Protein 5XN6 (pdb70)

InterPro domains:
  IPR000092 Polyprenyl synthetase-like [PF00348] (93-337)
  IPR000092 Polyprenyl synthetase-like [cd00685] (91-364)
  IPR008949 Isoprenoid synthase domain superfamily [G3DSA:1.10.600.10] (62-366)
  IPR008949 Isoprenoid synthase domain superfamily [SSF48576] (68-348)
  IPR033749 Polyprenyl synthetase, conserved site [PS00444] (284-296)
  IPR033749 Polyprenyl synthetase, conserved site [PS00723] (143-159)
  IPR053378 Prenyl diphosphate synthase [NF045485] (72-365)

Structure (mmCIF, N/CA/C/O backbone):
data_5XN6
#
_entry.id   5XN6
#
_cell.length_a   103.062
_cell.length_b   102.981
_cell.length_c   103.486
_cell.angle_alpha   109.390
_cell.angle_beta   109.590
_cell.angle_gamma   109.130
#
_symmetry.space_group_name_H-M   'P 1'
#
loop_
_entity.id
_entity.type
_entity.pdbx_description
1 polymer 'Os07g0580900 protein'
2 polymer 'Os02g0668100 protein'
#
loop_
_atom_site.group_PDB
_atom_site.id
_atom_site.type_symbol
_atom_site.label_atom_id
_atom_site.label_alt_id
_atom_site.label_comp_id
_atom_site.label_asym_id
_atom_site.label_entity_id
_atom_site.label_seq_id
_atom_site.pdbx_PDB_ins_code
_atom_site.Cartn_x
_atom_site.Cartn_y
_atom_site.Cartn_z
_atom_site.occupancy
_atom_site.B_iso_or_equiv
_atom_site.auth_seq_id
_atom_site.auth_comp_id
_atom_site.auth_asym_id
_atom_site.auth_atom_id
_atom_site.pdbx_PDB_model_num
ATOM 1 N N . PHE A 1 3 ? 6.745 57.481 94.897 1.00 106.52 3 PHE A N 1
ATOM 2 C CA . PHE A 1 3 ? 6.756 58.584 93.941 1.00 105.45 3 PHE A CA 1
ATOM 3 C C . PHE A 1 3 ? 8.169 58.853 93.421 1.00 104.36 3 PHE A C 1
ATOM 4 O O . PHE A 1 3 ? 9.110 58.988 94.205 1.00 104.00 3 PHE A O 1
ATOM 12 N N . ASP A 1 4 ? 8.223 58.961 92.081 1.00 101.39 4 ASP A N 1
ATOM 13 C CA . ASP A 1 4 ? 9.391 59.336 91.287 1.00 100.87 4 ASP A CA 1
ATOM 14 C C . ASP A 1 4 ? 9.029 60.421 90.259 1.00 99.02 4 ASP A C 1
ATOM 15 O O . ASP A 1 4 ? 8.380 60.195 89.221 1.00 97.66 4 ASP A O 1
ATOM 20 N N . PHE A 1 5 ? 9.514 61.609 90.561 1.00 98.29 5 PHE A N 1
ATOM 21 C CA . PHE A 1 5 ? 9.264 62.799 89.782 1.00 97.38 5 PHE A CA 1
ATOM 22 C C . PHE A 1 5 ? 9.776 62.832 88.360 1.00 96.16 5 PHE A C 1
ATOM 23 O O . PHE A 1 5 ? 9.091 63.350 87.509 1.00 95.84 5 PHE A O 1
ATOM 31 N N . ASN A 1 6 ? 10.986 62.369 88.117 1.00 96.69 6 ASN A N 1
ATOM 32 C CA . ASN A 1 6 ? 11.502 62.429 86.767 1.00 96.12 6 ASN A CA 1
ATOM 33 C C . ASN A 1 6 ? 10.672 61.543 85.875 1.00 95.53 6 ASN A C 1
ATOM 34 O O . ASN A 1 6 ? 10.397 61.881 84.738 1.00 94.48 6 ASN A O 1
ATOM 39 N N . ALA A 1 7 ? 10.268 60.402 86.404 1.00 91.61 7 ALA A N 1
ATOM 40 C CA . ALA A 1 7 ? 9.446 59.482 85.646 1.00 91.94 7 ALA A CA 1
ATOM 41 C C . ALA A 1 7 ? 8.137 60.171 85.365 1.00 92.13 7 ALA A C 1
ATOM 42 O O . ALA A 1 7 ? 7.590 60.093 84.261 1.00 91.39 7 ALA A O 1
ATOM 44 N N . TYR A 1 8 ? 7.634 60.873 86.367 1.00 85.95 8 TYR A N 1
ATOM 45 C CA . TYR A 1 8 ? 6.387 61.574 86.165 1.00 85.08 8 TYR A CA 1
ATOM 46 C C . TYR A 1 8 ? 6.519 62.576 85.052 1.00 83.86 8 TYR A C 1
ATOM 47 O O . TYR A 1 8 ? 5.655 62.662 84.217 1.00 83.14 8 TYR A O 1
ATOM 56 N N . MET A 1 9 ? 7.593 63.342 85.029 1.00 86.18 9 MET A N 1
ATOM 57 C CA . MET A 1 9 ? 7.743 64.346 83.987 1.00 85.19 9 MET A CA 1
ATOM 58 C C . MET A 1 9 ? 7.834 63.710 82.645 1.00 84.44 9 MET A C 1
ATOM 59 O O . MET A 1 9 ? 7.272 64.195 81.687 1.00 84.02 9 MET A O 1
ATOM 64 N N . GLY A 1 10 ? 8.555 62.612 82.573 1.00 84.75 10 GLY A N 1
ATOM 65 C CA . GLY A 1 10 ? 8.724 61.957 81.301 1.00 83.80 10 GLY A CA 1
ATOM 66 C C . GLY A 1 10 ? 7.372 61.558 80.787 1.00 84.49 10 GLY A C 1
ATOM 67 O O . GLY A 1 10 ? 7.103 61.721 79.612 1.00 83.44 10 GLY A O 1
ATOM 68 N N . GLU A 1 11 ? 6.516 61.030 81.649 1.00 85.09 11 GLU A N 1
ATOM 69 C CA . GLU A 1 11 ? 5.197 60.636 81.178 1.00 84.83 11 GLU A CA 1
ATOM 70 C C . GLU A 1 11 ? 4.296 61.770 80.741 1.00 84.21 11 GLU A C 1
ATOM 71 O O . GLU A 1 11 ? 3.608 61.657 79.749 1.00 83.86 11 GLU A O 1
ATOM 77 N N . LYS A 1 12 ? 4.287 62.867 81.477 1.00 77.87 12 LYS A N 1
ATOM 78 C CA . LYS A 1 12 ? 3.397 63.958 81.120 1.00 77.65 12 LYS A CA 1
ATOM 79 C C . LYS A 1 12 ? 3.877 64.608 79.880 1.00 77.47 12 LYS A C 1
ATOM 80 O O . LYS A 1 12 ? 3.109 65.132 79.134 1.00 77.58 12 LYS A O 1
ATOM 86 N N . ALA A 1 13 ? 5.172 64.619 79.689 1.00 79.33 13 ALA A N 1
ATOM 87 C CA . ALA A 1 13 ? 5.726 65.247 78.531 1.00 79.41 13 ALA A CA 1
ATOM 88 C C . ALA A 1 13 ? 5.232 64.484 77.353 1.00 79.84 13 ALA A C 1
ATOM 89 O O . ALA A 1 13 ? 4.827 65.067 76.373 1.00 79.53 13 ALA A O 1
ATOM 91 N N . ALA A 1 14 ? 5.244 63.164 77.449 1.00 79.73 14 ALA A N 1
ATOM 92 C CA . ALA A 1 14 ? 4.755 62.349 76.345 1.00 79.55 14 ALA A CA 1
ATOM 93 C C . ALA A 1 14 ? 3.299 62.568 76.106 1.00 79.33 14 ALA A C 1
ATOM 94 O O . ALA A 1 14 ? 2.880 62.606 74.974 1.00 78.87 14 ALA A O 1
ATOM 96 N N . ALA A 1 15 ? 2.522 62.698 77.167 1.00 78.10 15 ALA A N 1
ATOM 97 C CA . ALA A 1 15 ? 1.106 62.907 76.976 1.00 78.53 15 ALA A CA 1
ATOM 98 C C . ALA A 1 15 ? 0.859 64.197 76.251 1.00 78.28 15 ALA A C 1
ATOM 99 O O . ALA A 1 15 ? 0.065 64.267 75.319 1.00 78.39 15 ALA A O 1
ATOM 101 N N . VAL A 1 16 ? 1.560 65.231 76.665 1.00 77.95 16 VAL A N 1
ATOM 102 C CA . VAL A 1 16 ? 1.356 66.514 76.055 1.00 77.32 16 VAL A CA 1
ATOM 103 C C . VAL A 1 16 ? 1.760 66.428 74.629 1.00 77.67 16 VAL A C 1
ATOM 104 O O . VAL A 1 16 ? 1.120 66.993 73.785 1.00 78.14 16 VAL A O 1
ATOM 108 N N . ASN A 1 17 ? 2.842 65.727 74.363 1.00 80.80 17 ASN A N 1
ATOM 109 C CA . ASN A 1 17 ? 3.326 65.621 73.015 1.00 80.57 17 ASN A CA 1
ATOM 110 C C . ASN A 1 17 ? 2.341 64.955 72.125 1.00 81.60 17 ASN A C 1
ATOM 111 O O . ASN A 1 17 ? 2.130 65.389 71.016 1.00 81.44 17 ASN A O 1
ATOM 116 N N . ARG A 1 18 ? 1.733 63.895 72.608 1.00 81.91 18 ARG A N 1
ATOM 117 C CA . ARG A 1 18 ? 0.765 63.199 71.802 1.00 82.00 18 ARG A CA 1
ATOM 118 C C . ARG A 1 18 ? -0.416 64.087 71.532 1.00 82.08 18 ARG A C 1
ATOM 119 O O . ARG A 1 18 ? -0.913 64.113 70.417 1.00 82.69 18 ARG A O 1
ATOM 127 N N . ALA A 1 19 ? -0.863 64.837 72.530 1.00 78.69 19 ALA A N 1
ATOM 128 C CA . ALA A 1 19 ? -2.006 65.696 72.291 1.00 78.73 19 ALA A CA 1
ATOM 129 C C . ALA A 1 19 ? -1.646 66.679 71.231 1.00 78.46 19 ALA A C 1
ATOM 130 O O . ALA A 1 19 ? -2.439 66.972 70.358 1.00 78.85 19 ALA A O 1
ATOM 132 N N . LEU A 1 20 ? -0.437 67.199 71.300 1.00 79.94 20 LEU A N 1
ATOM 133 C CA . LEU A 1 20 ? -0.017 68.177 70.323 1.00 79.45 20 LEU A CA 1
ATOM 134 C C . LEU A 1 20 ? 0.008 67.623 68.933 1.00 79.64 20 LEU A C 1
ATOM 135 O O . LEU A 1 20 ? -0.424 68.281 68.022 1.00 79.83 20 LEU A O 1
ATOM 140 N N . ASP A 1 21 ? 0.510 66.416 68.763 1.00 80.13 21 ASP A N 1
ATOM 141 C CA . ASP A 1 21 ? 0.575 65.845 67.431 1.00 80.10 21 ASP A CA 1
ATOM 142 C C . ASP A 1 21 ? -0.825 65.721 66.937 1.00 80.75 21 ASP A C 1
ATOM 143 O O . ASP A 1 21 ? -1.137 66.037 65.812 1.00 80.61 21 ASP A O 1
ATOM 148 N N . ALA A 1 22 ? -1.689 65.290 67.823 1.00 81.10 22 ALA A N 1
ATOM 149 C CA . ALA A 1 22 ? -3.079 65.092 67.483 1.00 81.90 22 ALA A CA 1
ATOM 150 C C . ALA A 1 22 ? -3.788 66.342 67.026 1.00 82.46 22 ALA A C 1
ATOM 151 O O . ALA A 1 22 ? -4.644 66.266 66.172 1.00 82.95 22 ALA A O 1
ATOM 153 N N . SER A 1 23 ? -3.474 67.484 67.615 1.00 83.62 23 SER A N 1
ATOM 154 C CA . SER A 1 23 ? -4.131 68.728 67.217 1.00 83.71 23 SER A CA 1
ATOM 155 C C . SER A 1 23 ? -3.874 69.257 65.830 1.00 83.87 23 SER A C 1
ATOM 156 O O . SER A 1 23 ? -4.675 70.014 65.332 1.00 83.91 23 SER A O 1
ATOM 159 N N . ILE A 1 24 ? -2.746 68.911 65.229 1.00 86.87 24 ILE A N 1
ATOM 160 C CA . ILE A 1 24 ? -2.364 69.432 63.920 1.00 86.71 24 ILE A CA 1
ATOM 161 C C . ILE A 1 24 ? -2.181 68.319 62.891 1.00 87.30 24 ILE A C 1
ATOM 162 O O . ILE A 1 24 ? -1.137 67.666 62.856 1.00 87.09 24 ILE A O 1
ATOM 167 N N . PRO A 1 25 ? -3.204 68.098 62.049 1.00 92.68 25 PRO A N 1
ATOM 168 C CA . PRO A 1 25 ? -3.109 67.107 60.973 1.00 92.96 25 PRO A CA 1
ATOM 169 C C . PRO A 1 25 ? -2.205 67.597 59.847 1.00 92.69 25 PRO A C 1
ATOM 170 O O . PRO A 1 25 ? -2.450 68.663 59.286 1.00 92.78 25 PRO A O 1
ATOM 174 N N . ALA A 1 26 ? -1.171 66.830 59.521 1.00 100.85 26 ALA A N 1
ATOM 175 C CA . ALA A 1 26 ? -0.243 67.226 58.469 1.00 100.86 26 ALA A CA 1
ATOM 176 C C . ALA A 1 26 ? -0.746 66.797 57.092 1.00 102.24 26 ALA A C 1
ATOM 177 O O . ALA A 1 26 ? 0.033 66.715 56.144 1.00 102.96 26 ALA A O 1
ATOM 179 N N . ASP A 1 27 ? -2.044 66.522 56.986 1.00 105.90 27 ASP A N 1
ATOM 180 C CA . ASP A 1 27 ? -2.645 66.097 55.721 1.00 105.80 27 ASP A CA 1
ATOM 181 C C . ASP A 1 27 ? -3.532 67.190 55.129 1.00 105.67 27 ASP A C 1
ATOM 182 O O . ASP A 1 27 ? -3.826 67.200 53.934 1.00 106.57 27 ASP A O 1
ATOM 187 N N . GLU A 1 28 ? -3.963 68.105 55.983 1.00 104.67 28 GLU A N 1
ATOM 188 C CA . GLU A 1 28 ? -4.825 69.187 55.566 1.00 105.20 28 GLU A CA 1
ATOM 189 C C . GLU A 1 28 ? -4.043 70.084 54.646 1.00 105.22 28 GLU A C 1
ATOM 190 O O . GLU A 1 28 ? -2.835 70.124 54.707 1.00 104.32 28 GLU A O 1
ATOM 196 N N . PRO A 1 29 ? -4.790 70.804 53.731 1.00 108.58 29 PRO A N 1
ATOM 197 C CA . PRO A 1 29 ? -4.008 71.539 52.728 1.00 108.52 29 PRO A CA 1
ATOM 198 C C . PRO A 1 29 ? -2.960 72.638 52.942 1.00 107.54 29 PRO A C 1
ATOM 199 O O . PRO A 1 29 ? -1.970 72.415 52.231 1.00 107.42 29 PRO A O 1
ATOM 203 N N . PRO A 1 30 ? -3.067 73.712 53.818 1.00 97.47 30 PRO A N 1
ATOM 204 C CA . PRO A 1 30 ? -1.892 74.597 53.742 1.00 97.02 30 PRO A CA 1
ATOM 205 C C . PRO A 1 30 ? -0.839 73.808 54.446 1.00 97.28 30 PRO A C 1
ATOM 206 O O . PRO A 1 30 ? -0.472 74.080 55.569 1.00 97.24 30 PRO A O 1
ATOM 210 N N . ALA A 1 31 ? -0.360 72.792 53.736 1.00 96.75 31 ALA A N 1
ATOM 211 C CA . ALA A 1 31 ? 0.598 71.856 54.271 1.00 96.27 31 ALA A CA 1
ATOM 212 C C . ALA A 1 31 ? 1.918 72.418 54.679 1.00 96.11 31 ALA A C 1
ATOM 213 O O . ALA A 1 31 ? 2.353 72.147 55.772 1.00 96.00 31 ALA A O 1
ATOM 215 N N . ALA A 1 32 ? 2.575 73.229 53.879 1.00 96.08 32 ALA A N 1
ATOM 216 C CA . ALA A 1 32 ? 3.814 73.743 54.452 1.00 95.84 32 ALA A CA 1
ATOM 217 C C . ALA A 1 32 ? 3.567 74.435 55.785 1.00 95.77 32 ALA A C 1
ATOM 218 O O . ALA A 1 32 ? 4.346 74.283 56.728 1.00 95.72 32 ALA A O 1
ATOM 220 N N . LEU A 1 33 ? 2.478 75.194 55.854 1.00 91.69 33 LEU A N 1
ATOM 221 C CA . LEU A 1 33 ? 2.137 75.937 57.060 1.00 91.49 33 LEU A CA 1
ATOM 222 C C . LEU A 1 33 ? 1.883 74.996 58.229 1.00 91.21 33 LEU A C 1
ATOM 223 O O . LEU A 1 33 ? 2.351 75.242 59.340 1.00 90.89 33 LEU A O 1
ATOM 228 N N . HIS A 1 34 ? 1.151 73.916 57.970 1.00 90.04 34 HIS A N 1
ATOM 229 C CA . HIS A 1 34 ? 0.876 72.922 58.998 1.00 89.81 34 HIS A CA 1
ATOM 230 C C . HIS A 1 34 ? 2.147 72.221 59.444 1.00 89.41 34 HIS A C 1
ATOM 231 O O . HIS A 1 34 ? 2.342 71.981 60.633 1.00 89.28 34 HIS A O 1
ATOM 238 N N . GLU A 1 35 ? 3.012 71.896 58.492 1.00 93.87 35 GLU A N 1
ATOM 239 C CA . GLU A 1 35 ? 4.306 71.319 58.825 1.00 93.92 35 GLU A CA 1
ATOM 240 C C . GLU A 1 35 ? 5.119 72.323 59.627 1.00 93.33 35 GLU A C 1
ATOM 241 O O . GLU A 1 35 ? 5.721 71.973 60.640 1.00 93.40 35 GLU A O 1
ATOM 247 N N . ALA A 1 36 ? 5.116 73.574 59.175 1.00 88.71 36 ALA A N 1
ATOM 248 C CA . ALA A 1 36 ? 5.827 74.639 59.869 1.00 88.43 36 ALA A CA 1
ATOM 249 C C . ALA A 1 36 ? 5.349 74.751 61.311 1.00 88.85 36 ALA A C 1
ATOM 250 O O . ALA A 1 36 ? 6.152 74.937 62.224 1.00 89.04 36 ALA A O 1
ATOM 252 N N . MET A 1 37 ? 4.041 74.627 61.510 1.00 86.84 37 MET A N 1
ATOM 253 C CA . MET A 1 37 ? 3.473 74.628 62.854 1.00 86.27 37 MET A CA 1
ATOM 254 C C . MET A 1 37 ? 3.958 73.421 63.629 1.00 86.62 37 MET A C 1
ATOM 255 O O . MET A 1 37 ? 4.255 73.511 64.819 1.00 87.17 37 MET A O 1
ATOM 260 N N . ARG A 1 38 ? 4.031 72.286 62.947 1.00 87.79 38 ARG A N 1
ATOM 261 C CA . ARG A 1 38 ? 4.475 71.059 63.585 1.00 87.83 38 ARG A CA 1
ATOM 262 C C . ARG A 1 38 ? 5.963 71.135 63.878 1.00 87.41 38 ARG A C 1
ATOM 263 O O . ARG A 1 38 ? 6.407 70.773 64.968 1.00 86.73 38 ARG A O 1
ATOM 271 N N . TYR A 1 39 ? 6.725 71.626 62.904 1.00 100.05 39 TYR A N 1
ATOM 272 C CA . TYR A 1 39 ? 8.164 71.784 63.067 1.00 99.77 39 TYR A CA 1
ATOM 273 C C . TYR A 1 39 ? 8.459 72.631 64.288 1.00 99.49 39 TYR A C 1
ATOM 274 O O . TYR A 1 39 ? 9.452 72.424 64.983 1.00 100.32 39 TYR A O 1
ATOM 283 N N . ALA A 1 40 ? 7.581 73.587 64.549 1.00 89.36 40 ALA A N 1
ATOM 284 C CA . ALA A 1 40 ? 7.732 74.433 65.713 1.00 89.58 40 ALA A CA 1
ATOM 285 C C . ALA A 1 40 ? 7.262 73.705 66.964 1.00 90.02 40 ALA A C 1
ATOM 286 O O . ALA A 1 40 ? 8.039 73.490 67.893 1.00 90.51 40 ALA A O 1
ATOM 288 N N . LEU A 1 41 ? 5.994 73.307 66.973 1.00 81.94 41 LEU A N 1
A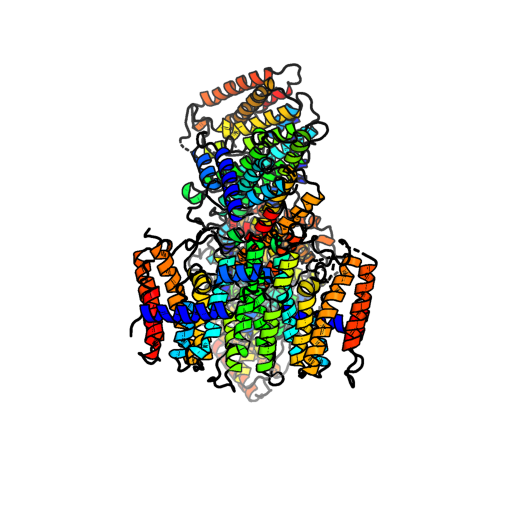TOM 289 C CA . LEU A 1 41 ? 5.352 72.818 68.188 1.00 81.62 41 LEU A CA 1
ATOM 290 C C . LEU A 1 41 ? 5.931 71.497 68.683 1.00 81.86 41 LEU A C 1
ATOM 291 O O . LEU A 1 41 ? 6.224 71.347 69.869 1.00 81.94 41 LEU A O 1
ATOM 296 N N . LEU A 1 42 ? 6.109 70.547 67.773 1.00 86.95 42 LEU A N 1
ATOM 297 C CA . LEU A 1 42 ? 6.520 69.198 68.151 1.00 87.03 42 LEU A CA 1
ATOM 298 C C . LEU A 1 42 ? 8.024 69.101 68.405 1.00 86.85 42 LEU A C 1
ATOM 299 O O . LEU A 1 42 ? 8.551 68.010 68.629 1.00 87.02 42 LEU A O 1
ATOM 304 N N . ALA A 1 43 ? 8.704 70.244 68.387 1.00 92.83 43 ALA A N 1
ATOM 305 C CA . ALA A 1 43 ? 10.166 70.275 68.409 1.00 93.40 43 ALA A CA 1
ATOM 306 C C . ALA A 1 43 ? 10.765 69.981 69.784 1.00 94.00 43 ALA A C 1
ATOM 307 O O . ALA A 1 43 ? 11.486 70.810 70.341 1.00 94.83 43 ALA A O 1
ATOM 309 N N . GLY A 1 44 ? 10.481 68.795 70.315 1.00 92.71 44 GLY A N 1
ATOM 310 C CA . GLY A 1 44 ? 11.011 68.385 71.605 1.00 93.19 44 GLY A CA 1
ATOM 311 C C . GLY A 1 44 ? 10.618 69.315 72.740 1.00 93.68 44 GLY A C 1
ATOM 312 O O . GLY A 1 44 ? 9.537 69.901 72.726 1.00 93.22 44 GLY A O 1
ATOM 313 N N . GLY A 1 45 ? 11.502 69.458 73.721 1.00 86.40 45 GLY A N 1
ATOM 314 C CA . GLY A 1 45 ? 11.237 70.317 74.860 1.00 85.70 45 GLY A CA 1
ATOM 315 C C . GLY A 1 45 ? 10.802 69.524 76.075 1.00 84.88 45 GLY A C 1
ATOM 316 O O . GLY A 1 45 ? 10.333 68.394 75.952 1.00 85.86 45 GLY A O 1
ATOM 317 N N . LYS A 1 46 ? 10.953 70.125 77.250 1.00 79.17 46 LYS A N 1
ATOM 318 C CA . LYS A 1 46 ? 10.642 69.454 78.506 1.00 79.67 46 LYS A CA 1
ATOM 319 C C . LYS A 1 46 ? 9.151 69.475 78.807 1.00 79.09 46 LYS A C 1
ATOM 320 O O . LYS A 1 46 ? 8.661 68.647 79.574 1.00 79.18 46 LYS A O 1
ATOM 326 N N . ARG A 1 47 ? 8.416 70.368 78.204 1.00 74.22 47 ARG A N 1
ATOM 327 C CA . ARG A 1 47 ? 7.003 70.414 78.473 1.00 74.41 47 ARG A CA 1
ATOM 328 C C . ARG A 1 47 ? 6.534 70.776 79.895 1.00 74.12 47 ARG A C 1
ATOM 329 O O . ARG A 1 47 ? 5.560 70.242 80.435 1.00 74.43 47 ARG A O 1
ATOM 337 N N . VAL A 1 48 ? 7.245 71.726 80.479 1.00 71.78 48 VAL A N 1
ATOM 338 C CA . VAL A 1 48 ? 6.940 72.275 81.786 1.00 71.22 48 VAL A CA 1
ATOM 339 C C . VAL A 1 48 ? 5.679 73.078 81.998 1.00 71.66 48 VAL A C 1
ATOM 340 O O . VAL A 1 48 ? 5.074 72.958 83.031 1.00 72.37 48 VAL A O 1
ATOM 344 N N . ARG A 1 49 ? 5.318 73.963 81.081 1.00 71.67 49 ARG A N 1
ATOM 345 C CA . ARG A 1 49 ? 4.112 74.767 81.270 1.00 72.40 49 ARG A CA 1
ATOM 346 C C . ARG A 1 49 ? 2.895 73.906 81.175 1.00 72.99 49 ARG A C 1
ATOM 347 O O . ARG A 1 49 ? 1.988 74.034 81.964 1.00 73.57 49 ARG A O 1
ATOM 355 N N . PRO A 1 50 ? 2.903 72.966 80.161 1.00 72.04 50 PRO A N 1
ATOM 356 C CA . PRO A 1 50 ? 1.744 72.084 80.137 1.00 71.86 50 PRO A CA 1
ATOM 357 C C . PRO A 1 50 ? 1.764 71.321 81.417 1.00 72.60 50 PRO A C 1
ATOM 358 O O . PRO A 1 50 ? 0.726 71.112 81.994 1.00 73.03 50 PRO A O 1
ATOM 362 N N . ALA A 1 51 ? 2.947 70.943 81.885 1.00 71.83 51 ALA A N 1
ATOM 363 C CA . ALA A 1 51 ? 2.994 70.208 83.141 1.00 71.90 51 ALA A CA 1
ATOM 364 C C . ALA A 1 51 ? 2.401 70.948 84.322 1.00 71.96 51 ALA A C 1
ATOM 365 O O . ALA A 1 51 ? 1.692 70.332 85.068 1.00 73.11 51 ALA A O 1
ATOM 367 N N . LEU A 1 52 ? 2.654 72.237 84.504 1.00 72.37 52 LEU A N 1
ATOM 368 C CA . LEU A 1 52 ? 2.070 72.925 85.652 1.00 73.09 52 LEU A CA 1
ATOM 369 C C . LEU A 1 52 ? 0.571 72.935 85.563 1.00 74.48 52 LEU A C 1
ATOM 370 O O . LEU A 1 52 ? -0.103 72.582 86.496 1.00 75.57 52 LEU A O 1
ATOM 375 N N . CYS A 1 53 ? 0.045 73.310 84.414 1.00 72.84 53 CYS A N 1
ATOM 376 C CA . CYS A 1 53 ? -1.390 73.319 84.196 1.00 72.85 53 CYS A CA 1
ATOM 377 C C . CYS A 1 53 ? -2.022 72.015 84.658 1.00 74.18 53 CYS A C 1
ATOM 378 O O . CYS A 1 53 ? -2.966 72.014 85.451 1.00 75.11 53 CYS A O 1
ATOM 381 N N . LEU A 1 54 ? -1.477 70.907 84.168 1.00 74.39 54 LEU A N 1
ATOM 382 C CA . LEU A 1 54 ? -2.007 69.577 84.450 1.00 75.00 54 LEU A CA 1
ATOM 383 C C . LEU A 1 54 ? -2.016 69.252 85.941 1.00 74.93 54 LEU A C 1
ATOM 384 O O . LEU A 1 54 ? -3.056 68.901 86.501 1.00 75.35 54 LEU A O 1
ATOM 389 N N . ALA A 1 55 ? -0.855 69.372 86.577 1.00 78.05 55 ALA A N 1
ATOM 390 C CA . ALA A 1 55 ? -0.723 69.087 88.001 1.00 77.97 55 ALA A CA 1
ATOM 391 C C . ALA A 1 55 ? -1.635 69.983 88.828 1.00 78.07 55 ALA A C 1
ATOM 392 O O . ALA A 1 55 ? -2.099 69.592 89.900 1.00 78.73 55 ALA A O 1
ATOM 394 N N . ALA A 1 56 ? -1.894 71.182 88.318 1.00 79.29 56 ALA A N 1
ATOM 395 C CA . ALA A 1 56 ? -2.758 72.132 89.002 1.00 79.73 56 ALA A CA 1
ATOM 396 C C . ALA A 1 56 ? -4.202 71.662 88.980 1.00 80.37 56 ALA A C 1
ATOM 397 O O . ALA A 1 56 ? -5.002 72.054 89.827 1.00 81.30 56 ALA A O 1
ATOM 399 N N . CYS A 1 57 ? -4.531 70.820 88.008 1.00 83.07 57 CYS A N 1
ATOM 400 C CA . CYS A 1 57 ? -5.891 70.313 87.871 1.00 84.16 57 CYS A CA 1
ATOM 401 C C . CYS A 1 57 ? -6.163 69.150 88.821 1.00 84.88 57 CYS A C 1
ATOM 402 O O . CYS A 1 57 ? -7.269 69.011 89.348 1.00 84.86 57 CYS A O 1
ATOM 405 N N . ALA A 1 58 ? -5.147 68.319 89.032 1.00 91.18 58 ALA A N 1
ATOM 406 C CA . ALA A 1 58 ? -5.277 67.151 89.896 1.00 91.86 58 ALA A CA 1
ATOM 407 C C . ALA A 1 58 ? -5.144 67.521 91.372 1.00 92.42 58 ALA A C 1
ATOM 408 O O . ALA A 1 58 ? -5.722 66.864 92.242 1.00 92.55 58 ALA A O 1
ATOM 410 N N . VAL A 1 59 ? -4.385 68.578 91.649 1.00 89.54 59 VAL A N 1
ATOM 411 C CA . VAL A 1 59 ? -4.142 69.001 93.023 1.00 89.68 59 VAL A CA 1
ATOM 412 C C . VAL A 1 59 ? -5.392 69.617 93.639 1.00 89.76 59 VAL A C 1
ATOM 413 O O . VAL A 1 59 ? -5.590 69.552 94.850 1.00 90.44 59 VAL A O 1
ATOM 417 N N . VAL A 1 60 ? -6.247 70.194 92.801 1.00 89.10 60 VAL A N 1
ATOM 418 C CA . VAL A 1 60 ? -7.422 70.902 93.292 1.00 89.85 60 VAL A CA 1
ATOM 419 C C . VAL A 1 60 ? -8.649 70.071 92.937 1.00 89.99 60 VAL A C 1
ATOM 420 O O . VAL A 1 60 ? -9.761 70.595 92.847 1.00 89.79 60 VAL A O 1
ATOM 424 N N . GLY A 1 62 ? -10.364 66.880 90.840 1.00 88.87 62 GLY A N 1
ATOM 425 C CA . GLY A 1 62 ? -10.467 66.836 89.398 1.00 87.81 62 GLY A CA 1
ATOM 426 C C . GLY A 1 62 ? -9.303 66.136 88.805 1.00 87.12 62 GLY A C 1
ATOM 427 O O . GLY A 1 62 ? -8.306 65.999 89.470 1.00 87.58 62 GLY A O 1
ATOM 428 N N . ARG A 1 63 ? -9.396 65.719 87.558 1.00 86.02 63 ARG A N 1
ATOM 429 C CA . ARG A 1 63 ? -8.341 64.854 87.058 1.00 86.87 63 ARG A CA 1
ATOM 430 C C . ARG A 1 63 ? -7.694 65.405 85.781 1.00 85.65 63 ARG A C 1
ATOM 431 O O . ARG A 1 63 ? -8.332 66.065 84.966 1.00 84.82 63 ARG A O 1
ATOM 439 N N . GLU A 1 64 ? -6.409 65.103 85.633 1.00 86.96 64 GLU A N 1
ATOM 440 C CA . GLU A 1 64 ? -5.516 65.719 84.643 1.00 86.14 64 GLU A CA 1
ATOM 441 C C . GLU A 1 64 ? -5.942 65.690 83.174 1.00 85.59 64 GLU A C 1
ATOM 442 O O . GLU A 1 64 ? -5.444 66.481 82.378 1.00 85.70 64 GLU A O 1
ATOM 448 N N . ALA A 1 65 ? -6.842 64.793 82.797 1.00 85.11 65 ALA A N 1
ATOM 449 C CA . ALA A 1 65 ? -7.278 64.768 81.407 1.00 84.78 65 ALA A CA 1
ATOM 450 C C . ALA A 1 65 ? -8.297 65.885 81.143 1.00 84.75 65 ALA A C 1
ATOM 451 O O . ALA A 1 65 ? -8.537 66.232 79.992 1.00 84.75 65 ALA A O 1
ATOM 453 N N . TRP A 1 66 ? -8.894 66.447 82.196 1.00 82.80 66 TRP A N 1
ATOM 454 C CA . TRP A 1 66 ? -9.791 67.602 82.041 1.00 82.40 66 TRP A CA 1
ATOM 455 C C . TRP A 1 66 ? -9.077 68.807 81.442 1.00 81.80 66 TRP A C 1
ATOM 456 O O . TRP A 1 66 ? -9.652 69.548 80.646 1.00 81.48 66 TRP A O 1
ATOM 467 N N . ALA A 1 67 ? -7.826 69.002 81.849 1.00 82.79 67 ALA A N 1
ATOM 468 C CA . ALA A 1 67 ? -7.080 70.217 81.529 1.00 82.74 67 ALA A CA 1
ATOM 469 C C . ALA A 1 67 ? -5.967 69.984 80.510 1.00 81.05 67 ALA A C 1
ATOM 470 O O . ALA A 1 67 ? -5.089 70.827 80.333 1.00 80.71 67 ALA A O 1
ATOM 472 N N . MET A 1 68 ? -5.999 68.838 79.844 1.00 75.47 68 MET A N 1
ATOM 473 C CA . MET A 1 68 ? -5.050 68.579 78.776 1.00 75.22 68 MET A CA 1
ATOM 474 C C . MET A 1 68 ? -5.234 69.486 77.546 1.00 75.03 68 MET A C 1
ATOM 475 O O . MET A 1 68 ? -4.247 69.802 76.880 1.00 74.68 68 MET A O 1
ATOM 480 N N . PRO A 1 69 ? -6.480 69.905 77.222 1.00 76.46 69 PRO A N 1
ATOM 481 C CA . PRO A 1 69 ? -6.547 70.843 76.092 1.00 75.96 69 PRO A CA 1
ATOM 482 C C . PRO A 1 69 ? -5.851 72.167 76.390 1.00 75.59 69 PRO A C 1
ATOM 483 O O . PRO A 1 69 ? -5.189 72.724 75.514 1.00 74.78 69 PRO A O 1
ATOM 487 N N . ALA A 1 70 ? -5.997 72.655 77.618 1.00 75.09 70 ALA A N 1
ATOM 488 C CA . ALA A 1 70 ? -5.351 73.896 78.030 1.00 75.36 70 ALA A CA 1
ATOM 489 C C . ALA A 1 70 ? -3.836 73.714 78.155 1.00 74.91 70 ALA A C 1
ATOM 490 O O . ALA A 1 70 ? -3.066 74.636 77.881 1.00 74.31 70 ALA A O 1
ATOM 492 N N . ALA A 1 71 ? -3.414 72.523 78.569 1.00 72.77 71 ALA A N 1
ATOM 493 C CA . ALA A 1 71 ? -1.993 72.201 78.641 1.00 72.40 71 ALA A CA 1
ATOM 494 C C . ALA A 1 71 ? -1.377 72.183 77.248 1.00 72.18 71 ALA A C 1
ATOM 495 O O . ALA A 1 71 ? -0.197 72.482 77.072 1.00 71.73 71 ALA A O 1
ATOM 497 N N . ALA A 1 72 ? -2.181 71.816 76.260 1.00 75.17 72 ALA A N 1
ATOM 498 C CA . ALA A 1 72 ? -1.755 71.905 74.875 1.00 74.87 72 ALA A CA 1
ATOM 499 C C . ALA A 1 72 ? -1.709 73.369 74.483 1.00 75.01 72 ALA A C 1
ATOM 500 O O . ALA A 1 72 ? -0.807 73.799 73.767 1.00 74.98 72 ALA A O 1
ATOM 502 N N . ALA A 1 73 ? -2.681 74.129 74.985 1.00 74.47 73 ALA A N 1
ATOM 503 C CA . ALA A 1 73 ? -2.867 75.529 74.609 1.00 74.40 73 ALA A CA 1
ATOM 504 C C . ALA A 1 73 ? -1.703 76.415 75.031 1.00 73.89 73 ALA A C 1
ATOM 505 O O . ALA A 1 73 ? -1.186 77.180 74.220 1.00 73.33 73 ALA A O 1
ATOM 507 N N . VAL A 1 74 ? -1.294 76.319 76.294 1.00 71.47 74 VAL A N 1
ATOM 508 C CA . VAL A 1 74 ? -0.192 77.142 76.775 1.00 70.74 74 VAL A CA 1
ATOM 509 C C . VAL A 1 74 ? 1.127 76.713 76.153 1.00 70.59 74 VAL A C 1
ATOM 510 O O . VAL A 1 74 ? 2.042 77.518 76.031 1.00 71.04 74 VAL A O 1
ATOM 514 N N . GLU A 1 75 ? 1.234 75.453 75.751 1.00 70.35 75 GLU A N 1
ATOM 515 C CA . GLU A 1 75 ? 2.456 74.999 75.109 1.00 70.28 75 GLU A CA 1
ATOM 516 C C . GLU A 1 75 ? 2.489 75.482 73.666 1.00 70.42 75 GLU A C 1
ATOM 517 O O . GLU A 1 75 ? 3.560 75.635 73.086 1.00 70.22 75 GLU A O 1
ATOM 523 N N . MET A 1 76 ? 1.307 75.722 73.099 1.00 73.22 76 MET A N 1
ATOM 524 C CA . MET A 1 76 ? 1.171 76.371 71.792 1.00 72.83 76 MET A CA 1
ATOM 525 C C . MET A 1 76 ? 1.376 77.876 71.908 1.00 72.48 76 MET A C 1
ATOM 526 O O . MET A 1 76 ? 2.064 78.485 71.088 1.00 71.60 76 MET A O 1
ATOM 531 N N . VAL A 1 77 ? 0.738 78.470 72.914 1.00 72.85 77 VAL A N 1
ATOM 532 C CA . VAL A 1 77 ? 0.934 79.880 73.229 1.00 73.17 77 VAL A CA 1
ATOM 533 C C . VAL A 1 77 ? 2.422 80.138 73.390 1.00 72.90 77 VAL A C 1
ATOM 534 O O . VAL A 1 77 ? 2.960 81.087 72.829 1.00 73.32 77 VAL A O 1
ATOM 538 N N . HIS A 1 78 ? 3.084 79.268 74.145 1.00 76.15 78 HIS A N 1
ATOM 539 C CA . HIS A 1 78 ? 4.514 79.393 74.373 1.00 75.35 78 HIS A CA 1
ATOM 540 C C . HIS A 1 78 ? 5.328 79.191 73.100 1.00 75.45 78 HIS A C 1
ATOM 541 O O . HIS A 1 78 ? 6.387 79.793 72.936 1.00 75.24 78 HIS A O 1
ATOM 548 N N . THR A 1 79 ? 4.844 78.333 72.208 1.00 73.36 79 THR A N 1
ATOM 549 C CA . THR A 1 79 ? 5.552 78.075 70.962 1.00 73.56 79 THR A CA 1
ATOM 550 C C . THR A 1 79 ? 5.522 79.318 70.089 1.00 73.41 79 THR A C 1
ATOM 551 O O . THR A 1 79 ? 6.530 79.697 69.498 1.00 73.22 79 THR A O 1
ATOM 555 N N . MET A 1 80 ? 4.361 79.960 70.032 1.00 75.58 80 MET A N 1
ATOM 556 C CA . MET A 1 80 ? 4.206 81.233 69.335 1.00 75.76 80 MET A CA 1
ATOM 557 C C . MET A 1 80 ? 5.142 82.287 69.929 1.00 75.00 80 MET A C 1
ATOM 558 O O . MET A 1 80 ? 5.575 83.213 69.248 1.00 74.67 80 MET A O 1
ATOM 563 N N . SER A 1 81 ? 5.464 82.118 71.206 1.00 77.98 81 SER A N 1
ATOM 564 C CA . SER A 1 81 ? 6.362 83.018 71.917 1.00 77.95 81 SER A CA 1
ATOM 565 C C . SER A 1 81 ? 7.824 82.728 71.603 1.00 77.61 81 SER A C 1
ATOM 566 O O . SER A 1 81 ? 8.720 83.373 72.143 1.00 77.91 81 SER A O 1
ATOM 569 N N . LEU A 1 82 ? 8.070 81.754 70.737 1.00 80.72 82 LEU A N 1
ATOM 570 C CA . LEU A 1 82 ? 9.437 81.391 70.402 1.00 80.61 82 LEU A CA 1
ATOM 571 C C . LEU A 1 82 ? 9.656 81.451 68.904 1.00 80.81 82 LEU A C 1
ATOM 572 O O . LEU A 1 82 ? 10.771 81.686 68.441 1.00 81.32 82 LEU A O 1
ATOM 577 N N . VAL A 1 83 ? 8.591 81.232 68.143 1.00 81.52 83 VAL A N 1
ATOM 578 C CA . VAL A 1 83 ? 8.691 81.300 66.696 1.00 82.23 83 VAL A CA 1
ATOM 579 C C . VAL A 1 83 ? 8.955 82.745 66.291 1.00 82.87 83 VAL A C 1
ATOM 580 O O . VAL A 1 83 ? 9.652 83.011 65.310 1.00 83.15 83 VAL A O 1
ATOM 584 N N . HIS A 1 84 ? 8.417 83.674 67.076 1.00 81.59 84 HIS A N 1
ATOM 585 C CA . HIS A 1 84 ? 8.579 85.096 66.803 1.00 81.46 84 HIS A CA 1
ATOM 586 C C . HIS A 1 84 ? 9.854 85.656 67.436 1.00 82.64 84 HIS A C 1
ATOM 587 O O . HIS A 1 84 ? 10.467 86.575 66.891 1.00 83.14 84 HIS A O 1
ATOM 594 N N . ASP A 1 85 ? 10.251 85.100 68.579 1.00 91.93 85 ASP A N 1
ATOM 595 C CA . ASP A 1 85 ? 11.474 85.527 69.260 1.00 91.10 85 ASP A CA 1
ATOM 596 C C . ASP A 1 85 ? 12.717 85.251 68.423 1.00 91.44 85 ASP A C 1
ATOM 597 O O . ASP A 1 85 ? 13.728 85.936 68.559 1.00 91.77 85 ASP A O 1
ATOM 602 N N . ASP A 1 86 ? 12.633 84.245 67.559 1.00 101.20 86 ASP A N 1
ATOM 603 C CA . ASP A 1 86 ? 13.773 83.824 66.754 1.00 101.84 86 ASP A CA 1
ATOM 604 C C . ASP A 1 86 ? 13.899 84.623 65.463 1.00 101.84 86 ASP A C 1
ATOM 605 O O . ASP A 1 86 ? 14.925 84.563 64.791 1.00 102.19 86 ASP A O 1
ATOM 610 N N . LEU A 1 87 ? 12.852 85.364 65.119 1.00 97.63 87 LEU A N 1
ATOM 611 C CA . LEU A 1 87 ? 12.867 86.190 63.918 1.00 98.25 87 LEU A CA 1
ATOM 612 C C . LEU A 1 87 ? 14.027 87.179 63.935 1.00 98.18 87 LEU A C 1
ATOM 613 O O . LEU A 1 87 ? 14.374 87.710 64.987 1.00 98.02 87 LEU A O 1
ATOM 618 N N . PRO A 1 88 ? 14.566 87.500 62.785 1.00 101.83 88 PRO A N 1
ATOM 619 C CA . PRO A 1 88 ? 15.625 88.477 62.724 1.00 101.73 88 PRO A CA 1
ATOM 620 C C . PRO A 1 88 ? 15.149 89.825 63.199 1.00 102.52 88 PRO A C 1
ATOM 621 O O . PRO A 1 88 ? 15.917 90.498 63.856 1.00 103.25 88 PRO A O 1
ATOM 625 N N . CYS A 1 89 ? 13.918 90.222 62.912 1.00 102.49 89 CYS A N 1
ATOM 626 C CA . CYS A 1 89 ? 13.485 91.545 63.341 1.00 103.13 89 CYS A CA 1
ATOM 627 C C . CYS A 1 89 ? 13.597 91.694 64.823 1.00 102.75 89 CYS A C 1
ATOM 628 O O . CYS A 1 89 ? 13.757 92.795 65.305 1.00 102.27 89 CYS A O 1
ATOM 631 N N . MET A 1 90 ? 13.499 90.603 65.555 1.00 101.09 90 MET A N 1
ATOM 632 C CA . MET A 1 90 ? 13.601 90.703 66.994 1.00 100.59 90 MET A CA 1
ATOM 633 C C . MET A 1 90 ? 14.834 90.277 67.743 1.00 100.39 90 MET A C 1
ATOM 634 O O . MET A 1 90 ? 15.648 91.109 68.059 1.00 100.23 90 MET A O 1
ATOM 639 N N . ASP A 1 91 ? 14.961 88.994 68.046 1.00 112.69 91 ASP A N 1
ATOM 640 C CA . ASP A 1 91 ? 16.169 88.446 68.637 1.00 112.76 91 ASP A CA 1
ATOM 641 C C . ASP A 1 91 ? 17.232 87.726 67.801 1.00 113.19 91 ASP A C 1
ATOM 642 O O . ASP A 1 91 ? 18.330 87.471 68.286 1.00 113.07 91 ASP A O 1
ATOM 647 N N . ASP A 1 92 ? 16.930 87.398 66.558 1.00 115.90 92 ASP A N 1
ATOM 648 C CA . ASP A 1 92 ? 17.887 86.684 65.743 1.00 115.88 92 ASP A CA 1
ATOM 649 C C . ASP A 1 92 ? 18.157 85.385 66.466 1.00 116.39 92 ASP A C 1
ATOM 650 O O . ASP A 1 92 ? 17.217 84.689 66.779 1.00 116.14 92 ASP A O 1
ATOM 655 N N . ASP A 1 93 ? 19.418 85.042 66.719 1.00 124.06 93 ASP A N 1
ATOM 656 C CA . ASP A 1 93 ? 19.771 83.788 67.409 1.00 123.84 93 ASP A CA 1
ATOM 657 C C . ASP A 1 93 ? 19.011 82.687 66.743 1.00 124.26 93 ASP A C 1
ATOM 658 O O . ASP A 1 93 ? 18.227 81.998 67.345 1.00 124.20 93 ASP A O 1
ATOM 663 N N . ASP A 1 94 ? 19.265 82.565 65.463 1.00 130.13 94 ASP A N 1
ATOM 664 C CA . ASP A 1 94 ? 18.567 81.672 64.584 1.00 130.41 94 ASP A CA 1
ATOM 665 C C . ASP A 1 94 ? 18.558 80.239 65.015 1.00 130.61 94 ASP A C 1
ATOM 666 O O . ASP A 1 94 ? 17.532 79.571 64.882 1.00 130.75 94 ASP A O 1
ATOM 671 N N . LEU A 1 95 ? 19.678 79.744 65.517 1.00 133.69 95 LEU A N 1
ATOM 672 C CA . LEU A 1 95 ? 19.702 78.355 65.943 1.00 133.86 95 LEU A CA 1
ATOM 673 C C . LEU A 1 95 ? 19.981 78.110 67.415 1.00 134.50 95 LEU A C 1
ATOM 674 O O . LEU A 1 95 ? 20.958 78.601 67.960 1.00 134.36 95 LEU A O 1
ATOM 679 N N . ARG A 1 96 ? 19.109 77.328 68.042 1.00 141.05 96 ARG A N 1
ATOM 680 C CA . ARG A 1 96 ? 19.255 76.909 69.444 1.00 141.41 96 ARG A CA 1
ATOM 681 C C . ARG A 1 96 ? 18.786 75.443 69.543 1.00 141.72 96 ARG A C 1
ATOM 682 O O . ARG A 1 96 ? 18.289 74.896 68.559 1.00 141.64 96 ARG A O 1
ATOM 690 N N . ARG A 1 97 ? 18.932 74.829 70.721 1.00 136.94 97 ARG A N 1
ATOM 691 C CA . ARG A 1 97 ? 18.899 73.372 70.915 1.00 137.09 97 ARG A CA 1
ATOM 692 C C . ARG A 1 97 ? 19.908 73.017 69.828 1.00 137.22 97 ARG A C 1
ATOM 693 O O . ARG A 1 97 ? 21.032 73.519 69.803 1.00 137.23 97 ARG A O 1
ATOM 701 N N . GLY A 1 98 ? 19.483 72.126 68.941 1.00 134.23 98 GLY A N 1
ATOM 702 C CA . GLY A 1 98 ? 20.323 71.613 67.878 1.00 133.43 98 GLY A CA 1
ATOM 703 C C . GLY A 1 98 ? 19.501 71.785 66.620 1.00 133.77 98 GLY A C 1
ATOM 704 O O . GLY A 1 98 ? 19.847 71.293 65.545 1.00 134.15 98 GLY A O 1
ATOM 705 N N . LYS A 1 99 ? 18.389 72.496 66.781 1.00 129.13 99 LYS A N 1
ATOM 706 C CA . LYS A 1 99 ? 17.451 72.751 65.700 1.00 128.30 99 LYS A CA 1
ATOM 707 C C . LYS A 1 99 ? 17.697 74.123 65.086 1.00 128.09 99 LYS A C 1
ATOM 708 O O . LYS A 1 99 ? 17.903 75.108 65.798 1.00 128.07 99 LYS A O 1
ATOM 714 N N . PRO A 1 100 ? 17.709 74.190 63.751 1.00 122.96 100 PRO A N 1
ATOM 715 C CA . PRO A 1 100 ? 17.638 75.513 63.130 1.00 122.44 100 PRO A CA 1
ATOM 716 C C . PRO A 1 100 ? 16.283 76.132 63.437 1.00 122.48 100 PRO A C 1
ATOM 717 O O . PRO A 1 100 ? 15.268 75.441 63.340 1.00 122.46 100 PRO A O 1
ATOM 721 N N . THR A 1 101 ? 16.268 77.402 63.825 1.00 119.43 101 THR A N 1
ATOM 722 C CA . THR A 1 101 ? 15.028 78.073 64.200 1.00 119.33 101 THR A CA 1
ATOM 723 C C . THR A 1 101 ? 14.018 78.044 63.054 1.00 118.63 101 THR A C 1
ATOM 724 O O . THR A 1 101 ? 14.379 77.791 61.906 1.00 118.36 101 THR A O 1
ATOM 728 N N . CYS A 1 102 ? 12.753 78.292 63.371 1.00 108.62 102 CYS A N 1
ATOM 729 C CA . CYS A 1 102 ? 11.685 78.104 62.398 1.00 108.49 102 CYS A CA 1
ATOM 730 C C . CYS A 1 102 ? 11.805 79.036 61.196 1.00 107.84 102 CYS A C 1
ATOM 731 O O . CYS A 1 102 ? 11.405 78.678 60.090 1.00 108.15 102 CYS A O 1
ATOM 734 N N . HIS A 1 103 ? 12.356 80.227 61.405 1.00 110.32 103 HIS A N 1
ATOM 735 C CA . HIS A 1 103 ? 12.501 81.176 60.307 1.00 110.73 103 HIS A CA 1
ATOM 736 C C . HIS A 1 103 ? 13.648 80.770 59.383 1.00 110.92 103 HIS A C 1
ATOM 737 O O . HIS A 1 103 ? 13.729 81.229 58.246 1.00 110.76 103 HIS A O 1
ATOM 744 N N . VAL A 1 104 ? 14.529 79.903 59.871 1.00 112.67 104 VAL A N 1
ATOM 745 C CA . VAL A 1 104 ? 15.648 79.420 59.068 1.00 111.99 104 VAL A CA 1
ATOM 746 C C . VAL A 1 104 ? 15.159 78.468 57.982 1.00 111.28 104 VAL A C 1
ATOM 747 O O . VAL A 1 104 ? 15.506 78.616 56.811 1.00 111.73 104 VAL A O 1
ATOM 751 N N . VAL A 1 105 ? 14.335 77.504 58.377 1.00 107.78 105 VAL A N 1
ATOM 752 C CA . VAL A 1 105 ? 13.852 76.472 57.465 1.00 108.78 105 VAL A CA 1
ATOM 753 C C . VAL A 1 105 ? 12.802 76.988 56.480 1.00 109.29 105 VAL A C 1
ATOM 754 O O . VAL A 1 105 ? 12.778 76.581 55.316 1.00 109.83 105 VAL A O 1
ATOM 758 N N . TYR A 1 106 ? 11.941 77.889 56.941 1.00 101.77 106 TYR A N 1
ATOM 759 C CA . TYR A 1 106 ? 10.785 78.293 56.147 1.00 101.55 106 TYR A CA 1
ATOM 760 C C . TYR A 1 106 ? 10.794 79.765 55.735 1.00 101.87 106 TYR A C 1
ATOM 761 O O . TYR A 1 106 ? 9.937 80.203 54.965 1.00 102.38 106 TYR A O 1
ATOM 770 N N . GLY A 1 107 ? 11.762 80.524 56.234 1.00 94.21 107 GLY A N 1
ATOM 771 C CA . GLY A 1 107 ? 11.842 81.936 55.911 1.00 93.73 107 GLY A CA 1
ATOM 772 C C . GLY A 1 107 ? 11.053 82.754 56.909 1.00 93.16 107 GLY A C 1
ATOM 773 O O . GLY A 1 107 ? 10.349 82.195 57.748 1.00 93.36 107 GLY A O 1
ATOM 774 N N . GLU A 1 108 ? 11.170 84.075 56.821 1.00 89.35 108 GLU A N 1
ATOM 775 C CA . GLU A 1 108 ? 10.483 84.975 57.748 1.00 89.28 108 GLU A CA 1
ATOM 776 C C . GLU A 1 108 ? 8.946 84.869 57.749 1.00 89.50 108 GLU A C 1
ATOM 777 O O . GLU A 1 108 ? 8.355 84.631 58.805 1.00 88.99 108 GLU A O 1
ATOM 783 N N . PRO A 1 109 ? 8.291 85.028 56.579 1.00 85.73 109 PRO A N 1
ATOM 784 C CA . PRO A 1 109 ? 6.832 85.186 56.621 1.00 85.94 109 PRO A CA 1
ATOM 785 C C . PRO A 1 109 ? 6.091 83.930 57.076 1.00 85.56 109 PRO A C 1
ATOM 786 O O . PRO A 1 109 ? 5.049 84.042 57.720 1.00 85.75 109 PRO A O 1
ATOM 790 N N . ILE A 1 110 ? 6.610 82.756 56.736 1.00 81.56 110 ILE A N 1
ATOM 791 C CA . ILE A 1 110 ? 6.008 81.519 57.211 1.00 81.61 110 ILE A CA 1
ATOM 792 C C . ILE A 1 110 ? 6.120 81.447 58.726 1.00 81.55 110 ILE A C 1
ATOM 793 O O . ILE A 1 110 ? 5.181 81.037 59.405 1.00 82.09 110 ILE A O 1
ATOM 798 N N . ALA A 1 111 ? 7.271 81.863 59.248 1.00 81.45 111 ALA A N 1
ATOM 799 C CA . ALA A 1 111 ? 7.487 81.912 60.688 1.00 80.90 111 ALA A CA 1
ATOM 800 C C . ALA A 1 111 ? 6.510 82.889 61.328 1.00 80.63 111 ALA A C 1
ATOM 801 O O . ALA A 1 111 ? 6.079 82.703 62.466 1.00 80.41 111 ALA A O 1
ATOM 803 N N . VAL A 1 112 ? 6.158 83.929 60.583 1.00 79.39 112 VAL A N 1
ATOM 804 C CA . VAL A 1 112 ? 5.186 84.903 61.055 1.00 79.78 112 VAL A CA 1
ATOM 805 C C . VAL A 1 112 ? 3.797 84.281 61.155 1.00 79.73 112 VAL A C 1
ATOM 806 O O . VAL A 1 112 ? 3.120 84.417 62.170 1.00 79.93 112 VAL A O 1
ATOM 810 N N . LEU A 1 113 ? 3.380 83.591 60.101 1.00 77.46 113 LEU A N 1
ATOM 811 C CA . LEU A 1 113 ? 2.047 83.008 60.064 1.00 78.01 113 LEU A CA 1
ATOM 812 C C . LEU A 1 113 ? 1.945 81.755 60.924 1.00 78.10 113 LEU A C 1
ATOM 813 O O . LEU A 1 113 ? 0.848 81.303 61.247 1.00 78.45 113 LEU A O 1
ATOM 818 N N . THR A 1 114 ? 3.088 81.193 61.293 1.00 79.14 114 THR A N 1
ATOM 819 C CA . THR A 1 114 ? 3.096 79.961 62.069 1.00 79.29 114 THR A CA 1
ATOM 820 C C . THR A 1 114 ? 2.783 80.250 63.538 1.00 79.29 114 THR A C 1
ATOM 821 O O . THR A 1 114 ? 2.042 79.502 64.181 1.00 79.48 114 THR A O 1
ATOM 825 N N . GLY A 1 115 ? 3.327 81.345 64.059 1.00 75.08 115 GLY A N 1
ATOM 826 C CA . GLY A 1 115 ? 2.950 81.811 65.380 1.00 74.95 115 GLY A CA 1
ATOM 827 C C . GLY A 1 115 ? 1.486 82.225 65.416 1.00 75.74 115 GLY A C 1
ATOM 828 O O . GLY A 1 115 ? 0.768 81.910 66.366 1.00 75.85 115 GLY A O 1
ATOM 829 N N . ASP A 1 116 ? 1.039 82.921 64.371 1.00 77.48 116 ASP A N 1
ATOM 830 C CA . ASP A 1 116 ? -0.344 83.400 64.277 1.00 78.09 116 ASP A CA 1
ATOM 831 C C . ASP A 1 116 ? -1.361 82.260 64.193 1.00 78.22 116 ASP A C 1
ATOM 832 O O . ASP A 1 116 ? -2.495 82.395 64.658 1.00 78.46 116 ASP A O 1
ATOM 837 N N . ALA A 1 117 ? -0.957 81.148 63.588 1.00 73.09 117 ALA A N 1
ATOM 838 C CA . ALA A 1 117 ? -1.831 79.990 63.465 1.00 73.76 117 ALA A CA 1
ATOM 839 C C . ALA A 1 117 ? -1.958 79.276 64.804 1.00 73.60 117 ALA A C 1
ATOM 840 O O . ALA A 1 117 ? -3.043 78.822 65.180 1.00 74.02 117 ALA A O 1
ATOM 842 N N . LEU A 1 118 ? -0.838 79.195 65.519 1.00 70.35 118 LEU A N 1
ATOM 843 C CA . LEU A 1 118 ? -0.776 78.562 66.833 1.00 70.14 118 LEU A CA 1
ATOM 844 C C . LEU A 1 118 ? -1.617 79.283 67.874 1.00 69.92 118 LEU A C 1
ATOM 845 O O . LEU A 1 118 ? -2.500 78.689 68.490 1.00 70.24 118 LEU A O 1
ATOM 850 N N . LEU A 1 119 ? -1.305 80.558 68.077 1.00 69.64 119 LEU A N 1
ATOM 851 C CA . LEU A 1 119 ? -2.064 81.435 68.956 1.00 69.44 119 LEU A CA 1
ATOM 852 C C . LEU A 1 119 ? -3.547 81.154 68.831 1.00 70.08 119 LEU A C 1
ATOM 853 O O . LEU A 1 119 ? -4.205 80.797 69.806 1.00 70.18 119 LEU A O 1
ATOM 858 N N . SER A 1 120 ? -4.049 81.283 67.608 1.00 74.84 120 SER A N 1
ATOM 859 C CA . SER A 1 120 ? -5.413 80.900 67.279 1.00 75.24 120 SER A CA 1
ATOM 860 C C . SER A 1 120 ? -5.696 79.460 67.697 1.00 75.26 120 SER A C 1
ATOM 861 O O . SER A 1 120 ? -6.582 79.216 68.516 1.00 75.54 120 SER A O 1
ATOM 864 N N . LEU A 1 121 ? -4.928 78.516 67.157 1.00 70.73 121 LEU A N 1
ATOM 865 C CA . LEU A 1 121 ? -5.119 77.099 67.469 1.00 71.15 121 LEU A CA 1
ATOM 866 C C . LEU A 1 121 ? -5.253 76.835 68.969 1.00 70.87 121 LEU A C 1
ATOM 867 O O . LEU A 1 121 ? -6.108 76.061 69.386 1.00 71.35 121 LEU A O 1
ATOM 872 N N . SER A 1 122 ? -4.423 77.489 69.774 1.00 73.20 122 SER A N 1
ATOM 873 C CA . SER A 1 122 ? -4.485 77.320 71.224 1.00 73.51 122 SER A CA 1
ATOM 874 C C . SER A 1 122 ? -5.833 77.771 71.778 1.00 74.11 122 SER A C 1
ATOM 875 O O . SER A 1 122 ? -6.450 77.071 72.579 1.00 74.59 122 SER A O 1
ATOM 878 N N . PHE A 1 123 ? -6.286 78.945 71.354 1.00 70.18 123 PHE A N 1
ATOM 879 C CA . PHE A 1 123 ? -7.581 79.443 71.786 1.00 70.46 123 PHE A CA 1
ATOM 880 C C . PHE A 1 123 ? -8.685 78.590 71.189 1.00 71.10 123 PHE A C 1
ATOM 881 O O . PHE A 1 123 ? -9.698 78.328 71.836 1.00 71.48 123 PHE A O 1
ATOM 889 N N . HIS A 1 124 ? -8.474 78.158 69.950 1.00 73.55 124 HIS A N 1
ATOM 890 C CA . HIS A 1 124 ? -9.406 77.267 69.269 1.00 74.32 124 HIS A CA 1
ATOM 891 C C . HIS A 1 124 ? -9.585 75.993 70.069 1.00 74.40 124 HIS A C 1
ATOM 892 O O . HIS A 1 124 ? -10.659 75.712 70.599 1.00 74.90 124 HIS A O 1
ATOM 899 N N . HIS A 1 125 ? -8.496 75.243 70.158 1.00 72.52 125 HIS A N 1
ATOM 900 C CA . HIS A 1 125 ? -8.449 73.974 70.859 1.00 72.69 125 HIS A CA 1
ATOM 901 C C . HIS A 1 125 ? -9.017 74.041 72.277 1.00 72.91 125 HIS A C 1
ATOM 902 O O . HIS A 1 125 ? -9.592 73.070 72.766 1.00 73.34 125 HIS A O 1
ATOM 909 N N . MET A 1 126 ? -8.861 75.185 72.935 1.00 73.94 126 MET A N 1
ATOM 910 C CA . MET A 1 126 ? -9.377 75.342 74.290 1.00 74.82 126 MET A CA 1
ATOM 911 C C . MET A 1 126 ? -10.887 75.542 74.303 1.00 75.51 126 MET A C 1
ATOM 912 O O . MET A 1 126 ? -11.579 75.052 75.195 1.00 76.09 126 MET A O 1
ATOM 917 N N . ALA A 1 127 ? -11.397 76.263 73.313 1.00 74.54 127 ALA A N 1
ATOM 918 C CA . ALA A 1 127 ? -12.821 76.555 73.258 1.00 75.18 127 ALA A CA 1
ATOM 919 C C . ALA A 1 127 ? -13.614 75.350 72.770 1.00 76.08 127 ALA A C 1
ATOM 920 O O . ALA A 1 127 ? -14.696 75.063 73.279 1.00 76.62 127 ALA A O 1
ATOM 922 N N . ARG A 1 128 ? -13.070 74.657 71.773 1.00 77.58 128 ARG A N 1
ATOM 923 C CA . ARG A 1 128 ? -13.677 73.441 71.239 1.00 77.50 128 ARG A CA 1
ATOM 924 C C . ARG A 1 128 ? -13.975 72.445 72.343 1.00 78.36 128 ARG A C 1
ATOM 925 O O . ARG A 1 128 ? -13.070 72.038 73.072 1.00 78.80 128 ARG A O 1
ATOM 933 N N . PHE A 1 129 ? -15.237 72.049 72.466 1.00 74.63 129 PHE A N 1
ATOM 934 C CA . PHE A 1 129 ? -15.599 71.020 73.430 1.00 74.92 129 PHE A CA 1
ATOM 935 C C . PHE A 1 129 ? -15.265 69.635 72.877 1.00 75.18 129 PHE A C 1
ATOM 936 O O . PHE A 1 129 ? -15.271 68.650 73.613 1.00 75.40 129 PHE A O 1
ATOM 944 N N . ASP A 1 130 ? -14.956 69.571 71.582 1.00 78.37 130 ASP A N 1
ATOM 945 C CA . ASP A 1 130 ? -14.508 68.331 70.948 1.00 78.10 130 ASP A CA 1
ATOM 946 C C . ASP A 1 130 ? -13.182 67.878 71.534 1.00 78.54 130 ASP A C 1
ATOM 947 O O . ASP A 1 130 ? -12.787 66.722 71.384 1.00 79.47 130 ASP A O 1
ATOM 952 N N . SER A 1 131 ? -12.495 68.808 72.188 1.00 75.29 131 SER A N 1
ATOM 953 C CA . SER A 1 131 ? -11.150 68.582 72.697 1.00 74.58 131 SER A CA 1
ATOM 954 C C . SER A 1 131 ? -11.167 67.900 74.056 1.00 74.52 131 SER A C 1
ATOM 955 O O . SER A 1 131 ? -10.208 67.229 74.436 1.00 74.25 131 SER A O 1
ATOM 958 N N . TYR A 1 132 ? -12.269 68.072 74.777 1.00 75.36 132 TYR A N 1
ATOM 959 C CA . TYR A 1 132 ? -12.352 67.660 76.172 1.00 75.23 132 TYR A CA 1
ATOM 960 C C . TYR A 1 132 ? -12.953 66.267 76.357 1.00 76.08 132 TYR A C 1
ATOM 961 O O . TYR A 1 132 ? -13.857 65.875 75.619 1.00 76.90 132 TYR A O 1
ATOM 970 N N . PRO A 1 133 ? -12.441 65.513 77.349 1.00 77.43 133 PRO A N 1
ATOM 971 C CA . PRO A 1 133 ? -12.917 64.176 77.727 1.00 78.18 133 PRO A CA 1
ATOM 972 C C . PRO A 1 133 ? -14.392 64.177 78.143 1.00 78.84 133 PRO A C 1
ATOM 973 O O . PRO A 1 133 ? -14.974 65.256 78.283 1.00 78.64 133 PRO A O 1
ATOM 977 N N . PRO A 1 134 ? -14.995 62.984 78.324 1.00 83.19 134 PRO A N 1
ATOM 978 C CA . PRO A 1 134 ? -16.412 62.885 78.702 1.00 83.23 134 PRO A CA 1
ATOM 979 C C . PRO A 1 134 ? -16.690 62.967 80.211 1.00 83.82 134 PRO A C 1
ATOM 980 O O . PRO A 1 134 ? -17.750 63.465 80.604 1.00 83.56 134 PRO A O 1
ATOM 984 N N . ASP A 1 135 ? -15.761 62.501 81.045 1.00 89.36 135 ASP A N 1
ATOM 985 C CA . ASP A 1 135 ? -16.009 62.417 82.486 1.00 90.01 135 ASP A CA 1
ATOM 986 C C . ASP A 1 135 ? -15.779 63.820 83.060 1.00 90.02 135 ASP A C 1
ATOM 987 O O . ASP A 1 135 ? -15.015 63.986 84.014 1.00 90.55 135 ASP A O 1
ATOM 992 N N . ILE A 1 136 ? -16.455 64.816 82.491 1.00 85.67 136 ILE A N 1
ATOM 993 C CA . ILE A 1 136 ? -16.318 66.204 82.922 1.00 85.49 136 ILE A CA 1
ATOM 994 C C . ILE A 1 136 ? -17.684 66.551 83.525 1.00 85.95 136 ILE A C 1
ATOM 995 O O . ILE A 1 136 ? -18.727 66.171 82.990 1.00 85.85 136 ILE A O 1
ATOM 1000 N N . ASP A 1 137 ? -17.669 67.264 84.649 1.00 94.79 137 ASP A N 1
ATOM 1001 C CA . ASP A 1 137 ? -18.900 67.740 85.280 1.00 95.06 137 ASP A CA 1
ATOM 1002 C C . ASP A 1 137 ? -19.567 68.755 84.357 1.00 94.28 137 ASP A C 1
ATOM 1003 O O . ASP A 1 137 ? -19.536 69.958 84.621 1.00 95.01 137 ASP A O 1
ATOM 1008 N N . ALA A 1 138 ? -20.181 68.262 83.285 1.00 92.73 138 ALA A N 1
ATOM 1009 C CA . ALA A 1 138 ? -20.666 69.115 82.201 1.00 93.46 138 ALA A CA 1
ATOM 1010 C C . ALA A 1 138 ? -21.225 70.513 82.455 1.00 93.83 138 ALA A C 1
ATOM 1011 O O . ALA A 1 138 ? -21.050 71.430 81.650 1.00 92.86 138 ALA A O 1
ATOM 1013 N N . ASP A 1 139 ? -21.886 70.663 83.592 1.00 94.49 139 ASP A N 1
ATOM 1014 C CA . ASP A 1 139 ? -22.406 71.941 84.040 1.00 94.30 139 ASP A CA 1
ATOM 1015 C C . ASP A 1 139 ? -21.597 73.190 84.292 1.00 94.29 139 ASP A C 1
ATOM 1016 O O . ASP A 1 139 ? -21.629 74.156 83.522 1.00 93.92 139 ASP A O 1
ATOM 1021 N N . LYS A 1 140 ? -20.849 73.131 85.384 1.00 93.21 140 LYS A N 1
ATOM 1022 C CA . LYS A 1 140 ? -19.937 74.174 85.797 1.00 94.07 140 LYS A CA 1
ATOM 1023 C C . LYS A 1 140 ? -18.799 74.289 84.751 1.00 92.57 140 LYS A C 1
ATOM 1024 O O . LYS A 1 140 ? -18.399 75.398 84.388 1.00 92.23 140 LYS A O 1
ATOM 1030 N N . HIS A 1 141 ? -18.326 73.148 84.228 1.00 81.76 141 HIS A N 1
ATOM 1031 C CA . HIS A 1 141 ? -17.148 73.067 83.331 1.00 81.22 141 HIS A CA 1
ATOM 1032 C C . HIS A 1 141 ? -17.158 73.979 82.094 1.00 81.13 141 HIS A C 1
ATOM 1033 O O . HIS A 1 141 ? -16.128 74.561 81.805 1.00 80.42 141 HIS A O 1
ATOM 1040 N N . PRO A 1 142 ? -18.293 74.108 81.361 1.00 81.74 142 PRO A N 1
ATOM 1041 C CA . PRO A 1 142 ? -18.315 75.123 80.291 1.00 81.63 142 PRO A CA 1
ATOM 1042 C C . PRO A 1 142 ? -17.992 76.532 80.790 1.00 80.97 142 PRO A C 1
ATOM 1043 O O . PRO A 1 142 ? -17.147 77.219 80.210 1.00 80.57 142 PRO A O 1
ATOM 1047 N N . ALA A 1 143 ? -18.642 76.943 81.873 1.00 82.17 143 ALA A N 1
ATOM 1048 C CA . ALA A 1 143 ? -18.373 78.246 82.472 1.00 82.23 143 ALA A CA 1
ATOM 1049 C C . ALA A 1 143 ? -16.922 78.370 82.938 1.00 81.56 143 ALA A C 1
ATOM 1050 O O . ALA A 1 143 ? -16.371 79.467 82.978 1.00 81.38 143 ALA A O 1
ATOM 1052 N N . ARG A 1 144 ? -16.309 77.245 83.293 1.00 81.74 144 ARG A N 1
ATOM 1053 C CA . ARG A 1 144 ? -14.885 77.223 83.618 1.00 82.17 144 ARG A CA 1
ATOM 1054 C C . ARG A 1 144 ? -14.036 77.550 82.399 1.00 81.49 144 ARG A C 1
ATOM 1055 O O . ARG A 1 144 ? -13.090 78.332 82.482 1.00 81.58 144 ARG A O 1
ATOM 1063 N N . VAL A 1 145 ? -14.372 76.932 81.270 1.00 78.07 145 VAL A N 1
ATOM 1064 C CA . VAL A 1 145 ? -13.571 77.068 80.056 1.00 78.05 145 VAL A CA 1
ATOM 1065 C C . VAL A 1 145 ? -13.572 78.509 79.569 1.00 77.55 145 VAL A C 1
ATOM 1066 O O . VAL A 1 145 ? -12.568 79.000 79.052 1.00 77.52 145 VAL A O 1
ATOM 1070 N N . VAL A 1 146 ? -14.691 79.195 79.755 1.00 75.89 146 VAL A N 1
ATOM 1071 C CA . VAL A 1 146 ? -14.747 80.605 79.421 1.00 75.63 146 VAL A CA 1
ATOM 1072 C C . VAL A 1 146 ? -13.735 81.405 80.239 1.00 75.16 146 VAL A C 1
ATOM 1073 O O . VAL A 1 146 ? -12.980 82.200 79.682 1.00 74.81 146 VAL A O 1
ATOM 1077 N N . ARG A 1 147 ? -13.699 81.195 81.552 1.00 74.80 147 ARG A N 1
ATOM 1078 C CA . ARG A 1 147 ? -12.776 81.968 82.373 1.00 74.83 147 ARG A CA 1
ATOM 1079 C C . ARG A 1 147 ? -11.351 81.441 82.249 1.00 75.36 147 ARG A C 1
ATOM 1080 O O . ARG A 1 147 ? -10.394 82.180 82.466 1.00 76.08 147 ARG A O 1
ATOM 1088 N N . ALA A 1 148 ? -11.204 80.171 81.890 1.00 72.07 148 ALA A N 1
ATOM 1089 C CA . ALA A 1 148 ? -9.875 79.617 81.645 1.00 71.59 148 ALA A CA 1
ATOM 1090 C C . ALA A 1 148 ? -9.283 80.245 80.395 1.00 71.35 148 ALA A C 1
ATOM 1091 O O . ALA A 1 148 ? -8.104 80.564 80.346 1.00 70.76 148 ALA A O 1
ATOM 1093 N N . ILE A 1 149 ? -10.119 80.427 79.382 1.00 70.90 149 ILE A N 1
ATOM 1094 C CA . ILE A 1 149 ? -9.705 81.112 78.165 1.00 70.74 149 ILE A CA 1
ATOM 1095 C C . ILE A 1 149 ? -9.358 82.568 78.460 1.00 70.23 149 ILE A C 1
ATOM 1096 O O . ILE A 1 149 ? -8.348 83.086 77.982 1.00 69.75 149 ILE A O 1
ATOM 1101 N N . GLY A 1 150 ? -10.198 83.209 79.269 1.00 72.39 150 GLY A N 1
ATOM 1102 C CA . GLY A 1 150 ? -10.049 84.616 79.597 1.00 72.17 150 GLY A CA 1
ATOM 1103 C C . GLY A 1 150 ? -8.947 84.899 80.594 1.00 71.87 150 GLY A C 1
ATOM 1104 O O . GLY A 1 150 ? -8.454 86.023 80.675 1.00 71.77 150 GLY A O 1
ATOM 1105 N N . GLU A 1 151 ? -8.575 83.887 81.370 1.00 73.32 151 GLU A N 1
ATOM 1106 C CA . GLU A 1 151 ? -7.386 83.984 82.200 1.00 73.39 151 GLU A CA 1
ATOM 1107 C C . GLU A 1 151 ? -6.173 83.762 81.309 1.00 73.42 151 GLU A C 1
ATOM 1108 O O . GLU A 1 151 ? -5.171 84.467 81.419 1.00 73.64 151 GLU A O 1
ATOM 1114 N N . LEU A 1 152 ? -6.274 82.785 80.415 1.00 68.10 152 LEU A N 1
ATOM 1115 C CA . LEU A 1 152 ? -5.228 82.554 79.430 1.00 67.85 152 LEU A CA 1
ATOM 1116 C C . LEU A 1 152 ? -5.014 83.807 78.603 1.00 67.64 152 LEU A C 1
ATOM 1117 O O . LEU A 1 152 ? -3.887 84.218 78.376 1.00 67.17 152 LEU A O 1
ATOM 1122 N N . ALA A 1 153 ? -6.111 84.420 78.174 1.00 70.42 153 ALA A N 1
ATOM 1123 C CA . ALA A 1 153 ? -6.058 85.621 77.346 1.00 70.10 153 ALA A CA 1
ATOM 1124 C C . ALA A 1 153 ? -5.477 86.820 78.097 1.00 70.04 153 ALA A C 1
ATOM 1125 O O . ALA A 1 153 ? -4.796 87.660 77.508 1.00 69.49 153 ALA A O 1
ATOM 1127 N N . ARG A 1 154 ? -5.751 86.894 79.397 1.00 73.87 154 ARG A N 1
ATOM 1128 C CA . ARG A 1 154 ? -5.329 88.028 80.218 1.00 73.75 154 ARG A CA 1
ATOM 1129 C C . ARG A 1 154 ? -3.809 88.072 80.385 1.00 73.09 154 ARG A C 1
ATOM 1130 O O . ARG A 1 154 ? -3.213 89.146 80.472 1.00 72.15 154 ARG A O 1
ATOM 1138 N N . CYS A 1 155 ? -3.189 86.897 80.414 1.00 72.50 155 CYS A N 1
ATOM 1139 C CA . CYS A 1 155 ? -1.753 86.782 80.649 1.00 71.65 155 CYS A CA 1
ATOM 1140 C C . CYS A 1 155 ? -0.911 86.853 79.376 1.00 71.51 155 CYS A C 1
ATOM 1141 O O . CYS A 1 155 ? 0.313 86.952 79.449 1.00 71.35 155 CYS A O 1
ATOM 1144 N N . ILE A 1 156 ? -1.552 86.791 78.213 1.00 65.78 156 ILE A N 1
ATOM 1145 C CA . ILE A 1 156 ? -0.812 86.776 76.957 1.00 65.71 156 ILE A CA 1
ATOM 1146 C C . ILE A 1 156 ? -0.580 88.173 76.401 1.00 65.52 156 ILE A C 1
ATOM 1147 O O . ILE A 1 156 ? 0.513 88.501 75.940 1.00 65.19 156 ILE A O 1
ATOM 1152 N N . GLY A 1 157 ? -1.610 89.002 76.454 1.00 69.03 157 GLY A N 1
ATOM 1153 C CA . GLY A 1 157 ? -1.590 90.252 75.724 1.00 70.04 157 GLY A CA 1
ATOM 1154 C C . GLY A 1 157 ? -0.815 91.398 76.341 1.00 69.72 157 GLY A C 1
ATOM 1155 O O . GLY A 1 157 ? 0.334 91.251 76.766 1.00 68.91 157 GLY A O 1
ATOM 1156 N N . SER A 1 158 ? -1.477 92.549 76.377 1.00 74.55 158 SER A N 1
ATOM 1157 C CA . SER A 1 158 ? -0.891 93.806 76.806 1.00 74.06 158 SER A CA 1
ATOM 1158 C C . SER A 1 158 ? -0.686 93.894 78.325 1.00 74.07 158 SER A C 1
ATOM 1159 O O . SER A 1 158 ? -0.097 94.851 78.831 1.00 73.34 158 SER A O 1
ATOM 1162 N N . GLU A 1 159 ? -1.172 92.891 79.048 1.00 76.14 159 GLU A N 1
ATOM 1163 C CA . GLU A 1 159 ? -1.058 92.877 80.501 1.00 76.08 159 GLU A CA 1
ATOM 1164 C C . GLU A 1 159 ? -0.200 91.712 80.978 1.00 76.41 159 GLU A C 1
ATOM 1165 O O . GLU A 1 159 ? -0.192 91.368 82.161 1.00 77.70 159 GLU A O 1
ATOM 1171 N N . GLY A 1 160 ? 0.430 91.065 80.016 1.00 69.87 160 GLY A N 1
ATOM 1172 C CA . GLY A 1 160 ? 1.205 89.887 80.261 1.00 69.41 160 GLY A CA 1
ATOM 1173 C C . GLY A 1 160 ? 2.496 89.853 79.544 1.00 69.23 160 GLY A C 1
ATOM 1174 O O . GLY A 1 160 ? 3.275 90.723 79.699 1.00 69.57 160 GLY A O 1
ATOM 1175 N N . LEU A 1 161 ? 2.707 88.847 78.732 1.00 68.75 161 LEU A N 1
ATOM 1176 C CA . LEU A 1 161 ? 3.969 88.691 78.056 1.00 68.52 161 LEU A CA 1
ATOM 1177 C C . LEU A 1 161 ? 4.422 89.751 77.135 1.00 68.39 161 LEU A C 1
ATOM 1178 O O . LEU A 1 161 ? 5.585 90.093 77.148 1.00 68.07 161 LEU A O 1
ATOM 1183 N N . VAL A 1 162 ? 3.533 90.275 76.325 1.00 68.83 162 VAL A N 1
ATOM 1184 C CA . VAL A 1 162 ? 3.954 91.275 75.378 1.00 68.95 162 VAL A CA 1
ATOM 1185 C C . VAL A 1 162 ? 4.510 92.457 76.121 1.00 68.60 162 VAL A C 1
ATOM 1186 O O . VAL A 1 162 ? 5.515 92.988 75.730 1.00 67.96 162 VAL A O 1
ATOM 1190 N N . ALA A 1 163 ? 3.916 92.842 77.233 1.00 71.26 163 ALA A N 1
ATOM 1191 C CA . ALA A 1 163 ? 4.434 93.947 77.995 1.00 70.28 163 ALA A CA 1
ATOM 1192 C C . ALA A 1 163 ? 5.814 93.546 78.393 1.00 70.56 163 ALA A C 1
ATOM 1193 O O . ALA A 1 163 ? 6.703 94.350 78.454 1.00 71.16 163 ALA A O 1
ATOM 1195 N N . GLY A 1 164 ? 5.981 92.287 78.708 1.00 69.96 164 GLY A N 1
ATOM 1196 C CA . GLY A 1 164 ? 7.286 91.802 79.049 1.00 69.68 164 GLY A CA 1
ATOM 1197 C C . GLY A 1 164 ? 8.212 91.783 77.865 1.00 69.62 164 GLY A C 1
ATOM 1198 O O . GLY A 1 164 ? 9.300 92.249 77.973 1.00 69.37 164 GLY A O 1
ATOM 1199 N N . GLN A 1 165 ? 7.772 91.289 76.723 1.00 71.10 165 GLN A N 1
ATOM 1200 C CA . GLN A 1 165 ? 8.664 91.194 75.589 1.00 70.63 165 GLN A CA 1
ATOM 1201 C C . GLN A 1 165 ? 9.107 92.586 75.248 1.00 70.77 165 GLN A C 1
ATOM 1202 O O . GLN A 1 165 ? 10.229 92.763 74.862 1.00 70.35 165 GLN A O 1
ATOM 1208 N N . VAL A 1 166 ? 8.224 93.576 75.348 1.00 76.35 166 VAL A N 1
ATOM 1209 C CA . VAL A 1 166 ? 8.582 94.959 75.004 1.00 76.13 166 VAL A CA 1
ATOM 1210 C C . VAL A 1 166 ? 9.529 95.745 75.864 1.00 75.09 166 VAL A C 1
ATOM 1211 O O . VAL A 1 166 ? 10.497 96.288 75.393 1.00 75.25 166 VAL A O 1
ATOM 1215 N N . VAL A 1 167 ? 9.273 95.771 77.142 1.00 77.77 167 VAL A N 1
ATOM 1216 C CA . VAL A 1 167 ? 10.158 96.507 78.042 1.00 76.85 167 VAL A CA 1
ATOM 1217 C C . VAL A 1 167 ? 11.619 96.078 77.903 1.00 76.92 167 VAL A C 1
ATOM 1218 O O . VAL A 1 167 ? 12.534 96.893 78.041 1.00 76.70 167 VAL A O 1
ATOM 1222 N N . ASP A 1 168 ? 11.835 94.800 77.619 1.00 88.51 168 ASP A N 1
ATOM 1223 C CA . ASP A 1 168 ? 13.173 94.299 77.337 1.00 88.49 168 ASP A CA 1
ATOM 1224 C C . ASP A 1 168 ? 13.713 94.985 76.085 1.00 89.14 168 ASP A C 1
ATOM 1225 O O . ASP A 1 168 ? 14.880 95.377 76.025 1.00 89.24 168 ASP A O 1
ATOM 1230 N N . LEU A 1 169 ? 12.840 95.151 75.097 1.00 82.37 169 LEU A N 1
ATOM 1231 C CA . LEU A 1 169 ? 13.212 95.731 73.812 1.00 82.41 169 LEU A CA 1
ATOM 1232 C C . LEU A 1 169 ? 13.387 97.246 73.875 1.00 82.67 169 LEU A C 1
ATOM 1233 O O . LEU A 1 169 ? 13.517 97.911 72.848 1.00 83.03 169 LEU A O 1
ATOM 1238 N N . GLU A 1 170 ? 13.396 97.783 75.088 1.00 91.49 170 GLU A N 1
ATOM 1239 C CA . GLU A 1 170 ? 13.539 99.215 75.293 1.00 91.53 170 GLU A CA 1
ATOM 1240 C C . GLU A 1 170 ? 15.009 99.616 75.372 1.00 92.30 170 GLU A C 1
ATOM 1241 O O . GLU A 1 170 ? 15.438 100.561 74.704 1.00 92.42 170 GLU A O 1
ATOM 1247 N N . MET A 1 171 ? 15.763 98.879 76.189 1.00 95.72 171 MET A N 1
ATOM 1248 C CA . MET A 1 171 ? 17.201 99.091 76.388 1.00 94.71 171 MET A CA 1
ATOM 1249 C C . MET A 1 171 ? 17.522 100.532 76.783 1.00 93.67 171 MET A C 1
ATOM 1250 O O . MET A 1 171 ? 18.224 100.776 77.765 1.00 92.25 171 MET A O 1
ATOM 1255 N N . THR A 1 177 ? 22.130 100.846 81.628 1.00 104.99 177 THR A N 1
ATOM 1256 C CA . THR A 1 177 ? 22.020 100.014 82.821 1.00 104.40 177 THR A CA 1
ATOM 1257 C C . THR A 1 177 ? 20.624 100.141 83.446 1.00 104.63 177 THR A C 1
ATOM 1258 O O . THR A 1 177 ? 20.020 101.216 83.426 1.00 104.06 177 THR A O 1
ATOM 1262 N N . VAL A 1 178 ? 20.127 99.038 84.005 1.00 101.42 178 VAL A N 1
ATOM 1263 C CA . VAL A 1 178 ? 18.712 98.898 84.371 1.00 101.04 178 VAL A CA 1
ATOM 1264 C C . VAL A 1 178 ? 18.478 98.693 85.878 1.00 100.24 178 VAL A C 1
ATOM 1265 O O . VAL A 1 178 ? 19.215 97.949 86.524 1.00 100.24 178 VAL A O 1
ATOM 1269 N N . PRO A 1 179 ? 17.451 99.362 86.439 1.00 97.45 179 PRO A N 1
ATOM 1270 C CA . PRO A 1 179 ? 17.042 99.236 87.849 1.00 98.05 179 PRO A CA 1
ATOM 1271 C C . PRO A 1 179 ? 16.314 97.928 88.188 1.00 97.83 179 PRO A C 1
ATOM 1272 O O . PRO A 1 179 ? 15.857 97.226 87.285 1.00 98.32 179 PRO A O 1
ATOM 1276 N N . LEU A 1 180 ? 16.195 97.627 89.482 1.00 92.80 180 LEU A N 1
ATOM 1277 C CA . LEU A 1 180 ? 15.624 96.359 89.947 1.00 93.06 180 LEU A CA 1
ATOM 1278 C C . LEU A 1 180 ? 14.135 96.212 89.664 1.00 93.51 180 LEU A C 1
ATOM 1279 O O . LEU A 1 180 ? 13.726 95.268 88.990 1.00 93.72 180 LEU A O 1
ATOM 1284 N N . GLU A 1 181 ? 13.338 97.126 90.219 1.00 94.36 181 GLU A N 1
ATOM 1285 C CA . GLU A 1 181 ? 11.885 97.143 90.038 1.00 94.90 181 GLU A CA 1
ATOM 1286 C C . GLU A 1 181 ? 11.497 96.825 88.604 1.00 95.12 181 GLU A C 1
ATOM 1287 O O . GLU A 1 181 ? 10.602 96.015 88.349 1.00 95.77 181 GLU A O 1
ATOM 1293 N N . ARG A 1 182 ? 12.194 97.463 87.670 1.00 94.21 182 ARG A N 1
ATOM 1294 C CA . ARG A 1 182 ? 11.951 97.262 86.250 1.00 93.83 182 ARG A CA 1
ATOM 1295 C C . ARG A 1 182 ? 12.501 95.913 85.779 1.00 94.20 182 ARG A C 1
ATOM 1296 O O . ARG A 1 182 ? 11.967 95.308 84.853 1.00 94.54 182 ARG A O 1
ATOM 1304 N N . LEU A 1 183 ? 13.563 95.430 86.417 1.00 90.61 183 LEU A N 1
ATOM 1305 C CA . LEU A 1 183 ? 14.105 94.128 86.039 1.00 90.35 183 LEU A CA 1
ATOM 1306 C C . LEU A 1 183 ? 13.118 93.036 86.402 1.00 90.80 183 LEU A C 1
ATOM 1307 O O . LEU A 1 183 ? 12.761 92.222 85.556 1.00 91.09 183 LEU A O 1
ATOM 1312 N N . GLU A 1 184 ? 12.666 93.027 87.654 1.00 87.86 184 GLU A N 1
ATOM 1313 C CA . GLU A 1 184 ? 11.731 91.999 88.092 1.00 88.59 184 GLU A CA 1
ATOM 1314 C C . GLU A 1 184 ? 10.380 92.172 87.407 1.00 89.07 184 GLU A C 1
ATOM 1315 O O . GLU A 1 184 ? 9.648 91.205 87.242 1.00 90.09 184 GLU A O 1
ATOM 1321 N N . TYR A 1 185 ? 10.059 93.389 86.983 1.00 82.36 185 TYR A N 1
ATOM 1322 C CA . TYR A 1 185 ? 8.812 93.614 86.261 1.00 82.86 185 TYR A CA 1
ATOM 1323 C C . TYR A 1 185 ? 8.817 92.894 84.915 1.00 83.43 185 TYR A C 1
ATOM 1324 O O . TYR A 1 185 ? 7.811 92.305 84.517 1.00 84.23 185 TYR A O 1
ATOM 1333 N N . ILE A 1 186 ? 9.946 92.957 84.214 1.00 79.48 186 ILE A N 1
ATOM 1334 C CA . ILE A 1 186 ? 10.096 92.280 82.927 1.00 79.72 186 ILE A CA 1
ATOM 1335 C C . ILE A 1 186 ? 9.937 90.772 83.072 1.00 79.90 186 ILE A C 1
ATOM 1336 O O . ILE A 1 186 ? 9.135 90.143 82.382 1.00 80.00 186 ILE A O 1
ATOM 1341 N N . HIS A 1 187 ? 10.719 90.198 83.976 1.00 81.40 187 HIS A N 1
ATOM 1342 C CA . HIS A 1 187 ? 10.645 88.774 84.253 1.00 81.77 187 HIS A CA 1
ATOM 1343 C C . HIS A 1 187 ? 9.247 88.377 84.715 1.00 82.48 187 HIS A C 1
ATOM 1344 O O . HIS A 1 187 ? 8.653 87.445 84.170 1.00 82.82 187 HIS A O 1
ATOM 1351 N N . LEU A 1 188 ? 8.716 89.099 85.701 1.00 75.13 188 LEU A N 1
ATOM 1352 C CA . LEU A 1 188 ? 7.382 88.824 86.222 1.00 75.70 188 LEU A CA 1
ATOM 1353 C C . LEU A 1 188 ? 6.343 88.845 85.103 1.00 77.03 188 LEU A C 1
ATOM 1354 O O . LEU A 1 188 ? 5.268 88.264 85.236 1.00 78.09 188 LEU A O 1
ATOM 1359 N N . HIS A 1 189 ? 6.665 89.502 83.993 1.00 74.40 189 HIS A N 1
ATOM 1360 C CA . HIS A 1 189 ? 5.709 89.603 82.900 1.00 75.18 189 HIS A CA 1
ATOM 1361 C C . HIS A 1 189 ? 6.169 89.016 81.559 1.00 75.25 189 HIS A C 1
ATOM 1362 O O . HIS A 1 189 ? 5.470 89.158 80.566 1.00 75.28 189 HIS A O 1
ATOM 1369 N N . LYS A 1 190 ? 7.320 88.355 81.503 1.00 73.77 190 LYS A N 1
ATOM 1370 C CA . LYS A 1 190 ? 7.636 87.610 80.286 1.00 72.82 190 LYS A CA 1
ATOM 1371 C C . LYS A 1 190 ? 7.680 86.106 80.567 1.00 73.63 190 LYS A C 1
ATOM 1372 O O . LYS A 1 190 ? 7.389 85.290 79.694 1.00 73.61 190 LYS A O 1
ATOM 1378 N N . THR A 1 191 ? 8.032 85.730 81.790 1.00 73.67 191 THR A N 1
ATOM 1379 C CA . THR A 1 191 ? 7.996 84.319 82.144 1.00 73.34 191 THR A CA 1
ATOM 1380 C C . THR A 1 191 ? 6.886 84.021 83.131 1.00 73.91 191 THR A C 1
ATOM 1381 O O . THR A 1 191 ? 6.117 83.081 82.944 1.00 74.67 191 THR A O 1
ATOM 1385 N N . ALA A 1 192 ? 6.807 84.834 84.178 1.00 70.80 192 ALA A N 1
ATOM 1386 C CA . ALA A 1 192 ? 5.914 84.553 85.293 1.00 71.91 192 ALA A CA 1
ATOM 1387 C C . ALA A 1 192 ? 4.455 84.620 84.884 1.00 72.36 192 ALA A C 1
ATOM 1388 O O . ALA A 1 192 ? 3.609 83.972 85.493 1.00 72.97 192 ALA A O 1
ATOM 1390 N N . ALA A 1 193 ? 4.166 85.395 83.845 1.00 70.96 193 ALA A N 1
ATOM 1391 C CA . ALA A 1 193 ? 2.798 85.531 83.369 1.00 71.37 193 ALA A CA 1
ATOM 1392 C C . ALA A 1 193 ? 2.273 84.217 82.801 1.00 71.68 193 ALA A C 1
ATOM 1393 O O . ALA A 1 193 ? 1.176 83.781 83.142 1.00 72.46 193 ALA A O 1
ATOM 1395 N N . LEU A 1 194 ? 3.062 83.582 81.943 1.00 71.42 194 LEU A N 1
ATOM 1396 C CA . LEU A 1 194 ? 2.627 82.359 81.279 1.00 71.60 194 LEU A CA 1
ATOM 1397 C C . LEU A 1 194 ? 2.410 81.226 82.266 1.00 71.92 194 LEU A C 1
ATOM 1398 O O . LEU A 1 194 ? 1.567 80.357 82.051 1.00 73.06 194 LEU A O 1
ATOM 1403 N N . LEU A 1 195 ? 3.173 81.237 83.348 1.00 70.79 195 LEU A N 1
ATOM 1404 C CA . LEU A 1 195 ? 3.059 80.182 84.340 1.00 71.53 195 LEU A CA 1
ATOM 1405 C C . LEU A 1 195 ? 1.809 80.399 85.175 1.00 71.84 195 LEU A C 1
ATOM 1406 O O . LEU A 1 195 ? 1.131 79.440 85.535 1.00 72.75 195 LEU A O 1
ATOM 1411 N N . GLU A 1 196 ? 1.506 81.659 85.478 1.00 72.94 196 GLU A N 1
ATOM 1412 C CA . GLU A 1 196 ? 0.268 81.991 86.172 1.00 74.32 196 GLU A CA 1
ATOM 1413 C C . GLU A 1 196 ? -0.915 81.465 85.391 1.00 75.03 196 GLU A C 1
ATOM 1414 O O . GLU A 1 196 ? -1.845 80.894 85.953 1.00 75.54 196 GLU A O 1
ATOM 1420 N N . ALA A 1 197 ? -0.869 81.683 84.083 1.00 74.76 197 ALA A N 1
ATOM 1421 C CA . ALA A 1 197 ? -1.920 81.229 83.188 1.00 75.14 197 ALA A CA 1
ATOM 1422 C C . ALA A 1 197 ? -2.112 79.723 83.321 1.00 75.12 197 ALA A C 1
ATOM 1423 O O . ALA A 1 197 ? -3.217 79.250 83.578 1.00 75.38 197 ALA A O 1
ATOM 1425 N N . SER A 1 198 ? -1.019 78.984 83.172 1.00 70.07 198 SER A N 1
ATOM 1426 C CA . SER A 1 198 ? -1.064 77.533 83.192 1.00 70.44 198 SER A CA 1
ATOM 1427 C C . SER A 1 198 ? -1.701 76.972 84.460 1.00 70.65 198 SER A C 1
ATOM 1428 O O . SER A 1 198 ? -2.666 76.217 84.387 1.00 71.19 198 SER A O 1
ATOM 1431 N N . VAL A 1 199 ? -1.184 77.348 85.624 1.00 71.75 199 VAL A N 1
ATOM 1432 C CA . VAL A 1 199 ? -1.674 76.749 86.860 1.00 71.96 199 VAL A CA 1
ATOM 1433 C C . VAL A 1 199 ? -3.052 77.268 87.257 1.00 72.28 199 VAL A C 1
ATOM 1434 O O . VAL A 1 199 ? -3.745 76.631 88.045 1.00 72.63 199 VAL A O 1
ATOM 1438 N N . VAL A 1 200 ? -3.462 78.411 86.722 1.00 72.80 200 VAL A N 1
ATOM 1439 C CA . VAL A 1 200 ? -4.772 78.943 87.079 1.00 73.21 200 VAL A CA 1
ATOM 1440 C C . VAL A 1 200 ? -5.852 78.279 86.241 1.00 73.77 200 VAL A C 1
ATOM 1441 O O . VAL A 1 200 ? -6.849 77.788 86.776 1.00 73.91 200 VAL A O 1
ATOM 1445 N N . ILE A 1 201 ? -5.641 78.248 84.928 1.00 75.25 201 ILE A N 1
ATOM 1446 C CA . ILE A 1 201 ? -6.590 77.614 84.019 1.00 74.97 201 ILE A CA 1
ATOM 1447 C C . ILE A 1 201 ? -6.588 76.107 84.253 1.00 74.94 201 ILE A C 1
ATOM 1448 O O . ILE A 1 201 ? -7.541 75.417 83.908 1.00 74.92 201 ILE A O 1
ATOM 1453 N N . GLY A 1 202 ? -5.513 75.608 84.856 1.00 75.48 202 GLY A N 1
ATOM 1454 C CA . GLY A 1 202 ? -5.458 74.227 85.291 1.00 75.52 202 GLY A CA 1
ATOM 1455 C C . GLY A 1 202 ? -6.321 74.059 86.523 1.00 76.47 202 GLY A C 1
ATOM 1456 O O . GLY A 1 202 ? -7.078 73.097 86.639 1.00 77.05 202 GLY A O 1
ATOM 1457 N N . ALA A 1 203 ? -6.209 75.014 87.443 1.00 75.13 203 ALA A N 1
ATOM 1458 C CA . ALA A 1 203 ? -7.011 75.017 88.661 1.00 75.37 203 ALA A CA 1
ATOM 1459 C C . ALA A 1 203 ? -8.473 75.264 88.340 1.00 75.94 203 ALA A C 1
ATOM 1460 O O . ALA A 1 203 ? -9.362 74.670 88.946 1.00 76.45 203 ALA A O 1
ATOM 1462 N N . ILE A 1 204 ? -8.716 76.157 87.388 1.00 77.60 204 ILE A N 1
ATOM 1463 C CA . ILE A 1 204 ? -10.073 76.434 86.950 1.00 77.79 204 ILE A CA 1
ATOM 1464 C C . ILE A 1 204 ? -10.705 75.184 86.347 1.00 77.77 204 ILE A C 1
ATOM 1465 O O . ILE A 1 204 ? -11.807 74.801 86.728 1.00 77.81 204 ILE A O 1
ATOM 1470 N N . LEU A 1 205 ? -9.996 74.540 85.422 1.00 78.41 205 LEU A N 1
ATOM 1471 C CA . LEU A 1 205 ? -10.500 73.321 84.791 1.00 78.79 205 LEU A CA 1
ATOM 1472 C C . LEU A 1 205 ? -10.513 72.151 85.769 1.00 78.96 205 LEU A C 1
ATOM 1473 O O . LEU A 1 205 ? -11.058 71.090 85.467 1.00 79.09 205 LEU A O 1
ATOM 1478 N N . GLY A 1 206 ? -9.900 72.346 86.933 1.00 78.44 206 GLY A N 1
ATOM 1479 C CA . GLY A 1 206 ? -10.025 71.400 88.024 1.00 78.69 206 GLY A CA 1
ATOM 1480 C C . GLY A 1 206 ? -11.289 71.700 88.808 1.00 79.11 206 GLY A C 1
ATOM 1481 O O . GLY A 1 206 ? -11.875 70.815 89.431 1.00 79.62 206 GLY A O 1
ATOM 1482 N N . GLY A 1 207 ? -11.713 72.960 88.768 1.00 82.85 207 GLY A N 1
ATOM 1483 C CA . GLY A 1 207 ? -12.928 73.389 89.442 1.00 83.19 207 GLY A CA 1
ATOM 1484 C C . GLY A 1 207 ? -12.676 74.003 90.807 1.00 83.80 207 GLY A C 1
ATOM 1485 O O . GLY A 1 207 ? -13.614 74.289 91.553 1.00 83.90 207 GLY A O 1
ATOM 1486 N N . GLY A 1 208 ? -11.402 74.218 91.122 1.00 83.62 208 GLY A N 1
ATOM 1487 C CA . GLY A 1 208 ? -10.991 74.651 92.445 1.00 83.88 208 GLY A CA 1
ATOM 1488 C C . GLY A 1 208 ? -11.592 75.951 92.944 1.00 83.81 208 GLY A C 1
ATOM 1489 O O . GLY A 1 208 ? -12.087 76.770 92.169 1.00 83.65 208 GLY A O 1
ATOM 1490 N N . SER A 1 209 ? -11.545 76.130 94.260 1.00 90.45 209 SER A N 1
ATOM 1491 C CA . SER A 1 209 ? -12.024 77.349 94.894 1.00 90.55 209 SER A CA 1
ATOM 1492 C C . SER A 1 209 ? -11.126 78.523 94.552 1.00 90.18 209 SER A C 1
ATOM 1493 O O . SER A 1 209 ? -9.983 78.341 94.132 1.00 90.43 209 SER A O 1
ATOM 1496 N N . ASP A 1 210 ? -11.649 79.729 94.737 1.00 90.64 210 ASP A N 1
ATOM 1497 C CA . ASP A 1 210 ? -10.895 80.942 94.458 1.00 90.71 210 ASP A CA 1
ATOM 1498 C C . ASP A 1 210 ? -9.665 81.004 95.349 1.00 90.60 210 ASP A C 1
ATOM 1499 O O . ASP A 1 210 ? -8.588 81.422 94.913 1.00 90.44 210 ASP A O 1
ATOM 1504 N N . GLU A 1 211 ? -9.834 80.587 96.597 1.00 95.14 211 GLU A N 1
ATOM 1505 C CA . GLU A 1 211 ? -8.726 80.509 97.528 1.00 95.69 211 GLU A CA 1
ATOM 1506 C C . GLU A 1 211 ? -7.643 79.625 96.915 1.00 95.48 211 GLU A C 1
ATOM 1507 O O . GLU A 1 211 ? -6.469 79.984 96.881 1.00 95.67 211 GLU A O 1
ATOM 1513 N N . GLN A 1 212 ? -8.061 78.462 96.419 1.00 88.08 212 GLN A N 1
ATOM 1514 C CA . GLN A 1 212 ? -7.152 77.492 95.815 1.00 87.93 212 GLN A CA 1
ATOM 1515 C C . GLN A 1 212 ? -6.515 78.048 94.556 1.00 88.17 212 GLN A C 1
ATOM 1516 O O . GLN A 1 212 ? -5.319 77.876 94.327 1.00 88.28 212 GLN A O 1
ATOM 1522 N N . ILE A 1 213 ? -7.329 78.716 93.745 1.00 85.98 213 ILE A N 1
ATOM 1523 C CA . ILE A 1 213 ? -6.867 79.289 92.490 1.00 85.05 213 ILE A CA 1
ATOM 1524 C C . ILE A 1 213 ? -5.861 80.412 92.729 1.00 84.62 213 ILE A C 1
ATOM 1525 O O . ILE A 1 213 ? -4.793 80.430 92.121 1.00 85.11 213 ILE A O 1
ATOM 1530 N N . GLU A 1 214 ? -6.188 81.338 93.624 1.00 91.62 214 GLU A N 1
ATOM 1531 C CA . GLU A 1 214 ? -5.298 82.465 93.883 1.00 92.29 214 GLU A CA 1
ATOM 1532 C C . GLU A 1 214 ? -3.968 82.019 94.479 1.00 92.20 214 GLU A C 1
ATOM 1533 O O . GLU A 1 214 ? -2.909 82.513 94.090 1.00 92.34 214 GLU A O 1
ATOM 1539 N N . SER A 1 215 ? -4.022 81.086 95.423 1.00 87.38 215 SER A N 1
ATOM 1540 C CA . SER A 1 215 ? -2.810 80.594 96.068 1.00 87.84 215 SER A CA 1
ATOM 1541 C C . SER A 1 215 ? -1.891 79.923 95.055 1.00 87.25 215 SER A C 1
ATOM 1542 O O . SER A 1 215 ? -0.670 80.048 95.128 1.00 86.82 215 SER A O 1
ATOM 1545 N N . LEU A 1 216 ? -2.488 79.220 94.101 1.00 82.81 216 LEU A N 1
ATOM 1546 C CA . LEU A 1 216 ? -1.729 78.625 93.013 1.00 82.69 216 LEU A CA 1
ATOM 1547 C C . LEU A 1 216 ? -1.183 79.691 92.070 1.00 81.94 216 LEU A C 1
ATOM 1548 O O . LEU A 1 216 ? -0.195 79.461 91.376 1.00 81.36 216 LEU A O 1
ATOM 1553 N N . ARG A 1 217 ? -1.830 80.854 92.046 1.00 83.84 217 ARG A N 1
ATOM 1554 C CA . ARG A 1 217 ? -1.417 81.934 91.154 1.00 83.38 217 ARG A CA 1
ATOM 1555 C C . ARG A 1 217 ? -0.160 82.642 91.649 1.00 83.31 217 ARG A C 1
ATOM 1556 O O . ARG A 1 217 ? 0.795 82.810 90.891 1.00 83.11 217 ARG A O 1
ATOM 1564 N N . MET A 1 218 ? -0.155 83.067 92.911 1.00 91.46 218 MET A N 1
ATOM 1565 C CA . MET A 1 218 ? 1.060 83.634 93.487 1.00 91.42 218 MET A CA 1
ATOM 1566 C C . MET A 1 218 ? 2.105 82.552 93.705 1.00 90.81 218 MET A C 1
ATOM 1567 O O . MET A 1 218 ? 3.285 82.853 93.885 1.00 90.39 218 MET A O 1
ATOM 1572 N N . TYR A 1 219 ? 1.675 81.294 93.678 1.00 86.26 219 TYR A N 1
ATOM 1573 C CA . TYR A 1 219 ? 2.626 80.199 93.625 1.00 85.93 219 TYR A CA 1
ATOM 1574 C C . TYR A 1 219 ? 3.441 80.302 92.342 1.00 85.00 219 TYR A C 1
ATOM 1575 O O . TYR A 1 219 ? 4.671 80.304 92.367 1.00 84.44 219 TYR A O 1
ATOM 1584 N N . ALA A 1 220 ? 2.740 80.394 91.219 1.00 78.06 220 ALA A N 1
ATOM 1585 C CA . ALA A 1 220 ? 3.389 80.474 89.921 1.00 77.90 220 ALA A CA 1
ATOM 1586 C C . ALA A 1 220 ? 4.117 81.796 89.744 1.00 77.49 220 ALA A C 1
ATOM 1587 O O . ALA A 1 220 ? 5.142 81.853 89.065 1.00 77.26 220 ALA A O 1
ATOM 1589 N N . ARG A 1 221 ? 3.584 82.854 90.351 1.00 82.42 221 ARG A N 1
ATOM 1590 C CA . ARG A 1 221 ? 4.182 84.185 90.248 1.00 82.14 221 ARG A CA 1
ATOM 1591 C C . ARG A 1 221 ? 5.603 84.182 90.805 1.00 81.26 221 ARG A C 1
ATOM 1592 O O . ARG A 1 221 ? 6.492 84.857 90.279 1.00 79.54 221 ARG A O 1
ATOM 1600 N N . SER A 1 222 ? 5.811 83.404 91.864 1.00 83.43 222 SER A N 1
ATOM 1601 C CA . SER A 1 222 ? 7.119 83.300 92.503 1.00 82.25 222 SER A CA 1
ATOM 1602 C C . SER A 1 222 ? 8.053 82.366 91.733 1.00 81.61 222 SER A C 1
ATOM 1603 O O . SER A 1 222 ? 9.212 82.708 91.490 1.00 80.40 222 SER A O 1
ATOM 1606 N N . ILE A 1 223 ? 7.552 81.197 91.337 1.00 79.67 223 ILE A N 1
ATOM 1607 C CA . ILE A 1 223 ? 8.361 80.269 90.550 1.00 78.87 223 ILE A CA 1
ATOM 1608 C C . ILE A 1 223 ? 8.592 80.823 89.147 1.00 78.79 223 ILE A C 1
ATOM 1609 O O . ILE A 1 223 ? 9.420 80.309 88.395 1.00 78.03 223 ILE A O 1
ATOM 1614 N N . GLY A 1 224 ? 7.851 81.873 88.803 1.00 80.12 224 GLY A N 1
ATOM 1615 C CA . GLY A 1 224 ? 8.068 82.588 87.561 1.00 78.79 224 GLY A CA 1
ATOM 1616 C C . GLY A 1 224 ? 9.396 83.309 87.615 1.00 77.65 224 GLY A C 1
ATOM 1617 O O . GLY A 1 224 ? 10.264 83.093 86.772 1.00 76.87 224 GLY A O 1
ATOM 1618 N N . LEU A 1 225 ? 9.554 84.171 88.615 1.00 82.24 225 LEU A N 1
ATOM 1619 C CA . LEU A 1 225 ? 10.826 84.844 88.852 1.00 81.64 225 LEU A CA 1
ATOM 1620 C C . LEU A 1 225 ? 11.921 83.822 89.081 1.00 81.41 225 LEU A C 1
ATOM 1621 O O . LEU A 1 225 ? 12.975 83.874 88.449 1.00 80.94 225 LEU A O 1
ATOM 1626 N N . LEU A 1 226 ? 11.648 82.895 89.996 1.00 81.80 226 LEU A N 1
ATOM 1627 C CA . LEU A 1 226 ? 12.555 81.803 90.323 1.00 82.02 226 LEU A CA 1
ATOM 1628 C C . LEU A 1 226 ? 13.128 81.152 89.066 1.00 82.23 226 LEU A C 1
ATOM 1629 O O . LEU A 1 226 ? 14.329 80.890 88.980 1.00 81.70 226 LEU A O 1
ATOM 1634 N N . PHE A 1 227 ? 12.253 80.910 88.094 1.00 83.52 227 PHE A N 1
ATOM 1635 C CA . PHE A 1 227 ? 12.639 80.352 86.806 1.00 83.14 227 PHE A CA 1
ATOM 1636 C C . PHE A 1 227 ? 13.766 81.152 86.166 1.00 82.78 227 PHE A C 1
ATOM 1637 O O . PHE A 1 227 ? 14.824 80.607 85.857 1.00 82.38 227 PHE A O 1
ATOM 1645 N N . GLN A 1 228 ? 13.541 82.448 85.981 1.00 87.59 228 GLN A N 1
ATOM 1646 C CA . GLN A 1 228 ? 14.452 83.258 85.185 1.00 86.66 228 GLN A CA 1
ATOM 1647 C C . GLN A 1 228 ? 15.579 83.892 86.001 1.00 86.41 228 GLN A C 1
ATOM 1648 O O . GLN A 1 228 ? 16.557 84.379 85.433 1.00 85.89 228 GLN A O 1
ATOM 1654 N N . VAL A 1 229 ? 15.452 83.890 87.325 1.00 87.54 229 VAL A N 1
ATOM 1655 C CA . VAL A 1 229 ? 16.558 84.334 88.166 1.00 86.72 229 VAL A CA 1
ATOM 1656 C C . VAL A 1 229 ? 17.679 83.319 88.033 1.00 87.05 229 VAL A C 1
ATOM 1657 O O . VAL A 1 229 ? 18.828 83.675 87.784 1.00 87.12 229 VAL A O 1
ATOM 1661 N N . VAL A 1 230 ? 17.322 82.049 88.190 1.00 87.91 230 VAL A N 1
ATOM 1662 C CA . VAL A 1 230 ? 18.243 80.942 87.969 1.00 87.97 230 VAL A CA 1
ATOM 1663 C C . VAL A 1 230 ? 18.877 81.015 86.579 1.00 88.56 230 VAL A C 1
ATOM 1664 O O . VAL A 1 230 ? 20.075 80.771 86.418 1.00 88.58 230 VAL A O 1
ATOM 1668 N N . ASP A 1 231 ? 18.071 81.364 85.580 1.00 92.63 231 ASP A N 1
ATOM 1669 C CA . ASP A 1 231 ? 18.566 81.526 84.216 1.00 91.80 231 ASP A CA 1
ATOM 1670 C C . ASP A 1 231 ? 19.608 82.626 84.143 1.00 91.41 231 ASP A C 1
ATOM 1671 O O . ASP A 1 231 ? 20.509 82.585 83.311 1.00 91.45 231 ASP A O 1
ATOM 1676 N N . ASP A 1 232 ? 19.477 83.613 85.018 1.00 96.04 232 ASP A N 1
ATOM 1677 C CA . ASP A 1 232 ? 20.444 84.698 85.085 1.00 96.36 232 ASP A CA 1
ATOM 1678 C C . ASP A 1 232 ? 21.646 84.306 85.946 1.00 96.15 232 ASP A C 1
ATOM 1679 O O . ASP A 1 232 ? 22.666 84.996 85.951 1.00 96.54 232 ASP A O 1
ATOM 1684 N N . ILE A 1 233 ? 21.525 83.195 86.670 1.00 94.10 233 ILE A N 1
ATOM 1685 C CA . ILE A 1 233 ? 22.627 82.696 87.489 1.00 94.19 233 ILE A CA 1
ATOM 1686 C C . ILE A 1 233 ? 23.434 81.646 86.737 1.00 94.92 233 ILE A C 1
ATOM 1687 O O . ILE A 1 233 ? 24.655 81.744 86.651 1.00 95.63 233 ILE A O 1
ATOM 1692 N N . LEU A 1 234 ? 22.748 80.648 86.185 1.00 92.77 234 LEU A N 1
ATOM 1693 C CA . LEU A 1 234 ? 23.402 79.573 85.437 1.00 92.80 234 LEU A CA 1
ATOM 1694 C C . LEU A 1 234 ? 24.236 80.113 84.279 1.00 93.44 234 LEU A C 1
ATOM 1695 O O . LEU A 1 234 ? 25.100 79.417 83.743 1.00 93.80 234 LEU A O 1
ATOM 1700 N N . ASP A 1 235 ? 23.971 81.358 83.898 1.00 98.93 235 ASP A N 1
ATOM 1701 C CA . ASP A 1 235 ? 24.695 81.995 82.804 1.00 98.61 235 ASP A CA 1
ATOM 1702 C C . ASP A 1 235 ? 26.177 82.136 83.132 1.00 98.73 235 ASP A C 1
ATOM 1703 O O . ASP A 1 235 ? 27.032 82.001 82.256 1.00 99.22 235 ASP A O 1
ATOM 1708 N N . VAL A 1 236 ? 26.475 82.408 84.398 1.00 107.06 236 VAL A N 1
ATOM 1709 C CA . VAL A 1 236 ? 27.855 82.567 84.844 1.00 108.01 236 VAL A CA 1
ATOM 1710 C C . VAL A 1 236 ? 28.657 81.281 84.667 1.00 109.09 236 VAL A C 1
ATOM 1711 O O . VAL A 1 236 ? 29.821 81.315 84.269 1.00 110.11 236 VAL A O 1
ATOM 1715 N N . THR A 1 237 ? 28.029 80.148 84.965 1.00 109.14 237 THR A N 1
ATOM 1716 C CA . THR A 1 237 ? 28.685 78.852 84.838 1.00 109.40 237 THR A CA 1
ATOM 1717 C C . THR A 1 237 ? 29.024 78.564 83.379 1.00 109.73 237 THR A C 1
ATOM 1718 O O . THR A 1 237 ? 28.237 78.869 82.481 1.00 109.77 237 THR A O 1
ATOM 1722 N N . LYS A 1 238 ? 30.198 77.977 83.155 1.00 118.77 238 LYS A N 1
ATOM 1723 C CA . LYS A 1 238 ? 30.670 77.635 81.814 1.00 118.79 238 LYS A CA 1
ATOM 1724 C C . LYS A 1 238 ? 30.550 78.805 80.840 1.00 118.74 238 LYS A C 1
ATOM 1725 O O . LYS A 1 238 ? 30.960 79.924 81.146 1.00 119.20 238 LYS A O 1
ATOM 1731 N N . LYS A 1 255 ? 23.826 91.970 78.649 1.00 30.00 255 LYS A N 1
ATOM 1732 C CA . LYS A 1 255 ? 22.451 92.243 79.030 1.00 30.00 255 LYS A CA 1
ATOM 1733 C C . LYS A 1 255 ? 22.415 92.372 80.522 1.00 30.00 255 LYS A C 1
ATOM 1734 O O . LYS A 1 255 ? 22.965 91.542 81.221 1.00 30.00 255 LYS A O 1
ATOM 1740 N N . THR A 1 256 ? 21.768 93.414 81.014 1.00 97.25 256 THR A N 1
ATOM 1741 C CA . THR A 1 256 ? 21.699 93.632 82.442 1.00 99.34 256 THR A CA 1
ATOM 1742 C C . THR A 1 256 ? 21.047 92.449 83.114 1.00 100.67 256 THR A C 1
ATOM 1743 O O . THR A 1 256 ? 20.031 91.961 82.645 1.00 101.02 256 THR A O 1
ATOM 1747 N N . THR A 1 257 ? 21.626 91.996 84.221 1.00 100.95 257 THR A N 1
ATOM 1748 C CA . THR A 1 257 ? 21.089 90.850 84.933 1.00 100.97 257 THR A CA 1
ATOM 1749 C C . THR A 1 257 ? 21.104 90.968 86.434 1.00 100.50 257 THR A C 1
ATOM 1750 O O . THR A 1 257 ? 21.572 91.932 86.994 1.00 100.24 257 THR A O 1
ATOM 1754 N N . TYR A 1 258 ? 20.647 89.906 87.067 1.00 95.31 258 TYR A N 1
ATOM 1755 C CA . TYR A 1 258 ? 20.495 89.852 88.523 1.00 95.70 258 TYR A CA 1
ATOM 1756 C C . TYR A 1 258 ? 21.788 89.710 89.343 1.00 95.69 258 TYR A C 1
ATOM 1757 O O . TYR A 1 258 ? 21.939 90.379 90.369 1.00 94.95 258 TYR A O 1
ATOM 1766 N N . PRO A 1 259 ? 22.712 88.823 88.927 1.00 97.42 259 PRO A N 1
ATOM 1767 C CA . PRO A 1 259 ? 23.938 88.774 89.727 1.00 97.14 259 PRO A CA 1
ATOM 1768 C C . PRO A 1 259 ? 24.789 90.022 89.523 1.00 96.84 259 PRO A C 1
ATOM 1769 O O . PRO A 1 259 ? 25.669 90.312 90.331 1.00 96.63 259 PRO A O 1
ATOM 1773 N N . LYS A 1 260 ? 24.519 90.755 88.450 1.00 97.57 260 LYS A N 1
ATOM 1774 C CA . LYS A 1 260 ? 25.235 91.994 88.185 1.00 97.56 260 LYS A CA 1
ATOM 1775 C C . LYS A 1 260 ? 24.750 93.098 89.113 1.00 97.56 260 LYS A C 1
ATOM 1776 O O . LYS A 1 260 ? 25.545 93.885 89.626 1.00 97.76 260 LYS A O 1
ATOM 1782 N N . LEU A 1 261 ? 23.441 93.145 89.332 1.00 97.36 261 LEU A N 1
ATOM 1783 C CA . LEU A 1 261 ? 22.843 94.192 90.150 1.00 97.36 261 LEU A CA 1
ATOM 1784 C C . LEU A 1 261 ? 22.994 93.933 91.648 1.00 97.41 261 LEU A C 1
ATOM 1785 O O . LEU A 1 261 ? 23.152 94.871 92.430 1.00 96.72 261 LEU A O 1
ATOM 1790 N N . LEU A 1 262 ? 22.954 92.664 92.045 1.00 98.08 262 LEU A N 1
ATOM 1791 C CA . LEU A 1 262 ? 22.933 92.318 93.466 1.00 98.73 262 LEU A CA 1
ATOM 1792 C C . LEU A 1 262 ? 24.218 91.670 93.974 1.00 98.97 262 LEU A C 1
ATOM 1793 O O . LEU A 1 262 ? 24.564 91.801 95.145 1.00 98.80 262 LEU A O 1
ATOM 1798 N N . GLY A 1 263 ? 24.924 90.975 93.090 1.00 102.08 263 GLY A N 1
ATOM 1799 C CA . GLY A 1 263 ? 26.035 90.134 93.494 1.00 102.47 263 GLY A CA 1
ATOM 1800 C C . GLY A 1 263 ? 25.629 88.698 93.230 1.00 102.86 263 GLY A C 1
ATOM 1801 O O . GLY A 1 263 ? 24.437 88.405 93.142 1.00 102.97 263 GLY A O 1
ATOM 1802 N N . LEU A 1 264 ? 26.602 87.801 93.098 1.00 100.63 264 LEU A N 1
ATOM 1803 C CA . LEU A 1 264 ? 26.301 86.423 92.720 1.00 99.79 264 LEU A CA 1
ATOM 1804 C C . LEU A 1 264 ? 25.480 85.695 93.776 1.00 100.83 264 LEU A C 1
ATOM 1805 O O . LEU A 1 264 ? 24.353 85.287 93.514 1.00 101.04 264 LEU A O 1
ATOM 1810 N N . GLU A 1 265 ? 26.041 85.523 94.968 1.00 106.29 265 GLU A N 1
ATOM 1811 C CA . GLU A 1 265 ? 25.347 84.766 96.002 1.00 106.94 265 GLU A CA 1
ATOM 1812 C C . GLU A 1 265 ? 24.299 85.639 96.679 1.00 106.07 265 GLU A C 1
ATOM 1813 O O . GLU A 1 265 ? 23.565 85.186 97.555 1.00 106.85 265 GLU A O 1
ATOM 1819 N N . LYS A 1 266 ? 24.234 86.897 96.259 1.00 100.63 266 LYS A N 1
ATOM 1820 C CA . LYS A 1 266 ? 23.114 87.757 96.607 1.00 101.15 266 LYS A CA 1
ATOM 1821 C C . LYS A 1 266 ? 21.932 87.382 95.721 1.00 101.13 266 LYS A C 1
ATOM 1822 O O . LYS A 1 266 ? 20.783 87.733 96.000 1.00 100.45 266 LYS A O 1
ATOM 1828 N N . SER A 1 267 ? 22.234 86.657 94.648 1.00 99.04 267 SER A N 1
ATOM 1829 C CA . SER A 1 267 ? 21.215 86.168 93.731 1.00 98.69 267 SER A CA 1
ATOM 1830 C C . SER A 1 267 ? 20.877 84.710 94.041 1.00 98.94 267 SER A C 1
ATOM 1831 O O . SER A 1 267 ? 19.804 84.224 93.688 1.00 99.13 267 SER A O 1
ATOM 1834 N N . ARG A 1 268 ? 21.795 84.015 94.706 1.00 99.32 268 ARG A N 1
ATOM 1835 C CA . ARG A 1 268 ? 21.516 82.662 95.175 1.00 100.02 268 ARG A CA 1
ATOM 1836 C C . ARG A 1 268 ? 20.755 82.734 96.492 1.00 99.83 268 ARG A C 1
ATOM 1837 O O . ARG A 1 268 ? 20.070 81.797 96.888 1.00 99.23 268 ARG A O 1
ATOM 1845 N N . GLU A 1 269 ? 20.891 83.869 97.167 1.00 99.16 269 GLU A N 1
ATOM 1846 C CA . GLU A 1 269 ? 20.131 84.134 98.378 1.00 99.42 269 GLU A CA 1
ATOM 1847 C C . GLU A 1 269 ? 18.709 84.463 97.984 1.00 99.36 269 GLU A C 1
ATOM 1848 O O . GLU A 1 269 ? 17.767 83.884 98.532 1.00 99.95 269 GLU A O 1
ATOM 1854 N N . PHE A 1 270 ? 18.562 85.366 97.015 1.00 95.24 270 PHE A N 1
ATOM 1855 C CA . PHE A 1 270 ? 17.249 85.755 96.528 1.00 95.41 270 PHE A CA 1
ATOM 1856 C C . PHE A 1 270 ? 16.511 84.537 96.020 1.00 95.65 270 PHE A C 1
ATOM 1857 O O . PHE A 1 270 ? 15.348 84.330 96.358 1.00 95.78 270 PHE A O 1
ATOM 1865 N N . ALA A 1 271 ? 17.198 83.729 95.218 1.00 89.25 271 ALA A N 1
ATOM 1866 C CA . ALA A 1 271 ? 16.593 82.529 94.658 1.00 89.43 271 ALA A CA 1
ATOM 1867 C C . ALA A 1 271 ? 16.063 81.631 95.768 1.00 90.37 271 ALA A C 1
ATOM 1868 O O . ALA A 1 271 ? 14.930 81.154 95.703 1.00 90.41 271 ALA A O 1
ATOM 1870 N N . GLU A 1 272 ? 16.881 81.443 96.799 1.00 90.38 272 GLU A N 1
ATOM 1871 C CA . GLU A 1 272 ? 16.551 80.564 97.917 1.00 91.28 272 GLU A CA 1
ATOM 1872 C C . GLU A 1 272 ? 15.283 81.014 98.635 1.00 91.02 272 GLU A C 1
ATOM 1873 O O . GLU A 1 272 ? 14.566 80.200 99.220 1.00 91.42 272 GLU A O 1
ATOM 1879 N N . LYS A 1 273 ? 15.016 82.315 98.584 1.00 86.84 273 LYS A N 1
ATOM 1880 C CA . LYS A 1 273 ? 13.842 82.888 99.227 1.00 87.04 273 LYS A CA 1
ATOM 1881 C C . LYS A 1 273 ? 12.583 82.652 98.405 1.00 87.83 273 LYS A C 1
ATOM 1882 O O . LYS A 1 273 ? 11.544 82.279 98.947 1.00 88.51 273 LYS A O 1
ATOM 1888 N N . LEU A 1 274 ? 12.680 82.874 97.097 1.00 83.34 274 LEU A N 1
ATOM 1889 C CA . LEU A 1 274 ? 11.525 82.748 96.213 1.00 83.42 274 LEU A CA 1
ATOM 1890 C C . LEU A 1 274 ? 10.963 81.337 96.201 1.00 84.63 274 LEU A C 1
ATOM 1891 O O . LEU A 1 274 ? 9.751 81.152 96.106 1.00 85.79 274 LEU A O 1
ATOM 1896 N N . LEU A 1 275 ? 11.846 80.346 96.283 1.00 82.29 275 LEU A N 1
ATOM 1897 C CA . LEU A 1 275 ? 11.412 78.958 96.392 1.00 83.01 275 LEU A CA 1
ATOM 1898 C C . LEU A 1 275 ? 10.544 78.818 97.631 1.00 84.03 275 LEU A C 1
ATOM 1899 O O . LEU A 1 275 ? 9.347 78.558 97.526 1.00 85.01 275 LEU A O 1
ATOM 1904 N N . SER A 1 276 ? 11.155 79.038 98.794 1.00 86.72 276 SER A N 1
ATOM 1905 C CA . SER A 1 276 ? 10.467 78.970 100.083 1.00 87.65 276 SER A CA 1
ATOM 1906 C C . SER A 1 276 ? 9.177 79.796 100.093 1.00 88.24 276 SER A C 1
ATOM 1907 O O . SER A 1 276 ? 8.216 79.453 100.785 1.00 89.25 276 SER A O 1
ATOM 1910 N N . ASP A 1 277 ? 9.163 80.878 99.318 1.00 89.79 277 ASP A N 1
ATOM 1911 C CA . ASP A 1 277 ? 7.961 81.683 99.141 1.00 89.60 277 ASP A CA 1
ATOM 1912 C C . ASP A 1 277 ? 6.850 80.849 98.518 1.00 90.88 277 ASP A C 1
ATOM 1913 O O . ASP A 1 277 ? 5.730 80.809 99.026 1.00 92.33 277 ASP A O 1
ATOM 1918 N N . ALA A 1 278 ? 7.179 80.178 97.418 1.00 87.71 278 ALA A N 1
ATOM 1919 C CA . ALA A 1 278 ? 6.209 79.390 96.666 1.00 88.52 278 ALA A CA 1
ATOM 1920 C C . ALA A 1 278 ? 5.713 78.181 97.447 1.00 90.13 278 ALA A C 1
ATOM 1921 O O . ALA A 1 278 ? 4.579 77.738 97.263 1.00 91.09 278 ALA A O 1
ATOM 1923 N N . ARG A 1 279 ? 6.566 77.650 98.315 1.00 87.74 279 ARG A N 1
ATOM 1924 C CA . ARG A 1 279 ? 6.249 76.423 99.033 1.00 88.92 279 ARG A CA 1
ATOM 1925 C C . ARG A 1 279 ? 5.110 76.621 100.027 1.00 90.60 279 ARG A C 1
ATOM 1926 O O . ARG A 1 279 ? 4.142 75.857 100.031 1.00 91.62 279 ARG A O 1
ATOM 1934 N N . GLU A 1 280 ? 5.219 77.656 100.857 1.00 98.11 280 GLU A N 1
ATOM 1935 C CA . GLU A 1 280 ? 4.215 77.916 101.883 1.00 98.93 280 GLU A CA 1
ATOM 1936 C C . GLU A 1 280 ? 2.904 78.404 101.264 1.00 99.94 280 GLU A C 1
ATOM 1937 O O . GLU A 1 280 ? 1.921 78.631 101.971 1.00 100.91 280 GLU A O 1
ATOM 1943 N N . GLN A 1 281 ? 2.886 78.550 99.942 1.00 93.40 281 GLN A N 1
ATOM 1944 C CA . GLN A 1 281 ? 1.645 78.819 99.230 1.00 93.08 281 GLN A CA 1
ATOM 1945 C C . GLN A 1 281 ? 0.849 77.526 99.091 1.00 94.95 281 GLN A C 1
ATOM 1946 O O . GLN A 1 281 ? -0.383 77.538 99.101 1.00 95.21 281 GLN A O 1
ATOM 1952 N N . LEU A 1 282 ? 1.563 76.406 98.982 1.00 94.70 282 LEU A N 1
ATOM 1953 C CA . LEU A 1 282 ? 0.934 75.087 98.940 1.00 94.88 282 LEU A CA 1
ATOM 1954 C C . LEU A 1 282 ? 0.598 74.599 100.347 1.00 96.07 282 LEU A C 1
ATOM 1955 O O . LEU A 1 282 ? 0.292 73.425 100.549 1.00 97.14 282 LEU A O 1
ATOM 1960 N N . SER A 1 283 ? 0.668 75.509 101.314 1.00 96.91 283 SER A N 1
ATOM 1961 C CA . SER A 1 283 ? 0.322 75.206 102.697 1.00 97.19 283 SER A CA 1
ATOM 1962 C C . SER A 1 283 ? -1.121 74.747 102.807 1.00 98.00 283 SER A C 1
ATOM 1963 O O . SER A 1 283 ? -1.449 73.883 103.620 1.00 99.38 283 SER A O 1
ATOM 1966 N N . GLY A 1 284 ? -1.976 75.333 101.976 1.00 97.29 284 GLY A N 1
ATOM 1967 C CA . GLY A 1 284 ? -3.398 75.057 102.016 1.00 97.71 284 GLY A CA 1
ATOM 1968 C C . GLY A 1 284 ? -3.788 73.764 101.335 1.00 97.83 284 GLY A C 1
ATOM 1969 O O . GLY A 1 284 ? -4.899 73.274 101.520 1.00 98.78 284 GLY A O 1
ATOM 1970 N N . PHE A 1 285 ? -2.885 73.211 100.535 1.00 99.14 285 PHE A N 1
ATOM 1971 C CA . PHE A 1 285 ? -3.147 71.920 99.919 1.00 99.30 285 PHE A CA 1
ATOM 1972 C C . PHE A 1 285 ? -2.601 70.789 100.767 1.00 100.28 285 PHE A C 1
ATOM 1973 O O . PHE A 1 285 ? -2.041 71.002 101.850 1.00 100.28 285 PHE A O 1
ATOM 1981 N N . ASP A 1 286 ? -2.778 69.580 100.253 1.00 106.60 286 ASP A N 1
ATOM 1982 C CA . ASP A 1 286 ? -2.230 68.389 100.866 1.00 107.37 286 ASP A CA 1
ATOM 1983 C C . ASP A 1 286 ? -1.070 67.882 100.014 1.00 107.06 286 ASP A C 1
ATOM 1984 O O . ASP A 1 286 ? -1.233 67.634 98.816 1.00 106.39 286 ASP A O 1
ATOM 1989 N N . GLN A 1 287 ? 0.104 67.757 100.635 1.00 105.39 287 GLN A N 1
ATOM 1990 C CA . GLN A 1 287 ? 1.354 67.437 99.934 1.00 104.57 287 GLN A CA 1
ATOM 1991 C C . GLN A 1 287 ? 1.240 66.152 99.098 1.00 104.45 287 GLN A C 1
ATOM 1992 O O . GLN A 1 287 ? 1.993 65.956 98.149 1.00 103.13 287 GLN A O 1
ATOM 1998 N N . GLU A 1 288 ? 0.308 65.292 99.498 1.00 107.91 288 GLU A N 1
ATOM 1999 C CA . GLU A 1 288 ? -0.270 64.223 98.698 1.00 107.63 288 GLU A CA 1
ATOM 2000 C C . GLU A 1 288 ? -0.476 64.243 97.174 1.00 105.84 288 GLU A C 1
ATOM 2001 O O . GLU A 1 288 ? -0.260 63.258 96.447 1.00 104.80 288 GLU A O 1
ATOM 2007 N N . THR A 1 289 ? -0.962 65.403 96.736 1.00 100.60 289 THR A N 1
ATOM 2008 C CA . THR A 1 289 ? -1.551 65.620 95.429 1.00 99.72 289 THR A CA 1
ATOM 2009 C C . THR A 1 289 ? -0.748 66.738 94.801 1.00 99.10 289 THR A C 1
ATOM 2010 O O . THR A 1 289 ? -0.764 66.937 93.585 1.00 98.70 289 THR A O 1
ATOM 2014 N N . ALA A 1 290 ? -0.022 67.436 95.668 1.00 94.38 290 ALA A N 1
ATOM 2015 C CA . ALA A 1 290 ? 0.749 68.613 95.313 1.00 92.91 290 ALA A CA 1
ATOM 2016 C C . ALA A 1 290 ? 2.216 68.259 95.167 1.00 92.46 290 ALA A C 1
ATOM 2017 O O . ALA A 1 290 ? 3.032 69.098 94.788 1.00 91.61 290 ALA A O 1
ATOM 2019 N N . ALA A 1 291 ? 2.547 67.013 95.491 1.00 96.77 291 ALA A N 1
ATOM 2020 C CA . ALA A 1 291 ? 3.916 66.521 95.356 1.00 96.84 291 ALA A CA 1
ATOM 2021 C C . ALA A 1 291 ? 4.512 66.791 93.967 1.00 95.27 291 ALA A C 1
ATOM 2022 O O . ALA A 1 291 ? 5.710 67.063 93.858 1.00 94.35 291 ALA A O 1
ATOM 2024 N N . PRO A 1 292 ? 3.693 66.703 92.900 1.00 90.98 292 PRO A N 1
ATOM 2025 C CA . PRO A 1 292 ? 4.231 67.167 91.619 1.00 90.45 292 PRO A CA 1
ATOM 2026 C C . PRO A 1 292 ? 4.558 68.662 91.595 1.00 89.86 292 PRO A C 1
ATOM 2027 O O . PRO A 1 292 ? 5.646 69.016 91.146 1.00 88.88 292 PRO A O 1
ATOM 2031 N N . LEU A 1 293 ? 3.650 69.514 92.067 1.00 87.70 293 LEU A N 1
ATOM 2032 C CA . LEU A 1 293 ? 3.901 70.958 92.093 1.00 86.84 293 LEU A CA 1
ATOM 2033 C C . LEU A 1 293 ? 5.125 71.308 92.931 1.00 86.78 293 LEU A C 1
ATOM 2034 O O . LEU A 1 293 ? 5.807 72.298 92.660 1.00 85.89 293 LEU A O 1
ATOM 2039 N N . LEU A 1 294 ? 5.392 70.495 93.951 1.00 88.32 294 LEU A N 1
ATOM 2040 C CA . LEU A 1 294 ? 6.558 70.681 94.810 1.00 88.02 294 LEU A CA 1
ATOM 2041 C C . LEU A 1 294 ? 7.848 70.307 94.093 1.00 87.02 294 LEU A C 1
ATOM 2042 O O . LEU A 1 294 ? 8.791 71.099 94.029 1.00 85.40 294 LEU A O 1
ATOM 2047 N N . HIS A 1 295 ? 7.880 69.090 93.562 1.00 92.26 295 HIS A N 1
ATOM 2048 C CA . HIS A 1 295 ? 9.044 68.593 92.844 1.00 92.00 295 HIS A CA 1
ATOM 2049 C C . HIS A 1 295 ? 9.306 69.430 91.598 1.00 90.59 295 HIS A C 1
ATOM 2050 O O . HIS A 1 295 ? 10.450 69.583 91.164 1.00 89.79 295 HIS A O 1
ATOM 2057 N N . LEU A 1 296 ? 8.231 69.965 91.030 1.00 86.28 296 LEU A N 1
ATOM 2058 C CA . LEU A 1 296 ? 8.324 70.911 89.926 1.00 85.57 296 LEU A CA 1
ATOM 2059 C C . LEU A 1 296 ? 9.157 72.117 90.310 1.00 84.24 296 LEU A C 1
ATOM 2060 O O . LEU A 1 296 ? 10.186 72.397 89.696 1.00 83.10 296 LEU A O 1
ATOM 2065 N N . ALA A 1 297 ? 8.693 72.823 91.335 1.00 81.07 297 ALA A N 1
ATOM 2066 C CA . ALA A 1 297 ? 9.336 74.042 91.788 1.00 80.53 297 ALA A CA 1
ATOM 2067 C C . ALA A 1 297 ? 10.792 73.793 92.162 1.00 80.24 297 ALA A C 1
ATOM 2068 O O . ALA A 1 297 ? 11.656 74.627 91.894 1.00 79.50 297 ALA A O 1
ATOM 2070 N N . ASN A 1 298 ? 11.067 72.642 92.768 1.00 82.79 298 ASN A N 1
ATOM 2071 C CA . ASN A 1 298 ? 12.442 72.273 93.090 1.00 82.62 298 ASN A CA 1
ATOM 2072 C C . ASN A 1 298 ? 13.290 72.097 91.835 1.00 81.80 298 ASN A C 1
ATOM 2073 O O . ASN A 1 298 ? 14.457 72.494 91.807 1.00 80.91 298 ASN A O 1
ATOM 2078 N N . TYR A 1 299 ? 12.697 71.506 90.800 1.00 89.55 299 TYR A N 1
ATOM 2079 C CA . TYR A 1 299 ? 13.392 71.291 89.535 1.00 89.16 299 TYR A CA 1
ATOM 2080 C C . TYR A 1 299 ? 13.795 72.608 88.893 1.00 88.21 299 TYR A C 1
ATOM 2081 O O . TYR A 1 299 ? 14.890 72.741 88.342 1.00 87.52 299 TYR A O 1
ATOM 2090 N N . ILE A 1 300 ? 12.891 73.576 88.963 1.00 83.03 300 ILE A N 1
ATOM 2091 C CA . ILE A 1 300 ? 13.123 74.883 88.376 1.00 82.10 300 ILE A CA 1
ATOM 2092 C C . ILE A 1 300 ? 14.312 75.562 89.036 1.00 81.39 300 ILE A C 1
ATOM 2093 O O . ILE A 1 300 ? 15.013 76.350 88.410 1.00 81.19 300 ILE A O 1
ATOM 2098 N N . ALA A 1 301 ? 14.547 75.235 90.300 1.00 81.22 301 ALA A N 1
ATOM 2099 C CA . ALA A 1 301 ? 15.579 75.903 91.080 1.00 80.64 301 ALA A CA 1
ATOM 2100 C C . ALA A 1 301 ? 16.963 75.338 90.820 1.00 80.79 301 ALA A C 1
ATOM 2101 O O . ALA A 1 301 ? 17.860 76.046 90.366 1.00 80.16 301 ALA A O 1
ATOM 2103 N N . TYR A 1 302 ? 17.132 74.056 91.115 1.00 83.86 302 TYR A N 1
ATOM 2104 C CA . TYR A 1 302 ? 18.451 73.440 91.089 1.00 84.29 302 TYR A CA 1
ATOM 2105 C C . TYR A 1 302 ? 18.762 72.796 89.746 1.00 84.38 302 TYR A C 1
ATOM 2106 O O . TYR A 1 302 ? 19.607 71.905 89.662 1.00 85.41 302 TYR A O 1
ATOM 2115 N N . ARG A 1 303 ? 18.079 73.246 88.698 1.00 89.74 303 ARG A N 1
ATOM 2116 C CA . ARG A 1 303 ? 18.377 72.775 87.354 1.00 90.23 303 ARG A CA 1
ATOM 2117 C C . ARG A 1 303 ? 19.785 73.205 86.953 1.00 89.69 303 ARG A C 1
ATOM 2118 O O . ARG A 1 303 ? 20.209 74.323 87.241 1.00 88.89 303 ARG A O 1
ATOM 2126 N N . GLN A 1 304 ? 20.513 72.306 86.301 1.00 97.42 304 GLN A N 1
ATOM 2127 C CA . GLN A 1 304 ? 21.884 72.592 85.909 1.00 97.69 304 GLN A CA 1
ATOM 2128 C C . GLN A 1 304 ? 22.000 72.680 84.392 1.00 98.01 304 GLN A C 1
ATOM 2129 O O . GLN A 1 304 ? 22.994 72.250 83.805 1.00 98.64 304 GLN A O 1
ATOM 2135 N N . ASN A 1 305 ? 20.975 73.246 83.763 1.00 102.91 305 ASN A N 1
ATOM 2136 C CA . ASN A 1 305 ? 20.944 73.393 82.313 1.00 103.14 305 ASN A CA 1
ATOM 2137 C C . ASN A 1 305 ? 22.035 74.322 81.793 1.00 103.80 305 ASN A C 1
ATOM 2138 O O . ASN A 1 305 ? 22.478 74.194 80.650 1.00 104.95 305 ASN A O 1
ATOM 2143 N N . ARG B 2 5 ? -27.663 100.370 53.842 1.00 105.66 4 ARG C N 1
ATOM 2144 C CA . ARG B 2 5 ? -27.951 101.782 54.061 1.00 106.80 4 ARG C CA 1
ATOM 2145 C C . ARG B 2 5 ? -26.936 102.411 55.011 1.00 106.78 4 ARG C C 1
ATOM 2146 O O . ARG B 2 5 ? -25.957 101.774 55.397 1.00 106.15 4 ARG C O 1
ATOM 2154 N N . LEU B 2 6 ? -27.136 103.663 55.394 1.00 111.15 5 LEU C N 1
ATOM 2155 C CA . LEU B 2 6 ? -26.201 104.299 56.303 1.00 110.05 5 LEU C CA 1
ATOM 2156 C C . LEU B 2 6 ? -26.161 103.494 57.579 1.00 110.31 5 LEU C C 1
ATOM 2157 O O . LEU B 2 6 ? -25.157 103.482 58.296 1.00 110.12 5 LEU C O 1
ATOM 2162 N N . TYR B 2 7 ? -27.261 102.800 57.843 1.00 102.83 6 TYR C N 1
ATOM 2163 C CA . TYR B 2 7 ? -27.399 102.004 59.072 1.00 102.52 6 TYR C CA 1
ATOM 2164 C C . TYR B 2 7 ? -26.031 101.527 59.428 1.00 102.22 6 TYR C C 1
ATOM 2165 O O . TYR B 2 7 ? -25.603 101.557 60.558 1.00 101.72 6 TYR C O 1
ATOM 2174 N N . TRP B 2 8 ? -25.349 101.102 58.395 1.00 100.24 7 TRP C N 1
ATOM 2175 C CA . TRP B 2 8 ? -23.986 100.650 58.492 1.00 99.88 7 TRP C CA 1
ATOM 2176 C C . TRP B 2 8 ? -23.121 101.700 59.128 1.00 99.31 7 TRP C C 1
ATOM 2177 O O . TRP B 2 8 ? -22.277 101.398 59.951 1.00 98.77 7 TRP C O 1
ATOM 2188 N N . THR B 2 9 ? -23.341 102.945 58.770 1.00 99.27 8 THR C N 1
ATOM 2189 C CA . THR B 2 9 ? -22.552 104.006 59.329 1.00 98.88 8 THR C CA 1
ATOM 2190 C C . THR B 2 9 ? -22.740 104.065 60.818 1.00 99.09 8 THR C C 1
ATOM 2191 O O . THR B 2 9 ? -21.789 104.213 61.577 1.00 98.95 8 THR C O 1
ATOM 2195 N N . SER B 2 10 ? -23.973 103.926 61.259 1.00 96.66 9 SER C N 1
ATOM 2196 C CA . SER B 2 10 ? -24.247 104.004 62.675 1.00 96.30 9 SER C CA 1
ATOM 2197 C C . SER B 2 10 ? -23.514 102.918 63.390 1.00 95.76 9 SER C C 1
ATOM 2198 O O . SER B 2 10 ? -22.857 103.150 64.412 1.00 95.25 9 SER C O 1
ATOM 2201 N N . LEU B 2 11 ? -23.596 101.726 62.835 1.00 94.75 10 LEU C N 1
ATOM 2202 C CA . LEU B 2 11 ? -22.967 100.623 63.508 1.00 94.15 10 LEU C CA 1
ATOM 2203 C C . LEU B 2 11 ? -21.506 100.853 63.634 1.00 93.64 10 LEU C C 1
ATOM 2204 O O . LEU B 2 11 ? -20.926 100.632 64.680 1.00 93.27 10 LEU C O 1
ATOM 2209 N N . ILE B 2 12 ? -20.899 101.317 62.564 1.00 93.03 11 ILE C N 1
ATOM 2210 C CA . ILE B 2 12 ? -19.472 101.506 62.594 1.00 92.28 11 ILE C CA 1
ATOM 2211 C C . ILE B 2 12 ? -19.076 102.530 63.623 1.00 91.73 11 ILE C C 1
ATOM 2212 O O . ILE B 2 12 ? -18.078 102.339 64.286 1.00 92.03 11 ILE C O 1
ATOM 2217 N N . ALA B 2 13 ? -19.827 103.610 63.763 1.00 91.42 12 ALA C N 1
ATOM 2218 C CA . ALA B 2 13 ? -19.445 104.605 64.759 1.00 91.39 12 ALA C CA 1
ATOM 2219 C C . ALA B 2 13 ? -19.487 104.015 66.149 1.00 91.19 12 ALA C C 1
ATOM 2220 O O . ALA B 2 13 ? -18.585 104.245 66.984 1.00 91.13 12 ALA C O 1
ATOM 2222 N N . ASP B 2 14 ? -20.521 103.239 66.413 1.00 92.08 13 ASP C N 1
ATOM 2223 C CA . ASP B 2 14 ? -20.605 102.630 67.730 1.00 92.43 13 ASP C CA 1
ATOM 2224 C C . ASP B 2 14 ? -19.424 101.677 67.975 1.00 92.38 13 ASP C C 1
ATOM 2225 O O . ASP B 2 14 ? -18.847 101.630 69.075 1.00 92.10 13 ASP C O 1
ATOM 2230 N N . VAL B 2 15 ? -19.052 100.918 66.954 1.00 87.86 14 VAL C N 1
ATOM 2231 C CA . VAL B 2 15 ? -17.961 99.987 67.128 1.00 87.38 14 VAL C CA 1
ATOM 2232 C C . VAL B 2 15 ? -16.745 100.761 67.482 1.00 87.02 14 VAL C C 1
ATOM 2233 O O . VAL B 2 15 ? -16.042 100.388 68.392 1.00 87.27 14 VAL C O 1
ATOM 2237 N N . GLU B 2 16 ? -16.510 101.841 66.780 1.00 91.94 15 GLU C N 1
ATOM 2238 C CA . GLU B 2 16 ? -15.329 102.610 67.053 1.00 92.70 15 GLU C CA 1
ATOM 2239 C C . GLU B 2 16 ? -15.292 103.106 68.486 1.00 92.68 15 GLU C C 1
ATOM 2240 O O . GLU B 2 16 ? -14.257 103.059 69.111 1.00 92.18 15 GLU C O 1
ATOM 2246 N N . ALA B 2 17 ? -16.402 103.570 69.027 1.00 89.53 16 ALA C N 1
ATOM 2247 C CA . ALA B 2 17 ? -16.389 104.029 70.409 1.00 88.90 16 ALA C CA 1
ATOM 2248 C C . ALA B 2 17 ? -16.050 102.926 71.391 1.00 88.99 16 ALA C C 1
ATOM 2249 O O . ALA B 2 17 ? -15.171 103.109 72.286 1.00 88.78 16 ALA C O 1
ATOM 2251 N N . GLU B 2 18 ? -16.670 101.770 71.304 1.00 86.91 17 GLU C N 1
ATOM 2252 C CA . GLU B 2 18 ? -16.286 100.779 72.289 1.00 87.12 17 GLU C CA 1
ATOM 2253 C C . GLU B 2 18 ? -14.828 100.435 72.150 1.00 87.33 17 GLU C C 1
ATOM 2254 O O . GLU B 2 18 ? -14.178 100.198 73.142 1.00 87.21 17 GLU C O 1
ATOM 2260 N N . LEU B 2 19 ? -14.308 100.382 70.933 1.00 84.29 18 LEU C N 1
ATOM 2261 C CA . LEU B 2 19 ? -12.912 100.035 70.764 1.00 83.33 18 LEU C CA 1
ATOM 2262 C C . LEU B 2 19 ? -11.992 101.006 71.441 1.00 83.25 18 LEU C C 1
ATOM 2263 O O . LEU B 2 19 ? -11.054 100.600 72.108 1.00 82.87 18 LEU C O 1
ATOM 2268 N N . ASP B 2 20 ? -12.259 102.289 71.301 1.00 85.09 19 ASP C N 1
ATOM 2269 C CA . ASP B 2 20 ? -11.356 103.259 71.888 1.00 85.05 19 ASP C CA 1
ATOM 2270 C C . ASP B 2 20 ? -11.282 103.062 73.360 1.00 85.15 19 ASP C C 1
ATOM 2271 O O . ASP B 2 20 ? -10.215 103.101 73.911 1.00 85.44 19 ASP C O 1
ATOM 2276 N N . ALA B 2 21 ? -12.401 102.812 74.003 1.00 81.43 20 ALA C N 1
ATOM 2277 C CA . ALA B 2 21 ? -12.400 102.684 75.440 1.00 81.10 20 ALA C CA 1
ATOM 2278 C C . ALA B 2 21 ? -12.043 101.316 75.852 1.00 81.48 20 ALA C C 1
ATOM 2279 O O . ALA B 2 21 ? -12.090 100.989 77.011 1.00 82.57 20 ALA C O 1
ATOM 2281 N N . ALA B 2 22 ? -11.700 100.502 74.884 1.00 86.43 21 ALA C N 1
ATOM 2282 C CA . ALA B 2 22 ? -11.294 99.127 75.155 1.00 87.57 21 ALA C CA 1
ATOM 2283 C C . ALA B 2 22 ? -9.814 99.275 75.204 1.00 87.47 21 ALA C C 1
ATOM 2284 O O . ALA B 2 22 ? -9.152 98.901 76.152 1.00 87.27 21 ALA C O 1
ATOM 2286 N N . MET B 2 23 ? -9.235 99.917 74.213 1.00 86.09 22 MET C N 1
ATOM 2287 C CA . MET B 2 23 ? -7.817 100.104 74.328 1.00 85.07 22 MET C CA 1
ATOM 2288 C C . MET B 2 23 ? -7.573 101.430 75.000 1.00 84.92 22 MET C C 1
ATOM 2289 O O . MET B 2 23 ? -7.815 102.474 74.441 1.00 85.17 22 MET C O 1
ATOM 2294 N N . PRO B 2 24 ? -7.046 101.340 76.267 1.00 87.29 23 PRO C N 1
ATOM 2295 C CA . PRO B 2 24 ? -6.771 102.612 76.922 1.00 86.89 23 PRO C CA 1
ATOM 2296 C C . PRO B 2 24 ? -5.283 102.846 76.847 1.00 87.30 23 PRO C C 1
ATOM 2297 O O . PRO B 2 24 ? -4.573 101.895 76.629 1.00 86.75 23 PRO C O 1
ATOM 2301 N N . ILE B 2 25 ? -4.800 104.058 77.018 1.00 88.23 24 ILE C N 1
ATOM 2302 C CA . ILE B 2 25 ? -3.380 104.290 76.871 1.00 88.55 24 ILE C CA 1
ATOM 2303 C C . ILE B 2 25 ? -2.493 103.696 77.895 1.00 86.40 24 ILE C C 1
ATOM 2304 O O . ILE B 2 25 ? -1.323 103.673 77.688 1.00 84.69 24 ILE C O 1
ATOM 2309 N N . ARG B 2 26 ? -3.021 103.223 78.997 1.00 95.63 25 ARG C N 1
ATOM 2310 C CA . ARG B 2 26 ? -2.181 102.764 80.073 1.00 94.97 25 ARG C CA 1
ATOM 2311 C C . ARG B 2 26 ? -1.106 101.758 79.743 1.00 95.04 25 ARG C C 1
ATOM 2312 O O . ARG B 2 26 ? -1.233 100.861 78.939 1.00 95.92 25 ARG C O 1
ATOM 2320 N N . THR B 2 27 ? -0.012 101.980 80.472 1.00 92.11 26 THR C N 1
ATOM 2321 C CA . THR B 2 27 ? 1.332 101.389 80.412 1.00 91.79 26 THR C CA 1
ATOM 2322 C C . THR B 2 27 ? 1.735 99.937 80.581 1.00 92.03 26 THR C C 1
ATOM 2323 O O . THR B 2 27 ? 1.247 99.313 81.490 1.00 92.24 26 THR C O 1
ATOM 2327 N N . PRO B 2 28 ? 2.714 99.381 79.750 1.00 90.39 27 PRO C N 1
ATOM 2328 C CA . PRO B 2 28 ? 3.235 100.241 78.686 1.00 89.48 27 PRO C CA 1
ATOM 2329 C C . PRO B 2 28 ? 2.056 100.541 77.787 1.00 90.45 27 PRO C C 1
ATOM 2330 O O . PRO B 2 28 ? 1.161 99.683 77.743 1.00 90.61 27 PRO C O 1
ATOM 2334 N N . ILE B 2 31 ? 3.647 99.806 73.614 1.00 82.97 30 ILE C N 1
ATOM 2335 C CA . ILE B 2 31 ? 2.818 98.838 72.928 1.00 83.21 30 ILE C CA 1
ATOM 2336 C C . ILE B 2 31 ? 1.358 99.216 72.907 1.00 83.69 30 ILE C C 1
ATOM 2337 O O . ILE B 2 31 ? 0.694 98.949 71.944 1.00 84.58 30 ILE C O 1
ATOM 2342 N N . HIS B 2 32 ? 0.833 99.785 73.978 1.00 83.12 31 HIS C N 1
ATOM 2343 C CA . HIS B 2 32 ? -0.558 100.198 73.976 1.00 83.19 31 HIS C CA 1
ATOM 2344 C C . HIS B 2 32 ? -0.752 101.299 72.979 1.00 82.78 31 HIS C C 1
ATOM 2345 O O . HIS B 2 32 ? -1.714 101.332 72.270 1.00 82.91 31 HIS C O 1
ATOM 2352 N N . SER B 2 33 ? 0.185 102.222 72.932 1.00 84.25 32 SER C N 1
ATOM 2353 C CA . SER B 2 33 ? 0.086 103.329 72.019 1.00 84.46 32 SER C CA 1
ATOM 2354 C C . SER B 2 33 ? 0.098 102.725 70.665 1.00 84.87 32 SER C C 1
ATOM 2355 O O . SER B 2 33 ? -0.603 103.148 69.799 1.00 85.67 32 SER C O 1
ATOM 2358 N N . ALA B 2 34 ? 0.913 101.714 70.492 1.00 78.43 33 ALA C N 1
ATOM 2359 C CA . ALA B 2 34 ? 1.023 101.007 69.229 1.00 78.57 33 ALA C CA 1
ATOM 2360 C C . ALA B 2 34 ? -0.211 100.270 68.764 1.00 79.04 33 ALA C C 1
ATOM 2361 O O . ALA B 2 34 ? -0.425 100.147 67.592 1.00 79.33 33 ALA C O 1
ATOM 2363 N N . MET B 2 35 ? -0.973 99.693 69.672 1.00 75.37 34 MET C N 1
ATOM 2364 C CA . MET B 2 35 ? -2.175 98.986 69.276 1.00 75.97 34 MET C CA 1
ATOM 2365 C C . MET B 2 35 ? -3.221 99.924 68.724 1.00 76.37 34 MET C C 1
ATOM 2366 O O . MET B 2 35 ? -3.761 99.710 67.676 1.00 76.52 34 MET C O 1
ATOM 2371 N N . ARG B 2 36 ? -3.459 101.006 69.426 1.00 85.03 35 ARG C N 1
ATOM 2372 C CA . ARG B 2 36 ? -4.428 102.023 69.032 1.00 85.26 35 ARG C CA 1
ATOM 2373 C C . ARG B 2 36 ? -4.104 102.515 67.633 1.00 85.20 35 ARG C C 1
ATOM 2374 O O . ARG B 2 36 ? -4.997 102.722 66.814 1.00 86.01 35 ARG C O 1
ATOM 2382 N N . TYR B 2 37 ? -2.839 102.624 67.310 1.00 83.13 36 TYR C N 1
ATOM 2383 C CA . TYR B 2 37 ? -2.462 103.041 65.985 1.00 83.28 36 TYR C CA 1
ATOM 2384 C C . TYR B 2 37 ? -2.472 101.851 65.063 1.00 84.03 36 TYR C C 1
ATOM 2385 O O . TYR B 2 37 ? -1.599 101.689 64.246 1.00 84.99 36 TYR C O 1
ATOM 2394 N N . ALA B 2 38 ? -3.464 100.996 65.195 1.00 79.94 37 ALA C N 1
ATOM 2395 C CA . ALA B 2 38 ? -3.540 99.826 64.338 1.00 80.16 37 ALA C CA 1
ATOM 2396 C C . ALA B 2 38 ? -4.962 99.510 64.047 1.00 80.80 37 ALA C C 1
ATOM 2397 O O . ALA B 2 38 ? -5.265 98.852 63.084 1.00 81.18 37 ALA C O 1
ATOM 2399 N N . VAL B 2 39 ? -5.834 99.993 64.906 1.00 84.30 38 VAL C N 1
ATOM 2400 C CA . VAL B 2 39 ? -7.240 99.814 64.754 1.00 84.34 38 VAL C CA 1
ATOM 2401 C C . VAL B 2 39 ? -7.790 101.216 64.871 1.00 85.61 38 VAL C C 1
ATOM 2402 O O . VAL B 2 39 ? -8.827 101.427 65.466 1.00 87.34 38 VAL C O 1
ATOM 2406 N N . LEU B 2 40 ? -7.088 102.191 64.312 1.00 93.09 39 LEU C N 1
ATOM 2407 C CA . LEU B 2 40 ? -7.555 103.548 64.403 1.00 93.04 39 LEU C CA 1
ATOM 2408 C C . LEU B 2 40 ? -7.316 104.134 63.024 1.00 94.92 39 LEU C C 1
ATOM 2409 O O . LEU B 2 40 ? -8.244 104.698 62.466 1.00 96.30 39 LEU C O 1
ATOM 2414 N N . PRO B 2 41 ? -6.049 104.004 62.470 1.00 106.15 40 PRO C N 1
ATOM 2415 C CA . PRO B 2 41 ? -5.587 104.991 61.471 1.00 107.67 40 PRO C CA 1
ATOM 2416 C C . PRO B 2 41 ? -6.590 105.232 60.332 1.00 108.28 40 PRO C C 1
ATOM 2417 O O . PRO B 2 41 ? -6.873 106.377 59.973 1.00 107.44 40 PRO C O 1
ATOM 2421 N N . ARG B 2 51 ? -16.538 96.855 57.188 1.00 95.06 50 ARG C N 1
ATOM 2422 C CA . ARG B 2 51 ? -16.420 96.856 55.745 1.00 95.50 50 ARG C CA 1
ATOM 2423 C C . ARG B 2 51 ? -15.659 95.625 55.336 1.00 95.23 50 ARG C C 1
ATOM 2424 O O . ARG B 2 51 ? -14.489 95.715 55.023 1.00 95.01 50 ARG C O 1
ATOM 2432 N N . ALA B 2 52 ? -16.311 94.469 55.303 1.00 87.37 51 ALA C N 1
ATOM 2433 C CA . ALA B 2 52 ? -17.695 94.305 55.676 1.00 88.09 51 ALA C CA 1
ATOM 2434 C C . ALA B 2 52 ? -17.859 93.244 56.705 1.00 87.96 51 ALA C C 1
ATOM 2435 O O . ALA B 2 52 ? -18.959 92.800 56.899 1.00 88.63 51 ALA C O 1
ATOM 2437 N N . PRO B 2 53 ? -16.719 92.787 57.342 1.00 90.69 52 PRO C N 1
ATOM 2438 C CA . PRO B 2 53 ? -16.945 91.690 58.292 1.00 90.40 52 PRO C CA 1
ATOM 2439 C C . PRO B 2 53 ? -17.720 91.936 59.559 1.00 90.49 52 PRO C C 1
ATOM 2440 O O . PRO B 2 53 ? -18.512 91.097 59.941 1.00 89.38 52 PRO C O 1
ATOM 2444 N N . PRO B 2 54 ? -17.427 93.095 60.244 1.00 88.08 53 PRO C N 1
ATOM 2445 C CA . PRO B 2 54 ? -18.154 93.256 61.503 1.00 87.05 53 PRO C CA 1
ATOM 2446 C C . PRO B 2 54 ? -19.607 93.515 61.438 1.00 87.17 53 PRO C C 1
ATOM 2447 O O . PRO B 2 54 ? -20.340 92.959 62.213 1.00 87.63 53 PRO C O 1
ATOM 2451 N N . VAL B 2 55 ? -20.022 94.387 60.549 1.00 88.07 54 VAL C N 1
ATOM 2452 C CA . VAL B 2 55 ? -21.418 94.748 60.451 1.00 88.77 54 VAL C CA 1
ATOM 2453 C C . VAL B 2 55 ? -22.339 93.646 60.020 1.00 90.02 54 VAL C C 1
ATOM 2454 O O . VAL B 2 55 ? -23.483 93.605 60.403 1.00 90.86 54 VAL C O 1
ATOM 2458 N N . LEU B 2 56 ? -21.853 92.748 59.194 1.00 91.80 55 LEU C N 1
ATOM 2459 C CA . LEU B 2 56 ? -22.684 91.686 58.685 1.00 91.36 55 LEU C CA 1
ATOM 2460 C C . LEU B 2 56 ? -23.215 90.950 59.845 1.00 91.68 55 LEU C C 1
ATOM 2461 O O . LEU B 2 56 ? -24.365 90.586 59.906 1.00 91.92 55 LEU C O 1
ATOM 2466 N N . CYS B 2 57 ? -22.331 90.751 60.785 1.00 91.65 56 CYS C N 1
ATOM 2467 C CA . CYS B 2 57 ? -22.620 90.037 61.992 1.00 91.31 56 CYS C CA 1
ATOM 2468 C C . CYS B 2 57 ? -23.663 90.658 62.893 1.00 92.00 56 CYS C C 1
ATOM 2469 O O . CYS B 2 57 ? -24.520 89.936 63.375 1.00 92.38 56 CYS C O 1
ATOM 2472 N N . VAL B 2 58 ? -23.622 91.964 63.128 1.00 96.22 57 VAL C N 1
ATOM 2473 C CA . VAL B 2 58 ? -24.610 92.537 64.024 1.00 95.81 57 VAL C CA 1
ATOM 2474 C C . VAL B 2 58 ? -25.945 92.350 63.419 1.00 96.53 57 VAL C C 1
ATOM 2475 O O . VAL B 2 58 ? -26.847 91.902 64.079 1.00 96.99 57 VAL C O 1
ATOM 2479 N N . ALA B 2 59 ? -26.052 92.696 62.147 1.00 98.77 58 ALA C N 1
ATOM 2480 C CA . ALA B 2 59 ? -27.307 92.599 61.423 1.00 99.14 58 ALA C CA 1
ATOM 2481 C C . ALA B 2 59 ? -27.747 91.168 61.254 1.00 99.25 58 ALA C C 1
ATOM 2482 O O . ALA B 2 59 ? -28.901 90.831 61.416 1.00 99.54 58 ALA C O 1
ATOM 2484 N N . ALA B 2 60 ? -26.810 90.304 60.949 1.00 98.52 59 ALA C N 1
ATOM 2485 C CA . ALA B 2 60 ? -27.149 88.918 60.831 1.00 98.27 59 ALA C CA 1
ATOM 2486 C C . ALA B 2 60 ? -27.626 88.529 62.197 1.00 98.63 59 ALA C C 1
ATOM 2487 O O . ALA B 2 60 ? -28.543 87.764 62.343 1.00 98.19 59 ALA C O 1
ATOM 2489 N N . CYS B 2 61 ? -26.980 89.054 63.211 1.00 101.91 60 CYS C N 1
ATOM 2490 C CA . CYS B 2 61 ? -27.354 88.766 64.567 1.00 102.37 60 CYS C CA 1
ATOM 2491 C C . CYS B 2 61 ? -28.746 89.268 64.903 1.00 103.09 60 CYS C C 1
ATOM 2492 O O . CYS B 2 61 ? -29.477 88.657 65.656 1.00 103.98 60 CYS C O 1
ATOM 2495 N N . GLU B 2 62 ? -29.099 90.409 64.352 1.00 106.47 61 GLU C N 1
ATOM 2496 C CA . GLU B 2 62 ? -30.386 91.010 64.617 1.00 106.64 61 GLU C CA 1
ATOM 2497 C C . GLU B 2 62 ? -31.413 90.006 64.231 1.00 106.76 61 GLU C C 1
ATOM 2498 O O . GLU B 2 62 ? -32.452 89.929 64.839 1.00 107.40 61 GLU C O 1
ATOM 2504 N N . LEU B 2 63 ? -31.096 89.189 63.240 1.00 109.43 62 LEU C N 1
ATOM 2505 C CA . LEU B 2 63 ? -31.997 88.188 62.734 1.00 110.09 62 LEU C CA 1
ATOM 2506 C C . LEU B 2 63 ? -32.249 87.313 63.904 1.00 111.06 62 LEU C C 1
ATOM 2507 O O . LEU B 2 63 ? -31.547 87.374 64.891 1.00 110.64 62 LEU C O 1
ATOM 2512 N N . LEU B 2 64 ? -33.298 86.537 63.805 1.00 122.17 63 LEU C N 1
ATOM 2513 C CA . LEU B 2 64 ? -33.637 85.701 64.922 1.00 122.66 63 LEU C CA 1
ATOM 2514 C C . LEU B 2 64 ? -33.814 86.563 66.138 1.00 122.26 63 LEU C C 1
ATOM 2515 O O . LEU B 2 64 ? -34.074 86.074 67.214 1.00 122.86 63 LEU C O 1
ATOM 2520 N N . GLY B 2 65 ? -33.706 87.866 65.950 1.00 113.82 64 GLY C N 1
ATOM 2521 C CA . GLY B 2 65 ? -34.001 88.761 67.037 1.00 114.19 64 GLY C CA 1
ATOM 2522 C C . GLY B 2 65 ? -33.476 88.831 68.434 1.00 115.16 64 GLY C C 1
ATOM 2523 O O . GLY B 2 65 ? -34.176 88.584 69.390 1.00 116.05 64 GLY C O 1
ATOM 2524 N N . ALA B 2 66 ? -32.214 89.171 68.544 1.00 108.61 65 ALA C N 1
ATOM 2525 C CA . ALA B 2 66 ? -31.434 88.950 69.719 1.00 108.62 65 ALA C CA 1
ATOM 2526 C C . ALA B 2 66 ? -31.117 90.324 70.130 1.00 107.56 65 ALA C C 1
ATOM 2527 O O . ALA B 2 66 ? -30.851 91.152 69.276 1.00 106.89 65 ALA C O 1
ATOM 2529 N N . PRO B 2 67 ? -31.083 90.591 71.491 1.00 107.88 66 PRO C N 1
ATOM 2530 C CA . PRO B 2 67 ? -30.720 91.979 71.818 1.00 108.03 66 PRO C CA 1
ATOM 2531 C C . PRO B 2 67 ? -29.325 92.154 71.270 1.00 107.46 66 PRO C C 1
ATOM 2532 O O . PRO B 2 67 ? -28.566 91.211 71.374 1.00 107.19 66 PRO C O 1
ATOM 2536 N N . ARG B 2 68 ? -29.028 93.255 70.619 1.00 106.26 67 ARG C N 1
ATOM 2537 C CA . ARG B 2 68 ? -27.707 93.427 70.066 1.00 105.50 67 ARG C CA 1
ATOM 2538 C C . ARG B 2 68 ? -26.540 93.586 71.038 1.00 104.74 67 ARG C C 1
ATOM 2539 O O . ARG B 2 68 ? -25.484 93.006 70.844 1.00 104.40 67 ARG C O 1
ATOM 2547 N N . GLU B 2 69 ? -26.697 94.374 72.085 1.00 104.52 68 GLU C N 1
ATOM 2548 C CA . GLU B 2 69 ? -25.496 94.611 72.859 1.00 103.53 68 GLU C CA 1
ATOM 2549 C C . GLU B 2 69 ? -24.780 93.277 72.976 1.00 103.18 68 GLU C C 1
ATOM 2550 O O . GLU B 2 69 ? -23.618 93.210 73.369 1.00 103.57 68 GLU C O 1
ATOM 2556 N N . ALA B 2 70 ? -25.501 92.211 72.640 1.00 97.17 69 ALA C N 1
ATOM 2557 C CA . ALA B 2 70 ? -24.946 90.871 72.627 1.00 97.29 69 ALA C CA 1
ATOM 2558 C C . ALA B 2 70 ? -23.973 90.598 71.495 1.00 97.44 69 ALA C C 1
ATOM 2559 O O . ALA B 2 70 ? -23.113 89.730 71.604 1.00 96.99 69 ALA C O 1
ATOM 2561 N N . ALA B 2 71 ? -24.130 91.314 70.385 1.00 95.60 70 ALA C N 1
ATOM 2562 C CA . ALA B 2 71 ? -23.262 91.131 69.228 1.00 95.11 70 ALA C CA 1
ATOM 2563 C C . ALA B 2 71 ? -22.245 92.226 69.001 1.00 94.34 70 ALA C C 1
ATOM 2564 O O . ALA B 2 71 ? -21.362 92.094 68.171 1.00 94.18 70 ALA C O 1
ATOM 2566 N N . LEU B 2 72 ? -22.356 93.305 69.742 1.00 90.16 71 LEU C N 1
ATOM 2567 C CA . LEU B 2 72 ? -21.404 94.378 69.604 1.00 90.02 71 LEU C CA 1
ATOM 2568 C C . LEU B 2 72 ? -20.040 93.888 70.020 1.00 90.52 71 LEU C C 1
ATOM 2569 O O . LEU B 2 72 ? -19.055 94.240 69.391 1.00 90.71 71 LEU C O 1
ATOM 2574 N N . PRO B 2 73 ? -19.987 93.069 71.138 1.00 89.18 72 PRO C N 1
ATOM 2575 C CA . PRO B 2 73 ? -18.656 92.595 71.474 1.00 88.22 72 PRO C CA 1
ATOM 2576 C C . PRO B 2 73 ? -18.100 91.798 70.365 1.00 87.74 72 PRO C C 1
ATOM 2577 O O . PRO B 2 73 ? -16.932 91.940 70.113 1.00 88.07 72 PRO C O 1
ATOM 2581 N N . ALA B 2 74 ? -18.884 90.978 69.708 1.00 87.05 73 ALA C N 1
ATOM 2582 C CA . ALA B 2 74 ? -18.324 90.189 68.637 1.00 87.60 73 ALA C CA 1
ATOM 2583 C C . ALA B 2 74 ? -17.791 91.083 67.558 1.00 87.61 73 ALA C C 1
ATOM 2584 O O . ALA B 2 74 ? -16.747 90.819 67.034 1.00 87.52 73 ALA C O 1
ATOM 2586 N N . ALA B 2 75 ? -18.498 92.142 67.215 1.00 85.96 74 ALA C N 1
ATOM 2587 C CA . ALA B 2 75 ? -18.009 93.036 66.175 1.00 85.81 74 ALA C CA 1
ATOM 2588 C C . ALA B 2 75 ? -16.707 93.663 66.553 1.00 85.29 74 ALA C C 1
ATOM 2589 O O . ALA B 2 75 ? -15.817 93.792 65.726 1.00 85.60 74 ALA C O 1
ATOM 2591 N N . VAL B 2 76 ? -16.592 94.072 67.797 1.00 81.78 75 VAL C N 1
ATOM 2592 C CA . VAL B 2 76 ? -15.360 94.668 68.228 1.00 82.06 75 VAL C CA 1
ATOM 2593 C C . VAL B 2 76 ? -14.217 93.677 68.153 1.00 82.06 75 VAL C C 1
ATOM 2594 O O . VAL B 2 76 ? -13.120 93.990 67.678 1.00 81.26 75 VAL C O 1
ATOM 2598 N N . ALA B 2 77 ? -14.472 92.459 68.583 1.00 81.19 76 ALA C N 1
ATOM 2599 C CA . ALA B 2 77 ? -13.440 91.462 68.546 1.00 80.62 76 ALA C CA 1
ATOM 2600 C C . ALA B 2 77 ? -13.049 91.264 67.114 1.00 80.76 76 ALA C C 1
ATOM 2601 O O . ALA B 2 77 ? -11.911 91.070 66.795 1.00 80.63 76 ALA C O 1
ATOM 2603 N N . LEU B 2 78 ? -14.018 91.297 66.237 1.00 81.66 77 LEU C N 1
ATOM 2604 C CA . LEU B 2 78 ? -13.755 91.092 64.839 1.00 82.08 77 LEU C CA 1
ATOM 2605 C C . LEU B 2 78 ? -12.860 92.123 64.269 1.00 82.60 77 LEU C C 1
ATOM 2606 O O . LEU B 2 78 ? -11.939 91.763 63.566 1.00 83.43 77 LEU C O 1
ATOM 2611 N N . GLU B 2 79 ? -13.092 93.395 64.558 1.00 81.22 78 GLU C N 1
ATOM 2612 C CA . GLU B 2 79 ? -12.176 94.389 64.009 1.00 81.64 78 GLU C CA 1
ATOM 2613 C C . GLU B 2 79 ? -10.788 94.226 64.583 1.00 80.74 78 GLU C C 1
ATOM 2614 O O . GLU B 2 79 ? -9.816 94.421 63.875 1.00 80.73 78 GLU C O 1
ATOM 2620 N N . MET B 2 80 ? -10.685 93.854 65.852 1.00 77.74 79 MET C N 1
ATOM 2621 C CA . MET B 2 80 ? -9.358 93.655 66.413 1.00 77.33 79 MET C CA 1
ATOM 2622 C C . MET B 2 80 ? -8.668 92.536 65.695 1.00 77.82 79 MET C C 1
ATOM 2623 O O . MET B 2 80 ? -7.505 92.613 65.408 1.00 78.16 79 MET C O 1
ATOM 2628 N N . LEU B 2 81 ? -9.383 91.474 65.411 1.00 77.48 80 LEU C N 1
ATOM 2629 C CA . LEU B 2 81 ? -8.793 90.345 64.727 1.00 77.53 80 LEU C CA 1
ATOM 2630 C C . LEU B 2 81 ? -8.357 90.755 63.356 1.00 77.65 80 LEU C C 1
ATOM 2631 O O . LEU B 2 81 ? -7.329 90.334 62.900 1.00 77.38 80 LEU C O 1
ATOM 2636 N N . HIS B 2 82 ? -9.154 91.562 62.674 1.00 81.20 81 HIS C N 1
ATOM 2637 C CA . HIS B 2 82 ? -8.787 91.958 61.327 1.00 82.07 81 HIS C CA 1
ATOM 2638 C C . HIS B 2 82 ? -7.511 92.708 61.381 1.00 81.75 81 HIS C C 1
ATOM 2639 O O . HIS B 2 82 ? -6.652 92.500 60.566 1.00 82.13 81 HIS C O 1
ATOM 2646 N N . ALA B 2 83 ? -7.404 93.610 62.328 1.00 79.00 82 ALA C N 1
ATOM 2647 C CA . ALA B 2 83 ? -6.200 94.388 62.426 1.00 79.09 82 ALA C CA 1
ATOM 2648 C C . ALA B 2 83 ? -4.999 93.593 62.818 1.00 78.37 82 ALA C C 1
ATOM 2649 O O . ALA B 2 83 ? -3.916 93.889 62.378 1.00 78.97 82 ALA C O 1
ATOM 2651 N N . ALA B 2 84 ? -5.175 92.597 63.665 1.00 78.81 83 ALA C N 1
ATOM 2652 C CA . ALA B 2 84 ? -4.033 91.865 64.130 1.00 79.15 83 ALA C CA 1
ATOM 2653 C C . ALA B 2 84 ? -3.302 91.260 62.997 1.00 79.48 83 ALA C C 1
ATOM 2654 O O . ALA B 2 84 ? -2.147 91.500 62.848 1.00 79.63 83 ALA C O 1
ATOM 2656 N N . SER B 2 85 ? -3.972 90.541 62.139 1.00 82.59 84 SER C N 1
ATOM 2657 C CA . SER B 2 85 ? -3.324 89.957 60.978 1.00 82.85 84 SER C CA 1
ATOM 2658 C C . SER B 2 85 ? -3.134 90.976 59.854 1.00 83.21 84 SER C C 1
ATOM 2659 O O . SER B 2 85 ? -2.436 90.691 58.882 1.00 83.95 84 SER C O 1
ATOM 2662 N N . LEU B 2 86 ? -3.738 92.159 59.978 1.00 83.85 85 LEU C N 1
ATOM 2663 C CA . LEU B 2 86 ? -3.457 93.232 59.019 1.00 83.95 85 LEU C CA 1
ATOM 2664 C C . LEU B 2 86 ? -2.014 93.647 59.174 1.00 83.81 85 LEU C C 1
ATOM 2665 O O . LEU B 2 86 ? -1.255 93.610 58.210 1.00 84.44 85 LEU C O 1
ATOM 2670 N N . VAL B 2 87 ? -1.649 94.038 60.394 1.00 80.43 86 VAL C N 1
ATOM 2671 C CA . VAL B 2 87 ? -0.285 94.441 60.708 1.00 80.03 86 VAL C CA 1
ATOM 2672 C C . VAL B 2 87 ? 0.720 93.460 60.137 1.00 80.71 86 VAL C C 1
ATOM 2673 O O . VAL B 2 87 ? 1.747 93.850 59.579 1.00 81.28 86 VAL C O 1
ATOM 2677 N N . HIS B 2 88 ? 0.388 92.182 60.242 1.00 80.98 87 HIS C N 1
ATOM 2678 C CA . HIS B 2 88 ? 1.280 91.125 59.804 1.00 81.15 87 HIS C CA 1
ATOM 2679 C C . HIS B 2 88 ? 1.314 90.931 58.284 1.00 80.99 87 HIS C C 1
ATOM 2680 O O . HIS B 2 88 ? 2.197 90.250 57.768 1.00 80.48 87 HIS C O 1
ATOM 2687 N N . ASP B 2 89 ? 0.376 91.534 57.563 1.00 88.57 88 ASP C N 1
ATOM 2688 C CA . ASP B 2 89 ? 0.297 91.298 56.126 1.00 89.75 88 ASP C CA 1
ATOM 2689 C C . ASP B 2 89 ? 1.049 92.341 55.311 1.00 90.84 88 ASP C C 1
ATOM 2690 O O . ASP B 2 89 ? 1.443 92.079 54.172 1.00 90.99 88 ASP C O 1
ATOM 2695 N N . ASP B 2 90 ? 1.238 93.527 55.878 1.00 92.52 89 ASP C N 1
ATOM 2696 C CA . ASP B 2 90 ? 2.084 94.511 55.215 1.00 92.79 89 ASP C CA 1
ATOM 2697 C C . ASP B 2 90 ? 3.349 94.758 56.031 1.00 91.45 89 ASP C C 1
ATOM 2698 O O . ASP B 2 90 ? 3.978 95.806 55.911 1.00 91.80 89 ASP C O 1
ATOM 2703 N N . LEU B 2 91 ? 3.720 93.780 56.853 1.00 86.35 90 LEU C N 1
ATOM 2704 C CA . LEU B 2 91 ? 5.072 93.729 57.391 1.00 86.23 90 LEU C CA 1
ATOM 2705 C C . LEU B 2 91 ? 6.052 93.657 56.221 1.00 86.82 90 LEU C C 1
ATOM 2706 O O . LEU B 2 91 ? 5.727 93.080 55.182 1.00 87.23 90 LEU C O 1
ATOM 2711 N N . PRO B 2 92 ? 7.254 94.240 56.382 1.00 88.96 91 PRO C N 1
ATOM 2712 C CA . PRO B 2 92 ? 8.226 94.344 55.286 1.00 88.79 91 PRO C CA 1
ATOM 2713 C C . PRO B 2 92 ? 8.579 93.016 54.625 1.00 88.97 91 PRO C C 1
ATOM 2714 O O . PRO B 2 92 ? 8.691 92.969 53.399 1.00 89.95 91 PRO C O 1
ATOM 2718 N N . CYS B 2 93 ? 8.736 91.955 55.410 1.00 91.54 92 CYS C N 1
ATOM 2719 C CA . CYS B 2 93 ? 9.140 90.670 54.848 1.00 92.43 92 CYS C CA 1
ATOM 2720 C C . CYS B 2 93 ? 7.988 89.948 54.141 1.00 92.72 92 CYS C C 1
ATOM 2721 O O . CYS B 2 93 ? 8.003 88.728 54.007 1.00 92.22 92 CYS C O 1
ATOM 2724 N N . PHE B 2 94 ? 6.997 90.707 53.685 1.00 96.53 93 PHE C N 1
ATOM 2725 C CA . PHE B 2 94 ? 5.958 90.169 52.816 1.00 97.25 93 PHE C CA 1
ATOM 2726 C C . PHE B 2 94 ? 5.664 90.542 51.366 1.00 98.80 93 PHE C C 1
ATOM 2727 O O . PHE B 2 94 ? 5.815 89.720 50.462 1.00 99.42 93 PHE C O 1
ATOM 2735 N N . ASP B 2 95 ? 5.154 91.757 51.159 1.00 118.67 94 ASP C N 1
ATOM 2736 C CA . ASP B 2 95 ? 5.057 92.405 49.842 1.00 119.81 94 ASP C CA 1
ATOM 2737 C C . ASP B 2 95 ? 6.270 93.208 49.373 1.00 119.20 94 ASP C C 1
ATOM 2738 O O . ASP B 2 95 ? 6.684 93.106 48.218 1.00 119.55 94 ASP C O 1
ATOM 2743 N N . ALA B 2 96 ? 6.837 93.998 50.274 1.00 117.78 95 ALA C N 1
ATOM 2744 C CA . ALA B 2 96 ? 8.020 94.814 49.968 1.00 118.03 95 ALA C CA 1
ATOM 2745 C C . ALA B 2 96 ? 7.801 95.856 48.857 1.00 119.21 95 ALA C C 1
ATOM 2746 O O . ALA B 2 96 ? 8.557 95.899 47.883 1.00 118.24 95 ALA C O 1
ATOM 2748 N N . ALA B 2 97 ? 6.776 96.693 49.024 1.00 121.66 96 ALA C N 1
ATOM 2749 C CA . ALA B 2 97 ? 6.505 97.831 48.135 1.00 121.40 96 ALA C CA 1
ATOM 2750 C C . ALA B 2 97 ? 5.407 98.731 48.718 1.00 122.52 96 ALA C C 1
ATOM 2751 O O . ALA B 2 97 ? 4.287 98.270 48.945 1.00 122.05 96 ALA C O 1
ATOM 2753 N N . PRO B 2 98 ? 5.727 100.020 48.956 1.00 124.87 97 PRO C N 1
ATOM 2754 C CA . PRO B 2 98 ? 4.815 101.000 49.570 1.00 124.21 97 PRO C CA 1
ATOM 2755 C C . PRO B 2 98 ? 3.430 101.047 48.925 1.00 124.18 97 PRO C C 1
ATOM 2756 O O . PRO B 2 98 ? 2.635 101.916 49.287 1.00 123.97 97 PRO C O 1
ATOM 2760 N N . PRO B 2 104 ? 0.439 105.920 56.286 1.00 92.47 103 PRO C N 1
ATOM 2761 C CA . PRO B 2 104 ? 1.757 105.380 56.658 1.00 90.16 103 PRO C CA 1
ATOM 2762 C C . PRO B 2 104 ? 1.681 104.047 57.396 1.00 90.19 103 PRO C C 1
ATOM 2763 O O . PRO B 2 104 ? 0.760 103.824 58.182 1.00 90.53 103 PRO C O 1
ATOM 2767 N N . SER B 2 105 ? 2.654 103.182 57.127 1.00 90.57 104 SER C N 1
ATOM 2768 C CA . SER B 2 105 ? 2.674 101.806 57.622 1.00 90.02 104 SER C CA 1
ATOM 2769 C C . SER B 2 105 ? 2.502 101.698 59.134 1.00 88.94 104 SER C C 1
ATOM 2770 O O . SER B 2 105 ? 3.086 102.473 59.890 1.00 88.43 104 SER C O 1
ATOM 2773 N N . THR B 2 106 ? 1.705 100.726 59.570 1.00 86.53 105 THR C N 1
ATOM 2774 C CA . THR B 2 106 ? 1.511 100.482 60.999 1.00 86.10 105 THR C CA 1
ATOM 2775 C C . THR B 2 106 ? 2.781 99.900 61.613 1.00 85.05 105 THR C C 1
ATOM 2776 O O . THR B 2 106 ? 2.999 99.998 62.822 1.00 83.21 105 THR C O 1
ATOM 2780 N N . HIS B 2 107 ? 3.619 99.312 60.760 1.00 86.14 106 HIS C N 1
ATOM 2781 C CA . HIS B 2 107 ? 4.852 98.661 61.189 1.00 84.78 106 HIS C CA 1
ATOM 2782 C C . HIS B 2 107 ? 6.041 99.610 61.139 1.00 84.29 106 HIS C C 1
ATOM 2783 O O . HIS B 2 107 ? 6.917 99.557 61.995 1.00 83.76 106 HIS C O 1
ATOM 2790 N N . ALA B 2 108 ? 6.070 100.481 60.136 1.00 84.76 107 ALA C N 1
ATOM 2791 C CA . ALA B 2 108 ? 7.182 101.411 59.979 1.00 84.93 107 ALA C CA 1
ATOM 2792 C C . ALA B 2 108 ? 6.966 102.669 60.809 1.00 84.40 107 ALA C C 1
ATOM 2793 O O . ALA B 2 108 ? 7.661 103.668 60.633 1.00 83.98 107 ALA C O 1
ATOM 2795 N N . ALA B 2 109 ? 5.998 102.612 61.717 1.00 85.89 108 ALA C N 1
ATOM 2796 C CA . ALA B 2 109 ? 5.688 103.748 62.576 1.00 85.38 108 ALA C CA 1
ATOM 2797 C C . ALA B 2 109 ? 6.242 103.547 63.982 1.00 84.72 108 ALA C C 1
ATOM 2798 O O . ALA B 2 109 ? 6.682 104.496 64.630 1.00 84.28 108 ALA C O 1
ATOM 2800 N N . TYR B 2 110 ? 6.217 102.304 64.448 1.00 82.91 109 TYR C N 1
ATOM 2801 C CA . TYR B 2 110 ? 6.702 101.974 65.779 1.00 81.99 109 TYR C CA 1
ATOM 2802 C C . TYR B 2 110 ? 7.869 100.994 65.693 1.00 82.13 109 TYR C C 1
ATOM 2803 O O . TYR B 2 110 ? 8.449 100.604 66.708 1.00 81.55 109 TYR C O 1
ATOM 2812 N N . GLY B 2 111 ? 8.207 100.602 64.468 1.00 83.09 110 GLY C N 1
ATOM 2813 C CA . GLY B 2 111 ? 9.265 99.635 64.232 1.00 83.30 110 GLY C CA 1
ATOM 2814 C C . GLY B 2 111 ? 8.700 98.249 63.996 1.00 82.97 110 GLY C C 1
ATOM 2815 O O . GLY B 2 111 ? 7.762 97.842 64.679 1.00 82.82 110 GLY C O 1
ATOM 2816 N N . THR B 2 112 ? 9.270 97.521 63.036 1.00 81.75 111 THR C N 1
ATOM 2817 C CA . THR B 2 112 ? 8.811 96.169 62.708 1.00 81.18 111 THR C CA 1
ATOM 2818 C C . THR B 2 112 ? 8.798 95.317 63.971 1.00 80.60 111 THR C C 1
ATOM 2819 O O . THR B 2 112 ? 8.031 94.365 64.094 1.00 80.61 111 THR C O 1
ATOM 2823 N N . ASP B 2 113 ? 9.657 95.704 64.906 1.00 84.04 112 ASP C N 1
ATOM 2824 C CA . ASP B 2 113 ? 9.771 95.113 66.228 1.00 83.46 112 ASP C CA 1
ATOM 2825 C C . ASP B 2 113 ? 8.450 95.091 67.000 1.00 83.58 112 ASP C C 1
ATOM 2826 O O . ASP B 2 113 ? 7.840 94.036 67.177 1.00 83.30 112 ASP C O 1
ATOM 2831 N N . MET B 2 114 ? 8.025 96.263 67.465 1.00 77.99 113 MET C N 1
ATOM 2832 C CA . MET B 2 114 ? 6.766 96.408 68.197 1.00 77.44 113 MET C CA 1
ATOM 2833 C C . MET B 2 114 ? 5.571 95.995 67.352 1.00 77.42 113 MET C C 1
ATOM 2834 O O . MET B 2 114 ? 4.569 95.516 67.874 1.00 77.46 113 MET C O 1
ATOM 2839 N N . ALA B 2 115 ? 5.695 96.202 66.044 1.00 75.00 114 ALA C N 1
ATOM 2840 C CA . ALA B 2 115 ? 4.666 95.838 65.081 1.00 75.43 114 ALA C CA 1
ATOM 2841 C C . ALA B 2 115 ? 4.230 94.403 65.277 1.00 75.59 114 ALA C C 1
ATOM 2842 O O . ALA B 2 115 ? 3.050 94.124 65.473 1.00 75.89 114 ALA C O 1
ATOM 2844 N N . VAL B 2 116 ? 5.198 93.497 65.217 1.00 76.96 115 VAL C N 1
ATOM 2845 C CA . VAL B 2 116 ? 4.945 92.093 65.501 1.00 77.35 115 VAL C CA 1
ATOM 2846 C C . VAL B 2 116 ? 4.271 91.955 66.856 1.00 76.90 115 VAL C C 1
ATOM 2847 O O . VAL B 2 116 ? 3.128 91.511 66.936 1.00 77.22 115 VAL C O 1
ATOM 2851 N N . LEU B 2 117 ? 4.973 92.372 67.907 1.00 71.62 116 LEU C N 1
ATOM 2852 C CA . LEU B 2 117 ? 4.469 92.278 69.272 1.00 71.47 116 LEU C CA 1
ATOM 2853 C C . LEU B 2 117 ? 3.034 92.788 69.422 1.00 71.78 116 LEU C C 1
ATOM 2854 O O . LEU B 2 117 ? 2.262 92.251 70.214 1.00 71.89 116 LEU C O 1
ATOM 2859 N N . ALA B 2 118 ? 2.676 93.803 68.642 1.00 71.86 117 ALA C N 1
ATOM 2860 C CA . ALA B 2 118 ? 1.356 94.422 68.742 1.00 72.16 117 ALA C CA 1
ATOM 2861 C C . ALA B 2 118 ? 0.227 93.471 68.363 1.00 72.59 117 ALA C C 1
ATOM 2862 O O . ALA B 2 118 ? -0.656 93.201 69.174 1.00 72.94 117 ALA C O 1
ATOM 2864 N N . GLY B 2 119 ? 0.252 92.976 67.129 1.00 70.70 118 GLY C N 1
ATOM 2865 C CA . GLY B 2 119 ? -0.749 92.034 66.662 1.00 71.24 118 GLY C CA 1
ATOM 2866 C C . GLY B 2 119 ? -0.822 90.820 67.568 1.00 71.21 118 GLY C C 1
ATOM 2867 O O . GLY B 2 119 ? -1.883 90.239 67.759 1.00 71.61 118 GLY C O 1
ATOM 2868 N N . ASP B 2 120 ? 0.316 90.452 68.146 1.00 72.87 119 ASP C N 1
ATOM 2869 C CA . ASP B 2 120 ? 0.377 89.356 69.102 1.00 72.44 119 ASP C CA 1
ATOM 2870 C C . ASP B 2 120 ? -0.362 89.700 70.398 1.00 72.57 119 ASP C C 1
ATOM 2871 O O . ASP B 2 120 ? -0.671 88.821 71.203 1.00 72.85 119 ASP C O 1
ATOM 2876 N N . ALA B 2 121 ? -0.651 90.982 70.595 1.00 70.31 120 ALA C N 1
ATOM 2877 C CA . ALA B 2 121 ? -1.416 91.416 71.759 1.00 70.72 120 ALA C CA 1
ATOM 2878 C C . ALA B 2 121 ? -2.886 91.594 71.412 1.00 71.84 120 ALA C C 1
ATOM 2879 O O . ALA B 2 121 ? -3.744 91.571 72.294 1.00 72.33 120 ALA C O 1
ATOM 2881 N N . LEU B 2 122 ? -3.167 91.770 70.123 1.00 71.25 121 LEU C N 1
ATOM 2882 C CA . LEU B 2 122 ? -4.527 92.014 69.648 1.00 70.90 121 LEU C CA 1
ATOM 2883 C C . LEU B 2 122 ? -5.382 90.752 69.596 1.00 71.27 121 LEU C C 1
ATOM 2884 O O . LEU B 2 122 ? -6.574 90.811 69.890 1.00 71.38 121 LEU C O 1
ATOM 2889 N N . PHE B 2 123 ? -4.789 89.624 69.205 1.00 71.15 122 PHE C N 1
ATOM 2890 C CA . PHE B 2 123 ? -5.507 88.351 69.235 1.00 71.22 122 PHE C CA 1
ATOM 2891 C C . PHE B 2 123 ? -6.104 88.093 70.622 1.00 71.80 122 PHE C C 1
ATOM 2892 O O . PHE B 2 123 ? -7.309 87.876 70.733 1.00 71.99 122 PHE C O 1
ATOM 2900 N N . PRO B 2 124 ? -5.277 88.134 71.691 1.00 71.64 123 PRO C N 1
ATOM 2901 C CA . PRO B 2 124 ? -5.883 87.853 72.997 1.00 71.91 123 PRO C CA 1
ATOM 2902 C C . PRO B 2 124 ? -6.756 89.002 73.500 1.00 71.88 123 PRO C C 1
ATOM 2903 O O . PRO B 2 124 ? -7.508 88.830 74.460 1.00 72.07 123 PRO C O 1
ATOM 2907 N N . LEU B 2 125 ? -6.646 90.163 72.862 1.00 71.40 124 LEU C N 1
ATOM 2908 C CA . LEU B 2 125 ? -7.483 91.303 73.215 1.00 71.44 124 LEU C CA 1
ATOM 2909 C C . LEU B 2 125 ? -8.914 91.045 72.784 1.00 71.27 124 LEU C C 1
ATOM 2910 O O . LEU B 2 125 ? -9.858 91.353 73.510 1.00 71.55 124 LEU C O 1
ATOM 2915 N N . ALA B 2 126 ? -9.064 90.482 71.592 1.00 71.32 125 ALA C N 1
ATOM 2916 C CA . ALA B 2 126 ? -10.376 90.135 71.082 1.00 72.08 125 ALA C CA 1
ATOM 2917 C C . ALA B 2 126 ? -11.051 89.161 72.030 1.00 72.35 125 ALA C C 1
ATOM 2918 O O . ALA B 2 126 ? -12.129 89.445 72.550 1.00 72.75 125 ALA C O 1
ATOM 2920 N N . TYR B 2 127 ? -10.400 88.028 72.274 1.00 71.17 126 TYR C N 1
ATOM 2921 C CA . TYR B 2 127 ? -10.989 86.975 73.088 1.00 71.37 126 TYR C CA 1
ATOM 2922 C C . TYR B 2 127 ? -11.308 87.469 74.495 1.00 71.37 126 TYR C C 1
ATOM 2923 O O . TYR B 2 127 ? -12.195 86.940 75.161 1.00 71.57 126 TYR C O 1
ATOM 2932 N N . THR B 2 128 ? -10.592 88.499 74.935 1.00 73.74 127 THR C N 1
ATOM 2933 C CA . THR B 2 128 ? -10.819 89.073 76.256 1.00 73.82 127 THR C CA 1
ATOM 2934 C C . THR B 2 128 ? -12.011 90.031 76.239 1.00 73.81 127 THR C C 1
ATOM 2935 O O . THR B 2 128 ? -12.840 90.010 77.149 1.00 73.96 127 THR C O 1
ATOM 2939 N N . HIS B 2 129 ? -12.105 90.857 75.199 1.00 76.66 128 HIS C N 1
ATOM 2940 C CA . HIS B 2 129 ? -13.244 91.761 75.046 1.00 76.44 128 HIS C CA 1
ATOM 2941 C C . HIS B 2 129 ? -14.524 90.973 74.822 1.00 76.86 128 HIS C C 1
ATOM 2942 O O . HIS B 2 129 ? -15.599 91.357 75.280 1.00 77.50 128 HIS C O 1
ATOM 2949 N N . VAL B 2 130 ? -14.388 89.866 74.105 1.00 73.83 129 VAL C N 1
ATOM 2950 C CA . VAL B 2 130 ? -15.494 88.963 73.834 1.00 74.59 129 VAL C CA 1
ATOM 2951 C C . VAL B 2 130 ? -16.068 88.353 75.113 1.00 74.77 129 VAL C C 1
ATOM 2952 O O . VAL B 2 130 ? -17.284 88.301 75.290 1.00 75.45 129 VAL C O 1
ATOM 2956 N N . ILE B 2 131 ? -15.190 87.904 76.004 1.00 74.60 130 ILE C N 1
ATOM 2957 C CA . ILE B 2 131 ? -15.602 87.226 77.232 1.00 74.75 130 ILE C CA 1
ATOM 2958 C C . ILE B 2 131 ? -16.194 88.223 78.236 1.00 74.79 130 ILE C C 1
ATOM 2959 O O . ILE B 2 131 ? -17.002 87.861 79.096 1.00 75.19 130 ILE C O 1
ATOM 2964 N N . ALA B 2 132 ? -15.717 89.462 78.163 1.00 78.57 131 ALA C N 1
ATOM 2965 C CA . ALA B 2 132 ? -16.191 90.563 79.006 1.00 78.26 131 ALA C CA 1
ATOM 2966 C C . ALA B 2 132 ? -17.624 91.086 78.769 1.00 79.65 131 ALA C C 1
ATOM 2967 O O . ALA B 2 132 ? -18.344 91.388 79.721 1.00 80.51 131 ALA C O 1
ATOM 2969 N N . HIS B 2 133 ? -18.025 91.189 77.502 1.00 84.38 132 HIS C N 1
ATOM 2970 C CA . HIS B 2 133 ? -19.283 91.748 77.133 1.00 84.58 132 HIS C CA 1
ATOM 2971 C C . HIS B 2 133 ? -19.746 90.550 76.499 1.00 85.20 132 HIS C C 1
ATOM 2972 O O . HIS B 2 133 ? -19.219 89.530 76.859 1.00 85.58 132 HIS C O 1
ATOM 2979 N N . THR B 2 134 ? -20.700 90.616 75.595 1.00 91.66 133 THR C N 1
ATOM 2980 C CA . THR B 2 134 ? -21.146 89.367 75.078 1.00 92.69 133 THR C CA 1
ATOM 2981 C C . THR B 2 134 ? -21.503 88.741 76.393 1.00 93.46 133 THR C C 1
ATOM 2982 O O . THR B 2 134 ? -20.988 87.700 76.748 1.00 93.23 133 THR C O 1
ATOM 2986 N N . PRO B 2 135 ? -22.378 89.400 77.129 1.00 95.38 134 PRO C N 1
ATOM 2987 C CA . PRO B 2 135 ? -22.700 88.911 78.455 1.00 95.53 134 PRO C CA 1
ATOM 2988 C C . PRO B 2 135 ? -23.113 87.491 78.340 1.00 96.86 134 PRO C C 1
ATOM 2989 O O . PRO B 2 135 ? -24.018 87.163 77.606 1.00 98.43 134 PRO C O 1
ATOM 2993 N N . SER B 2 136 ? -22.413 86.660 79.087 1.00 105.66 135 SER C N 1
ATOM 2994 C CA . SER B 2 136 ? -22.623 85.234 79.131 1.00 106.93 135 SER C CA 1
ATOM 2995 C C . SER B 2 136 ? -23.912 84.784 79.771 1.00 107.28 135 SER C C 1
ATOM 2996 O O . SER B 2 136 ? -24.628 83.924 79.271 1.00 106.22 135 SER C O 1
ATOM 2999 N N . PRO B 2 137 ? -24.198 85.441 80.949 1.00 111.47 136 PRO C N 1
ATOM 3000 C CA . PRO B 2 137 ? -25.421 84.986 81.614 1.00 111.72 136 PRO C CA 1
ATOM 3001 C C . PRO B 2 137 ? -26.623 85.506 80.881 1.00 111.58 136 PRO C C 1
ATOM 3002 O O . PRO B 2 137 ? -26.483 86.281 79.937 1.00 112.09 136 PRO C O 1
ATOM 3006 N N . ASP B 2 138 ? -27.803 85.070 81.287 1.00 118.73 137 ASP C N 1
ATOM 3007 C CA . ASP B 2 138 ? -28.985 85.541 80.615 1.00 117.76 137 ASP C CA 1
ATOM 3008 C C . ASP B 2 138 ? -28.758 85.014 79.212 1.00 117.27 137 ASP C C 1
ATOM 3009 O O . ASP B 2 138 ? -28.481 83.818 79.089 1.00 116.23 137 ASP C O 1
ATOM 3014 N N . PRO B 2 139 ? -28.874 85.888 78.137 1.00 110.25 138 PRO C N 1
ATOM 3015 C CA . PRO B 2 139 ? -28.808 85.230 76.827 1.00 110.31 138 PRO C CA 1
ATOM 3016 C C . PRO B 2 139 ? -27.377 84.814 76.589 1.00 110.85 138 PRO C C 1
ATOM 3017 O O . PRO B 2 139 ? -26.520 85.164 77.386 1.00 110.03 138 PRO C O 1
ATOM 3021 N N . VAL B 2 140 ? -27.105 84.088 75.519 1.00 101.39 139 VAL C N 1
ATOM 3022 C CA . VAL B 2 140 ? -25.730 83.698 75.263 1.00 101.23 139 VAL C CA 1
ATOM 3023 C C . VAL B 2 140 ? -25.120 82.784 76.327 1.00 99.71 139 VAL C C 1
ATOM 3024 O O . VAL B 2 140 ? -24.093 83.083 76.927 1.00 98.78 139 VAL C O 1
ATOM 3028 N N . PRO B 2 141 ? -25.817 81.610 76.550 1.00 96.90 140 PRO C N 1
ATOM 3029 C CA . PRO B 2 141 ? -25.213 80.721 77.545 1.00 96.52 140 PRO C CA 1
ATOM 3030 C C . PRO B 2 141 ? -23.856 80.330 77.047 1.00 96.44 140 PRO C C 1
ATOM 3031 O O . PRO B 2 141 ? -23.634 80.242 75.859 1.00 96.07 140 PRO C O 1
ATOM 3035 N N . HIS B 2 142 ? -22.943 80.123 77.974 1.00 94.20 141 HIS C N 1
ATOM 3036 C CA . HIS B 2 142 ? -21.555 79.832 77.669 1.00 93.42 141 HIS C CA 1
ATOM 3037 C C . HIS B 2 142 ? -21.208 78.842 76.581 1.00 92.41 141 HIS C C 1
ATOM 3038 O O . HIS B 2 142 ? -20.299 79.119 75.857 1.00 91.62 141 HIS C O 1
ATOM 3045 N N . ALA B 2 143 ? -21.911 77.733 76.417 1.00 90.92 142 ALA C N 1
ATOM 3046 C CA . ALA B 2 143 ? -21.531 76.777 75.391 1.00 90.70 142 ALA C CA 1
ATOM 3047 C C . ALA B 2 143 ? -21.557 77.510 74.089 1.00 90.02 142 ALA C C 1
ATOM 3048 O O . ALA B 2 143 ? -20.711 77.332 73.226 1.00 90.17 142 ALA C O 1
ATOM 3050 N N . VAL B 2 144 ? -22.526 78.379 73.948 1.00 89.63 143 VAL C N 1
ATOM 3051 C CA . VAL B 2 144 ? -22.626 79.166 72.753 1.00 89.88 143 VAL C CA 1
ATOM 3052 C C . VAL B 2 144 ? -21.376 79.986 72.707 1.00 89.93 143 VAL C C 1
ATOM 3053 O O . VAL B 2 144 ? -20.826 80.214 71.657 1.00 89.82 143 VAL C O 1
ATOM 3057 N N . LEU B 2 145 ? -20.950 80.457 73.860 1.00 85.28 144 LEU C N 1
ATOM 3058 C CA . LEU B 2 145 ? -19.801 81.317 73.898 1.00 84.35 144 LEU C CA 1
ATOM 3059 C C . LEU B 2 145 ? -18.553 80.651 73.442 1.00 83.84 144 LEU C C 1
ATOM 3060 O O . LEU B 2 145 ? -17.751 81.250 72.781 1.00 83.36 144 LEU C O 1
ATOM 3065 N N . LEU B 2 146 ? -18.360 79.414 73.835 1.00 85.14 145 LEU C N 1
ATOM 3066 C CA . LEU B 2 146 ? -17.178 78.697 73.451 1.00 84.65 145 LEU C CA 1
ATOM 3067 C C . LEU B 2 146 ? -17.262 78.490 71.995 1.00 84.64 145 LEU C C 1
ATOM 3068 O O . LEU B 2 146 ? -16.287 78.592 71.313 1.00 84.50 145 LEU C O 1
ATOM 3073 N N . ARG B 2 147 ? -18.451 78.208 71.505 1.00 86.24 146 ARG C N 1
ATOM 3074 C CA . ARG B 2 147 ? -18.585 77.990 70.085 1.00 86.80 146 ARG C CA 1
ATOM 3075 C C . ARG B 2 147 ? -18.120 79.260 69.393 1.00 86.40 146 ARG C C 1
ATOM 3076 O O . ARG B 2 147 ? -17.377 79.186 68.443 1.00 86.17 146 ARG C O 1
ATOM 3084 N N . VAL B 2 148 ? -18.521 80.415 69.894 1.00 83.58 147 VAL C N 1
ATOM 3085 C CA . VAL B 2 148 ? -18.113 81.655 69.262 1.00 83.15 147 VAL C CA 1
ATOM 3086 C C . VAL B 2 148 ? -16.629 81.870 69.305 1.00 82.18 147 VAL C C 1
ATOM 3087 O O . VAL B 2 148 ? -16.010 82.201 68.305 1.00 81.96 147 VAL C O 1
ATOM 3091 N N . LEU B 2 149 ? -16.020 81.602 70.450 1.00 80.38 148 LEU C N 1
ATOM 3092 C CA . LEU B 2 149 ? -14.584 81.797 70.575 1.00 79.70 148 LEU C CA 1
ATOM 3093 C C . LEU B 2 149 ? -13.875 80.866 69.634 1.00 80.02 148 LEU C C 1
ATOM 3094 O O . LEU B 2 149 ? -12.981 81.259 68.910 1.00 80.08 148 LEU C O 1
ATOM 3099 N N . GLY B 2 150 ? -14.341 79.631 69.557 1.00 81.00 149 GLY C N 1
ATOM 3100 C CA . GLY B 2 150 ? -13.764 78.688 68.643 1.00 81.08 149 GLY C CA 1
ATOM 3101 C C . GLY B 2 150 ? -13.931 79.178 67.232 1.00 81.27 149 GLY C C 1
ATOM 3102 O O . GLY B 2 150 ? -12.999 79.090 66.471 1.00 81.02 149 GLY C O 1
ATOM 3103 N N . GLU B 2 151 ? -15.083 79.729 66.878 1.00 85.34 150 GLU C N 1
ATOM 3104 C CA . GLU B 2 151 ? -15.264 80.204 65.531 1.00 85.51 150 GLU C CA 1
ATOM 3105 C C . GLU B 2 151 ? -14.268 81.286 65.204 1.00 85.27 150 GLU C C 1
ATOM 3106 O O . GLU B 2 151 ? -13.600 81.191 64.192 1.00 85.61 150 GLU C O 1
ATOM 3112 N N . LEU B 2 152 ? -14.074 82.254 66.086 1.00 81.66 151 LEU C N 1
ATOM 3113 C CA . LEU B 2 152 ? -13.120 83.311 65.773 1.00 80.97 151 LEU C CA 1
ATOM 3114 C C . LEU B 2 152 ? -11.719 82.754 65.634 1.00 81.15 151 LEU C C 1
ATOM 3115 O O . LEU B 2 152 ? -10.977 83.085 64.701 1.00 81.67 151 LEU C O 1
ATOM 3120 N N . ALA B 2 153 ? -11.358 81.851 66.533 1.00 79.98 152 ALA C N 1
ATOM 3121 C CA . ALA B 2 153 ? -10.026 81.296 66.488 1.00 79.88 152 ALA C CA 1
ATOM 3122 C C . ALA B 2 153 ? -9.795 80.551 65.199 1.00 80.50 152 ALA C C 1
ATOM 3123 O O . ALA B 2 153 ? -8.766 80.701 64.573 1.00 79.97 152 ALA C O 1
ATOM 3125 N N . ARG B 2 154 ? -10.785 79.777 64.777 1.00 84.03 153 ARG C N 1
ATOM 3126 C CA . ARG B 2 154 ? -10.718 79.000 63.555 1.00 83.20 153 ARG C CA 1
ATOM 3127 C C . ARG B 2 154 ? -10.602 79.894 62.370 1.00 82.80 153 ARG C C 1
ATOM 3128 O O . ARG B 2 154 ? -9.858 79.631 61.463 1.00 83.07 153 ARG C O 1
ATOM 3136 N N . ALA B 2 155 ? -11.302 81.003 62.453 1.00 81.76 154 ALA C N 1
ATOM 3137 C CA . ALA B 2 155 ? -11.348 81.965 61.392 1.00 82.26 154 ALA C CA 1
ATOM 3138 C C . ALA B 2 155 ? -9.986 82.500 61.115 1.00 82.25 154 ALA C C 1
ATOM 3139 O O . ALA B 2 155 ? -9.695 82.837 60.002 1.00 82.11 154 ALA C O 1
ATOM 3141 N N . VAL B 2 156 ? -9.181 82.691 62.142 1.00 80.63 155 VAL C N 1
ATOM 3142 C CA . VAL B 2 156 ? -7.837 83.190 61.928 1.00 80.32 155 VAL C CA 1
ATOM 3143 C C . VAL B 2 156 ? -6.785 82.115 62.019 1.00 80.09 155 VAL C C 1
ATOM 3144 O O . VAL B 2 156 ? -5.629 82.398 61.868 1.00 79.83 155 VAL C O 1
ATOM 3148 N N . GLY B 2 157 ? -7.194 80.867 62.151 1.00 85.44 156 GLY C N 1
ATOM 3149 C CA . GLY B 2 157 ? -6.289 79.751 62.366 1.00 85.11 156 GLY C CA 1
ATOM 3150 C C . GLY B 2 157 ? -5.579 79.173 61.177 1.00 84.66 156 GLY C C 1
ATOM 3151 O O . GLY B 2 157 ? -5.366 79.852 60.231 1.00 84.23 156 GLY C O 1
ATOM 3152 N N . SER B 2 158 ? -5.080 77.949 61.273 1.00 88.64 157 SER C N 1
ATOM 3153 C CA . SER B 2 158 ? -4.402 77.352 60.134 1.00 88.24 157 SER C CA 1
ATOM 3154 C C . SER B 2 158 ? -5.388 77.170 58.997 1.00 89.49 157 SER C C 1
ATOM 3155 O O . SER B 2 158 ? -5.065 77.441 57.864 1.00 89.68 157 SER C O 1
ATOM 3158 N N . THR B 2 159 ? -6.607 76.751 59.305 1.00 90.66 158 THR C N 1
ATOM 3159 C CA . THR B 2 159 ? -7.587 76.492 58.276 1.00 90.70 158 THR C CA 1
ATOM 3160 C C . THR B 2 159 ? -7.975 77.675 57.414 1.00 90.51 158 THR C C 1
ATOM 3161 O O . THR B 2 159 ? -7.986 77.564 56.208 1.00 90.39 158 THR C O 1
ATOM 3165 N N . GLY B 2 160 ? -8.232 78.822 58.012 1.00 86.86 159 GLY C N 1
ATOM 3166 C CA . GLY B 2 160 ? -8.659 79.964 57.230 1.00 87.01 159 GLY C CA 1
ATOM 3167 C C . GLY B 2 160 ? -7.911 81.211 57.576 1.00 86.75 159 GLY C C 1
ATOM 3168 O O . GLY B 2 160 ? -7.449 81.320 58.659 1.00 86.51 159 GLY C O 1
ATOM 3169 N N . MET B 2 161 ? -7.779 82.124 56.631 1.00 86.39 160 MET C N 1
ATOM 3170 C CA . MET B 2 161 ? -7.055 83.395 56.741 1.00 86.57 160 MET C CA 1
ATOM 3171 C C . MET B 2 161 ? -5.547 83.253 56.804 1.00 86.69 160 MET C C 1
ATOM 3172 O O . MET B 2 161 ? -4.878 83.757 55.915 1.00 86.70 160 MET C O 1
ATOM 3177 N N . ALA B 2 162 ? -4.999 82.591 57.816 1.00 87.39 161 ALA C N 1
ATOM 3178 C CA . ALA B 2 162 ? -3.569 82.418 57.845 1.00 86.76 161 ALA C CA 1
ATOM 3179 C C . ALA B 2 162 ? -3.275 81.553 56.664 1.00 87.28 161 ALA C C 1
ATOM 3180 O O . ALA B 2 162 ? -2.311 81.784 55.974 1.00 87.52 161 ALA C O 1
ATOM 3182 N N . ALA B 2 163 ? -4.097 80.548 56.409 1.00 86.80 162 ALA C N 1
ATOM 3183 C CA . ALA B 2 163 ? -3.831 79.809 55.202 1.00 87.08 162 ALA C CA 1
ATOM 3184 C C . ALA B 2 163 ? -4.025 80.701 54.023 1.00 87.24 162 ALA C C 1
ATOM 3185 O O . ALA B 2 163 ? -3.283 80.620 53.068 1.00 87.25 162 ALA C O 1
ATOM 3187 N N . GLY B 2 164 ? -5.030 81.559 54.073 1.00 86.60 163 GLY C N 1
ATOM 3188 C CA . GLY B 2 164 ? -5.262 82.447 52.970 1.00 87.66 163 GLY C CA 1
ATOM 3189 C C . GLY B 2 164 ? -4.066 83.331 52.760 1.00 87.39 163 GLY C C 1
ATOM 3190 O O . GLY B 2 164 ? -3.595 83.442 51.642 1.00 88.36 163 GLY C O 1
ATOM 3191 N N . GLN B 2 165 ? -3.510 83.893 53.822 1.00 90.20 164 GLN C N 1
ATOM 3192 C CA . GLN B 2 165 ? -2.350 84.737 53.639 1.00 90.21 164 GLN C CA 1
ATOM 3193 C C . GLN B 2 165 ? -1.204 83.928 53.111 1.00 90.45 164 GLN C C 1
ATOM 3194 O O . GLN B 2 165 ? -0.533 84.351 52.193 1.00 91.30 164 GLN C O 1
ATOM 3200 N N . PHE B 2 166 ? -1.010 82.733 53.645 1.00 91.99 165 PHE C N 1
ATOM 3201 C CA . PHE B 2 166 ? 0.092 81.920 53.183 1.00 91.72 165 PHE C CA 1
ATOM 3202 C C . PHE B 2 166 ? -0.054 81.602 51.720 1.00 92.07 165 PHE C C 1
ATOM 3203 O O . PHE B 2 166 ? 0.888 81.728 50.966 1.00 92.19 165 PHE C O 1
ATOM 3211 N N . LEU B 2 167 ? -1.252 81.248 51.299 1.00 92.01 166 LEU C N 1
ATOM 3212 C CA . LEU B 2 167 ? -1.454 80.961 49.896 1.00 93.26 166 LEU C CA 1
ATOM 3213 C C . LEU B 2 167 ? -1.053 82.144 49.069 1.00 93.14 166 LEU C C 1
ATOM 3214 O O . LEU B 2 167 ? -0.476 81.995 48.012 1.00 92.67 166 LEU C O 1
ATOM 3219 N N . ASP B 2 168 ? -1.368 83.322 49.565 1.00 97.88 167 ASP C N 1
ATOM 3220 C CA . ASP B 2 168 ? -1.125 84.556 48.864 1.00 97.25 167 ASP C CA 1
ATOM 3221 C C . ASP B 2 168 ? 0.174 85.211 49.257 1.00 95.42 167 ASP C C 1
ATOM 3222 O O . ASP B 2 168 ? 0.189 86.277 49.838 1.00 94.61 167 ASP C O 1
ATOM 3227 N N . LEU B 2 169 ? 1.241 84.503 48.968 1.00 97.68 168 LEU C N 1
ATOM 3228 C CA . LEU B 2 169 ? 2.587 84.973 49.146 1.00 97.32 168 LEU C CA 1
ATOM 3229 C C . LEU B 2 169 ? 3.129 84.634 47.775 1.00 97.42 168 LEU C C 1
ATOM 3230 O O . LEU B 2 169 ? 4.147 83.988 47.649 1.00 97.15 168 LEU C O 1
ATOM 3235 N N . ALA B 2 170 ? 2.409 85.053 46.741 1.00 101.67 169 ALA C N 1
ATOM 3236 C CA . ALA B 2 170 ? 2.771 84.785 45.373 1.00 101.83 169 ALA C CA 1
ATOM 3237 C C . ALA B 2 170 ? 2.406 83.355 45.032 1.00 101.93 169 ALA C C 1
ATOM 3238 O O . ALA B 2 170 ? 1.303 82.918 45.313 1.00 102.14 169 ALA C O 1
ATOM 3240 N N . ALA B 2 174 ? 1.666 80.212 39.335 1.00 122.23 173 ALA C N 1
ATOM 3241 C CA . ALA B 2 174 ? 1.633 80.835 40.650 1.00 122.16 173 ALA C CA 1
ATOM 3242 C C . ALA B 2 174 ? 0.248 81.377 40.948 1.00 122.34 173 ALA C C 1
ATOM 3243 O O . ALA B 2 174 ? -0.647 80.656 41.364 1.00 122.29 173 ALA C O 1
ATOM 3245 N N . LEU B 2 175 ? 0.072 82.660 40.717 1.00 118.48 174 LEU C N 1
ATOM 3246 C CA . LEU B 2 175 ? -1.196 83.292 40.981 1.00 118.65 174 LEU C CA 1
ATOM 3247 C C . LEU B 2 175 ? -2.412 82.820 40.168 1.00 119.08 174 LEU C C 1
ATOM 3248 O O . LEU B 2 175 ? -3.475 82.690 40.745 1.00 119.31 174 LEU C O 1
ATOM 3253 N N . GLY B 2 176 ? -2.253 82.539 38.879 1.00 120.65 175 GLY C N 1
ATOM 3254 C CA . GLY B 2 176 ? -3.404 82.164 38.078 1.00 120.95 175 GLY C CA 1
ATOM 3255 C C . GLY B 2 176 ? -3.807 80.706 37.963 1.00 120.97 175 GLY C C 1
ATOM 3256 O O . GLY B 2 176 ? -3.075 79.868 37.437 1.00 120.79 175 GLY C O 1
ATOM 3257 N N . GLU B 2 177 ? -5.003 80.424 38.474 1.00 113.74 176 GLU C N 1
ATOM 3258 C CA . GLU B 2 177 ? -5.619 79.102 38.430 1.00 113.81 176 GLU C CA 1
ATOM 3259 C C . GLU B 2 177 ? -7.127 79.304 38.275 1.00 114.03 176 GLU C C 1
ATOM 3260 O O . GLU B 2 177 ? -7.676 80.279 38.792 1.00 114.14 176 GLU C O 1
ATOM 3266 N N . ALA B 2 178 ? -7.809 78.397 37.582 1.00 112.38 177 ALA C N 1
ATOM 3267 C CA . ALA B 2 178 ? -9.249 78.559 37.416 1.00 111.98 177 ALA C CA 1
ATOM 3268 C C . ALA B 2 178 ? -9.945 78.496 38.772 1.00 113.17 177 ALA C C 1
ATOM 3269 O O . ALA B 2 178 ? -10.817 79.310 39.076 1.00 112.41 177 ALA C O 1
ATOM 3271 N N . GLU B 2 179 ? -9.549 77.519 39.581 1.00 112.77 178 GLU C N 1
ATOM 3272 C CA . GLU B 2 179 ? -10.083 77.348 40.927 1.00 113.36 178 GLU C CA 1
ATOM 3273 C C . GLU B 2 179 ? -8.933 77.451 41.919 1.00 112.07 178 GLU C C 1
ATOM 3274 O O . GLU B 2 179 ? -9.099 77.223 43.117 1.00 110.32 178 GLU C O 1
ATOM 3280 N N . VAL B 2 180 ? -7.763 77.798 41.395 1.00 110.53 179 VAL C N 1
ATOM 3281 C CA . VAL B 2 180 ? -6.549 77.891 42.174 1.00 110.24 179 VAL C CA 1
ATOM 3282 C C . VAL B 2 180 ? -6.493 79.319 42.619 1.00 110.08 179 VAL C C 1
ATOM 3283 O O . VAL B 2 180 ? -5.906 79.655 43.617 1.00 109.11 179 VAL C O 1
ATOM 3287 N N . MET B 2 181 ? -7.126 80.152 41.821 1.00 109.35 180 MET C N 1
ATOM 3288 C CA . MET B 2 181 ? -7.198 81.545 42.085 1.00 108.76 180 MET C CA 1
ATOM 3289 C C . MET B 2 181 ? -8.114 81.933 43.210 1.00 108.90 180 MET C C 1
ATOM 3290 O O . MET B 2 181 ? -8.164 83.096 43.548 1.00 109.33 180 MET C O 1
ATOM 3295 N N . LYS B 2 182 ? -8.846 80.995 43.803 1.00 95.56 181 LYS C N 1
ATOM 3296 C CA . LYS B 2 182 ? -9.665 81.389 44.938 1.00 95.21 181 LYS C CA 1
ATOM 3297 C C . LYS B 2 182 ? -9.122 81.294 46.345 1.00 94.26 181 LYS C C 1
ATOM 3298 O O . LYS B 2 182 ? -9.532 80.460 47.128 1.00 94.36 181 LYS C O 1
ATOM 3304 N N . VAL B 2 183 ? -8.185 82.200 46.611 1.00 94.07 182 VAL C N 1
ATOM 3305 C CA . VAL B 2 183 ? -7.547 82.433 47.889 1.00 93.79 182 VAL C CA 1
ATOM 3306 C C . VAL B 2 183 ? -8.349 83.493 48.640 1.00 93.90 182 VAL C C 1
ATOM 3307 O O . VAL B 2 183 ? -8.203 83.691 49.846 1.00 93.75 182 VAL C O 1
ATOM 3311 N N . LEU B 2 184 ? -9.199 84.191 47.911 1.00 90.01 183 LEU C N 1
ATOM 3312 C CA . LEU B 2 184 ? -10.037 85.172 48.526 1.00 90.24 183 LEU C CA 1
ATOM 3313 C C . LEU B 2 184 ? -10.920 84.423 49.484 1.00 90.28 183 LEU C C 1
ATOM 3314 O O . LEU B 2 184 ? -11.195 84.867 50.597 1.00 89.71 183 LEU C O 1
ATOM 3319 N N . THR B 2 185 ? -11.320 83.249 49.039 1.00 89.51 184 THR C N 1
ATOM 3320 C CA . THR B 2 185 ? -12.208 82.384 49.735 1.00 89.49 184 THR C CA 1
ATOM 3321 C C . THR B 2 185 ? -11.661 82.075 51.087 1.00 89.01 184 THR C C 1
ATOM 3322 O O . THR B 2 185 ? -12.406 81.791 51.987 1.00 89.33 184 THR C O 1
ATOM 3326 N N . LYS B 2 186 ? -10.355 82.103 51.229 1.00 84.32 185 LYS C N 1
ATOM 3327 C CA . LYS B 2 186 ? -9.748 81.814 52.519 1.00 83.54 185 LYS C CA 1
ATOM 3328 C C . LYS B 2 186 ? -9.151 83.065 53.142 1.00 82.61 185 LYS C C 1
ATOM 3329 O O . LYS B 2 186 ? -9.101 83.182 54.365 1.00 82.04 185 LYS C O 1
ATOM 3335 N N . LYS B 2 187 ? -8.692 83.989 52.305 1.00 85.95 186 LYS C N 1
ATOM 3336 C CA . LYS B 2 187 ? -8.092 85.227 52.790 1.00 86.03 186 LYS C CA 1
ATOM 3337 C C . LYS B 2 187 ? -9.151 86.276 53.111 1.00 86.72 186 LYS C C 1
ATOM 3338 O O . LYS B 2 187 ? -9.157 86.854 54.198 1.00 86.48 186 LYS C O 1
ATOM 3344 N N . PHE B 2 188 ? -10.044 86.517 52.158 1.00 82.42 187 PHE C N 1
ATOM 3345 C CA . PHE B 2 188 ? -11.110 87.502 52.333 1.00 82.64 187 PHE C CA 1
ATOM 3346 C C . PHE B 2 188 ? -12.458 86.825 52.540 1.00 83.41 187 PHE C C 1
ATOM 3347 O O . PHE B 2 188 ? -13.428 87.456 52.956 1.00 83.60 187 PHE C O 1
ATOM 3355 N N . GLY B 2 189 ? -12.507 85.531 52.249 1.00 84.49 188 GLY C N 1
ATOM 3356 C CA . GLY B 2 189 ? -13.726 84.769 52.402 1.00 85.28 188 GLY C CA 1
ATOM 3357 C C . GLY B 2 189 ? -14.016 84.372 53.835 1.00 84.94 188 GLY C C 1
ATOM 3358 O O . GLY B 2 189 ? -15.050 84.744 54.385 1.00 85.19 188 GLY C O 1
ATOM 3359 N N . GLU B 2 190 ? -13.099 83.632 54.452 1.00 89.01 189 GLU C N 1
ATOM 3360 C CA . GLU B 2 190 ? -13.366 83.024 55.755 1.00 89.39 189 GLU C CA 1
ATOM 3361 C C . GLU B 2 190 ? -13.228 84.012 56.923 1.00 88.88 189 GLU C C 1
ATOM 3362 O O . GLU B 2 190 ? -13.085 83.614 58.079 1.00 89.10 189 GLU C O 1
ATOM 3368 N N . MET B 2 191 ? -13.289 85.303 56.626 1.00 83.27 190 MET C N 1
ATOM 3369 C CA . MET B 2 191 ? -13.296 86.301 57.683 1.00 82.94 190 MET C CA 1
ATOM 3370 C C . MET B 2 191 ? -14.713 86.818 57.886 1.00 83.28 190 MET C C 1
ATOM 3371 O O . MET B 2 191 ? -15.115 87.133 58.997 1.00 83.16 190 MET C O 1
ATOM 3376 N N . ALA B 2 192 ? -15.471 86.907 56.803 1.00 88.72 191 ALA C N 1
ATOM 3377 C CA . ALA B 2 192 ? -16.876 87.257 56.905 1.00 88.85 191 ALA C CA 1
ATOM 3378 C C . ALA B 2 192 ? -17.670 85.981 57.092 1.00 89.69 191 ALA C C 1
ATOM 3379 O O . ALA B 2 192 ? -18.826 86.014 57.515 1.00 90.12 191 ALA C O 1
ATOM 3381 N N . GLU B 2 193 ? -17.053 84.837 56.787 1.00 95.52 192 GLU C N 1
ATOM 3382 C CA . GLU B 2 193 ? -17.777 83.576 56.944 1.00 95.94 192 GLU C CA 1
ATOM 3383 C C . GLU B 2 193 ? -18.086 83.414 58.384 1.00 96.04 192 GLU C C 1
ATOM 3384 O O . GLU B 2 193 ? -19.204 83.201 58.750 1.00 96.64 192 GLU C O 1
ATOM 3390 N N . CYS B 2 194 ? -17.102 83.559 59.227 1.00 90.99 193 CYS C N 1
ATOM 3391 C CA . CYS B 2 194 ? -17.427 83.459 60.635 1.00 91.68 193 CYS C CA 1
ATOM 3392 C C . CYS B 2 194 ? -18.372 84.604 60.995 1.00 91.74 193 CYS C C 1
ATOM 3393 O O . CYS B 2 194 ? -19.432 84.362 61.568 1.00 92.26 193 CYS C O 1
ATOM 3396 N N . SER B 2 195 ? -18.005 85.835 60.628 1.00 89.21 194 SER C N 1
ATOM 3397 C CA . SER B 2 195 ? -18.796 87.037 60.939 1.00 89.26 194 SER C CA 1
ATOM 3398 C C . SER B 2 195 ? -20.293 86.843 60.730 1.00 89.90 194 SER C C 1
ATOM 3399 O O . SER B 2 195 ? -21.109 87.431 61.435 1.00 90.08 194 SER C O 1
ATOM 3402 N N . ALA B 2 196 ? -20.645 86.015 59.755 1.00 90.80 195 ALA C N 1
ATOM 3403 C CA . ALA B 2 196 ? -22.023 85.586 59.580 1.00 91.86 195 ALA C CA 1
ATOM 3404 C C . ALA B 2 196 ? -22.347 84.510 60.601 1.00 91.97 195 ALA C C 1
ATOM 3405 O O . ALA B 2 196 ? -23.289 84.641 61.375 1.00 92.31 195 ALA C O 1
ATOM 3407 N N . ALA B 2 197 ? -21.542 83.453 60.605 1.00 93.54 196 ALA C N 1
ATOM 3408 C CA . ALA B 2 197 ? -21.738 82.328 61.511 1.00 94.35 196 ALA C CA 1
ATOM 3409 C C . ALA B 2 197 ? -21.689 82.757 62.975 1.00 94.21 196 ALA C C 1
ATOM 3410 O O . ALA B 2 197 ? -22.339 82.147 63.819 1.00 94.96 196 ALA C O 1
ATOM 3412 N N . CYS B 2 198 ? -20.915 83.798 63.277 1.00 95.36 197 CYS C N 1
ATOM 3413 C CA . CYS B 2 198 ? -20.887 84.349 64.633 1.00 95.94 197 CYS C CA 1
ATOM 3414 C C . CYS B 2 198 ? -22.242 84.928 64.989 1.00 96.25 197 CYS C C 1
ATOM 3415 O O . CYS B 2 198 ? -22.841 84.539 65.990 1.00 96.49 197 CYS C O 1
ATOM 3418 N N . GLY B 2 199 ? -22.708 85.872 64.172 1.00 95.51 198 GLY C N 1
ATOM 3419 C CA . GLY B 2 199 ? -24.052 86.407 64.295 1.00 95.40 198 GLY C CA 1
ATOM 3420 C C . GLY B 2 199 ? -25.077 85.310 64.505 1.00 95.66 198 GLY C C 1
ATOM 3421 O O . GLY B 2 199 ? -25.926 85.400 65.396 1.00 96.19 198 GLY C O 1
ATOM 3422 N N . ALA B 2 200 ? -24.949 84.260 63.695 1.00 96.60 199 ALA C N 1
ATOM 3423 C CA . ALA B 2 200 ? -25.849 83.107 63.688 1.00 97.30 199 ALA C CA 1
ATOM 3424 C C . ALA B 2 200 ? -26.084 82.516 65.072 1.00 98.32 199 ALA C C 1
ATOM 3425 O O . ALA B 2 200 ? -27.211 82.512 65.578 1.00 98.85 199 ALA C O 1
ATOM 3427 N N . MET B 2 201 ? -25.012 82.015 65.677 1.00 97.37 200 MET C N 1
ATOM 3428 C CA . MET B 2 201 ? -25.108 81.334 66.956 1.00 97.01 200 MET C CA 1
ATOM 3429 C C . MET B 2 201 ? -25.576 82.268 68.065 1.00 96.79 200 MET C C 1
ATOM 3430 O O . MET B 2 201 ? -26.207 81.822 69.007 1.00 97.58 200 MET C O 1
ATOM 3435 N N . LEU B 2 202 ? -25.276 83.556 67.957 1.00 96.17 201 LEU C N 1
ATOM 3436 C CA . LEU B 2 202 ? -25.606 84.512 69.013 1.00 96.62 201 LEU C CA 1
ATOM 3437 C C . LEU B 2 202 ? -27.098 84.650 69.335 1.00 97.31 201 LEU C C 1
ATOM 3438 O O . LEU B 2 202 ? -27.500 84.793 70.507 1.00 97.81 201 LEU C O 1
ATOM 3443 N N . GLY B 2 203 ? -27.890 84.658 68.263 1.00 106.44 202 GLY C N 1
ATOM 3444 C CA . GLY B 2 203 ? -29.341 84.784 68.310 1.00 107.00 202 GLY C CA 1
ATOM 3445 C C . GLY B 2 203 ? -30.176 83.521 68.152 1.00 108.01 202 GLY C C 1
ATOM 3446 O O . GLY B 2 203 ? -31.395 83.536 67.974 1.00 108.69 202 GLY C O 1
ATOM 3447 N N . GLY B 2 204 ? -29.476 82.404 68.150 1.00 108.41 203 GLY C N 1
ATOM 3448 C CA . GLY B 2 204 ? -30.099 81.098 68.175 1.00 108.10 203 GLY C CA 1
ATOM 3449 C C . GLY B 2 204 ? -30.383 80.427 66.846 1.00 108.34 203 GLY C C 1
ATOM 3450 O O . GLY B 2 204 ? -31.414 79.773 66.699 1.00 108.61 203 GLY C O 1
ATOM 3451 N N . ALA B 2 205 ? -29.451 80.523 65.920 1.00 115.29 204 ALA C N 1
ATOM 3452 C CA . ALA B 2 205 ? -29.611 79.890 64.634 1.00 115.97 204 ALA C CA 1
ATOM 3453 C C . ALA B 2 205 ? -29.435 78.386 64.665 1.00 116.39 204 ALA C C 1
ATOM 3454 O O . ALA B 2 205 ? -28.569 77.870 65.349 1.00 116.35 204 ALA C O 1
ATOM 3456 N N . GLY B 2 206 ? -30.266 77.697 63.894 1.00 119.78 205 GLY C N 1
ATOM 3457 C CA . GLY B 2 206 ? -30.227 76.255 63.769 1.00 121.12 205 GLY C CA 1
ATOM 3458 C C . GLY B 2 206 ? -29.154 75.778 62.818 1.00 120.69 205 GLY C C 1
ATOM 3459 O O . GLY B 2 206 ? -28.677 76.525 61.975 1.00 120.05 205 GLY C O 1
ATOM 3460 N N . PRO B 2 207 ? -28.798 74.449 62.946 1.00 118.84 206 PRO C N 1
ATOM 3461 C CA . PRO B 2 207 ? -27.737 73.998 62.028 1.00 118.96 206 PRO C CA 1
ATOM 3462 C C . PRO B 2 207 ? -28.132 74.114 60.579 1.00 119.17 206 PRO C C 1
ATOM 3463 O O . PRO B 2 207 ? -27.285 74.273 59.715 1.00 118.77 206 PRO C O 1
ATOM 3467 N N . ASP B 2 208 ? -29.422 74.010 60.319 1.00 124.06 207 ASP C N 1
ATOM 3468 C CA . ASP B 2 208 ? -29.935 74.088 58.968 1.00 123.91 207 ASP C CA 1
ATOM 3469 C C . ASP B 2 208 ? -29.521 75.445 58.476 1.00 122.94 207 ASP C C 1
ATOM 3470 O O . ASP B 2 208 ? -29.120 75.633 57.344 1.00 122.29 207 ASP C O 1
ATOM 3475 N N . GLU B 2 209 ? -29.572 76.398 59.397 1.00 125.19 208 GLU C N 1
ATOM 3476 C CA . GLU B 2 209 ? -29.179 77.761 59.105 1.00 124.08 208 GLU C CA 1
ATOM 3477 C C . GLU B 2 209 ? -27.713 77.973 59.470 1.00 123.32 208 GLU C C 1
ATOM 3478 O O . GLU B 2 209 ? -27.192 79.076 59.308 1.00 121.23 208 GLU C O 1
ATOM 3484 N N . GLU B 2 210 ? -27.040 76.932 59.963 1.00 121.80 209 GLU C N 1
ATOM 3485 C CA . GLU B 2 210 ? -25.638 77.112 60.319 1.00 121.50 209 GLU C CA 1
ATOM 3486 C C . GLU B 2 210 ? -24.720 77.352 59.131 1.00 119.84 209 GLU C C 1
ATOM 3487 O O . GLU B 2 210 ? -24.110 78.390 59.046 1.00 119.48 209 GLU C O 1
ATOM 3493 N N . ALA B 2 211 ? -24.672 76.431 58.181 1.00 114.06 210 ALA C N 1
ATOM 3494 C CA . ALA B 2 211 ? -23.874 76.633 56.986 1.00 113.87 210 ALA C CA 1
ATOM 3495 C C . ALA B 2 211 ? -24.595 77.581 56.046 1.00 113.91 210 ALA C C 1
ATOM 3496 O O . ALA B 2 211 ? -23.963 78.268 55.250 1.00 113.83 210 ALA C O 1
ATOM 3498 N N . ALA B 2 212 ? -25.921 77.614 56.152 1.00 112.70 211 ALA C N 1
ATOM 3499 C CA . ALA B 2 212 ? -26.735 78.516 55.347 1.00 112.34 211 ALA C CA 1
ATOM 3500 C C . ALA B 2 212 ? -26.297 79.952 55.566 1.00 112.14 211 ALA C C 1
ATOM 3501 O O . ALA B 2 212 ? -25.944 80.658 54.621 1.00 111.90 211 ALA C O 1
ATOM 3503 N N . LEU B 2 213 ? -26.309 80.374 56.823 1.00 107.27 212 LEU C N 1
ATOM 3504 C CA . LEU B 2 213 ? -25.897 81.725 57.163 1.00 106.45 212 LEU C CA 1
ATOM 3505 C C . LEU B 2 213 ? -24.412 81.922 56.882 1.00 105.19 212 LEU C C 1
ATOM 3506 O O . LEU B 2 213 ? -23.983 83.004 56.497 1.00 103.82 212 LEU C O 1
ATOM 3511 N N . ARG B 2 214 ? -23.638 80.859 57.059 1.00 109.31 213 ARG C N 1
ATOM 3512 C CA . ARG B 2 214 ? -22.194 80.921 56.884 1.00 109.26 213 ARG C CA 1
ATOM 3513 C C . ARG B 2 214 ? -21.800 80.854 55.403 1.00 109.17 213 ARG C C 1
ATOM 3514 O O . ARG B 2 214 ? -20.772 81.410 55.010 1.00 109.19 213 ARG C O 1
ATOM 3522 N N . ARG B 2 215 ? -22.629 80.216 54.592 1.00 107.45 214 ARG C N 1
ATOM 3523 C CA . ARG B 2 215 ? -22.361 80.152 53.170 1.00 107.85 214 ARG C CA 1
ATOM 3524 C C . ARG B 2 215 ? -22.402 81.594 52.677 1.00 107.18 214 ARG C C 1
ATOM 3525 O O . ARG B 2 215 ? -21.627 81.994 51.808 1.00 106.81 214 ARG C O 1
ATOM 3533 N N . TYR B 2 216 ? -23.326 82.363 53.247 1.00 95.01 215 TYR C N 1
ATOM 3534 C CA . TYR B 2 216 ? -23.529 83.756 52.887 1.00 94.91 215 TYR C CA 1
ATOM 3535 C C . TYR B 2 216 ? -22.279 84.574 53.163 1.00 93.71 215 TYR C C 1
ATOM 3536 O O . TYR B 2 216 ? -21.880 85.413 52.358 1.00 93.57 215 TYR C O 1
ATOM 3545 N N . GLY B 2 217 ? -21.667 84.314 54.314 1.00 95.37 216 GLY C N 1
ATOM 3546 C CA . GLY B 2 217 ? -20.498 85.049 54.756 1.00 94.68 216 GLY C CA 1
ATOM 3547 C C . GLY B 2 217 ? -19.310 84.891 53.832 1.00 94.79 216 GLY C C 1
ATOM 3548 O O . GLY B 2 217 ? -18.716 85.885 53.411 1.00 94.46 216 GLY C O 1
ATOM 3549 N N . ARG B 2 218 ? -18.961 83.642 53.527 1.00 94.63 217 ARG C N 1
ATOM 3550 C CA . ARG B 2 218 ? -17.843 83.337 52.635 1.00 94.53 217 ARG C CA 1
ATOM 3551 C C . ARG B 2 218 ? -17.943 84.124 51.341 1.00 94.35 217 ARG C C 1
ATOM 3552 O O . ARG B 2 218 ? -16.980 84.739 50.888 1.00 94.15 217 ARG C O 1
ATOM 3560 N N . THR B 2 219 ? -19.138 84.124 50.772 1.00 90.53 218 THR C N 1
ATOM 3561 C CA . THR B 2 219 ? -19.336 84.609 49.422 1.00 90.88 218 THR C CA 1
ATOM 3562 C C . THR B 2 219 ? -19.684 86.084 49.379 1.00 90.80 218 THR C C 1
ATOM 3563 O O . THR B 2 219 ? -19.754 86.678 48.307 1.00 91.04 218 THR C O 1
ATOM 3567 N N . ILE B 2 220 ? -19.894 86.677 50.547 1.00 88.44 219 ILE C N 1
ATOM 3568 C CA . ILE B 2 220 ? -20.073 88.118 50.620 1.00 88.55 219 ILE C CA 1
ATOM 3569 C C . ILE B 2 220 ? -18.740 88.773 50.951 1.00 88.56 219 ILE C C 1
ATOM 3570 O O . ILE B 2 220 ? -18.553 89.970 50.745 1.00 88.91 219 ILE C O 1
ATOM 3575 N N . GLY B 2 221 ? -17.809 87.977 51.464 1.00 84.10 220 GLY C N 1
ATOM 3576 C CA . GLY B 2 221 ? -16.470 88.464 51.721 1.00 83.08 220 GLY C CA 1
ATOM 3577 C C . GLY B 2 221 ? -15.719 88.557 50.413 1.00 83.18 220 GLY C C 1
ATOM 3578 O O . GLY B 2 221 ? -15.012 89.531 50.156 1.00 82.67 220 GLY C O 1
ATOM 3579 N N . VAL B 2 222 ? -15.883 87.534 49.582 1.00 82.84 221 VAL C N 1
ATOM 3580 C CA . VAL B 2 222 ? -15.252 87.511 48.273 1.00 83.08 221 VAL C CA 1
ATOM 3581 C C . VAL B 2 222 ? -15.762 88.661 47.435 1.00 83.49 221 VAL C C 1
ATOM 3582 O O . VAL B 2 222 ? -14.984 89.361 46.799 1.00 83.18 221 VAL C O 1
ATOM 3586 N N . LEU B 2 223 ? -17.076 88.852 47.452 1.00 82.02 222 LEU C N 1
ATOM 3587 C CA . LEU B 2 223 ? -17.718 89.885 46.653 1.00 82.55 222 LEU C CA 1
ATOM 3588 C C . LEU B 2 223 ? -17.076 91.257 46.855 1.00 81.78 222 LEU C C 1
ATOM 3589 O O . LEU B 2 223 ? -16.598 91.862 45.902 1.00 81.82 222 LEU C O 1
ATOM 3594 N N . TYR B 2 224 ? -17.050 91.734 48.094 1.00 83.08 223 TYR C N 1
ATOM 3595 C CA . TYR B 2 224 ? -16.504 93.054 48.395 1.00 82.39 223 TYR C CA 1
ATOM 3596 C C . TYR B 2 224 ? -15.079 93.230 47.905 1.00 81.74 223 TYR C C 1
ATOM 3597 O O . TYR B 2 224 ? -14.721 94.287 47.388 1.00 81.60 223 TYR C O 1
ATOM 3606 N N . GLN B 2 225 ? -14.266 92.196 48.073 1.00 83.91 224 GLN C N 1
ATOM 3607 C CA . GLN B 2 225 ? -12.887 92.248 47.615 1.00 83.35 224 GLN C CA 1
ATOM 3608 C C . GLN B 2 225 ? -12.811 92.104 46.099 1.00 84.03 224 GLN C C 1
ATOM 3609 O O . GLN B 2 225 ? -12.168 92.908 45.423 1.00 83.85 224 GLN C O 1
ATOM 3615 N N . LEU B 2 226 ? -13.479 91.079 45.577 1.00 83.98 225 LEU C N 1
ATOM 3616 C CA . LEU B 2 226 ? -13.439 90.766 44.151 1.00 84.72 225 LEU C CA 1
ATOM 3617 C C . LEU B 2 226 ? -13.931 91.936 43.323 1.00 85.15 225 LEU C C 1
ATOM 3618 O O . LEU B 2 226 ? -13.390 92.220 42.258 1.00 85.33 225 LEU C O 1
ATOM 3623 N N . VAL B 2 227 ? -14.958 92.614 43.824 1.00 85.14 226 VAL C N 1
ATOM 3624 C CA . VAL B 2 227 ? -15.481 93.806 43.169 1.00 85.54 226 VAL C CA 1
ATOM 3625 C C . VAL B 2 227 ? -14.429 94.898 43.169 1.00 84.75 226 VAL C C 1
ATOM 3626 O O . VAL B 2 227 ? -14.159 95.515 42.141 1.00 85.00 226 VAL C O 1
ATOM 3630 N N . ASP B 2 228 ? -13.837 95.109 44.323 1.00 90.02 227 ASP C N 1
ATOM 3631 C CA . ASP B 2 228 ? -12.872 96.160 44.563 1.00 90.26 227 ASP C CA 1
ATOM 3632 C C . ASP B 2 228 ? -11.611 96.091 43.813 1.00 90.47 227 ASP C C 1
ATOM 3633 O O . ASP B 2 228 ? -10.891 97.052 43.767 1.00 91.35 227 ASP C O 1
ATOM 3638 N N . ASP B 2 229 ? -11.284 94.918 43.325 1.00 96.27 228 ASP C N 1
ATOM 3639 C CA . ASP B 2 229 ? -10.036 94.752 42.632 1.00 97.13 228 ASP C CA 1
ATOM 3640 C C . ASP B 2 229 ? -10.341 95.386 41.315 1.00 97.47 228 ASP C C 1
ATOM 3641 O O . ASP B 2 229 ? -10.051 94.831 40.283 1.00 98.90 228 ASP C O 1
ATOM 3646 N N . ILE B 2 230 ? -10.883 96.582 41.347 1.00 89.59 229 ILE C N 1
ATOM 3647 C CA . ILE B 2 230 ? -10.949 97.395 40.159 1.00 90.10 229 ILE C CA 1
ATOM 3648 C C . ILE B 2 230 ? -10.309 98.741 40.456 1.00 89.44 229 ILE C C 1
ATOM 3649 O O . ILE B 2 230 ? -9.742 99.380 39.597 1.00 89.51 229 ILE C O 1
ATOM 3654 N N . ARG B 2 231 ? -10.406 99.158 41.701 1.00 100.34 230 ARG C N 1
ATOM 3655 C CA . ARG B 2 231 ? -9.791 100.377 42.176 1.00 101.47 230 ARG C CA 1
ATOM 3656 C C . ARG B 2 231 ? -9.514 100.135 43.636 1.00 101.17 230 ARG C C 1
ATOM 3657 O O . ARG B 2 231 ? -10.371 99.625 44.334 1.00 100.34 230 ARG C O 1
ATOM 3665 N N . SER B 2 232 ? -8.354 100.538 44.124 1.00 102.46 231 SER C N 1
ATOM 3666 C CA . SER B 2 232 ? -8.038 100.329 45.536 1.00 102.55 231 SER C CA 1
ATOM 3667 C C . SER B 2 232 ? -7.539 101.588 46.233 1.00 102.62 231 SER C C 1
ATOM 3668 O O . SER B 2 232 ? -6.647 101.524 47.070 1.00 100.90 231 SER C O 1
ATOM 3671 N N . ASN B 2 236 ? -5.915 101.609 54.911 1.00 121.72 235 ASN C N 1
ATOM 3672 C CA . ASN B 2 236 ? -6.949 101.848 53.926 1.00 121.38 235 ASN C CA 1
ATOM 3673 C C . ASN B 2 236 ? -7.289 100.556 53.248 1.00 122.08 235 ASN C C 1
ATOM 3674 O O . ASN B 2 236 ? -6.999 100.361 52.076 1.00 122.40 235 ASN C O 1
ATOM 3679 N N . GLY B 2 237 ? -7.904 99.662 54.001 1.00 113.77 236 GLY C N 1
ATOM 3680 C CA . GLY B 2 237 ? -8.268 98.377 53.458 1.00 113.91 236 GLY C CA 1
ATOM 3681 C C . GLY B 2 237 ? -7.318 97.435 54.120 1.00 113.31 236 GLY C C 1
ATOM 3682 O O . GLY B 2 237 ? -6.545 97.875 54.956 1.00 112.33 236 GLY C O 1
ATOM 3683 N N . LYS B 2 238 ? -7.256 96.224 53.558 1.00 108.68 237 LYS C N 1
ATOM 3684 C CA . LYS B 2 238 ? -6.314 95.164 53.891 1.00 108.02 237 LYS C CA 1
ATOM 3685 C C . LYS B 2 238 ? -5.730 94.653 52.574 1.00 108.59 237 LYS C C 1
ATOM 3686 O O . LYS B 2 238 ? -6.335 94.858 51.538 1.00 108.74 237 LYS C O 1
ATOM 3692 N N . MET B 2 239 ? -4.601 93.951 52.643 1.00 110.66 238 MET C N 1
ATOM 3693 C CA . MET B 2 239 ? -3.933 93.560 51.412 1.00 110.17 238 MET C CA 1
ATOM 3694 C C . MET B 2 239 ? -3.697 92.165 50.900 1.00 109.77 238 MET C C 1
ATOM 3695 O O . MET B 2 239 ? -2.771 91.488 51.301 1.00 110.13 238 MET C O 1
ATOM 3700 N N . ASN B 2 242 ? -2.202 91.244 45.734 1.00 116.67 241 ASN C N 1
ATOM 3701 C CA . ASN B 2 242 ? -1.425 90.261 45.042 1.00 116.32 241 ASN C CA 1
ATOM 3702 C C . ASN B 2 242 ? -2.377 89.165 44.676 1.00 116.71 241 ASN C C 1
ATOM 3703 O O . ASN B 2 242 ? -3.393 88.962 45.323 1.00 117.07 241 ASN C O 1
ATOM 3708 N N . ALA B 2 243 ? -2.058 88.473 43.599 1.00 108.66 242 ALA C N 1
ATOM 3709 C CA . ALA B 2 243 ? -2.902 87.399 43.174 1.00 109.19 242 ALA C CA 1
ATOM 3710 C C . ALA B 2 243 ? -4.294 87.939 42.957 1.00 109.59 242 ALA C C 1
ATOM 3711 O O . ALA B 2 243 ? -5.260 87.327 43.338 1.00 109.66 242 ALA C O 1
ATOM 3713 N N . SER B 2 244 ? -4.396 89.110 42.359 1.00 111.60 243 SER C N 1
ATOM 3714 C CA . SER B 2 244 ? -5.701 89.691 42.103 1.00 111.94 243 SER C CA 1
ATOM 3715 C C . SER B 2 244 ? -6.346 88.931 40.987 1.00 112.23 243 SER C C 1
ATOM 3716 O O . SER B 2 244 ? -5.677 88.262 40.226 1.00 112.26 243 SER C O 1
ATOM 3719 N N . VAL B 2 245 ? -7.657 89.034 40.907 1.00 106.40 244 VAL C N 1
ATOM 3720 C CA . VAL B 2 245 ? -8.415 88.384 39.863 1.00 106.73 244 VAL C CA 1
ATOM 3721 C C . VAL B 2 245 ? -8.372 88.966 38.474 1.00 107.06 244 VAL C C 1
ATOM 3722 O O . VAL B 2 245 ? -8.193 88.217 37.526 1.00 107.20 244 VAL C O 1
ATOM 3726 N N . LEU B 2 246 ? -8.508 90.272 38.329 1.00 110.86 245 LEU C N 1
ATOM 3727 C CA . LEU B 2 246 ? -8.530 90.826 36.986 1.00 110.78 245 LEU C CA 1
ATOM 3728 C C . LEU B 2 246 ? -7.235 90.564 36.253 1.00 110.36 245 LEU C C 1
ATOM 3729 O O . LEU B 2 246 ? -7.232 90.117 35.108 1.00 110.95 245 LEU C O 1
ATOM 3734 N N . ARG B 2 247 ? -6.131 90.810 36.929 1.00 111.83 246 ARG C N 1
ATOM 3735 C CA . ARG B 2 247 ? -4.843 90.639 36.318 1.00 113.05 246 ARG C CA 1
ATOM 3736 C C . ARG B 2 247 ? -4.740 89.202 35.984 1.00 113.59 246 ARG C C 1
ATOM 3737 O O . ARG B 2 247 ? -4.202 88.812 34.973 1.00 113.54 246 ARG C O 1
ATOM 3745 N N . ALA B 2 248 ? -5.263 88.403 36.878 1.00 110.39 247 ALA C N 1
ATOM 3746 C CA . ALA B 2 248 ? -5.163 86.982 36.732 1.00 109.32 247 ALA C CA 1
ATOM 3747 C C . ALA B 2 248 ? -5.931 86.443 35.555 1.00 110.60 247 ALA C C 1
ATOM 3748 O O . ALA B 2 248 ? -5.437 85.571 34.859 1.00 110.68 247 ALA C O 1
ATOM 3750 N N . LEU B 2 249 ? -7.135 86.939 35.323 1.00 104.08 248 LEU C N 1
ATOM 3751 C CA . LEU B 2 249 ? -7.913 86.407 34.215 1.00 104.15 248 LEU C CA 1
ATOM 3752 C C . LEU B 2 249 ? -8.900 87.312 33.542 1.00 104.75 248 LEU C C 1
ATOM 3753 O O . LEU B 2 249 ? -9.061 88.468 33.902 1.00 104.25 248 LEU C O 1
ATOM 3758 N N . GLY B 2 250 ? -9.546 86.757 32.529 1.00 107.39 249 GLY C N 1
ATOM 3759 C CA . GLY B 2 250 ? -10.453 87.531 31.728 1.00 108.48 249 GLY C CA 1
ATOM 3760 C C . GLY B 2 250 ? -11.461 88.224 32.581 1.00 108.28 249 GLY C C 1
ATOM 3761 O O . GLY B 2 250 ? -12.198 87.651 33.371 1.00 107.32 249 GLY C O 1
ATOM 3762 N N . MET B 2 251 ? -11.495 89.515 32.349 1.00 102.52 250 MET C N 1
ATOM 3763 C CA . MET B 2 251 ? -12.346 90.382 33.075 1.00 102.85 250 MET C CA 1
ATOM 3764 C C . MET B 2 251 ? -13.750 89.978 32.821 1.00 101.90 250 MET C C 1
ATOM 3765 O O . MET B 2 251 ? -14.565 89.951 33.726 1.00 99.65 250 MET C O 1
ATOM 3770 N N . ASP B 2 252 ? -14.064 89.667 31.585 1.00 106.48 251 ASP C N 1
ATOM 3771 C CA . ASP B 2 252 ? -15.463 89.397 31.399 1.00 105.82 251 ASP C CA 1
ATOM 3772 C C . ASP B 2 252 ? -15.806 88.474 32.551 1.00 105.24 251 ASP C C 1
ATOM 3773 O O . ASP B 2 252 ? -16.827 88.625 33.206 1.00 105.38 251 ASP C O 1
ATOM 3778 N N . ARG B 2 253 ? -14.930 87.509 32.800 1.00 104.93 252 ARG C N 1
ATOM 3779 C CA . ARG B 2 253 ? -15.207 86.563 33.856 1.00 104.38 252 ARG C CA 1
ATOM 3780 C C . ARG B 2 253 ? -15.211 87.231 35.197 1.00 104.41 252 ARG C C 1
ATOM 3781 O O . ARG B 2 253 ? -16.184 87.161 35.945 1.00 104.01 252 ARG C O 1
ATOM 3789 N N . ALA B 2 254 ? -14.152 87.960 35.486 1.00 102.60 253 ALA C N 1
ATOM 3790 C CA . ALA B 2 254 ? -14.167 88.681 36.751 1.00 101.44 253 ALA C CA 1
ATOM 3791 C C . ALA B 2 254 ? -15.539 89.305 36.951 1.00 101.31 253 ALA C C 1
ATOM 3792 O O . ALA B 2 254 ? -16.221 89.033 37.939 1.00 100.66 253 ALA C O 1
ATOM 3794 N N . LEU B 2 255 ? -15.945 90.120 35.983 1.00 99.55 254 LEU C N 1
ATOM 3795 C CA . LEU B 2 255 ? -17.278 90.706 35.975 1.00 99.49 254 LEU C CA 1
ATOM 3796 C C . LEU B 2 255 ? -18.349 89.615 36.024 1.00 99.73 254 LEU C C 1
ATOM 3797 O O . LEU B 2 255 ? -19.452 89.848 36.506 1.00 100.00 254 LEU C O 1
ATOM 3802 N N . GLY B 2 256 ? -18.013 88.426 35.531 1.00 102.70 255 GLY C N 1
ATOM 3803 C CA . GLY B 2 256 ? -18.936 87.303 35.518 1.00 102.67 255 GLY C CA 1
ATOM 3804 C C . GLY B 2 256 ? -19.074 86.617 36.864 1.00 101.79 255 GLY C C 1
ATOM 3805 O O . GLY B 2 256 ? -20.180 86.265 37.272 1.00 101.37 255 GLY C O 1
ATOM 3806 N N . ILE B 2 257 ? -17.950 86.423 37.551 1.00 102.69 256 ILE C N 1
ATOM 3807 C CA . ILE B 2 257 ? -17.959 85.862 38.900 1.00 102.62 256 ILE C CA 1
ATOM 3808 C C . ILE B 2 257 ? -18.854 86.693 39.814 1.00 102.49 256 ILE C C 1
ATOM 3809 O O . ILE B 2 257 ? -19.510 86.163 40.710 1.00 102.60 256 ILE C O 1
ATOM 3814 N N . VAL B 2 258 ? -18.880 87.998 39.567 1.00 99.05 257 VAL C N 1
ATOM 3815 C CA . VAL B 2 258 ? -19.677 88.921 40.362 1.00 98.26 257 VAL C CA 1
ATOM 3816 C C . VAL B 2 258 ? -21.142 88.513 40.443 1.00 98.89 257 VAL C C 1
ATOM 3817 O O . VAL B 2 258 ? -21.690 88.413 41.537 1.00 100.31 257 VAL C O 1
ATOM 3821 N N . GLU B 2 259 ? -21.778 88.273 39.302 1.00 98.09 258 GLU C N 1
ATOM 3822 C CA . GLU B 2 259 ? -23.170 87.839 39.326 1.00 98.63 258 GLU C CA 1
ATOM 3823 C C . GLU B 2 259 ? -23.278 86.455 39.936 1.00 98.67 258 GLU C C 1
ATOM 3824 O O . GLU B 2 259 ? -24.232 86.163 40.648 1.00 98.70 258 GLU C O 1
ATOM 3830 N N . GLU B 2 260 ? -22.290 85.609 39.659 1.00 102.14 259 GLU C N 1
ATOM 3831 C CA . GLU B 2 260 ? -22.291 84.241 40.163 1.00 102.13 259 GLU C CA 1
ATOM 3832 C C . GLU B 2 260 ? -22.204 84.209 41.681 1.00 102.36 259 GLU C C 1
ATOM 3833 O O . GLU B 2 260 ? -22.719 83.295 42.323 1.00 102.80 259 GLU C O 1
ATOM 3839 N N . LEU B 2 261 ? -21.537 85.210 42.245 1.00 100.64 260 LEU C N 1
ATOM 3840 C CA . LEU B 2 261 ? -21.433 85.345 43.691 1.00 100.14 260 LEU C CA 1
ATOM 3841 C C . LEU B 2 261 ? -22.619 86.126 44.246 1.00 101.27 260 LEU C C 1
ATOM 3842 O O . LEU B 2 261 ? -22.980 85.987 45.413 1.00 101.24 260 LEU C O 1
ATOM 3847 N N . LYS B 2 262 ? -23.235 86.929 43.390 1.00 101.77 261 LYS C N 1
ATOM 3848 C CA . LYS B 2 262 ? -24.391 87.722 43.768 1.00 100.68 261 LYS C CA 1
ATOM 3849 C C . LYS B 2 262 ? -25.559 86.791 43.800 1.00 100.52 261 LYS C C 1
ATOM 3850 O O . LYS B 2 262 ? -26.317 86.733 44.764 1.00 100.89 261 LYS C O 1
ATOM 3856 N N . ALA B 2 263 ? -25.687 86.033 42.733 1.00 106.13 262 ALA C N 1
ATOM 3857 C CA . ALA B 2 263 ? -26.776 85.113 42.663 1.00 107.16 262 ALA C CA 1
ATOM 3858 C C . ALA B 2 263 ? -26.679 84.103 43.779 1.00 107.43 262 ALA C C 1
ATOM 3859 O O . ALA B 2 263 ? -27.648 83.875 44.439 1.00 108.07 262 ALA C O 1
ATOM 3861 N N . GLN B 2 264 ? -25.538 83.472 43.967 1.00 105.92 263 GLN C N 1
ATOM 3862 C CA . GLN B 2 264 ? -25.413 82.486 45.026 1.00 106.58 263 GLN C CA 1
ATOM 3863 C C . GLN B 2 264 ? -25.788 83.082 46.376 1.00 106.93 263 GLN C C 1
ATOM 3864 O O . GLN B 2 264 ? -26.634 82.561 47.128 1.00 107.54 263 GLN C O 1
ATOM 3870 N N . ALA B 2 265 ? -25.180 84.215 46.665 1.00 106.36 264 ALA C N 1
ATOM 3871 C CA . ALA B 2 265 ? -25.398 84.867 47.922 1.00 105.82 264 ALA C CA 1
ATOM 3872 C C . ALA B 2 265 ? -26.850 85.157 48.056 1.00 106.74 264 ALA C C 1
ATOM 3873 O O . ALA B 2 265 ? -27.418 84.950 49.120 1.00 107.38 264 ALA C O 1
ATOM 3875 N N . LYS B 2 266 ? -27.456 85.631 46.973 1.00 108.67 265 LYS C N 1
ATOM 3876 C CA . LYS B 2 266 ? -28.875 85.956 46.960 1.00 109.59 265 LYS C CA 1
ATOM 3877 C C . LYS B 2 266 ? -29.725 84.732 47.272 1.00 110.34 265 LYS C C 1
ATOM 3878 O O . LYS B 2 266 ? -30.780 84.846 47.897 1.00 111.49 265 LYS C O 1
ATOM 3884 N N . MET B 2 267 ? -29.269 83.560 46.838 1.00 117.33 266 MET C N 1
ATOM 3885 C CA . MET B 2 267 ? -30.016 82.342 47.090 1.00 118.10 266 MET C CA 1
ATOM 3886 C C . MET B 2 267 ? -30.025 82.033 48.577 1.00 119.03 266 MET C C 1
ATOM 3887 O O . MET B 2 267 ? -31.082 81.791 49.225 1.00 119.22 266 MET C O 1
ATOM 3892 N N . GLU B 2 268 ? -28.832 82.096 49.136 1.00 119.81 267 GLU C N 1
ATOM 3893 C CA . GLU B 2 268 ? -28.714 81.781 50.545 1.00 119.62 267 GLU C CA 1
ATOM 3894 C C . GLU B 2 268 ? -29.511 82.776 51.378 1.00 119.14 267 GLU C C 1
ATOM 3895 O O . GLU B 2 268 ? -30.175 82.406 52.333 1.00 118.21 267 GLU C O 1
ATOM 3901 N N . ALA B 2 269 ? -29.459 84.041 51.004 1.00 122.08 268 ALA C N 1
ATOM 3902 C CA . ALA B 2 269 ? -30.188 85.047 51.754 1.00 120.98 268 ALA C CA 1
ATOM 3903 C C . ALA B 2 269 ? -31.680 84.825 51.697 1.00 120.98 268 ALA C C 1
ATOM 3904 O O . ALA B 2 269 ? -32.396 84.979 52.683 1.00 120.67 268 ALA C O 1
ATOM 3906 N N . ASP B 2 270 ? -32.143 84.459 50.520 1.00 119.22 269 ASP C N 1
ATOM 3907 C CA . ASP B 2 270 ? -33.550 84.244 50.290 1.00 119.64 269 ASP C CA 1
ATOM 3908 C C . ASP B 2 270 ? -34.059 83.135 51.147 1.00 119.39 269 ASP C C 1
ATOM 3909 O O . ASP B 2 270 ? -35.213 83.162 51.552 1.00 120.04 269 ASP C O 1
ATOM 3914 N N . ARG B 2 271 ? -33.233 82.151 51.417 1.00 124.44 270 ARG C N 1
ATOM 3915 C CA . ARG B 2 271 ? -33.705 81.094 52.257 1.00 124.56 270 ARG C CA 1
ATOM 3916 C C . ARG B 2 271 ? -34.500 81.773 53.337 1.00 124.55 270 ARG C C 1
ATOM 3917 O O . ARG B 2 271 ? -35.538 81.293 53.766 1.00 124.82 270 ARG C O 1
ATOM 3925 N N . PHE B 2 272 ? -33.987 82.857 53.841 1.00 125.74 271 PHE C N 1
ATOM 3926 C CA . PHE B 2 272 ? -34.729 83.374 54.926 1.00 125.76 271 PHE C CA 1
ATOM 3927 C C . PHE B 2 272 ? -36.103 83.812 54.546 1.00 126.10 271 PHE C C 1
ATOM 3928 O O . PHE B 2 272 ? -36.306 84.485 53.559 1.00 126.19 271 PHE C O 1
ATOM 3936 N N . GLY B 2 273 ? -37.030 83.555 55.470 1.00 132.32 272 GLY C N 1
ATOM 3937 C CA . GLY B 2 273 ? -38.437 83.927 55.383 1.00 132.66 272 GLY C CA 1
ATOM 3938 C C . GLY B 2 273 ? -38.884 84.741 56.601 1.00 132.54 272 GLY C C 1
ATOM 3939 O O . GLY B 2 273 ? -38.210 84.739 57.621 1.00 132.05 272 GLY C O 1
ATOM 3940 N N . ASP B 2 274 ? -40.066 85.330 56.580 1.00 136.35 273 ASP C N 1
ATOM 3941 C CA . ASP B 2 274 ? -40.454 86.067 57.771 1.00 136.21 273 ASP C CA 1
ATOM 3942 C C . ASP B 2 274 ? -39.460 87.162 58.032 1.00 135.86 273 ASP C C 1
ATOM 3943 O O . ASP B 2 274 ? -38.676 87.136 58.984 1.00 135.50 273 ASP C O 1
ATOM 3948 N N . LYS B 2 275 ? -39.548 88.141 57.145 1.00 129.97 274 LYS C N 1
ATOM 3949 C CA . LYS B 2 275 ? -38.701 89.292 57.140 1.00 129.11 274 LYS C CA 1
ATOM 3950 C C . LYS B 2 275 ? -38.983 89.995 58.447 1.00 129.00 274 LYS C C 1
ATOM 3951 O O . LYS B 2 275 ? -39.849 89.570 59.191 1.00 129.15 274 LYS C O 1
ATOM 3957 N N . TYR B 2 276 ? -38.163 90.966 58.813 1.00 125.99 275 TYR C N 1
ATOM 3958 C CA . TYR B 2 276 ? -37.156 91.527 57.933 1.00 125.79 275 TYR C CA 1
ATOM 3959 C C . TYR B 2 276 ? -35.795 90.884 57.687 1.00 125.55 275 TYR C C 1
ATOM 3960 O O . TYR B 2 276 ? -34.980 90.705 58.574 1.00 125.27 275 TYR C O 1
ATOM 3969 N N . GLY B 2 277 ? -35.593 90.573 56.420 1.00 111.35 276 GLY C N 1
ATOM 3970 C CA . GLY B 2 277 ? -34.352 90.161 55.829 1.00 110.56 276 GLY C CA 1
ATOM 3971 C C . GLY B 2 277 ? -34.062 91.172 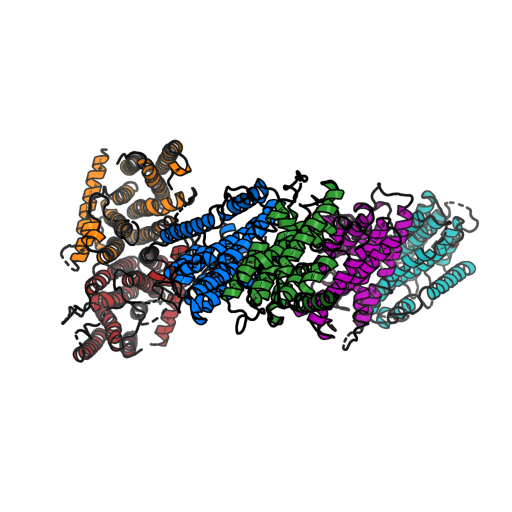54.733 1.00 110.57 276 GLY C C 1
ATOM 3972 O O . GLY B 2 277 ? -33.212 90.955 53.902 1.00 110.21 276 GLY C O 1
ATOM 3973 N N . GLU B 2 278 ? -34.770 92.306 54.723 1.00 113.33 277 GLU C N 1
ATOM 3974 C CA . GLU B 2 278 ? -34.596 93.353 53.739 1.00 113.36 277 GLU C CA 1
ATOM 3975 C C . GLU B 2 278 ? -33.199 93.750 53.981 1.00 112.54 277 GLU C C 1
ATOM 3976 O O . GLU B 2 278 ? -32.389 93.884 53.090 1.00 112.13 277 GLU C O 1
ATOM 3982 N N . ARG B 2 279 ? -32.897 93.880 55.244 1.00 104.34 278 ARG C N 1
ATOM 3983 C CA . ARG B 2 279 ? -31.491 94.267 55.512 1.00 103.85 278 ARG C CA 1
ATOM 3984 C C . ARG B 2 279 ? -30.415 93.270 55.107 1.00 103.51 278 ARG C C 1
ATOM 3985 O O . ARG B 2 279 ? -29.395 93.665 54.562 1.00 103.44 278 ARG C O 1
ATOM 3993 N N . VAL B 2 280 ? -30.655 91.977 55.292 1.00 97.80 279 VAL C N 1
ATOM 3994 C CA . VAL B 2 280 ? -29.632 90.999 54.903 1.00 97.28 279 VAL C CA 1
ATOM 3995 C C . VAL B 2 280 ? -29.379 91.220 53.433 1.00 97.62 279 VAL C C 1
ATOM 3996 O O . VAL B 2 280 ? -28.269 91.111 52.953 1.00 96.97 279 VAL C O 1
ATOM 4000 N N . LEU B 2 281 ? -30.329 91.587 52.575 1.00 100.05 280 LEU C N 1
ATOM 4001 C CA . LEU B 2 281 ? -29.973 91.828 51.114 1.00 99.55 280 LEU C CA 1
ATOM 4002 C C . LEU B 2 281 ? -29.106 93.050 50.639 1.00 99.84 280 LEU C C 1
ATOM 4003 O O . LEU B 2 281 ? -28.172 92.974 49.771 1.00 100.18 280 LEU C O 1
ATOM 4008 N N . PRO B 2 282 ? -29.438 94.184 51.190 1.00 97.79 281 PRO C N 1
ATOM 4009 C CA . PRO B 2 282 ? -28.807 95.414 50.768 1.00 97.75 281 PRO C CA 1
ATOM 4010 C C . PRO B 2 282 ? -27.352 95.213 50.922 1.00 97.19 281 PRO C C 1
ATOM 4011 O O . PRO B 2 282 ? -26.605 95.855 50.229 1.00 96.86 281 PRO C O 1
ATOM 4015 N N . LEU B 2 283 ? -26.918 94.311 51.784 1.00 91.61 282 LEU C N 1
ATOM 4016 C CA . LEU B 2 283 ? -25.499 94.086 51.921 1.00 90.85 282 LEU C CA 1
ATOM 4017 C C . LEU B 2 283 ? -25.010 93.681 50.539 1.00 91.05 282 LEU C C 1
ATOM 4018 O O . LEU B 2 283 ? -24.036 94.221 50.059 1.00 90.75 282 LEU C O 1
ATOM 4023 N N . TYR B 2 284 ? -25.732 92.819 49.847 1.00 89.14 283 TYR C N 1
ATOM 4024 C CA . TYR B 2 284 ? -25.237 92.415 48.540 1.00 89.28 283 TYR C CA 1
ATOM 4025 C C . TYR B 2 284 ? -25.147 93.536 47.548 1.00 89.23 283 TYR C C 1
ATOM 4026 O O . TYR B 2 284 ? -24.250 93.570 46.747 1.00 88.84 283 TYR C O 1
ATOM 4035 N N . SER B 2 285 ? -26.083 94.453 47.576 1.00 88.75 284 SER C N 1
ATOM 4036 C CA . SER B 2 285 ? -25.975 95.558 46.651 1.00 88.94 284 SER C CA 1
ATOM 4037 C C . SER B 2 285 ? -25.114 96.759 47.064 1.00 87.96 284 SER C C 1
ATOM 4038 O O . SER B 2 285 ? -24.806 97.573 46.214 1.00 88.03 284 SER C O 1
ATOM 4041 N N . PHE B 2 286 ? -24.733 96.898 48.334 1.00 91.20 285 PHE C N 1
ATOM 4042 C CA . PHE B 2 286 ? -23.931 98.063 48.771 1.00 90.71 285 PHE C CA 1
ATOM 4043 C C . PHE B 2 286 ? -22.601 97.986 48.100 1.00 91.46 285 PHE C C 1
ATOM 4044 O O . PHE B 2 286 ? -21.997 98.958 47.706 1.00 91.72 285 PHE C O 1
ATOM 4052 N N . VAL B 2 287 ? -22.157 96.764 48.020 1.00 92.41 286 VAL C N 1
ATOM 4053 C CA . VAL B 2 287 ? -20.907 96.352 47.398 1.00 92.64 286 VAL C CA 1
ATOM 4054 C C . VAL B 2 287 ? -20.752 96.961 46.004 1.00 92.40 286 VAL C C 1
ATOM 4055 O O . VAL B 2 287 ? -19.648 97.315 45.590 1.00 93.08 286 VAL C O 1
ATOM 4059 N N . ASP B 2 288 ? -21.868 97.167 45.338 1.00 85.53 287 ASP C N 1
ATOM 4060 C CA . ASP B 2 288 ? -21.850 97.766 44.032 1.00 86.05 287 ASP C CA 1
ATOM 4061 C C . ASP B 2 288 ? -22.762 98.956 44.153 1.00 86.51 287 ASP C C 1
ATOM 4062 O O . ASP B 2 288 ? -23.962 98.795 44.037 1.00 87.50 287 ASP C O 1
ATOM 4067 N N . TYR B 2 289 ? -22.230 100.152 44.401 1.00 97.07 288 TYR C N 1
ATOM 4068 C CA . TYR B 2 289 ? -20.831 100.430 44.710 1.00 97.82 288 TYR C CA 1
ATOM 4069 C C . TYR B 2 289 ? -20.702 101.455 45.833 1.00 97.91 288 TYR C C 1
ATOM 4070 O O . TYR B 2 289 ? -21.684 102.046 46.237 1.00 97.65 288 TYR C O 1
ATOM 4079 N N . ALA B 2 290 ? -19.486 101.660 46.333 1.00 96.45 289 ALA C N 1
ATOM 4080 C CA . ALA B 2 290 ? -19.250 102.609 47.416 1.00 95.81 289 ALA C CA 1
ATOM 4081 C C . ALA B 2 290 ? -19.295 104.044 46.908 1.00 95.41 289 ALA C C 1
ATOM 4082 O O . ALA B 2 290 ? -18.256 104.652 46.652 1.00 95.51 289 ALA C O 1
ATOM 4084 N N . PHE C 1 3 ? 57.063 39.196 96.955 1.00 94.59 3 PHE B N 1
ATOM 4085 C CA . PHE C 1 3 ? 55.714 39.743 97.033 1.00 94.59 3 PHE B CA 1
ATOM 4086 C C . PHE C 1 3 ? 54.724 38.866 96.270 1.00 94.50 3 PHE B C 1
ATOM 4087 O O . PHE C 1 3 ? 54.999 38.420 95.153 1.00 94.12 3 PHE B O 1
ATOM 4095 N N . ASP C 1 4 ? 53.579 38.612 96.897 1.00 96.83 4 ASP B N 1
ATOM 4096 C CA . ASP C 1 4 ? 52.449 37.970 96.236 1.00 96.88 4 ASP B CA 1
ATOM 4097 C C . ASP C 1 4 ? 51.220 38.831 96.476 1.00 95.94 4 ASP B C 1
ATOM 4098 O O . ASP C 1 4 ? 50.807 39.025 97.620 1.00 95.62 4 ASP B O 1
ATOM 4103 N N . PHE C 1 5 ? 50.643 39.356 95.400 1.00 90.97 5 PHE B N 1
ATOM 4104 C CA . PHE C 1 5 ? 49.585 40.350 95.534 1.00 90.23 5 PHE B CA 1
ATOM 4105 C C . PHE C 1 5 ? 48.236 39.803 95.956 1.00 90.21 5 PHE B C 1
ATOM 4106 O O . PHE C 1 5 ? 47.718 40.173 97.001 1.00 90.64 5 PHE B O 1
ATOM 4114 N N . ASN C 1 6 ? 47.650 38.938 95.136 1.00 92.54 6 ASN B N 1
ATOM 4115 C CA . ASN C 1 6 ? 46.311 38.434 95.415 1.00 92.88 6 ASN B CA 1
ATOM 4116 C C . ASN C 1 6 ? 46.283 37.630 96.719 1.00 93.15 6 ASN B C 1
ATOM 4117 O O . ASN C 1 6 ? 45.225 37.203 97.184 1.00 93.15 6 ASN B O 1
ATOM 4122 N N . ALA C 1 7 ? 47.463 37.444 97.306 1.00 87.39 7 ALA B N 1
ATOM 4123 C CA . ALA C 1 7 ? 47.603 36.925 98.656 1.00 87.75 7 ALA B CA 1
ATOM 4124 C C . ALA C 1 7 ? 47.467 38.068 99.651 1.00 86.74 7 ALA B C 1
ATOM 4125 O O . ALA C 1 7 ? 46.805 37.927 100.673 1.00 86.49 7 ALA B O 1
ATOM 4127 N N . TYR C 1 8 ? 48.091 39.201 99.338 1.00 82.60 8 TYR B N 1
ATOM 4128 C CA . TYR C 1 8 ? 48.003 40.402 100.167 1.00 81.63 8 TYR B CA 1
ATOM 4129 C C . TYR C 1 8 ? 46.555 40.831 100.319 1.00 80.65 8 TYR B C 1
ATOM 4130 O O . TYR C 1 8 ? 46.166 41.379 101.343 1.00 80.05 8 TYR B O 1
ATOM 4139 N N . MET C 1 9 ? 45.755 40.574 99.293 1.00 83.48 9 MET B N 1
ATOM 4140 C CA . MET C 1 9 ? 44.339 40.894 99.350 1.00 83.88 9 MET B CA 1
ATOM 4141 C C . MET C 1 9 ? 43.585 39.853 100.155 1.00 84.24 9 MET B C 1
ATOM 4142 O O . MET C 1 9 ? 42.599 40.167 100.815 1.00 84.41 9 MET B O 1
ATOM 4147 N N . GLY C 1 10 ? 44.054 38.613 100.095 1.00 84.67 10 GLY B N 1
ATOM 4148 C CA . GLY C 1 10 ? 43.434 37.538 100.841 1.00 85.51 10 GLY B CA 1
ATOM 4149 C C . GLY C 1 10 ? 43.409 37.824 102.330 1.00 85.43 10 GLY B C 1
ATOM 4150 O O . GLY C 1 10 ? 42.369 37.695 102.977 1.00 85.48 10 GLY B O 1
ATOM 4151 N N . GLU C 1 11 ? 44.552 38.243 102.867 1.00 88.44 11 GLU B N 1
ATOM 4152 C CA . GLU C 1 11 ? 44.710 38.389 104.310 1.00 89.09 11 GLU B CA 1
ATOM 4153 C C . GLU C 1 11 ? 44.307 39.761 104.847 1.00 89.19 11 GLU B C 1
ATOM 4154 O O . GLU C 1 11 ? 43.784 39.866 105.961 1.00 89.40 11 GLU B O 1
ATOM 4160 N N . LYS C 1 12 ? 44.544 40.812 104.069 1.00 81.10 12 LYS B N 1
ATOM 4161 C CA . LYS C 1 12 ? 44.119 42.139 104.497 1.00 80.00 12 LYS B CA 1
ATOM 4162 C C . LYS C 1 12 ? 42.596 42.209 104.498 1.00 79.35 12 LYS B C 1
ATOM 4163 O O . LYS C 1 12 ? 42.010 43.076 105.141 1.00 78.55 12 LYS B O 1
ATOM 4169 N N . ALA C 1 13 ? 41.959 41.283 103.786 1.00 81.06 13 ALA B N 1
ATOM 4170 C CA . ALA C 1 13 ? 40.506 41.160 103.815 1.00 81.17 13 ALA B CA 1
ATOM 4171 C C . ALA C 1 13 ? 40.038 40.490 105.104 1.00 81.67 13 ALA B C 1
ATOM 4172 O O . ALA C 1 13 ? 39.114 40.969 105.762 1.00 81.94 13 ALA B O 1
ATOM 4174 N N . ALA C 1 14 ? 40.687 39.382 105.456 1.00 80.41 14 ALA B N 1
ATOM 4175 C CA . ALA C 1 14 ? 40.347 38.613 106.654 1.00 80.86 14 ALA B CA 1
ATOM 4176 C C . ALA C 1 14 ? 40.587 39.398 107.938 1.00 80.41 14 ALA B C 1
ATOM 4177 O O . ALA C 1 14 ? 39.734 39.430 108.822 1.00 80.12 14 ALA B O 1
ATOM 4179 N N . ALA C 1 15 ? 41.751 40.034 108.031 1.00 82.03 15 ALA B N 1
ATOM 4180 C CA . ALA C 1 15 ? 42.091 40.868 109.181 1.00 82.43 15 ALA B CA 1
ATOM 4181 C C . ALA C 1 15 ? 41.083 42.003 109.370 1.00 81.78 15 ALA B C 1
ATOM 4182 O O . ALA C 1 15 ? 41.004 42.609 110.437 1.00 81.91 15 ALA B O 1
ATOM 4184 N N . VAL C 1 16 ? 40.314 42.281 108.324 1.00 78.98 16 VAL B N 1
ATOM 4185 C CA . VAL C 1 16 ? 39.284 43.304 108.370 1.00 77.96 16 VAL B CA 1
ATOM 4186 C C . VAL C 1 16 ? 37.920 42.685 108.658 1.00 77.94 16 VAL B C 1
ATOM 4187 O O . VAL C 1 16 ? 37.153 43.211 109.465 1.00 77.41 16 VAL B O 1
ATOM 4191 N N . ASN C 1 17 ? 37.628 41.557 108.015 1.00 79.98 17 ASN B N 1
ATOM 4192 C CA . ASN C 1 17 ? 36.394 40.819 108.279 1.00 80.12 17 ASN B CA 1
ATOM 4193 C C . ASN C 1 17 ? 36.293 40.396 109.737 1.00 80.45 17 ASN B C 1
ATOM 4194 O O . ASN C 1 17 ? 35.198 40.233 110.279 1.00 80.28 17 ASN B O 1
ATOM 4199 N N . ARG C 1 18 ? 37.453 40.209 110.359 1.00 82.29 18 ARG B N 1
ATOM 4200 C CA . ARG C 1 18 ? 37.540 39.873 111.773 1.00 82.65 18 ARG B CA 1
ATOM 4201 C C . ARG C 1 18 ? 37.405 41.124 112.634 1.00 82.39 18 ARG B C 1
ATOM 4202 O O . ARG C 1 18 ? 36.917 41.062 113.759 1.00 83.34 18 ARG B O 1
ATOM 4210 N N . ALA C 1 19 ? 37.834 42.260 112.097 1.00 76.87 19 ALA B N 1
ATOM 4211 C CA . ALA C 1 19 ? 37.704 43.525 112.803 1.00 76.08 19 ALA B CA 1
ATOM 4212 C C . ALA C 1 19 ? 36.258 44.006 112.774 1.00 75.34 19 ALA B C 1
ATOM 4213 O O . ALA C 1 19 ? 35.728 44.459 113.787 1.00 75.02 19 ALA B O 1
ATOM 4215 N N . LEU C 1 20 ? 35.628 43.905 111.607 1.00 78.98 20 LEU B N 1
ATOM 4216 C CA . LEU C 1 20 ? 34.224 44.278 111.452 1.00 79.58 20 LEU B CA 1
ATOM 4217 C C . LEU C 1 20 ? 33.332 43.467 112.380 1.00 80.64 20 LEU B C 1
ATOM 4218 O O . LEU C 1 20 ? 32.428 44.006 113.017 1.00 81.18 20 LEU B O 1
ATOM 4223 N N . ASP C 1 21 ? 33.594 42.166 112.450 1.00 84.28 21 ASP B N 1
ATOM 4224 C CA . ASP C 1 21 ? 32.817 41.276 113.300 1.00 84.94 21 ASP B CA 1
ATOM 4225 C C . ASP C 1 21 ? 33.051 41.572 114.779 1.00 85.19 21 ASP B C 1
ATOM 4226 O O . ASP C 1 21 ? 32.165 41.371 115.607 1.00 85.99 21 ASP B O 1
ATOM 4231 N N . ALA C 1 22 ? 34.240 42.063 115.109 1.00 83.51 22 ALA B N 1
ATOM 4232 C CA . ALA C 1 22 ? 34.592 42.324 116.501 1.00 84.02 22 ALA B CA 1
ATOM 4233 C C . ALA C 1 22 ? 34.024 43.646 117.013 1.00 83.78 22 ALA B C 1
ATOM 4234 O O . ALA C 1 22 ? 34.228 44.004 118.173 1.00 83.72 22 ALA B O 1
ATOM 4236 N N . SER C 1 23 ? 33.313 44.368 116.153 1.00 83.73 23 SER B N 1
ATOM 4237 C CA . SER C 1 23 ? 32.756 45.659 116.538 1.00 83.96 23 SER B CA 1
ATOM 4238 C C . SER C 1 23 ? 31.245 45.589 116.738 1.00 84.76 23 SER B C 1
ATOM 4239 O O . SER C 1 23 ? 30.645 46.512 117.292 1.00 85.13 23 SER B O 1
ATOM 4242 N N . ILE C 1 24 ? 30.633 44.496 116.293 1.00 87.00 24 ILE B N 1
ATOM 4243 C CA . ILE C 1 24 ? 29.181 44.355 116.376 1.00 87.96 24 ILE B CA 1
ATOM 4244 C C . ILE C 1 24 ? 28.736 43.079 117.093 1.00 89.38 24 ILE B C 1
ATOM 4245 O O . ILE C 1 24 ? 28.693 42.005 116.489 1.00 89.63 24 ILE B O 1
ATOM 4250 N N . PRO C 1 25 ? 28.398 43.197 118.388 1.00 93.63 25 PRO B N 1
ATOM 4251 C CA . PRO C 1 25 ? 27.889 42.061 119.167 1.00 94.24 25 PRO B CA 1
ATOM 4252 C C . PRO C 1 25 ? 26.454 41.688 118.789 1.00 95.68 25 PRO B C 1
ATOM 4253 O O . PRO C 1 25 ? 25.529 42.446 119.078 1.00 96.37 25 PRO B O 1
ATOM 4257 N N . ALA C 1 26 ? 26.278 40.527 118.160 1.00 98.82 26 ALA B N 1
ATOM 4258 C CA . ALA C 1 26 ? 24.962 40.073 117.706 1.00 99.17 26 ALA B CA 1
ATOM 4259 C C . ALA C 1 26 ? 24.047 39.685 118.869 1.00 100.20 26 ALA B C 1
ATOM 4260 O O . ALA C 1 26 ? 22.843 39.490 118.690 1.00 99.64 26 ALA B O 1
ATOM 4262 N N . ASP C 1 27 ? 24.617 39.685 120.071 1.00 101.59 27 ASP B N 1
ATOM 4263 C CA . ASP C 1 27 ? 23.892 39.340 121.287 1.00 101.91 27 ASP B CA 1
ATOM 4264 C C . ASP C 1 27 ? 23.723 40.546 122.192 1.00 101.49 27 ASP B C 1
ATOM 4265 O O . ASP C 1 27 ? 23.485 41.638 121.709 1.00 102.39 27 ASP B O 1
ATOM 4270 N N . PRO C 1 30 ? 19.433 45.787 120.582 1.00 94.94 30 PRO B N 1
ATOM 4271 C CA . PRO C 1 30 ? 18.415 45.512 119.581 1.00 93.89 30 PRO B CA 1
ATOM 4272 C C . PRO C 1 30 ? 19.205 44.720 118.609 1.00 94.57 30 PRO B C 1
ATOM 4273 O O . PRO C 1 30 ? 19.826 45.219 117.692 1.00 94.27 30 PRO B O 1
ATOM 4277 N N . ALA C 1 31 ? 19.133 43.428 118.835 1.00 95.37 31 ALA B N 1
ATOM 4278 C CA . ALA C 1 31 ? 19.925 42.426 118.132 1.00 95.54 31 ALA B CA 1
ATOM 4279 C C . ALA C 1 31 ? 19.409 42.222 116.713 1.00 95.48 31 ALA B C 1
ATOM 4280 O O . ALA C 1 31 ? 20.170 41.862 115.814 1.00 95.13 31 ALA B O 1
ATOM 4282 N N . ALA C 1 32 ? 18.114 42.455 116.518 1.00 93.59 32 ALA B N 1
ATOM 4283 C CA . ALA C 1 32 ? 17.531 42.426 115.185 1.00 93.06 32 ALA B CA 1
ATOM 4284 C C . ALA C 1 32 ? 18.139 43.536 114.335 1.00 92.25 32 ALA B C 1
ATOM 4285 O O . ALA C 1 32 ? 18.317 43.381 113.128 1.00 92.40 32 ALA B O 1
ATOM 4287 N N . LEU C 1 33 ? 18.459 44.653 114.980 1.00 93.04 33 LEU B N 1
ATOM 4288 C CA . LEU C 1 33 ? 19.148 45.755 114.320 1.00 92.55 33 LEU B CA 1
ATOM 4289 C C . LEU C 1 33 ? 20.628 45.424 114.138 1.00 92.47 33 LEU B C 1
ATOM 4290 O O . LEU C 1 33 ? 21.226 45.757 113.116 1.00 91.84 33 LEU B O 1
ATOM 4295 N N . HIS C 1 34 ? 21.212 44.763 115.134 1.00 92.89 34 HIS B N 1
ATOM 4296 C CA . HIS C 1 34 ? 22.613 44.360 115.072 1.00 92.21 34 HIS B CA 1
ATOM 4297 C C . HIS C 1 34 ? 22.825 43.304 114.003 1.00 91.75 34 HIS B C 1
ATOM 4298 O O . HIS C 1 34 ? 23.839 43.305 113.311 1.00 91.42 34 HIS B O 1
ATOM 4305 N N . GLU C 1 35 ? 21.858 42.404 113.876 1.00 97.84 35 GLU B N 1
ATOM 4306 C CA . GLU C 1 35 ? 21.904 41.369 112.854 1.00 98.31 35 GLU B CA 1
ATOM 4307 C C . GLU C 1 35 ? 21.799 41.985 111.465 1.00 97.32 35 GLU B C 1
ATOM 4308 O O . GLU C 1 35 ? 22.538 41.612 110.556 1.00 97.10 35 GLU B O 1
ATOM 4314 N N . ALA C 1 36 ? 20.888 42.939 111.309 1.00 92.98 36 ALA B N 1
ATOM 4315 C CA . ALA C 1 36 ? 20.745 43.653 110.049 1.00 92.41 36 ALA B CA 1
ATOM 4316 C C . ALA C 1 36 ? 22.029 44.406 109.720 1.00 91.77 36 ALA B C 1
ATOM 4317 O O . ALA C 1 36 ? 22.354 44.619 108.553 1.00 91.35 36 ALA B O 1
ATOM 4319 N N . MET C 1 37 ? 22.759 44.802 110.759 1.00 89.13 37 MET B N 1
ATOM 4320 C CA . MET C 1 37 ? 24.045 45.466 110.580 1.00 88.55 37 MET B CA 1
ATOM 4321 C C . MET C 1 37 ? 25.105 44.481 110.122 1.00 88.44 37 MET B C 1
ATOM 4322 O O . MET C 1 37 ? 25.874 44.772 109.213 1.00 88.60 37 MET B O 1
ATOM 4327 N N . ARG C 1 38 ? 25.147 43.319 110.761 1.00 89.39 38 ARG B N 1
ATOM 4328 C CA . ARG C 1 38 ? 26.100 42.284 110.385 1.00 89.25 38 ARG B CA 1
ATOM 4329 C C . ARG C 1 38 ? 25.793 41.772 108.992 1.00 88.93 38 ARG B C 1
ATOM 4330 O O . ARG C 1 38 ? 26.691 41.580 108.172 1.00 88.43 38 ARG B O 1
ATOM 4338 N N . TYR C 1 39 ? 24.508 41.563 108.734 1.00 99.09 39 TYR B N 1
ATOM 4339 C CA . TYR C 1 39 ? 24.059 41.033 107.461 1.00 99.67 39 TYR B CA 1
ATOM 4340 C C . TYR C 1 39 ? 24.437 41.977 106.331 1.00 99.27 39 TYR B C 1
ATOM 4341 O O . TYR C 1 39 ? 24.635 41.553 105.194 1.00 99.86 39 TYR B O 1
ATOM 4350 N N . ALA C 1 40 ? 24.567 43.256 106.659 1.00 89.52 40 ALA B N 1
ATOM 4351 C CA . ALA C 1 40 ? 25.004 44.243 105.687 1.00 89.12 40 ALA B CA 1
ATOM 4352 C C . ALA C 1 40 ? 26.525 44.390 105.677 1.00 88.94 40 ALA B C 1
ATOM 4353 O O . ALA C 1 40 ? 27.132 44.485 104.612 1.00 89.26 40 ALA B O 1
ATOM 4355 N N . LEU C 1 41 ? 27.136 44.399 106.860 1.00 81.49 41 LEU B N 1
ATOM 4356 C CA . LEU C 1 41 ? 28.554 44.732 106.984 1.00 81.50 41 LEU B CA 1
ATOM 4357 C C . LEU C 1 41 ? 29.476 43.589 106.586 1.00 82.38 41 LEU B C 1
ATOM 4358 O O . LEU C 1 41 ? 30.419 43.791 105.825 1.00 82.41 41 LEU B O 1
ATOM 4363 N N . LEU C 1 42 ? 29.216 42.393 107.101 1.00 87.52 42 LEU B N 1
ATOM 4364 C CA . LEU C 1 42 ? 30.068 41.247 106.792 1.00 88.04 42 LEU B CA 1
ATOM 4365 C C . LEU C 1 42 ? 29.646 40.584 105.485 1.00 88.86 42 LEU B C 1
ATOM 4366 O O . LEU C 1 42 ? 30.097 39.484 105.160 1.00 88.91 42 LEU B O 1
ATOM 4371 N N . ALA C 1 43 ? 28.788 41.269 104.735 1.00 97.21 43 ALA B N 1
ATOM 4372 C CA . ALA C 1 43 ? 28.267 40.753 103.473 1.00 97.53 43 ALA B CA 1
ATOM 4373 C C . ALA C 1 43 ? 29.313 40.768 102.357 1.00 97.56 43 ALA B C 1
ATOM 4374 O O . ALA C 1 43 ? 29.178 41.508 101.380 1.00 97.97 43 ALA B O 1
ATOM 4376 N N . GLY C 1 44 ? 30.351 39.949 102.507 1.00 99.65 44 GLY B N 1
ATOM 4377 C CA . GLY C 1 44 ? 31.354 39.770 101.470 1.00 99.78 44 GLY B CA 1
ATOM 4378 C C . GLY C 1 44 ? 32.169 41.000 101.105 1.00 99.61 44 GLY B C 1
ATOM 4379 O O . GLY C 1 44 ? 32.365 41.898 101.928 1.00 99.37 44 GLY B O 1
ATOM 4380 N N . GLY C 1 45 ? 32.649 41.034 99.863 1.00 96.21 45 GLY B N 1
ATOM 4381 C CA . GLY C 1 45 ? 33.459 42.136 99.373 1.00 94.72 45 GLY B CA 1
ATOM 4382 C C . GLY C 1 45 ? 34.943 41.882 99.553 1.00 93.35 45 GLY B C 1
ATOM 4383 O O . GLY C 1 45 ? 35.353 41.224 100.512 1.00 93.21 45 GLY B O 1
ATOM 4384 N N . LYS C 1 46 ? 35.751 42.408 98.635 1.00 88.24 46 LYS B N 1
ATOM 4385 C CA . LYS C 1 46 ? 37.194 42.183 98.680 1.00 88.02 46 LYS B CA 1
ATOM 4386 C C . LYS C 1 46 ? 37.859 43.103 99.703 1.00 87.03 46 LYS B C 1
ATOM 4387 O O . LYS C 1 46 ? 39.049 42.959 99.990 1.00 86.62 46 LYS B O 1
ATOM 4393 N N . ARG C 1 47 ? 37.082 44.030 100.257 1.00 78.21 47 ARG B N 1
ATOM 4394 C CA . ARG C 1 47 ? 37.583 44.970 101.255 1.00 77.71 47 ARG B CA 1
ATOM 4395 C C . ARG C 1 47 ? 38.769 45.752 100.698 1.00 77.58 47 ARG B C 1
ATOM 4396 O O . ARG C 1 47 ? 39.925 45.494 101.037 1.00 78.12 47 ARG B O 1
ATOM 4404 N N . VAL C 1 48 ? 38.469 46.708 99.830 1.00 73.60 48 VAL B N 1
ATOM 4405 C CA . VAL C 1 48 ? 39.497 47.479 99.147 1.00 73.46 48 VAL B CA 1
ATOM 4406 C C . VAL C 1 48 ? 39.941 48.676 99.978 1.00 72.85 48 VAL B C 1
ATOM 4407 O O . VAL C 1 48 ? 41.130 48.882 100.222 1.00 73.13 48 VAL B O 1
ATOM 4411 N N . ARG C 1 49 ? 38.952 49.456 100.400 1.00 73.32 49 ARG B N 1
ATOM 4412 C CA . ARG C 1 49 ? 39.147 50.687 101.158 1.00 73.12 49 ARG B CA 1
ATOM 4413 C C . ARG C 1 49 ? 39.903 50.512 102.475 1.00 73.41 49 ARG B C 1
ATOM 4414 O O . ARG C 1 49 ? 40.698 51.382 102.842 1.00 73.19 49 ARG B O 1
ATOM 4422 N N . PRO C 1 50 ? 39.647 49.409 103.205 1.00 72.32 50 PRO B N 1
ATOM 4423 C CA . PRO C 1 50 ? 40.555 49.159 104.323 1.00 72.80 50 PRO B CA 1
ATOM 4424 C C . PRO C 1 50 ? 41.980 48.961 103.825 1.00 73.41 50 PRO B C 1
ATOM 4425 O O . PRO C 1 50 ? 42.897 49.603 104.331 1.00 73.40 50 PRO B O 1
ATOM 4429 N N . ALA C 1 51 ? 42.142 48.102 102.821 1.00 73.97 51 ALA B N 1
ATOM 4430 C CA . ALA C 1 51 ? 43.455 47.769 102.275 1.00 74.67 51 ALA B CA 1
ATOM 4431 C C . ALA C 1 51 ? 44.213 49.011 101.824 1.00 74.21 51 ALA B C 1
ATOM 4432 O O . ALA C 1 51 ? 45.406 49.153 102.091 1.00 74.62 51 ALA B O 1
ATOM 4434 N N . LEU C 1 52 ? 43.512 49.899 101.129 1.00 75.85 52 LEU B N 1
ATOM 4435 C CA . LEU C 1 52 ? 44.058 51.203 100.782 1.00 75.88 52 LEU B CA 1
ATOM 4436 C C . LEU C 1 52 ? 44.539 51.921 102.029 1.00 76.09 52 LEU B C 1
ATOM 4437 O O . LEU C 1 52 ? 45.703 52.307 102.124 1.00 75.85 52 LEU B O 1
ATOM 4442 N N . CYS C 1 53 ? 43.618 52.089 102.975 1.00 73.52 53 CYS B N 1
ATOM 4443 C CA . CYS C 1 53 ? 43.901 52.696 104.270 1.00 73.35 53 CYS B CA 1
ATOM 4444 C C . CYS C 1 53 ? 45.076 52.015 104.960 1.00 74.24 53 CYS B C 1
ATOM 4445 O O . CYS C 1 53 ? 46.049 52.669 105.336 1.00 74.32 53 CYS B O 1
ATOM 4448 N N . LEU C 1 54 ? 44.976 50.698 105.108 1.00 75.18 54 LEU B N 1
ATOM 4449 C CA . LEU C 1 54 ? 46.004 49.904 105.770 1.00 76.11 54 LEU B CA 1
ATOM 4450 C C . LEU C 1 54 ? 47.385 50.099 105.142 1.00 76.57 54 LEU B C 1
ATOM 4451 O O . LEU C 1 54 ? 48.327 50.510 105.820 1.00 76.81 54 LEU B O 1
ATOM 4456 N N . ALA C 1 55 ? 47.501 49.819 103.848 1.00 79.11 55 ALA B N 1
ATOM 4457 C CA . ALA C 1 55 ? 48.788 49.893 103.168 1.00 79.65 55 ALA B CA 1
ATOM 4458 C C . ALA C 1 55 ? 49.270 51.331 103.044 1.00 79.04 55 ALA B C 1
ATOM 4459 O O . ALA C 1 55 ? 50.424 51.575 102.698 1.00 79.46 55 ALA B O 1
ATOM 4461 N N . ALA C 1 56 ? 48.380 52.280 103.316 1.00 78.93 56 ALA B N 1
ATOM 4462 C CA . ALA C 1 56 ? 48.749 53.688 103.318 1.00 78.34 56 ALA B CA 1
ATOM 4463 C C . ALA C 1 56 ? 49.488 54.023 104.598 1.00 78.59 56 ALA B C 1
ATOM 4464 O O . ALA C 1 56 ? 50.228 54.999 104.668 1.00 78.45 56 ALA B O 1
ATOM 4466 N N . CYS C 1 57 ? 49.272 53.207 105.619 1.00 82.85 57 CYS B N 1
ATOM 4467 C CA . CYS C 1 57 ? 49.937 53.405 106.896 1.00 83.55 57 CYS B CA 1
ATOM 4468 C C . CYS C 1 57 ? 51.306 52.733 106.881 1.00 83.99 57 CYS B C 1
ATOM 4469 O O . CYS C 1 57 ? 52.243 53.184 107.540 1.00 84.04 57 CYS B O 1
ATOM 4472 N N . ALA C 1 58 ? 51.414 51.652 106.116 1.00 90.25 58 ALA B N 1
ATOM 4473 C CA . ALA C 1 58 ? 52.665 50.914 106.008 1.00 90.71 58 ALA B CA 1
ATOM 4474 C C . ALA C 1 58 ? 53.673 51.677 105.157 1.00 90.55 58 ALA B C 1
ATOM 4475 O O . ALA C 1 58 ? 54.867 51.690 105.457 1.00 91.06 58 ALA B O 1
ATOM 4477 N N . VAL C 1 59 ? 53.183 52.321 104.102 1.00 92.73 59 VAL B N 1
ATOM 4478 C CA . VAL C 1 59 ? 54.049 53.002 103.150 1.00 91.92 59 VAL B CA 1
ATOM 4479 C C . VAL C 1 59 ? 54.770 54.191 103.787 1.00 91.85 59 VAL B C 1
ATOM 4480 O O . VAL C 1 59 ? 55.881 54.534 103.387 1.00 91.87 59 VAL B O 1
ATOM 4484 N N . VAL C 1 60 ? 54.154 54.797 104.800 1.00 89.79 60 VAL B N 1
ATOM 4485 C CA . VAL C 1 60 ? 54.715 55.997 105.418 1.00 90.22 60 VAL B CA 1
ATOM 4486 C C . VAL C 1 60 ? 55.529 55.694 106.674 1.00 90.86 60 VAL B C 1
ATOM 4487 O O . VAL C 1 60 ? 56.249 56.559 107.173 1.00 91.17 60 VAL B O 1
ATOM 4491 N N . GLY C 1 61 ? 55.414 54.473 107.187 1.00 88.91 61 GLY B N 1
ATOM 4492 C CA . GLY C 1 61 ? 56.206 54.067 108.333 1.00 88.98 61 GLY B CA 1
ATOM 4493 C C . GLY C 1 61 ? 55.433 53.320 109.400 1.00 89.33 61 GLY B C 1
ATOM 4494 O O . GLY C 1 61 ? 55.976 52.438 110.063 1.00 90.34 61 GLY B O 1
ATOM 4495 N N . GLY C 1 62 ? 54.162 53.668 109.564 1.00 86.84 62 GLY B N 1
ATOM 4496 C CA . GLY C 1 62 ? 53.338 53.081 110.607 1.00 87.15 62 GLY B CA 1
ATOM 4497 C C . GLY C 1 62 ? 53.073 51.594 110.452 1.00 87.18 62 GLY B C 1
ATOM 4498 O O . GLY C 1 62 ? 53.572 50.950 109.529 1.00 87.20 62 GLY B O 1
ATOM 4499 N N . ARG C 1 63 ? 52.277 51.053 111.369 1.00 87.45 63 ARG B N 1
ATOM 4500 C CA . ARG C 1 63 ? 51.929 49.638 111.366 1.00 87.86 63 ARG B CA 1
ATOM 4501 C C . ARG C 1 63 ? 50.503 49.429 110.872 1.00 87.53 63 ARG B C 1
ATOM 4502 O O . ARG C 1 63 ? 49.660 50.307 111.023 1.00 87.53 63 ARG B O 1
ATOM 4510 N N . GLU C 1 64 ? 50.234 48.266 110.287 1.00 87.51 64 GLU B N 1
ATOM 4511 C CA . GLU C 1 64 ? 48.883 47.929 109.845 1.00 87.81 64 GLU B CA 1
ATOM 4512 C C . GLU C 1 64 ? 47.925 47.893 111.033 1.00 87.89 64 GLU B C 1
ATOM 4513 O O . GLU C 1 64 ? 46.728 48.133 110.889 1.00 87.93 64 GLU B O 1
ATOM 4519 N N . ALA C 1 65 ? 48.465 47.590 112.207 1.00 85.85 65 ALA B N 1
ATOM 4520 C CA . ALA C 1 65 ? 47.673 47.526 113.426 1.00 86.19 65 ALA B CA 1
ATOM 4521 C C . ALA C 1 65 ? 47.140 48.899 113.843 1.00 85.67 65 ALA B C 1
ATOM 4522 O O . ALA C 1 65 ? 46.103 48.988 114.497 1.00 85.90 65 ALA B O 1
ATOM 4524 N N . TRP C 1 66 ? 47.846 49.961 113.460 1.00 84.30 66 TRP B N 1
ATOM 4525 C CA . TRP C 1 66 ? 47.487 51.324 113.858 1.00 83.67 66 TRP B CA 1
ATOM 4526 C C . TRP C 1 66 ? 46.229 51.859 113.174 1.00 83.52 66 TRP B C 1
ATOM 4527 O O . TRP C 1 66 ? 45.467 52.623 113.768 1.00 83.33 66 TRP B O 1
ATOM 4538 N N . ALA C 1 67 ? 46.029 51.481 111.917 1.00 78.70 67 ALA B N 1
ATOM 4539 C CA . ALA C 1 67 ? 44.993 52.100 111.096 1.00 78.60 67 ALA B CA 1
ATOM 4540 C C . ALA C 1 67 ? 43.847 51.148 110.782 1.00 78.17 67 ALA B C 1
ATOM 4541 O O . ALA C 1 67 ? 42.968 51.460 109.976 1.00 77.67 67 ALA B O 1
ATOM 4543 N N . MET C 1 68 ? 43.862 49.984 111.417 1.00 74.11 68 MET B N 1
ATOM 4544 C CA . MET C 1 68 ? 42.779 49.027 111.257 1.00 74.19 68 MET B CA 1
ATOM 4545 C C . MET C 1 68 ? 41.410 49.565 111.713 1.00 73.43 68 MET B C 1
ATOM 4546 O O . MET C 1 68 ? 40.410 49.280 111.056 1.00 73.16 68 MET B O 1
ATOM 4551 N N . PRO C 1 69 ? 41.344 50.334 112.827 1.00 73.13 69 PRO B N 1
ATOM 4552 C CA . PRO C 1 69 ? 40.010 50.859 113.164 1.00 72.42 69 PRO B CA 1
ATOM 4553 C C . PRO C 1 69 ? 39.450 51.796 112.088 1.00 71.60 69 PRO B C 1
ATOM 4554 O O . PRO C 1 69 ? 38.260 51.735 111.768 1.00 71.20 69 PRO B O 1
ATOM 4558 N N . ALA C 1 70 ? 40.310 52.645 111.536 1.00 71.38 70 ALA B N 1
ATOM 4559 C CA . ALA C 1 70 ? 39.925 53.509 110.428 1.00 70.68 70 ALA B CA 1
ATOM 4560 C C . ALA C 1 70 ? 39.530 52.672 109.218 1.00 70.84 70 ALA B C 1
ATOM 4561 O O . ALA C 1 70 ? 38.570 52.985 108.521 1.00 70.30 70 ALA B O 1
ATOM 4563 N N . ALA C 1 71 ? 40.279 51.603 108.983 1.00 71.64 71 ALA B N 1
ATOM 4564 C CA . ALA C 1 71 ? 40.017 50.701 107.870 1.00 71.94 71 ALA B CA 1
ATOM 4565 C C . ALA C 1 71 ? 38.634 50.056 107.968 1.00 71.85 71 ALA B C 1
ATOM 4566 O O . ALA C 1 71 ? 38.011 49.737 106.956 1.00 71.76 71 ALA B O 1
ATOM 4568 N N . ALA C 1 72 ? 38.158 49.857 109.190 1.00 71.90 72 ALA B N 1
ATOM 4569 C CA . ALA C 1 72 ? 36.818 49.337 109.392 1.00 71.81 72 ALA B CA 1
ATOM 4570 C C . ALA C 1 72 ? 35.816 50.451 109.174 1.00 70.88 72 ALA B C 1
ATOM 4571 O O . ALA C 1 72 ? 34.774 50.242 108.559 1.00 70.67 72 ALA B O 1
ATOM 4573 N N . ALA C 1 73 ? 36.153 51.638 109.673 1.00 70.39 73 ALA B N 1
ATOM 4574 C CA . ALA C 1 73 ? 35.268 52.798 109.605 1.00 69.54 73 ALA B CA 1
ATOM 4575 C C . ALA C 1 73 ? 34.846 53.123 108.175 1.00 69.12 73 ALA B C 1
ATOM 4576 O O . ALA C 1 73 ? 33.667 53.354 107.918 1.00 68.69 73 ALA B O 1
ATOM 4578 N N . VAL C 1 74 ? 35.813 53.130 107.256 1.00 69.30 74 VAL B N 1
ATOM 4579 C CA . VAL C 1 74 ? 35.546 53.397 105.841 1.00 68.99 74 VAL B CA 1
ATOM 4580 C C . VAL C 1 74 ? 34.814 52.238 105.173 1.00 69.37 74 VAL B C 1
ATOM 4581 O O . VAL C 1 74 ? 34.008 52.441 104.266 1.00 69.02 74 VAL B O 1
ATOM 4585 N N . GLU C 1 75 ? 35.091 51.021 105.617 1.00 70.13 75 GLU B N 1
ATOM 4586 C CA . GLU C 1 75 ? 34.352 49.886 105.107 1.00 70.55 75 GLU B CA 1
ATOM 4587 C C . GLU C 1 75 ? 32.986 49.840 105.771 1.00 70.27 75 GLU B C 1
ATOM 4588 O O . GLU C 1 75 ? 32.080 49.182 105.277 1.00 70.43 75 GLU B O 1
ATOM 4594 N N . MET C 1 76 ? 32.848 50.540 106.895 1.00 70.46 76 MET B N 1
ATOM 4595 C CA . MET C 1 76 ? 31.553 50.719 107.550 1.00 70.51 76 MET B CA 1
ATOM 4596 C C . MET C 1 76 ? 30.796 51.867 106.910 1.00 70.17 76 MET B C 1
ATOM 4597 O O . MET C 1 76 ? 29.586 51.775 106.661 1.00 70.32 76 MET B O 1
ATOM 4602 N N . VAL C 1 77 ? 31.514 52.963 106.675 1.00 70.67 77 VAL B N 1
ATOM 4603 C CA . VAL C 1 77 ? 30.937 54.110 105.990 1.00 69.92 77 VAL B CA 1
ATOM 4604 C C . VAL C 1 77 ? 30.520 53.659 104.617 1.00 69.99 77 VAL B C 1
ATOM 4605 O O . VAL C 1 77 ? 29.432 53.963 104.175 1.00 69.62 77 VAL B O 1
ATOM 4609 N N . HIS C 1 78 ? 31.388 52.902 103.954 1.00 74.16 78 HIS B N 1
ATOM 4610 C CA . HIS C 1 78 ? 31.025 52.364 102.659 1.00 73.71 78 HIS B CA 1
ATOM 4611 C C . HIS C 1 78 ? 29.682 51.708 102.757 1.00 74.46 78 HIS B C 1
ATOM 4612 O O . HIS C 1 78 ? 28.797 51.883 101.930 1.00 75.09 78 HIS B O 1
ATOM 4619 N N . THR C 1 79 ? 29.635 50.831 103.741 1.00 76.27 79 THR B N 1
ATOM 4620 C CA . THR C 1 79 ? 28.579 49.861 103.896 1.00 76.94 79 THR B CA 1
ATOM 4621 C C . THR C 1 79 ? 27.259 50.559 104.070 1.00 78.14 79 THR B C 1
ATOM 4622 O O . THR C 1 79 ? 26.253 50.157 103.486 1.00 78.38 79 THR B O 1
ATOM 4626 N N . MET C 1 80 ? 27.275 51.606 104.891 1.00 79.71 80 MET B N 1
ATOM 4627 C CA . MET C 1 80 ? 26.128 52.487 105.040 1.00 79.94 80 MET B CA 1
ATOM 4628 C C . MET C 1 80 ? 25.665 52.954 103.672 1.00 79.33 80 MET B C 1
ATOM 4629 O O . MET C 1 80 ? 24.467 52.999 103.393 1.00 79.24 80 MET B O 1
ATOM 4634 N N . SER C 1 81 ? 26.631 53.275 102.813 1.00 83.01 81 SER B N 1
ATOM 4635 C CA . SER C 1 81 ? 26.336 53.930 101.543 1.00 82.78 81 SER B CA 1
ATOM 4636 C C . SER C 1 81 ? 25.688 52.991 100.536 1.00 82.37 81 SER B C 1
ATOM 4637 O O . SER C 1 81 ? 25.187 53.441 99.527 1.00 82.81 81 SER B O 1
ATOM 4640 N N . LEU C 1 82 ? 25.680 51.691 100.802 1.00 84.34 82 LEU B N 1
ATOM 4641 C CA . LEU C 1 82 ? 24.994 50.767 99.893 1.00 85.02 82 LEU B CA 1
ATOM 4642 C C . LEU C 1 82 ? 23.672 50.276 100.472 1.00 85.69 82 LEU B C 1
ATOM 4643 O O . LEU C 1 82 ? 22.792 49.826 99.734 1.00 86.34 82 LEU B O 1
ATOM 4648 N N . VAL C 1 83 ? 23.532 50.374 101.788 1.00 85.19 83 VAL B N 1
ATOM 4649 C CA . VAL C 1 83 ? 22.277 50.041 102.438 1.00 85.94 83 VAL B CA 1
ATOM 4650 C C . VAL C 1 83 ? 21.218 51.054 102.018 1.00 86.45 83 VAL B C 1
ATOM 4651 O O . VAL C 1 83 ? 20.034 50.727 101.902 1.00 87.09 83 VAL B O 1
ATOM 4655 N N . HIS C 1 84 ? 21.664 52.285 101.782 1.00 87.34 84 HIS B N 1
ATOM 4656 C CA . HIS C 1 84 ? 20.771 53.360 101.370 1.00 87.68 84 HIS B CA 1
ATOM 4657 C C . HIS C 1 84 ? 20.634 53.411 99.845 1.00 88.02 84 HIS B C 1
ATOM 4658 O O . HIS C 1 84 ? 19.524 53.573 99.337 1.00 88.10 84 HIS B O 1
ATOM 4665 N N . ASP C 1 85 ? 21.744 53.250 99.115 1.00 98.68 85 ASP B N 1
ATOM 4666 C CA . ASP C 1 85 ? 21.718 53.270 97.640 1.00 98.11 85 ASP B CA 1
ATOM 4667 C C . ASP C 1 85 ? 20.754 52.251 97.048 1.00 98.64 85 ASP B C 1
ATOM 4668 O O . ASP C 1 85 ? 20.497 52.259 95.850 1.00 99.00 85 ASP B O 1
ATOM 4673 N N . ASP C 1 86 ? 20.227 51.375 97.891 1.00 107.64 86 ASP B N 1
ATOM 4674 C CA . ASP C 1 86 ? 19.541 50.187 97.425 1.00 108.68 86 ASP B CA 1
ATOM 4675 C C . ASP C 1 86 ? 18.084 50.227 97.901 1.00 109.13 86 ASP B C 1
ATOM 4676 O O . ASP C 1 86 ? 17.247 49.446 97.459 1.00 110.13 86 ASP B O 1
ATOM 4681 N N . LEU C 1 87 ? 17.774 51.169 98.785 1.00 104.09 87 LEU B N 1
ATOM 4682 C CA . LEU C 1 87 ? 16.401 51.349 99.239 1.00 104.76 87 LEU B CA 1
ATOM 4683 C C . LEU C 1 87 ? 15.463 51.580 98.058 1.00 105.80 87 LEU B C 1
ATOM 4684 O O . LEU C 1 87 ? 15.852 52.196 97.066 1.00 105.48 87 LEU B O 1
ATOM 4689 N N . PRO C 1 88 ? 14.224 51.073 98.154 1.00 111.44 88 PRO B N 1
ATOM 4690 C CA . PRO C 1 88 ? 13.228 51.285 97.097 1.00 110.97 88 PRO B CA 1
ATOM 4691 C C . PRO C 1 88 ? 12.946 52.769 96.886 1.00 111.39 88 PRO B C 1
ATOM 4692 O O . PRO C 1 88 ? 12.436 53.163 95.835 1.00 111.61 88 PRO B O 1
ATOM 4696 N N . CYS C 1 89 ? 13.338 53.551 97.887 1.00 112.89 89 CYS B N 1
ATOM 4697 C CA . CYS C 1 89 ? 13.268 55.004 97.892 1.00 112.25 89 CYS B CA 1
ATOM 4698 C C . CYS C 1 89 ? 14.312 55.571 96.947 1.00 110.58 89 CYS B C 1
ATOM 4699 O O . CYS C 1 89 ? 14.185 56.681 96.489 1.00 108.97 89 CYS B O 1
ATOM 4702 N N . MET C 1 90 ? 15.368 54.818 96.682 1.00 106.96 90 MET B N 1
ATOM 4703 C CA . MET C 1 90 ? 16.407 55.310 95.795 1.00 106.27 90 MET B CA 1
ATOM 4704 C C . MET C 1 90 ? 16.729 54.638 94.462 1.00 106.78 90 MET B C 1
ATOM 4705 O O . MET C 1 90 ? 16.374 55.172 93.421 1.00 107.38 90 MET B O 1
ATOM 4710 N N . ASP C 1 91 ? 17.407 53.490 94.483 1.00 114.00 91 ASP B N 1
ATOM 4711 C CA . ASP C 1 91 ? 17.787 52.778 93.245 1.00 114.21 91 ASP B CA 1
ATOM 4712 C C . ASP C 1 91 ? 17.135 51.408 93.139 1.00 115.07 91 ASP B C 1
ATOM 4713 O O . ASP C 1 91 ? 17.353 50.653 92.206 1.00 115.17 91 ASP B O 1
ATOM 4718 N N . ASP C 1 94 ? 16.454 44.895 94.343 1.00 128.52 94 ASP B N 1
ATOM 4719 C CA . ASP C 1 94 ? 16.565 44.000 95.476 1.00 128.28 94 ASP B CA 1
ATOM 4720 C C . ASP C 1 94 ? 17.884 43.259 95.485 1.00 127.80 94 ASP B C 1
ATOM 4721 O O . ASP C 1 94 ? 18.475 43.050 96.544 1.00 127.85 94 ASP B O 1
ATOM 4726 N N . LEU C 1 95 ? 18.304 42.798 94.332 1.00 127.89 95 LEU B N 1
ATOM 4727 C CA . LEU C 1 95 ? 19.505 42.033 94.368 1.00 128.08 95 LEU B CA 1
ATOM 4728 C C . LEU C 1 95 ? 20.676 42.582 93.648 1.00 128.18 95 LEU B C 1
ATOM 4729 O O . LEU C 1 95 ? 20.617 42.983 92.497 1.00 128.11 95 LEU B O 1
ATOM 4734 N N . ARG C 1 96 ? 21.765 42.567 94.389 1.00 126.29 96 ARG B N 1
ATOM 4735 C CA . ARG C 1 96 ? 23.062 42.895 93.900 1.00 126.16 96 ARG B CA 1
ATOM 4736 C C . ARG C 1 96 ? 23.985 42.084 94.788 1.00 126.55 96 ARG B C 1
ATOM 4737 O O . ARG C 1 96 ? 23.756 41.971 95.991 1.00 127.45 96 ARG B O 1
ATOM 4745 N N . ARG C 1 97 ? 25.011 41.522 94.166 1.00 124.64 97 ARG B N 1
ATOM 4746 C CA . ARG C 1 97 ? 26.015 40.700 94.812 1.00 124.52 97 ARG B CA 1
ATOM 4747 C C . ARG C 1 97 ? 25.444 39.341 95.125 1.00 124.75 97 ARG B C 1
ATOM 4748 O O . ARG C 1 97 ? 26.014 38.594 95.888 1.00 125.02 97 ARG B O 1
ATOM 4756 N N . GLY C 1 98 ? 24.326 38.996 94.522 1.00 125.04 98 GLY B N 1
ATOM 4757 C CA . GLY C 1 98 ? 23.856 37.634 94.604 1.00 125.91 98 GLY B CA 1
ATOM 4758 C C . GLY C 1 98 ? 23.212 37.387 95.945 1.00 126.39 98 GLY B C 1
ATOM 4759 O O . GLY C 1 98 ? 22.905 36.255 96.295 1.00 126.70 98 GLY B O 1
ATOM 4760 N N . LYS C 1 99 ? 23.036 38.467 96.706 1.00 125.89 99 LYS B N 1
ATOM 4761 C CA . LYS C 1 99 ? 22.445 38.429 98.048 1.00 126.15 99 LYS B CA 1
ATOM 4762 C C . LYS C 1 99 ? 21.141 39.215 98.046 1.00 125.89 99 LYS B C 1
ATOM 4763 O O . LYS C 1 99 ? 21.046 40.260 97.393 1.00 125.31 99 LYS B O 1
ATOM 4769 N N . PRO C 1 100 ? 20.127 38.721 98.755 1.00 122.45 100 PRO B N 1
ATOM 4770 C CA . PRO C 1 100 ? 18.853 39.441 98.742 1.00 122.40 100 PRO B CA 1
ATOM 4771 C C . PRO C 1 100 ? 18.967 40.691 99.609 1.00 122.21 100 PRO B C 1
ATOM 4772 O O . PRO C 1 100 ? 19.270 40.581 100.790 1.00 122.39 100 PRO B O 1
ATOM 4776 N N . THR C 1 101 ? 18.714 41.856 99.021 1.00 119.40 101 THR B N 1
ATOM 4777 C CA . THR C 1 101 ? 19.123 43.124 99.615 1.00 118.35 101 THR B CA 1
ATOM 4778 C C . THR C 1 101 ? 18.581 43.350 101.026 1.00 118.42 101 THR B C 1
ATOM 4779 O O . THR C 1 101 ? 17.650 42.682 101.469 1.00 118.57 101 THR B O 1
ATOM 4783 N N . CYS C 1 102 ? 19.188 44.304 101.722 1.00 113.09 102 CYS B N 1
ATOM 4784 C CA . CYS C 1 102 ? 18.964 44.506 103.151 1.00 113.20 102 CYS B CA 1
ATOM 4785 C C . CYS C 1 102 ? 17.541 44.926 103.520 1.00 112.83 102 CYS B C 1
ATOM 4786 O O . CYS C 1 102 ? 17.015 44.520 104.559 1.00 112.86 102 CYS B O 1
ATOM 4789 N N . HIS C 1 103 ? 16.936 45.764 102.688 1.00 111.73 103 HIS B N 1
ATOM 4790 C CA . HIS C 1 103 ? 15.554 46.171 102.898 1.00 112.02 103 HIS B CA 1
ATOM 4791 C C . HIS C 1 103 ? 14.602 45.046 102.479 1.00 112.56 103 HIS B C 1
ATOM 4792 O O . HIS C 1 103 ? 13.466 44.974 102.948 1.00 112.86 103 HIS B O 1
ATOM 4799 N N . VAL C 1 104 ? 15.073 44.164 101.600 1.00 114.96 104 VAL B N 1
ATOM 4800 C CA . VAL C 1 104 ? 14.285 43.000 101.196 1.00 115.13 104 VAL B CA 1
ATOM 4801 C C . VAL C 1 104 ? 14.083 42.064 102.385 1.00 115.50 104 VAL B C 1
ATOM 4802 O O . VAL C 1 104 ? 12.990 41.533 102.594 1.00 115.55 104 VAL B O 1
ATOM 4806 N N . VAL C 1 105 ? 15.138 41.894 103.176 1.00 109.94 105 VAL B N 1
ATOM 4807 C CA . VAL C 1 105 ? 15.127 40.959 104.297 1.00 110.20 105 VAL B CA 1
ATOM 4808 C C . VAL C 1 105 ? 14.407 41.492 105.533 1.00 110.38 105 VAL B C 1
ATOM 4809 O O . VAL C 1 105 ? 13.549 40.814 106.102 1.00 111.09 105 VAL B O 1
ATOM 4813 N N . TYR C 1 106 ? 14.758 42.707 105.945 1.00 102.74 106 TYR B N 1
ATOM 4814 C CA . TYR C 1 106 ? 14.301 43.231 107.228 1.00 102.99 106 TYR B CA 1
ATOM 4815 C C . TYR C 1 106 ? 13.247 44.323 107.095 1.00 102.70 106 TYR B C 1
ATOM 4816 O O . TYR C 1 106 ? 12.669 44.762 108.087 1.00 103.14 106 TYR B O 1
ATOM 4825 N N . GLY C 1 107 ? 12.984 44.752 105.869 1.00 100.45 107 GLY B N 1
ATOM 4826 C CA . GLY C 1 107 ? 12.057 45.844 105.658 1.00 100.17 107 GLY B CA 1
ATOM 4827 C C . GLY C 1 107 ? 12.823 47.149 105.628 1.00 100.03 107 GLY B C 1
ATOM 4828 O O . GLY C 1 107 ? 13.893 47.259 106.229 1.00 100.13 107 GLY B O 1
ATOM 4829 N N . GLU C 1 108 ? 12.271 48.132 104.925 1.00 96.57 108 GLU B N 1
ATOM 4830 C CA . GLU C 1 108 ? 12.937 49.415 104.702 1.00 95.17 108 GLU B CA 1
ATOM 4831 C C . GLU C 1 108 ? 13.433 50.137 105.965 1.00 94.75 108 GLU B C 1
ATOM 4832 O O . GLU C 1 108 ? 14.614 50.484 106.035 1.00 94.09 108 GLU B O 1
ATOM 4838 N N . PRO C 1 109 ? 12.555 50.358 106.968 1.00 91.00 109 PRO B N 1
ATOM 4839 C CA . PRO C 1 109 ? 12.986 51.222 108.077 1.00 90.51 109 PRO B CA 1
ATOM 4840 C C . PRO C 1 109 ? 14.104 50.604 108.913 1.00 89.78 109 PRO B C 1
ATOM 4841 O O . PRO C 1 109 ? 14.975 51.319 109.409 1.00 88.98 109 PRO B O 1
ATOM 4845 N N . ILE C 1 110 ? 14.067 49.287 109.072 1.00 87.49 110 ILE B N 1
ATOM 4846 C CA . ILE C 1 110 ? 15.157 48.575 109.714 1.00 87.33 110 ILE B CA 1
ATOM 4847 C C . ILE C 1 110 ? 16.438 48.851 108.956 1.00 86.72 110 ILE B C 1
ATOM 4848 O O . ILE C 1 110 ? 17.467 49.173 109.545 1.00 86.90 110 ILE B O 1
ATOM 4853 N N . ALA C 1 111 ? 16.355 48.728 107.637 1.00 83.11 111 ALA B N 1
ATOM 4854 C CA . ALA C 1 111 ? 17.492 48.977 106.774 1.00 82.91 111 ALA B CA 1
ATOM 4855 C C . ALA C 1 111 ? 17.978 50.413 106.917 1.00 82.12 111 ALA B C 1
ATOM 4856 O O . ALA C 1 111 ? 19.179 50.662 106.923 1.00 81.99 111 ALA B O 1
ATOM 4858 N N . VAL C 1 112 ? 17.052 51.357 107.042 1.00 79.93 112 VAL B N 1
ATOM 4859 C CA . VAL C 1 112 ? 17.434 52.764 107.146 1.00 79.20 112 VAL B CA 1
ATOM 4860 C C . VAL C 1 112 ? 18.207 53.024 108.426 1.00 79.16 112 VAL B C 1
ATOM 4861 O O . VAL C 1 112 ? 19.234 53.696 108.417 1.00 78.83 112 VAL B O 1
ATOM 4865 N N . LEU C 1 113 ? 17.707 52.488 109.529 1.00 77.66 113 LEU B N 1
ATOM 4866 C CA . LEU C 1 113 ? 18.400 52.618 110.797 1.00 77.72 113 LEU B CA 1
ATOM 4867 C C . LEU C 1 113 ? 19.737 51.899 110.719 1.00 78.10 113 LEU B C 1
ATOM 4868 O O . LEU C 1 113 ? 20.728 52.344 111.298 1.00 77.97 113 LEU B O 1
ATOM 4873 N N . THR C 1 114 ? 19.748 50.792 109.984 1.00 79.14 114 THR B N 1
ATOM 4874 C CA . THR C 1 114 ? 20.933 49.956 109.835 1.00 79.62 114 THR B CA 1
ATOM 4875 C C . THR C 1 114 ? 22.098 50.740 109.232 1.00 79.22 114 THR B C 1
ATOM 4876 O O . THR C 1 114 ? 23.243 50.595 109.663 1.00 79.42 114 THR B O 1
ATOM 4880 N N . GLY C 1 115 ? 21.802 51.576 108.241 1.00 78.50 115 GLY B N 1
ATOM 4881 C CA . GLY C 1 115 ? 22.806 52.455 107.675 1.00 78.07 115 GLY B CA 1
ATOM 4882 C C . GLY C 1 115 ? 23.246 53.486 108.699 1.00 77.66 115 GLY B C 1
ATOM 4883 O O . GLY C 1 115 ? 24.441 53.677 108.926 1.00 77.70 115 GLY B O 1
ATOM 4884 N N . ASP C 1 116 ? 22.270 54.139 109.325 1.00 76.71 116 ASP B N 1
ATOM 4885 C CA . ASP C 1 116 ? 22.523 55.142 110.358 1.00 76.63 116 ASP B CA 1
ATOM 4886 C C . ASP C 1 116 ? 23.356 54.595 111.518 1.00 76.86 116 ASP B C 1
ATOM 4887 O O . ASP C 1 116 ? 24.239 55.279 112.042 1.00 76.54 116 ASP B O 1
ATOM 4892 N N . ALA C 1 117 ? 23.067 53.363 111.921 1.00 73.81 117 ALA B N 1
ATOM 4893 C CA . ALA C 1 117 ? 23.800 52.729 113.007 1.00 74.33 117 ALA B CA 1
ATOM 4894 C C . ALA C 1 117 ? 25.243 52.460 112.601 1.00 74.56 117 ALA B C 1
ATOM 4895 O O . ALA C 1 117 ? 26.159 52.574 113.416 1.00 74.72 117 ALA B O 1
ATOM 4897 N N . LEU C 1 118 ? 25.437 52.106 111.335 1.00 72.35 118 LEU B N 1
ATOM 4898 C CA . LEU C 1 118 ? 26.765 51.804 110.819 1.00 72.62 118 LEU B CA 1
ATOM 4899 C C . LEU C 1 118 ? 27.648 53.035 110.783 1.00 72.12 118 LEU B C 1
ATOM 4900 O O . LEU C 1 118 ? 28.767 53.019 111.292 1.00 72.37 118 LEU B O 1
ATOM 4905 N N . LEU C 1 119 ? 27.135 54.097 110.175 1.00 71.30 119 LEU B N 1
ATOM 4906 C CA . LEU C 1 119 ? 27.880 55.339 110.023 1.00 70.80 119 LEU B CA 1
ATOM 4907 C C . LEU C 1 119 ? 28.349 55.881 111.369 1.00 70.79 119 LEU B C 1
ATOM 4908 O O . LEU C 1 119 ? 29.482 56.343 111.496 1.00 70.79 119 LEU B O 1
ATOM 4913 N N . SER C 1 120 ? 27.473 55.815 112.367 1.00 71.43 120 SER B N 1
ATOM 4914 C CA . SER C 1 120 ? 27.812 56.223 113.726 1.00 71.50 120 SER B CA 1
ATOM 4915 C C . SER C 1 120 ? 28.909 55.350 114.314 1.00 71.75 120 SER B C 1
ATOM 4916 O O . SER C 1 120 ? 29.888 55.847 114.874 1.00 71.27 120 SER B O 1
ATOM 4919 N N . LEU C 1 121 ? 28.709 54.040 114.195 1.00 68.08 121 LEU B N 1
ATOM 4920 C CA . LEU C 1 121 ? 29.653 53.045 114.678 1.00 68.79 121 LEU B CA 1
ATOM 4921 C C . LEU C 1 121 ? 31.051 53.322 114.141 1.00 68.85 121 LEU B C 1
ATOM 4922 O O . LEU C 1 121 ? 32.031 53.261 114.877 1.00 69.20 121 LEU B O 1
ATOM 4927 N N . SER C 1 122 ? 31.125 53.647 112.857 1.00 68.98 122 SER B N 1
ATOM 4928 C CA . SER C 1 122 ? 32.389 53.953 112.209 1.00 69.02 122 SER B CA 1
ATOM 4929 C C . SER C 1 122 ? 33.118 55.112 112.890 1.00 68.73 122 SER B C 1
ATOM 4930 O O . SER C 1 122 ? 34.290 54.990 113.248 1.00 69.13 122 SER B O 1
ATOM 4933 N N . PHE C 1 123 ? 32.427 56.236 113.061 1.00 68.95 123 PHE B N 1
ATOM 4934 C CA . PHE C 1 123 ? 32.994 57.383 113.766 1.00 68.64 123 PHE B CA 1
ATOM 4935 C C . PHE C 1 123 ? 33.263 57.033 115.221 1.00 68.91 123 PHE B C 1
ATOM 4936 O O . PHE C 1 123 ? 34.297 57.399 115.781 1.00 68.78 123 PHE B O 1
ATOM 4944 N N . HIS C 1 124 ? 32.309 56.332 115.826 1.00 69.70 124 HIS B N 1
ATOM 4945 C CA . HIS C 1 124 ? 32.423 55.864 117.203 1.00 70.20 124 HIS B CA 1
ATOM 4946 C C . HIS C 1 124 ? 33.688 55.038 117.394 1.00 70.90 124 HIS B C 1
ATOM 4947 O O . HIS C 1 124 ? 34.539 55.365 118.223 1.00 71.14 124 HIS B O 1
ATOM 4954 N N . HIS C 1 125 ? 33.801 53.976 116.598 1.00 72.26 125 HIS B N 1
ATOM 4955 C CA . HIS C 1 125 ? 34.931 53.053 116.647 1.00 72.22 125 HIS B CA 1
ATOM 4956 C C . HIS C 1 125 ? 36.268 53.768 116.488 1.00 71.86 125 HIS B C 1
ATOM 4957 O O . HIS C 1 125 ? 37.235 53.455 117.178 1.00 71.98 125 HIS B O 1
ATOM 4964 N N . MET C 1 126 ? 36.309 54.736 115.579 1.00 71.42 126 MET B N 1
ATOM 4965 C CA . MET C 1 126 ? 37.523 55.495 115.313 1.00 71.39 126 MET B CA 1
ATOM 4966 C C . MET C 1 126 ? 37.936 56.367 116.490 1.00 71.35 126 MET B C 1
ATOM 4967 O O . MET C 1 126 ? 39.122 56.498 116.779 1.00 71.73 126 MET B O 1
ATOM 4972 N N . ALA C 1 127 ? 36.960 56.973 117.161 1.00 70.72 127 ALA B N 1
ATOM 4973 C CA . ALA C 1 127 ? 37.253 57.937 118.218 1.00 70.63 127 ALA B CA 1
ATOM 4974 C C . ALA C 1 127 ? 37.688 57.261 119.515 1.00 71.33 127 ALA B C 1
ATOM 4975 O O . ALA C 1 127 ? 38.564 57.765 120.218 1.00 71.57 127 ALA B O 1
ATOM 4977 N N . ARG C 1 128 ? 37.069 56.123 119.823 1.00 76.88 128 ARG B N 1
ATOM 4978 C CA . ARG C 1 128 ? 37.363 55.360 121.038 1.00 76.77 128 ARG B CA 1
ATOM 4979 C C . ARG C 1 128 ? 38.812 54.908 121.120 1.00 77.03 128 ARG B C 1
ATOM 4980 O O . ARG C 1 128 ? 39.294 54.201 120.236 1.00 77.03 128 ARG B O 1
ATOM 4988 N N . PHE C 1 129 ? 39.499 55.294 122.193 1.00 81.60 129 PHE B N 1
ATOM 4989 C CA . PHE C 1 129 ? 40.882 54.874 122.394 1.00 81.39 129 PHE B CA 1
ATOM 4990 C C . PHE C 1 129 ? 40.968 53.371 122.581 1.00 81.95 129 PHE B C 1
ATOM 4991 O O . PHE C 1 129 ? 42.001 52.760 122.316 1.00 82.33 129 PHE B O 1
ATOM 4999 N N . ASP C 1 130 ? 39.864 52.794 123.039 1.00 80.89 130 ASP B N 1
ATOM 5000 C CA . ASP C 1 130 ? 39.682 51.352 123.138 1.00 81.03 130 ASP B CA 1
ATOM 5001 C C . ASP C 1 130 ? 40.175 50.606 121.894 1.00 81.00 130 ASP B C 1
ATOM 5002 O O . ASP C 1 130 ? 40.817 49.561 121.996 1.00 81.15 130 ASP B O 1
ATOM 5007 N N . SER C 1 131 ? 39.888 51.165 120.724 1.00 77.81 131 SER B N 1
ATOM 5008 C CA . SER C 1 131 ? 40.021 50.442 119.465 1.00 77.42 131 SER B CA 1
ATOM 5009 C C . SER C 1 131 ? 41.453 50.297 118.944 1.00 77.51 131 SER B C 1
ATOM 5010 O O . SER C 1 131 ? 41.692 49.539 118.008 1.00 77.82 131 SER B O 1
ATOM 5013 N N . TYR C 1 132 ? 42.403 51.006 119.546 1.00 78.06 132 TYR B N 1
ATOM 5014 C CA . TYR C 1 132 ? 43.766 51.039 119.014 1.00 77.92 132 TYR B CA 1
ATOM 5015 C C . TYR C 1 132 ? 44.784 50.262 119.859 1.00 78.27 132 TYR B C 1
ATOM 5016 O O . TYR C 1 132 ? 44.711 50.266 121.086 1.00 79.30 132 TYR B O 1
ATOM 5025 N N . PRO C 1 133 ? 45.744 49.595 119.195 1.00 83.15 133 PRO B N 1
ATOM 5026 C CA . PRO C 1 133 ? 46.804 48.809 119.841 1.00 83.27 133 PRO B CA 1
ATOM 5027 C C . PRO C 1 133 ? 47.691 49.662 120.757 1.00 83.79 133 PRO B C 1
ATOM 5028 O O . PRO C 1 133 ? 47.580 50.889 120.725 1.00 83.25 133 PRO B O 1
ATOM 5032 N N . PRO C 1 134 ? 48.552 49.020 121.572 1.00 89.68 134 PRO B N 1
ATOM 5033 C CA . PRO C 1 134 ? 49.403 49.737 122.535 1.00 89.22 134 PRO B CA 1
ATOM 5034 C C . PRO C 1 134 ? 50.666 50.381 121.953 1.00 89.07 134 PRO B C 1
ATOM 5035 O O . PRO C 1 134 ? 51.168 51.338 122.546 1.00 89.03 134 PRO B O 1
ATOM 5039 N N . ASP C 1 135 ? 51.174 49.877 120.830 1.00 94.41 135 ASP B N 1
ATOM 5040 C CA . ASP C 1 135 ? 52.471 50.327 120.317 1.00 94.11 135 ASP B CA 1
ATOM 5041 C C . ASP C 1 135 ? 52.412 51.685 119.616 1.00 93.15 135 ASP B C 1
ATOM 5042 O O . ASP C 1 135 ? 53.298 52.018 118.830 1.00 93.74 135 ASP B O 1
ATOM 5047 N N . ILE C 1 136 ? 51.385 52.473 119.917 1.00 84.17 136 ILE B N 1
ATOM 5048 C CA . ILE C 1 136 ? 51.214 53.779 119.294 1.00 83.32 136 ILE B CA 1
ATOM 5049 C C . ILE C 1 136 ? 51.959 54.883 120.045 1.00 83.38 136 ILE B C 1
ATOM 5050 O O . ILE C 1 136 ? 52.270 54.749 121.228 1.00 83.89 136 ILE B O 1
ATOM 5055 N N . ASP C 1 137 ? 52.246 55.970 119.336 1.00 93.99 137 ASP B N 1
ATOM 5056 C CA . ASP C 1 137 ? 52.979 57.108 119.885 1.00 94.27 137 ASP B CA 1
ATOM 5057 C C . ASP C 1 137 ? 52.022 58.043 120.618 1.00 94.34 137 ASP B C 1
ATOM 5058 O O . ASP C 1 137 ? 51.767 59.164 120.175 1.00 94.07 137 ASP B O 1
ATOM 5063 N N . ALA C 1 138 ? 51.510 57.577 121.753 1.00 94.70 138 ALA B N 1
ATOM 5064 C CA . ALA C 1 138 ? 50.348 58.191 122.394 1.00 95.70 138 ALA B CA 1
ATOM 5065 C C . ALA C 1 138 ? 50.813 59.458 123.112 1.00 95.95 138 ALA B C 1
ATOM 5066 O O . ALA C 1 138 ? 50.684 59.564 124.332 1.00 96.28 138 ALA B O 1
ATOM 5068 N N . ASP C 1 139 ? 51.334 60.420 122.362 1.00 102.02 139 ASP B N 1
ATOM 5069 C CA . ASP C 1 139 ? 51.439 61.805 122.798 1.00 102.50 139 ASP B CA 1
ATOM 5070 C C . ASP C 1 139 ? 51.013 62.719 121.661 1.00 102.92 139 ASP B C 1
ATOM 5071 O O . ASP C 1 139 ? 50.954 63.940 121.812 1.00 103.33 139 ASP B O 1
ATOM 5076 N N . LYS C 1 140 ? 50.718 62.115 120.516 1.00 97.45 140 LYS B N 1
ATOM 5077 C CA . LYS C 1 140 ? 50.201 62.858 119.375 1.00 97.20 140 LYS B CA 1
ATOM 5078 C C . LYS C 1 140 ? 49.208 62.002 118.584 1.00 96.21 140 LYS B C 1
ATOM 5079 O O . LYS C 1 140 ? 48.340 62.527 117.883 1.00 96.18 140 LYS B O 1
ATOM 5085 N N . HIS C 1 141 ? 49.356 60.682 118.677 1.00 82.68 141 HIS B N 1
ATOM 5086 C CA . HIS C 1 141 ? 48.354 59.750 118.157 1.00 82.43 141 HIS B CA 1
ATOM 5087 C C . HIS C 1 141 ? 46.887 60.122 118.405 1.00 81.67 141 HIS B C 1
ATOM 5088 O O . HIS C 1 141 ? 46.057 59.904 117.528 1.00 81.18 141 HIS B O 1
ATOM 5095 N N . PRO C 1 142 ? 46.553 60.654 119.604 1.00 82.75 142 PRO B N 1
ATOM 5096 C CA . PRO C 1 142 ? 45.223 61.256 119.767 1.00 83.01 142 PRO B CA 1
ATOM 5097 C C . PRO C 1 142 ? 44.869 62.256 118.669 1.00 82.35 142 PRO B C 1
ATOM 5098 O O . PRO C 1 142 ? 43.846 62.112 117.994 1.00 81.61 142 PRO B O 1
ATOM 5102 N N . ALA C 1 143 ? 45.728 63.257 118.501 1.00 81.36 143 ALA B N 1
ATOM 5103 C CA . ALA C 1 143 ? 45.498 64.347 117.562 1.00 80.30 143 ALA B CA 1
ATOM 5104 C C . ALA C 1 143 ? 45.410 63.882 116.110 1.00 79.96 143 ALA B C 1
ATOM 5105 O O . ALA C 1 143 ? 44.832 64.571 115.272 1.00 80.18 143 ALA B O 1
ATOM 5107 N N . ARG C 1 144 ? 45.989 62.726 115.804 1.00 82.32 144 ARG B N 1
ATOM 5108 C CA . ARG C 1 144 ? 45.875 62.169 114.459 1.00 82.29 144 ARG B CA 1
ATOM 5109 C C . ARG C 1 144 ? 44.464 61.640 114.220 1.00 82.18 144 ARG B C 1
ATOM 5110 O O . ARG C 1 144 ? 43.921 61.775 113.122 1.00 81.62 144 ARG B O 1
ATOM 5118 N N . VAL C 1 145 ? 43.874 61.043 115.254 1.00 75.69 145 VAL B N 1
ATOM 5119 C CA . VAL C 1 145 ? 42.515 60.529 115.162 1.00 75.34 145 VAL B CA 1
ATOM 5120 C C . VAL C 1 145 ? 41.537 61.674 114.951 1.00 74.78 145 VAL B C 1
ATOM 5121 O O . VAL C 1 145 ? 40.656 61.587 114.100 1.00 74.55 145 VAL B O 1
ATOM 5125 N N . VAL C 1 146 ? 41.700 62.746 115.723 1.00 74.66 146 VAL B N 1
ATOM 5126 C CA . VAL C 1 146 ? 40.916 63.959 115.520 1.00 73.99 146 VAL B CA 1
ATOM 5127 C C . VAL C 1 146 ? 41.013 64.390 114.067 1.00 74.06 146 VAL B C 1
ATOM 5128 O O . VAL C 1 146 ? 39.998 64.598 113.405 1.00 74.43 146 VAL B O 1
ATOM 5132 N N . ARG C 1 147 ? 42.241 64.485 113.568 1.00 73.73 147 ARG B N 1
ATOM 5133 C CA . ARG C 1 147 ? 42.480 64.912 112.197 1.00 73.27 147 ARG B CA 1
ATOM 5134 C C . ARG C 1 147 ? 41.900 63.933 111.184 1.00 72.91 147 ARG B C 1
ATOM 5135 O O . ARG C 1 147 ? 41.399 64.336 110.139 1.00 73.14 147 ARG B O 1
ATOM 5143 N N . ALA C 1 148 ? 41.964 62.647 111.503 1.00 70.39 148 ALA B N 1
ATOM 5144 C CA . ALA C 1 148 ? 41.455 61.614 110.609 1.00 70.45 148 ALA B CA 1
ATOM 5145 C C . ALA C 1 148 ? 39.931 61.580 110.592 1.00 69.93 148 ALA B C 1
ATOM 5146 O O . ALA C 1 148 ? 39.323 61.384 109.541 1.00 69.65 148 ALA B O 1
ATOM 5148 N N . ILE C 1 149 ? 39.323 61.758 111.762 1.00 70.08 149 ILE B N 1
ATOM 5149 C CA . ILE C 1 149 ? 37.870 61.825 111.871 1.00 69.62 149 ILE B CA 1
ATOM 5150 C C . ILE C 1 149 ? 37.341 62.987 111.039 1.00 68.89 149 ILE B C 1
ATOM 5151 O O . ILE C 1 149 ? 36.315 62.871 110.369 1.00 68.53 149 ILE B O 1
ATOM 5156 N N . GLY C 1 150 ? 38.063 64.102 111.072 1.00 71.22 150 GLY B N 1
ATOM 5157 C CA . GLY C 1 150 ? 37.680 65.287 110.326 1.00 71.17 150 GLY B CA 1
ATOM 5158 C C . GLY C 1 150 ? 37.855 65.147 108.824 1.00 71.64 150 GLY B C 1
ATOM 5159 O O . GLY C 1 150 ? 37.133 65.785 108.056 1.00 71.47 150 GLY B O 1
ATOM 5160 N N . GLU C 1 151 ? 38.818 64.327 108.404 1.00 74.67 151 GLU B N 1
ATOM 5161 C CA . GLU C 1 151 ? 39.020 64.062 106.981 1.00 73.86 151 GLU B CA 1
ATOM 5162 C C . GLU C 1 151 ? 38.069 62.979 106.508 1.00 73.87 151 GLU B C 1
ATOM 5163 O O . GLU C 1 151 ? 37.647 62.982 105.355 1.00 74.29 151 GLU B O 1
ATOM 5169 N N . LEU C 1 152 ? 37.729 62.051 107.394 1.00 69.48 152 LEU B N 1
ATOM 5170 C CA . LEU C 1 152 ? 36.684 61.092 107.070 1.00 69.52 152 LEU B CA 1
ATOM 5171 C C . LEU C 1 152 ? 35.376 61.850 106.903 1.00 68.84 152 LEU B C 1
ATOM 5172 O O . LEU C 1 152 ? 34.651 61.645 105.936 1.00 68.63 152 LEU B O 1
ATOM 5177 N N . ALA C 1 153 ? 35.098 62.749 107.842 1.00 71.51 153 ALA B N 1
ATOM 5178 C CA . ALA C 1 153 ? 33.863 63.524 107.825 1.00 71.88 153 ALA B CA 1
ATOM 5179 C C . ALA C 1 153 ? 33.841 64.545 106.688 1.00 72.09 153 ALA B C 1
ATOM 5180 O O . ALA C 1 153 ? 32.769 64.933 106.220 1.00 71.91 153 ALA B O 1
ATOM 5182 N N . ARG C 1 154 ? 35.020 64.984 106.252 1.00 78.43 154 ARG B N 1
ATOM 5183 C CA . ARG C 1 154 ? 35.121 65.920 105.134 1.00 77.60 154 ARG B CA 1
ATOM 5184 C C . ARG C 1 154 ? 34.587 65.285 103.859 1.00 77.30 154 ARG B C 1
ATOM 5185 O O . ARG C 1 154 ? 33.951 65.949 103.041 1.00 77.21 154 ARG B O 1
ATOM 5193 N N . CYS C 1 155 ? 34.838 63.987 103.711 1.00 74.81 155 CYS B N 1
ATOM 5194 C CA . CYS C 1 155 ? 34.558 63.277 102.468 1.00 74.34 155 CYS B CA 1
ATOM 5195 C C . CYS C 1 155 ? 33.243 62.496 102.468 1.00 74.84 155 CYS B C 1
ATOM 5196 O O . CYS C 1 155 ? 32.865 61.930 101.447 1.00 74.67 155 CYS B O 1
ATOM 5199 N N . ILE C 1 156 ? 32.550 62.454 103.601 1.00 70.38 156 ILE B N 1
ATOM 5200 C CA . ILE C 1 156 ? 31.255 61.784 103.657 1.00 70.39 156 ILE B CA 1
ATOM 5201 C C . ILE C 1 156 ? 30.121 62.791 103.541 1.00 69.76 156 ILE B C 1
ATOM 5202 O O . ILE C 1 156 ? 29.043 62.472 103.040 1.00 69.67 156 ILE B O 1
ATOM 5207 N N . GLY C 1 157 ? 30.379 64.012 104.000 1.00 76.70 157 GLY B N 1
ATOM 5208 C CA . GLY C 1 157 ? 29.356 65.042 104.090 1.00 77.07 157 GLY B CA 1
ATOM 5209 C C . GLY C 1 157 ? 29.203 65.675 102.723 1.00 76.40 157 GLY B C 1
ATOM 5210 O O . GLY C 1 157 ? 29.725 65.176 101.731 1.00 76.44 157 GLY B O 1
ATOM 5211 N N . SER C 1 158 ? 28.536 66.798 102.662 1.00 78.19 158 SER B N 1
ATOM 5212 C CA . SER C 1 158 ? 28.389 67.442 101.392 1.00 78.00 158 SER B CA 1
ATOM 5213 C C . SER C 1 158 ? 29.577 67.829 100.569 1.00 76.52 158 SER B C 1
ATOM 5214 O O . SER C 1 158 ? 29.418 68.424 99.531 1.00 75.72 158 SER B O 1
ATOM 5217 N N . GLU C 1 159 ? 30.769 67.521 101.034 1.00 77.83 159 GLU B N 1
ATOM 5218 C CA . GLU C 1 159 ? 31.941 67.836 100.256 1.00 77.86 159 GLU B CA 1
ATOM 5219 C C . GLU C 1 159 ? 32.374 66.655 99.426 1.00 78.18 159 GLU B C 1
ATOM 5220 O O . GLU C 1 159 ? 33.301 66.738 98.643 1.00 77.39 159 GLU B O 1
ATOM 5226 N N . GLY C 1 160 ? 31.708 65.539 99.626 1.00 75.61 160 GLY B N 1
ATOM 5227 C CA . GLY C 1 160 ? 31.981 64.346 98.869 1.00 75.65 160 GLY B CA 1
ATOM 5228 C C . GLY C 1 160 ? 31.130 63.186 99.301 1.00 75.95 160 GLY B C 1
ATOM 5229 O O . GLY C 1 160 ? 30.637 63.172 100.370 1.00 75.69 160 GLY B O 1
ATOM 5230 N N . LEU C 1 161 ? 30.918 62.292 98.378 1.00 76.72 161 LEU B N 1
ATOM 5231 C CA . LEU C 1 161 ? 30.142 61.122 98.594 1.00 77.13 161 LEU B CA 1
ATOM 5232 C C . LEU C 1 161 ? 28.707 61.462 98.663 1.00 77.02 161 LEU B C 1
ATOM 5233 O O . LEU C 1 161 ? 27.939 61.022 97.833 1.00 76.47 161 LEU B O 1
ATOM 5238 N N . VAL C 1 162 ? 28.324 62.236 99.652 1.00 77.09 162 VAL B N 1
ATOM 5239 C CA . VAL C 1 162 ? 26.932 62.595 99.756 1.00 77.38 162 VAL B CA 1
ATOM 5240 C C . VAL C 1 162 ? 26.532 63.504 98.646 1.00 76.60 162 VAL B C 1
ATOM 5241 O O . VAL C 1 162 ? 25.451 63.410 98.129 1.00 76.64 162 VAL B O 1
ATOM 5245 N N . ALA C 1 163 ? 27.412 64.415 98.287 1.00 79.54 163 ALA B N 1
ATOM 5246 C CA . ALA C 1 163 ? 27.109 65.331 97.220 1.00 78.92 163 ALA B CA 1
ATOM 5247 C C . ALA C 1 163 ? 26.944 64.584 95.936 1.00 78.49 163 ALA B C 1
ATOM 5248 O O . ALA C 1 163 ? 25.986 64.772 95.226 1.00 78.61 163 ALA B O 1
ATOM 5250 N N . GLY C 1 164 ? 27.822 63.640 95.684 1.00 78.20 164 GLY B N 1
ATOM 5251 C CA . GLY C 1 164 ? 27.772 62.905 94.455 1.00 77.61 164 GLY B CA 1
ATOM 5252 C C . GLY C 1 164 ? 26.500 62.147 94.257 1.00 77.90 164 GLY B C 1
ATOM 5253 O O . GLY C 1 164 ? 25.984 62.135 93.175 1.00 78.36 164 GLY B O 1
ATOM 5254 N N . GLN C 1 165 ? 25.964 61.562 95.301 1.00 78.28 165 GLN B N 1
ATOM 5255 C CA . GLN C 1 165 ? 24.777 60.770 95.162 1.00 79.39 165 GLN B CA 1
ATOM 5256 C C . GLN C 1 165 ? 23.638 61.612 94.657 1.00 79.33 165 GLN B C 1
ATOM 5257 O O . GLN C 1 165 ? 22.697 61.090 94.093 1.00 78.92 165 GLN B O 1
ATOM 5263 N N . VAL C 1 166 ? 23.708 62.920 94.849 1.00 85.28 166 VAL B N 1
ATOM 5264 C CA . VAL C 1 166 ? 22.613 63.763 94.314 1.00 85.43 166 VAL B CA 1
ATOM 5265 C C . VAL C 1 166 ? 22.690 64.194 92.848 1.00 84.78 166 VAL B C 1
ATOM 5266 O O . VAL C 1 166 ? 21.701 64.208 92.078 1.00 85.28 166 VAL B O 1
ATOM 5270 N N . VAL C 1 167 ? 23.890 64.567 92.461 1.00 89.19 167 VAL B N 1
ATOM 5271 C CA . VAL C 1 167 ? 24.069 65.099 91.148 1.00 88.44 167 VAL B CA 1
ATOM 5272 C C . VAL C 1 167 ? 23.683 64.145 90.065 1.00 89.10 167 VAL B C 1
ATOM 5273 O O . VAL C 1 167 ? 23.097 64.666 89.053 1.00 88.80 167 VAL B O 1
ATOM 5277 N N . ASP C 1 168 ? 23.983 62.897 90.357 1.00 93.05 168 ASP B N 1
ATOM 5278 C CA . ASP C 1 168 ? 23.751 61.749 89.575 1.00 93.79 168 ASP B CA 1
ATOM 5279 C C . ASP C 1 168 ? 22.266 61.613 89.438 1.00 94.68 168 ASP B C 1
ATOM 5280 O O . ASP C 1 168 ? 21.804 61.117 88.424 1.00 95.65 168 ASP B O 1
ATOM 5285 N N . LEU C 1 169 ? 21.502 62.072 90.423 1.00 87.67 169 LEU B N 1
ATOM 5286 C CA . LEU C 1 169 ? 20.061 62.002 90.278 1.00 87.68 169 LEU B CA 1
ATOM 5287 C C . LEU C 1 169 ? 19.785 63.233 89.479 1.00 87.19 169 LEU B C 1
ATOM 5288 O O . LEU C 1 169 ? 19.072 64.130 89.894 1.00 86.77 169 LEU B O 1
ATOM 5293 N N . GLU C 1 170 ? 20.392 63.233 88.302 1.00 103.89 170 GLU B N 1
ATOM 5294 C CA . GLU C 1 170 ? 20.339 64.316 87.353 1.00 103.50 170 GLU B CA 1
ATOM 5295 C C . GLU C 1 170 ? 19.301 64.143 86.274 1.00 104.89 170 GLU B C 1
ATOM 5296 O O . GLU C 1 170 ? 18.516 65.032 86.012 1.00 105.25 170 GLU B O 1
ATOM 5302 N N . MET C 1 171 ? 19.321 62.967 85.674 1.00 108.43 171 MET B N 1
ATOM 5303 C CA . MET C 1 171 ? 18.474 62.538 84.576 1.00 108.53 171 MET B CA 1
ATOM 5304 C C . MET C 1 171 ? 17.585 63.594 83.936 1.00 108.26 171 MET B C 1
ATOM 5305 O O . MET C 1 171 ? 18.078 64.643 83.531 1.00 109.45 171 MET B O 1
ATOM 5310 N N . THR C 1 177 ? 21.801 64.373 77.429 1.00 101.62 177 THR B N 1
ATOM 5311 C CA . THR C 1 177 ? 21.658 64.513 78.872 1.00 101.59 177 THR B CA 1
ATOM 5312 C C . THR C 1 177 ? 22.870 65.207 79.504 1.00 100.84 177 THR B C 1
ATOM 5313 O O . THR C 1 177 ? 22.852 66.420 79.719 1.00 99.93 177 THR B O 1
ATOM 5317 N N . VAL C 1 178 ? 23.923 64.444 79.786 1.00 98.16 178 VAL B N 1
ATOM 5318 C CA . VAL C 1 178 ? 24.993 64.909 80.673 1.00 97.31 178 VAL B CA 1
ATOM 5319 C C . VAL C 1 178 ? 26.312 65.221 79.970 1.00 96.06 178 VAL B C 1
ATOM 5320 O O . VAL C 1 178 ? 26.747 64.470 79.098 1.00 96.16 178 VAL B O 1
ATOM 5324 N N . PRO C 1 179 ? 26.952 66.339 80.354 1.00 94.31 179 PRO B N 1
ATOM 5325 C CA . PRO C 1 179 ? 28.294 66.710 79.887 1.00 93.76 179 PRO B CA 1
ATOM 5326 C C . PRO C 1 179 ? 29.404 65.960 80.621 1.00 93.57 179 PRO B C 1
ATOM 5327 O O . PRO C 1 179 ? 29.120 65.163 81.517 1.00 93.55 179 PRO B O 1
ATOM 5331 N N . LEU C 1 180 ? 30.653 66.230 80.243 1.00 92.57 180 LEU B N 1
ATOM 5332 C CA . LEU C 1 180 ? 31.811 65.517 80.784 1.00 92.59 180 LEU B CA 1
ATOM 5333 C C . LEU C 1 180 ? 32.183 65.922 82.206 1.00 92.57 180 LEU B C 1
ATOM 5334 O O . LEU C 1 180 ? 32.213 65.082 83.103 1.00 93.04 180 LEU B O 1
ATOM 5339 N N . GLU C 1 181 ? 32.497 67.201 82.398 1.00 91.56 181 GLU B N 1
ATOM 5340 C CA . GLU C 1 181 ? 32.934 67.700 83.697 1.00 91.87 181 GLU B CA 1
ATOM 5341 C C . GLU C 1 181 ? 31.949 67.332 84.795 1.00 92.05 181 GLU B C 1
ATOM 5342 O O . GLU C 1 181 ? 32.344 66.944 85.892 1.00 92.94 181 GLU B O 1
ATOM 5348 N N . ARG C 1 182 ? 30.663 67.432 84.487 1.00 90.35 182 ARG B N 1
ATOM 5349 C CA . ARG C 1 182 ? 29.630 67.069 85.444 1.00 90.97 182 ARG B CA 1
ATOM 5350 C C . ARG C 1 182 ? 29.396 65.562 85.478 1.00 91.82 182 ARG B C 1
ATOM 5351 O O . ARG C 1 182 ? 28.440 65.094 86.092 1.00 92.96 182 ARG B O 1
ATOM 5359 N N . LEU C 1 183 ? 30.267 64.809 84.810 1.00 85.22 183 LEU B N 1
ATOM 5360 C CA . LEU C 1 183 ? 30.290 63.355 84.942 1.00 85.13 183 LEU B CA 1
ATOM 5361 C C . LEU C 1 183 ? 31.536 62.958 85.716 1.00 85.29 183 LEU B C 1
ATOM 5362 O O . LEU C 1 183 ? 31.544 61.969 86.444 1.00 85.75 183 LEU B O 1
ATOM 5367 N N . GLU C 1 184 ? 32.595 63.739 85.550 1.00 85.28 184 GLU B N 1
ATOM 5368 C CA . GLU C 1 184 ? 33.798 63.537 86.340 1.00 85.85 184 GLU B CA 1
ATOM 5369 C C . GLU C 1 184 ? 33.538 63.989 87.767 1.00 86.39 184 GLU B C 1
ATOM 5370 O O . GLU C 1 184 ? 34.024 63.380 88.717 1.00 86.99 184 GLU B O 1
ATOM 5376 N N . TYR C 1 185 ? 32.759 65.054 87.913 1.00 82.06 185 TYR B N 1
ATOM 5377 C CA . TYR C 1 185 ? 32.437 65.569 89.234 1.00 82.25 185 TYR B CA 1
ATOM 5378 C C . TYR C 1 185 ? 31.679 64.536 90.051 1.00 83.01 185 TYR B C 1
ATOM 5379 O O . TYR C 1 185 ? 31.939 64.367 91.242 1.00 83.98 185 TYR B O 1
ATOM 5388 N N . ILE C 1 186 ? 30.733 63.856 89.415 1.00 78.45 186 ILE B N 1
ATOM 5389 C CA . ILE C 1 186 ? 29.968 62.827 90.104 1.00 78.72 186 ILE B CA 1
ATOM 5390 C C . ILE C 1 186 ? 30.883 61.713 90.597 1.00 79.35 186 ILE B C 1
ATOM 5391 O O . ILE C 1 186 ? 30.859 61.362 91.774 1.00 79.43 186 ILE B O 1
ATOM 5396 N N . HIS C 1 187 ? 31.701 61.173 89.699 1.00 81.84 187 HIS B N 1
ATOM 5397 C CA . HIS C 1 187 ? 32.623 60.097 90.054 1.00 82.37 187 HIS B CA 1
ATOM 5398 C C . HIS C 1 187 ? 33.675 60.553 91.059 1.00 81.93 187 HIS B C 1
ATOM 5399 O O . HIS C 1 187 ? 34.104 59.775 91.911 1.00 82.04 187 HIS B O 1
ATOM 5406 N N . LEU C 1 188 ? 34.099 61.808 90.945 1.00 78.76 188 LEU B N 1
ATOM 5407 C CA . LEU C 1 188 ? 35.060 62.365 91.885 1.00 78.94 188 LEU B CA 1
ATOM 5408 C C . LEU C 1 188 ? 34.533 62.330 93.310 1.00 80.71 188 LEU B C 1
ATOM 5409 O O . LEU C 1 188 ? 35.306 62.216 94.264 1.00 81.41 188 LEU B O 1
ATOM 5414 N N . HIS C 1 189 ? 33.215 62.426 93.454 1.00 77.59 189 HIS B N 1
ATOM 5415 C CA . HIS C 1 189 ? 32.622 62.582 94.773 1.00 77.16 189 HIS B CA 1
ATOM 5416 C C . HIS C 1 189 ? 31.635 61.482 95.154 1.00 77.57 189 HIS B C 1
ATOM 5417 O O . HIS C 1 189 ? 31.063 61.516 96.235 1.00 78.85 189 HIS B O 1
ATOM 5424 N N . LYS C 1 190 ? 31.440 60.497 94.288 1.00 75.00 190 LYS B N 1
ATOM 5425 C CA . LYS C 1 190 ? 30.650 59.336 94.676 1.00 75.39 190 LYS B CA 1
ATOM 5426 C C . LYS C 1 190 ? 31.585 58.207 95.078 1.00 76.10 190 LYS B C 1
ATOM 5427 O O . LYS C 1 190 ? 31.559 57.745 96.214 1.00 76.28 190 LYS B O 1
ATOM 5433 N N . THR C 1 191 ? 32.427 57.785 94.140 1.00 77.01 191 THR B N 1
ATOM 5434 C CA . THR C 1 191 ? 33.368 56.691 94.367 1.00 76.95 191 THR B CA 1
ATOM 5435 C C . THR C 1 191 ? 34.719 57.167 94.884 1.00 76.29 191 THR B C 1
ATOM 5436 O O . THR C 1 191 ? 35.206 56.687 95.907 1.00 76.95 191 THR B O 1
ATOM 5440 N N . ALA C 1 192 ? 35.319 58.107 94.160 1.00 75.98 192 ALA B N 1
ATOM 5441 C CA . ALA C 1 192 ? 36.625 58.654 94.514 1.00 75.91 192 ALA B CA 1
ATOM 5442 C C . ALA C 1 192 ? 36.634 59.335 95.880 1.00 75.90 192 ALA B C 1
ATOM 5443 O O . ALA C 1 192 ? 37.669 59.391 96.541 1.00 76.06 192 ALA B O 1
ATOM 5445 N N . ALA C 1 193 ? 35.475 59.842 96.293 1.00 74.40 193 ALA B N 1
ATOM 5446 C CA . ALA C 1 193 ? 35.345 60.627 97.520 1.00 74.29 193 ALA B CA 1
ATOM 5447 C C . ALA C 1 193 ? 35.778 59.897 98.785 1.00 74.95 193 ALA B C 1
ATOM 5448 O O . ALA C 1 193 ? 36.368 60.498 99.680 1.00 75.27 193 ALA B O 1
ATOM 5450 N N . LEU C 1 194 ? 35.474 58.611 98.885 1.00 70.22 194 LEU B N 1
ATOM 5451 C CA . LEU C 1 194 ? 35.806 57.906 100.109 1.00 70.66 194 LEU B CA 1
ATOM 5452 C C . LEU C 1 194 ? 37.250 57.421 100.063 1.00 71.29 194 LEU B C 1
ATOM 5453 O O . LEU C 1 194 ? 37.874 57.199 101.097 1.00 71.61 194 LEU B O 1
ATOM 5458 N N . LEU C 1 195 ? 37.793 57.276 98.863 1.00 73.26 195 LEU B N 1
ATOM 5459 C CA . LEU C 1 195 ? 39.125 56.706 98.730 1.00 73.95 195 LEU B CA 1
ATOM 5460 C C . LEU C 1 195 ? 40.213 57.644 99.221 1.00 73.85 195 LEU B C 1
ATOM 5461 O O . LEU C 1 195 ? 41.225 57.174 99.729 1.00 74.43 195 LEU B O 1
ATOM 5466 N N . GLU C 1 196 ? 40.029 58.955 99.082 1.00 77.78 196 GLU B N 1
ATOM 5467 C CA . GLU C 1 196 ? 41.006 59.871 99.670 1.00 78.44 196 GLU B CA 1
ATOM 5468 C C . GLU C 1 196 ? 40.943 59.753 101.182 1.00 78.82 196 GLU B C 1
ATOM 5469 O O . GLU C 1 196 ? 41.970 59.772 101.850 1.00 78.32 196 GLU B O 1
ATOM 5475 N N . ALA C 1 197 ? 39.732 59.620 101.714 1.00 75.44 197 ALA B N 1
ATOM 5476 C CA . ALA C 1 197 ? 39.558 59.384 103.140 1.00 75.85 197 ALA B CA 1
ATOM 5477 C C . ALA C 1 197 ? 40.363 58.160 103.573 1.00 75.53 197 ALA B C 1
ATOM 5478 O O . ALA C 1 197 ? 41.161 58.243 104.496 1.00 75.49 197 ALA B O 1
ATOM 5480 N N . SER C 1 198 ? 40.176 57.041 102.881 1.00 72.35 198 SER B N 1
ATOM 5481 C CA . SER C 1 198 ? 40.861 55.803 103.234 1.00 73.10 198 SER B CA 1
ATOM 5482 C C . SER C 1 198 ? 42.383 55.956 103.296 1.00 73.58 198 SER B C 1
ATOM 5483 O O . SER C 1 198 ? 42.977 55.745 104.351 1.00 73.97 198 SER B O 1
ATOM 5486 N N . VAL C 1 199 ? 43.016 56.338 102.191 1.00 73.46 199 VAL B N 1
ATOM 5487 C CA . VAL C 1 199 ? 44.478 56.380 102.156 1.00 74.01 199 VAL B CA 1
ATOM 5488 C C . VAL C 1 199 ? 45.087 57.585 102.874 1.00 73.71 199 VAL B C 1
ATOM 5489 O O . VAL C 1 199 ? 46.248 57.539 103.274 1.00 74.25 199 VAL B O 1
ATOM 5493 N N . VAL C 1 200 ? 44.329 58.664 103.033 1.00 74.84 200 VAL B N 1
ATOM 5494 C CA . VAL C 1 200 ? 44.864 59.813 103.754 1.00 74.84 200 VAL B CA 1
ATOM 5495 C C . VAL C 1 200 ? 44.847 59.556 105.259 1.00 75.73 200 VAL B C 1
ATOM 5496 O O . VAL C 1 200 ? 45.877 59.690 105.921 1.00 75.95 200 VAL B O 1
ATOM 5500 N N . ILE C 1 201 ? 43.691 59.168 105.797 1.00 73.92 201 ILE B N 1
ATOM 5501 C CA . ILE C 1 201 ? 43.585 58.926 107.234 1.00 74.36 201 ILE B CA 1
ATOM 5502 C C . ILE C 1 201 ? 44.427 57.714 107.623 1.00 74.64 201 ILE B C 1
ATOM 5503 O O . ILE C 1 201 ? 44.892 57.614 108.759 1.00 74.69 201 ILE B O 1
ATOM 5508 N N . GLY C 1 202 ? 44.634 56.809 106.669 1.00 76.04 202 GLY B N 1
ATOM 5509 C CA . GLY C 1 202 ? 45.553 55.704 106.858 1.00 76.97 202 GLY B CA 1
ATOM 5510 C C . GLY C 1 202 ? 46.965 56.237 107.014 1.00 77.34 202 GLY B C 1
ATOM 5511 O O . GLY C 1 202 ? 47.713 55.808 107.895 1.00 77.97 202 GLY B O 1
ATOM 5512 N N . ALA C 1 203 ? 47.322 57.189 106.156 1.00 74.70 203 ALA B N 1
ATOM 5513 C CA . ALA C 1 203 ? 48.628 57.831 106.215 1.00 75.00 203 ALA B CA 1
ATOM 5514 C C . ALA C 1 203 ? 48.754 58.697 107.453 1.00 74.80 203 ALA B C 1
ATOM 5515 O O . ALA C 1 203 ? 49.830 58.794 108.037 1.00 75.34 203 ALA B O 1
ATOM 5517 N N . ILE C 1 204 ? 47.656 59.335 107.845 1.00 74.22 204 ILE B N 1
ATOM 5518 C CA . ILE C 1 204 ? 47.672 60.207 109.013 1.00 74.00 204 ILE B CA 1
ATOM 5519 C C . ILE C 1 204 ? 47.928 59.386 110.269 1.00 74.64 204 ILE B C 1
ATOM 5520 O O . ILE C 1 204 ? 48.729 59.774 111.126 1.00 74.98 204 ILE B O 1
ATOM 5525 N N . LEU C 1 205 ? 47.261 58.237 110.356 1.00 75.59 205 LEU B N 1
ATOM 5526 C CA . LEU C 1 205 ? 47.453 57.320 111.477 1.00 76.31 205 LEU B CA 1
ATOM 5527 C C . LEU C 1 205 ? 48.815 56.637 111.405 1.00 77.09 205 LEU B C 1
ATOM 5528 O O . LEU C 1 205 ? 49.263 56.030 112.378 1.00 77.73 205 LEU B O 1
ATOM 5533 N N . GLY C 1 206 ? 49.461 56.733 110.246 1.00 77.33 206 GLY B N 1
ATOM 5534 C CA . GLY C 1 206 ? 50.829 56.279 110.094 1.00 78.19 206 GLY B CA 1
ATOM 5535 C C . GLY C 1 206 ? 51.784 57.322 110.630 1.00 78.28 206 GLY B C 1
ATOM 5536 O O . GLY C 1 206 ? 52.944 57.030 110.924 1.00 79.07 206 GLY B O 1
ATOM 5537 N N . GLY C 1 207 ? 51.285 58.547 110.761 1.00 81.50 207 GLY B N 1
ATOM 5538 C CA . GLY C 1 207 ? 52.073 59.645 111.285 1.00 82.27 207 GLY B CA 1
ATOM 5539 C C . GLY C 1 207 ? 52.910 60.330 110.222 1.00 82.24 207 GLY B C 1
ATOM 5540 O O . GLY C 1 207 ? 53.910 60.983 110.526 1.00 82.67 207 GLY B O 1
ATOM 5541 N N . GLY C 1 208 ? 52.495 60.185 108.969 1.00 85.21 208 GLY B N 1
ATOM 5542 C CA . GLY C 1 208 ? 53.226 60.759 107.856 1.00 85.20 208 GLY B CA 1
ATOM 5543 C C . GLY C 1 208 ? 53.192 62.273 107.837 1.00 84.90 208 GLY B C 1
ATOM 5544 O O . GLY C 1 208 ? 52.252 62.889 108.337 1.00 85.47 208 GLY B O 1
ATOM 5545 N N . SER C 1 209 ? 54.221 62.877 107.251 1.00 91.11 209 SER B N 1
ATOM 5546 C CA . SER C 1 209 ? 54.290 64.328 107.147 1.00 91.74 209 SER B CA 1
ATOM 5547 C C . SER C 1 209 ? 53.154 64.860 106.278 1.00 91.22 209 SER B C 1
ATOM 5548 O O . SER C 1 209 ? 52.408 64.091 105.674 1.00 90.85 209 SER B O 1
ATOM 5551 N N . ASP C 1 210 ? 53.021 66.179 106.229 1.00 94.45 210 ASP B N 1
ATOM 5552 C CA . ASP C 1 210 ? 51.930 66.809 105.499 1.00 94.20 210 ASP B CA 1
ATOM 5553 C C . ASP C 1 210 ? 52.047 66.562 104.005 1.00 94.30 210 ASP B C 1
ATOM 5554 O O . ASP C 1 210 ? 51.057 66.280 103.330 1.00 94.21 210 ASP B O 1
ATOM 5559 N N . GLU C 1 211 ? 53.250 66.604 103.455 1.00 97.22 211 GLU B N 1
ATOM 5560 C CA . GLU C 1 211 ? 53.434 66.366 102.018 1.00 96.70 211 GLU B CA 1
ATOM 5561 C C . GLU C 1 211 ? 53.064 64.969 101.595 1.00 96.30 211 GLU B C 1
ATOM 5562 O O . GLU C 1 211 ? 52.426 64.737 100.559 1.00 96.19 211 GLU B O 1
ATOM 5568 N N . GLN C 1 212 ? 53.442 64.014 102.420 1.00 89.97 212 GLN B N 1
ATOM 5569 C CA . GLN C 1 212 ? 53.199 62.641 102.082 1.00 89.08 212 GLN B CA 1
ATOM 5570 C C . GLN C 1 212 ? 51.728 62.478 101.896 1.00 90.35 212 GLN B C 1
ATOM 5571 O O . GLN C 1 212 ? 51.257 61.860 100.940 1.00 91.63 212 GLN B O 1
ATOM 5577 N N . ILE C 1 213 ? 50.995 63.106 102.784 1.00 91.95 213 ILE B N 1
ATOM 5578 C CA . ILE C 1 213 ? 49.571 63.016 102.701 1.00 91.46 213 ILE B CA 1
ATOM 5579 C C . ILE C 1 213 ? 49.119 63.575 101.382 1.00 91.12 213 ILE B C 1
ATOM 5580 O O . ILE C 1 213 ? 48.228 63.028 100.791 1.00 90.51 213 ILE B O 1
ATOM 5585 N N . GLU C 1 214 ? 49.712 64.664 100.917 1.00 101.02 214 GLU B N 1
ATOM 5586 C CA . GLU C 1 214 ? 49.245 65.261 99.672 1.00 100.28 214 GLU B CA 1
ATOM 5587 C C . GLU C 1 214 ? 49.404 64.339 98.504 1.00 100.63 214 GLU B C 1
ATOM 5588 O O . GLU C 1 214 ? 48.490 64.151 97.663 1.00 101.12 214 GLU B O 1
ATOM 5594 N N . SER C 1 215 ? 50.573 63.733 98.456 1.00 93.71 215 SER B N 1
ATOM 5595 C CA . SER C 1 215 ? 50.829 62.861 97.349 1.00 94.11 215 SER B CA 1
ATOM 5596 C C . SER C 1 215 ? 49.812 61.750 97.400 1.00 93.98 215 SER B C 1
ATOM 5597 O O . SER C 1 215 ? 49.199 61.424 96.416 1.00 94.05 215 SER B O 1
ATOM 5600 N N . LEU C 1 216 ? 49.583 61.212 98.579 1.00 87.92 216 LEU B N 1
ATOM 5601 C CA . LEU C 1 216 ? 48.630 60.130 98.717 1.00 88.22 216 LEU B CA 1
ATOM 5602 C C . LEU C 1 216 ? 47.224 60.509 98.328 1.00 88.04 216 LEU B C 1
ATOM 5603 O O . LEU C 1 216 ? 46.512 59.730 97.747 1.00 87.85 216 LEU B O 1
ATOM 5608 N N . ARG C 1 217 ? 46.818 61.710 98.655 1.00 90.42 217 ARG B N 1
ATOM 5609 C CA . ARG C 1 217 ? 45.488 62.156 98.325 1.00 90.86 217 ARG B CA 1
ATOM 5610 C C . ARG C 1 217 ? 45.291 62.152 96.841 1.00 90.35 217 ARG B C 1
ATOM 5611 O O . ARG C 1 217 ? 44.258 61.711 96.376 1.00 89.67 217 ARG B O 1
ATOM 5619 N N . MET C 1 218 ? 46.272 62.631 96.087 1.00 94.18 218 MET B N 1
ATOM 5620 C CA . MET C 1 218 ? 46.093 62.630 94.623 1.00 93.97 218 MET B CA 1
ATOM 5621 C C . MET C 1 218 ? 45.968 61.232 93.995 1.00 93.23 218 MET B C 1
ATOM 5622 O O . MET C 1 218 ? 45.228 60.991 93.060 1.00 92.72 218 MET B O 1
ATOM 5627 N N . TYR C 1 219 ? 46.732 60.317 94.521 1.00 85.18 219 TYR B N 1
ATOM 5628 C CA . TYR C 1 219 ? 46.761 58.913 94.123 1.00 84.79 219 TYR B CA 1
ATOM 5629 C C . TYR C 1 219 ? 45.370 58.306 94.178 1.00 84.95 219 TYR B C 1
ATOM 5630 O O . TYR C 1 219 ? 44.881 57.754 93.194 1.00 84.15 219 TYR B O 1
ATOM 5639 N N . ALA C 1 220 ? 44.736 58.418 95.338 1.00 86.51 220 ALA B N 1
ATOM 5640 C CA . ALA C 1 220 ? 43.405 57.865 95.529 1.00 86.38 220 ALA B CA 1
ATOM 5641 C C . ALA C 1 220 ? 42.413 58.541 94.610 1.00 85.88 220 ALA B C 1
ATOM 5642 O O . ALA C 1 220 ? 41.493 57.901 94.101 1.00 85.89 220 ALA B O 1
ATOM 5644 N N . ARG C 1 221 ? 42.598 59.839 94.402 1.00 87.92 221 ARG B N 1
ATOM 5645 C CA . ARG C 1 221 ? 41.683 60.585 93.556 1.00 87.97 221 ARG B CA 1
ATOM 5646 C C . ARG C 1 221 ? 41.814 60.098 92.118 1.00 87.30 221 ARG B C 1
ATOM 5647 O O . ARG C 1 221 ? 40.820 60.011 91.393 1.00 86.80 221 ARG B O 1
ATOM 5655 N N . SER C 1 222 ? 43.038 59.760 91.721 1.00 85.67 222 SER B N 1
ATOM 5656 C CA . SER C 1 222 ? 43.282 59.188 90.399 1.00 85.61 222 SER B CA 1
ATOM 5657 C C . SER C 1 222 ? 42.576 57.842 90.248 1.00 86.03 222 SER B C 1
ATOM 5658 O O . SER C 1 222 ? 41.739 57.660 89.362 1.00 85.14 222 SER B O 1
ATOM 5661 N N . ILE C 1 223 ? 42.914 56.909 91.133 1.00 80.93 223 ILE B N 1
ATOM 5662 C CA . ILE C 1 223 ? 42.372 55.557 91.090 1.00 81.47 223 ILE B CA 1
ATOM 5663 C C . ILE C 1 223 ? 40.883 55.531 91.401 1.00 80.93 223 ILE B C 1
ATOM 5664 O O . ILE C 1 223 ? 40.215 54.525 91.176 1.00 81.29 223 ILE B O 1
ATOM 5669 N N . GLY C 1 224 ? 40.371 56.635 91.936 1.00 81.62 224 GLY B N 1
ATOM 5670 C CA . GLY C 1 224 ? 38.962 56.744 92.252 1.00 81.69 224 GLY B CA 1
ATOM 5671 C C . GLY C 1 224 ? 38.152 56.983 90.998 1.00 81.42 224 GLY B C 1
ATOM 5672 O O . GLY C 1 224 ? 37.168 56.291 90.736 1.00 81.60 224 GLY B O 1
ATOM 5673 N N . LEU C 1 225 ? 38.565 57.977 90.220 1.00 82.56 225 LEU B N 1
ATOM 5674 C CA . LEU C 1 225 ? 37.924 58.250 88.942 1.00 82.19 225 LEU B CA 1
ATOM 5675 C C . LEU C 1 225 ? 38.125 57.041 88.044 1.00 82.10 225 LEU B C 1
ATOM 5676 O O . LEU C 1 225 ? 37.161 56.467 87.537 1.00 82.33 225 LEU B O 1
ATOM 5681 N N . LEU C 1 226 ? 39.392 56.664 87.881 1.00 79.90 226 LEU B N 1
ATOM 5682 C CA . LEU C 1 226 ? 39.808 55.437 87.208 1.00 80.80 226 LEU B CA 1
ATOM 5683 C C . LEU C 1 226 ? 38.875 54.266 87.501 1.00 81.14 226 LEU B C 1
ATOM 5684 O O . LEU C 1 226 ? 38.515 53.507 86.601 1.00 81.60 226 LEU B O 1
ATOM 5689 N N . PHE C 1 227 ? 38.482 54.142 88.767 1.00 89.31 227 PHE B N 1
ATOM 5690 C CA . PHE C 1 227 ? 37.604 53.071 89.226 1.00 89.97 227 PHE B CA 1
ATOM 5691 C C . PHE C 1 227 ? 36.314 53.028 88.423 1.00 90.63 227 PHE B C 1
ATOM 5692 O O . PHE C 1 227 ? 35.994 52.012 87.805 1.00 91.34 227 PHE B O 1
ATOM 5700 N N . GLN C 1 228 ? 35.567 54.126 88.438 1.00 90.09 228 GLN B N 1
ATOM 5701 C CA . GLN C 1 228 ? 34.267 54.131 87.786 1.00 90.43 228 GLN B CA 1
ATOM 5702 C C . GLN C 1 228 ? 34.396 54.336 86.277 1.00 89.94 228 GLN B C 1
ATOM 5703 O O . GLN C 1 228 ? 33.434 54.136 85.536 1.00 90.06 228 GLN B O 1
ATOM 5709 N N . VAL C 1 229 ? 35.585 54.722 85.822 1.00 92.19 229 VAL B N 1
ATOM 5710 C CA . VAL C 1 229 ? 35.856 54.766 84.389 1.00 91.68 229 VAL B CA 1
ATOM 5711 C C . VAL C 1 229 ? 35.904 53.344 83.851 1.00 92.89 229 VAL B C 1
ATOM 5712 O O . VAL C 1 229 ? 35.135 52.982 82.958 1.00 93.56 229 VAL B O 1
ATOM 5716 N N . VAL C 1 230 ? 36.810 52.544 84.408 1.00 95.08 230 VAL B N 1
ATOM 5717 C CA . VAL C 1 230 ? 36.896 51.122 84.097 1.00 95.29 230 VAL B CA 1
ATOM 5718 C C . VAL C 1 230 ? 35.537 50.460 84.271 1.00 96.59 230 VAL B C 1
ATOM 5719 O O . VAL C 1 230 ? 35.098 49.686 83.418 1.00 97.39 230 VAL B O 1
ATOM 5723 N N . ASP C 1 231 ? 34.877 50.783 85.380 1.00 101.79 231 ASP B N 1
ATOM 5724 C CA . ASP C 1 231 ? 33.527 50.311 85.653 1.00 102.71 231 ASP B CA 1
ATOM 5725 C C . ASP C 1 231 ? 32.609 50.625 84.467 1.00 102.96 231 ASP B C 1
ATOM 5726 O O . ASP C 1 231 ? 31.955 49.732 83.933 1.00 103.57 231 ASP B O 1
ATOM 5731 N N . ASP C 1 232 ? 32.591 51.880 84.027 1.00 103.04 232 ASP B N 1
ATOM 5732 C CA . ASP C 1 232 ? 31.741 52.269 82.901 1.00 103.27 232 ASP B CA 1
ATOM 5733 C C . ASP C 1 232 ? 32.227 51.706 81.563 1.00 103.47 232 ASP B C 1
ATOM 5734 O O . ASP C 1 232 ? 31.626 51.966 80.519 1.00 103.51 232 ASP B O 1
ATOM 5739 N N . ILE C 1 233 ? 33.310 50.934 81.598 1.00 102.51 233 ILE B N 1
ATOM 5740 C CA . ILE C 1 233 ? 33.789 50.231 80.411 1.00 102.68 233 ILE B CA 1
ATOM 5741 C C . ILE C 1 233 ? 33.473 48.740 80.503 1.00 103.36 233 ILE B C 1
ATOM 5742 O O . ILE C 1 233 ? 33.083 48.114 79.520 1.00 103.53 233 ILE B O 1
ATOM 5747 N N . LEU C 1 234 ? 33.696 48.170 81.673 1.00 102.64 234 LEU B N 1
ATOM 5748 C CA . LEU C 1 234 ? 33.395 46.769 81.853 1.00 102.83 234 LEU B CA 1
ATOM 5749 C C . LEU C 1 234 ? 31.942 46.466 81.605 1.00 104.26 234 LEU B C 1
ATOM 5750 O O . LEU C 1 234 ? 31.564 45.312 81.568 1.00 105.26 234 LEU B O 1
ATOM 5755 N N . ASP C 1 235 ? 31.117 47.491 81.435 1.00 107.52 235 ASP B N 1
ATOM 5756 C CA . ASP C 1 235 ? 29.697 47.293 81.210 1.00 108.29 235 ASP B CA 1
ATOM 5757 C C . ASP C 1 235 ? 29.337 47.101 79.744 1.00 106.97 235 ASP B C 1
ATOM 5758 O O . ASP C 1 235 ? 28.183 46.883 79.406 1.00 107.08 235 ASP B O 1
ATOM 5763 N N . VAL C 1 236 ? 30.338 47.164 78.877 1.00 111.45 236 VAL B N 1
ATOM 5764 C CA . VAL C 1 236 ? 30.160 46.922 77.451 1.00 112.49 236 VAL B CA 1
ATOM 5765 C C . VAL C 1 236 ? 30.794 45.564 77.161 1.00 112.97 236 VAL B C 1
ATOM 5766 O O . VAL C 1 236 ? 31.505 45.393 76.176 1.00 111.72 236 VAL B O 1
ATOM 5770 N N . THR C 1 237 ? 30.520 44.608 78.043 1.00 118.12 237 THR B N 1
ATOM 5771 C CA . THR C 1 237 ? 31.046 43.260 77.987 1.00 118.09 237 THR B CA 1
ATOM 5772 C C . THR C 1 237 ? 29.907 42.266 77.956 1.00 118.56 237 THR B C 1
ATOM 5773 O O . THR C 1 237 ? 29.490 41.811 76.899 1.00 118.31 237 THR B O 1
ATOM 5777 N N . LYS C 1 238 ? 29.445 41.914 79.146 1.00 121.07 238 LYS B N 1
ATOM 5778 C CA . LYS C 1 238 ? 28.328 41.008 79.243 1.00 122.04 238 LYS B CA 1
ATOM 5779 C C . LYS C 1 238 ? 27.527 41.143 77.953 1.00 121.94 238 LYS B C 1
ATOM 5780 O O . LYS C 1 238 ? 27.473 42.218 77.345 1.00 120.67 238 LYS B O 1
ATOM 5786 N N . THR C 1 256 ? 24.477 57.490 81.175 1.00 97.89 256 THR B N 1
ATOM 5787 C CA . THR C 1 256 ? 25.433 58.409 80.557 1.00 99.22 256 THR B CA 1
ATOM 5788 C C . THR C 1 256 ? 26.867 58.138 81.004 1.00 99.81 256 THR B C 1
ATOM 5789 O O . THR C 1 256 ? 27.331 58.707 81.991 1.00 99.73 256 THR B O 1
ATOM 5793 N N . THR C 1 257 ? 27.574 57.289 80.266 1.00 99.35 257 THR B N 1
ATOM 5794 C CA . THR C 1 257 ? 28.914 56.869 80.668 1.00 99.04 257 THR B CA 1
ATOM 5795 C C . THR C 1 257 ? 30.014 57.453 79.798 1.00 98.55 257 THR B C 1
ATOM 5796 O O . THR C 1 257 ? 29.760 58.275 78.921 1.00 98.51 257 THR B O 1
ATOM 5800 N N . TYR C 1 258 ? 31.240 57.004 80.049 1.00 94.41 258 TYR B N 1
ATOM 5801 C CA . TYR C 1 258 ? 32.415 57.503 79.339 1.00 94.31 258 TYR B CA 1
ATOM 5802 C C . TYR C 1 258 ? 32.530 57.039 77.882 1.00 94.16 258 TYR B C 1
ATOM 5803 O O . TYR C 1 258 ? 32.877 57.843 77.014 1.00 93.01 258 TYR B O 1
ATOM 5812 N N . PRO C 1 259 ? 32.252 55.751 77.600 1.00 98.06 259 PRO B N 1
ATOM 5813 C CA . PRO C 1 259 ? 32.244 55.391 76.179 1.00 97.90 259 PRO B CA 1
ATOM 5814 C C . PRO C 1 259 ? 31.126 56.093 75.409 1.00 97.63 259 PRO B C 1
ATOM 5815 O O . PRO C 1 259 ? 31.187 56.181 74.182 1.00 97.54 259 PRO B O 1
ATOM 5819 N N . LYS C 1 260 ? 30.122 56.588 76.126 1.00 99.15 260 LYS B N 1
ATOM 5820 C CA . LYS C 1 260 ? 29.064 57.373 75.507 1.00 99.21 260 LYS B CA 1
ATOM 5821 C C . LYS C 1 260 ? 29.595 58.740 75.083 1.00 98.91 260 LYS B C 1
ATOM 5822 O O . LYS C 1 260 ? 29.331 59.207 73.976 1.00 98.53 260 LYS B O 1
ATOM 5828 N N . LEU C 1 261 ? 30.351 59.375 75.973 1.00 96.22 261 LEU B N 1
ATOM 5829 C CA . LEU C 1 261 ? 30.832 60.734 75.743 1.00 95.38 261 LEU B CA 1
ATOM 5830 C C . LEU C 1 261 ? 32.110 60.773 74.918 1.00 94.42 261 LEU B C 1
ATOM 5831 O O . LEU C 1 261 ? 32.230 61.567 73.987 1.00 93.60 261 LEU B O 1
ATOM 5836 N N . LEU C 1 262 ? 33.062 59.914 75.262 1.00 95.88 262 LEU B N 1
ATOM 5837 C CA . LEU C 1 262 ? 34.394 59.995 74.674 1.00 96.59 262 LEU B CA 1
ATOM 5838 C C . LEU C 1 262 ? 34.665 58.897 73.651 1.00 97.03 262 LEU B C 1
ATOM 5839 O O . LEU C 1 262 ? 35.587 59.006 72.842 1.00 96.87 262 LEU B O 1
ATOM 5844 N N . GLY C 1 263 ? 33.859 57.842 73.691 1.00 100.36 263 GLY B N 1
ATOM 5845 C CA . GLY C 1 263 ? 34.109 56.670 72.874 1.00 101.05 263 GLY B CA 1
ATOM 5846 C C . GLY C 1 263 ? 34.824 55.607 73.688 1.00 101.91 263 GLY B C 1
ATOM 5847 O O . GLY C 1 263 ? 35.440 55.914 74.711 1.00 102.03 263 GLY B O 1
ATOM 5848 N N . LEU C 1 264 ? 34.746 54.358 73.239 1.00 98.77 264 LEU B N 1
ATOM 5849 C CA . LEU C 1 264 ? 35.313 53.240 73.985 1.00 98.04 264 LEU B CA 1
ATOM 5850 C C . LEU C 1 264 ? 36.835 53.240 73.944 1.00 98.45 264 LEU B C 1
ATOM 5851 O O . LEU C 1 264 ? 37.491 53.010 74.959 1.00 98.85 264 LEU B O 1
ATOM 5856 N N . GLU C 1 265 ? 37.394 53.496 72.767 1.00 106.25 265 GLU B N 1
ATOM 5857 C CA . GLU C 1 265 ? 38.842 53.463 72.596 1.00 106.94 265 GLU B CA 1
ATOM 5858 C C . GLU C 1 265 ? 39.529 54.603 73.337 1.00 106.47 265 GLU B C 1
ATOM 5859 O O . GLU C 1 265 ? 40.633 54.441 73.855 1.00 106.75 265 GLU B O 1
ATOM 5865 N N . LYS C 1 266 ? 38.872 55.755 73.393 1.00 102.69 266 LYS B N 1
ATOM 5866 C CA . LYS C 1 266 ? 39.423 56.894 74.111 1.00 102.56 266 LYS B CA 1
ATOM 5867 C C . LYS C 1 266 ? 39.056 56.811 75.590 1.00 102.96 266 LYS B C 1
ATOM 5868 O O . LYS C 1 266 ? 39.292 57.745 76.357 1.00 102.69 266 LYS B O 1
ATOM 5874 N N . SER C 1 267 ? 38.481 55.679 75.983 1.00 99.07 267 SER B N 1
ATOM 5875 C CA . SER C 1 267 ? 38.157 55.426 77.381 1.00 99.02 267 SER B CA 1
ATOM 5876 C C . SER C 1 267 ? 39.189 54.497 78.026 1.00 99.15 267 SER B C 1
ATOM 5877 O O . SER C 1 267 ? 39.518 54.653 79.203 1.00 98.88 267 SER B O 1
ATOM 5880 N N . ARG C 1 268 ? 39.695 53.533 77.257 1.00 98.82 268 ARG B N 1
ATOM 5881 C CA . ARG C 1 268 ? 40.817 52.706 77.701 1.00 98.82 268 ARG B CA 1
ATOM 5882 C C . ARG C 1 268 ? 42.057 53.576 77.803 1.00 97.87 268 ARG B C 1
ATOM 5883 O O . ARG C 1 268 ? 42.959 53.313 78.595 1.00 96.96 268 ARG B O 1
ATOM 5891 N N . GLU C 1 269 ? 42.068 54.610 76.968 1.00 98.29 269 GLU B N 1
ATOM 5892 C CA . GLU C 1 269 ? 43.153 55.567 76.829 1.00 97.80 269 GLU B CA 1
ATOM 5893 C C . GLU C 1 269 ? 43.112 56.518 78.020 1.00 97.78 269 GLU B C 1
ATOM 5894 O O . GLU C 1 269 ? 44.148 56.813 78.611 1.00 97.96 269 GLU B O 1
ATOM 5900 N N . PHE C 1 270 ? 41.907 56.946 78.400 1.00 91.86 270 PHE B N 1
ATOM 5901 C CA . PHE C 1 270 ? 41.699 57.764 79.600 1.00 91.81 270 PHE B CA 1
ATOM 5902 C C . PHE C 1 270 ? 42.218 57.035 80.833 1.00 92.56 270 PHE B C 1
ATOM 5903 O O . PHE C 1 270 ? 43.088 57.543 81.547 1.00 92.49 270 PHE B O 1
ATOM 5911 N N . ALA C 1 271 ? 41.679 55.842 81.069 1.00 87.95 271 ALA B N 1
ATOM 5912 C CA . ALA C 1 271 ? 42.058 55.033 82.221 1.00 87.28 271 ALA B CA 1
ATOM 5913 C C . ALA C 1 271 ? 43.561 54.814 82.264 1.00 87.59 271 ALA B C 1
ATOM 5914 O O . ALA C 1 271 ? 44.160 54.790 83.336 1.00 87.73 271 ALA B O 1
ATOM 5916 N N . GLU C 1 272 ? 44.169 54.685 81.089 1.00 89.97 272 GLU B N 1
ATOM 5917 C CA . GLU C 1 272 ? 45.571 54.306 81.003 1.00 90.03 272 GLU B CA 1
ATOM 5918 C C . GLU C 1 272 ? 46.523 55.375 81.542 1.00 89.37 272 GLU B C 1
ATOM 5919 O O . GLU C 1 272 ? 47.635 55.045 81.945 1.00 89.45 272 GLU B O 1
ATOM 5925 N N . LYS C 1 273 ? 46.115 56.642 81.562 1.00 86.55 273 LYS B N 1
ATOM 5926 C CA . LYS C 1 273 ? 46.970 57.649 82.193 1.00 87.14 273 LYS B CA 1
ATOM 5927 C C . LYS C 1 273 ? 46.532 57.950 83.605 1.00 86.92 273 LYS B C 1
ATOM 5928 O O . LYS C 1 273 ? 47.371 58.267 84.445 1.00 86.82 273 LYS B O 1
ATOM 5934 N N . LEU C 1 274 ? 45.228 57.862 83.861 1.00 83.12 274 LEU B N 1
ATOM 5935 C CA . LEU C 1 274 ? 44.717 57.997 85.220 1.00 82.65 274 LEU B CA 1
ATOM 5936 C C . LEU C 1 274 ? 45.503 57.059 86.120 1.00 83.35 274 LEU B C 1
ATOM 5937 O O . LEU C 1 274 ? 45.863 57.404 87.249 1.00 83.17 274 LEU B O 1
ATOM 5942 N N . LEU C 1 275 ? 45.778 55.873 85.585 1.00 80.11 275 LEU B N 1
ATOM 5943 C CA . LEU C 1 275 ? 46.680 54.922 86.209 1.00 80.95 275 LEU B CA 1
ATOM 5944 C C . LEU C 1 275 ? 48.076 55.516 86.310 1.00 81.20 275 LEU B C 1
ATOM 5945 O O . LEU C 1 275 ? 48.611 55.657 87.405 1.00 81.23 275 LEU B O 1
ATOM 5950 N N . SER C 1 276 ? 48.647 55.881 85.163 1.00 86.34 276 SER B N 1
ATOM 5951 C CA . SER C 1 276 ? 50.001 56.431 85.102 1.00 86.70 276 SER B CA 1
ATOM 5952 C C . SER C 1 276 ? 50.123 57.720 85.911 1.00 86.89 276 SER B C 1
ATOM 5953 O O . SER C 1 276 ? 51.210 58.072 86.369 1.00 87.44 276 SER B O 1
ATOM 5956 N N . ASP C 1 277 ? 49.003 58.417 86.079 1.00 86.39 277 ASP B N 1
ATOM 5957 C CA . ASP C 1 277 ? 48.950 59.597 86.936 1.00 86.35 277 ASP B CA 1
ATOM 5958 C C . ASP C 1 277 ? 49.219 59.204 88.383 1.00 86.57 277 ASP B C 1
ATOM 5959 O O . ASP C 1 277 ? 50.079 59.780 89.047 1.00 86.61 277 ASP B O 1
ATOM 5964 N N . ALA C 1 278 ? 48.477 58.210 88.857 1.00 84.54 278 ALA B N 1
ATOM 5965 C CA . ALA C 1 278 ? 48.599 57.734 90.228 1.00 84.73 278 ALA B CA 1
ATOM 5966 C C . ALA C 1 278 ? 50.001 57.217 90.535 1.00 85.64 278 ALA B C 1
ATOM 5967 O O . ALA C 1 278 ? 50.515 57.413 91.635 1.00 85.70 278 ALA B O 1
ATOM 5969 N N . ARG C 1 279 ? 50.614 56.562 89.556 1.00 87.23 279 ARG B N 1
ATOM 5970 C CA . ARG C 1 279 ? 51.908 55.916 89.752 1.00 87.50 279 ARG B CA 1
ATOM 5971 C C . ARG C 1 279 ? 53.014 56.932 90.004 1.00 88.18 279 ARG B C 1
ATOM 5972 O O . ARG C 1 279 ? 53.850 56.750 90.892 1.00 88.60 279 ARG B O 1
ATOM 5980 N N . GLU C 1 280 ? 53.013 58.000 89.214 1.00 94.81 280 GLU B N 1
ATOM 5981 C CA . GLU C 1 280 ? 54.001 59.062 89.356 1.00 95.41 280 GLU B CA 1
ATOM 5982 C C . GLU C 1 280 ? 53.857 59.757 90.710 1.00 95.91 280 GLU B C 1
ATOM 5983 O O . GLU C 1 280 ? 54.804 60.363 91.211 1.00 96.22 280 GLU B O 1
ATOM 5989 N N . GLN C 1 281 ? 52.679 59.649 91.317 1.00 91.79 281 GLN B N 1
ATOM 5990 C CA . GLN C 1 281 ? 52.445 60.296 92.601 1.00 91.46 281 GLN B CA 1
ATOM 5991 C C . GLN C 1 281 ? 53.188 59.588 93.732 1.00 92.22 281 GLN B C 1
ATOM 5992 O O . GLN C 1 281 ? 53.622 60.227 94.690 1.00 92.54 281 GLN B O 1
ATOM 5998 N N . LEU C 1 282 ? 53.351 58.274 93.611 1.00 96.33 282 LEU B N 1
ATOM 5999 C CA . LEU C 1 282 ? 54.045 57.492 94.632 1.00 96.56 282 LEU B CA 1
ATOM 6000 C C . LEU C 1 282 ? 55.561 57.587 94.476 1.00 96.89 282 LEU B C 1
ATOM 6001 O O . LEU C 1 282 ? 56.305 56.821 95.089 1.00 97.09 282 LEU B O 1
ATOM 6006 N N . SER C 1 283 ? 56.003 58.538 93.659 1.00 102.35 283 SER B N 1
ATOM 6007 C CA . SER C 1 283 ? 57.420 58.741 93.373 1.00 102.63 283 SER B CA 1
ATOM 6008 C C . SER C 1 283 ? 58.258 58.962 94.629 1.00 103.04 283 SER B C 1
ATOM 6009 O O . SER C 1 283 ? 59.421 58.566 94.681 1.00 103.37 283 SER B O 1
ATOM 6012 N N . GLY C 1 284 ? 57.658 59.586 95.637 1.00 103.06 284 GLY B N 1
ATOM 6013 C CA . GLY C 1 284 ? 58.387 59.997 96.823 1.00 104.09 284 GLY B CA 1
ATOM 6014 C C . GLY C 1 284 ? 58.569 58.924 97.877 1.00 104.65 284 GLY B C 1
ATOM 6015 O O . GLY C 1 284 ? 59.087 59.196 98.961 1.00 105.82 284 GLY B O 1
ATOM 6016 N N . PHE C 1 285 ? 58.152 57.702 97.565 1.00 102.58 285 PHE B N 1
ATOM 6017 C CA . PHE C 1 285 ? 58.250 56.610 98.529 1.00 103.58 285 PHE B CA 1
ATOM 6018 C C . PHE C 1 285 ? 59.374 55.624 98.289 1.00 103.71 285 PHE B C 1
ATOM 6019 O O . PHE C 1 285 ? 60.147 55.723 97.335 1.00 103.97 285 PHE B O 1
ATOM 6027 N N . ASP C 1 286 ? 59.420 54.645 99.180 1.00 107.64 286 ASP B N 1
ATOM 6028 C CA . ASP C 1 286 ? 60.209 53.454 98.975 1.00 108.30 286 ASP B CA 1
ATOM 6029 C C . ASP C 1 286 ? 59.371 52.474 98.139 1.00 108.15 286 ASP B C 1
ATOM 6030 O O . ASP C 1 286 ? 58.250 52.116 98.512 1.00 107.96 286 ASP B O 1
ATOM 6035 N N . GLN C 1 287 ? 59.931 52.061 97.001 1.00 111.20 287 GLN B N 1
ATOM 6036 C CA . GLN C 1 287 ? 59.265 51.170 96.043 1.00 110.98 287 GLN B CA 1
ATOM 6037 C C . GLN C 1 287 ? 58.725 49.917 96.711 1.00 110.95 287 GLN B C 1
ATOM 6038 O O . GLN C 1 287 ? 57.716 49.352 96.265 1.00 110.70 287 GLN B O 1
ATOM 6044 N N . GLU C 1 288 ? 59.407 49.496 97.771 1.00 108.82 288 GLU B N 1
ATOM 6045 C CA . GLU C 1 288 ? 59.033 48.327 98.541 1.00 109.55 288 GLU B CA 1
ATOM 6046 C C . GLU C 1 288 ? 57.730 48.511 99.322 1.00 109.43 288 GLU B C 1
ATOM 6047 O O . GLU C 1 288 ? 56.796 47.718 99.197 1.00 108.78 288 GLU B O 1
ATOM 6053 N N . THR C 1 289 ? 57.675 49.565 100.129 1.00 102.91 289 THR B N 1
ATOM 6054 C CA . THR C 1 289 ? 56.559 49.766 101.049 1.00 102.90 289 THR B CA 1
ATOM 6055 C C . THR C 1 289 ? 55.260 50.169 100.344 1.00 102.65 289 THR B C 1
ATOM 6056 O O . THR C 1 289 ? 54.179 50.094 100.934 1.00 102.11 289 THR B O 1
ATOM 6060 N N . ALA C 1 290 ? 55.370 50.586 99.084 1.00 91.66 290 ALA B N 1
ATOM 6061 C CA . ALA C 1 290 ? 54.214 51.032 98.311 1.00 90.75 290 ALA B CA 1
ATOM 6062 C C . ALA C 1 290 ? 53.776 49.972 97.321 1.00 91.17 290 ALA B C 1
ATOM 6063 O O . ALA C 1 290 ? 52.861 50.195 96.530 1.00 90.57 290 ALA B O 1
ATOM 6065 N N . ALA C 1 291 ? 54.451 48.828 97.362 1.00 89.23 291 ALA B N 1
ATOM 6066 C CA . ALA C 1 291 ? 54.136 47.706 96.480 1.00 89.81 291 ALA B CA 1
ATOM 6067 C C . ALA C 1 291 ? 52.666 47.289 96.548 1.00 89.28 291 ALA B C 1
ATOM 6068 O O . ALA C 1 291 ? 52.067 47.014 95.506 1.00 89.21 291 ALA B O 1
ATOM 6070 N N . PRO C 1 292 ? 52.078 47.229 97.764 1.00 86.50 292 PRO B N 1
ATOM 6071 C CA . PRO C 1 292 ? 50.636 46.971 97.777 1.00 85.93 292 PRO B CA 1
ATOM 6072 C C . PRO C 1 292 ? 49.868 48.066 97.050 1.00 84.88 292 PRO B C 1
ATOM 6073 O O . PRO C 1 292 ? 49.052 47.750 96.190 1.00 84.73 292 PRO B O 1
ATOM 6077 N N . LEU C 1 293 ? 50.155 49.327 97.371 1.00 86.67 293 LEU B N 1
ATOM 6078 C CA . LEU C 1 293 ? 49.501 50.470 96.731 1.00 86.05 293 LEU B CA 1
ATOM 6079 C C . LEU C 1 293 ? 49.650 50.461 95.213 1.00 86.17 293 LEU B C 1
ATOM 6080 O O . LEU C 1 293 ? 48.819 51.023 94.498 1.00 85.64 293 LEU B O 1
ATOM 6085 N N . LEU C 1 294 ? 50.714 49.828 94.728 1.00 88.59 294 LEU B N 1
ATOM 6086 C CA . LEU C 1 294 ? 50.962 49.716 93.295 1.00 87.64 294 LEU B CA 1
ATOM 6087 C C . LEU C 1 294 ? 50.073 48.666 92.651 1.00 87.80 294 LEU B C 1
ATOM 6088 O O . LEU C 1 294 ? 49.345 48.948 91.697 1.00 87.09 294 LEU B O 1
ATOM 6093 N N . HIS C 1 295 ? 50.144 47.449 93.177 1.00 88.77 295 HIS B N 1
ATOM 6094 C CA . HIS C 1 295 ? 49.331 46.358 92.665 1.00 89.03 295 HIS B CA 1
ATOM 6095 C C . HIS C 1 295 ? 47.863 46.585 93.010 1.00 89.03 295 HIS B C 1
ATOM 6096 O O . HIS C 1 295 ? 46.977 46.007 92.381 1.00 89.40 295 HIS B O 1
ATOM 6103 N N . LEU C 1 296 ? 47.608 47.427 94.008 1.00 83.63 296 LEU B N 1
ATOM 6104 C CA . LEU C 1 296 ? 46.247 47.865 94.283 1.00 82.73 296 LEU B CA 1
ATOM 6105 C C . LEU C 1 296 ? 45.740 48.664 93.095 1.00 82.09 296 LEU B C 1
ATOM 6106 O O . LEU C 1 296 ? 44.676 48.378 92.552 1.00 81.89 296 LEU B O 1
ATOM 6111 N N . ALA C 1 297 ? 46.523 49.657 92.687 1.00 83.32 297 ALA B N 1
ATOM 6112 C CA . ALA C 1 297 ? 46.168 50.499 91.553 1.00 82.94 297 ALA B CA 1
ATOM 6113 C C . ALA C 1 297 ? 46.030 49.671 90.283 1.00 83.02 297 ALA B C 1
ATOM 6114 O O . ALA C 1 297 ? 45.106 49.877 89.495 1.00 82.89 297 ALA B O 1
ATOM 6116 N N . ASN C 1 298 ? 46.952 48.732 90.095 1.00 82.77 298 ASN B N 1
ATOM 6117 C CA . ASN C 1 298 ? 46.909 47.836 88.945 1.00 83.49 298 ASN B CA 1
ATOM 6118 C C . ASN C 1 298 ? 45.635 46.998 88.922 1.00 83.52 298 ASN B C 1
ATOM 6119 O O . ASN C 1 298 ? 45.069 46.743 87.857 1.00 83.62 298 ASN B O 1
ATOM 6124 N N . TYR C 1 299 ? 45.191 46.576 90.103 1.00 87.57 299 TYR B N 1
ATOM 6125 C CA . TYR C 1 299 ? 44.002 45.743 90.216 1.00 88.23 299 TYR B CA 1
ATOM 6126 C C . TYR C 1 299 ? 42.768 46.491 89.745 1.00 88.36 299 TYR B C 1
ATOM 6127 O O . TYR C 1 299 ? 41.917 45.932 89.054 1.00 88.89 299 TYR B O 1
ATOM 6136 N N . ILE C 1 300 ? 42.676 47.759 90.127 1.00 86.87 300 ILE B N 1
ATOM 6137 C CA . ILE C 1 300 ? 41.543 48.588 89.748 1.00 85.96 300 ILE B CA 1
ATOM 6138 C C . ILE C 1 300 ? 41.474 48.746 88.232 1.00 86.04 300 ILE B C 1
ATOM 6139 O O . ILE C 1 300 ? 40.390 48.806 87.654 1.00 85.71 300 ILE B O 1
ATOM 6144 N N . ALA C 1 301 ? 42.637 48.790 87.591 1.00 85.04 301 ALA B N 1
ATOM 6145 C CA . ALA C 1 301 ? 42.708 49.060 86.160 1.00 85.11 301 ALA B CA 1
ATOM 6146 C C . ALA C 1 301 ? 42.264 47.875 85.314 1.00 85.89 301 ALA B C 1
ATOM 6147 O O . ALA C 1 301 ? 41.549 48.036 84.325 1.00 85.71 301 ALA B O 1
ATOM 6149 N N . TYR C 1 302 ? 42.685 46.681 85.714 1.00 91.49 302 TYR B N 1
ATOM 6150 C CA . TYR C 1 302 ? 42.546 45.507 84.862 1.00 92.19 302 TYR B CA 1
ATOM 6151 C C . TYR C 1 302 ? 41.582 44.467 85.423 1.00 92.75 302 TYR B C 1
ATOM 6152 O O . TYR C 1 302 ? 41.768 43.264 85.225 1.00 93.58 302 TYR B O 1
ATOM 6161 N N . ARG C 1 303 ? 40.556 44.936 86.125 1.00 94.33 303 ARG B N 1
ATOM 6162 C CA . ARG C 1 303 ? 39.451 44.074 86.514 1.00 95.27 303 ARG B CA 1
ATOM 6163 C C . ARG C 1 303 ? 38.784 43.495 85.273 1.00 96.31 303 ARG B C 1
ATOM 6164 O O . ARG C 1 303 ? 38.735 44.137 84.223 1.00 95.64 303 ARG B O 1
ATOM 6172 N N . GLN C 1 304 ? 38.281 42.276 85.393 1.00 104.00 304 GLN B N 1
ATOM 6173 C CA . GLN C 1 304 ? 37.410 41.723 84.372 1.00 104.19 304 GLN B CA 1
ATOM 6174 C C . GLN C 1 304 ? 36.197 41.137 85.066 1.00 104.76 304 GLN B C 1
ATOM 6175 O O . GLN C 1 304 ? 35.499 40.286 84.519 1.00 106.19 304 GLN B O 1
ATOM 6181 N N . ASN C 1 305 ? 35.959 41.609 86.285 1.00 106.03 305 ASN B N 1
ATOM 6182 C CA . ASN C 1 305 ? 34.847 41.136 87.097 1.00 107.83 305 ASN B CA 1
ATOM 6183 C C . ASN C 1 305 ? 33.543 41.858 86.767 1.00 109.25 305 ASN B C 1
ATOM 6184 O O . ASN C 1 305 ? 32.930 41.615 85.728 1.00 110.64 305 ASN B O 1
ATOM 6189 N N . LEU D 2 4 ? 16.850 78.733 133.541 1.00 104.65 3 LEU D N 1
ATOM 6190 C CA . LEU D 2 4 ? 16.326 80.087 133.618 1.00 105.21 3 LEU D CA 1
ATOM 6191 C C . LEU D 2 4 ? 15.847 80.399 132.225 1.00 104.85 3 LEU D C 1
ATOM 6192 O O . LEU D 2 4 ? 16.556 80.150 131.264 1.00 104.67 3 LEU D O 1
ATOM 6197 N N . ARG D 2 5 ? 14.645 80.936 132.107 1.00 104.53 4 ARG D N 1
ATOM 6198 C CA . ARG D 2 5 ? 14.096 81.222 130.797 1.00 104.45 4 ARG D CA 1
ATOM 6199 C C . ARG D 2 5 ? 14.988 82.109 129.962 1.00 104.35 4 ARG D C 1
ATOM 6200 O O . ARG D 2 5 ? 15.224 81.810 128.806 1.00 103.79 4 ARG D O 1
ATOM 6208 N N . LEU D 2 6 ? 15.536 83.161 130.551 1.00 103.06 5 LEU D N 1
ATOM 6209 C CA . LEU D 2 6 ? 16.405 84.041 129.789 1.00 102.23 5 LEU D CA 1
ATOM 6210 C C . LEU D 2 6 ? 17.590 83.302 129.238 1.00 101.36 5 LEU D C 1
ATOM 6211 O O . LEU D 2 6 ? 17.921 83.446 128.060 1.00 99.90 5 LEU D O 1
ATOM 6216 N N . TYR D 2 7 ? 18.204 82.501 130.102 1.00 97.76 6 TYR D N 1
ATOM 6217 C CA . TYR D 2 7 ? 19.358 81.710 129.756 1.00 98.00 6 TYR D CA 1
ATOM 6218 C C . TYR D 2 7 ? 19.007 80.891 128.562 1.00 97.75 6 TYR D C 1
ATOM 6219 O O . TYR D 2 7 ? 19.642 81.002 127.539 1.00 97.35 6 TYR D O 1
ATOM 6228 N N . TRP D 2 8 ? 17.941 80.123 128.688 1.00 95.64 7 TRP D N 1
ATOM 6229 C CA . TRP D 2 8 ? 17.492 79.265 127.620 1.00 95.62 7 TRP D CA 1
ATOM 6230 C C . TRP D 2 8 ? 17.315 79.989 126.315 1.00 94.80 7 TRP D C 1
ATOM 6231 O O . TRP D 2 8 ? 17.903 79.603 125.326 1.00 94.50 7 TRP D O 1
ATOM 6242 N N . THR D 2 9 ? 16.569 81.078 126.329 1.00 96.41 8 THR D N 1
ATOM 6243 C CA . THR D 2 9 ? 16.326 81.803 125.103 1.00 96.23 8 THR D CA 1
ATOM 6244 C C . THR D 2 9 ? 17.597 82.264 124.447 1.00 95.59 8 THR D C 1
ATOM 6245 O O . THR D 2 9 ? 17.847 81.936 123.291 1.00 95.49 8 THR D O 1
ATOM 6249 N N . SER D 2 10 ? 18.464 82.927 125.196 1.00 91.59 9 SER D N 1
ATOM 6250 C CA . SER D 2 10 ? 19.681 83.422 124.569 1.00 91.18 9 SER D CA 1
ATOM 6251 C C . SER D 2 10 ? 20.567 82.291 124.094 1.00 91.08 9 SER D C 1
ATOM 6252 O O . SER D 2 10 ? 21.167 82.346 123.022 1.00 90.41 9 SER D O 1
ATOM 6255 N N . LEU D 2 11 ? 20.633 81.245 124.889 1.00 88.35 10 LEU D N 1
ATOM 6256 C CA . LEU D 2 11 ? 21.454 80.129 124.548 1.00 88.24 10 LEU D CA 1
ATOM 6257 C C . LEU D 2 11 ? 21.023 79.522 123.261 1.00 87.49 10 LEU D C 1
ATOM 6258 O O . LEU D 2 11 ? 21.857 79.289 122.425 1.00 87.37 10 LEU D O 1
ATOM 6263 N N . ILE D 2 12 ? 19.725 79.314 123.046 1.00 84.03 11 ILE D N 1
ATOM 6264 C CA . ILE D 2 12 ? 19.317 78.700 121.779 1.00 83.65 11 ILE D CA 1
ATOM 6265 C C . ILE D 2 12 ? 19.239 79.677 120.639 1.00 83.20 11 ILE D C 1
ATOM 6266 O O . ILE D 2 12 ? 19.075 79.291 119.508 1.00 82.86 11 ILE D O 1
ATOM 6271 N N . ALA D 2 13 ? 19.317 80.954 120.939 1.00 84.98 12 ALA D N 1
ATOM 6272 C CA . ALA D 2 13 ? 19.406 81.941 119.904 1.00 84.59 12 ALA D CA 1
ATOM 6273 C C . ALA D 2 13 ? 20.852 81.952 119.392 1.00 84.54 12 ALA D C 1
ATOM 6274 O O . ALA D 2 13 ? 21.085 82.315 118.254 1.00 83.86 12 ALA D O 1
ATOM 6276 N N . ASP D 2 14 ? 21.825 81.570 120.220 1.00 87.52 13 ASP D N 1
ATOM 6277 C CA . ASP D 2 14 ? 23.211 81.523 119.771 1.00 87.28 13 ASP D CA 1
ATOM 6278 C C . ASP D 2 14 ? 23.660 80.202 119.113 1.00 87.41 13 ASP D C 1
ATOM 6279 O O . ASP D 2 14 ? 24.758 80.122 118.600 1.00 86.98 13 ASP D O 1
ATOM 6284 N N . VAL D 2 15 ? 22.848 79.157 119.179 1.00 81.84 14 VAL D N 1
ATOM 6285 C CA . VAL D 2 15 ? 23.141 77.919 118.481 1.00 82.37 14 VAL D CA 1
ATOM 6286 C C . VAL D 2 15 ? 22.553 78.048 117.091 1.00 82.02 14 VAL D C 1
ATOM 6287 O O . VAL D 2 15 ? 23.121 77.538 116.134 1.00 82.82 14 VAL D O 1
ATOM 6291 N N . GLU D 2 16 ? 21.441 78.766 116.972 1.00 86.02 15 GLU D N 1
ATOM 6292 C CA . GLU D 2 16 ? 20.822 78.968 115.673 1.00 86.81 15 GLU D CA 1
ATOM 6293 C C . GLU D 2 16 ? 21.712 79.856 114.819 1.00 86.83 15 GLU D C 1
ATOM 6294 O O . GLU D 2 16 ? 21.961 79.561 113.649 1.00 87.05 15 GLU D O 1
ATOM 6300 N N . ALA D 2 17 ? 22.184 80.950 115.410 1.00 85.92 16 ALA D N 1
ATOM 6301 C CA . ALA D 2 17 ? 23.080 81.870 114.717 1.00 85.57 16 ALA D CA 1
ATOM 6302 C C . ALA D 2 17 ? 24.406 81.187 114.422 1.00 85.15 16 ALA D C 1
ATOM 6303 O O . ALA D 2 17 ? 25.098 81.528 113.467 1.00 84.91 16 ALA D O 1
ATOM 6305 N N . GLU D 2 18 ? 24.771 80.211 115.212 1.00 86.34 17 GLU D N 1
ATOM 6306 C CA . GLU D 2 18 ? 25.929 79.453 114.862 1.00 86.39 17 GLU D CA 1
ATOM 6307 C C . GLU D 2 18 ? 25.534 78.552 113.721 1.00 87.02 17 GLU D C 1
ATOM 6308 O O . GLU D 2 18 ? 26.261 78.384 112.756 1.00 87.08 17 GLU D O 1
ATOM 6314 N N . LEU D 2 19 ? 24.352 77.954 113.841 1.00 83.40 18 LEU D N 1
ATOM 6315 C CA . LEU D 2 19 ? 23.925 76.964 112.854 1.00 83.11 18 LEU D CA 1
ATOM 6316 C C . LEU D 2 19 ? 23.912 77.512 111.440 1.00 82.80 18 LEU D C 1
ATOM 6317 O O . LEU D 2 19 ? 24.495 76.910 110.540 1.00 83.53 18 LEU D O 1
ATOM 6322 N N . ASP D 2 20 ? 23.248 78.644 111.233 1.00 86.12 19 ASP D N 1
ATOM 6323 C CA . ASP D 2 20 ? 23.091 79.146 109.875 1.00 86.67 19 ASP D CA 1
ATOM 6324 C C . ASP D 2 20 ? 24.454 79.512 109.290 1.00 86.47 19 ASP D C 1
ATOM 6325 O O . ASP D 2 20 ? 24.657 79.443 108.079 1.00 86.44 19 ASP D O 1
ATOM 6330 N N . ALA D 2 21 ? 25.394 79.869 110.160 1.00 86.37 20 ALA D N 1
ATOM 6331 C CA . ALA D 2 21 ? 26.736 80.220 109.717 1.00 86.79 20 ALA D CA 1
ATOM 6332 C C . ALA D 2 21 ? 27.540 78.971 109.382 1.00 87.26 20 ALA D C 1
ATOM 6333 O O . ALA D 2 21 ? 28.528 79.038 108.653 1.00 88.02 20 ALA D O 1
ATOM 6335 N N . ALA D 2 22 ? 27.108 77.831 109.912 1.00 85.15 21 ALA D N 1
ATOM 6336 C CA . ALA D 2 22 ? 27.808 76.571 109.676 1.00 86.01 21 ALA D CA 1
ATOM 6337 C C . ALA D 2 22 ? 27.149 75.759 108.561 1.00 85.72 21 ALA D C 1
ATOM 6338 O O . ALA D 2 22 ? 27.755 74.836 108.012 1.00 85.48 21 ALA D O 1
ATOM 6340 N N . MET D 2 23 ? 25.911 76.109 108.227 1.00 84.32 22 MET D N 1
ATOM 6341 C CA . MET D 2 23 ? 25.199 75.446 107.139 1.00 84.45 22 MET D CA 1
ATOM 6342 C C . MET D 2 23 ? 24.738 76.446 106.082 1.00 84.11 22 MET D C 1
ATOM 6343 O O . MET D 2 23 ? 23.577 76.853 106.080 1.00 83.75 22 MET D O 1
ATOM 6348 N N . PRO D 2 24 ? 25.618 76.841 105.193 1.00 82.69 23 PRO D N 1
ATOM 6349 C CA . PRO D 2 24 ? 25.295 77.827 104.184 1.00 81.55 23 PRO D CA 1
ATOM 6350 C C . PRO D 2 24 ? 25.165 77.177 102.874 1.00 81.97 23 PRO D C 1
ATOM 6351 O O . PRO D 2 24 ? 25.968 76.342 102.595 1.00 82.86 23 PRO D O 1
ATOM 6355 N N . ILE D 2 25 ? 24.219 77.590 102.063 1.00 81.71 24 ILE D N 1
ATOM 6356 C CA . ILE D 2 25 ? 24.012 76.996 100.780 1.00 80.63 24 ILE D CA 1
ATOM 6357 C C . ILE D 2 25 ? 25.250 77.122 99.948 1.00 80.41 24 ILE D C 1
ATOM 6358 O O . ILE D 2 25 ? 25.727 78.206 99.760 1.00 80.36 24 ILE D O 1
ATOM 6363 N N . ARG D 2 26 ? 25.742 76.023 99.395 1.00 82.78 25 ARG D N 1
ATOM 6364 C CA . ARG D 2 26 ? 26.937 76.097 98.596 1.00 83.43 25 ARG D CA 1
ATOM 6365 C C . ARG D 2 26 ? 26.832 74.992 97.604 1.00 83.10 25 ARG D C 1
ATOM 6366 O O . ARG D 2 26 ? 26.153 74.016 97.838 1.00 83.17 25 ARG D O 1
ATOM 6374 N N . THR D 2 27 ? 27.420 75.040 96.426 1.00 89.42 26 THR D N 1
ATOM 6375 C CA . THR D 2 27 ? 27.197 73.908 95.499 1.00 88.16 26 THR D CA 1
ATOM 6376 C C . THR D 2 27 ? 27.750 72.641 96.122 1.00 89.00 26 THR D C 1
ATOM 6377 O O . THR D 2 27 ? 28.752 72.778 96.780 1.00 90.06 26 THR D O 1
ATOM 6381 N N . PRO D 2 28 ? 27.165 71.359 96.015 1.00 83.48 27 PRO D N 1
ATOM 6382 C CA . PRO D 2 28 ? 25.966 71.143 95.196 1.00 83.14 27 PRO D CA 1
ATOM 6383 C C . PRO D 2 28 ? 24.711 71.197 95.994 1.00 83.60 27 PRO D C 1
ATOM 6384 O O . PRO D 2 28 ? 24.315 70.338 96.751 1.00 84.13 27 PRO D O 1
ATOM 6388 N N . GLU D 2 29 ? 24.060 72.241 95.598 1.00 89.06 28 GLU D N 1
ATOM 6389 C CA . GLU D 2 29 ? 23.037 73.108 96.099 1.00 88.05 28 GLU D CA 1
ATOM 6390 C C . GLU D 2 29 ? 21.738 72.481 96.490 1.00 88.32 28 GLU D C 1
ATOM 6391 O O . GLU D 2 29 ? 21.106 72.941 97.396 1.00 88.22 28 GLU D O 1
ATOM 6397 N N . ARG D 2 30 ? 21.337 71.428 95.822 1.00 84.50 29 ARG D N 1
ATOM 6398 C CA . ARG D 2 30 ? 20.063 70.809 96.107 1.00 85.05 29 ARG D CA 1
ATOM 6399 C C . ARG D 2 30 ? 19.974 70.368 97.507 1.00 85.61 29 ARG D C 1
ATOM 6400 O O . ARG D 2 30 ? 18.924 70.415 98.086 1.00 85.92 29 ARG D O 1
ATOM 6408 N N . ILE D 2 31 ? 21.057 69.848 98.026 1.00 77.94 30 ILE D N 1
ATOM 6409 C CA . ILE D 2 31 ? 21.033 69.302 99.351 1.00 78.41 30 ILE D CA 1
ATOM 6410 C C . ILE D 2 31 ? 21.363 70.268 100.454 1.00 78.71 30 ILE D C 1
ATOM 6411 O O . ILE D 2 31 ? 20.895 70.126 101.569 1.00 79.73 30 ILE D O 1
ATOM 6416 N N . HIS D 2 32 ? 22.178 71.257 100.151 1.00 81.12 31 HIS D N 1
ATOM 6417 C CA . HIS D 2 32 ? 22.556 72.181 101.212 1.00 80.41 31 HIS D CA 1
ATOM 6418 C C . HIS D 2 32 ? 21.311 72.937 101.649 1.00 80.17 31 HIS D C 1
ATOM 6419 O O . HIS D 2 32 ? 21.111 73.192 102.833 1.00 80.30 31 HIS D O 1
ATOM 6426 N N . SER D 2 33 ? 20.463 73.267 100.683 1.00 76.57 32 SER D N 1
ATOM 6427 C CA . SER D 2 33 ? 19.154 73.828 100.975 1.00 76.20 32 SER D CA 1
ATOM 6428 C C . SER D 2 33 ? 18.320 72.838 101.770 1.00 77.10 32 SER D C 1
ATOM 6429 O O . SER D 2 33 ? 17.573 73.219 102.669 1.00 77.86 32 SER D O 1
ATOM 6432 N N . ALA D 2 34 ? 18.456 71.563 101.429 1.00 72.59 33 ALA D N 1
ATOM 6433 C CA . ALA D 2 34 ? 17.717 70.500 102.096 1.00 72.95 33 ALA D CA 1
ATOM 6434 C C . ALA D 2 34 ? 18.129 70.368 103.551 1.00 73.11 33 ALA D C 1
ATOM 6435 O O . ALA D 2 34 ? 17.284 70.277 104.440 1.00 73.24 33 ALA D O 1
ATOM 6437 N N . MET D 2 35 ? 19.436 70.350 103.782 1.00 72.67 34 MET D N 1
ATOM 6438 C CA . MET D 2 35 ? 19.980 70.236 105.127 1.00 72.85 34 MET D CA 1
ATOM 6439 C C . MET D 2 35 ? 19.515 71.397 105.986 1.00 72.64 34 MET D C 1
ATOM 6440 O O . MET D 2 35 ? 19.171 71.214 107.150 1.00 72.84 34 MET D O 1
ATOM 6445 N N . ARG D 2 36 ? 19.503 72.598 105.447 1.00 79.20 35 ARG D N 1
ATOM 6446 C CA . ARG D 2 36 ? 19.027 73.673 106.274 1.00 79.60 35 ARG D CA 1
ATOM 6447 C C . ARG D 2 36 ? 17.554 73.529 106.567 1.00 80.72 35 ARG D C 1
ATOM 6448 O O . ARG D 2 36 ? 17.153 73.538 107.700 1.00 81.88 35 ARG D O 1
ATOM 6456 N N . TYR D 2 37 ? 16.721 73.322 105.573 1.00 78.19 36 TYR D N 1
ATOM 6457 C CA . TYR D 2 37 ? 15.333 73.179 105.900 1.00 78.71 36 TYR D CA 1
ATOM 6458 C C . TYR D 2 37 ? 15.169 71.975 106.769 1.00 80.16 36 TYR D C 1
ATOM 6459 O O . TYR D 2 37 ? 14.075 71.552 107.002 1.00 81.99 36 TYR D O 1
ATOM 6468 N N . ALA D 2 38 ? 16.261 71.414 107.258 1.00 78.39 37 ALA D N 1
ATOM 6469 C CA . ALA D 2 38 ? 16.160 70.261 108.114 1.00 79.35 37 ALA D CA 1
ATOM 6470 C C . ALA D 2 38 ? 16.278 70.715 109.497 1.00 79.16 37 ALA D C 1
ATOM 6471 O O . ALA D 2 38 ? 15.546 70.293 110.337 1.00 80.18 37 ALA D O 1
ATOM 6473 N N . VAL D 2 39 ? 17.239 71.575 109.737 1.00 82.10 38 VAL D N 1
ATOM 6474 C CA . VAL D 2 39 ? 17.456 72.063 111.054 1.00 82.73 38 VAL D CA 1
ATOM 6475 C C . VAL D 2 39 ? 16.999 73.473 111.259 1.00 83.21 38 VAL D C 1
ATOM 6476 O O . VAL D 2 39 ? 17.280 74.027 112.309 1.00 84.77 38 VAL D O 1
ATOM 6480 N N . LEU D 2 40 ? 16.284 74.082 110.329 1.00 97.58 39 LEU D N 1
ATOM 6481 C CA . LEU D 2 40 ? 15.923 75.467 110.592 1.00 97.89 39 LEU D CA 1
ATOM 6482 C C . LEU D 2 40 ? 14.551 75.978 110.162 1.00 98.70 39 LEU D C 1
ATOM 6483 O O . LEU D 2 40 ? 14.445 77.020 109.528 1.00 97.41 39 LEU D O 1
ATOM 6488 N N . PRO D 2 41 ? 13.597 75.110 110.409 1.00 107.65 40 PRO D N 1
ATOM 6489 C CA . PRO D 2 41 ? 12.324 75.603 110.034 1.00 108.45 40 PRO D CA 1
ATOM 6490 C C . PRO D 2 41 ? 12.620 76.816 110.879 1.00 108.77 40 PRO D C 1
ATOM 6491 O O . PRO D 2 41 ? 12.840 76.843 112.101 1.00 109.21 40 PRO D O 1
ATOM 6495 N N . LYS D 2 50 ? 9.914 71.520 124.134 1.00 95.34 49 LYS D N 1
ATOM 6496 C CA . LYS D 2 50 ? 11.088 72.041 123.489 1.00 95.25 49 LYS D CA 1
ATOM 6497 C C . LYS D 2 50 ? 12.193 71.082 123.814 1.00 95.68 49 LYS D C 1
ATOM 6498 O O . LYS D 2 50 ? 12.205 70.501 124.874 1.00 96.98 49 LYS D O 1
ATOM 6504 N N . ARG D 2 51 ? 13.112 70.914 122.862 1.00 96.77 50 ARG D N 1
ATOM 6505 C CA . ARG D 2 51 ? 14.271 70.049 123.051 1.00 96.54 50 ARG D CA 1
ATOM 6506 C C . ARG D 2 51 ? 15.147 70.714 124.090 1.00 96.43 50 ARG D C 1
ATOM 6507 O O . ARG D 2 51 ? 15.339 71.930 124.053 1.00 96.03 50 ARG D O 1
ATOM 6515 N N . ALA D 2 52 ? 15.720 69.932 124.990 1.00 90.10 51 ALA D N 1
ATOM 6516 C CA . ALA D 2 52 ? 16.565 70.536 125.970 1.00 89.34 51 ALA D CA 1
ATOM 6517 C C . ALA D 2 52 ? 17.893 69.877 125.996 1.00 89.55 51 ALA D C 1
ATOM 6518 O O . ALA D 2 52 ? 18.623 70.044 126.935 1.00 89.14 51 ALA D O 1
ATOM 6520 N N . PRO D 2 53 ? 18.231 69.115 124.983 1.00 89.11 52 PRO D N 1
ATOM 6521 C CA . PRO D 2 53 ? 19.520 68.427 125.063 1.00 89.13 52 PRO D CA 1
ATOM 6522 C C . PRO D 2 53 ? 20.667 69.341 124.725 1.00 88.21 52 PRO D C 1
ATOM 6523 O O . PRO D 2 53 ? 21.716 69.243 125.337 1.00 88.10 52 PRO D O 1
ATOM 6527 N N . PRO D 2 54 ? 20.451 70.228 123.690 1.00 86.19 53 PRO D N 1
ATOM 6528 C CA . PRO D 2 54 ? 21.601 71.074 123.387 1.00 85.11 53 PRO D CA 1
ATOM 6529 C C . PRO D 2 54 ? 21.970 71.969 124.514 1.00 85.63 53 PRO D C 1
ATOM 6530 O O . PRO D 2 54 ? 23.131 72.100 124.783 1.00 85.79 53 PRO D O 1
ATOM 6534 N N . VAL D 2 55 ? 21.015 72.580 125.185 1.00 91.07 54 VAL D N 1
ATOM 6535 C CA . VAL D 2 55 ? 21.341 73.496 126.269 1.00 90.03 54 VAL D CA 1
ATOM 6536 C C . VAL D 2 55 ? 22.048 72.860 127.415 1.00 90.60 54 VAL D C 1
ATOM 6537 O O . VAL D 2 55 ? 23.190 73.122 127.719 1.00 90.74 54 VAL D O 1
ATOM 6541 N N . LEU D 2 56 ? 21.316 72.029 128.090 1.00 87.67 55 LEU D N 1
ATOM 6542 C CA . LEU D 2 56 ? 21.882 71.429 129.294 1.00 88.11 55 LEU D CA 1
ATOM 6543 C C . LEU D 2 56 ? 23.264 70.842 129.036 1.00 88.36 55 LEU D C 1
ATOM 6544 O O . LEU D 2 56 ? 23.961 70.453 129.972 1.00 88.85 55 LEU D O 1
ATOM 6549 N N . CYS D 2 57 ? 23.660 70.769 127.770 1.00 88.23 56 CYS D N 1
ATOM 6550 C CA . CYS D 2 57 ? 25.038 70.428 127.450 1.00 88.01 56 CYS D CA 1
ATOM 6551 C C . CYS D 2 57 ? 25.937 71.615 127.741 1.00 87.39 56 CYS D C 1
ATOM 6552 O O . CYS D 2 57 ? 27.019 71.464 128.303 1.00 87.74 56 CYS D O 1
ATOM 6555 N N . VAL D 2 58 ? 25.478 72.796 127.343 1.00 89.27 57 VAL D N 1
ATOM 6556 C CA . VAL D 2 58 ? 26.195 74.036 127.601 1.00 88.52 57 VAL D CA 1
ATOM 6557 C C . VAL D 2 58 ? 26.298 74.289 129.097 1.00 88.82 57 VAL D C 1
ATOM 6558 O O . VAL D 2 58 ? 27.381 74.551 129.620 1.00 89.20 57 VAL D O 1
ATOM 6562 N N . ALA D 2 59 ? 25.160 74.196 129.775 1.00 89.42 58 ALA D N 1
ATOM 6563 C CA . ALA D 2 59 ? 25.070 74.488 131.201 1.00 89.64 58 ALA D CA 1
ATOM 6564 C C . ALA D 2 59 ? 26.000 73.612 132.038 1.00 90.51 58 ALA D C 1
ATOM 6565 O O . ALA D 2 59 ? 26.746 74.117 132.876 1.00 90.80 58 ALA D O 1
ATOM 6567 N N . ALA D 2 60 ? 25.962 72.303 131.800 1.00 88.78 59 ALA D N 1
ATOM 6568 C CA . ALA D 2 60 ? 26.762 71.351 132.570 1.00 88.61 59 ALA D CA 1
ATOM 6569 C C . ALA D 2 60 ? 28.262 71.607 132.427 1.00 88.78 59 ALA D C 1
ATOM 6570 O O . ALA D 2 60 ? 29.058 71.167 133.256 1.00 89.33 59 ALA D O 1
ATOM 6572 N N . CYS D 2 61 ? 28.639 72.318 131.371 1.00 92.29 60 CYS D N 1
ATOM 6573 C CA . CYS D 2 61 ? 30.028 72.694 131.164 1.00 92.22 60 CYS D CA 1
ATOM 6574 C C . CYS D 2 61 ? 30.392 73.906 132.014 1.00 92.74 60 CYS D C 1
ATOM 6575 O O . CYS D 2 61 ? 31.527 74.035 132.472 1.00 93.42 60 CYS D O 1
ATOM 6578 N N . GLU D 2 62 ? 29.423 74.792 132.222 1.00 94.79 61 GLU D N 1
ATOM 6579 C CA . GLU D 2 62 ? 29.636 75.986 133.033 1.00 94.70 61 GLU D CA 1
ATOM 6580 C C . GLU D 2 62 ? 29.554 75.666 134.524 1.00 94.89 61 GLU D C 1
ATOM 6581 O O . GLU D 2 62 ? 30.016 76.438 135.366 1.00 94.76 61 GLU D O 1
ATOM 6587 N N . LEU D 2 63 ? 28.953 74.527 134.847 1.00 97.59 62 LEU D N 1
ATOM 6588 C CA . LEU D 2 63 ? 28.918 74.068 136.225 1.00 98.22 62 LEU D CA 1
ATOM 6589 C C . LEU D 2 63 ? 30.305 73.606 136.629 1.00 98.48 62 LEU D C 1
ATOM 6590 O O . LEU D 2 63 ? 30.836 74.026 137.656 1.00 99.28 62 LEU D O 1
ATOM 6595 N N . LEU D 2 64 ? 30.898 72.747 135.807 1.00 96.15 63 LEU D N 1
ATOM 6596 C CA . LEU D 2 64 ? 32.254 72.280 136.051 1.00 96.88 63 LEU D CA 1
ATOM 6597 C C . LEU D 2 64 ? 33.280 73.378 135.736 1.00 97.37 63 LEU D C 1
ATOM 6598 O O . LEU D 2 64 ? 34.478 73.110 135.634 1.00 97.86 63 LEU D O 1
ATOM 6603 N N . GLY D 2 65 ? 32.796 74.608 135.574 1.00 96.17 64 GLY D N 1
ATOM 6604 C CA . GLY D 2 65 ? 33.644 75.782 135.455 1.00 95.57 64 GLY D CA 1
ATOM 6605 C C . GLY D 2 65 ? 34.528 75.836 134.226 1.00 95.94 64 GLY D C 1
ATOM 6606 O O . GLY D 2 65 ? 35.751 75.774 134.330 1.00 97.66 64 GLY D O 1
ATOM 6607 N N . ALA D 2 66 ? 33.898 75.965 133.086 1.00 96.17 65 ALA D N 1
ATOM 6608 C CA . ALA D 2 66 ? 34.614 76.015 131.858 1.00 96.07 65 ALA D CA 1
ATOM 6609 C C . ALA D 2 66 ? 34.155 77.269 131.210 1.00 95.76 65 ALA D C 1
ATOM 6610 O O . ALA D 2 66 ? 33.164 77.839 131.613 1.00 96.18 65 ALA D O 1
ATOM 6612 N N . PRO D 2 67 ? 34.948 77.716 130.177 1.00 101.12 66 PRO D N 1
ATOM 6613 C CA . PRO D 2 67 ? 34.459 78.940 129.538 1.00 101.89 66 PRO D CA 1
ATOM 6614 C C . PRO D 2 67 ? 33.202 78.602 128.766 1.00 101.91 66 PRO D C 1
ATOM 6615 O O . PRO D 2 67 ? 32.840 77.452 128.728 1.00 100.45 66 PRO D O 1
ATOM 6619 N N . ARG D 2 68 ? 32.505 79.500 128.095 1.00 100.77 67 ARG D N 1
ATOM 6620 C CA . ARG D 2 68 ? 31.310 79.096 127.294 1.00 100.83 67 ARG D CA 1
ATOM 6621 C C . ARG D 2 68 ? 31.527 78.255 126.027 1.00 99.62 67 ARG D C 1
ATOM 6622 O O . ARG D 2 68 ? 30.729 77.392 125.639 1.00 98.16 67 ARG D O 1
ATOM 6630 N N . GLU D 2 69 ? 32.625 78.557 125.368 1.00 102.81 68 GLU D N 1
ATOM 6631 C CA . GLU D 2 69 ? 32.939 77.991 124.091 1.00 101.38 68 GLU D CA 1
ATOM 6632 C C . GLU D 2 69 ? 33.069 76.517 123.862 1.00 100.41 68 GLU D C 1
ATOM 6633 O O . GLU D 2 69 ? 32.605 76.091 122.819 1.00 100.37 68 GLU D O 1
ATOM 6639 N N . ALA D 2 70 ? 33.662 75.726 124.740 1.00 92.02 69 ALA D N 1
ATOM 6640 C CA . ALA D 2 70 ? 33.772 74.308 124.414 1.00 92.42 69 ALA D CA 1
ATOM 6641 C C . ALA D 2 70 ? 32.353 73.747 124.230 1.00 93.19 69 ALA D C 1
ATOM 6642 O O . ALA D 2 70 ? 31.969 73.040 123.232 1.00 93.19 69 ALA D O 1
ATOM 6644 N N . ALA D 2 71 ? 31.527 74.131 125.171 1.00 90.58 70 ALA D N 1
ATOM 6645 C CA . ALA D 2 71 ? 30.165 73.697 125.156 1.00 90.58 70 ALA D CA 1
ATOM 6646 C C . ALA D 2 71 ? 29.470 74.202 123.938 1.00 90.51 70 ALA D C 1
ATOM 6647 O O . ALA D 2 71 ? 28.708 73.475 123.362 1.00 91.23 70 ALA D O 1
ATOM 6649 N N . LEU D 2 72 ? 29.733 75.435 123.536 1.00 87.02 71 LEU D N 1
ATOM 6650 C CA . LEU D 2 72 ? 29.041 75.932 122.376 1.00 86.37 71 LEU D CA 1
ATOM 6651 C C . LEU D 2 72 ? 29.279 75.022 121.192 1.00 87.51 71 LEU D C 1
ATOM 6652 O O . LEU D 2 72 ? 28.253 74.607 120.676 1.00 88.43 71 LEU D O 1
ATOM 6657 N N . PRO D 2 73 ? 30.571 74.636 120.751 1.00 81.93 72 PRO D N 1
ATOM 6658 C CA . PRO D 2 73 ? 30.500 73.667 119.636 1.00 81.73 72 PRO D CA 1
ATOM 6659 C C . PRO D 2 73 ? 29.822 72.376 119.872 1.00 81.91 72 PRO D C 1
ATOM 6660 O O . PRO D 2 73 ? 29.099 71.932 118.963 1.00 81.61 72 PRO D O 1
ATOM 6664 N N . ALA D 2 74 ? 30.029 71.763 121.027 1.00 81.69 73 ALA D N 1
ATOM 6665 C CA . ALA D 2 74 ? 29.354 70.473 121.179 1.00 82.36 73 ALA D CA 1
ATOM 6666 C C . ALA D 2 74 ? 27.849 70.668 121.055 1.00 82.83 73 ALA D C 1
ATOM 6667 O O . ALA D 2 74 ? 27.158 69.845 120.533 1.00 83.51 73 ALA D O 1
ATOM 6669 N N . ALA D 2 75 ? 27.337 71.755 121.574 1.00 81.54 74 ALA D N 1
ATOM 6670 C CA . ALA D 2 75 ? 25.924 72.048 121.525 1.00 81.57 74 ALA D CA 1
ATOM 6671 C C . ALA D 2 75 ? 25.439 72.246 120.144 1.00 81.37 74 ALA D C 1
ATOM 6672 O O . ALA D 2 75 ? 24.386 71.790 119.794 1.00 81.67 74 ALA D O 1
ATOM 6674 N N . VAL D 2 76 ? 26.211 72.938 119.343 1.00 80.52 75 VAL D N 1
ATOM 6675 C CA . VAL D 2 76 ? 25.827 73.167 117.975 1.00 80.40 75 VAL D CA 1
ATOM 6676 C C . VAL D 2 76 ? 25.712 71.845 117.282 1.00 80.55 75 VAL D C 1
ATOM 6677 O O . VAL D 2 76 ? 24.901 71.708 116.405 1.00 80.58 75 VAL D O 1
ATOM 6681 N N . ALA D 2 77 ? 26.552 70.879 117.625 1.00 77.47 76 ALA D N 1
ATOM 6682 C CA . ALA D 2 77 ? 26.436 69.568 116.979 1.00 77.94 76 ALA D CA 1
ATOM 6683 C C . ALA D 2 77 ? 25.168 68.764 117.214 1.00 78.17 76 ALA D C 1
ATOM 6684 O O . ALA D 2 77 ? 24.578 68.249 116.317 1.00 78.64 76 ALA D O 1
ATOM 6686 N N . LEU D 2 78 ? 24.750 68.691 118.447 1.00 78.68 77 LEU D N 1
ATOM 6687 C CA . LEU D 2 78 ? 23.626 67.892 118.926 1.00 79.51 77 LEU D CA 1
ATOM 6688 C C . LEU D 2 78 ? 22.356 68.282 118.203 1.00 79.59 77 LEU D C 1
ATOM 6689 O O . LEU D 2 78 ? 21.499 67.443 117.924 1.00 80.40 77 LEU D O 1
ATOM 6694 N N . GLU D 2 79 ? 22.242 69.564 117.884 1.00 81.38 78 GLU D N 1
ATOM 6695 C CA . GLU D 2 79 ? 21.096 70.050 117.141 1.00 81.28 78 GLU D CA 1
ATOM 6696 C C . GLU D 2 79 ? 21.138 69.363 115.784 1.00 81.58 78 GLU D C 1
ATOM 6697 O O . GLU D 2 79 ? 20.107 68.982 115.229 1.00 82.26 78 GLU D O 1
ATOM 6703 N N . MET D 2 80 ? 22.351 69.211 115.257 1.00 77.59 79 MET D N 1
ATOM 6704 C CA . MET D 2 80 ? 22.563 68.589 113.952 1.00 77.27 79 MET D CA 1
ATOM 6705 C C . MET D 2 80 ? 22.288 67.093 113.989 1.00 77.97 79 MET D C 1
ATOM 6706 O O . MET D 2 80 ? 21.678 66.544 113.075 1.00 78.66 79 MET D O 1
ATOM 6711 N N . LEU D 2 81 ? 22.763 66.435 115.039 1.00 74.29 80 LEU D N 1
ATOM 6712 C CA . LEU D 2 81 ? 22.559 65.002 115.192 1.00 74.94 80 LEU D CA 1
ATOM 6713 C C . LEU D 2 81 ? 21.082 64.693 115.335 1.00 76.24 80 LEU D C 1
ATOM 6714 O O . LEU D 2 81 ? 20.590 63.722 114.766 1.00 77.91 80 LEU D O 1
ATOM 6719 N N . HIS D 2 82 ? 20.375 65.520 116.099 1.00 77.05 81 HIS D N 1
ATOM 6720 C CA . HIS D 2 82 ? 18.944 65.327 116.289 1.00 77.49 81 HIS D CA 1
ATOM 6721 C C . HIS D 2 82 ? 18.205 65.530 114.979 1.00 77.49 81 HIS D C 1
ATOM 6722 O O . HIS D 2 82 ? 17.399 64.699 114.571 1.00 78.24 81 HIS D O 1
ATOM 6729 N N . ALA D 2 83 ? 18.494 66.645 114.323 1.00 79.52 82 ALA D N 1
ATOM 6730 C CA . ALA D 2 83 ? 17.854 66.976 113.060 1.00 80.05 82 ALA D CA 1
ATOM 6731 C C . ALA D 2 83 ? 18.098 65.891 112.025 1.00 80.24 82 ALA D C 1
ATOM 6732 O O . ALA D 2 83 ? 17.226 65.592 111.212 1.00 81.44 82 ALA D O 1
ATOM 6734 N N . ALA D 2 84 ? 19.288 65.303 112.065 1.00 78.07 83 ALA D N 1
ATOM 6735 C CA . ALA D 2 84 ? 19.655 64.246 111.133 1.00 78.70 83 ALA D CA 1
ATOM 6736 C C . ALA D 2 84 ? 18.700 63.069 111.232 1.00 79.38 83 ALA D C 1
ATOM 6737 O O . ALA D 2 84 ? 18.149 62.616 110.231 1.00 80.00 83 ALA D O 1
ATOM 6739 N N . SER D 2 85 ? 18.497 62.584 112.449 1.00 80.72 84 SER D N 1
ATOM 6740 C CA . SER D 2 85 ? 17.673 61.407 112.656 1.00 81.64 84 SER D CA 1
ATOM 6741 C C . SER D 2 85 ? 16.189 61.747 112.784 1.00 82.67 84 SER D C 1
ATOM 6742 O O . SER D 2 85 ? 15.345 60.858 112.698 1.00 84.53 84 SER D O 1
ATOM 6745 N N . LEU D 2 86 ? 15.862 63.022 112.982 1.00 82.09 85 LEU D N 1
ATOM 6746 C CA . LEU D 2 86 ? 14.458 63.431 112.959 1.00 82.98 85 LEU D CA 1
ATOM 6747 C C . LEU D 2 86 ? 13.916 63.310 111.539 1.00 83.35 85 LEU D C 1
ATOM 6748 O O . LEU D 2 86 ? 12.766 62.908 111.334 1.00 84.12 85 LEU D O 1
ATOM 6753 N N . VAL D 2 87 ? 14.754 63.655 110.563 1.00 80.37 86 VAL D N 1
ATOM 6754 C CA . VAL D 2 87 ? 14.388 63.524 109.160 1.00 80.47 86 VAL D CA 1
ATOM 6755 C C . VAL D 2 87 ? 14.056 62.079 108.835 1.00 81.10 86 VAL D C 1
ATOM 6756 O O . VAL D 2 87 ? 13.083 61.792 108.138 1.00 82.52 86 VAL D O 1
ATOM 6760 N N . HIS D 2 88 ? 14.853 61.167 109.371 1.00 79.33 87 HIS D N 1
ATOM 6761 C CA . HIS D 2 88 ? 14.667 59.756 109.084 1.00 80.55 87 HIS D CA 1
ATOM 6762 C C . HIS D 2 88 ? 13.441 59.148 109.776 1.00 81.90 87 HIS D C 1
ATOM 6763 O O . HIS D 2 88 ? 12.879 58.172 109.285 1.00 82.25 87 HIS D O 1
ATOM 6770 N N . ASP D 2 89 ? 13.015 59.712 110.902 1.00 90.27 88 ASP D N 1
ATOM 6771 C CA . ASP D 2 89 ? 11.871 59.138 111.605 1.00 91.26 88 ASP D CA 1
ATOM 6772 C C . ASP D 2 89 ? 10.545 59.628 111.042 1.00 92.09 88 ASP D C 1
ATOM 6773 O O . ASP D 2 89 ? 9.510 58.991 111.237 1.00 92.83 88 ASP D O 1
ATOM 6778 N N . ASP D 2 90 ? 10.587 60.741 110.340 1.00 93.49 89 ASP D N 1
ATOM 6779 C CA . ASP D 2 90 ? 9.396 61.281 109.741 1.00 94.73 89 ASP D CA 1
ATOM 6780 C C . ASP D 2 90 ? 9.119 60.604 108.404 1.00 94.65 89 ASP D C 1
ATOM 6781 O O . ASP D 2 90 ? 8.030 60.672 107.877 1.00 95.39 89 ASP D O 1
ATOM 6786 N N . LEU D 2 91 ? 10.123 59.949 107.865 1.00 88.21 90 LEU D N 1
ATOM 6787 C CA . LEU D 2 91 ? 10.039 59.313 106.552 1.00 88.06 90 LEU D CA 1
ATOM 6788 C C . LEU D 2 91 ? 8.748 58.511 106.406 1.00 88.89 90 LEU D C 1
ATOM 6789 O O . LEU D 2 91 ? 8.214 58.013 107.397 1.00 89.81 90 LEU D O 1
ATOM 6794 N N . PRO D 2 92 ? 8.239 58.389 105.168 1.00 90.14 91 PRO D N 1
ATOM 6795 C CA . PRO D 2 92 ? 6.992 57.657 104.935 1.00 90.22 91 PRO D CA 1
ATOM 6796 C C . PRO D 2 92 ? 7.040 56.237 105.470 1.00 91.19 91 PRO D C 1
ATOM 6797 O O . PRO D 2 92 ? 6.113 55.822 106.167 1.00 92.16 91 PRO D O 1
ATOM 6801 N N . CYS D 2 93 ? 8.117 55.514 105.179 1.00 94.87 92 CYS D N 1
ATOM 6802 C CA . CYS D 2 93 ? 8.189 54.098 105.527 1.00 96.13 92 CYS D CA 1
ATOM 6803 C C . CYS D 2 93 ? 8.321 53.872 107.033 1.00 96.06 92 CYS D C 1
ATOM 6804 O O . CYS D 2 93 ? 8.435 52.737 107.484 1.00 96.38 92 CYS D O 1
ATOM 6807 N N . PHE D 2 94 ? 8.258 54.939 107.804 1.00 93.87 93 PHE D N 1
ATOM 6808 C CA . PHE D 2 94 ? 8.321 54.775 109.228 1.00 94.65 93 PHE D CA 1
ATOM 6809 C C . PHE D 2 94 ? 7.113 54.849 110.143 1.00 95.91 93 PHE D C 1
ATOM 6810 O O . PHE D 2 94 ? 6.668 53.832 110.638 1.00 96.14 93 PHE D O 1
ATOM 6818 N N . ASP D 2 95 ? 6.572 56.046 110.357 1.00 106.03 94 ASP D N 1
ATOM 6819 C CA . ASP D 2 95 ? 5.247 56.246 110.949 1.00 107.04 94 ASP D CA 1
ATOM 6820 C C . ASP D 2 95 ? 4.057 56.181 109.996 1.00 107.17 94 ASP D C 1
ATOM 6821 O O . ASP D 2 95 ? 3.070 55.539 110.292 1.00 107.80 94 ASP D O 1
ATOM 6826 N N . ALA D 2 96 ? 4.145 56.838 108.856 1.00 116.22 95 ALA D N 1
ATOM 6827 C CA . ALA D 2 96 ? 3.040 56.814 107.910 1.00 117.13 95 ALA D CA 1
ATOM 6828 C C . ALA D 2 96 ? 1.798 57.619 108.308 1.00 118.65 95 ALA D C 1
ATOM 6829 O O . ALA D 2 96 ? 0.727 57.407 107.752 1.00 118.43 95 ALA D O 1
ATOM 6831 N N . ALA D 2 97 ? 1.921 58.533 109.264 1.00 128.95 96 ALA D N 1
ATOM 6832 C CA . ALA D 2 97 ? 0.771 59.350 109.665 1.00 129.14 96 ALA D CA 1
ATOM 6833 C C . ALA D 2 97 ? 1.048 60.837 109.487 1.00 130.08 96 ALA D C 1
ATOM 6834 O O . ALA D 2 97 ? 1.976 61.373 110.087 1.00 129.60 96 ALA D O 1
ATOM 6836 N N . PRO D 2 98 ? 0.188 61.519 108.639 1.00 134.48 97 PRO D N 1
ATOM 6837 C CA . PRO D 2 98 ? 0.488 62.947 108.483 1.00 133.80 97 PRO D CA 1
ATOM 6838 C C . PRO D 2 98 ? -0.468 63.841 109.264 1.00 133.49 97 PRO D C 1
ATOM 6839 O O . PRO D 2 98 ? -0.617 65.017 108.929 1.00 132.90 97 PRO D O 1
ATOM 6843 N N . PRO D 2 104 ? 6.018 71.156 107.182 1.00 98.85 103 PRO D N 1
ATOM 6844 C CA . PRO D 2 104 ? 5.752 70.058 106.262 1.00 98.20 103 PRO D CA 1
ATOM 6845 C C . PRO D 2 104 ? 7.024 69.289 106.215 1.00 97.68 103 PRO D C 1
ATOM 6846 O O . PRO D 2 104 ? 8.075 69.860 106.011 1.00 97.15 103 PRO D O 1
ATOM 6850 N N . SER D 2 105 ? 6.910 67.997 106.432 1.00 90.61 104 SER D N 1
ATOM 6851 C CA . SER D 2 105 ? 8.027 67.095 106.475 1.00 90.33 104 SER D CA 1
ATOM 6852 C C . SER D 2 105 ? 9.176 67.262 105.561 1.00 88.62 104 SER D C 1
ATOM 6853 O O . SER D 2 105 ? 9.031 67.341 104.380 1.00 88.33 104 SER D O 1
ATOM 6856 N N . THR D 2 106 ? 10.341 67.320 106.154 1.00 83.29 105 THR D N 1
ATOM 6857 C CA . THR D 2 106 ? 11.602 67.437 105.428 1.00 82.34 105 THR D CA 1
ATOM 6858 C C . THR D 2 106 ? 11.740 66.538 104.199 1.00 82.15 105 THR D C 1
ATOM 6859 O O . THR D 2 106 ? 12.438 66.878 103.242 1.00 80.01 105 THR D O 1
ATOM 6863 N N . HIS D 2 107 ? 11.060 65.394 104.235 1.00 84.46 106 HIS D N 1
ATOM 6864 C CA . HIS D 2 107 ? 11.126 64.414 103.157 1.00 83.71 106 HIS D CA 1
ATOM 6865 C C . HIS D 2 107 ? 10.102 64.686 102.059 1.00 83.64 106 HIS D C 1
ATOM 6866 O O . HIS D 2 107 ? 10.357 64.416 100.890 1.00 82.70 106 HIS D O 1
ATOM 6873 N N . ALA D 2 108 ? 8.944 65.219 102.433 1.00 83.62 107 ALA D N 1
ATOM 6874 C CA . ALA D 2 108 ? 7.920 65.568 101.453 1.00 82.99 107 ALA D CA 1
ATOM 6875 C C . ALA D 2 108 ? 8.136 66.988 100.962 1.00 81.35 107 ALA D C 1
ATOM 6876 O O . ALA D 2 108 ? 7.270 67.579 100.321 1.00 81.37 107 ALA D O 1
ATOM 6878 N N . ALA D 2 109 ? 9.303 67.533 101.278 1.00 76.28 108 ALA D N 1
ATOM 6879 C CA . ALA D 2 109 ? 9.672 68.856 100.814 1.00 75.78 108 ALA D CA 1
ATOM 6880 C C . ALA D 2 109 ? 10.699 68.756 99.695 1.00 75.62 108 ALA D C 1
ATOM 6881 O O . ALA D 2 109 ? 10.658 69.517 98.732 1.00 75.36 108 ALA D O 1
ATOM 6883 N N . TYR D 2 110 ? 11.618 67.807 99.821 1.00 73.34 109 TYR D N 1
ATOM 6884 C CA . TYR D 2 110 ? 12.691 67.666 98.846 1.00 73.24 109 TYR D CA 1
ATOM 6885 C C . TYR D 2 110 ? 12.699 66.284 98.182 1.00 73.70 109 TYR D C 1
ATOM 6886 O O . TYR D 2 110 ? 13.513 66.022 97.297 1.00 73.71 109 TYR D O 1
ATOM 6895 N N . GLY D 2 111 ? 11.790 65.410 98.605 1.00 78.01 110 GLY D N 1
ATOM 6896 C CA . GLY D 2 111 ? 11.708 64.062 98.063 1.00 78.52 110 GLY D CA 1
ATOM 6897 C C . GLY D 2 111 ? 12.286 63.046 99.026 1.00 78.87 110 GLY D C 1
ATOM 6898 O O . GLY D 2 111 ? 13.225 63.357 99.752 1.00 78.67 110 GLY D O 1
ATOM 6899 N N . THR D 2 112 ? 11.733 61.835 99.043 1.00 83.58 111 THR D N 1
ATOM 6900 C CA . THR D 2 112 ? 12.198 60.805 99.971 1.00 83.99 111 THR D CA 1
ATOM 6901 C C . THR D 2 112 ? 13.660 60.466 99.703 1.00 83.55 111 THR D C 1
ATOM 6902 O O . THR D 2 112 ? 14.379 60.042 100.606 1.00 84.01 111 THR D O 1
ATOM 6906 N N . ASP D 2 113 ? 14.096 60.673 98.462 1.00 83.96 112 ASP D N 1
ATOM 6907 C CA . ASP D 2 113 ? 15.475 60.398 98.059 1.00 83.51 112 ASP D CA 1
ATOM 6908 C C . ASP D 2 113 ? 16.467 61.401 98.653 1.00 82.53 112 ASP D C 1
ATOM 6909 O O . ASP D 2 113 ? 17.453 61.016 99.283 1.00 81.72 112 ASP D O 1
ATOM 6914 N N . MET D 2 114 ? 16.203 62.687 98.446 1.00 80.02 113 MET D N 1
ATOM 6915 C CA . MET D 2 114 ? 17.051 63.739 98.992 1.00 78.88 113 MET D CA 1
ATOM 6916 C C . MET D 2 114 ? 16.922 63.792 100.503 1.00 79.85 113 MET D C 1
ATOM 6917 O O . MET D 2 114 ? 17.809 64.290 101.194 1.00 80.29 113 MET D O 1
ATOM 6922 N N . ALA D 2 115 ? 15.806 63.275 101.004 1.00 76.58 114 ALA D N 1
ATOM 6923 C CA . ALA D 2 115 ? 15.527 63.250 102.433 1.00 77.24 114 ALA D CA 1
ATOM 6924 C C . ALA D 2 115 ? 16.596 62.484 103.182 1.00 77.05 114 ALA D C 1
ATOM 6925 O O . ALA D 2 115 ? 17.291 63.032 104.035 1.00 76.46 114 ALA D O 1
ATOM 6927 N N . VAL D 2 116 ? 16.695 61.201 102.857 1.00 78.60 115 VAL D N 1
ATOM 6928 C CA . VAL D 2 116 ? 17.721 60.330 103.402 1.00 78.50 115 VAL D CA 1
ATOM 6929 C C . VAL D 2 116 ? 19.098 60.967 103.240 1.00 77.55 115 VAL D C 1
ATOM 6930 O O . VAL D 2 116 ? 19.797 61.188 104.226 1.00 78.08 115 VAL D O 1
ATOM 6934 N N . LEU D 2 117 ? 19.463 61.295 102.002 1.00 73.17 116 LEU D N 1
ATOM 6935 C CA . LEU D 2 117 ? 20.761 61.904 101.708 1.00 72.94 116 LEU D CA 1
ATOM 6936 C C . LEU D 2 117 ? 21.044 63.165 102.522 1.00 72.49 116 LEU D C 1
ATOM 6937 O O . LEU D 2 117 ? 22.200 63.504 102.768 1.00 72.43 116 LEU D O 1
ATOM 6942 N N . ALA D 2 118 ? 19.993 63.857 102.946 1.00 74.12 117 ALA D N 1
ATOM 6943 C CA . ALA D 2 118 ? 20.165 65.059 103.749 1.00 73.70 117 ALA D CA 1
ATOM 6944 C C . ALA D 2 118 ? 20.735 64.734 105.134 1.00 73.80 117 ALA D C 1
ATOM 6945 O O . ALA D 2 118 ? 21.804 65.226 105.503 1.00 73.37 117 ALA D O 1
ATOM 6947 N N . GLY D 2 119 ? 20.021 63.906 105.894 1.00 71.60 118 GLY D N 1
ATOM 6948 C CA . GLY D 2 119 ? 20.465 63.503 107.215 1.00 71.72 118 GLY D CA 1
ATOM 6949 C C . GLY D 2 119 ? 21.833 62.858 107.153 1.00 71.54 118 GLY D C 1
ATOM 6950 O O . GLY D 2 119 ? 22.675 63.087 108.018 1.00 71.54 118 GLY D O 1
ATOM 6951 N N . ASP D 2 120 ? 22.062 62.072 106.106 1.00 72.90 119 ASP D N 1
ATOM 6952 C CA . ASP D 2 120 ? 23.336 61.389 105.905 1.00 72.57 119 ASP D CA 1
ATOM 6953 C C . ASP D 2 120 ? 24.504 62.344 105.698 1.00 72.48 119 ASP D C 1
ATOM 6954 O O . ASP D 2 120 ? 25.663 61.936 105.742 1.00 72.78 119 ASP D O 1
ATOM 6959 N N . ALA D 2 121 ? 24.201 63.613 105.457 1.00 72.51 120 ALA D N 1
ATOM 6960 C CA . ALA D 2 121 ? 25.236 64.633 105.409 1.00 72.06 120 ALA D CA 1
ATOM 6961 C C . ALA D 2 121 ? 25.338 65.320 106.762 1.00 72.31 120 ALA D C 1
ATOM 6962 O O . ALA D 2 121 ? 26.383 65.866 107.111 1.00 72.68 120 ALA D O 1
ATOM 6964 N N . LEU D 2 122 ? 24.249 65.273 107.525 1.00 71.18 121 LEU D N 1
ATOM 6965 C CA . LEU D 2 122 ? 24.180 65.945 108.818 1.00 70.73 121 LEU D CA 1
ATOM 6966 C C . LEU D 2 122 ? 25.012 65.261 109.893 1.00 71.00 121 LEU D C 1
ATOM 6967 O O . LEU D 2 122 ? 25.679 65.936 110.678 1.00 70.46 121 LEU D O 1
ATOM 6972 N N . PHE D 2 123 ? 24.956 63.931 109.942 1.00 68.81 122 PHE D N 1
ATOM 6973 C CA . PHE D 2 123 ? 25.792 63.180 110.872 1.00 68.73 122 PHE D CA 1
ATOM 6974 C C . PHE D 2 123 ? 27.257 63.607 110.753 1.00 68.71 122 PHE D C 1
ATOM 6975 O O . PHE D 2 123 ? 27.822 64.079 111.736 1.00 68.97 122 PHE D O 1
ATOM 6983 N N . PRO D 2 124 ? 27.869 63.484 109.551 1.00 68.28 123 PRO D N 1
ATOM 6984 C CA . PRO D 2 124 ? 29.297 63.816 109.478 1.00 68.37 123 PRO D CA 1
ATOM 6985 C C . PRO D 2 124 ? 29.567 65.301 109.697 1.00 67.94 123 PRO D C 1
ATOM 6986 O O . PRO D 2 124 ? 30.644 65.679 110.165 1.00 68.09 123 PRO D O 1
ATOM 6990 N N . LEU D 2 125 ? 28.587 66.129 109.354 1.00 69.87 124 LEU D N 1
ATOM 6991 C CA . LEU D 2 125 ? 28.687 67.564 109.561 1.00 69.47 124 LEU D CA 1
ATOM 6992 C C . LEU D 2 125 ? 28.893 67.889 111.034 1.00 69.66 124 LEU D C 1
ATOM 6993 O O . LEU D 2 125 ? 29.698 68.752 111.383 1.00 69.61 124 LEU D O 1
ATOM 6998 N N . ALA D 2 126 ? 28.158 67.187 111.891 1.00 68.69 125 ALA D N 1
ATOM 6999 C CA . ALA D 2 126 ? 28.242 67.407 113.325 1.00 68.80 125 ALA D CA 1
ATOM 7000 C C . ALA D 2 126 ? 29.660 67.173 113.824 1.00 68.97 125 ALA D C 1
ATOM 7001 O O . ALA D 2 126 ? 30.254 68.058 114.439 1.00 69.03 125 ALA D O 1
ATOM 7003 N N . TYR D 2 127 ? 30.207 65.992 113.545 1.00 66.82 126 TYR D N 1
ATOM 7004 C CA . TYR D 2 127 ? 31.535 65.641 114.034 1.00 67.28 126 TYR D CA 1
ATOM 7005 C C . TYR D 2 127 ? 32.572 66.614 113.498 1.00 67.10 126 TYR D C 1
ATOM 7006 O O . TYR D 2 127 ? 33.581 66.879 114.147 1.00 67.39 126 TYR D O 1
ATOM 7015 N N . THR D 2 128 ? 32.313 67.156 112.314 1.00 71.19 127 THR D N 1
ATOM 7016 C CA . THR D 2 128 ? 33.214 68.143 111.733 1.00 71.54 127 THR D CA 1
ATOM 7017 C C . THR D 2 128 ? 33.137 69.454 112.517 1.00 70.76 127 THR D C 1
ATOM 7018 O O . THR D 2 128 ? 34.166 70.063 112.811 1.00 69.92 127 THR D O 1
ATOM 7022 N N . HIS D 2 129 ? 31.923 69.873 112.876 1.00 76.15 128 HIS D N 1
ATOM 7023 C CA . HIS D 2 129 ? 31.743 71.137 113.588 1.00 75.14 128 HIS D CA 1
ATOM 7024 C C . HIS D 2 129 ? 32.293 71.053 114.998 1.00 75.36 128 HIS D C 1
ATOM 7025 O O . HIS D 2 129 ? 32.760 72.046 115.549 1.00 75.74 128 HIS D O 1
ATOM 7032 N N . VAL D 2 130 ? 32.223 69.865 115.584 1.00 72.34 129 VAL D N 1
ATOM 7033 C CA . VAL D 2 130 ? 32.806 69.620 116.896 1.00 72.72 129 VAL D CA 1
ATOM 7034 C C . VAL D 2 130 ? 34.329 69.735 116.836 1.00 72.31 129 VAL D C 1
ATOM 7035 O O . VAL D 2 130 ? 34.947 70.354 117.702 1.00 71.66 129 VAL D O 1
ATOM 7039 N N . ILE D 2 131 ? 34.913 69.149 115.790 1.00 69.12 130 ILE D N 1
ATOM 7040 C CA . ILE D 2 131 ? 36.360 69.129 115.569 1.00 69.47 130 ILE D CA 1
ATOM 7041 C C . ILE D 2 131 ? 36.914 70.489 115.132 1.00 69.18 130 ILE D C 1
ATOM 7042 O O . ILE D 2 131 ? 38.024 70.877 115.501 1.00 69.51 130 ILE D O 1
ATOM 7047 N N . ALA D 2 132 ? 36.119 71.217 114.359 1.00 76.57 131 ALA D N 1
ATOM 7048 C CA . ALA D 2 132 ? 36.569 72.456 113.741 1.00 76.03 131 ALA D CA 1
ATOM 7049 C C . ALA D 2 132 ? 36.529 73.661 114.672 1.00 76.42 131 ALA D C 1
ATOM 7050 O O . ALA D 2 132 ? 36.986 74.740 114.295 1.00 76.41 131 ALA D O 1
ATOM 7052 N N . HIS D 2 133 ? 35.876 73.540 115.811 1.00 83.02 132 HIS D N 1
ATOM 7053 C CA . HIS D 2 133 ? 35.783 74.672 116.703 1.00 82.81 132 HIS D CA 1
ATOM 7054 C C . HIS D 2 133 ? 36.166 74.520 118.142 1.00 83.69 132 HIS D C 1
ATOM 7055 O O . HIS D 2 133 ? 36.558 75.492 118.765 1.00 83.75 132 HIS D O 1
ATOM 7062 N N . THR D 2 134 ? 36.094 73.319 118.707 1.00 91.93 133 THR D N 1
ATOM 7063 C CA . THR D 2 134 ? 36.445 73.162 120.111 1.00 92.03 133 THR D CA 1
ATOM 7064 C C . THR D 2 134 ? 37.876 73.587 120.171 1.00 92.72 133 THR D C 1
ATOM 7065 O O . THR D 2 134 ? 38.665 73.161 119.356 1.00 92.84 133 THR D O 1
ATOM 7069 N N . PRO D 2 135 ? 38.122 74.437 121.139 1.00 96.84 134 PRO D N 1
ATOM 7070 C CA . PRO D 2 135 ? 39.431 74.987 121.313 1.00 98.10 134 PRO D CA 1
ATOM 7071 C C . PRO D 2 135 ? 40.117 73.829 121.927 1.00 99.88 134 PRO D C 1
ATOM 7072 O O . PRO D 2 135 ? 40.581 73.778 123.056 1.00 99.84 134 PRO D O 1
ATOM 7076 N N . ASP D 2 138 ? 44.054 73.733 122.947 1.00 108.85 137 ASP D N 1
ATOM 7077 C CA . ASP D 2 138 ? 44.309 74.136 124.323 1.00 108.92 137 ASP D CA 1
ATOM 7078 C C . ASP D 2 138 ? 43.416 73.900 125.515 1.00 109.08 137 ASP D C 1
ATOM 7079 O O . ASP D 2 138 ? 43.673 72.946 126.255 1.00 109.39 137 ASP D O 1
ATOM 7084 N N . PRO D 2 139 ? 42.377 74.798 125.735 1.00 102.74 138 PRO D N 1
ATOM 7085 C CA . PRO D 2 139 ? 41.657 74.549 126.991 1.00 102.90 138 PRO D CA 1
ATOM 7086 C C . PRO D 2 139 ? 41.070 73.192 127.025 1.00 103.20 138 PRO D C 1
ATOM 7087 O O . PRO D 2 139 ? 41.293 72.469 127.983 1.00 103.50 138 PRO D O 1
ATOM 7091 N N . VAL D 2 140 ? 40.381 72.818 125.974 1.00 96.72 139 VAL D N 1
ATOM 7092 C CA . VAL D 2 140 ? 39.844 71.497 125.930 1.00 97.04 139 VAL D CA 1
ATOM 7093 C C . VAL D 2 140 ? 41.055 70.792 125.489 1.00 97.19 139 VAL D C 1
ATOM 7094 O O . VAL D 2 140 ? 41.903 71.373 124.867 1.00 96.99 139 VAL D O 1
ATOM 7098 N N . PRO D 2 141 ? 41.073 69.537 125.924 1.00 90.81 140 PRO D N 1
ATOM 7099 C CA . PRO D 2 141 ? 42.078 68.522 125.646 1.00 91.03 140 PRO D CA 1
ATOM 7100 C C . PRO D 2 141 ? 41.500 67.721 124.498 1.00 91.12 140 PRO D C 1
ATOM 7101 O O . PRO D 2 141 ? 40.292 67.749 124.248 1.00 91.11 140 PRO D O 1
ATOM 7105 N N . HIS D 2 142 ? 42.437 67.183 123.720 1.00 85.75 141 HIS D N 1
ATOM 7106 C CA . HIS D 2 142 ? 42.227 66.354 122.545 1.00 85.62 141 HIS D CA 1
ATOM 7107 C C . HIS D 2 142 ? 41.596 65.048 122.862 1.00 86.02 141 HIS D C 1
ATOM 7108 O O . HIS D 2 142 ? 40.634 64.646 122.251 1.00 86.21 141 HIS D O 1
ATOM 7115 N N . ALA D 2 143 ? 42.064 64.416 123.924 1.00 81.17 142 ALA D N 1
ATOM 7116 C CA . ALA D 2 143 ? 41.539 63.124 124.348 1.00 81.39 142 ALA D CA 1
ATOM 7117 C C . ALA D 2 143 ? 40.092 63.259 124.723 1.00 81.68 142 ALA D C 1
ATOM 7118 O O . ALA D 2 143 ? 39.292 62.398 124.438 1.00 82.25 142 ALA D O 1
ATOM 7120 N N . VAL D 2 144 ? 39.754 64.358 125.373 1.00 80.41 143 VAL D N 1
ATOM 7121 C CA . VAL D 2 144 ? 38.413 64.678 125.716 1.00 80.53 143 VAL D CA 1
ATOM 7122 C C . VAL D 2 144 ? 37.553 64.809 124.463 1.00 80.48 143 VAL D C 1
ATOM 7123 O O . VAL D 2 144 ? 36.411 64.371 124.468 1.00 80.83 143 VAL D O 1
ATOM 7127 N N . LEU D 2 145 ? 38.069 65.382 123.375 1.00 74.02 144 LEU D N 1
ATOM 7128 C CA . LEU D 2 145 ? 37.267 65.487 122.166 1.00 73.38 144 LEU D CA 1
ATOM 7129 C C . LEU D 2 145 ? 36.898 64.101 121.692 1.00 73.51 144 LEU D C 1
ATOM 7130 O O . LEU D 2 145 ? 35.742 63.827 121.412 1.00 73.09 144 LEU D O 1
ATOM 7135 N N . LEU D 2 146 ? 37.848 63.179 121.696 1.00 74.80 145 LEU D N 1
ATOM 7136 C CA . LEU D 2 146 ? 37.550 61.827 121.295 1.00 75.07 145 LEU D CA 1
ATOM 7137 C C . LEU D 2 146 ? 36.536 61.201 122.228 1.00 75.65 145 LEU D C 1
ATOM 7138 O O . LEU D 2 146 ? 35.678 60.466 121.776 1.00 76.26 145 LEU D O 1
ATOM 7143 N N . ARG D 2 147 ? 36.643 61.456 123.523 1.00 75.29 146 ARG D N 1
ATOM 7144 C CA . ARG D 2 147 ? 35.683 60.927 124.458 1.00 76.13 146 ARG D CA 1
ATOM 7145 C C . ARG D 2 147 ? 34.371 61.527 124.040 1.00 75.59 146 ARG D C 1
ATOM 7146 O O . ARG D 2 147 ? 33.352 60.872 124.062 1.00 76.58 146 ARG D O 1
ATOM 7154 N N . VAL D 2 148 ? 34.419 62.779 123.629 1.00 68.42 147 VAL D N 1
ATOM 7155 C CA . VAL D 2 148 ? 33.235 63.480 123.154 1.00 67.77 147 VAL D CA 1
ATOM 7156 C C . VAL D 2 148 ? 32.734 62.930 121.834 1.00 67.45 147 VAL D C 1
ATOM 7157 O O . VAL D 2 148 ? 31.564 62.592 121.691 1.00 67.26 147 VAL D O 1
ATOM 7161 N N . LEU D 2 149 ? 33.634 62.868 120.863 1.00 66.99 148 LEU D N 1
ATOM 7162 C CA . LEU D 2 149 ? 33.306 62.357 119.547 1.00 66.74 148 LEU D CA 1
ATOM 7163 C C . LEU D 2 149 ? 32.782 60.941 119.643 1.00 67.13 148 LEU D C 1
ATOM 7164 O O . LEU D 2 149 ? 31.860 60.566 118.926 1.00 66.89 148 LEU D O 1
ATOM 7169 N N . GLY D 2 150 ? 33.369 60.162 120.544 1.00 70.94 149 GLY D N 1
ATOM 7170 C CA . GLY D 2 150 ? 32.982 58.776 120.722 1.00 71.41 149 GLY D CA 1
ATOM 7171 C C . GLY D 2 150 ? 31.621 58.644 121.370 1.00 71.31 149 GLY D C 1
ATOM 7172 O O . GLY D 2 150 ? 30.825 57.781 120.997 1.00 71.38 149 GLY D O 1
ATOM 7173 N N . GLU D 2 151 ? 31.365 59.508 122.348 1.00 78.65 150 GLU D N 1
ATOM 7174 C CA . GLU D 2 151 ? 30.089 59.544 123.055 1.00 79.34 150 GLU D CA 1
ATOM 7175 C C . GLU D 2 151 ? 28.992 60.164 122.188 1.00 79.61 150 GLU D C 1
ATOM 7176 O O . GLU D 2 151 ? 27.820 59.795 122.283 1.00 80.22 150 GLU D O 1
ATOM 7182 N N . LEU D 2 152 ? 29.386 61.105 121.340 1.00 73.06 151 LEU D N 1
ATOM 7183 C CA . LEU D 2 152 ? 28.469 61.737 120.402 1.00 72.45 151 LEU D CA 1
ATOM 7184 C C . LEU D 2 152 ? 27.994 60.746 119.345 1.00 72.46 151 LEU D C 1
ATOM 7185 O O . LEU D 2 152 ? 26.806 60.666 119.043 1.00 72.24 151 LEU D O 1
ATOM 7190 N N . ALA D 2 153 ? 28.935 59.992 118.787 1.00 73.42 152 ALA D N 1
ATOM 7191 C CA . ALA D 2 153 ? 28.629 59.017 117.746 1.00 73.57 152 ALA D CA 1
ATOM 7192 C C . ALA D 2 153 ? 27.916 57.812 118.330 1.00 74.40 152 ALA D C 1
ATOM 7193 O O . ALA D 2 153 ? 27.265 57.056 117.611 1.00 74.85 152 ALA D O 1
ATOM 7195 N N . ARG D 2 154 ? 28.099 57.624 119.626 1.00 79.13 153 ARG D N 1
ATOM 7196 C CA . ARG D 2 154 ? 27.445 56.567 120.375 1.00 80.14 153 ARG D CA 1
ATOM 7197 C C . ARG D 2 154 ? 25.972 56.853 120.580 1.00 79.89 153 ARG D C 1
ATOM 7198 O O . ARG D 2 154 ? 25.129 56.004 120.437 1.00 80.34 153 ARG D O 1
ATOM 7206 N N . ALA D 2 155 ? 25.687 58.093 120.933 1.00 82.42 154 ALA D N 1
ATOM 7207 C CA . ALA D 2 155 ? 24.328 58.563 121.189 1.00 83.20 154 ALA D CA 1
ATOM 7208 C C . ALA D 2 155 ? 23.380 58.161 120.073 1.00 83.48 154 ALA D C 1
ATOM 7209 O O . ALA D 2 155 ? 22.262 57.712 120.319 1.00 84.26 154 ALA D O 1
ATOM 7211 N N . VAL D 2 156 ? 23.846 58.330 118.841 1.00 77.31 155 VAL D N 1
ATOM 7212 C CA . VAL D 2 156 ? 23.021 58.114 117.662 1.00 77.08 155 VAL D CA 1
ATOM 7213 C C . VAL D 2 156 ? 23.104 56.653 117.200 1.00 77.59 155 VAL D C 1
ATOM 7214 O O . VAL D 2 156 ? 22.357 56.218 116.319 1.00 77.55 155 VAL D O 1
ATOM 7218 N N . GLY D 2 157 ? 23.985 55.892 117.845 1.00 83.85 156 GLY D N 1
ATOM 7219 C CA . GLY D 2 157 ? 24.315 54.544 117.414 1.00 84.45 156 GLY D CA 1
ATOM 7220 C C . GLY D 2 157 ? 23.272 53.463 117.613 1.00 84.37 156 GLY D C 1
ATOM 7221 O O . GLY D 2 157 ? 22.108 53.739 117.879 1.00 83.89 156 GLY D O 1
ATOM 7222 N N . SER D 2 158 ? 23.708 52.217 117.468 1.00 89.91 157 SER D N 1
ATOM 7223 C CA . SER D 2 158 ? 22.839 51.066 117.665 1.00 90.58 157 SER D CA 1
ATOM 7224 C C . SER D 2 158 ? 22.529 50.876 119.148 1.00 91.48 157 SER D C 1
ATOM 7225 O O . SER D 2 158 ? 21.597 50.161 119.519 1.00 91.86 157 SER D O 1
ATOM 7228 N N . THR D 2 159 ? 23.173 51.645 119.984 1.00 94.08 158 THR D N 1
ATOM 7229 C CA . THR D 2 159 ? 22.849 51.540 121.410 1.00 93.82 158 THR D CA 1
ATOM 7230 C C . THR D 2 159 ? 21.945 52.518 122.168 1.00 94.27 158 THR D C 1
ATOM 7231 O O . THR D 2 159 ? 21.171 52.066 123.009 1.00 94.73 158 THR D O 1
ATOM 7235 N N . GLY D 2 160 ? 21.980 53.748 121.676 1.00 93.75 159 GLY D N 1
ATOM 7236 C CA . GLY D 2 160 ? 21.161 54.841 122.122 1.00 92.46 159 GLY D CA 1
ATOM 7237 C C . GLY D 2 160 ? 20.011 55.109 121.159 1.00 91.81 159 GLY D C 1
ATOM 7238 O O . GLY D 2 160 ? 19.107 54.306 121.008 1.00 92.78 159 GLY D O 1
ATOM 7239 N N . MET D 2 161 ? 20.057 56.223 120.456 1.00 86.72 160 MET D N 1
ATOM 7240 C CA . MET D 2 161 ? 18.952 56.614 119.600 1.00 87.68 160 MET D CA 1
ATOM 7241 C C . MET D 2 161 ? 18.510 55.677 118.495 1.00 88.13 160 MET D C 1
ATOM 7242 O O . MET D 2 161 ? 17.319 55.575 118.244 1.00 88.28 160 MET D O 1
ATOM 7247 N N . ALA D 2 162 ? 19.433 55.029 117.813 1.00 89.61 161 ALA D N 1
ATOM 7248 C CA . ALA D 2 162 ? 19.029 54.161 116.736 1.00 89.90 161 ALA D CA 1
ATOM 7249 C C . ALA D 2 162 ? 18.179 53.089 117.341 1.00 90.85 161 ALA D C 1
ATOM 7250 O O . ALA D 2 162 ? 17.099 52.767 116.873 1.00 91.76 161 ALA D O 1
ATOM 7252 N N . ALA D 2 163 ? 18.668 52.565 118.440 1.00 93.22 162 ALA D N 1
ATOM 7253 C CA . ALA D 2 163 ? 17.981 51.493 119.086 1.00 93.08 162 ALA D CA 1
ATOM 7254 C C . ALA D 2 163 ? 16.633 51.950 119.517 1.00 94.14 162 ALA D C 1
ATOM 7255 O O . ALA D 2 163 ? 15.661 51.236 119.349 1.00 94.83 162 ALA D O 1
ATOM 7257 N N . GLY D 2 164 ? 16.560 53.147 120.065 1.00 90.27 163 GLY D N 1
ATOM 7258 C CA . GLY D 2 164 ? 15.282 53.623 120.534 1.00 90.55 163 GLY D CA 1
ATOM 7259 C C . GLY D 2 164 ? 14.278 53.737 119.427 1.00 90.60 163 GLY D C 1
ATOM 7260 O O . GLY D 2 164 ? 13.136 53.274 119.557 1.00 90.91 163 GLY D O 1
ATOM 7261 N N . GLN D 2 165 ? 14.703 54.308 118.315 1.00 91.61 164 GLN D N 1
ATOM 7262 C CA . GLN D 2 165 ? 13.767 54.476 117.236 1.00 92.10 164 GLN D CA 1
ATOM 7263 C C . GLN D 2 165 ? 13.305 53.127 116.788 1.00 93.20 164 GLN D C 1
ATOM 7264 O O . GLN D 2 165 ? 12.130 52.922 116.570 1.00 93.51 164 GLN D O 1
ATOM 7270 N N . PHE D 2 166 ? 14.222 52.185 116.689 1.00 95.17 165 PHE D N 1
ATOM 7271 C CA . PHE D 2 166 ? 13.847 50.867 116.232 1.00 95.05 165 PHE D CA 1
ATOM 7272 C C . PHE D 2 166 ? 12.843 50.213 117.145 1.00 95.21 165 PHE D C 1
ATOM 7273 O O . PHE D 2 166 ? 11.894 49.620 116.671 1.00 96.09 165 PHE D O 1
ATOM 7281 N N . LEU D 2 167 ? 13.054 50.308 118.444 1.00 93.97 166 LEU D N 1
ATOM 7282 C CA . LEU D 2 167 ? 12.137 49.663 119.351 1.00 95.21 166 LEU D CA 1
ATOM 7283 C C . LEU D 2 167 ? 10.773 50.267 119.179 1.00 95.32 166 LEU D C 1
ATOM 7284 O O . LEU D 2 167 ? 9.782 49.552 119.089 1.00 95.56 166 LEU D O 1
ATOM 7289 N N . ASP D 2 168 ? 10.717 51.586 119.086 1.00 100.99 167 ASP D N 1
ATOM 7290 C CA . ASP D 2 168 ? 9.423 52.222 118.941 1.00 101.85 167 ASP D CA 1
ATOM 7291 C C . ASP D 2 168 ? 8.817 51.740 117.666 1.00 101.28 167 ASP D C 1
ATOM 7292 O O . ASP D 2 168 ? 7.634 51.490 117.551 1.00 101.99 167 ASP D O 1
ATOM 7297 N N . LEU D 2 169 ? 9.685 51.607 116.699 1.00 103.87 168 LEU D N 1
ATOM 7298 C CA . LEU D 2 169 ? 9.340 51.247 115.354 1.00 103.79 168 LEU D CA 1
ATOM 7299 C C . LEU D 2 169 ? 8.099 50.432 115.514 1.00 104.12 168 LEU D C 1
ATOM 7300 O O . LEU D 2 169 ? 7.135 50.609 114.794 1.00 104.12 168 LEU D O 1
ATOM 7305 N N . ALA D 2 170 ? 8.112 49.547 116.488 1.00 109.50 169 ALA D N 1
ATOM 7306 C CA . ALA D 2 170 ? 6.952 48.751 116.743 1.00 109.81 169 ALA D CA 1
ATOM 7307 C C . ALA D 2 170 ? 6.394 49.661 117.764 1.00 109.85 169 ALA D C 1
ATOM 7308 O O . ALA D 2 170 ? 7.014 49.869 118.796 1.00 109.91 169 ALA D O 1
ATOM 7310 N N . GLY D 2 171 ? 5.236 50.232 117.490 1.00 118.59 170 GLY D N 1
ATOM 7311 C CA . GLY D 2 171 ? 4.673 51.163 118.431 1.00 118.59 170 GLY D CA 1
ATOM 7312 C C . GLY D 2 171 ? 3.252 50.915 118.795 1.00 118.82 170 GLY D C 1
ATOM 7313 O O . GLY D 2 171 ? 2.472 50.445 117.992 1.00 118.85 170 GLY D O 1
ATOM 7314 N N . ALA D 2 172 ? 2.943 51.248 120.032 1.00 124.14 171 ALA D N 1
ATOM 7315 C CA . ALA D 2 172 ? 1.619 51.109 120.585 1.00 124.32 171 ALA D CA 1
ATOM 7316 C C . ALA D 2 172 ? 1.414 49.710 121.085 1.00 124.68 171 ALA D C 1
ATOM 7317 O O . ALA D 2 172 ? 0.372 49.402 121.637 1.00 124.93 171 ALA D O 1
ATOM 7319 N N . THR D 2 173 ? 2.430 48.885 120.908 1.00 125.24 172 THR D N 1
ATOM 7320 C CA . THR D 2 173 ? 2.422 47.558 121.485 1.00 125.55 172 THR D CA 1
ATOM 7321 C C . THR D 2 173 ? 3.337 47.613 122.714 1.00 125.63 172 THR D C 1
ATOM 7322 O O . THR D 2 173 ? 3.617 46.596 123.321 1.00 125.92 172 THR D O 1
ATOM 7326 N N . ALA D 2 174 ? 3.826 48.796 123.064 1.00 130.16 173 ALA D N 1
ATOM 7327 C CA . ALA D 2 174 ? 4.702 48.952 124.198 1.00 130.19 173 ALA D CA 1
ATOM 7328 C C . ALA D 2 174 ? 3.994 49.200 125.519 1.00 130.19 173 ALA D C 1
ATOM 7329 O O . ALA D 2 174 ? 4.003 50.310 126.052 1.00 129.84 173 ALA D O 1
ATOM 7331 N N . LEU D 2 175 ? 3.405 48.108 125.962 1.00 127.95 174 LEU D N 1
ATOM 7332 C CA . LEU D 2 175 ? 2.677 48.034 127.171 1.00 128.13 174 LEU D CA 1
ATOM 7333 C C . LEU D 2 175 ? 3.309 46.846 127.861 1.00 128.42 174 LEU D C 1
ATOM 7334 O O . LEU D 2 175 ? 3.903 46.015 127.196 1.00 128.59 174 LEU D O 1
ATOM 7339 N N . GLY D 2 176 ? 3.105 46.633 129.151 1.00 127.84 175 GLY D N 1
ATOM 7340 C CA . GLY D 2 176 ? 2.391 47.505 130.038 1.00 127.61 175 GLY D CA 1
ATOM 7341 C C . GLY D 2 176 ? 3.573 48.365 130.251 1.00 127.14 175 GLY D C 1
ATOM 7342 O O . GLY D 2 176 ? 4.559 48.143 129.566 1.00 126.57 175 GLY D O 1
ATOM 7343 N N . GLU D 2 179 ? 9.629 48.655 132.025 1.00 118.26 178 GLU D N 1
ATOM 7344 C CA . GLU D 2 179 ? 10.615 49.545 131.459 1.00 118.83 178 GLU D CA 1
ATOM 7345 C C . GLU D 2 179 ? 10.396 49.513 129.938 1.00 118.19 178 GLU D C 1
ATOM 7346 O O . GLU D 2 179 ? 10.910 50.360 129.218 1.00 117.96 178 GLU D O 1
ATOM 7352 N N . VAL D 2 180 ? 9.599 48.556 129.463 1.00 112.81 179 VAL D N 1
ATOM 7353 C CA . VAL D 2 180 ? 9.364 48.373 128.060 1.00 112.55 179 VAL D CA 1
ATOM 7354 C C . VAL D 2 180 ? 8.754 49.587 127.452 1.00 112.03 179 VAL D C 1
ATOM 7355 O O . VAL D 2 180 ? 9.218 50.063 126.440 1.00 112.25 179 VAL D O 1
ATOM 7359 N N . MET D 2 181 ? 7.747 50.124 128.129 1.00 122.61 180 MET D N 1
ATOM 7360 C CA . MET D 2 181 ? 7.114 51.347 127.690 1.00 122.30 180 MET D CA 1
ATOM 7361 C C . MET D 2 181 ? 8.155 52.447 127.872 1.00 121.32 180 MET D C 1
ATOM 7362 O O . MET D 2 181 ? 8.053 53.513 127.264 1.00 121.25 180 MET D O 1
ATOM 7367 N N . LYS D 2 182 ? 9.162 52.184 128.708 1.00 106.16 181 LYS D N 1
ATOM 7368 C CA . LYS D 2 182 ? 10.200 53.156 128.930 1.00 105.79 181 LYS D CA 1
ATOM 7369 C C . LYS D 2 182 ? 11.327 52.977 127.947 1.00 105.32 181 LYS D C 1
ATOM 7370 O O . LYS D 2 182 ? 12.508 52.942 128.292 1.00 1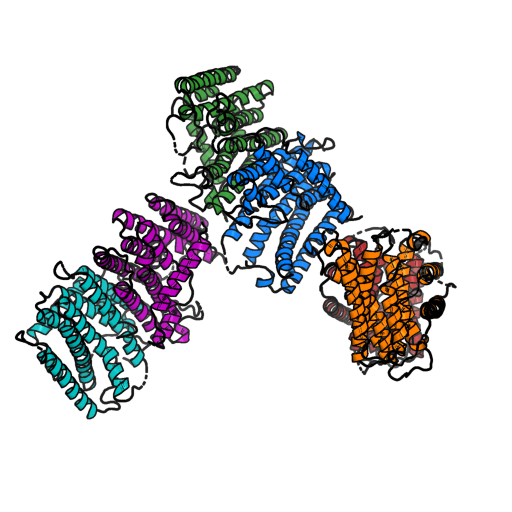03.74 181 LYS D O 1
ATOM 7376 N N . VAL D 2 183 ? 10.882 52.913 126.691 1.00 98.72 182 VAL D N 1
ATOM 7377 C CA . VAL D 2 183 ? 11.658 52.950 125.456 1.00 97.45 182 VAL D CA 1
ATOM 7378 C C . VAL D 2 183 ? 12.129 54.393 125.300 1.00 96.92 182 VAL D C 1
ATOM 7379 O O . VAL D 2 183 ? 13.110 54.672 124.663 1.00 96.65 182 VAL D O 1
ATOM 7383 N N . LEU D 2 184 ? 11.412 55.317 125.909 1.00 94.02 183 LEU D N 1
ATOM 7384 C CA . LEU D 2 184 ? 11.723 56.708 125.803 1.00 93.67 183 LEU D CA 1
ATOM 7385 C C . LEU D 2 184 ? 13.127 56.884 126.268 1.00 92.90 183 LEU D C 1
ATOM 7386 O O . LEU D 2 184 ? 13.827 57.769 125.811 1.00 92.21 183 LEU D O 1
ATOM 7391 N N . THR D 2 185 ? 13.572 56.022 127.161 1.00 90.58 184 THR D N 1
ATOM 7392 C CA . THR D 2 185 ? 14.903 56.147 127.679 1.00 90.33 184 THR D CA 1
ATOM 7393 C C . THR D 2 185 ? 15.845 56.118 126.527 1.00 90.02 184 THR D C 1
ATOM 7394 O O . THR D 2 185 ? 16.743 56.928 126.463 1.00 89.76 184 THR D O 1
ATOM 7398 N N . LYS D 2 186 ? 15.634 55.180 125.618 1.00 86.08 185 LYS D N 1
ATOM 7399 C CA . LYS D 2 186 ? 16.442 55.065 124.415 1.00 85.52 185 LYS D CA 1
ATOM 7400 C C . LYS D 2 186 ? 16.245 56.098 123.321 1.00 84.87 185 LYS D C 1
ATOM 7401 O O . LYS D 2 186 ? 17.179 56.592 122.763 1.00 84.56 185 LYS D O 1
ATOM 7407 N N . LYS D 2 187 ? 15.006 56.415 123.015 1.00 85.32 186 LYS D N 1
ATOM 7408 C CA . LYS D 2 187 ? 14.674 57.334 121.932 1.00 84.71 186 LYS D CA 1
ATOM 7409 C C . LYS D 2 187 ? 14.803 58.792 122.363 1.00 84.26 186 LYS D C 1
ATOM 7410 O O . LYS D 2 187 ? 15.339 59.615 121.624 1.00 83.76 186 LYS D O 1
ATOM 7416 N N . PHE D 2 188 ? 14.323 59.110 123.559 1.00 83.29 187 PHE D N 1
ATOM 7417 C CA . PHE D 2 188 ? 14.355 60.489 124.033 1.00 82.95 187 PHE D CA 1
ATOM 7418 C C . PHE D 2 188 ? 15.331 60.672 125.187 1.00 83.18 187 PHE D C 1
ATOM 7419 O O . PHE D 2 188 ? 15.817 61.774 125.426 1.00 82.88 187 PHE D O 1
ATOM 7427 N N . GLY D 2 189 ? 15.612 59.589 125.901 1.00 82.15 188 GLY D N 1
ATOM 7428 C CA . GLY D 2 189 ? 16.517 59.644 127.032 1.00 82.45 188 GLY D CA 1
ATOM 7429 C C . GLY D 2 189 ? 17.969 59.747 126.612 1.00 82.29 188 GLY D C 1
ATOM 7430 O O . GLY D 2 189 ? 18.641 60.728 126.927 1.00 82.07 188 GLY D O 1
ATOM 7431 N N . GLU D 2 190 ? 18.440 58.739 125.881 1.00 86.10 189 GLU D N 1
ATOM 7432 C CA . GLU D 2 190 ? 19.844 58.616 125.475 1.00 85.47 189 GLU D CA 1
ATOM 7433 C C . GLU D 2 190 ? 20.445 59.862 124.829 1.00 85.52 189 GLU D C 1
ATOM 7434 O O . GLU D 2 190 ? 21.666 60.001 124.760 1.00 85.44 189 GLU D O 1
ATOM 7440 N N . MET D 2 191 ? 19.590 60.758 124.352 1.00 84.99 190 MET D N 1
ATOM 7441 C CA . MET D 2 191 ? 20.039 61.965 123.671 1.00 84.58 190 MET D CA 1
ATOM 7442 C C . MET D 2 191 ? 20.574 62.986 124.671 1.00 83.61 190 MET D C 1
ATOM 7443 O O . MET D 2 191 ? 21.745 63.364 124.624 1.00 83.03 190 MET D O 1
ATOM 7448 N N . ALA D 2 192 ? 19.706 63.420 125.580 1.00 88.53 191 ALA D N 1
ATOM 7449 C CA . ALA D 2 192 ? 20.084 64.384 126.608 1.00 88.53 191 ALA D CA 1
ATOM 7450 C C . ALA D 2 192 ? 21.140 63.796 127.542 1.00 89.17 191 ALA D C 1
ATOM 7451 O O . ALA D 2 192 ? 21.906 64.528 128.169 1.00 88.90 191 ALA D O 1
ATOM 7453 N N . GLU D 2 193 ? 21.168 62.468 127.624 1.00 92.66 192 GLU D N 1
ATOM 7454 C CA . GLU D 2 193 ? 22.128 61.749 128.460 1.00 92.75 192 GLU D CA 1
ATOM 7455 C C . GLU D 2 193 ? 23.545 61.988 127.982 1.00 92.05 192 GLU D C 1
ATOM 7456 O O . GLU D 2 193 ? 24.456 62.216 128.783 1.00 91.84 192 GLU D O 1
ATOM 7462 N N . CYS D 2 194 ? 23.722 61.940 126.669 1.00 91.07 193 CYS D N 1
ATOM 7463 C CA . CYS D 2 194 ? 25.002 62.269 126.081 1.00 91.01 193 CYS D CA 1
ATOM 7464 C C . CYS D 2 194 ? 25.211 63.775 126.152 1.00 90.15 193 CYS D C 1
ATOM 7465 O O . CYS D 2 194 ? 26.301 64.226 126.475 1.00 90.22 193 CYS D O 1
ATOM 7468 N N . SER D 2 195 ? 24.155 64.544 125.898 1.00 90.24 194 SER D N 1
ATOM 7469 C CA . SER D 2 195 ? 24.194 65.994 126.095 1.00 89.56 194 SER D CA 1
ATOM 7470 C C . SER D 2 195 ? 24.769 66.360 127.455 1.00 89.21 194 SER D C 1
ATOM 7471 O O . SER D 2 195 ? 25.558 67.293 127.576 1.00 88.92 194 SER D O 1
ATOM 7474 N N . ALA D 2 196 ? 24.370 65.616 128.478 1.00 84.97 195 ALA D N 1
ATOM 7475 C CA . ALA D 2 196 ? 24.964 65.774 129.794 1.00 85.48 195 ALA D CA 1
ATOM 7476 C C . ALA D 2 196 ? 26.398 65.274 129.768 1.00 85.77 195 ALA D C 1
ATOM 7477 O O . ALA D 2 196 ? 27.334 66.034 129.996 1.00 85.81 195 ALA D O 1
ATOM 7479 N N . ALA D 2 197 ? 26.555 63.990 129.465 1.00 87.62 196 ALA D N 1
ATOM 7480 C CA . ALA D 2 197 ? 27.857 63.334 129.492 1.00 87.91 196 ALA D CA 1
ATOM 7481 C C . ALA D 2 197 ? 28.880 64.040 128.619 1.00 87.58 196 ALA D C 1
ATOM 7482 O O . ALA D 2 197 ? 30.064 64.053 128.940 1.00 87.77 196 ALA D O 1
ATOM 7484 N N . CYS D 2 198 ? 28.430 64.627 127.514 1.00 90.92 197 CYS D N 1
ATOM 7485 C CA . CYS D 2 198 ? 29.347 65.329 126.620 1.00 91.03 197 CYS D CA 1
ATOM 7486 C C . CYS D 2 198 ? 29.738 66.685 127.199 1.00 90.19 197 CYS D C 1
ATOM 7487 O O . CYS D 2 198 ? 30.922 66.952 127.390 1.00 89.70 197 CYS D O 1
ATOM 7490 N N . GLY D 2 199 ? 28.749 67.524 127.504 1.00 83.90 198 GLY D N 1
ATOM 7491 C CA . GLY D 2 199 ? 29.002 68.817 128.123 1.00 83.88 198 GLY D CA 1
ATOM 7492 C C . GLY D 2 199 ? 29.742 68.690 129.442 1.00 84.54 198 GLY D C 1
ATOM 7493 O O . GLY D 2 199 ? 30.271 69.668 129.972 1.00 84.65 198 GLY D O 1
ATOM 7494 N N . ALA D 2 200 ? 29.770 67.465 129.961 1.00 87.06 199 ALA D N 1
ATOM 7495 C CA . ALA D 2 200 ? 30.483 67.101 131.181 1.00 87.07 199 ALA D CA 1
ATOM 7496 C C . ALA D 2 200 ? 31.996 67.137 131.019 1.00 87.25 199 ALA D C 1
ATOM 7497 O O . ALA D 2 200 ? 32.690 67.923 131.665 1.00 87.24 199 ALA D O 1
ATOM 7499 N N . MET D 2 201 ? 32.492 66.258 130.154 1.00 83.33 200 MET D N 1
ATOM 7500 C CA . MET D 2 201 ? 33.920 66.073 129.940 1.00 83.07 200 MET D CA 1
ATOM 7501 C C . MET D 2 201 ? 34.614 67.368 129.539 1.00 82.46 200 MET D C 1
ATOM 7502 O O . MET D 2 201 ? 35.806 67.544 129.782 1.00 83.23 200 MET D O 1
ATOM 7507 N N . LEU D 2 202 ? 33.858 68.279 128.938 1.00 85.21 201 LEU D N 1
ATOM 7508 C CA . LEU D 2 202 ? 34.411 69.543 128.472 1.00 85.71 201 LEU D CA 1
ATOM 7509 C C . LEU D 2 202 ? 34.667 70.494 129.630 1.00 86.36 201 LEU D C 1
ATOM 7510 O O . LEU D 2 202 ? 35.650 71.237 129.629 1.00 86.89 201 LEU D O 1
ATOM 7515 N N . GLY D 2 203 ? 33.777 70.466 130.615 1.00 90.10 202 GLY D N 1
ATOM 7516 C CA . GLY D 2 203 ? 33.949 71.266 131.813 1.00 90.37 202 GLY D CA 1
ATOM 7517 C C . GLY D 2 203 ? 35.176 70.831 132.590 1.00 90.29 202 GLY D C 1
ATOM 7518 O O . GLY D 2 203 ? 35.822 71.638 133.258 1.00 90.34 202 GLY D O 1
ATOM 7519 N N . GLY D 2 204 ? 35.501 69.546 132.493 1.00 91.00 203 GLY D N 1
ATOM 7520 C CA . GLY D 2 204 ? 36.664 69.004 133.165 1.00 91.89 203 GLY D CA 1
ATOM 7521 C C . GLY D 2 204 ? 36.257 68.246 134.406 1.00 92.18 203 GLY D C 1
ATOM 7522 O O . GLY D 2 204 ? 36.865 68.385 135.465 1.00 93.34 203 GLY D O 1
ATOM 7523 N N . ALA D 2 205 ? 35.212 67.442 134.272 1.00 97.03 204 ALA D N 1
ATOM 7524 C CA . ALA D 2 205 ? 34.701 66.663 135.388 1.00 98.28 204 ALA D CA 1
ATOM 7525 C C . ALA D 2 205 ? 35.215 65.231 135.306 1.00 98.69 204 ALA D C 1
ATOM 7526 O O . ALA D 2 205 ? 34.995 64.548 134.309 1.00 99.81 204 ALA D O 1
ATOM 7528 N N . GLY D 2 206 ? 35.677 64.790 136.463 1.00 102.74 205 GLY D N 1
ATOM 7529 C CA . GLY D 2 206 ? 36.175 63.465 136.735 1.00 104.33 205 GLY D CA 1
ATOM 7530 C C . GLY D 2 206 ? 35.016 62.521 136.744 1.00 104.19 205 GLY D C 1
ATOM 7531 O O . GLY D 2 206 ? 33.887 62.939 136.757 1.00 103.44 205 GLY D O 1
ATOM 7532 N N . PRO D 2 207 ? 35.343 61.182 136.719 1.00 109.88 206 PRO D N 1
ATOM 7533 C CA . PRO D 2 207 ? 34.201 60.259 136.627 1.00 110.40 206 PRO D CA 1
ATOM 7534 C C . PRO D 2 207 ? 33.132 60.221 137.688 1.00 110.96 206 PRO D C 1
ATOM 7535 O O . PRO D 2 207 ? 32.016 59.890 137.326 1.00 111.52 206 PRO D O 1
ATOM 7539 N N . ASP D 2 208 ? 33.397 60.545 138.943 1.00 114.21 207 ASP D N 1
ATOM 7540 C CA . ASP D 2 208 ? 32.343 60.417 139.943 1.00 114.52 207 ASP D CA 1
ATOM 7541 C C . ASP D 2 208 ? 31.226 61.265 139.424 1.00 113.38 207 ASP D C 1
ATOM 7542 O O . ASP D 2 208 ? 30.083 60.898 139.445 1.00 113.29 207 ASP D O 1
ATOM 7547 N N . GLU D 2 209 ? 31.617 62.414 138.945 1.00 112.44 208 GLU D N 1
ATOM 7548 C CA . GLU D 2 209 ? 30.815 63.402 138.327 1.00 111.91 208 GLU D CA 1
ATOM 7549 C C . GLU D 2 209 ? 30.242 62.804 137.052 1.00 111.61 208 GLU D C 1
ATOM 7550 O O . GLU D 2 209 ? 29.092 63.031 136.718 1.00 109.75 208 GLU D O 1
ATOM 7556 N N . GLU D 2 210 ? 31.019 62.076 136.280 1.00 112.17 209 GLU D N 1
ATOM 7557 C CA . GLU D 2 210 ? 30.436 61.588 135.043 1.00 112.14 209 GLU D CA 1
ATOM 7558 C C . GLU D 2 210 ? 29.294 60.658 135.297 1.00 111.47 209 GLU D C 1
ATOM 7559 O O . GLU D 2 210 ? 28.274 60.750 134.663 1.00 111.03 209 GLU D O 1
ATOM 7565 N N . ALA D 2 211 ? 29.423 59.755 136.234 1.00 109.05 210 ALA D N 1
ATOM 7566 C CA . ALA D 2 211 ? 28.255 58.907 136.410 1.00 110.28 210 ALA D CA 1
ATOM 7567 C C . ALA D 2 211 ? 27.045 59.723 136.796 1.00 110.51 210 ALA D C 1
ATOM 7568 O O . ALA D 2 211 ? 25.953 59.536 136.242 1.00 110.56 210 ALA D O 1
ATOM 7570 N N . ALA D 2 212 ? 27.230 60.662 137.714 1.00 107.30 211 ALA D N 1
ATOM 7571 C CA . ALA D 2 212 ? 26.078 61.434 138.149 1.00 106.51 211 ALA D CA 1
ATOM 7572 C C . ALA D 2 212 ? 25.438 62.205 137.024 1.00 106.33 211 ALA D C 1
ATOM 7573 O O . ALA D 2 212 ? 24.216 62.226 136.889 1.00 106.06 211 ALA D O 1
ATOM 7575 N N . LEU D 2 213 ? 26.255 62.835 136.197 1.00 103.86 212 LEU D N 1
ATOM 7576 C CA . LEU D 2 213 ? 25.708 63.633 135.125 1.00 102.93 212 LEU D CA 1
ATOM 7577 C C . LEU D 2 213 ? 24.958 62.789 134.166 1.00 102.89 212 LEU D C 1
ATOM 7578 O O . LEU D 2 213 ? 23.896 63.178 133.718 1.00 102.00 212 LEU D O 1
ATOM 7583 N N . ARG D 2 214 ? 25.508 61.631 133.844 1.00 102.09 213 ARG D N 1
ATOM 7584 C CA . ARG D 2 214 ? 24.813 60.798 132.898 1.00 101.96 213 ARG D CA 1
ATOM 7585 C C . ARG D 2 214 ? 23.469 60.374 133.476 1.00 102.26 213 ARG D C 1
ATOM 7586 O O . ARG D 2 214 ? 22.478 60.403 132.769 1.00 102.90 213 ARG D O 1
ATOM 7594 N N . ARG D 2 215 ? 23.420 60.027 134.746 1.00 104.55 214 ARG D N 1
ATOM 7595 C CA . ARG D 2 215 ? 22.180 59.600 135.367 1.00 105.28 214 ARG D CA 1
ATOM 7596 C C . ARG D 2 215 ? 21.136 60.709 135.344 1.00 105.02 214 ARG D C 1
ATOM 7597 O O . ARG D 2 215 ? 19.954 60.468 135.219 1.00 105.27 214 ARG D O 1
ATOM 7605 N N . TYR D 2 216 ? 21.577 61.933 135.515 1.00 94.19 215 TYR D N 1
ATOM 7606 C CA . TYR D 2 216 ? 20.701 63.077 135.472 1.00 93.82 215 TYR D CA 1
ATOM 7607 C C . TYR D 2 216 ? 20.193 63.291 134.092 1.00 93.17 215 TYR D C 1
ATOM 7608 O O . TYR D 2 216 ? 19.031 63.503 133.886 1.00 92.99 215 TYR D O 1
ATOM 7617 N N . GLY D 2 217 ? 21.075 63.197 133.127 1.00 93.28 216 GLY D N 1
ATOM 7618 C CA . GLY D 2 217 ? 20.697 63.414 131.762 1.00 92.82 216 GLY D CA 1
ATOM 7619 C C . GLY D 2 217 ? 19.694 62.439 131.274 1.00 93.14 216 GLY D C 1
ATOM 7620 O O . GLY D 2 217 ? 18.748 62.855 130.643 1.00 92.83 216 GLY D O 1
ATOM 7621 N N . ARG D 2 218 ? 19.855 61.161 131.580 1.00 95.49 217 ARG D N 1
ATOM 7622 C CA . ARG D 2 218 ? 18.888 60.209 131.057 1.00 96.14 217 ARG D CA 1
ATOM 7623 C C . ARG D 2 218 ? 17.547 60.589 131.601 1.00 96.12 217 ARG D C 1
ATOM 7624 O O . ARG D 2 218 ? 16.556 60.706 130.866 1.00 95.55 217 ARG D O 1
ATOM 7632 N N . THR D 2 219 ? 17.527 60.848 132.894 1.00 94.07 218 THR D N 1
ATOM 7633 C CA . THR D 2 219 ? 16.268 61.155 133.511 1.00 94.14 218 THR D CA 1
ATOM 7634 C C . THR D 2 219 ? 15.619 62.400 132.975 1.00 92.99 218 THR D C 1
ATOM 7635 O O . THR D 2 219 ? 14.431 62.430 132.685 1.00 93.19 218 THR D O 1
ATOM 7639 N N . ILE D 2 220 ? 16.411 63.429 132.799 1.00 88.30 219 ILE D N 1
ATOM 7640 C CA . ILE D 2 220 ? 15.884 64.672 132.309 1.00 87.88 219 ILE D CA 1
ATOM 7641 C C . ILE D 2 220 ? 15.368 64.522 130.903 1.00 87.64 219 ILE D C 1
ATOM 7642 O O . ILE D 2 220 ? 14.374 65.087 130.554 1.00 87.37 219 ILE D O 1
ATOM 7647 N N . GLY D 2 221 ? 16.057 63.755 130.095 1.00 84.83 220 GLY D N 1
ATOM 7648 C CA . GLY D 2 221 ? 15.649 63.571 128.733 1.00 84.76 220 GLY D CA 1
ATOM 7649 C C . GLY D 2 221 ? 14.324 62.916 128.703 1.00 85.22 220 GLY D C 1
ATOM 7650 O O . GLY D 2 221 ? 13.515 63.293 127.893 1.00 85.22 220 GLY D O 1
ATOM 7651 N N . VAL D 2 222 ? 14.108 61.920 129.548 1.00 84.91 221 VAL D N 1
ATOM 7652 C CA . VAL D 2 222 ? 12.805 61.282 129.531 1.00 85.43 221 VAL D CA 1
ATOM 7653 C C . VAL D 2 222 ? 11.723 62.157 130.040 1.00 85.39 221 VAL D C 1
ATOM 7654 O O . VAL D 2 222 ? 10.620 62.053 129.577 1.00 86.33 221 VAL D O 1
ATOM 7658 N N . LEU D 2 223 ? 12.006 62.962 131.053 1.00 82.30 222 LEU D N 1
ATOM 7659 C CA . LEU D 2 223 ? 10.942 63.755 131.631 1.00 82.40 222 LEU D CA 1
ATOM 7660 C C . LEU D 2 223 ? 10.318 64.741 130.692 1.00 81.87 222 LEU D C 1
ATOM 7661 O O . LEU D 2 223 ? 9.149 64.707 130.458 1.00 81.93 222 LEU D O 1
ATOM 7666 N N . TYR D 2 224 ? 11.097 65.570 130.058 1.00 85.35 223 TYR D N 1
ATOM 7667 C CA . TYR D 2 224 ? 10.505 66.529 129.132 1.00 85.04 223 TYR D CA 1
ATOM 7668 C C . TYR D 2 224 ? 9.578 65.866 128.122 1.00 85.45 223 TYR D C 1
ATOM 7669 O O . TYR D 2 224 ? 8.564 66.438 127.738 1.00 85.40 223 TYR D O 1
ATOM 7678 N N . GLN D 2 225 ? 9.932 64.664 127.684 1.00 85.93 224 GLN D N 1
ATOM 7679 C CA . GLN D 2 225 ? 9.126 63.969 126.691 1.00 85.89 224 GLN D CA 1
ATOM 7680 C C . GLN D 2 225 ? 7.865 63.390 127.313 1.00 86.42 224 GLN D C 1
ATOM 7681 O O . GLN D 2 225 ? 6.765 63.579 126.799 1.00 86.37 224 GLN D O 1
ATOM 7687 N N . LEU D 2 226 ? 8.029 62.694 128.431 1.00 86.90 225 LEU D N 1
ATOM 7688 C CA . LEU D 2 226 ? 6.909 62.051 129.103 1.00 87.47 225 LEU D CA 1
ATOM 7689 C C . LEU D 2 226 ? 5.866 63.069 129.547 1.00 87.52 225 LEU D C 1
ATOM 7690 O O . LEU D 2 226 ? 4.704 62.735 129.733 1.00 87.89 225 LEU D O 1
ATOM 7695 N N . VAL D 2 227 ? 6.299 64.292 129.759 1.00 86.60 226 VAL D N 1
ATOM 7696 C CA . VAL D 2 227 ? 5.392 65.365 130.087 1.00 86.43 226 VAL D CA 1
ATOM 7697 C C . VAL D 2 227 ? 4.619 65.743 128.850 1.00 86.26 226 VAL D C 1
ATOM 7698 O O . VAL D 2 227 ? 3.496 66.126 128.931 1.00 86.60 226 VAL D O 1
ATOM 7702 N N . ASP D 2 228 ? 5.259 65.710 127.705 1.00 92.19 227 ASP D N 1
ATOM 7703 C CA . ASP D 2 228 ? 4.634 66.148 126.478 1.00 92.50 227 ASP D CA 1
ATOM 7704 C C . ASP D 2 228 ? 3.475 65.387 125.938 1.00 93.94 227 ASP D C 1
ATOM 7705 O O . ASP D 2 228 ? 2.599 65.991 125.352 1.00 94.87 227 ASP D O 1
ATOM 7710 N N . ASP D 2 229 ? 3.427 64.078 126.053 1.00 100.40 228 ASP D N 1
ATOM 7711 C CA . ASP D 2 229 ? 2.258 63.465 125.470 1.00 101.14 228 ASP D CA 1
ATOM 7712 C C . ASP D 2 229 ? 1.088 63.750 126.375 1.00 101.29 228 ASP D C 1
ATOM 7713 O O . ASP D 2 229 ? -0.050 63.770 125.945 1.00 102.36 228 ASP D O 1
ATOM 7718 N N . ILE D 2 230 ? 1.370 64.000 127.640 1.00 93.40 229 ILE D N 1
ATOM 7719 C CA . ILE D 2 230 ? 0.308 64.307 128.567 1.00 93.90 229 ILE D CA 1
ATOM 7720 C C . ILE D 2 230 ? -0.414 65.512 128.034 1.00 93.62 229 ILE D C 1
ATOM 7721 O O . ILE D 2 230 ? -1.608 65.646 128.216 1.00 93.99 229 ILE D O 1
ATOM 7726 N N . ARG D 2 231 ? 0.386 66.483 127.619 1.00 106.75 230 ARG D N 1
ATOM 7727 C CA . ARG D 2 231 ? -0.065 67.734 127.035 1.00 106.50 230 ARG D CA 1
ATOM 7728 C C . ARG D 2 231 ? -0.528 67.448 125.637 1.00 107.22 230 ARG D C 1
ATOM 7729 O O . ARG D 2 231 ? -1.516 67.970 125.153 1.00 107.94 230 ARG D O 1
ATOM 7737 N N . SER D 2 232 ? 0.246 66.595 124.993 1.00 115.38 231 SER D N 1
ATOM 7738 C CA . SER D 2 232 ? -0.031 66.138 123.646 1.00 115.70 231 SER D CA 1
ATOM 7739 C C . SER D 2 232 ? 0.422 66.954 122.430 1.00 114.87 231 SER D C 1
ATOM 7740 O O . SER D 2 232 ? 0.124 66.534 121.313 1.00 114.23 231 SER D O 1
ATOM 7743 N N . ALA D 2 233 ? 1.125 68.073 122.594 1.00 116.86 232 ALA D N 1
ATOM 7744 C CA . ALA D 2 233 ? 1.537 68.824 121.397 1.00 116.87 232 ALA D CA 1
ATOM 7745 C C . ALA D 2 233 ? 2.973 69.289 121.410 1.00 116.41 232 ALA D C 1
ATOM 7746 O O . ALA D 2 233 ? 3.460 69.670 122.460 1.00 116.00 232 ALA D O 1
ATOM 7748 N N . SER D 2 234 ? 3.647 69.335 120.257 1.00 122.43 233 SER D N 1
ATOM 7749 C CA . SER D 2 234 ? 3.173 68.866 118.946 1.00 122.90 233 SER D CA 1
ATOM 7750 C C . SER D 2 234 ? 4.125 67.883 118.237 1.00 123.15 233 SER D C 1
ATOM 7751 O O . SER D 2 234 ? 3.667 66.894 117.684 1.00 123.71 233 SER D O 1
ATOM 7754 N N . GLY D 2 235 ? 5.438 68.112 118.302 1.00 125.95 234 GLY D N 1
ATOM 7755 C CA . GLY D 2 235 ? 5.992 69.311 118.897 1.00 125.19 234 GLY D CA 1
ATOM 7756 C C . GLY D 2 235 ? 5.801 70.572 118.061 1.00 124.73 234 GLY D C 1
ATOM 7757 O O . GLY D 2 235 ? 5.280 71.567 118.553 1.00 124.29 234 GLY D O 1
ATOM 7758 N N . ASN D 2 236 ? 6.161 70.529 116.781 1.00 117.50 235 ASN D N 1
ATOM 7759 C CA . ASN D 2 236 ? 6.785 69.368 116.174 1.00 117.55 235 ASN D CA 1
ATOM 7760 C C . ASN D 2 236 ? 8.123 69.004 116.810 1.00 116.73 235 ASN D C 1
ATOM 7761 O O . ASN D 2 236 ? 8.963 69.845 117.079 1.00 115.76 235 ASN D O 1
ATOM 7766 N N . GLY D 2 237 ? 8.281 67.710 117.024 1.00 107.74 236 GLY D N 1
ATOM 7767 C CA . GLY D 2 237 ? 9.429 67.059 117.618 1.00 107.65 236 GLY D CA 1
ATOM 7768 C C . GLY D 2 237 ? 9.298 65.629 117.156 1.00 107.76 236 GLY D C 1
ATOM 7769 O O . GLY D 2 237 ? 8.325 65.301 116.518 1.00 107.63 236 GLY D O 1
ATOM 7770 N N . LYS D 2 238 ? 10.259 64.775 117.445 1.00 99.11 237 LYS D N 1
ATOM 7771 C CA . LYS D 2 238 ? 10.165 63.388 117.025 1.00 99.49 237 LYS D CA 1
ATOM 7772 C C . LYS D 2 238 ? 8.974 62.870 117.781 1.00 100.23 237 LYS D C 1
ATOM 7773 O O . LYS D 2 238 ? 8.688 63.432 118.801 1.00 100.86 237 LYS D O 1
ATOM 7779 N N . MET D 2 239 ? 8.273 61.843 117.297 1.00 111.48 238 MET D N 1
ATOM 7780 C CA . MET D 2 239 ? 7.098 61.350 118.022 1.00 111.59 238 MET D CA 1
ATOM 7781 C C . MET D 2 239 ? 7.251 59.941 118.554 1.00 112.33 238 MET D C 1
ATOM 7782 O O . MET D 2 239 ? 7.703 59.069 117.831 1.00 112.97 238 MET D O 1
ATOM 7787 N N . ARG D 2 240 ? 6.878 59.716 119.812 1.00 116.55 239 ARG D N 1
ATOM 7788 C CA . ARG D 2 240 ? 7.017 58.401 120.454 1.00 116.77 239 ARG D CA 1
ATOM 7789 C C . ARG D 2 240 ? 6.078 57.271 119.999 1.00 117.26 239 ARG D C 1
ATOM 7790 O O . ARG D 2 240 ? 6.206 56.139 120.465 1.00 116.68 239 ARG D O 1
ATOM 7798 N N . ALA D 2 243 ? 2.661 56.686 123.815 1.00 114.17 242 ALA D N 1
ATOM 7799 C CA . ALA D 2 243 ? 2.790 57.336 125.094 1.00 113.99 242 ALA D CA 1
ATOM 7800 C C . ALA D 2 243 ? 2.315 56.268 126.007 1.00 114.55 242 ALA D C 1
ATOM 7801 O O . ALA D 2 243 ? 1.395 56.458 126.782 1.00 114.82 242 ALA D O 1
ATOM 7803 N N . SER D 2 244 ? 3.026 55.149 125.966 1.00 124.89 243 SER D N 1
ATOM 7804 C CA . SER D 2 244 ? 2.651 53.973 126.760 1.00 125.65 243 SER D CA 1
ATOM 7805 C C . SER D 2 244 ? 2.515 54.451 128.190 1.00 125.90 243 SER D C 1
ATOM 7806 O O . SER D 2 244 ? 1.693 53.944 128.969 1.00 126.52 243 SER D O 1
ATOM 7809 N N . VAL D 2 245 ? 3.276 55.487 128.506 1.00 116.81 244 VAL D N 1
ATOM 7810 C CA . VAL D 2 245 ? 3.223 56.141 129.770 1.00 116.59 244 VAL D CA 1
ATOM 7811 C C . VAL D 2 245 ? 1.779 56.610 129.873 1.00 116.57 244 VAL D C 1
ATOM 7812 O O . VAL D 2 245 ? 1.245 56.668 130.966 1.00 116.77 244 VAL D O 1
ATOM 7816 N N . LEU D 2 246 ? 1.141 56.945 128.752 1.00 114.60 245 LEU D N 1
ATOM 7817 C CA . LEU D 2 246 ? -0.262 57.326 128.839 1.00 114.67 245 LEU D CA 1
ATOM 7818 C C . LEU D 2 246 ? -1.245 56.340 128.241 1.00 115.04 245 LEU D C 1
ATOM 7819 O O . LEU D 2 246 ? -1.868 55.579 128.952 1.00 115.33 245 LEU D O 1
ATOM 7824 N N . ARG D 2 247 ? -1.332 56.328 126.926 1.00 120.95 246 ARG D N 1
ATOM 7825 C CA . ARG D 2 247 ? -2.338 55.582 126.201 1.00 121.19 246 ARG D CA 1
ATOM 7826 C C . ARG D 2 247 ? -2.461 54.113 126.444 1.00 121.67 246 ARG D C 1
ATOM 7827 O O . ARG D 2 247 ? -3.557 53.597 126.399 1.00 122.09 246 ARG D O 1
ATOM 7835 N N . ALA D 2 248 ? -1.384 53.406 126.655 1.00 120.12 247 ALA D N 1
ATOM 7836 C CA . ALA D 2 248 ? -1.542 51.976 126.843 1.00 120.56 247 ALA D CA 1
ATOM 7837 C C . ALA D 2 248 ? -0.910 51.617 128.115 1.00 120.71 247 ALA D C 1
ATOM 7838 O O . ALA D 2 248 ? -0.929 50.488 128.568 1.00 121.01 247 ALA D O 1
ATOM 7840 N N . MET D 2 251 ? -2.888 56.058 133.176 1.00 105.54 250 MET D N 1
ATOM 7841 C CA . MET D 2 251 ? -2.805 57.504 133.344 1.00 104.24 250 MET D CA 1
ATOM 7842 C C . MET D 2 251 ? -2.258 57.869 134.720 1.00 104.36 250 MET D C 1
ATOM 7843 O O . MET D 2 251 ? -1.170 58.434 134.836 1.00 103.86 250 MET D O 1
ATOM 7848 N N . ASP D 2 252 ? -3.019 57.544 135.759 1.00 100.55 251 ASP D N 1
ATOM 7849 C CA . ASP D 2 252 ? -2.613 57.838 137.128 1.00 99.77 251 ASP D CA 1
ATOM 7850 C C . ASP D 2 252 ? -1.235 57.258 137.430 1.00 99.92 251 ASP D C 1
ATOM 7851 O O . ASP D 2 252 ? -0.555 57.699 138.357 1.00 99.34 251 ASP D O 1
ATOM 7856 N N . ARG D 2 253 ? -0.829 56.268 136.642 1.00 102.82 252 ARG D N 1
ATOM 7857 C CA . ARG D 2 253 ? 0.437 55.642 136.819 1.00 102.93 252 ARG D CA 1
ATOM 7858 C C . ARG D 2 253 ? 1.464 56.574 136.234 1.00 102.54 252 ARG D C 1
ATOM 7859 O O . ARG D 2 253 ? 2.575 56.660 136.728 1.00 102.50 252 ARG D O 1
ATOM 7867 N N . ALA D 2 254 ? 1.099 57.248 135.153 1.00 104.12 253 ALA D N 1
ATOM 7868 C CA . ALA D 2 254 ? 2.010 58.182 134.497 1.00 103.93 253 ALA D CA 1
ATOM 7869 C C . ALA D 2 254 ? 2.392 59.381 135.321 1.00 103.27 253 ALA D C 1
ATOM 7870 O O . ALA D 2 254 ? 3.520 59.817 135.273 1.00 102.60 253 ALA D O 1
ATOM 7872 N N . LEU D 2 255 ? 1.444 59.945 136.040 1.00 99.23 254 LEU D N 1
ATOM 7873 C CA . LEU D 2 255 ? 1.763 61.083 136.866 1.00 98.60 254 LEU D CA 1
ATOM 7874 C C . LEU D 2 255 ? 2.728 60.568 137.896 1.00 98.61 254 LEU D C 1
ATOM 7875 O O . LEU D 2 255 ? 3.647 61.266 138.308 1.00 98.45 254 LEU D O 1
ATOM 7880 N N . GLY D 2 256 ? 2.501 59.342 138.338 1.00 101.21 255 GLY D N 1
ATOM 7881 C CA . GLY D 2 256 ? 3.394 58.788 139.330 1.00 101.48 255 GLY D CA 1
ATOM 7882 C C . GLY D 2 256 ? 4.795 58.701 138.780 1.00 100.88 255 GLY D C 1
ATOM 7883 O O . GLY D 2 256 ? 5.768 59.049 139.439 1.00 100.81 255 GLY D O 1
ATOM 7884 N N . ILE D 2 257 ? 4.906 58.259 137.548 1.00 102.66 256 ILE D N 1
ATOM 7885 C CA . ILE D 2 257 ? 6.209 58.133 136.949 1.00 103.02 256 ILE D CA 1
ATOM 7886 C C . ILE D 2 257 ? 6.846 59.485 136.912 1.00 102.59 256 ILE D C 1
ATOM 7887 O O . ILE D 2 257 ? 8.017 59.625 137.198 1.00 102.92 256 ILE D O 1
ATOM 7892 N N . VAL D 2 258 ? 6.076 60.494 136.556 1.00 99.18 257 VAL D N 1
ATOM 7893 C CA . VAL D 2 258 ? 6.644 61.818 136.442 1.00 97.79 257 VAL D CA 1
ATOM 7894 C C . VAL D 2 258 ? 7.203 62.260 137.748 1.00 98.50 257 VAL D C 1
ATOM 7895 O O . VAL D 2 258 ? 8.306 62.749 137.773 1.00 99.24 257 VAL D O 1
ATOM 7899 N N . GLU D 2 259 ? 6.475 62.076 138.831 1.00 99.71 258 GLU D N 1
ATOM 7900 C CA . GLU D 2 259 ? 7.013 62.502 140.106 1.00 99.62 258 GLU D CA 1
ATOM 7901 C C . GLU D 2 259 ? 8.243 61.739 140.479 1.00 100.13 258 GLU D C 1
ATOM 7902 O O . GLU D 2 259 ? 9.194 62.315 140.959 1.00 100.34 258 GLU D O 1
ATOM 7908 N N . GLU D 2 260 ? 8.255 60.446 140.225 1.00 101.74 259 GLU D N 1
ATOM 7909 C CA . GLU D 2 260 ? 9.402 59.649 140.613 1.00 102.20 259 GLU D CA 1
ATOM 7910 C C . GLU D 2 260 ? 10.662 60.171 139.959 1.00 102.05 259 GLU D C 1
ATOM 7911 O O . GLU D 2 260 ? 11.675 60.319 140.609 1.00 101.79 259 GLU D O 1
ATOM 7917 N N . LEU D 2 261 ? 10.577 60.487 138.679 1.00 104.45 260 LEU D N 1
ATOM 7918 C CA . LEU D 2 261 ? 11.687 61.012 137.895 1.00 104.12 260 LEU D CA 1
ATOM 7919 C C . LEU D 2 261 ? 12.199 62.369 138.312 1.00 103.41 260 LEU D C 1
ATOM 7920 O O . LEU D 2 261 ? 13.393 62.600 138.274 1.00 103.25 260 LEU D O 1
ATOM 7925 N N . LYS D 2 262 ? 11.310 63.282 138.667 1.00 105.30 261 LYS D N 1
ATOM 7926 C CA . LYS D 2 262 ? 11.772 64.595 139.062 1.00 104.31 261 LYS D CA 1
ATOM 7927 C C . LYS D 2 262 ? 12.555 64.398 140.321 1.00 104.43 261 LYS D C 1
ATOM 7928 O O . LYS D 2 262 ? 13.624 64.980 140.515 1.00 104.35 261 LYS D O 1
ATOM 7934 N N . ALA D 2 263 ? 12.038 63.531 141.170 1.00 106.04 262 ALA D N 1
ATOM 7935 C CA . ALA D 2 263 ? 12.720 63.296 142.407 1.00 106.82 262 ALA D CA 1
ATOM 7936 C C . ALA D 2 263 ? 14.084 62.748 142.124 1.00 107.04 262 ALA D C 1
ATOM 7937 O O . ALA D 2 263 ? 15.034 63.185 142.713 1.00 106.97 262 ALA D O 1
ATOM 7939 N N . GLN D 2 264 ? 14.198 61.805 141.212 1.00 110.89 263 GLN D N 1
ATOM 7940 C CA . GLN D 2 264 ? 15.499 61.239 140.900 1.00 111.15 263 GLN D CA 1
ATOM 7941 C C . GLN D 2 264 ? 16.477 62.232 140.302 1.00 110.64 263 GLN D C 1
ATOM 7942 O O . GLN D 2 264 ? 17.651 62.177 140.595 1.00 110.94 263 GLN D O 1
ATOM 7948 N N . ALA D 2 265 ? 16.007 63.119 139.444 1.00 106.42 264 ALA D N 1
ATOM 7949 C CA . ALA D 2 265 ? 16.908 64.082 138.856 1.00 105.61 264 ALA D CA 1
ATOM 7950 C C . ALA D 2 265 ? 17.450 64.898 139.991 1.00 106.23 264 ALA D C 1
ATOM 7951 O O . ALA D 2 265 ? 18.635 65.156 140.063 1.00 105.35 264 ALA D O 1
ATOM 7953 N N . LYS D 2 266 ? 16.578 65.303 140.902 1.00 112.10 265 LYS D N 1
ATOM 7954 C CA . LYS D 2 266 ? 17.040 66.095 142.029 1.00 111.39 265 LYS D CA 1
ATOM 7955 C C . LYS D 2 266 ? 17.969 65.331 142.949 1.00 111.99 265 LYS D C 1
ATOM 7956 O O . LYS D 2 266 ? 18.924 65.860 143.470 1.00 112.55 265 LYS D O 1
ATOM 7962 N N . MET D 2 267 ? 17.692 64.064 143.143 1.00 117.05 266 MET D N 1
ATOM 7963 C CA . MET D 2 267 ? 18.456 63.263 144.062 1.00 117.80 266 MET D CA 1
ATOM 7964 C C . MET D 2 267 ? 19.906 63.266 143.689 1.00 118.20 266 MET D C 1
ATOM 7965 O O . MET D 2 267 ? 20.761 63.439 144.536 1.00 118.39 266 MET D O 1
ATOM 7970 N N . GLU D 2 268 ? 20.191 63.092 142.418 1.00 117.68 267 GLU D N 1
ATOM 7971 C CA . GLU D 2 268 ? 21.583 63.092 141.999 1.00 117.36 267 GLU D CA 1
ATOM 7972 C C . GLU D 2 268 ? 22.114 64.509 142.105 1.00 116.94 267 GLU D C 1
ATOM 7973 O O . GLU D 2 268 ? 23.236 64.729 142.564 1.00 117.35 267 GLU D O 1
ATOM 7979 N N . ALA D 2 269 ? 21.271 65.458 141.698 1.00 121.10 268 ALA D N 1
ATOM 7980 C CA . ALA D 2 269 ? 21.638 66.866 141.562 1.00 121.51 268 ALA D CA 1
ATOM 7981 C C . ALA D 2 269 ? 22.477 67.399 142.717 1.00 122.06 268 ALA D C 1
ATOM 7982 O O . ALA D 2 269 ? 23.540 67.980 142.503 1.00 122.01 268 ALA D O 1
ATOM 7984 N N . ASP D 2 270 ? 22.001 67.185 143.937 1.00 128.51 269 ASP D N 1
ATOM 7985 C CA . ASP D 2 270 ? 22.650 67.744 145.115 1.00 128.97 269 ASP D CA 1
ATOM 7986 C C . ASP D 2 270 ? 24.102 67.267 145.259 1.00 129.01 269 ASP D C 1
ATOM 7987 O O . ASP D 2 270 ? 24.361 66.123 145.637 1.00 128.83 269 ASP D O 1
ATOM 7992 N N . ARG D 2 271 ? 25.033 68.164 144.932 1.00 146.87 270 ARG D N 1
ATOM 7993 C CA . ARG D 2 271 ? 26.463 67.862 144.973 1.00 146.19 270 ARG D CA 1
ATOM 7994 C C . ARG D 2 271 ? 27.600 68.530 145.755 1.00 146.78 270 ARG D C 1
ATOM 7995 O O . ARG D 2 271 ? 28.176 67.919 146.655 1.00 147.49 270 ARG D O 1
ATOM 8003 N N . PHE D 2 272 ? 28.002 69.732 145.410 1.00 146.19 271 PHE D N 1
ATOM 8004 C CA . PHE D 2 272 ? 28.812 70.473 146.362 1.00 146.77 271 PHE D CA 1
ATOM 8005 C C . PHE D 2 272 ? 28.796 71.958 146.178 1.00 146.69 271 PHE D C 1
ATOM 8006 O O . PHE D 2 272 ? 27.866 72.473 145.569 1.00 146.46 271 PHE D O 1
ATOM 8014 N N . GLY D 2 273 ? 29.783 72.657 146.729 1.00 135.37 272 GLY D N 1
ATOM 8015 C CA . GLY D 2 273 ? 29.778 74.099 146.645 1.00 134.65 272 GLY D CA 1
ATOM 8016 C C . GLY D 2 273 ? 29.589 74.506 145.214 1.00 134.77 272 GLY D C 1
ATOM 8017 O O . GLY D 2 273 ? 30.315 74.125 144.315 1.00 134.35 272 GLY D O 1
ATOM 8018 N N . ASP D 2 274 ? 28.548 75.306 145.071 1.00 131.66 273 ASP D N 1
ATOM 8019 C CA . ASP D 2 274 ? 28.036 75.804 143.826 1.00 131.63 273 ASP D CA 1
ATOM 8020 C C . ASP D 2 274 ? 28.953 76.792 143.183 1.00 131.67 273 ASP D C 1
ATOM 8021 O O . ASP D 2 274 ? 29.710 77.466 143.870 1.00 131.59 273 ASP D O 1
ATOM 8026 N N . LYS D 2 275 ? 28.873 76.913 141.864 1.00 128.91 274 LYS D N 1
ATOM 8027 C CA . LYS D 2 275 ? 28.008 76.120 140.988 1.00 127.24 274 LYS D CA 1
ATOM 8028 C C . LYS D 2 275 ? 26.584 76.636 141.110 1.00 126.79 274 LYS D C 1
ATOM 8029 O O . LYS D 2 275 ? 25.670 76.186 140.426 1.00 126.01 274 LYS D O 1
ATOM 8035 N N . TYR D 2 276 ? 26.578 77.491 142.141 1.00 136.22 275 TYR D N 1
ATOM 8036 C CA . TYR D 2 276 ? 25.548 78.342 142.692 1.00 135.74 275 TYR D CA 1
ATOM 8037 C C . TYR D 2 276 ? 24.294 77.570 142.799 1.00 136.06 275 TYR D C 1
ATOM 8038 O O . TYR D 2 276 ? 24.301 76.460 143.304 1.00 135.73 275 TYR D O 1
ATOM 8047 N N . GLY D 2 277 ? 23.209 78.141 142.301 1.00 126.06 276 GLY D N 1
ATOM 8048 C CA . GLY D 2 277 ? 21.952 77.433 142.258 1.00 125.13 276 GLY D CA 1
ATOM 8049 C C . GLY D 2 277 ? 22.285 76.566 141.070 1.00 124.36 276 GLY D C 1
ATOM 8050 O O . GLY D 2 277 ? 23.170 76.949 140.309 1.00 123.39 276 GLY D O 1
ATOM 8051 N N . GLU D 2 278 ? 21.652 75.426 140.918 1.00 113.53 277 GLU D N 1
ATOM 8052 C CA . GLU D 2 278 ? 21.959 74.616 139.785 1.00 112.55 277 GLU D CA 1
ATOM 8053 C C . GLU D 2 278 ? 20.802 74.919 138.943 1.00 112.10 277 GLU D C 1
ATOM 8054 O O . GLU D 2 278 ? 19.691 74.670 139.365 1.00 112.01 277 GLU D O 1
ATOM 8060 N N . ARG D 2 279 ? 21.058 75.446 137.747 1.00 105.59 278 ARG D N 1
ATOM 8061 C CA . ARG D 2 279 ? 19.998 75.730 136.800 1.00 105.25 278 ARG D CA 1
ATOM 8062 C C . ARG D 2 279 ? 19.315 74.390 136.622 1.00 105.73 278 ARG D C 1
ATOM 8063 O O . ARG D 2 279 ? 18.088 74.296 136.642 1.00 106.35 278 ARG D O 1
ATOM 8071 N N . VAL D 2 280 ? 20.124 73.347 136.449 1.00 103.38 279 VAL D N 1
ATOM 8072 C CA . VAL D 2 280 ? 19.584 72.010 136.337 1.00 103.83 279 VAL D CA 1
ATOM 8073 C C . VAL D 2 280 ? 18.386 72.007 137.250 1.00 104.21 279 VAL D C 1
ATOM 8074 O O . VAL D 2 280 ? 17.359 71.363 136.966 1.00 104.44 279 VAL D O 1
ATOM 8078 N N . LEU D 2 281 ? 18.529 72.682 138.385 1.00 102.65 280 LEU D N 1
ATOM 8079 C CA . LEU D 2 281 ? 17.410 72.715 139.293 1.00 102.70 280 LEU D CA 1
ATOM 8080 C C . LEU D 2 281 ? 16.292 73.438 138.599 1.00 103.01 280 LEU D C 1
ATOM 8081 O O . LEU D 2 281 ? 15.188 72.897 138.639 1.00 103.70 280 LEU D O 1
ATOM 8086 N N . PRO D 2 282 ? 16.557 74.629 137.923 1.00 105.16 281 PRO D N 1
ATOM 8087 C CA . PRO D 2 282 ? 15.340 75.154 137.248 1.00 104.92 281 PRO D CA 1
ATOM 8088 C C . PRO D 2 282 ? 14.910 74.324 136.061 1.00 104.59 281 PRO D C 1
ATOM 8089 O O . PRO D 2 282 ? 13.773 74.379 135.642 1.00 104.62 281 PRO D O 1
ATOM 8093 N N . LEU D 2 283 ? 15.820 73.556 135.505 1.00 97.54 282 LEU D N 1
ATOM 8094 C CA . LEU D 2 283 ? 15.545 72.733 134.350 1.00 97.33 282 LEU D CA 1
ATOM 8095 C C . LEU D 2 283 ? 14.446 71.824 134.774 1.00 97.87 282 LEU D C 1
ATOM 8096 O O . LEU D 2 283 ? 13.555 71.606 133.995 1.00 98.42 282 LEU D O 1
ATOM 8101 N N . TYR D 2 284 ? 14.473 71.314 135.998 1.00 93.72 283 TYR D N 1
ATOM 8102 C CA . TYR D 2 284 ? 13.335 70.495 136.437 1.00 94.09 283 TYR D CA 1
ATOM 8103 C C . TYR D 2 284 ? 12.019 71.301 136.534 1.00 94.12 283 TYR D C 1
ATOM 8104 O O . TYR D 2 284 ? 10.984 70.821 136.189 1.00 94.12 283 TYR D O 1
ATOM 8113 N N . SER D 2 285 ? 12.083 72.527 137.018 1.00 98.84 284 SER D N 1
ATOM 8114 C CA . SER D 2 285 ? 10.960 73.451 137.171 1.00 98.62 284 SER D CA 1
ATOM 8115 C C . SER D 2 285 ? 10.381 73.881 135.783 1.00 98.71 284 SER D C 1
ATOM 8116 O O . SER D 2 285 ? 9.167 74.055 135.588 1.00 98.50 284 SER D O 1
ATOM 8119 N N . PHE D 2 286 ? 11.250 74.061 134.806 1.00 100.79 285 PHE D N 1
ATOM 8120 C CA . PHE D 2 286 ? 10.815 74.448 133.479 1.00 100.31 285 PHE D CA 1
ATOM 8121 C C . PHE D 2 286 ? 9.959 73.373 132.920 1.00 101.04 285 PHE D C 1
ATOM 8122 O O . PHE D 2 286 ? 8.947 73.708 132.314 1.00 101.19 285 PHE D O 1
ATOM 8130 N N . VAL D 2 287 ? 10.301 72.094 133.122 1.00 98.64 286 VAL D N 1
ATOM 8131 C CA . VAL D 2 287 ? 9.408 71.081 132.546 1.00 98.69 286 VAL D CA 1
ATOM 8132 C C . VAL D 2 287 ? 8.048 71.282 133.126 1.00 99.22 286 VAL D C 1
ATOM 8133 O O . VAL D 2 287 ? 7.123 71.349 132.342 1.00 100.08 286 VAL D O 1
ATOM 8137 N N . ASP D 2 288 ? 7.905 71.424 134.447 1.00 103.28 287 ASP D N 1
ATOM 8138 C CA . ASP D 2 288 ? 6.527 71.727 134.921 1.00 103.41 287 ASP D CA 1
ATOM 8139 C C . ASP D 2 288 ? 6.559 73.209 135.186 1.00 103.49 287 ASP D C 1
ATOM 8140 O O . ASP D 2 288 ? 6.797 73.591 136.317 1.00 104.31 287 ASP D O 1
ATOM 8145 N N . TYR D 2 289 ? 6.317 74.060 134.188 1.00 106.96 288 TYR D N 1
ATOM 8146 C CA . TYR D 2 289 ? 5.886 73.700 132.812 1.00 107.36 288 TYR D CA 1
ATOM 8147 C C . TYR D 2 289 ? 6.295 74.729 131.763 1.00 107.07 288 TYR D C 1
ATOM 8148 O O . TYR D 2 289 ? 6.794 75.763 132.160 1.00 105.90 288 TYR D O 1
ATOM 8157 N N . ALA D 2 290 ? 6.137 74.491 130.445 1.00 103.49 289 ALA D N 1
ATOM 8158 C CA . ALA D 2 290 ? 6.774 75.476 129.577 1.00 102.33 289 ALA D CA 1
ATOM 8159 C C . ALA D 2 290 ? 5.952 76.756 129.501 1.00 101.38 289 ALA D C 1
ATOM 8160 O O . ALA D 2 290 ? 6.065 77.625 130.364 1.00 102.49 289 ALA D O 1
ATOM 8162 N N . PHE E 1 3 ? 17.159 96.637 60.213 1.00 114.91 3 PHE E N 1
ATOM 8163 C CA . PHE E 1 3 ? 17.030 97.823 61.054 1.00 114.69 3 PHE E CA 1
ATOM 8164 C C . PHE E 1 3 ? 17.035 97.506 62.547 1.00 114.05 3 PHE E C 1
ATOM 8165 O O . PHE E 1 3 ? 16.470 96.503 62.990 1.00 113.99 3 PHE E O 1
ATOM 8173 N N . ASP E 1 4 ? 17.692 98.373 63.311 1.00 111.13 4 ASP E N 1
ATOM 8174 C CA . ASP E 1 4 ? 17.491 98.452 64.751 1.00 110.63 4 ASP E CA 1
ATOM 8175 C C . ASP E 1 4 ? 17.906 99.838 65.223 1.00 109.51 4 ASP E C 1
ATOM 8176 O O . ASP E 1 4 ? 19.042 100.267 65.014 1.00 108.20 4 ASP E O 1
ATOM 8181 N N . PHE E 1 5 ? 16.962 100.532 65.847 1.00 104.11 5 PHE E N 1
ATOM 8182 C CA . PHE E 1 5 ? 17.158 101.909 66.274 1.00 103.25 5 PHE E CA 1
ATOM 8183 C C . PHE E 1 5 ? 18.238 102.049 67.330 1.00 101.80 5 PHE E C 1
ATOM 8184 O O . PHE E 1 5 ? 19.139 102.879 67.193 1.00 101.03 5 PHE E O 1
ATOM 8192 N N . ASN E 1 6 ? 18.123 101.255 68.391 1.00 102.21 6 ASN E N 1
ATOM 8193 C CA . ASN E 1 6 ? 19.121 101.231 69.450 1.00 101.18 6 ASN E CA 1
ATOM 8194 C C . ASN E 1 6 ? 20.529 101.131 68.864 1.00 100.83 6 ASN E C 1
ATOM 8195 O O . ASN E 1 6 ? 21.449 101.812 69.315 1.00 100.24 6 ASN E O 1
ATOM 8200 N N . ALA E 1 7 ? 20.679 100.292 67.841 1.00 97.92 7 ALA E N 1
ATOM 8201 C CA . ALA E 1 7 ? 21.968 100.099 67.176 1.00 97.55 7 ALA E CA 1
ATOM 8202 C C . ALA E 1 7 ? 22.409 101.354 66.438 1.00 97.16 7 ALA E C 1
ATOM 8203 O O . ALA E 1 7 ? 23.591 101.694 66.422 1.00 96.30 7 ALA E O 1
ATOM 8205 N N . TYR E 1 8 ? 21.442 102.038 65.834 1.00 90.30 8 TYR E N 1
ATOM 8206 C CA . TYR E 1 8 ? 21.700 103.220 65.015 1.00 90.44 8 TYR E CA 1
ATOM 8207 C C . TYR E 1 8 ? 22.368 104.350 65.792 1.00 89.67 8 TYR E C 1
ATOM 8208 O O . TYR E 1 8 ? 23.404 104.867 65.380 1.00 89.64 8 TYR E O 1
ATOM 8217 N N . MET E 1 9 ? 21.764 104.742 66.907 1.00 90.18 9 MET E N 1
ATOM 8218 C CA . MET E 1 9 ? 22.275 105.871 67.667 1.00 89.35 9 MET E CA 1
ATOM 8219 C C . MET E 1 9 ? 23.593 105.541 68.340 1.00 88.93 9 MET E C 1
ATOM 8220 O O . MET E 1 9 ? 24.416 106.426 68.554 1.00 89.36 9 MET E O 1
ATOM 8225 N N . GLY E 1 10 ? 23.793 104.269 68.668 1.00 87.77 10 GLY E N 1
ATOM 8226 C CA . GLY E 1 10 ? 25.038 103.830 69.269 1.00 88.09 10 GLY E CA 1
ATOM 8227 C C . GLY E 1 10 ? 26.257 104.291 68.487 1.00 88.34 10 GLY E C 1
ATOM 8228 O O . GLY E 1 10 ? 27.261 104.706 69.074 1.00 87.83 10 GLY E O 1
ATOM 8229 N N . GLU E 1 11 ? 26.155 104.239 67.159 1.00 90.66 11 GLU E N 1
ATOM 8230 C CA . GLU E 1 11 ? 27.251 104.630 66.273 1.00 90.60 11 GLU E CA 1
ATOM 8231 C C . GLU E 1 11 ? 27.289 106.133 66.063 1.00 90.58 11 GLU E C 1
ATOM 8232 O O . GLU E 1 11 ? 28.360 106.726 65.924 1.00 90.77 11 GLU E O 1
ATOM 8238 N N . LYS E 1 12 ? 26.109 106.743 66.028 1.00 82.56 12 LYS E N 1
ATOM 8239 C CA . LYS E 1 12 ? 25.995 108.165 65.731 1.00 82.61 12 LYS E CA 1
ATOM 8240 C C . LYS E 1 12 ? 26.284 108.964 66.994 1.00 82.20 12 LYS E C 1
ATOM 8241 O O . LYS E 1 12 ? 26.664 110.129 66.926 1.00 83.23 12 LYS E O 1
ATOM 8247 N N . ALA E 1 13 ? 26.121 108.322 68.147 1.00 80.79 13 ALA E N 1
ATOM 8248 C CA . ALA E 1 13 ? 26.590 108.889 69.405 1.00 80.59 13 ALA E CA 1
ATOM 8249 C C . ALA E 1 13 ? 28.109 108.849 69.438 1.00 80.78 13 ALA E C 1
ATOM 8250 O O . ALA E 1 13 ? 28.752 109.744 69.980 1.00 80.91 13 ALA E O 1
ATOM 8252 N N . ALA E 1 14 ? 28.671 107.793 68.855 1.00 79.93 14 ALA E N 1
ATOM 8253 C CA . ALA E 1 14 ? 30.116 107.638 68.741 1.00 79.83 14 ALA E CA 1
ATOM 8254 C C . ALA E 1 14 ? 30.698 108.579 67.689 1.00 80.31 14 ALA E C 1
ATOM 8255 O O . ALA E 1 14 ? 31.768 109.155 67.883 1.00 80.53 14 ALA E O 1
ATOM 8257 N N . ALA E 1 15 ? 29.983 108.731 66.577 1.00 77.09 15 ALA E N 1
ATOM 8258 C CA . ALA E 1 15 ? 30.421 109.586 65.477 1.00 77.79 15 ALA E CA 1
ATOM 8259 C C . ALA E 1 15 ? 30.597 111.043 65.908 1.00 78.13 15 ALA E C 1
ATOM 8260 O O . ALA E 1 15 ? 31.408 111.776 65.347 1.00 78.54 15 ALA E O 1
ATOM 8262 N N . VAL E 1 16 ? 29.836 111.459 66.910 1.00 77.13 16 VAL E N 1
ATOM 8263 C CA . VAL E 1 16 ? 29.925 112.823 67.402 1.00 77.60 16 VAL E CA 1
ATOM 8264 C C . VAL E 1 16 ? 30.942 112.917 68.537 1.00 78.36 16 VAL E C 1
ATOM 8265 O O . VAL E 1 16 ? 31.598 113.942 68.706 1.00 80.04 16 VAL E O 1
ATOM 8269 N N . ASN E 1 17 ? 31.088 111.838 69.300 1.00 80.18 17 ASN E N 1
ATOM 8270 C CA . ASN E 1 17 ? 32.111 111.774 70.342 1.00 80.64 17 ASN E CA 1
ATOM 8271 C C . ASN E 1 17 ? 33.523 111.861 69.768 1.00 81.56 17 ASN E C 1
ATOM 8272 O O . ASN E 1 17 ? 34.457 112.297 70.446 1.00 81.68 17 ASN E O 1
ATOM 8277 N N . ARG E 1 18 ? 33.670 111.429 68.519 1.00 81.96 18 ARG E N 1
ATOM 8278 C CA . ARG E 1 18 ? 34.943 111.526 67.815 1.00 82.74 18 ARG E CA 1
ATOM 8279 C C . ARG E 1 18 ? 35.084 112.910 67.188 1.00 83.47 18 ARG E C 1
ATOM 8280 O O . ARG E 1 18 ? 36.190 113.429 67.035 1.00 84.29 18 ARG E O 1
ATOM 8288 N N . ALA E 1 19 ? 33.948 113.506 66.843 1.00 78.12 19 ALA E N 1
ATOM 8289 C CA . ALA E 1 19 ? 33.926 114.840 66.265 1.00 78.84 19 ALA E CA 1
ATOM 8290 C C . ALA E 1 19 ? 34.260 115.897 67.310 1.00 79.39 19 ALA E C 1
ATOM 8291 O O . ALA E 1 19 ? 35.125 116.742 67.093 1.00 80.54 19 ALA E O 1
ATOM 8293 N N . LEU E 1 20 ? 33.562 115.841 68.441 1.00 79.63 20 LEU E N 1
ATOM 8294 C CA . LEU E 1 20 ? 33.766 116.786 69.536 1.00 80.73 20 LEU E CA 1
ATOM 8295 C C . LEU E 1 20 ? 35.207 116.763 70.025 1.00 81.60 20 LEU E C 1
ATOM 8296 O O . LEU E 1 20 ? 35.846 117.807 70.162 1.00 82.78 20 LEU E O 1
ATOM 8301 N N . ASP E 1 21 ? 35.717 115.565 70.284 1.00 83.98 21 ASP E N 1
ATOM 8302 C CA . ASP E 1 21 ? 37.068 115.413 70.802 1.00 84.67 21 ASP E CA 1
ATOM 8303 C C . ASP E 1 21 ? 38.106 115.928 69.814 1.00 85.44 21 ASP E C 1
ATOM 8304 O O . ASP E 1 21 ? 39.184 116.369 70.206 1.00 86.39 21 ASP E O 1
ATOM 8309 N N . ALA E 1 22 ? 37.776 115.877 68.530 1.00 84.02 22 ALA E N 1
ATOM 8310 C CA . ALA E 1 22 ? 38.690 116.340 67.494 1.00 84.80 22 ALA E CA 1
ATOM 8311 C C . ALA E 1 22 ? 38.719 117.865 67.399 1.00 86.35 22 ALA E C 1
ATOM 8312 O O . ALA E 1 22 ? 39.526 118.431 66.660 1.00 86.13 22 ALA E O 1
ATOM 8314 N N . SER E 1 23 ? 37.840 118.525 68.150 1.00 85.64 23 SER E N 1
ATOM 8315 C CA . SER E 1 23 ? 37.711 119.977 68.077 1.00 86.72 23 SER E CA 1
ATOM 8316 C C . SER E 1 23 ? 38.475 120.682 69.192 1.00 87.60 23 SER E C 1
ATOM 8317 O O . SER E 1 23 ? 38.952 121.802 69.010 1.00 88.55 23 SER E O 1
ATOM 8320 N N . ILE E 1 24 ? 38.579 120.028 70.345 1.00 88.55 24 ILE E N 1
ATOM 8321 C CA . ILE E 1 24 ? 39.222 120.636 71.506 1.00 89.71 24 ILE E CA 1
ATOM 8322 C C . ILE E 1 24 ? 40.529 119.946 71.885 1.00 90.27 24 ILE E C 1
ATOM 8323 O O . ILE E 1 24 ? 40.527 118.968 72.633 1.00 90.16 24 ILE E O 1
ATOM 8328 N N . PRO E 1 25 ? 41.656 120.461 71.373 1.00 98.20 25 PRO E N 1
ATOM 8329 C CA . PRO E 1 25 ? 42.971 119.919 71.726 1.00 98.25 25 PRO E CA 1
ATOM 8330 C C . PRO E 1 25 ? 43.313 120.164 73.194 1.00 99.63 25 PRO E C 1
ATOM 8331 O O . PRO E 1 25 ? 43.221 121.298 73.664 1.00 100.90 25 PRO E O 1
ATOM 8335 N N . ALA E 1 26 ? 43.695 119.108 73.906 1.00 103.24 26 ALA E N 1
ATOM 8336 C CA . ALA E 1 26 ? 44.082 119.224 75.311 1.00 103.96 26 ALA E CA 1
ATOM 8337 C C . ALA E 1 26 ? 45.544 119.640 75.444 1.00 104.42 26 ALA E C 1
ATOM 8338 O O . ALA E 1 26 ? 46.067 119.776 76.551 1.00 103.98 26 ALA E O 1
ATOM 8340 N N . ASP E 1 27 ? 46.172 119.838 74.295 1.00 107.78 27 ASP E N 1
ATOM 8341 C CA . ASP E 1 27 ? 47.545 120.340 74.196 1.00 108.21 27 ASP E CA 1
ATOM 8342 C C . ASP E 1 27 ? 47.531 121.839 73.805 1.00 108.80 27 ASP E C 1
ATOM 8343 O O . ASP E 1 27 ? 48.494 122.373 73.282 1.00 108.98 27 ASP E O 1
ATOM 8348 N N . GLU E 1 28 ? 46.372 122.445 74.024 1.00 104.07 28 GLU E N 1
ATOM 8349 C CA . GLU E 1 28 ? 46.150 123.836 73.694 1.00 104.39 28 GLU E CA 1
ATOM 8350 C C . GLU E 1 28 ? 46.976 124.765 74.560 1.00 104.83 28 GLU E C 1
ATOM 8351 O O . GLU E 1 28 ? 47.706 124.341 75.456 1.00 104.13 28 GLU E O 1
ATOM 8357 N N . ALA E 1 31 ? 45.321 125.020 78.616 1.00 96.94 31 ALA E N 1
ATOM 8358 C CA . ALA E 1 31 ? 44.882 123.666 78.851 1.00 96.37 31 ALA E CA 1
ATOM 8359 C C . ALA E 1 31 ? 43.896 123.497 79.964 1.00 96.05 31 ALA E C 1
ATOM 8360 O O . ALA E 1 31 ? 43.013 122.660 79.868 1.00 96.07 31 ALA E O 1
ATOM 8362 N N . ALA E 1 32 ? 44.059 124.247 81.036 1.00 91.46 32 ALA E N 1
ATOM 8363 C CA . ALA E 1 32 ? 43.150 124.115 82.151 1.00 91.19 32 ALA E CA 1
ATOM 8364 C C . ALA E 1 32 ? 41.778 124.464 81.654 1.00 91.78 32 ALA E C 1
ATOM 8365 O O . ALA E 1 32 ? 40.806 123.814 81.968 1.00 91.51 32 ALA E O 1
ATOM 8367 N N . LEU E 1 33 ? 41.717 125.482 80.829 1.00 87.01 33 LEU E N 1
ATOM 8368 C CA . LEU E 1 33 ? 40.456 125.916 80.249 1.00 86.12 33 LEU E CA 1
ATOM 8369 C C . LEU E 1 33 ? 39.962 124.892 79.235 1.00 86.04 33 LEU E C 1
ATOM 8370 O O . LEU E 1 33 ? 38.773 124.595 79.176 1.00 85.97 33 LEU E O 1
ATOM 8375 N N . HIS E 1 34 ? 40.889 124.356 78.443 1.00 93.83 34 HIS E N 1
ATOM 8376 C CA . HIS E 1 34 ? 40.565 123.333 77.452 1.00 93.15 34 HIS E CA 1
ATOM 8377 C C . HIS E 1 34 ? 40.173 122.037 78.123 1.00 92.51 34 HIS E C 1
ATOM 8378 O O . HIS E 1 34 ? 39.208 121.393 77.718 1.00 92.37 34 HIS E O 1
ATOM 8385 N N . GLU E 1 35 ? 40.938 121.651 79.139 1.00 95.76 35 GLU E N 1
ATOM 8386 C CA . GLU E 1 35 ? 40.580 120.509 79.966 1.00 95.57 35 GLU E CA 1
ATOM 8387 C C . GLU E 1 35 ? 39.160 120.699 80.472 1.00 95.73 35 GLU E C 1
ATOM 8388 O O . GLU E 1 35 ? 38.310 119.839 80.265 1.00 95.44 35 GLU E O 1
ATOM 8394 N N . ALA E 1 36 ? 38.904 121.847 81.096 1.00 89.29 36 ALA E N 1
ATOM 8395 C CA . ALA E 1 36 ? 37.565 122.201 81.549 1.00 88.79 36 ALA E CA 1
ATOM 8396 C C . ALA E 1 36 ? 36.545 122.118 80.414 1.00 88.42 36 ALA E C 1
ATOM 8397 O O . ALA E 1 36 ? 35.396 121.746 80.630 1.00 88.23 36 ALA E O 1
ATOM 8399 N N . MET E 1 37 ? 36.971 122.457 79.203 1.00 84.08 37 MET E N 1
ATOM 8400 C CA . MET E 1 37 ? 36.081 122.409 78.050 1.00 83.72 37 MET E CA 1
ATOM 8401 C C . MET E 1 37 ? 35.783 120.987 77.615 1.00 83.06 37 MET E C 1
ATOM 8402 O O . MET E 1 37 ? 34.643 120.652 77.308 1.00 83.25 37 MET E O 1
ATOM 8407 N N . ARG E 1 38 ? 36.815 120.157 77.564 1.00 91.09 38 ARG E N 1
ATOM 8408 C CA . ARG E 1 38 ? 36.624 118.751 77.253 1.00 90.00 38 ARG E CA 1
ATOM 8409 C C . ARG E 1 38 ? 35.742 118.147 78.326 1.00 89.36 38 ARG E C 1
ATOM 8410 O O . ARG E 1 38 ? 34.675 117.597 78.051 1.00 88.52 38 ARG E O 1
ATOM 8418 N N . TYR E 1 39 ? 36.217 118.288 79.557 1.00 99.87 39 TYR E N 1
ATOM 8419 C CA . TYR E 1 39 ? 35.528 117.884 80.777 1.00 100.31 39 TYR E CA 1
ATOM 8420 C C . TYR E 1 39 ? 34.019 118.139 80.753 1.00 99.58 39 TYR E C 1
ATOM 8421 O O . TYR E 1 39 ? 33.238 117.371 81.316 1.00 98.61 39 TYR E O 1
ATOM 8430 N N . ALA E 1 40 ? 33.617 119.217 80.090 1.00 91.70 40 ALA E N 1
ATOM 8431 C CA . ALA E 1 40 ? 32.206 119.533 79.935 1.00 90.80 40 ALA E CA 1
ATOM 8432 C C . ALA E 1 40 ? 31.642 118.914 78.659 1.00 90.52 40 ALA E C 1
ATOM 8433 O O . ALA E 1 40 ? 30.590 118.280 78.686 1.00 90.37 40 ALA E O 1
ATOM 8435 N N . LEU E 1 41 ? 32.348 119.095 77.546 1.00 84.58 41 LEU E N 1
ATOM 8436 C CA . LEU E 1 41 ? 31.855 118.651 76.244 1.00 83.21 41 LEU E CA 1
ATOM 8437 C C . LEU E 1 41 ? 31.815 117.128 76.129 1.00 82.49 41 LEU E C 1
ATOM 8438 O O . LEU E 1 41 ? 30.815 116.560 75.690 1.00 81.17 41 LEU E O 1
ATOM 8443 N N . LEU E 1 42 ? 32.899 116.472 76.532 1.00 88.27 42 LEU E N 1
ATOM 8444 C CA . LEU E 1 42 ? 33.001 115.019 76.416 1.00 87.36 42 LEU E CA 1
ATOM 8445 C C . LEU E 1 42 ? 32.342 114.294 77.584 1.00 87.79 42 LEU E C 1
ATOM 8446 O O . LEU E 1 42 ? 32.476 113.077 77.717 1.00 87.43 42 LEU E O 1
ATOM 8451 N N . ALA E 1 43 ? 31.629 115.037 78.425 1.00 95.95 43 ALA E N 1
ATOM 8452 C CA . ALA E 1 43 ? 31.049 114.477 79.644 1.00 95.81 43 ALA E CA 1
ATOM 8453 C C . ALA E 1 43 ? 29.872 113.540 79.370 1.00 95.26 43 ALA E C 1
ATOM 8454 O O . ALA E 1 43 ? 28.764 113.763 79.863 1.00 96.36 43 ALA E O 1
ATOM 8456 N N . GLY E 1 44 ? 30.121 112.487 78.595 1.00 98.03 44 GLY E N 1
ATOM 8457 C CA . GLY E 1 44 ? 29.102 111.504 78.270 1.00 97.91 44 GLY E CA 1
ATOM 8458 C C . GLY E 1 44 ? 27.915 112.094 77.534 1.00 98.23 44 GLY E C 1
ATOM 8459 O O . GLY E 1 44 ? 28.010 113.168 76.939 1.00 98.69 44 GLY E O 1
ATOM 8460 N N . GLY E 1 45 ? 26.789 111.392 77.575 1.00 92.43 45 GLY E N 1
ATOM 8461 C CA . GLY E 1 45 ? 25.576 111.891 76.964 1.00 90.66 45 GLY E CA 1
ATOM 8462 C C . GLY E 1 45 ? 24.976 110.907 75.995 1.00 89.29 45 GLY E C 1
ATOM 8463 O O . GLY E 1 45 ? 25.671 110.057 75.435 1.00 89.01 45 GLY E O 1
ATOM 8464 N N . LYS E 1 46 ? 23.669 111.020 75.809 1.00 87.52 46 LYS E N 1
ATOM 8465 C CA . LYS E 1 46 ? 22.978 110.236 74.807 1.00 86.95 46 LYS E CA 1
ATOM 8466 C C . LYS E 1 46 ? 23.256 110.832 73.438 1.00 86.26 46 LYS E C 1
ATOM 8467 O O . LYS E 1 46 ? 23.111 110.155 72.421 1.00 85.86 46 LYS E O 1
ATOM 8473 N N . ARG E 1 47 ? 23.666 112.099 73.434 1.00 77.51 47 ARG E N 1
ATOM 8474 C CA . ARG E 1 47 ? 23.991 112.821 72.210 1.00 77.33 47 ARG E CA 1
ATOM 8475 C C . ARG E 1 47 ? 22.902 112.949 71.153 1.00 77.85 47 ARG E C 1
ATOM 8476 O O . ARG E 1 47 ? 23.092 112.564 70.000 1.00 78.21 47 ARG E O 1
ATOM 8484 N N . VAL E 1 48 ? 21.759 113.494 71.546 1.00 71.33 48 VAL E N 1
ATOM 8485 C CA . VAL E 1 48 ? 20.613 113.544 70.649 1.00 70.69 48 VAL E CA 1
ATOM 8486 C C . VAL E 1 48 ? 20.531 114.632 69.586 1.00 71.46 48 VAL E C 1
ATOM 8487 O O . VAL E 1 48 ? 20.308 114.337 68.411 1.00 71.40 48 VAL E O 1
ATOM 8491 N N . ARG E 1 49 ? 20.696 115.885 69.997 1.00 68.60 49 ARG E N 1
ATOM 8492 C CA . ARG E 1 49 ? 20.678 116.994 69.053 1.00 68.98 49 ARG E CA 1
ATOM 8493 C C . ARG E 1 49 ? 21.684 116.783 67.914 1.00 70.00 49 ARG E C 1
ATOM 8494 O O . ARG E 1 49 ? 21.376 117.111 66.767 1.00 70.52 49 ARG E O 1
ATOM 8502 N N . PRO E 1 50 ? 22.885 116.241 68.220 1.00 67.12 50 PRO E N 1
ATOM 8503 C CA . PRO E 1 50 ? 23.696 115.666 67.145 1.00 67.13 50 PRO E CA 1
ATOM 8504 C C . PRO E 1 50 ? 22.885 114.775 66.215 1.00 67.06 50 PRO E C 1
ATOM 8505 O O . PRO E 1 50 ? 22.798 115.070 65.025 1.00 67.27 50 PRO E O 1
ATOM 8509 N N . ALA E 1 51 ? 22.285 113.721 66.763 1.00 66.15 51 ALA E N 1
ATOM 8510 C CA . ALA E 1 51 ? 21.550 112.743 65.966 1.00 66.09 51 ALA E CA 1
ATOM 8511 C C . ALA E 1 51 ? 20.467 113.402 65.110 1.00 66.34 51 ALA E C 1
ATOM 8512 O O . ALA E 1 51 ? 20.291 113.055 63.942 1.00 66.46 51 ALA E O 1
ATOM 8514 N N . LEU E 1 52 ? 19.758 114.359 65.697 1.00 67.64 52 LEU E N 1
ATOM 8515 C CA . LEU E 1 52 ? 18.722 115.102 64.988 1.00 68.57 52 LEU E CA 1
ATOM 8516 C C . LEU E 1 52 ? 19.267 115.756 63.734 1.00 68.83 52 LEU E C 1
ATOM 8517 O O . LEU E 1 52 ? 18.830 115.460 62.624 1.00 69.08 52 LEU E O 1
ATOM 8522 N N . CYS E 1 53 ? 20.215 116.663 63.946 1.00 68.24 53 CYS E N 1
ATOM 8523 C CA . CYS E 1 53 ? 20.924 117.360 62.883 1.00 68.80 53 CYS E CA 1
ATOM 8524 C C . CYS E 1 53 ? 21.380 116.395 61.801 1.00 68.94 53 CYS E C 1
ATOM 8525 O O . CYS E 1 53 ? 21.133 116.613 60.615 1.00 69.50 53 CYS E O 1
ATOM 8528 N N . LEU E 1 54 ? 22.027 115.315 62.228 1.00 73.00 54 LEU E N 1
ATOM 8529 C CA . LEU E 1 54 ? 22.585 114.324 61.314 1.00 73.31 54 LEU E CA 1
ATOM 8530 C C . LEU E 1 54 ? 21.508 113.591 60.514 1.00 74.19 54 LEU E C 1
ATOM 8531 O O . LEU E 1 54 ? 21.638 113.416 59.301 1.00 75.22 54 LEU E O 1
ATOM 8536 N N . ALA E 1 55 ? 20.451 113.161 61.199 1.00 72.88 55 ALA E N 1
ATOM 8537 C CA . ALA E 1 55 ? 19.347 112.463 60.549 1.00 72.95 55 ALA E CA 1
ATOM 8538 C C . ALA E 1 55 ? 18.567 113.406 59.641 1.00 73.31 55 ALA E C 1
ATOM 8539 O O . ALA E 1 55 ? 18.062 112.999 58.597 1.00 73.62 55 ALA E O 1
ATOM 8541 N N . ALA E 1 56 ? 18.475 114.667 60.046 1.00 72.88 56 ALA E N 1
ATOM 8542 C CA . ALA E 1 56 ? 17.762 115.666 59.265 1.00 73.60 56 ALA E CA 1
ATOM 8543 C C . ALA E 1 56 ? 18.517 115.994 57.990 1.00 74.40 56 ALA E C 1
ATOM 8544 O O . ALA E 1 56 ? 17.930 116.442 57.008 1.00 75.47 56 ALA E O 1
ATOM 8546 N N . CYS E 1 57 ? 19.825 115.775 58.008 1.00 77.64 57 CYS E N 1
ATOM 8547 C CA . CYS E 1 57 ? 20.646 116.045 56.836 1.00 79.08 57 CYS E CA 1
ATOM 8548 C C . CYS E 1 57 ? 20.463 114.961 55.784 1.00 79.73 57 CYS E C 1
ATOM 8549 O O . CYS E 1 57 ? 20.405 115.242 54.586 1.00 80.07 57 CYS E O 1
ATOM 8552 N N . ALA E 1 58 ? 20.371 113.718 56.243 1.00 83.54 58 ALA E N 1
ATOM 8553 C CA . ALA E 1 58 ? 20.235 112.580 55.345 1.00 84.03 58 ALA E CA 1
ATOM 8554 C C . ALA E 1 58 ? 18.802 112.424 54.838 1.00 85.07 58 ALA E C 1
ATOM 8555 O O . ALA E 1 58 ? 18.583 111.943 53.726 1.00 86.40 58 ALA E O 1
ATOM 8557 N N . VAL E 1 59 ? 17.830 112.840 55.648 1.00 83.41 59 VAL E N 1
ATOM 8558 C CA . VAL E 1 59 ? 16.421 112.656 55.309 1.00 83.29 59 VAL E CA 1
ATOM 8559 C C . VAL E 1 59 ? 15.964 113.572 54.174 1.00 83.93 59 VAL E C 1
ATOM 8560 O O . VAL E 1 59 ? 14.949 113.309 53.530 1.00 84.68 59 VAL E O 1
ATOM 8564 N N . VAL E 1 60 ? 16.712 114.641 53.924 1.00 80.89 60 VAL E N 1
ATOM 8565 C CA . VAL E 1 60 ? 16.327 115.605 52.899 1.00 81.46 60 VAL E CA 1
ATOM 8566 C C . VAL E 1 60 ? 17.079 115.357 51.597 1.00 82.10 60 VAL E C 1
ATOM 8567 O O . VAL E 1 60 ? 16.723 115.900 50.547 1.00 82.24 60 VAL E O 1
ATOM 8571 N N . GLY E 1 61 ? 18.114 114.528 51.670 1.00 79.31 61 GLY E N 1
ATOM 8572 C CA . GLY E 1 61 ? 18.892 114.186 50.498 1.00 79.70 61 GLY E CA 1
ATOM 8573 C C . GLY E 1 61 ? 20.377 114.109 50.781 1.00 79.93 61 GLY E C 1
ATOM 8574 O O . GLY E 1 61 ? 21.050 113.177 50.344 1.00 81.06 61 GLY E O 1
ATOM 8575 N N . GLY E 1 62 ? 20.888 115.086 51.523 1.00 83.63 62 GLY E N 1
ATOM 8576 C CA . GLY E 1 62 ? 22.316 115.199 51.770 1.00 83.97 62 GLY E CA 1
ATOM 8577 C C . GLY E 1 62 ? 22.928 114.010 52.485 1.00 83.14 62 GLY E C 1
ATOM 8578 O O . GLY E 1 62 ? 22.221 113.112 52.938 1.00 82.87 62 GLY E O 1
ATOM 8579 N N . ARG E 1 63 ? 24.252 114.000 52.579 1.00 82.81 63 ARG E N 1
ATOM 8580 C CA . ARG E 1 63 ? 24.943 112.945 53.304 1.00 82.28 63 ARG E CA 1
ATOM 8581 C C . ARG E 1 63 ? 25.167 113.362 54.750 1.00 81.47 63 ARG E C 1
ATOM 8582 O O . ARG E 1 63 ? 25.305 114.547 55.040 1.00 81.65 63 ARG E O 1
ATOM 8590 N N . GLU E 1 64 ? 25.209 112.385 55.650 1.00 84.45 64 GLU E N 1
ATOM 8591 C CA . GLU E 1 64 ? 25.364 112.653 57.078 1.00 83.95 64 GLU E CA 1
ATOM 8592 C C . GLU E 1 64 ? 26.625 113.450 57.401 1.00 82.96 64 GLU E C 1
ATOM 8593 O O . GLU E 1 64 ? 26.607 114.334 58.253 1.00 82.74 64 GLU E O 1
ATOM 8599 N N . ALA E 1 65 ? 27.714 113.140 56.711 1.00 78.54 65 ALA E N 1
ATOM 8600 C CA . ALA E 1 65 ? 29.000 113.754 57.013 1.00 79.10 65 ALA E CA 1
ATOM 8601 C C . ALA E 1 65 ? 29.017 115.259 56.737 1.00 79.80 65 ALA E C 1
ATOM 8602 O O . ALA E 1 65 ? 29.898 115.966 57.224 1.00 79.90 65 ALA E O 1
ATOM 8604 N N . TRP E 1 66 ? 28.046 115.745 55.965 1.00 75.82 66 TRP E N 1
ATOM 8605 C CA . TRP E 1 66 ? 27.985 117.163 55.600 1.00 76.24 66 TRP E CA 1
ATOM 8606 C C . TRP E 1 66 ? 27.661 118.057 56.792 1.00 75.95 66 TRP E C 1
ATOM 8607 O O . TRP E 1 66 ? 27.994 119.241 56.800 1.00 76.19 66 TRP E O 1
ATOM 8618 N N . ALA E 1 67 ? 26.992 117.490 57.790 1.00 75.51 67 ALA E N 1
ATOM 8619 C CA . ALA E 1 67 ? 26.430 118.285 58.877 1.00 75.22 67 ALA E CA 1
ATOM 8620 C C . ALA E 1 67 ? 26.979 117.907 60.248 1.00 74.21 67 ALA E C 1
ATOM 8621 O O . ALA E 1 67 ? 26.458 118.342 61.275 1.00 73.67 67 ALA E O 1
ATOM 8623 N N . MET E 1 68 ? 28.028 117.095 60.264 1.00 72.97 68 MET E N 1
ATOM 8624 C CA . MET E 1 68 ? 28.669 116.727 61.518 1.00 72.17 68 MET E CA 1
ATOM 8625 C C . MET E 1 68 ? 29.289 117.919 62.273 1.00 73.71 68 MET E C 1
ATOM 8626 O O . MET E 1 68 ? 29.279 117.919 63.504 1.00 73.91 68 MET E O 1
ATOM 8631 N N . PRO E 1 69 ? 29.838 118.929 61.561 1.00 70.16 69 PRO E N 1
ATOM 8632 C CA . PRO E 1 69 ? 30.277 120.094 62.345 1.00 70.53 69 PRO E CA 1
ATOM 8633 C C . PRO E 1 69 ? 29.135 120.739 63.133 1.00 70.87 69 PRO E C 1
ATOM 8634 O O . PRO E 1 69 ? 29.273 120.975 64.336 1.00 70.38 69 PRO E O 1
ATOM 8638 N N . ALA E 1 70 ? 28.021 121.005 62.454 1.00 69.85 70 ALA E N 1
ATOM 8639 C CA . ALA E 1 70 ? 26.848 121.604 63.086 1.00 69.73 70 ALA E CA 1
ATOM 8640 C C . ALA E 1 70 ? 26.291 120.714 64.199 1.00 68.37 70 ALA E C 1
ATOM 8641 O O . ALA E 1 70 ? 25.907 121.197 65.264 1.00 68.35 70 ALA E O 1
ATOM 8643 N N . ALA E 1 71 ? 26.252 119.412 63.946 1.00 69.30 71 ALA E N 1
ATOM 8644 C CA . ALA E 1 71 ? 25.761 118.466 64.935 1.00 68.52 71 ALA E CA 1
ATOM 8645 C C . ALA E 1 71 ? 26.589 118.532 66.216 1.00 69.22 71 ALA E C 1
ATOM 8646 O O . ALA E 1 71 ? 26.071 118.330 67.313 1.00 69.62 71 ALA E O 1
ATOM 8648 N N . ALA E 1 72 ? 27.877 118.812 66.079 1.00 66.92 72 ALA E N 1
ATOM 8649 C CA . ALA E 1 72 ? 28.720 118.985 67.246 1.00 66.70 72 ALA E CA 1
ATOM 8650 C C . ALA E 1 72 ? 28.414 120.334 67.867 1.00 67.80 72 ALA E C 1
ATOM 8651 O O . ALA E 1 72 ? 28.449 120.488 69.088 1.00 68.13 72 ALA E O 1
ATOM 8653 N N . ALA E 1 73 ? 28.101 121.302 67.010 1.00 66.18 73 ALA E N 1
ATOM 8654 C CA . ALA E 1 73 ? 27.871 122.678 67.437 1.00 67.10 73 ALA E CA 1
ATOM 8655 C C . ALA E 1 73 ? 26.678 122.784 68.374 1.00 67.06 73 ALA E C 1
ATOM 8656 O O . ALA E 1 73 ? 26.786 123.381 69.443 1.00 67.60 73 ALA E O 1
ATOM 8658 N N . VAL E 1 74 ? 25.546 122.203 67.977 1.00 66.07 74 VAL E N 1
ATOM 8659 C CA . VAL E 1 74 ? 24.365 122.189 68.836 1.00 65.96 74 VAL E CA 1
ATOM 8660 C C . VAL E 1 74 ? 24.632 121.383 70.094 1.00 65.65 74 VAL E C 1
ATOM 8661 O O . VAL E 1 74 ? 24.017 121.619 71.119 1.00 65.64 74 VAL E O 1
ATOM 8665 N N . GLU E 1 75 ? 25.550 120.431 70.024 1.00 68.30 75 GLU E N 1
ATOM 8666 C CA . GLU E 1 75 ? 25.944 119.719 71.226 1.00 68.49 75 GLU E CA 1
ATOM 8667 C C . GLU E 1 75 ? 26.857 120.597 72.077 1.00 69.22 75 GLU E C 1
ATOM 8668 O O . GLU E 1 75 ? 26.782 120.569 73.301 1.00 69.57 75 GLU E O 1
ATOM 8674 N N . MET E 1 76 ? 27.711 121.378 71.422 1.00 66.06 76 MET E N 1
ATOM 8675 C CA . MET E 1 76 ? 28.539 122.361 72.112 1.00 66.41 76 MET E CA 1
ATOM 8676 C C . MET E 1 76 ? 27.676 123.468 72.712 1.00 66.68 76 MET E C 1
ATOM 8677 O O . MET E 1 76 ? 27.867 123.862 73.861 1.00 66.82 76 MET E O 1
ATOM 8682 N N . VAL E 1 77 ? 26.742 123.975 71.910 1.00 66.27 77 VAL E N 1
ATOM 8683 C CA . VAL E 1 77 ? 25.754 124.959 72.356 1.00 66.54 77 VAL E CA 1
ATOM 8684 C C . VAL E 1 77 ? 24.970 124.427 73.551 1.00 66.29 77 VAL E C 1
ATOM 8685 O O . VAL E 1 77 ? 24.724 125.137 74.522 1.00 66.54 77 VAL E O 1
ATOM 8689 N N . HIS E 1 78 ? 24.574 123.165 73.453 1.00 70.74 78 HIS E N 1
ATOM 8690 C CA . HIS E 1 78 ? 23.891 122.473 74.529 1.00 69.52 78 HIS E CA 1
ATOM 8691 C C . HIS E 1 78 ? 24.763 122.457 75.772 1.00 69.96 78 HIS E C 1
ATOM 8692 O O . HIS E 1 78 ? 24.325 122.832 76.855 1.00 70.23 78 HIS E O 1
ATOM 8699 N N . THR E 1 79 ? 26.006 122.025 75.601 1.00 71.78 79 THR E N 1
ATOM 8700 C CA . THR E 1 79 ? 26.935 121.896 76.713 1.00 72.20 79 THR E CA 1
ATOM 8701 C C . THR E 1 79 ? 27.129 123.224 77.428 1.00 73.46 79 THR E C 1
ATOM 8702 O O . THR E 1 79 ? 27.169 123.267 78.655 1.00 73.66 79 THR E O 1
ATOM 8706 N N . MET E 1 80 ? 27.232 124.305 76.658 1.00 73.58 80 MET E N 1
ATOM 8707 C CA . MET E 1 80 ? 27.369 125.647 77.223 1.00 74.71 80 MET E CA 1
ATOM 8708 C C . MET E 1 80 ? 26.264 125.937 78.224 1.00 73.85 80 MET E C 1
ATOM 8709 O O . MET E 1 80 ? 26.501 126.526 79.278 1.00 74.58 80 MET E O 1
ATOM 8714 N N . SER E 1 81 ? 25.055 125.505 77.889 1.00 77.80 81 SER E N 1
ATOM 8715 C CA . SER E 1 81 ? 23.889 125.788 78.711 1.00 77.76 81 SER E CA 1
ATOM 8716 C C . SER E 1 81 ? 23.861 124.937 79.974 1.00 77.45 81 SER E C 1
ATOM 8717 O O . SER E 1 81 ? 23.050 125.171 80.860 1.00 78.03 81 SER E O 1
ATOM 8720 N N . LEU E 1 82 ? 24.741 123.949 80.061 1.00 78.79 82 LEU E N 1
ATOM 8721 C CA . LEU E 1 82 ? 24.772 123.092 81.239 1.00 78.31 82 LEU E CA 1
ATOM 8722 C C . LEU E 1 82 ? 25.935 123.454 82.145 1.00 79.88 82 LEU E C 1
ATOM 8723 O O . LEU E 1 82 ? 25.888 123.228 83.355 1.00 80.43 82 LEU E O 1
ATOM 8728 N N . VAL E 1 83 ? 26.984 124.013 81.556 1.00 78.44 83 VAL E N 1
ATOM 8729 C CA . VAL E 1 83 ? 28.096 124.506 82.346 1.00 79.36 83 VAL E CA 1
ATOM 8730 C C . VAL E 1 83 ? 27.605 125.688 83.173 1.00 80.37 83 VAL E C 1
ATOM 8731 O O . VAL E 1 83 ? 28.072 125.917 84.290 1.00 81.31 83 VAL E O 1
ATOM 8735 N N . HIS E 1 84 ? 26.633 126.414 82.631 1.00 80.35 84 HIS E N 1
ATOM 8736 C CA . HIS E 1 84 ? 26.152 127.637 83.264 1.00 81.05 84 HIS E CA 1
ATOM 8737 C C . HIS E 1 84 ? 25.041 127.413 84.293 1.00 81.41 84 HIS E C 1
ATOM 8738 O O . HIS E 1 84 ? 24.948 128.146 85.280 1.00 82.19 84 HIS E O 1
ATOM 8745 N N . ASP E 1 85 ? 24.207 126.403 84.068 1.00 92.13 85 ASP E N 1
ATOM 8746 C CA . ASP E 1 85 ? 23.044 126.167 84.927 1.00 91.59 85 ASP E CA 1
ATOM 8747 C C . ASP E 1 85 ? 23.385 125.566 86.282 1.00 92.09 85 ASP E C 1
ATOM 8748 O O . ASP E 1 85 ? 22.544 125.555 87.178 1.00 92.69 85 ASP E O 1
ATOM 8753 N N . ASP E 1 86 ? 24.600 125.050 86.429 1.00 99.11 86 ASP E N 1
ATOM 8754 C CA . ASP E 1 86 ? 24.992 124.407 87.679 1.00 99.74 86 ASP E CA 1
ATOM 8755 C C . ASP E 1 86 ? 25.968 125.267 88.477 1.00 100.15 86 ASP E C 1
ATOM 8756 O O . ASP E 1 86 ? 26.583 124.809 89.445 1.00 100.35 86 ASP E O 1
ATOM 8761 N N . LEU E 1 87 ? 26.099 126.519 88.055 1.00 98.01 87 LEU E N 1
ATOM 8762 C CA . LEU E 1 87 ? 26.680 127.548 88.897 1.00 99.07 87 LEU E CA 1
ATOM 8763 C C . LEU E 1 87 ? 25.681 127.808 90.018 1.00 98.48 87 LEU E C 1
ATOM 8764 O O . LEU E 1 87 ? 24.477 127.782 89.785 1.00 98.04 87 LEU E O 1
ATOM 8769 N N . PRO E 1 88 ? 26.171 128.065 91.239 1.00 108.23 88 PRO E N 1
ATOM 8770 C CA . PRO E 1 88 ? 25.284 128.126 92.403 1.00 107.97 88 PRO E CA 1
ATOM 8771 C C . PRO E 1 88 ? 24.407 129.373 92.407 1.00 108.78 88 PRO E C 1
ATOM 8772 O O . PRO E 1 88 ? 23.495 129.484 93.229 1.00 108.72 88 PRO E O 1
ATOM 8776 N N . CYS E 1 89 ? 24.689 130.298 91.493 1.00 107.78 89 CYS E N 1
ATOM 8777 C CA . CYS E 1 89 ? 23.907 131.522 91.366 1.00 107.85 89 CYS E CA 1
ATOM 8778 C C . CYS E 1 89 ? 22.720 131.318 90.433 1.00 106.81 89 CYS E C 1
ATOM 8779 O O . CYS E 1 89 ? 22.117 132.283 89.966 1.00 106.59 89 CYS E O 1
ATOM 8782 N N . MET E 1 90 ? 22.397 130.058 90.156 1.00 104.32 90 MET E N 1
ATOM 8783 C CA . MET E 1 90 ? 21.240 129.718 89.332 1.00 103.54 90 MET E CA 1
ATOM 8784 C C . MET E 1 90 ? 20.249 128.576 89.580 1.00 103.65 90 MET E C 1
ATOM 8785 O O . MET E 1 90 ? 19.053 128.818 89.755 1.00 103.87 90 MET E O 1
ATOM 8790 N N . ASP E 1 91 ? 20.735 127.351 89.432 1.00 107.74 91 ASP E N 1
ATOM 8791 C CA . ASP E 1 91 ? 19.941 126.176 89.699 1.00 106.89 91 ASP E CA 1
ATOM 8792 C C . ASP E 1 91 ? 20.647 125.355 90.760 1.00 107.52 91 ASP E C 1
ATOM 8793 O O . ASP E 1 91 ? 20.017 124.755 91.601 1.00 108.28 91 ASP E O 1
ATOM 8798 N N . ASP E 1 92 ? 21.966 125.351 90.704 1.00 115.72 92 ASP E N 1
ATOM 8799 C CA . ASP E 1 92 ? 22.842 124.725 91.693 1.00 116.09 92 ASP E CA 1
ATOM 8800 C C . ASP E 1 92 ? 22.716 123.268 92.179 1.00 116.07 92 ASP E C 1
ATOM 8801 O O . ASP E 1 92 ? 22.778 123.032 93.392 1.00 115.79 92 ASP E O 1
ATOM 8806 N N . ASP E 1 93 ? 22.549 122.282 91.297 1.00 121.75 93 ASP E N 1
ATOM 8807 C CA . ASP E 1 93 ? 22.493 120.900 91.796 1.00 121.15 93 ASP E CA 1
ATOM 8808 C C . ASP E 1 93 ? 23.970 120.546 91.782 1.00 121.73 93 ASP E C 1
ATOM 8809 O O . ASP E 1 93 ? 24.602 120.632 90.750 1.00 121.71 93 ASP E O 1
ATOM 8814 N N . ASP E 1 94 ? 24.547 120.204 92.933 1.00 125.37 94 ASP E N 1
ATOM 8815 C CA . ASP E 1 94 ? 25.997 120.048 92.946 1.00 125.24 94 ASP E CA 1
ATOM 8816 C C . ASP E 1 94 ? 26.289 119.167 91.710 1.00 125.02 94 ASP E C 1
ATOM 8817 O O . ASP E 1 94 ? 27.232 119.465 90.981 1.00 125.49 94 ASP E O 1
ATOM 8822 N N . LEU E 1 95 ? 25.494 118.126 91.440 1.00 132.47 95 LEU E N 1
ATOM 8823 C CA . LEU E 1 95 ? 25.904 116.970 90.615 1.00 132.82 95 LEU E CA 1
ATOM 8824 C C . LEU E 1 95 ? 25.189 116.648 89.261 1.00 132.67 95 LEU E C 1
ATOM 8825 O O . LEU E 1 95 ? 23.978 116.790 89.150 1.00 131.35 95 LEU E O 1
ATOM 8830 N N . ARG E 1 96 ? 25.963 116.229 88.252 1.00 142.51 96 ARG E N 1
ATOM 8831 C CA . ARG E 1 96 ? 25.466 115.790 86.947 1.00 142.20 96 ARG E CA 1
ATOM 8832 C C . ARG E 1 96 ? 25.539 114.288 87.306 1.00 141.96 96 ARG E C 1
ATOM 8833 O O . ARG E 1 96 ? 25.622 113.909 88.464 1.00 141.99 96 ARG E O 1
ATOM 8841 N N . LYS E 1 99 ? 29.781 112.326 87.601 1.00 134.05 99 LYS E N 1
ATOM 8842 C CA . LYS E 1 99 ? 30.514 113.575 87.731 1.00 134.71 99 LYS E CA 1
ATOM 8843 C C . LYS E 1 99 ? 29.878 114.730 88.392 1.00 134.65 99 LYS E C 1
ATOM 8844 O O . LYS E 1 99 ? 28.706 115.041 88.230 1.00 133.96 99 LYS E O 1
ATOM 8850 N N . PRO E 1 100 ? 30.752 115.393 89.226 1.00 126.59 100 PRO E N 1
ATOM 8851 C CA . PRO E 1 100 ? 30.189 116.559 89.895 1.00 126.25 100 PRO E CA 1
ATOM 8852 C C . PRO E 1 100 ? 30.160 117.668 88.855 1.00 126.50 100 PRO E C 1
ATOM 8853 O O . PRO E 1 100 ? 30.813 117.549 87.826 1.00 126.23 100 PRO E O 1
ATOM 8857 N N . THR E 1 101 ? 29.414 118.734 89.089 1.00 115.67 101 THR E N 1
ATOM 8858 C CA . THR E 1 101 ? 29.345 119.763 88.051 1.00 115.21 101 THR E CA 1
ATOM 8859 C C . THR E 1 101 ? 30.694 120.411 87.735 1.00 115.60 101 THR E C 1
ATOM 8860 O O . THR E 1 101 ? 31.612 120.399 88.556 1.00 115.70 101 THR E O 1
ATOM 8864 N N . CYS E 1 102 ? 30.805 120.964 86.530 1.00 108.99 102 CYS E N 1
ATOM 8865 C CA . CYS E 1 102 ? 32.009 121.673 86.103 1.00 109.89 102 CYS E CA 1
ATOM 8866 C C . CYS E 1 102 ? 32.317 122.822 87.059 1.00 110.13 102 CYS E C 1
ATOM 8867 O O . CYS E 1 102 ? 33.476 123.187 87.270 1.00 110.45 102 CYS E O 1
ATOM 8870 N N . HIS E 1 103 ? 31.258 123.377 87.637 1.00 110.60 103 HIS E N 1
ATOM 8871 C CA . HIS E 1 103 ? 31.356 124.416 88.651 1.00 110.78 103 HIS E CA 1
ATOM 8872 C C . HIS E 1 103 ? 32.195 123.975 89.861 1.00 110.69 103 HIS E C 1
ATOM 8873 O O . HIS E 1 103 ? 32.867 124.800 90.480 1.00 110.61 103 HIS E O 1
ATOM 8880 N N . VAL E 1 104 ? 32.192 122.680 90.176 1.00 113.54 104 VAL E N 1
ATOM 8881 C CA . VAL E 1 104 ? 32.847 122.209 91.398 1.00 113.03 104 VAL E CA 1
ATOM 8882 C C . VAL E 1 104 ? 34.346 121.938 91.257 1.00 113.79 104 VAL E C 1
ATOM 8883 O O . VAL E 1 104 ? 35.078 122.040 92.241 1.00 114.69 104 VAL E O 1
ATOM 8887 N N . VAL E 1 105 ? 34.813 121.597 90.059 1.00 107.82 105 VAL E N 1
ATOM 8888 C CA . VAL E 1 105 ? 36.194 121.138 89.917 1.00 108.41 105 VAL E CA 1
ATOM 8889 C C . VAL E 1 105 ? 37.155 122.284 89.608 1.00 109.18 105 VAL E C 1
ATOM 8890 O O . VAL E 1 105 ? 38.282 122.311 90.111 1.00 109.59 105 VAL E O 1
ATOM 8894 N N . TYR E 1 106 ? 36.704 123.249 88.816 1.00 101.99 106 TYR E N 1
ATOM 8895 C CA . TYR E 1 106 ? 37.581 124.341 88.414 1.00 102.25 106 TYR E CA 1
ATOM 8896 C C . TYR E 1 106 ? 37.164 125.676 89.031 1.00 102.25 106 TYR E C 1
ATOM 8897 O O . TYR E 1 106 ? 37.898 126.662 88.955 1.00 102.38 106 TYR E O 1
ATOM 8906 N N . GLY E 1 107 ? 35.994 125.698 89.661 1.00 98.61 107 GLY E N 1
ATOM 8907 C CA . GLY E 1 107 ? 35.484 126.917 90.262 1.00 97.25 107 GLY E CA 1
ATOM 8908 C C . GLY E 1 107 ? 34.548 127.641 89.316 1.00 96.73 107 GLY E C 1
ATOM 8909 O O . GLY E 1 107 ? 34.491 127.326 88.128 1.00 97.08 107 GLY E O 1
ATOM 8910 N N . GLU E 1 108 ? 33.812 128.614 89.844 1.00 91.85 108 GLU E N 1
ATOM 8911 C CA . GLU E 1 108 ? 32.833 129.351 89.049 1.00 92.02 108 GLU E CA 1
ATOM 8912 C C . GLU E 1 108 ? 33.415 130.090 87.832 1.00 92.74 108 GLU E C 1
ATOM 8913 O O . GLU E 1 108 ? 32.941 129.878 86.716 1.00 92.69 108 GLU E O 1
ATOM 8919 N N . PRO E 1 109 ? 34.438 130.948 88.028 1.00 83.94 109 PRO E N 1
ATOM 8920 C CA . PRO E 1 109 ? 34.851 131.760 86.878 1.00 84.23 109 PRO E CA 1
ATOM 8921 C C . PRO E 1 109 ? 35.369 130.913 85.726 1.00 83.72 109 PRO E C 1
ATOM 8922 O O . PRO E 1 109 ? 35.067 131.212 84.572 1.00 83.63 109 PRO E O 1
ATOM 8926 N N . ILE E 1 110 ? 36.129 129.869 86.035 1.00 81.07 110 ILE E N 1
ATOM 8927 C CA . ILE E 1 110 ? 36.594 128.957 85.002 1.00 81.39 110 ILE E CA 1
ATOM 8928 C C . ILE E 1 110 ? 35.399 128.367 84.287 1.00 81.20 110 ILE E C 1
ATOM 8929 O O . ILE E 1 110 ? 35.374 128.285 83.059 1.00 81.72 110 ILE E O 1
ATOM 8934 N N . ALA E 1 111 ? 34.404 127.969 85.072 1.00 78.95 111 ALA E N 1
ATOM 8935 C CA . ALA E 1 111 ? 33.175 127.421 84.527 1.00 78.41 111 ALA E CA 1
ATOM 8936 C C . ALA E 1 111 ? 32.479 128.457 83.659 1.00 78.63 111 ALA E C 1
ATOM 8937 O O . ALA E 1 111 ? 31.909 128.123 82.627 1.00 78.27 111 ALA E O 1
ATOM 8939 N N . VAL E 1 112 ? 32.535 129.715 84.079 1.00 76.99 112 VAL E N 1
ATOM 8940 C CA . VAL E 1 112 ? 31.952 130.800 83.299 1.00 77.52 112 VAL E CA 1
ATOM 8941 C C . VAL E 1 112 ? 32.592 130.863 81.921 1.00 78.17 112 VAL E C 1
ATOM 8942 O O . VAL E 1 112 ? 31.908 130.915 80.903 1.00 78.48 112 VAL E O 1
ATOM 8946 N N . LEU E 1 113 ? 33.914 130.837 81.895 1.00 75.03 113 LEU E N 1
ATOM 8947 C CA . LEU E 1 113 ? 34.638 130.979 80.648 1.00 75.10 113 LEU E CA 1
ATOM 8948 C C . LEU E 1 113 ? 34.643 129.687 79.852 1.00 74.43 113 LEU E C 1
ATOM 8949 O O . LEU E 1 113 ? 34.887 129.699 78.648 1.00 74.38 113 LEU E O 1
ATOM 8954 N N . THR E 1 114 ? 34.378 128.575 80.528 1.00 75.44 114 THR E N 1
ATOM 8955 C CA . THR E 1 114 ? 34.355 127.271 79.874 1.00 74.83 114 THR E CA 1
ATOM 8956 C C . THR E 1 114 ? 33.090 127.142 79.020 1.00 74.48 114 THR E C 1
ATOM 8957 O O . THR E 1 114 ? 33.094 126.497 77.972 1.00 74.15 114 THR E O 1
ATOM 8961 N N . GLY E 1 115 ? 32.011 127.778 79.459 1.00 73.16 115 GLY E N 1
ATOM 8962 C CA . GLY E 1 115 ? 30.801 127.835 78.663 1.00 72.54 115 GLY E CA 1
ATOM 8963 C C . GLY E 1 115 ? 30.995 128.776 77.490 1.00 73.79 115 GLY E C 1
ATOM 8964 O O . GLY E 1 115 ? 30.725 128.416 76.345 1.00 74.20 115 GLY E O 1
ATOM 8965 N N . ASP E 1 116 ? 31.470 129.983 77.786 1.00 73.12 116 ASP E N 1
ATOM 8966 C CA . ASP E 1 116 ? 31.755 130.995 76.769 1.00 74.52 116 ASP E CA 1
ATOM 8967 C C . ASP E 1 116 ? 32.613 130.445 75.637 1.00 74.60 116 ASP E C 1
ATOM 8968 O O . ASP E 1 116 ? 32.316 130.640 74.457 1.00 75.15 116 ASP E O 1
ATOM 8973 N N . ALA E 1 117 ? 33.680 129.753 76.014 1.00 72.99 117 ALA E N 1
ATOM 8974 C CA . ALA E 1 117 ? 34.613 129.199 75.051 1.00 73.72 117 ALA E CA 1
ATOM 8975 C C . ALA E 1 117 ? 33.942 128.153 74.173 1.00 73.01 117 ALA E C 1
ATOM 8976 O O . ALA E 1 117 ? 34.312 127.979 73.015 1.00 73.89 117 ALA E O 1
ATOM 8978 N N . LEU E 1 118 ? 32.951 127.463 74.723 1.00 69.06 118 LEU E N 1
ATOM 8979 C CA . LEU E 1 118 ? 32.187 126.493 73.948 1.00 68.54 118 LEU E CA 1
ATOM 8980 C C . LEU E 1 118 ? 31.309 127.177 72.909 1.00 68.67 118 LEU E C 1
ATOM 8981 O O . LEU E 1 118 ? 31.290 126.781 71.744 1.00 68.52 118 LEU E O 1
ATOM 8986 N N . LEU E 1 119 ? 30.581 128.201 73.340 1.00 68.73 119 LEU E N 1
ATOM 8987 C CA . LEU E 1 119 ? 29.659 128.912 72.465 1.00 68.70 119 LEU E CA 1
ATOM 8988 C C . LEU E 1 119 ? 30.388 129.477 71.258 1.00 69.84 119 LEU E C 1
ATOM 8989 O O . LEU E 1 119 ? 29.922 129.350 70.128 1.00 69.68 119 LEU E O 1
ATOM 8994 N N . SER E 1 120 ? 31.560 130.061 71.482 1.00 72.23 120 SER E N 1
ATOM 8995 C CA . SER E 1 120 ? 32.388 130.594 70.403 1.00 73.40 120 SER E CA 1
ATOM 8996 C C . SER E 1 120 ? 32.912 129.521 69.474 1.00 72.57 120 SER E C 1
ATOM 8997 O O . SER E 1 120 ? 32.805 129.612 68.282 1.00 71.91 120 SER E O 1
ATOM 9000 N N . LEU E 1 121 ? 33.447 128.469 70.039 1.00 67.93 121 LEU E N 1
ATOM 9001 C CA . LEU E 1 121 ? 33.876 127.286 69.307 1.00 67.57 121 LEU E CA 1
ATOM 9002 C C . LEU E 1 121 ? 32.756 126.714 68.441 1.00 67.21 121 LEU E C 1
ATOM 9003 O O . LEU E 1 121 ? 32.970 126.412 67.274 1.00 67.20 121 LEU E O 1
ATOM 9008 N N . SER E 1 122 ? 31.563 126.583 69.008 1.00 68.76 122 SER E N 1
ATOM 9009 C CA . SER E 1 122 ? 30.426 126.070 68.258 1.00 68.08 122 SER E CA 1
ATOM 9010 C C . SER E 1 122 ? 30.184 126.891 66.998 1.00 68.55 122 SER E C 1
ATOM 9011 O O . SER E 1 122 ? 30.007 126.339 65.917 1.00 68.09 122 SER E O 1
ATOM 9014 N N . PHE E 1 123 ? 30.177 128.210 67.140 1.00 68.66 123 PHE E N 1
ATOM 9015 C CA . PHE E 1 123 ? 30.014 129.094 65.991 1.00 69.33 123 PHE E CA 1
ATOM 9016 C C . PHE E 1 123 ? 31.255 129.062 65.116 1.00 70.05 123 PHE E C 1
ATOM 9017 O O . PHE E 1 123 ? 31.167 128.960 63.891 1.00 69.90 123 PHE E O 1
ATOM 9025 N N . HIS E 1 124 ? 32.408 129.167 65.766 1.00 73.44 124 HIS E N 1
ATOM 9026 C CA . HIS E 1 124 ? 33.704 129.078 65.105 1.00 73.48 124 HIS E CA 1
ATOM 9027 C C . HIS E 1 124 ? 33.775 127.853 64.203 1.00 72.08 124 HIS E C 1
ATOM 9028 O O . HIS E 1 124 ? 33.981 127.973 62.999 1.00 72.28 124 HIS E O 1
ATOM 9035 N N . HIS E 1 125 ? 33.562 126.685 64.803 1.00 72.81 125 HIS E N 1
ATOM 9036 C CA . HIS E 1 125 ? 33.705 125.398 64.129 1.00 71.66 125 HIS E CA 1
ATOM 9037 C C . HIS E 1 125 ? 32.708 125.183 62.995 1.00 71.36 125 HIS E C 1
ATOM 9038 O O . HIS E 1 125 ? 32.944 124.377 62.100 1.00 71.44 125 HIS E O 1
ATOM 9045 N N . MET E 1 126 ? 31.589 125.891 63.033 1.00 72.74 126 MET E N 1
ATOM 9046 C CA . MET E 1 126 ? 30.618 125.795 61.951 1.00 72.65 126 MET E CA 1
ATOM 9047 C C . MET E 1 126 ? 31.027 126.666 60.774 1.00 73.36 126 MET E C 1
ATOM 9048 O O . MET E 1 126 ? 30.780 126.321 59.622 1.00 73.51 126 MET E O 1
ATOM 9053 N N . ALA E 1 127 ? 31.650 127.800 61.068 1.00 73.63 127 ALA E N 1
ATOM 9054 C CA . ALA E 1 127 ? 32.019 128.753 60.031 1.00 74.15 127 ALA E CA 1
ATOM 9055 C C . ALA E 1 127 ? 33.220 128.277 59.216 1.00 74.28 127 ALA E C 1
ATOM 9056 O O . ALA E 1 127 ? 33.258 128.450 57.998 1.00 74.53 127 ALA E O 1
ATOM 9058 N N . ARG E 1 128 ? 34.198 127.686 59.897 1.00 81.93 128 ARG E N 1
ATOM 9059 C CA . ARG E 1 128 ? 35.405 127.180 59.251 1.00 81.54 128 ARG E CA 1
ATOM 9060 C C . ARG E 1 128 ? 35.073 126.218 58.125 1.00 81.56 128 ARG E C 1
ATOM 9061 O O . ARG E 1 128 ? 34.321 125.265 58.324 1.00 80.90 128 ARG E O 1
ATOM 9069 N N . PHE E 1 129 ? 35.631 126.464 56.944 1.00 82.81 129 PHE E N 1
ATOM 9070 C CA . PHE E 1 129 ? 35.446 125.543 55.833 1.00 81.66 129 PHE E CA 1
ATOM 9071 C C . PHE E 1 129 ? 36.297 124.296 56.028 1.00 80.67 129 PHE E C 1
ATOM 9072 O O . PHE E 1 129 ? 35.995 123.242 55.474 1.00 80.11 129 PHE E O 1
ATOM 9080 N N . ASP E 1 130 ? 37.345 124.421 56.840 1.00 85.45 130 ASP E N 1
ATOM 9081 C CA . ASP E 1 130 ? 38.182 123.288 57.237 1.00 84.51 130 ASP E CA 1
ATOM 9082 C C . ASP E 1 130 ? 37.371 122.148 57.836 1.00 84.36 130 ASP E C 1
ATOM 9083 O O . ASP E 1 130 ? 37.783 120.991 57.794 1.00 84.22 130 ASP E O 1
ATOM 9088 N N . SER E 1 131 ? 36.217 122.489 58.399 1.00 78.90 131 SER E N 1
ATOM 9089 C CA . SER E 1 131 ? 35.444 121.559 59.210 1.00 77.86 131 SER E CA 1
ATOM 9090 C C . SER E 1 131 ? 34.551 120.638 58.381 1.00 76.47 131 SER E C 1
ATOM 9091 O O . SER E 1 131 ? 34.033 119.645 58.888 1.00 75.59 131 SER E O 1
ATOM 9094 N N . TYR E 1 132 ? 34.388 120.955 57.103 1.00 75.94 132 TYR E N 1
ATOM 9095 C CA . TYR E 1 132 ? 33.475 120.199 56.255 1.00 76.70 132 TYR E CA 1
ATOM 9096 C C . TYR E 1 132 ? 34.199 119.276 55.264 1.00 77.57 132 TYR E C 1
ATOM 9097 O O . TYR E 1 132 ? 35.331 119.556 54.866 1.00 78.14 132 TYR E O 1
ATOM 9106 N N . PRO E 1 133 ? 33.547 118.161 54.876 1.00 76.89 133 PRO E N 1
ATOM 9107 C CA . PRO E 1 133 ? 34.087 117.193 53.909 1.00 75.88 133 PRO E CA 1
ATOM 9108 C C . PRO E 1 133 ? 34.226 117.800 52.508 1.00 76.61 133 PRO E C 1
ATOM 9109 O O . PRO E 1 133 ? 33.681 118.879 52.275 1.00 77.13 133 PRO E O 1
ATOM 9113 N N . PRO E 1 134 ? 34.945 117.124 51.589 1.00 74.76 134 PRO E N 1
ATOM 9114 C CA . PRO E 1 134 ? 35.171 117.694 50.256 1.00 75.27 134 PRO E CA 1
ATOM 9115 C C . PRO E 1 134 ? 34.039 117.439 49.251 1.00 75.31 134 PRO E C 1
ATOM 9116 O O . PRO E 1 134 ? 33.886 118.213 48.302 1.00 75.69 134 PRO E O 1
ATOM 9120 N N . ASP E 1 135 ? 33.252 116.387 49.460 1.00 81.42 135 ASP E N 1
ATOM 9121 C CA . ASP E 1 135 ? 32.195 116.022 48.515 1.00 81.57 135 ASP E CA 1
ATOM 9122 C C . ASP E 1 135 ? 30.981 116.956 48.565 1.00 82.10 135 ASP E C 1
ATOM 9123 O O . ASP E 1 135 ? 29.908 116.616 48.061 1.00 82.31 135 ASP E O 1
ATOM 9128 N N . ILE E 1 136 ? 31.157 118.131 49.160 1.00 78.92 136 ILE E N 1
ATOM 9129 C CA . ILE E 1 136 ? 30.082 119.108 49.270 1.00 79.52 136 ILE E CA 1
ATOM 9130 C C . ILE E 1 136 ? 29.929 119.914 47.982 1.00 80.34 136 ILE E C 1
ATOM 9131 O O . ILE E 1 136 ? 30.904 120.172 47.276 1.00 81.00 136 ILE E O 1
ATOM 9136 N N . ASP E 1 137 ? 28.694 120.295 47.675 1.00 82.73 137 ASP E N 1
ATOM 9137 C CA . ASP E 1 137 ? 28.401 121.082 46.482 1.00 83.74 137 ASP E CA 1
ATOM 9138 C C . ASP E 1 137 ? 28.905 122.509 46.670 1.00 84.71 137 ASP E C 1
ATOM 9139 O O . ASP E 1 137 ? 28.115 123.431 46.863 1.00 85.39 137 ASP E O 1
ATOM 9144 N N . ALA E 1 138 ? 30.220 122.688 46.577 1.00 87.50 138 ALA E N 1
ATOM 9145 C CA . ALA E 1 138 ? 30.882 123.918 47.019 1.00 87.72 138 ALA E CA 1
ATOM 9146 C C . ALA E 1 138 ? 30.659 124.988 45.936 1.00 88.22 138 ALA E C 1
ATOM 9147 O O . ALA E 1 138 ? 31.612 125.622 45.488 1.00 88.90 138 ALA E O 1
ATOM 9149 N N . ASP E 1 139 ? 29.414 125.192 45.519 1.00 86.87 139 ASP E N 1
ATOM 9150 C CA . ASP E 1 139 ? 28.838 126.432 45.009 1.00 87.92 139 ASP E CA 1
ATOM 9151 C C . ASP E 1 139 ? 27.635 126.777 45.879 1.00 88.63 139 ASP E C 1
ATOM 9152 O O . ASP E 1 139 ? 27.301 127.943 46.097 1.00 89.19 139 ASP E O 1
ATOM 9157 N N . LYS E 1 140 ? 27.011 125.722 46.391 1.00 84.93 140 LYS E N 1
ATOM 9158 C CA . LYS E 1 140 ? 25.799 125.798 47.194 1.00 84.29 140 LYS E CA 1
ATOM 9159 C C . LYS E 1 140 ? 26.092 125.805 48.702 1.00 84.07 140 LYS E C 1
ATOM 9160 O O . LYS E 1 140 ? 25.478 126.560 49.463 1.00 84.07 140 LYS E O 1
ATOM 9166 N N . HIS E 1 141 ? 27.053 124.979 49.110 1.00 79.51 141 HIS E N 1
ATOM 9167 C CA . HIS E 1 141 ? 27.438 124.812 50.515 1.00 78.30 141 HIS E CA 1
ATOM 9168 C C . HIS E 1 141 ? 27.807 126.094 51.276 1.00 79.15 141 HIS E C 1
ATOM 9169 O O . HIS E 1 141 ? 27.403 126.242 52.428 1.00 79.48 141 HIS E O 1
ATOM 9176 N N . PRO E 1 142 ? 28.583 127.013 50.663 1.00 80.78 142 PRO E N 1
ATOM 9177 C CA . PRO E 1 142 ? 28.901 128.239 51.405 1.00 81.32 142 PRO E CA 1
ATOM 9178 C C . PRO E 1 142 ? 27.667 129.048 51.780 1.00 81.69 142 PRO E C 1
ATOM 9179 O O . PRO E 1 142 ? 27.492 129.386 52.953 1.00 81.64 142 PRO E O 1
ATOM 9183 N N . ALA E 1 143 ? 26.831 129.345 50.787 1.00 80.50 143 ALA E N 1
ATOM 9184 C CA . ALA E 1 143 ? 25.600 130.110 50.988 1.00 80.99 143 ALA E CA 1
ATOM 9185 C C . ALA E 1 143 ? 24.776 129.541 52.129 1.00 79.38 143 ALA E C 1
ATOM 9186 O O . ALA E 1 143 ? 24.068 130.259 52.835 1.00 78.52 143 ALA E O 1
ATOM 9188 N N . ARG E 1 144 ? 24.904 128.237 52.311 1.00 81.43 144 ARG E N 1
ATOM 9189 C CA . ARG E 1 144 ? 24.023 127.505 53.187 1.00 80.59 144 ARG E CA 1
ATOM 9190 C C . ARG E 1 144 ? 24.504 127.489 54.638 1.00 79.74 144 ARG E C 1
ATOM 9191 O O . ARG E 1 144 ? 23.683 127.517 55.552 1.00 79.56 144 ARG E O 1
ATOM 9199 N N . VAL E 1 145 ? 25.818 127.466 54.853 1.00 73.55 145 VAL E N 1
ATOM 9200 C CA . VAL E 1 145 ? 26.365 127.541 56.208 1.00 73.34 145 VAL E CA 1
ATOM 9201 C C . VAL E 1 145 ? 26.048 128.898 56.829 1.00 73.67 145 VAL E C 1
ATOM 9202 O O . VAL E 1 145 ? 25.812 129.006 58.033 1.00 73.50 145 VAL E O 1
ATOM 9206 N N . VAL E 1 146 ? 26.026 129.932 55.999 1.00 74.23 146 VAL E N 1
ATOM 9207 C CA . VAL E 1 146 ? 25.558 131.228 56.454 1.00 74.92 146 VAL E CA 1
ATOM 9208 C C . VAL E 1 146 ? 24.147 131.087 57.004 1.00 74.48 146 VAL E C 1
ATOM 9209 O O . VAL E 1 146 ? 23.865 131.523 58.120 1.00 74.32 146 VAL E O 1
ATOM 9213 N N . ARG E 1 147 ? 23.278 130.445 56.228 1.00 77.60 147 ARG E N 1
ATOM 9214 C CA . ARG E 1 147 ? 21.895 130.232 56.636 1.00 76.21 147 ARG E CA 1
ATOM 9215 C C . ARG E 1 147 ? 21.798 129.432 57.924 1.00 75.50 147 ARG E C 1
ATOM 9216 O O . ARG E 1 147 ? 21.065 129.798 58.837 1.00 75.84 147 ARG E O 1
ATOM 9224 N N . ALA E 1 148 ? 22.550 128.342 57.992 1.00 69.52 148 ALA E N 1
ATOM 9225 C CA . ALA E 1 148 ? 22.498 127.444 59.138 1.00 69.03 148 ALA E CA 1
ATOM 9226 C C . ALA E 1 148 ? 23.069 128.080 60.402 1.00 69.06 148 ALA E C 1
ATOM 9227 O O . ALA E 1 148 ? 22.685 127.715 61.511 1.00 68.79 148 ALA E O 1
ATOM 9229 N N . ILE E 1 149 ? 23.992 129.019 60.241 1.00 68.49 149 ILE E N 1
ATOM 9230 C CA . ILE E 1 149 ? 24.505 129.758 61.386 1.00 69.25 149 ILE E CA 1
ATOM 9231 C C . ILE E 1 149 ? 23.455 130.761 61.868 1.00 69.63 149 ILE E C 1
ATOM 9232 O O . ILE E 1 149 ? 23.263 130.951 63.071 1.00 69.24 149 ILE E O 1
ATOM 9237 N N . GLY E 1 150 ? 22.765 131.387 60.919 1.00 74.09 150 GLY E N 1
ATOM 9238 C CA . GLY E 1 150 ? 21.740 132.364 61.238 1.00 74.10 150 GLY E CA 1
ATOM 9239 C C . GLY E 1 150 ? 20.524 131.730 61.882 1.00 73.36 150 GLY E C 1
ATOM 9240 O O . GLY E 1 150 ? 19.756 132.401 62.573 1.00 73.51 150 GLY E O 1
ATOM 9241 N N . GLU E 1 151 ? 20.351 130.431 61.650 1.00 72.40 151 GLU E N 1
ATOM 9242 C CA . GLU E 1 151 ? 19.260 129.681 62.257 1.00 71.12 151 GLU E CA 1
ATOM 9243 C C . GLU E 1 151 ? 19.660 129.134 63.620 1.00 70.90 151 GLU E C 1
ATOM 9244 O O . GLU E 1 151 ? 18.836 129.056 64.530 1.00 70.99 151 GLU E O 1
ATOM 9250 N N . LEU E 1 152 ? 20.923 128.750 63.766 1.00 64.42 152 LEU E N 1
ATOM 9251 C CA . LEU E 1 152 ? 21.428 128.372 65.079 1.00 64.15 152 LEU E CA 1
ATOM 9252 C C . LEU E 1 152 ? 21.393 129.577 65.998 1.00 64.54 152 LEU E C 1
ATOM 9253 O O . LEU E 1 152 ? 20.829 129.517 67.086 1.00 64.46 152 LEU E O 1
ATOM 9258 N N . ALA E 1 153 ? 21.997 130.671 65.536 1.00 69.24 153 ALA E N 1
ATOM 9259 C CA . ALA E 1 153 ? 22.062 131.923 66.285 1.00 70.07 153 ALA E CA 1
ATOM 9260 C C . ALA E 1 153 ? 20.687 132.390 66.754 1.00 70.09 153 ALA E C 1
ATOM 9261 O O . ALA E 1 153 ? 20.514 132.757 67.919 1.00 69.75 153 ALA E O 1
ATOM 9263 N N . ARG E 1 154 ? 19.715 132.362 65.844 1.00 75.99 154 ARG E N 1
ATOM 9264 C CA . ARG E 1 154 ? 18.352 132.818 66.128 1.00 75.52 154 ARG E CA 1
ATOM 9265 C C . ARG E 1 154 ? 17.698 132.036 67.267 1.00 73.84 154 ARG E C 1
ATOM 9266 O O . ARG E 1 154 ? 16.816 132.547 67.956 1.00 73.48 154 ARG E O 1
ATOM 9274 N N . CYS E 1 155 ? 18.144 130.801 67.470 1.00 68.91 155 CYS E N 1
ATOM 9275 C CA . CYS E 1 155 ? 17.534 129.921 68.460 1.00 68.01 155 CYS E CA 1
ATOM 9276 C C . CYS E 1 155 ? 18.315 129.873 69.770 1.00 67.09 155 CYS E C 1
ATOM 9277 O O . CYS E 1 155 ? 17.878 129.249 70.729 1.00 66.08 155 CYS E O 1
ATOM 9280 N N . ILE E 1 156 ? 19.470 130.523 69.813 1.00 66.19 156 ILE E N 1
ATOM 9281 C CA . ILE E 1 156 ? 20.243 130.570 71.046 1.00 66.50 156 ILE E CA 1
ATOM 9282 C C . ILE E 1 156 ? 19.968 131.863 71.796 1.00 67.71 156 ILE E C 1
ATOM 9283 O O . ILE E 1 156 ? 19.981 131.898 73.027 1.00 67.23 156 ILE E O 1
ATOM 9288 N N . GLY E 1 157 ? 19.712 132.926 71.040 1.00 73.57 157 GLY E N 1
ATOM 9289 C CA . GLY E 1 157 ? 19.600 134.258 71.605 1.00 74.33 157 GLY E CA 1
ATOM 9290 C C . GLY E 1 157 ? 18.334 134.496 72.400 1.00 73.42 157 GLY E C 1
ATOM 9291 O O . GLY E 1 157 ? 17.697 133.559 72.882 1.00 72.06 157 GLY E O 1
ATOM 9292 N N . SER E 1 158 ? 17.959 135.765 72.524 1.00 75.45 158 SER E N 1
ATOM 9293 C CA . SER E 1 158 ? 16.774 136.141 73.278 1.00 74.17 158 SER E CA 1
ATOM 9294 C C . SER E 1 158 ? 15.498 135.872 72.489 1.00 73.12 158 SER E C 1
ATOM 9295 O O . SER E 1 158 ? 14.466 136.480 72.748 1.00 73.43 158 SER E O 1
ATOM 9298 N N . GLU E 1 159 ? 15.579 134.967 71.521 1.00 73.62 159 GLU E N 1
ATOM 9299 C CA . GLU E 1 159 ? 14.405 134.531 70.784 1.00 73.59 159 GLU E CA 1
ATOM 9300 C C . GLU E 1 159 ? 14.287 133.015 70.841 1.00 73.14 159 GLU E C 1
ATOM 9301 O O . GLU E 1 159 ? 13.628 132.383 70.011 1.00 72.72 159 GLU E O 1
ATOM 9307 N N . GLY E 1 160 ? 14.935 132.441 71.843 1.00 68.40 160 GLY E N 1
ATOM 9308 C CA . GLY E 1 160 ? 14.907 131.011 72.036 1.00 67.76 160 GLY E CA 1
ATOM 9309 C C . GLY E 1 160 ? 15.582 130.657 73.337 1.00 67.53 160 GLY E C 1
ATOM 9310 O O . GLY E 1 160 ? 15.166 131.121 74.394 1.00 67.80 160 GLY E O 1
ATOM 9311 N N . LEU E 1 161 ? 16.643 129.859 73.234 1.00 67.01 161 LEU E N 1
ATOM 9312 C CA . LEU E 1 161 ? 17.338 129.259 74.374 1.00 66.71 161 LEU E CA 1
ATOM 9313 C C . LEU E 1 161 ? 17.410 130.135 75.606 1.00 67.11 161 LEU E C 1
ATOM 9314 O O . LEU E 1 161 ? 17.063 129.699 76.695 1.00 66.99 161 LEU E O 1
ATOM 9319 N N . VAL E 1 162 ? 17.861 131.369 75.433 1.00 70.08 162 VAL E N 1
ATOM 9320 C CA . VAL E 1 162 ? 17.991 132.271 76.565 1.00 70.70 162 VAL E CA 1
ATOM 9321 C C . VAL E 1 162 ? 16.620 132.729 77.045 1.00 70.59 162 VAL E C 1
ATOM 9322 O O . VAL E 1 162 ? 16.261 132.497 78.196 1.00 70.96 162 VAL E O 1
ATOM 9326 N N . ALA E 1 163 ? 15.847 133.339 76.148 1.00 73.15 163 ALA E N 1
ATOM 9327 C CA . ALA E 1 163 ? 14.470 133.768 76.425 1.00 72.88 163 ALA E CA 1
ATOM 9328 C C . ALA E 1 163 ? 13.654 132.749 77.227 1.00 72.11 163 ALA E C 1
ATOM 9329 O O . ALA E 1 163 ? 12.682 133.101 77.880 1.00 72.13 163 ALA E O 1
ATOM 9331 N N . GLY E 1 164 ? 14.050 131.484 77.167 1.00 76.50 164 GLY E N 1
ATOM 9332 C CA . GLY E 1 164 ? 13.464 130.458 78.006 1.00 75.15 164 GLY E CA 1
ATOM 9333 C C . GLY E 1 164 ? 14.014 130.517 79.420 1.00 74.79 164 GLY E C 1
ATOM 9334 O O . GLY E 1 164 ? 13.266 130.775 80.353 1.00 75.86 164 GLY E O 1
ATOM 9335 N N . GLN E 1 165 ? 15.318 130.292 79.574 1.00 73.81 165 GLN E N 1
ATOM 9336 C CA . GLN E 1 165 ? 15.956 130.233 80.890 1.00 73.83 165 GLN E CA 1
ATOM 9337 C C . GLN E 1 165 ? 15.617 131.443 81.771 1.00 74.53 165 GLN E C 1
ATOM 9338 O O . GLN E 1 165 ? 15.562 131.328 82.991 1.00 74.61 165 GLN E O 1
ATOM 9344 N N . VAL E 1 166 ? 15.386 132.602 81.161 1.00 81.30 166 VAL E N 1
ATOM 9345 C CA . VAL E 1 166 ? 15.104 133.806 81.942 1.00 82.11 166 VAL E CA 1
ATOM 9346 C C . VAL E 1 166 ? 13.700 133.856 82.562 1.00 81.80 166 VAL E C 1
ATOM 9347 O O . VAL E 1 166 ? 13.550 134.382 83.664 1.00 82.44 166 VAL E O 1
ATOM 9351 N N . VAL E 1 167 ? 12.670 133.327 81.904 1.00 85.36 167 VAL E N 1
ATOM 9352 C CA . VAL E 1 167 ? 11.343 133.539 82.462 1.00 85.44 167 VAL E CA 1
ATOM 9353 C C . VAL E 1 167 ? 11.007 132.431 83.459 1.00 85.22 167 VAL E C 1
ATOM 9354 O O . VAL E 1 167 ? 10.174 132.631 84.340 1.00 86.06 167 VAL E O 1
ATOM 9358 N N . ASP E 1 168 ? 11.670 131.280 83.356 1.00 91.09 168 ASP E N 1
ATOM 9359 C CA . ASP E 1 168 ? 11.546 130.270 84.405 1.00 91.15 168 ASP E CA 1
ATOM 9360 C C . ASP E 1 168 ? 12.188 130.816 85.674 1.00 91.85 168 ASP E C 1
ATOM 9361 O O . ASP E 1 168 ? 11.899 130.353 86.777 1.00 92.40 168 ASP E O 1
ATOM 9366 N N . LEU E 1 169 ? 13.045 131.820 85.510 1.00 83.47 169 LEU E N 1
ATOM 9367 C CA . LEU E 1 169 ? 13.673 132.492 86.640 1.00 83.92 169 LEU E CA 1
ATOM 9368 C C . LEU E 1 169 ? 12.734 133.512 87.295 1.00 84.69 169 LEU E C 1
ATOM 9369 O O . LEU E 1 169 ? 13.151 134.310 88.136 1.00 85.23 169 LEU E O 1
ATOM 9374 N N . GLU E 1 170 ? 11.470 133.484 86.894 1.00 97.26 170 GLU E N 1
ATOM 9375 C CA . GLU E 1 170 ? 10.427 134.181 87.618 1.00 97.54 170 GLU E CA 1
ATOM 9376 C C . GLU E 1 170 ? 9.909 133.297 88.746 1.00 98.10 170 GLU E C 1
ATOM 9377 O O . GLU E 1 170 ? 9.574 133.787 89.827 1.00 99.03 170 GLU E O 1
ATOM 9383 N N . MET E 1 171 ? 9.862 131.992 88.475 1.00 98.40 171 MET E N 1
ATOM 9384 C CA . MET E 1 171 ? 9.257 131.007 89.364 1.00 97.66 171 MET E CA 1
ATOM 9385 C C . MET E 1 171 ? 7.802 131.376 89.636 1.00 97.85 171 MET E C 1
ATOM 9386 O O . MET E 1 171 ? 7.472 131.922 90.688 1.00 98.01 171 MET E O 1
ATOM 9391 N N . THR E 1 177 ? 1.019 130.745 91.654 1.00 103.42 177 THR E N 1
ATOM 9392 C CA . THR E 1 177 ? 1.353 129.684 90.709 1.00 104.19 177 THR E CA 1
ATOM 9393 C C . THR E 1 177 ? 1.505 130.236 89.287 1.00 104.70 177 THR E C 1
ATOM 9394 O O . THR E 1 177 ? 1.477 131.452 89.080 1.00 104.63 177 THR E O 1
ATOM 9398 N N . VAL E 1 178 ? 1.666 129.339 88.315 1.00 102.55 178 VAL E N 1
ATOM 9399 C CA . VAL E 1 178 ? 2.004 129.717 86.938 1.00 101.69 178 VAL E CA 1
ATOM 9400 C C . VAL E 1 178 ? 1.015 129.145 85.914 1.00 101.54 178 VAL E C 1
ATOM 9401 O O . VAL E 1 178 ? 0.685 127.961 85.968 1.00 101.61 178 VAL E O 1
ATOM 9405 N N . PRO E 1 179 ? 0.541 129.987 84.975 1.00 99.65 179 PRO E N 1
ATOM 9406 C CA . PRO E 1 179 ? -0.421 129.584 83.938 1.00 99.18 179 PRO E CA 1
ATOM 9407 C C . PRO E 1 179 ? 0.129 128.579 82.925 1.00 98.91 179 PRO E C 1
ATOM 9408 O O . PRO E 1 179 ? 1.316 128.263 82.945 1.00 99.20 179 PRO E O 1
ATOM 9412 N N . LEU E 1 180 ? -0.740 128.097 82.040 1.00 93.07 180 LEU E N 1
ATOM 9413 C CA . LEU E 1 180 ? -0.378 127.049 81.089 1.00 92.77 180 LEU E CA 1
ATOM 9414 C C . LEU E 1 180 ? 0.394 127.545 79.867 1.00 93.46 180 LEU E C 1
ATOM 9415 O O . LEU E 1 180 ? 1.457 127.005 79.557 1.00 93.73 180 LEU E O 1
ATOM 9420 N N . GLU E 1 181 ? -0.149 128.550 79.173 1.00 96.27 181 GLU E N 1
ATOM 9421 C CA . GLU E 1 181 ? 0.410 129.024 77.902 1.00 96.97 181 GLU E CA 1
ATOM 9422 C C . GLU E 1 181 ? 1.894 129.354 78.030 1.00 96.55 181 GLU E C 1
ATOM 9423 O O . GLU E 1 181 ? 2.658 129.191 77.082 1.00 97.27 181 GLU E O 1
ATOM 9429 N N . ARG E 1 182 ? 2.286 129.803 79.217 1.00 92.06 182 ARG E N 1
ATOM 9430 C CA . ARG E 1 182 ? 3.659 130.154 79.488 1.00 92.76 182 ARG E CA 1
ATOM 9431 C C . ARG E 1 182 ? 4.106 129.114 80.517 1.00 92.69 182 ARG E C 1
ATOM 9432 O O . ARG E 1 182 ? 4.476 129.380 81.652 1.00 93.06 182 ARG E O 1
ATOM 9440 N N . LEU E 1 183 ? 3.970 127.881 80.044 1.00 88.81 183 LEU E N 1
ATOM 9441 C CA . LEU E 1 183 ? 4.612 126.673 80.539 1.00 87.70 183 LEU E CA 1
ATOM 9442 C C . LEU E 1 183 ? 4.804 125.881 79.264 1.00 87.20 183 LEU E C 1
ATOM 9443 O O . LEU E 1 183 ? 5.717 125.066 79.130 1.00 86.95 183 LEU E O 1
ATOM 9448 N N . GLU E 1 184 ? 3.907 126.157 78.322 1.00 88.65 184 GLU E N 1
ATOM 9449 C CA . GLU E 1 184 ? 4.092 125.791 76.934 1.00 89.12 184 GLU E CA 1
ATOM 9450 C C . GLU E 1 184 ? 5.186 126.680 76.363 1.00 89.70 184 GLU E C 1
ATOM 9451 O O . GLU E 1 184 ? 6.023 126.222 75.600 1.00 90.14 184 GLU E O 1
ATOM 9457 N N . TYR E 1 185 ? 5.176 127.955 76.745 1.00 81.45 185 TYR E N 1
ATOM 9458 C CA . TYR E 1 185 ? 6.153 128.917 76.242 1.00 81.50 185 TYR E CA 1
ATOM 9459 C C . TYR E 1 185 ? 7.544 128.671 76.814 1.00 81.16 185 TYR E C 1
ATOM 9460 O O . TYR E 1 185 ? 8.529 128.653 76.050 1.00 81.64 185 TYR E O 1
ATOM 9469 N N . ILE E 1 186 ? 7.618 128.550 78.149 1.00 80.27 186 ILE E N 1
ATOM 9470 C CA . ILE E 1 186 ? 8.861 128.248 78.872 1.00 80.29 186 ILE E CA 1
ATOM 9471 C C . ILE E 1 186 ? 9.592 127.112 78.157 1.00 80.20 186 ILE E C 1
ATOM 9472 O O . ILE E 1 186 ? 10.748 127.247 77.753 1.00 80.63 186 ILE E O 1
ATOM 9477 N N . HIS E 1 187 ? 8.877 126.015 77.935 1.00 82.20 187 HIS E N 1
ATOM 9478 C CA . HIS E 1 187 ? 9.491 124.817 77.378 1.00 81.46 187 HIS E CA 1
ATOM 9479 C C . HIS E 1 187 ? 9.720 124.947 75.885 1.00 81.21 187 HIS E C 1
ATOM 9480 O O . HIS E 1 187 ? 10.649 124.351 75.342 1.00 81.31 187 HIS E O 1
ATOM 9487 N N . LEU E 1 188 ? 8.888 125.749 75.228 1.00 75.27 188 LEU E N 1
ATOM 9488 C CA . LEU E 1 188 ? 8.992 125.937 73.788 1.00 75.32 188 LEU E CA 1
ATOM 9489 C C . LEU E 1 188 ? 10.266 126.676 73.410 1.00 76.64 188 LEU E C 1
ATOM 9490 O O . LEU E 1 188 ? 10.668 126.690 72.242 1.00 77.65 188 LEU E O 1
ATOM 9495 N N . HIS E 1 189 ? 10.901 127.301 74.395 1.00 75.47 189 HIS E N 1
ATOM 9496 C CA . HIS E 1 189 ? 12.072 128.108 74.105 1.00 74.86 189 HIS E CA 1
ATOM 9497 C C . HIS E 1 189 ? 13.356 127.601 74.763 1.00 75.12 189 HIS E C 1
ATOM 9498 O O . HIS E 1 189 ? 14.429 127.883 74.258 1.00 76.51 189 HIS E O 1
ATOM 9505 N N . LYS E 1 190 ? 13.293 126.845 75.853 1.00 76.32 190 LYS E N 1
ATOM 9506 C CA . LYS E 1 190 ? 14.542 126.256 76.330 1.00 76.10 190 LYS E CA 1
ATOM 9507 C C . LYS E 1 190 ? 14.881 125.038 75.510 1.00 76.39 190 LYS E C 1
ATOM 9508 O O . LYS E 1 190 ? 15.828 125.054 74.725 1.00 77.58 190 LYS E O 1
ATOM 9514 N N . THR E 1 191 ? 14.091 123.985 75.681 1.00 74.36 191 THR E N 1
ATOM 9515 C CA . THR E 1 191 ? 14.341 122.741 74.978 1.00 74.71 191 THR E CA 1
ATOM 9516 C C . THR E 1 191 ? 14.064 122.882 73.487 1.00 75.72 191 THR E C 1
ATOM 9517 O O . THR E 1 191 ? 14.990 122.896 72.677 1.00 77.00 191 THR E O 1
ATOM 9521 N N . ALA E 1 192 ? 12.785 123.021 73.152 1.00 71.23 192 ALA E N 1
ATOM 9522 C CA . ALA E 1 192 ? 12.300 123.013 71.774 1.00 71.37 192 ALA E CA 1
ATOM 9523 C C . ALA E 1 192 ? 13.119 123.850 70.793 1.00 72.23 192 ALA E C 1
ATOM 9524 O O . ALA E 1 192 ? 13.276 123.471 69.631 1.00 72.99 192 ALA E O 1
ATOM 9526 N N . ALA E 1 193 ? 13.632 124.986 71.253 1.00 68.13 193 ALA E N 1
ATOM 9527 C CA . ALA E 1 193 ? 14.415 125.864 70.392 1.00 68.38 193 ALA E CA 1
ATOM 9528 C C . ALA E 1 193 ? 15.616 125.140 69.783 1.00 68.02 193 ALA E C 1
ATOM 9529 O O . ALA E 1 193 ? 15.725 125.011 68.561 1.00 68.03 193 ALA E O 1
ATOM 9531 N N . LEU E 1 194 ? 16.504 124.659 70.646 1.00 67.53 194 LEU E N 1
ATOM 9532 C CA . LEU E 1 194 ? 17.726 123.998 70.210 1.00 67.23 194 LEU E CA 1
ATOM 9533 C C . LEU E 1 194 ? 17.476 122.881 69.200 1.00 66.94 194 LEU E C 1
ATOM 9534 O O . LEU E 1 194 ? 18.213 122.740 68.227 1.00 66.92 194 LEU E O 1
ATOM 9539 N N . LEU E 1 195 ? 16.438 122.090 69.429 1.00 70.00 195 LEU E N 1
ATOM 9540 C CA . LEU E 1 195 ? 16.145 120.977 68.541 1.00 69.58 195 LEU E CA 1
ATOM 9541 C C . LEU E 1 195 ? 15.673 121.480 67.188 1.00 70.36 195 LEU E C 1
ATOM 9542 O O . LEU E 1 195 ? 16.046 120.928 66.154 1.00 70.96 195 LEU E O 1
ATOM 9547 N N . GLU E 1 196 ? 14.860 122.532 67.191 1.00 73.19 196 GLU E N 1
ATOM 9548 C CA . GLU E 1 196 ? 14.332 123.053 65.939 1.00 74.28 196 GLU E CA 1
ATOM 9549 C C . GLU E 1 196 ? 15.481 123.670 65.156 1.00 75.22 196 GLU E C 1
ATOM 9550 O O . GLU E 1 196 ? 15.441 123.746 63.931 1.00 75.56 196 GLU E O 1
ATOM 9556 N N . ALA E 1 197 ? 16.527 124.073 65.867 1.00 69.99 197 ALA E N 1
ATOM 9557 C CA . ALA E 1 197 ? 17.763 124.455 65.208 1.00 70.33 197 ALA E CA 1
ATOM 9558 C C . ALA E 1 197 ? 18.367 123.230 64.528 1.00 69.35 197 ALA E C 1
ATOM 9559 O O . ALA E 1 197 ? 18.588 123.229 63.320 1.00 69.15 197 ALA E O 1
ATOM 9561 N N . SER E 1 198 ? 18.600 122.186 65.319 1.00 67.65 198 SER E N 1
ATOM 9562 C CA . SER E 1 198 ? 19.211 120.946 64.844 1.00 67.32 198 SER E CA 1
ATOM 9563 C C . SER E 1 198 ? 18.633 120.433 63.530 1.00 67.39 198 SER E C 1
ATOM 9564 O O . SER E 1 198 ? 19.353 120.309 62.543 1.00 67.75 198 SER E O 1
ATOM 9567 N N . VAL E 1 199 ? 17.339 120.140 63.505 1.00 68.72 199 VAL E N 1
ATOM 9568 C CA . VAL E 1 199 ? 16.762 119.516 62.321 1.00 68.77 199 VAL E CA 1
ATOM 9569 C C . VAL E 1 199 ? 16.606 120.497 61.167 1.00 69.28 199 VAL E C 1
ATOM 9570 O O . VAL E 1 199 ? 16.493 120.080 60.017 1.00 69.39 199 VAL E O 1
ATOM 9574 N N . VAL E 1 200 ? 16.602 121.793 61.466 1.00 69.52 200 VAL E N 1
ATOM 9575 C CA . VAL E 1 200 ? 16.490 122.797 60.413 1.00 69.98 200 VAL E CA 1
ATOM 9576 C C . VAL E 1 200 ? 17.857 123.097 59.809 1.00 70.05 200 VAL E C 1
ATOM 9577 O O . VAL E 1 200 ? 18.008 123.058 58.587 1.00 70.24 200 VAL E O 1
ATOM 9581 N N . ILE E 1 201 ? 18.858 123.367 60.651 1.00 66.63 201 ILE E N 1
ATOM 9582 C CA . ILE E 1 201 ? 20.213 123.596 60.143 1.00 66.72 201 ILE E CA 1
ATOM 9583 C C . ILE E 1 201 ? 20.784 122.283 59.607 1.00 66.42 201 ILE E C 1
ATOM 9584 O O . ILE E 1 201 ? 21.730 122.287 58.827 1.00 66.54 201 ILE E O 1
ATOM 9589 N N . GLY E 1 202 ? 20.193 121.165 60.019 1.00 66.08 202 GLY E N 1
ATOM 9590 C CA . GLY E 1 202 ? 20.504 119.873 59.437 1.00 65.86 202 GLY E CA 1
ATOM 9591 C C . GLY E 1 202 ? 19.859 119.741 58.069 1.00 66.12 202 GLY E C 1
ATOM 9592 O O . GLY E 1 202 ? 20.486 119.282 57.115 1.00 66.19 202 GLY E O 1
ATOM 9593 N N . ALA E 1 203 ? 18.596 120.143 57.979 1.00 69.34 203 ALA E N 1
ATOM 9594 C CA . ALA E 1 203 ? 17.889 120.191 56.706 1.00 69.66 203 ALA E CA 1
ATOM 9595 C C . ALA E 1 203 ? 18.600 121.140 55.783 1.00 70.03 203 ALA E C 1
ATOM 9596 O O . ALA E 1 203 ? 18.692 120.911 54.580 1.00 70.25 203 ALA E O 1
ATOM 9598 N N . ILE E 1 204 ? 19.090 122.220 56.372 1.00 70.27 204 ILE E N 1
ATOM 9599 C CA . ILE E 1 204 ? 19.829 123.230 55.642 1.00 72.13 204 ILE E CA 1
ATOM 9600 C C . ILE E 1 204 ? 21.158 122.614 55.159 1.00 71.74 204 ILE E C 1
ATOM 9601 O O . ILE E 1 204 ? 21.308 122.370 53.973 1.00 71.70 204 ILE E O 1
ATOM 9606 N N . LEU E 1 205 ? 22.068 122.238 56.049 1.00 70.58 205 LEU E N 1
ATOM 9607 C CA . LEU E 1 205 ? 23.286 121.527 55.615 1.00 70.34 205 LEU E CA 1
ATOM 9608 C C . LEU E 1 205 ? 23.055 120.257 54.768 1.00 70.30 205 LEU E C 1
ATOM 9609 O O . LEU E 1 205 ? 24.012 119.640 54.294 1.00 70.20 205 LEU E O 1
ATOM 9614 N N . GLY E 1 206 ? 21.795 119.868 54.586 1.00 69.75 206 GLY E N 1
ATOM 9615 C CA . GLY E 1 206 ? 21.440 118.810 53.655 1.00 69.77 206 GLY E CA 1
ATOM 9616 C C . GLY E 1 206 ? 20.994 119.372 52.316 1.00 70.23 206 GLY E C 1
ATOM 9617 O O . GLY E 1 206 ? 20.932 118.653 51.323 1.00 70.37 206 GLY E O 1
ATOM 9618 N N . GLY E 1 207 ? 20.682 120.665 52.296 1.00 76.73 207 GLY E N 1
ATOM 9619 C CA . GLY E 1 207 ? 20.267 121.344 51.081 1.00 78.43 207 GLY E CA 1
ATOM 9620 C C . GLY E 1 207 ? 18.776 121.240 50.810 1.00 79.05 207 GLY E C 1
ATOM 9621 O O . GLY E 1 207 ? 18.332 121.363 49.665 1.00 79.10 207 GLY E O 1
ATOM 9622 N N . GLY E 1 208 ? 18.003 121.019 51.870 1.00 82.39 208 GLY E N 1
ATOM 9623 C CA . GLY E 1 208 ? 16.573 120.798 51.749 1.00 82.19 208 GLY E CA 1
ATOM 9624 C C . GLY E 1 208 ? 15.818 121.968 51.158 1.00 82.40 208 GLY E C 1
ATOM 9625 O O . GLY E 1 208 ? 16.227 123.120 51.307 1.00 82.95 208 GLY E O 1
ATOM 9626 N N . SER E 1 209 ? 14.719 121.670 50.471 1.00 87.30 209 SER E N 1
ATOM 9627 C CA . SER E 1 209 ? 13.849 122.716 49.957 1.00 88.56 209 SER E CA 1
ATOM 9628 C C . SER E 1 209 ? 13.298 123.495 51.137 1.00 88.55 209 SER E C 1
ATOM 9629 O O . SER E 1 209 ? 13.164 122.951 52.232 1.00 87.87 209 SER E O 1
ATOM 9632 N N . ASP E 1 210 ? 12.992 124.769 50.914 1.00 91.72 210 ASP E N 1
ATOM 9633 C CA . ASP E 1 210 ? 12.440 125.618 51.963 1.00 92.19 210 ASP E CA 1
ATOM 9634 C C . ASP E 1 210 ? 11.141 125.015 52.501 1.00 91.62 210 ASP E C 1
ATOM 9635 O O . ASP E 1 210 ? 10.802 125.166 53.678 1.00 90.89 210 ASP E O 1
ATOM 9640 N N . GLU E 1 211 ? 10.433 124.309 51.626 1.00 95.35 211 GLU E N 1
ATOM 9641 C CA . GLU E 1 211 ? 9.210 123.613 51.992 1.00 94.59 211 GLU E CA 1
ATOM 9642 C C . GLU E 1 211 ? 9.491 122.476 52.969 1.00 93.33 211 GLU E C 1
ATOM 9643 O O . GLU E 1 211 ? 8.801 122.326 53.978 1.00 92.71 211 GLU E O 1
ATOM 9649 N N . GLN E 1 212 ? 10.511 121.682 52.656 1.00 85.13 212 GLN E N 1
ATOM 9650 C CA . GLN E 1 212 ? 10.931 120.568 53.501 1.00 84.39 212 GLN E CA 1
ATOM 9651 C C . GLN E 1 212 ? 11.430 121.031 54.866 1.00 84.58 212 GLN E C 1
ATOM 9652 O O . GLN E 1 212 ? 10.996 120.530 55.903 1.00 83.74 212 GLN E O 1
ATOM 9658 N N . ILE E 1 213 ? 12.356 121.986 54.841 1.00 85.10 213 ILE E N 1
ATOM 9659 C CA . ILE E 1 213 ? 13.001 122.512 56.040 1.00 84.17 213 ILE E CA 1
ATOM 9660 C C . ILE E 1 213 ? 12.007 122.919 57.122 1.00 84.09 213 ILE E C 1
ATOM 9661 O O . ILE E 1 213 ? 12.186 122.593 58.294 1.00 83.92 213 ILE E O 1
ATOM 9666 N N . GLU E 1 214 ? 10.952 123.620 56.722 1.00 89.06 214 GLU E N 1
ATOM 9667 C CA . GLU E 1 214 ? 9.969 124.120 57.676 1.00 89.33 214 GLU E CA 1
ATOM 9668 C C . GLU E 1 214 ? 8.968 123.046 58.094 1.00 88.60 214 GLU E C 1
ATOM 9669 O O . GLU E 1 214 ? 8.368 123.137 59.166 1.00 88.47 214 GLU E O 1
ATOM 9675 N N . SER E 1 215 ? 8.795 122.024 57.262 1.00 87.77 215 SER E N 1
ATOM 9676 C CA . SER E 1 215 ? 7.990 120.880 57.665 1.00 87.43 215 SER E CA 1
ATOM 9677 C C . SER E 1 215 ? 8.730 120.126 58.763 1.00 86.99 215 SER E C 1
ATOM 9678 O O . SER E 1 215 ? 8.115 119.566 59.671 1.00 86.89 215 SER E O 1
ATOM 9681 N N . LEU E 1 216 ? 10.058 120.138 58.672 1.00 84.07 216 LEU E N 1
ATOM 9682 C CA . LEU E 1 216 ? 10.928 119.569 59.701 1.00 83.37 216 LEU E CA 1
ATOM 9683 C C . LEU E 1 216 ? 11.012 120.467 60.927 1.00 83.00 216 LEU E C 1
ATOM 9684 O O . LEU E 1 216 ? 11.301 119.998 62.027 1.00 81.52 216 LEU E O 1
ATOM 9689 N N . ARG E 1 217 ? 10.784 121.763 60.723 1.00 83.57 217 ARG E N 1
ATOM 9690 C CA . ARG E 1 217 ? 10.799 122.732 61.813 1.00 83.49 217 ARG E CA 1
ATOM 9691 C C . ARG E 1 217 ? 9.667 122.458 62.785 1.00 83.39 217 ARG E C 1
ATOM 9692 O O . ARG E 1 217 ? 9.874 122.386 63.997 1.00 82.75 217 ARG E O 1
ATOM 9700 N N . MET E 1 218 ? 8.464 122.304 62.245 1.00 91.27 218 MET E N 1
ATOM 9701 C CA . MET E 1 218 ? 7.296 122.060 63.075 1.00 91.43 218 MET E CA 1
ATOM 9702 C C . MET E 1 218 ? 7.317 120.626 63.592 1.00 90.79 218 MET E C 1
ATOM 9703 O O . MET E 1 218 ? 6.535 120.264 64.470 1.00 90.79 218 MET E O 1
ATOM 9708 N N . TYR E 1 219 ? 8.224 119.817 63.050 1.00 85.51 219 TYR E N 1
ATOM 9709 C CA . TYR E 1 219 ? 8.474 118.492 63.598 1.00 84.62 219 TYR E CA 1
ATOM 9710 C C . TYR E 1 219 ? 9.177 118.595 64.948 1.00 83.80 219 TYR E C 1
ATOM 9711 O O . TYR E 1 219 ? 8.702 118.064 65.950 1.00 83.09 219 TYR E O 1
ATOM 9720 N N . ALA E 1 220 ? 10.317 119.276 64.967 1.00 80.84 220 ALA E N 1
ATOM 9721 C CA . ALA E 1 220 ? 11.075 119.437 66.202 1.00 80.13 220 ALA E CA 1
ATOM 9722 C C . ALA E 1 220 ? 10.290 120.272 67.193 1.00 80.02 220 ALA E C 1
ATOM 9723 O O . ALA E 1 220 ? 10.417 120.097 68.405 1.00 79.37 220 ALA E O 1
ATOM 9725 N N . ARG E 1 221 ? 9.480 121.182 66.661 1.00 85.49 221 ARG E N 1
ATOM 9726 C CA . ARG E 1 221 ? 8.622 122.032 67.473 1.00 85.76 221 ARG E CA 1
ATOM 9727 C C . ARG E 1 221 ? 7.697 121.192 68.337 1.00 85.08 221 ARG E C 1
ATOM 9728 O O . ARG E 1 221 ? 7.475 121.500 69.507 1.00 84.60 221 ARG E O 1
ATOM 9736 N N . SER E 1 222 ? 7.175 120.119 67.754 1.00 86.09 222 SER E N 1
ATOM 9737 C CA . SER E 1 222 ? 6.276 119.222 68.467 1.00 85.98 222 SER E CA 1
ATOM 9738 C C . SER E 1 222 ? 7.026 118.340 69.467 1.00 85.55 222 SER E C 1
ATOM 9739 O O . SER E 1 222 ? 6.647 118.267 70.639 1.00 85.12 222 SER E O 1
ATOM 9742 N N . ILE E 1 223 ? 8.092 117.679 69.015 1.00 81.91 223 ILE E N 1
ATOM 9743 C CA . ILE E 1 223 ? 8.874 116.814 69.900 1.00 81.27 223 ILE E CA 1
ATOM 9744 C C . ILE E 1 223 ? 9.607 117.648 70.949 1.00 80.77 223 ILE E C 1
ATOM 9745 O O . ILE E 1 223 ? 10.103 117.122 71.945 1.00 79.98 223 ILE E O 1
ATOM 9750 N N . GLY E 1 224 ? 9.668 118.954 70.711 1.00 78.35 224 GLY E N 1
ATOM 9751 C CA . GLY E 1 224 ? 10.198 119.882 71.685 1.00 78.45 224 GLY E CA 1
ATOM 9752 C C . GLY E 1 224 ? 9.414 119.800 72.977 1.00 78.51 224 GLY E C 1
ATOM 9753 O O . GLY E 1 224 ? 9.971 119.448 74.011 1.00 78.26 224 GLY E O 1
ATOM 9754 N N . LEU E 1 225 ? 8.123 120.120 72.923 1.00 82.68 225 LEU E N 1
ATOM 9755 C CA . LEU E 1 225 ? 7.279 120.042 74.114 1.00 82.29 225 LEU E CA 1
ATOM 9756 C C . LEU E 1 225 ? 7.170 118.602 74.585 1.00 82.60 225 LEU E C 1
ATOM 9757 O O . LEU E 1 225 ? 7.299 118.317 75.777 1.00 82.25 225 LEU E O 1
ATOM 9762 N N . LEU E 1 226 ? 6.934 117.706 73.630 1.00 84.40 226 LEU E N 1
ATOM 9763 C CA . LEU E 1 226 ? 6.876 116.271 73.880 1.00 84.03 226 LEU E CA 1
ATOM 9764 C C . LEU E 1 226 ? 8.023 115.808 74.772 1.00 84.50 226 LEU E C 1
ATOM 9765 O O . LEU E 1 226 ? 7.854 114.917 75.601 1.00 84.29 226 LEU E O 1
ATOM 9770 N N . PHE E 1 227 ? 9.183 116.433 74.600 1.00 87.82 227 PHE E N 1
ATOM 9771 C CA . PHE E 1 227 ? 10.338 116.178 75.449 1.00 87.34 227 PHE E CA 1
ATOM 9772 C C . PHE E 1 227 ? 9.990 116.413 76.916 1.00 86.72 227 PHE E C 1
ATOM 9773 O O . PHE E 1 227 ? 9.883 115.462 77.688 1.00 87.10 227 PHE E O 1
ATOM 9781 N N . GLN E 1 228 ? 9.814 117.674 77.305 1.00 86.33 228 GLN E N 1
ATOM 9782 C CA . GLN E 1 228 ? 9.665 117.982 78.727 1.00 87.69 228 GLN E CA 1
ATOM 9783 C C . GLN E 1 228 ? 8.236 117.807 79.230 1.00 88.23 228 GLN E C 1
ATOM 9784 O O . GLN E 1 228 ? 7.966 118.002 80.418 1.00 88.11 228 GLN E O 1
ATOM 9790 N N . VAL E 1 229 ? 7.315 117.457 78.341 1.00 89.29 229 VAL E N 1
ATOM 9791 C CA . VAL E 1 229 ? 6.014 117.008 78.808 1.00 89.17 229 VAL E CA 1
ATOM 9792 C C . VAL E 1 229 ? 6.218 115.656 79.469 1.00 89.28 229 VAL E C 1
ATOM 9793 O O . VAL E 1 229 ? 5.799 115.434 80.605 1.00 89.76 229 VAL E O 1
ATOM 9797 N N . VAL E 1 230 ? 6.888 114.767 78.744 1.00 93.69 230 VAL E N 1
ATOM 9798 C CA . VAL E 1 230 ? 7.228 113.446 79.249 1.00 93.61 230 VAL E CA 1
ATOM 9799 C C . VAL E 1 230 ? 8.026 113.533 80.542 1.00 93.90 230 VAL E C 1
ATOM 9800 O O . VAL E 1 230 ? 7.759 112.804 81.493 1.00 94.50 230 VAL E O 1
ATOM 9804 N N . ASP E 1 231 ? 9.011 114.411 80.578 1.00 102.00 231 ASP E N 1
ATOM 9805 C CA . ASP E 1 231 ? 9.832 114.492 81.763 1.00 102.54 231 ASP E CA 1
ATOM 9806 C C . ASP E 1 231 ? 9.022 114.869 82.954 1.00 102.95 231 ASP E C 1
ATOM 9807 O O . ASP E 1 231 ? 9.189 114.311 84.021 1.00 103.44 231 ASP E O 1
ATOM 9812 N N . ASP E 1 232 ? 8.135 115.826 82.790 1.00 100.85 232 ASP E N 1
ATOM 9813 C CA . ASP E 1 232 ? 7.353 116.264 83.945 1.00 101.56 232 ASP E CA 1
ATOM 9814 C C . ASP E 1 232 ? 6.370 115.174 84.380 1.00 101.60 232 ASP E C 1
ATOM 9815 O O . ASP E 1 232 ? 5.609 115.358 85.330 1.00 102.24 232 ASP E O 1
ATOM 9820 N N . ILE E 1 233 ? 6.405 114.037 83.685 1.00 102.65 233 ILE E N 1
ATOM 9821 C CA . ILE E 1 233 ? 5.659 112.845 84.095 1.00 102.94 233 ILE E CA 1
ATOM 9822 C C . ILE E 1 233 ? 6.600 111.795 84.683 1.00 102.61 233 ILE E C 1
ATOM 9823 O O . ILE E 1 233 ? 6.313 111.199 85.720 1.00 102.41 233 ILE E O 1
ATOM 9828 N N . LEU E 1 234 ? 7.723 111.565 84.008 1.00 102.90 234 LEU E N 1
ATOM 9829 C CA . LEU E 1 234 ? 8.735 110.646 84.512 1.00 102.12 234 LEU E CA 1
ATOM 9830 C C . LEU E 1 234 ? 9.221 111.091 85.884 1.00 102.77 234 LEU E C 1
ATOM 9831 O O . LEU E 1 234 ? 9.633 110.269 86.703 1.00 103.38 234 LEU E O 1
ATOM 9836 N N . ASP E 1 235 ? 9.162 112.398 86.129 1.00 109.84 235 ASP E N 1
ATOM 9837 C CA . ASP E 1 235 ? 9.657 112.971 87.376 1.00 110.30 235 ASP E CA 1
ATOM 9838 C C . ASP E 1 235 ? 8.621 112.922 88.495 1.00 109.75 235 ASP E C 1
ATOM 9839 O O . ASP E 1 235 ? 8.952 113.167 89.653 1.00 110.07 235 ASP E O 1
ATOM 9844 N N . VAL E 1 236 ? 7.373 112.612 88.158 1.00 109.54 236 VAL E N 1
ATOM 9845 C CA . VAL E 1 236 ? 6.376 112.357 89.196 1.00 110.88 236 VAL E CA 1
ATOM 9846 C C . VAL E 1 236 ? 6.201 110.840 89.357 1.00 111.23 236 VAL E C 1
ATOM 9847 O O . VAL E 1 236 ? 5.113 110.352 89.674 1.00 110.94 236 VAL E O 1
ATOM 9851 N N . THR E 1 237 ? 7.299 110.107 89.161 1.00 113.52 237 THR E N 1
ATOM 9852 C CA . THR E 1 237 ? 7.289 108.644 89.202 1.00 112.83 237 THR E CA 1
ATOM 9853 C C . THR E 1 237 ? 8.376 108.060 90.116 1.00 112.59 237 THR E C 1
ATOM 9854 O O . THR E 1 237 ? 8.095 107.669 91.249 1.00 112.06 237 THR E O 1
ATOM 9858 N N . LYS E 1 238 ? 9.611 108.007 89.650 1.00 118.28 238 LYS E N 1
ATOM 9859 C CA . LYS E 1 238 ? 10.651 107.464 90.512 1.00 118.20 238 LYS E CA 1
ATOM 9860 C C . LYS E 1 238 ? 10.286 107.705 91.973 1.00 117.86 238 LYS E C 1
ATOM 9861 O O . LYS E 1 238 ? 9.421 108.524 92.286 1.00 118.19 238 LYS E O 1
ATOM 9867 N N . LYS E 1 255 ? 9.059 124.417 88.294 1.00 87.92 255 LYS E N 1
ATOM 9868 C CA . LYS E 1 255 ? 8.438 123.581 89.318 1.00 87.21 255 LYS E CA 1
ATOM 9869 C C . LYS E 1 255 ? 6.926 123.788 89.384 1.00 86.21 255 LYS E C 1
ATOM 9870 O O . LYS E 1 255 ? 6.315 123.581 90.431 1.00 85.03 255 LYS E O 1
ATOM 9876 N N . THR E 1 256 ? 6.338 124.213 88.267 1.00 90.66 256 THR E N 1
ATOM 9877 C CA . THR E 1 256 ? 4.885 124.241 88.106 1.00 90.89 256 THR E CA 1
ATOM 9878 C C . THR E 1 256 ? 4.509 123.161 87.090 1.00 91.26 256 THR E C 1
ATOM 9879 O O . THR E 1 256 ? 4.187 123.438 85.934 1.00 91.19 256 THR E O 1
ATOM 9883 N N . THR E 1 257 ? 4.553 121.924 87.573 1.00 98.67 257 THR E N 1
ATOM 9884 C CA . THR E 1 257 ? 4.552 120.696 86.778 1.00 98.74 257 THR E CA 1
ATOM 9885 C C . THR E 1 257 ? 3.328 120.480 85.874 1.00 98.03 257 THR E C 1
ATOM 9886 O O . THR E 1 257 ? 2.204 120.810 86.248 1.00 98.42 257 THR E O 1
ATOM 9890 N N . TYR E 1 258 ? 3.568 119.932 84.680 1.00 93.69 258 TYR E N 1
ATOM 9891 C CA . TYR E 1 258 ? 2.514 119.734 83.683 1.00 94.66 258 TYR E CA 1
ATOM 9892 C C . TYR E 1 258 ? 1.347 118.861 84.183 1.00 95.45 258 TYR E C 1
ATOM 9893 O O . TYR E 1 258 ? 0.198 119.305 84.139 1.00 95.33 258 TYR E O 1
ATOM 9902 N N . PRO E 1 259 ? 1.619 117.626 84.657 1.00 102.10 259 PRO E N 1
ATOM 9903 C CA . PRO E 1 259 ? 0.437 116.847 85.052 1.00 102.14 259 PRO E CA 1
ATOM 9904 C C . PRO E 1 259 ? -0.411 117.386 86.216 1.00 101.63 259 PRO E C 1
ATOM 9905 O O . PRO E 1 259 ? -1.559 116.998 86.307 1.00 102.06 259 PRO E O 1
ATOM 9909 N N . LYS E 1 260 ? 0.095 118.245 87.087 1.00 102.45 260 LYS E N 1
ATOM 9910 C CA . LYS E 1 260 ? -0.774 118.669 88.183 1.00 103.15 260 LYS E CA 1
ATOM 9911 C C . LYS E 1 260 ? -1.334 120.059 87.929 1.00 103.14 260 LYS E C 1
ATOM 9912 O O . LYS E 1 260 ? -2.189 120.542 88.685 1.00 104.04 260 LYS E O 1
ATOM 9918 N N . LEU E 1 261 ? -0.890 120.688 86.844 1.00 100.10 261 LEU E N 1
ATOM 9919 C CA . LEU E 1 261 ? -1.613 121.850 86.353 1.00 100.80 261 LEU E CA 1
ATOM 9920 C C . LEU E 1 261 ? -2.978 121.576 85.747 1.00 100.82 261 LEU E C 1
ATOM 9921 O O . LEU E 1 261 ? -3.986 122.134 86.184 1.00 101.23 261 LEU E O 1
ATOM 9926 N N . LEU E 1 262 ? -3.017 120.700 84.752 1.00 101.40 262 LEU E N 1
ATOM 9927 C CA . LEU E 1 262 ? -4.257 120.085 84.314 1.00 102.10 262 LEU E CA 1
ATOM 9928 C C . LEU E 1 262 ? -4.102 118.569 84.117 1.00 102.14 262 LEU E C 1
ATOM 9929 O O . LEU E 1 262 ? -3.911 118.104 82.997 1.00 101.70 262 LEU E O 1
ATOM 9934 N N . GLY E 1 263 ? -4.167 117.818 85.220 1.00 106.53 263 GLY E N 1
ATOM 9935 C CA . GLY E 1 263 ? -4.344 116.365 85.206 1.00 106.93 263 GLY E CA 1
ATOM 9936 C C . GLY E 1 263 ? -3.206 115.493 84.696 1.00 106.54 263 GLY E C 1
ATOM 9937 O O . GLY E 1 263 ? -2.419 115.931 83.864 1.00 106.45 263 GLY E O 1
ATOM 9938 N N . LEU E 1 264 ? -3.119 114.255 85.187 1.00 104.62 264 LEU E N 1
ATOM 9939 C CA . LEU E 1 264 ? -1.947 113.410 84.922 1.00 103.56 264 LEU E CA 1
ATOM 9940 C C . LEU E 1 264 ? -1.922 112.727 83.543 1.00 104.40 264 LEU E C 1
ATOM 9941 O O . LEU E 1 264 ? -1.111 113.100 82.706 1.00 104.81 264 LEU E O 1
ATOM 9946 N N . GLU E 1 265 ? -2.762 111.715 83.309 1.00 109.49 265 GLU E N 1
ATOM 9947 C CA . GLU E 1 265 ? -2.776 111.063 81.998 1.00 110.62 265 GLU E CA 1
ATOM 9948 C C . GLU E 1 265 ? -3.662 111.878 81.069 1.00 110.84 265 GLU E C 1
ATOM 9949 O O . GLU E 1 265 ? -3.801 111.566 79.875 1.00 111.63 265 GLU E O 1
ATOM 9955 N N . LYS E 1 266 ? -4.243 112.936 81.636 1.00 105.53 266 LYS E N 1
ATOM 9956 C CA . LYS E 1 266 ? -4.643 114.095 80.861 1.00 105.58 266 LYS E CA 1
ATOM 9957 C C . LYS E 1 266 ? -3.420 114.582 80.097 1.00 105.48 266 LYS E C 1
ATOM 9958 O O . LYS E 1 266 ? -3.476 114.887 78.901 1.00 105.32 266 LYS E O 1
ATOM 9964 N N . SER E 1 267 ? -2.305 114.627 80.821 1.00 102.03 267 SER E N 1
ATOM 9965 C CA . SER E 1 267 ? -1.040 115.101 80.288 1.00 101.29 267 SER E CA 1
ATOM 9966 C C . SER E 1 267 ? -0.271 113.972 79.604 1.00 101.17 267 SER E C 1
ATOM 9967 O O . SER E 1 267 ? 0.676 114.226 78.865 1.00 101.07 267 SER E O 1
ATOM 9970 N N . ARG E 1 268 ? -0.664 112.726 79.845 1.00 100.94 268 ARG E N 1
ATOM 9971 C CA . ARG E 1 268 ? -0.065 111.632 79.090 1.00 100.85 268 ARG E CA 1
ATOM 9972 C C . ARG E 1 268 ? -0.649 111.605 77.681 1.00 101.02 268 ARG E C 1
ATOM 9973 O O . ARG E 1 268 ? 0.056 111.318 76.718 1.00 100.89 268 ARG E O 1
ATOM 9981 N N . GLU E 1 269 ? -1.942 111.894 77.569 1.00 103.26 269 GLU E N 1
ATOM 9982 C CA . GLU E 1 269 ? -2.592 111.963 76.269 1.00 103.72 269 GLU E CA 1
ATOM 9983 C C . GLU E 1 269 ? -2.045 113.155 75.501 1.00 103.53 269 GLU E C 1
ATOM 9984 O O . GLU E 1 269 ? -1.870 113.094 74.279 1.00 103.86 269 GLU E O 1
ATOM 9990 N N . PHE E 1 270 ? -1.756 114.236 76.226 1.00 97.09 270 PHE E N 1
ATOM 9991 C CA . PHE E 1 270 ? -1.186 115.430 75.601 1.00 96.91 270 PHE E CA 1
ATOM 9992 C C . PHE E 1 270 ? 0.102 115.064 74.872 1.00 96.39 270 PHE E C 1
ATOM 9993 O O . PHE E 1 270 ? 0.315 115.490 73.739 1.00 96.45 270 PHE E O 1
ATOM 10001 N N . ALA E 1 271 ? 0.944 114.256 75.512 1.00 90.97 271 ALA E N 1
ATOM 10002 C CA . ALA E 1 271 ? 2.176 113.779 74.886 1.00 90.51 271 ALA E CA 1
ATOM 10003 C C . ALA E 1 271 ? 1.882 112.901 73.676 1.00 90.49 271 ALA E C 1
ATOM 10004 O O . ALA E 1 271 ? 2.669 112.855 72.732 1.00 90.31 271 ALA E O 1
ATOM 10006 N N . GLU E 1 272 ? 0.745 112.208 73.719 1.00 95.55 272 GLU E N 1
ATOM 10007 C CA . GLU E 1 272 ? 0.318 111.318 72.640 1.00 95.73 272 GLU E CA 1
ATOM 10008 C C . GLU E 1 272 ? -0.148 112.122 71.439 1.00 95.35 272 GLU E C 1
ATOM 10009 O O . GLU E 1 272 ? 0.015 111.703 70.293 1.00 94.99 272 GLU E O 1
ATOM 10015 N N . LYS E 1 273 ? -0.746 113.273 71.715 1.00 90.71 273 LYS E N 1
ATOM 10016 C CA . LYS E 1 273 ? -1.107 114.209 70.668 1.00 91.10 273 LYS E CA 1
ATOM 10017 C C . LYS E 1 273 ? 0.159 114.701 69.966 1.00 90.72 273 LYS E C 1
ATOM 10018 O O . LYS E 1 273 ? 0.290 114.601 68.748 1.00 90.34 273 LYS E O 1
ATOM 10024 N N . LEU E 1 274 ? 1.098 115.211 70.759 1.00 90.71 274 LEU E N 1
ATOM 10025 C CA . LEU E 1 274 ? 2.321 115.830 70.249 1.00 90.41 274 LEU E CA 1
ATOM 10026 C C . LEU E 1 274 ? 3.186 114.876 69.439 1.00 90.62 274 LEU E C 1
ATOM 10027 O O . LEU E 1 274 ? 3.853 115.291 68.489 1.00 90.90 274 LEU E O 1
ATOM 10032 N N . LEU E 1 275 ? 3.196 113.606 69.829 1.00 91.04 275 LEU E N 1
ATOM 10033 C CA . LEU E 1 275 ? 3.929 112.602 69.070 1.00 91.11 275 LEU E CA 1
ATOM 10034 C C . LEU E 1 275 ? 3.321 112.491 67.682 1.00 91.36 275 LEU E C 1
ATOM 10035 O O . LEU E 1 275 ? 4.026 112.560 66.680 1.00 91.51 275 LEU E O 1
ATOM 10040 N N . SER E 1 276 ? 2.002 112.343 67.637 1.00 91.07 276 SER E N 1
ATOM 10041 C CA . SER E 1 276 ? 1.278 112.276 66.377 1.00 91.84 276 SER E CA 1
ATOM 10042 C C . SER E 1 276 ? 1.448 113.567 65.582 1.00 92.53 276 SER E C 1
ATOM 10043 O O . SER E 1 276 ? 1.482 113.549 64.349 1.00 92.97 276 SER E O 1
ATOM 10046 N N . ASP E 1 277 ? 1.557 114.684 66.296 1.00 90.90 277 ASP E N 1
ATOM 10047 C CA . ASP E 1 277 ? 1.782 115.979 65.664 1.00 90.58 277 ASP E CA 1
ATOM 10048 C C . ASP E 1 277 ? 3.072 115.960 64.853 1.00 90.80 277 ASP E C 1
ATOM 10049 O O . ASP E 1 277 ? 3.120 116.473 63.734 1.00 91.78 277 ASP E O 1
ATOM 10054 N N . ALA E 1 278 ? 4.108 115.354 65.425 1.00 87.73 278 ALA E N 1
ATOM 10055 C CA . ALA E 1 278 ? 5.395 115.216 64.754 1.00 87.39 278 ALA E CA 1
ATOM 10056 C C . ALA E 1 278 ? 5.273 114.388 63.483 1.00 87.98 278 ALA E C 1
ATOM 10057 O O . ALA E 1 278 ? 5.653 114.824 62.396 1.00 88.54 278 ALA E O 1
ATOM 10059 N N . ARG E 1 279 ? 4.724 113.191 63.641 1.00 89.11 279 ARG E N 1
ATOM 10060 C CA . ARG E 1 279 ? 4.649 112.204 62.576 1.00 89.49 279 ARG E CA 1
ATOM 10061 C C . ARG E 1 279 ? 3.920 112.717 61.349 1.00 90.76 279 ARG E C 1
ATOM 10062 O O . ARG E 1 279 ? 4.392 112.552 60.224 1.00 91.42 279 ARG E O 1
ATOM 10070 N N . GLU E 1 280 ? 2.774 113.349 61.577 1.00 99.28 280 GLU E N 1
ATOM 10071 C CA . GLU E 1 280 ? 1.889 113.762 60.493 1.00 100.92 280 GLU E CA 1
ATOM 10072 C C . GLU E 1 280 ? 2.586 114.754 59.548 1.00 101.73 280 GLU E C 1
ATOM 10073 O O . GLU E 1 280 ? 2.243 114.836 58.364 1.00 102.27 280 GLU E O 1
ATOM 10079 N N . GLN E 1 281 ? 3.587 115.471 60.062 1.00 98.40 281 GLN E N 1
ATOM 10080 C CA . GLN E 1 281 ? 4.334 116.437 59.252 1.00 98.40 281 GLN E CA 1
ATOM 10081 C C . GLN E 1 281 ? 5.587 115.836 58.612 1.00 97.70 281 GLN E C 1
ATOM 10082 O O . GLN E 1 281 ? 6.308 116.516 57.882 1.00 97.73 281 GLN E O 1
ATOM 10088 N N . LEU E 1 282 ? 5.843 114.562 58.886 1.00 93.11 282 LEU E N 1
ATOM 10089 C CA . LEU E 1 282 ? 6.891 113.835 58.179 1.00 92.94 282 LEU E CA 1
ATOM 10090 C C . LEU E 1 282 ? 6.280 113.066 57.018 1.00 93.88 282 LEU E C 1
ATOM 10091 O O . LEU E 1 282 ? 6.971 112.335 56.315 1.00 94.63 282 LEU E O 1
ATOM 10096 N N . SER E 1 283 ? 4.981 113.255 56.810 1.00 99.49 283 SER E N 1
ATOM 10097 C CA . SER E 1 283 ? 4.236 112.499 55.808 1.00 100.40 283 SER E CA 1
ATOM 10098 C C . SER E 1 283 ? 4.621 112.869 54.381 1.00 101.07 283 SER E C 1
ATOM 10099 O O . SER E 1 283 ? 4.062 112.335 53.425 1.00 102.74 283 SER E O 1
ATOM 10102 N N . GLY E 1 284 ? 5.573 113.783 54.238 1.00 98.78 284 GLY E N 1
ATOM 10103 C CA . GLY E 1 284 ? 6.030 114.193 52.925 1.00 99.70 284 GLY E CA 1
ATOM 10104 C C . GLY E 1 284 ? 7.419 113.678 52.612 1.00 99.33 284 GLY E C 1
ATOM 10105 O O . GLY E 1 284 ? 8.119 114.242 51.773 1.00 100.28 284 GLY E O 1
ATOM 10106 N N . PHE E 1 285 ? 7.822 112.604 53.283 1.00 100.62 285 PHE E N 1
ATOM 10107 C CA . PHE E 1 285 ? 9.161 112.051 53.087 1.00 101.68 285 PHE E CA 1
ATOM 10108 C C . PHE E 1 285 ? 9.158 110.597 52.628 1.00 102.53 285 PHE E C 1
ATOM 10109 O O . PHE E 1 285 ? 8.106 109.974 52.485 1.00 102.71 285 PHE E O 1
ATOM 10117 N N . ASP E 1 286 ? 10.357 110.074 52.385 1.00 107.88 286 ASP E N 1
ATOM 10118 C CA . ASP E 1 286 ? 10.552 108.649 52.167 1.00 107.94 286 ASP E CA 1
ATOM 10119 C C . ASP E 1 286 ? 10.546 107.978 53.533 1.00 107.35 286 ASP E C 1
ATOM 10120 O O . ASP E 1 286 ? 11.321 108.350 54.413 1.00 106.53 286 ASP E O 1
ATOM 10125 N N . GLN E 1 287 ? 9.665 106.998 53.707 1.00 108.74 287 GLN E N 1
ATOM 10126 C CA . GLN E 1 287 ? 9.435 106.405 55.021 1.00 108.62 287 GLN E CA 1
ATOM 10127 C C . GLN E 1 287 ? 10.692 105.787 55.615 1.00 108.09 287 GLN E C 1
ATOM 10128 O O . GLN E 1 287 ? 10.816 105.683 56.832 1.00 107.80 287 GLN E O 1
ATOM 10134 N N . GLU E 1 288 ? 11.629 105.387 54.764 1.00 107.15 288 GLU E N 1
ATOM 10135 C CA . GLU E 1 288 ? 12.820 104.717 55.265 1.00 106.96 288 GLU E CA 1
ATOM 10136 C C . GLU E 1 288 ? 13.983 105.686 55.464 1.00 106.26 288 GLU E C 1
ATOM 10137 O O . GLU E 1 288 ? 14.821 105.471 56.339 1.00 105.60 288 GLU E O 1
ATOM 10143 N N . THR E 1 289 ? 14.026 106.766 54.687 1.00 101.79 289 THR E N 1
ATOM 10144 C CA . THR E 1 289 ? 15.017 107.805 54.932 1.00 101.67 289 THR E CA 1
ATOM 10145 C C . THR E 1 289 ? 14.704 108.544 56.239 1.00 100.56 289 THR E C 1
ATOM 10146 O O . THR E 1 289 ? 15.535 109.290 56.751 1.00 99.88 289 THR E O 1
ATOM 10150 N N . ALA E 1 290 ? 13.508 108.328 56.779 1.00 90.66 290 ALA E N 1
ATOM 10151 C CA . ALA E 1 290 ? 13.062 109.070 57.950 1.00 88.60 290 ALA E CA 1
ATOM 10152 C C . ALA E 1 290 ? 12.884 108.196 59.182 1.00 87.89 290 ALA E C 1
ATOM 10153 O O . ALA E 1 290 ? 12.489 108.685 60.237 1.00 87.51 290 ALA E O 1
ATOM 10155 N N . ALA E 1 291 ? 13.165 106.906 59.044 1.00 89.88 291 ALA E N 1
ATOM 10156 C CA . ALA E 1 291 ? 13.017 105.961 60.154 1.00 89.99 291 ALA E CA 1
ATOM 10157 C C . ALA E 1 291 ? 13.800 106.344 61.420 1.00 88.33 291 ALA E C 1
ATOM 10158 O O . ALA E 1 291 ? 13.322 106.096 62.529 1.00 87.59 291 ALA E O 1
ATOM 10160 N N . PRO E 1 292 ? 15.009 106.922 61.271 1.00 83.62 292 PRO E N 1
ATOM 10161 C CA . PRO E 1 292 ? 15.621 107.439 62.495 1.00 83.14 292 PRO E CA 1
ATOM 10162 C C . PRO E 1 292 ? 14.767 108.530 63.129 1.00 83.09 292 PRO E C 1
ATOM 10163 O O . PRO E 1 292 ? 14.401 108.398 64.298 1.00 82.77 292 PRO E O 1
ATOM 10167 N N . LEU E 1 293 ? 14.433 109.566 62.358 1.00 84.48 293 LEU E N 1
ATOM 10168 C CA . LEU E 1 293 ? 13.603 110.674 62.841 1.00 84.22 293 LEU E CA 1
ATOM 10169 C C . LEU E 1 293 ? 12.293 110.216 63.473 1.00 84.83 293 LEU E C 1
ATOM 10170 O O . LEU E 1 293 ? 11.704 110.931 64.285 1.00 84.64 293 LEU E O 1
ATOM 10175 N N . LEU E 1 294 ? 11.839 109.028 63.091 1.00 85.73 294 LEU E N 1
ATOM 10176 C CA . LEU E 1 294 ? 10.618 108.461 63.640 1.00 85.41 294 LEU E CA 1
ATOM 10177 C C . LEU E 1 294 ? 10.884 107.713 64.940 1.00 84.70 294 LEU E C 1
ATOM 10178 O O . LEU E 1 294 ? 10.102 107.801 65.888 1.00 84.38 294 LEU E O 1
ATOM 10183 N N . HIS E 1 295 ? 11.988 106.977 64.982 1.00 86.38 295 HIS E N 1
ATOM 10184 C CA . HIS E 1 295 ? 12.323 106.210 66.171 1.00 86.74 295 HIS E CA 1
ATOM 10185 C C . HIS E 1 295 ? 12.998 107.103 67.197 1.00 86.14 295 HIS E C 1
ATOM 10186 O O . HIS E 1 295 ? 13.087 106.758 68.379 1.00 85.61 295 HIS E O 1
ATOM 10193 N N . LEU E 1 296 ? 13.470 108.254 66.732 1.00 82.04 296 LEU E N 1
ATOM 10194 C CA . LEU E 1 296 ? 13.932 109.308 67.624 1.00 81.41 296 LEU E CA 1
ATOM 10195 C C . LEU E 1 296 ? 12.759 109.821 68.445 1.00 81.24 296 LEU E C 1
ATOM 10196 O O . LEU E 1 296 ? 12.765 109.740 69.676 1.00 81.07 296 LEU E O 1
ATOM 10201 N N . ALA E 1 297 ? 11.750 110.331 67.744 1.00 81.18 297 ALA E N 1
ATOM 10202 C CA . ALA E 1 297 ? 10.537 110.838 68.373 1.00 81.36 297 ALA E CA 1
ATOM 10203 C C . ALA E 1 297 ? 9.874 109.755 69.208 1.00 81.22 297 ALA E C 1
ATOM 10204 O O . ALA E 1 297 ? 9.248 110.044 70.227 1.00 81.26 297 ALA E O 1
ATOM 10206 N N . ASN E 1 298 ? 10.015 108.509 68.771 1.00 85.51 298 ASN E N 1
ATOM 10207 C CA . ASN E 1 298 ? 9.564 107.374 69.563 1.00 85.86 298 ASN E CA 1
ATOM 10208 C C . ASN E 1 298 ? 10.318 107.298 70.886 1.00 85.31 298 ASN E C 1
ATOM 10209 O O . ASN E 1 298 ? 9.709 107.144 71.947 1.00 84.73 298 ASN E O 1
ATOM 10214 N N . TYR E 1 299 ? 11.642 107.424 70.816 1.00 90.21 299 TYR E N 1
ATOM 10215 C CA . TYR E 1 299 ? 12.485 107.309 72.000 1.00 89.69 299 TYR E CA 1
ATOM 10216 C C . TYR E 1 299 ? 12.191 108.397 73.029 1.00 89.62 299 TYR E C 1
ATOM 10217 O O . TYR E 1 299 ? 12.296 108.157 74.230 1.00 89.19 299 TYR E O 1
ATOM 10226 N N . ILE E 1 300 ? 11.834 109.591 72.566 1.00 85.65 300 ILE E N 1
ATOM 10227 C CA . ILE E 1 300 ? 11.480 110.665 73.488 1.00 85.48 300 ILE E CA 1
ATOM 10228 C C . ILE E 1 300 ? 10.185 110.336 74.220 1.00 86.57 300 ILE E C 1
ATOM 10229 O O . ILE E 1 300 ? 9.979 110.747 75.360 1.00 87.21 300 ILE E O 1
ATOM 10234 N N . ALA E 1 301 ? 9.310 109.595 73.551 1.00 86.28 301 ALA E N 1
ATOM 10235 C CA . ALA E 1 301 ? 8.005 109.271 74.100 1.00 85.79 301 ALA E CA 1
ATOM 10236 C C . ALA E 1 301 ? 8.093 108.260 75.242 1.00 86.69 301 ALA E C 1
ATOM 10237 O O . ALA E 1 301 ? 7.787 108.589 76.388 1.00 86.31 301 ALA E O 1
ATOM 10239 N N . TYR E 1 302 ? 8.561 107.085 74.921 1.00 89.64 302 TYR E N 1
ATOM 10240 C CA . TYR E 1 302 ? 8.581 105.975 75.837 1.00 89.95 302 TYR E CA 1
ATOM 10241 C C . TYR E 1 302 ? 9.819 105.802 76.671 1.00 89.93 302 TYR E C 1
ATOM 10242 O O . TYR E 1 302 ? 10.029 104.790 77.284 1.00 90.48 302 TYR E O 1
ATOM 10251 N N . ARG E 1 303 ? 10.656 106.806 76.682 1.00 95.08 303 ARG E N 1
ATOM 10252 C CA . ARG E 1 303 ? 11.857 106.735 77.497 1.00 95.37 303 ARG E CA 1
ATOM 10253 C C . ARG E 1 303 ? 11.440 106.622 78.957 1.00 96.16 303 ARG E C 1
ATOM 10254 O O . ARG E 1 303 ? 10.523 107.310 79.402 1.00 96.17 303 ARG E O 1
ATOM 10262 N N . GLN E 1 304 ? 12.094 105.729 79.690 1.00 100.66 304 GLN E N 1
ATOM 10263 C CA . GLN E 1 304 ? 11.754 105.496 81.088 1.00 100.91 304 GLN E CA 1
ATOM 10264 C C . GLN E 1 304 ? 12.859 106.009 82.000 1.00 101.10 304 GLN E C 1
ATOM 10265 O O . GLN E 1 304 ? 13.090 105.466 83.081 1.00 101.26 304 GLN E O 1
ATOM 10271 N N . ASN E 1 305 ? 13.539 107.060 81.554 1.00 102.83 305 ASN E N 1
ATOM 10272 C CA . ASN E 1 305 ? 14.650 107.629 82.304 1.00 103.18 305 ASN E CA 1
ATOM 10273 C C . ASN E 1 305 ? 14.175 108.431 83.514 1.00 104.51 305 ASN E C 1
ATOM 10274 O O . ASN E 1 305 ? 13.291 107.996 84.258 1.00 104.48 305 ASN E O 1
ATOM 10279 N N . LEU F 2 4 ? 40.850 162.764 63.366 1.00 105.41 3 LEU F N 1
ATOM 10280 C CA . LEU F 2 4 ? 40.658 161.882 64.504 1.00 105.07 3 LEU F CA 1
ATOM 10281 C C . LEU F 2 4 ? 39.249 161.971 65.000 1.00 104.82 3 LEU F C 1
ATOM 10282 O O . LEU F 2 4 ? 38.515 161.021 64.896 1.00 104.33 3 LEU F O 1
ATOM 10287 N N . ARG F 2 5 ? 38.865 163.113 65.545 1.00 110.53 4 ARG F N 1
ATOM 10288 C CA . ARG F 2 5 ? 37.524 163.227 66.061 1.00 110.44 4 ARG F CA 1
ATOM 10289 C C . ARG F 2 5 ? 36.551 163.009 64.945 1.00 110.66 4 ARG F C 1
ATOM 10290 O O . ARG F 2 5 ? 35.624 162.228 65.088 1.00 109.66 4 ARG F O 1
ATOM 10298 N N . LEU F 2 6 ? 36.794 163.630 63.806 1.00 111.55 5 LEU F N 1
ATOM 10299 C CA . LEU F 2 6 ? 35.817 163.572 62.745 1.00 111.11 5 LEU F CA 1
ATOM 10300 C C . LEU F 2 6 ? 35.481 162.173 62.392 1.00 109.81 5 LEU F C 1
ATOM 10301 O O . LEU F 2 6 ? 34.313 161.832 62.325 1.00 108.36 5 LEU F O 1
ATOM 10306 N N . TYR F 2 7 ? 36.494 161.362 62.157 1.00 98.23 6 TYR F N 1
ATOM 10307 C CA . TYR F 2 7 ? 36.221 159.997 61.791 1.00 97.97 6 TYR F CA 1
ATOM 10308 C C . TYR F 2 7 ? 35.748 159.162 62.917 1.00 97.14 6 TYR F C 1
ATOM 10309 O O . TYR F 2 7 ? 34.759 158.476 62.832 1.00 96.56 6 TYR F O 1
ATOM 10318 N N . TRP F 2 8 ? 36.463 159.265 64.006 1.00 96.60 7 TRP F N 1
ATOM 10319 C CA . TRP F 2 8 ? 36.212 158.421 65.124 1.00 95.89 7 TRP F CA 1
ATOM 10320 C C . TRP F 2 8 ? 34.922 158.714 65.742 1.00 95.23 7 TRP F C 1
ATOM 10321 O O . TRP F 2 8 ? 34.223 157.828 66.136 1.00 94.51 7 TRP F O 1
ATOM 10332 N N . THR F 2 9 ? 34.579 159.964 65.843 1.00 96.01 8 THR F N 1
ATOM 10333 C CA . THR F 2 9 ? 33.304 160.229 66.472 1.00 95.92 8 THR F CA 1
ATOM 10334 C C . THR F 2 9 ? 32.168 159.775 65.624 1.00 95.44 8 THR F C 1
ATOM 10335 O O . THR F 2 9 ? 31.257 159.110 66.102 1.00 94.99 8 THR F O 1
ATOM 10339 N N . SER F 2 10 ? 32.230 160.091 64.350 1.00 91.88 9 SER F N 1
ATOM 10340 C CA . SER F 2 10 ? 31.145 159.711 63.492 1.00 91.60 9 SER F CA 1
ATOM 10341 C C . SER F 2 10 ? 31.034 158.231 63.383 1.00 90.87 9 SER F C 1
ATOM 10342 O O . SER F 2 10 ? 29.946 157.692 63.387 1.00 90.03 9 SER F O 1
ATOM 10345 N N . LEU F 2 11 ? 32.161 157.555 63.304 1.00 90.28 10 LEU F N 1
ATOM 10346 C CA . LEU F 2 11 ? 32.121 156.133 63.137 1.00 89.55 10 LEU F CA 1
ATOM 10347 C C . LEU F 2 11 ? 31.432 155.571 64.315 1.00 88.33 10 LEU F C 1
ATOM 10348 O O . LEU F 2 11 ? 30.545 154.780 64.123 1.00 87.98 10 LEU F O 1
ATOM 10353 N N . ILE F 2 12 ? 31.794 155.983 65.526 1.00 86.51 11 ILE F N 1
ATOM 10354 C CA . ILE F 2 12 ? 31.102 155.408 66.673 1.00 86.03 11 ILE F CA 1
ATOM 10355 C C . ILE F 2 12 ? 29.670 155.845 66.829 1.00 86.22 11 ILE F C 1
ATOM 10356 O O . ILE F 2 12 ? 28.800 155.048 67.077 1.00 85.55 11 ILE F O 1
ATOM 10361 N N . ALA F 2 13 ? 29.401 157.109 66.654 1.00 85.58 12 ALA F N 1
ATOM 10362 C CA . ALA F 2 13 ? 28.040 157.542 66.834 1.00 85.82 12 ALA F CA 1
ATOM 10363 C C . ALA F 2 13 ? 27.168 156.693 65.955 1.00 85.05 12 ALA F C 1
ATOM 10364 O O . ALA F 2 13 ? 26.111 156.233 66.370 1.00 84.66 12 ALA F O 1
ATOM 10366 N N . ASP F 2 14 ? 27.613 156.457 64.737 1.00 88.83 13 ASP F N 1
ATOM 10367 C CA . ASP F 2 14 ? 26.822 155.644 63.833 1.00 88.36 13 ASP F CA 1
ATOM 10368 C C . ASP F 2 14 ? 26.665 154.221 64.342 1.00 87.61 13 ASP F C 1
ATOM 10369 O O . ASP F 2 14 ? 25.573 153.645 64.278 1.00 86.82 13 ASP F O 1
ATOM 10374 N N . VAL F 2 15 ? 27.723 153.648 64.857 1.00 83.37 14 VAL F N 1
ATOM 10375 C CA . VAL F 2 15 ? 27.563 152.319 65.334 1.00 82.42 14 VAL F CA 1
ATOM 10376 C C . VAL F 2 15 ? 26.570 152.333 66.474 1.00 82.40 14 VAL F C 1
ATOM 10377 O O . VAL F 2 15 ? 25.648 151.545 66.516 1.00 81.80 14 VAL F O 1
ATOM 10381 N N . GLU F 2 16 ? 26.728 153.261 67.388 1.00 85.48 15 GLU F N 1
ATOM 10382 C CA . GLU F 2 16 ? 25.842 153.276 68.526 1.00 86.05 15 GLU F CA 1
ATOM 10383 C C . GLU F 2 16 ? 24.405 153.384 68.105 1.00 86.33 15 GLU F C 1
ATOM 10384 O O . GLU F 2 16 ? 23.546 152.783 68.704 1.00 86.12 15 GLU F O 1
ATOM 10390 N N . ALA F 2 17 ? 24.122 154.154 67.083 1.00 86.53 16 ALA F N 1
ATOM 10391 C CA . ALA F 2 17 ? 22.745 154.260 66.632 1.00 86.38 16 ALA F CA 1
ATOM 10392 C C . ALA F 2 17 ? 22.304 152.923 66.096 1.00 85.29 16 ALA F C 1
ATOM 10393 O O . ALA F 2 17 ? 21.185 152.466 66.329 1.00 84.79 16 ALA F O 1
ATOM 10395 N N . GLU F 2 18 ? 23.201 152.281 65.374 1.00 88.63 17 GLU F N 1
ATOM 10396 C CA . GLU F 2 18 ? 22.880 150.996 64.815 1.00 88.03 17 GLU F CA 1
ATOM 10397 C C . GLU F 2 18 ? 22.590 150.036 65.934 1.00 87.93 17 GLU F C 1
ATOM 10398 O O . GLU F 2 18 ? 21.661 149.251 65.870 1.00 87.56 17 GLU F O 1
ATOM 10404 N N . LEU F 2 19 ? 23.383 150.111 66.979 1.00 81.04 18 LEU F N 1
ATOM 10405 C CA . LEU F 2 19 ? 23.210 149.225 68.085 1.00 80.47 18 LEU F CA 1
ATOM 10406 C C . LEU F 2 19 ? 21.885 149.401 68.705 1.00 80.62 18 LEU F C 1
ATOM 10407 O O . LEU F 2 19 ? 21.210 148.424 68.961 1.00 79.99 18 LEU F O 1
ATOM 10412 N N . ASP F 2 20 ? 21.493 150.640 68.940 1.00 84.68 19 ASP F N 1
ATOM 10413 C CA . ASP F 2 20 ? 20.226 150.836 69.605 1.00 85.25 19 ASP F CA 1
ATOM 10414 C C . ASP F 2 20 ? 19.126 150.293 68.739 1.00 84.93 19 ASP F C 1
ATOM 10415 O O . ASP F 2 20 ? 18.228 149.633 69.222 1.00 84.45 19 ASP F O 1
ATOM 10420 N N . ALA F 2 21 ? 19.220 150.538 67.448 1.00 86.99 20 ALA F N 1
ATOM 10421 C CA . ALA F 2 21 ? 18.171 150.064 66.569 1.00 87.20 20 ALA F CA 1
ATOM 10422 C C . ALA F 2 21 ? 18.063 148.563 66.630 1.00 86.63 20 ALA F C 1
ATOM 10423 O O . ALA F 2 21 ? 16.978 148.018 66.679 1.00 86.95 20 ALA F O 1
ATOM 10425 N N . ALA F 2 22 ? 19.198 147.894 66.618 1.00 87.69 21 ALA F N 1
ATOM 10426 C CA . ALA F 2 22 ? 19.239 146.440 66.669 1.00 87.54 21 ALA F CA 1
ATOM 10427 C C . ALA F 2 22 ? 18.732 145.803 67.949 1.00 86.49 21 ALA F C 1
ATOM 10428 O O . ALA F 2 22 ? 18.090 144.771 67.927 1.00 85.37 21 ALA F O 1
ATOM 10430 N N . MET F 2 23 ? 19.053 146.414 69.066 1.00 85.15 22 MET F N 1
ATOM 10431 C CA . MET F 2 23 ? 18.707 145.878 70.379 1.00 84.60 22 MET F CA 1
ATOM 10432 C C . MET F 2 23 ? 17.528 146.628 70.994 1.00 84.71 22 MET F C 1
ATOM 10433 O O . MET F 2 23 ? 17.724 147.509 71.831 1.00 84.79 22 MET F O 1
ATOM 10438 N N . PRO F 2 24 ? 16.322 146.295 70.600 1.00 83.70 23 PRO F N 1
ATOM 10439 C CA . PRO F 2 24 ? 15.143 146.982 71.083 1.00 83.05 23 PRO F CA 1
ATOM 10440 C C . PRO F 2 24 ? 14.415 146.123 72.025 1.00 82.74 23 PRO F C 1
ATOM 10441 O O . PRO F 2 24 ? 14.307 144.970 71.744 1.00 82.82 23 PRO F O 1
ATOM 10445 N N . ILE F 2 25 ? 13.909 146.652 73.113 1.00 83.54 24 ILE F N 1
ATOM 10446 C CA . ILE F 2 25 ? 13.247 145.807 74.052 1.00 81.79 24 ILE F CA 1
ATOM 10447 C C . ILE F 2 25 ? 12.111 145.167 73.336 1.00 81.37 24 ILE F C 1
ATOM 10448 O O . ILE F 2 25 ? 11.448 145.795 72.539 1.00 82.01 24 ILE F O 1
ATOM 10453 N N . ARG F 2 26 ? 11.834 143.929 73.676 1.00 86.67 25 ARG F N 1
ATOM 10454 C CA . ARG F 2 26 ? 10.745 143.226 73.061 1.00 87.02 25 ARG F CA 1
ATOM 10455 C C . ARG F 2 26 ? 10.407 142.193 74.090 1.00 85.87 25 ARG F C 1
ATOM 10456 O O . ARG F 2 26 ? 10.690 142.375 75.250 1.00 85.57 25 ARG F O 1
ATOM 10464 N N . THR F 2 27 ? 9.818 141.094 73.669 1.00 89.91 26 THR F N 1
ATOM 10465 C CA . THR F 2 27 ? 9.294 140.132 74.592 1.00 87.89 26 THR F CA 1
ATOM 10466 C C . THR F 2 27 ? 10.495 139.772 75.427 1.00 87.91 26 THR F C 1
ATOM 10467 O O . THR F 2 27 ? 11.582 140.226 75.147 1.00 89.06 26 THR F O 1
ATOM 10471 N N . PRO F 2 28 ? 10.258 138.913 76.514 1.00 82.00 27 PRO F N 1
ATOM 10472 C CA . PRO F 2 28 ? 11.377 138.674 77.396 1.00 81.88 27 PRO F CA 1
ATOM 10473 C C . PRO F 2 28 ? 12.108 139.907 77.767 1.00 82.54 27 PRO F C 1
ATOM 10474 O O . PRO F 2 28 ? 13.308 139.873 77.803 1.00 82.82 27 PRO F O 1
ATOM 10478 N N . GLU F 2 29 ? 11.371 140.957 78.084 1.00 86.91 28 GLU F N 1
ATOM 10479 C CA . GLU F 2 29 ? 11.906 142.272 78.371 1.00 86.78 28 GLU F CA 1
ATOM 10480 C C . GLU F 2 29 ? 12.858 142.248 79.497 1.00 86.53 28 GLU F C 1
ATOM 10481 O O . GLU F 2 29 ? 13.712 143.075 79.624 1.00 86.94 28 GLU F O 1
ATOM 10487 N N . ARG F 2 30 ? 12.666 141.300 80.359 1.00 94.97 29 ARG F N 1
ATOM 10488 C CA . ARG F 2 30 ? 13.471 141.196 81.538 1.00 94.89 29 ARG F CA 1
ATOM 10489 C C . ARG F 2 30 ? 14.896 141.151 81.132 1.00 95.16 29 ARG F C 1
ATOM 10490 O O . ARG F 2 30 ? 15.750 141.479 81.908 1.00 95.32 29 ARG F O 1
ATOM 10498 N N . ILE F 2 31 ? 15.165 140.679 79.932 1.00 81.29 30 ILE F N 1
ATOM 10499 C CA . ILE F 2 31 ? 16.541 140.475 79.498 1.00 81.39 30 ILE F CA 1
ATOM 10500 C C . ILE F 2 31 ? 16.916 141.302 78.272 1.00 82.62 30 ILE F C 1
ATOM 10501 O O . ILE F 2 31 ? 18.097 141.515 78.010 1.00 83.68 30 ILE F O 1
ATOM 10506 N N . HIS F 2 32 ? 15.932 141.776 77.519 1.00 81.11 31 HIS F N 1
ATOM 10507 C CA . HIS F 2 32 ? 16.246 142.678 76.418 1.00 81.32 31 HIS F CA 1
ATOM 10508 C C . HIS F 2 32 ? 16.667 144.015 77.006 1.00 81.83 31 HIS F C 1
ATOM 10509 O O . HIS F 2 32 ? 17.586 144.661 76.510 1.00 82.40 31 HIS F O 1
ATOM 10516 N N . SER F 2 33 ? 16.004 144.410 78.086 1.00 83.07 32 SER F N 1
ATOM 10517 C CA . SER F 2 33 ? 16.419 145.573 78.854 1.00 83.15 32 SER F CA 1
ATOM 10518 C C . SER F 2 33 ? 17.809 145.359 79.427 1.00 83.31 32 SER F C 1
ATOM 10519 O O . SER F 2 33 ? 18.618 146.283 79.485 1.00 84.46 32 SER F O 1
ATOM 10522 N N . ALA F 2 34 ? 18.077 144.130 79.850 1.00 78.18 33 ALA F N 1
ATOM 10523 C CA . ALA F 2 34 ? 19.365 143.775 80.430 1.00 77.96 33 ALA F CA 1
ATOM 10524 C C . ALA F 2 34 ? 20.483 143.889 79.408 1.00 77.85 33 ALA F C 1
ATOM 10525 O O . ALA F 2 34 ? 21.535 144.461 79.687 1.00 78.24 33 ALA F O 1
ATOM 10527 N N . MET F 2 35 ? 20.291 143.358 78.228 1.00 75.17 34 MET F N 1
ATOM 10528 C CA . MET F 2 35 ? 21.373 143.492 77.306 1.00 75.12 34 MET F CA 1
ATOM 10529 C C . MET F 2 35 ? 21.585 144.936 77.015 1.00 76.02 34 MET F C 1
ATOM 10530 O O . MET F 2 35 ? 22.689 145.432 77.103 1.00 76.35 34 MET F O 1
ATOM 10535 N N . ARG F 2 36 ? 20.549 145.697 76.725 1.00 79.50 35 ARG F N 1
ATOM 10536 C CA . ARG F 2 36 ? 20.845 147.077 76.382 1.00 80.91 35 ARG F CA 1
ATOM 10537 C C . ARG F 2 36 ? 21.629 147.743 77.476 1.00 81.82 35 ARG F C 1
ATOM 10538 O O . ARG F 2 36 ? 22.631 148.359 77.207 1.00 83.26 35 ARG F O 1
ATOM 10546 N N . TYR F 2 37 ? 21.100 147.748 78.682 1.00 80.73 36 TYR F N 1
ATOM 10547 C CA . TYR F 2 37 ? 21.869 148.387 79.724 1.00 81.32 36 TYR F CA 1
ATOM 10548 C C . TYR F 2 37 ? 23.272 147.837 79.608 1.00 80.92 36 TYR F C 1
ATOM 10549 O O . TYR F 2 37 ? 24.205 148.419 80.096 1.00 81.43 36 TYR F O 1
ATOM 10558 N N . ALA F 2 38 ? 23.409 146.683 78.978 1.00 79.48 37 ALA F N 1
ATOM 10559 C CA . ALA F 2 38 ? 24.673 146.037 78.780 1.00 79.81 37 ALA F CA 1
ATOM 10560 C C . ALA F 2 38 ? 25.640 146.740 77.871 1.00 80.48 37 ALA F C 1
ATOM 10561 O O . ALA F 2 38 ? 26.813 146.811 78.160 1.00 81.23 37 ALA F O 1
ATOM 10563 N N . VAL F 2 39 ? 25.154 147.233 76.750 1.00 75.98 38 VAL F N 1
ATOM 10564 C CA . VAL F 2 39 ? 26.037 147.848 75.788 1.00 76.33 38 VAL F CA 1
ATOM 10565 C C . VAL F 2 39 ? 25.848 149.306 75.549 1.00 77.31 38 VAL F C 1
ATOM 10566 O O . VAL F 2 39 ? 26.426 149.835 74.621 1.00 77.62 38 VAL F O 1
ATOM 10570 N N . LEU F 2 40 ? 25.074 149.994 76.346 1.00 84.21 39 LEU F N 1
ATOM 10571 C CA . LEU F 2 40 ? 24.880 151.382 76.029 1.00 85.59 39 LEU F CA 1
ATOM 10572 C C . LEU F 2 40 ? 25.062 152.371 77.150 1.00 86.46 39 LEU F C 1
ATOM 10573 O O . LEU F 2 40 ? 24.935 152.030 78.304 1.00 85.32 39 LEU F O 1
ATOM 10578 N N . PRO F 2 41 ? 25.381 153.651 76.713 1.00 92.47 40 PRO F N 1
ATOM 10579 C CA . PRO F 2 41 ? 25.574 154.713 77.708 1.00 93.32 40 PRO F CA 1
ATOM 10580 C C . PRO F 2 41 ? 25.176 154.558 79.170 1.00 93.99 40 PRO F C 1
ATOM 10581 O O . PRO F 2 41 ? 25.768 155.281 79.971 1.00 94.97 40 PRO F O 1
ATOM 10585 N N . LYS F 2 50 ? 38.942 155.652 73.859 1.00 94.29 49 LYS F N 1
ATOM 10586 C CA . LYS F 2 50 ? 38.525 154.606 74.774 1.00 94.17 49 LYS F CA 1
ATOM 10587 C C . LYS F 2 50 ? 38.863 153.244 74.226 1.00 94.14 49 LYS F C 1
ATOM 10588 O O . LYS F 2 50 ? 39.948 152.739 74.446 1.00 95.12 49 LYS F O 1
ATOM 10594 N N . ARG F 2 51 ? 37.931 152.660 73.487 1.00 95.82 50 ARG F N 1
ATOM 10595 C CA . ARG F 2 51 ? 38.134 151.335 72.937 1.00 95.16 50 ARG F CA 1
ATOM 10596 C C . ARG F 2 51 ? 38.658 151.046 71.544 1.00 95.73 50 ARG F C 1
ATOM 10597 O O . ARG F 2 51 ? 39.682 150.417 71.370 1.00 95.71 50 ARG F O 1
ATOM 10605 N N . ALA F 2 52 ? 37.949 151.471 70.529 1.00 87.81 51 ALA F N 1
ATOM 10606 C CA . ALA F 2 52 ? 38.504 151.353 69.196 1.00 88.15 51 ALA F CA 1
ATOM 10607 C C . ALA F 2 52 ? 38.586 150.148 68.289 1.00 87.97 51 ALA F C 1
ATOM 10608 O O . ALA F 2 52 ? 38.898 150.361 67.120 1.00 88.30 51 ALA F O 1
ATOM 10610 N N . PRO F 2 53 ? 38.302 148.888 68.780 1.00 86.23 52 PRO F N 1
ATOM 10611 C CA . PRO F 2 53 ? 38.460 147.820 67.790 1.00 86.06 52 PRO F CA 1
ATOM 10612 C C . PRO F 2 53 ? 37.540 148.047 66.647 1.00 85.85 52 PRO F C 1
ATOM 10613 O O . PRO F 2 53 ? 37.944 147.899 65.507 1.00 86.05 52 PRO F O 1
ATOM 10617 N N . PRO F 2 54 ? 36.271 148.459 66.978 1.00 84.42 53 PRO F N 1
ATOM 10618 C CA . PRO F 2 54 ? 35.389 148.661 65.836 1.00 83.98 53 PRO F CA 1
ATOM 10619 C C . PRO F 2 54 ? 35.884 149.736 64.928 1.00 85.36 53 PRO F C 1
ATOM 10620 O O . PRO F 2 54 ? 35.742 149.612 63.715 1.00 85.87 53 PRO F O 1
ATOM 10624 N N . VAL F 2 55 ? 36.440 150.791 65.489 1.00 83.72 54 VAL F N 1
ATOM 10625 C CA . VAL F 2 55 ? 36.883 151.859 64.651 1.00 84.53 54 VAL F CA 1
ATOM 10626 C C . VAL F 2 55 ? 37.923 151.385 63.704 1.00 84.42 54 VAL F C 1
ATOM 10627 O O . VAL F 2 55 ? 37.828 151.689 62.534 1.00 84.61 54 VAL F O 1
ATOM 10631 N N . LEU F 2 56 ? 38.908 150.639 64.174 1.00 85.19 55 LEU F N 1
ATOM 10632 C CA . LEU F 2 56 ? 39.941 150.212 63.250 1.00 85.39 55 LEU F CA 1
ATOM 10633 C C . LEU F 2 56 ? 39.398 149.307 62.250 1.00 85.40 55 LEU F C 1
ATOM 10634 O O . LEU F 2 56 ? 39.854 149.319 61.144 1.00 85.86 55 LEU F O 1
ATOM 10639 N N . CYS F 2 57 ? 38.435 148.498 62.632 1.00 85.01 56 CYS F N 1
ATOM 10640 C CA . CYS F 2 57 ? 37.892 147.584 61.663 1.00 84.58 56 CYS F CA 1
ATOM 10641 C C . CYS F 2 57 ? 37.314 148.397 60.528 1.00 84.68 56 CYS F C 1
ATOM 10642 O O . CYS F 2 57 ? 37.669 148.163 59.364 1.00 84.98 56 CYS F O 1
ATOM 10645 N N . VAL F 2 58 ? 36.515 149.412 60.834 1.00 85.00 57 VAL F N 1
ATOM 10646 C CA . VAL F 2 58 ? 35.938 150.179 59.734 1.00 85.21 57 VAL F CA 1
ATOM 10647 C C . VAL F 2 58 ? 37.009 150.823 58.941 1.00 85.61 57 VAL F C 1
ATOM 10648 O O . VAL F 2 58 ? 36.951 150.819 57.745 1.00 85.74 57 VAL F O 1
ATOM 10652 N N . ALA F 2 59 ? 37.999 151.378 59.606 1.00 87.27 58 ALA F N 1
ATOM 10653 C CA . ALA F 2 59 ? 39.063 152.052 58.888 1.00 87.70 58 ALA F CA 1
ATOM 10654 C C . ALA F 2 59 ? 39.869 151.146 57.994 1.00 87.98 58 ALA F C 1
ATOM 10655 O O . ALA F 2 59 ? 40.207 151.518 56.911 1.00 88.50 58 ALA F O 1
ATOM 10657 N N . ALA F 2 60 ? 40.186 149.956 58.444 1.00 88.53 59 ALA F N 1
ATOM 10658 C CA . ALA F 2 60 ? 40.973 149.044 57.658 1.00 87.73 59 ALA F CA 1
ATOM 10659 C C . ALA F 2 60 ? 40.182 148.702 56.460 1.00 87.90 59 ALA F C 1
ATOM 10660 O O . ALA F 2 60 ? 40.724 148.563 55.386 1.00 88.23 59 ALA F O 1
ATOM 10662 N N . CYS F 2 61 ? 38.883 148.567 56.641 1.00 90.83 60 CYS F N 1
ATOM 10663 C CA . CYS F 2 61 ? 38.062 148.229 55.507 1.00 90.73 60 CYS F CA 1
ATOM 10664 C C . CYS F 2 61 ? 38.107 149.256 54.418 1.00 91.79 60 CYS F C 1
ATOM 10665 O O . CYS F 2 61 ? 38.004 148.899 53.279 1.00 92.26 60 CYS F O 1
ATOM 10668 N N . GLU F 2 62 ? 38.188 150.525 54.757 1.00 89.28 61 GLU F N 1
ATOM 10669 C CA . GLU F 2 62 ? 38.212 151.570 53.750 1.00 89.73 61 GLU F CA 1
ATOM 10670 C C . GLU F 2 62 ? 39.576 151.644 53.086 1.00 89.71 61 GLU F C 1
ATOM 10671 O O . GLU F 2 62 ? 39.698 152.001 51.929 1.00 90.07 61 GLU F O 1
ATOM 10677 N N . LEU F 2 63 ? 40.573 151.246 53.843 1.00 93.23 62 LEU F N 1
ATOM 10678 C CA . LEU F 2 63 ? 41.933 151.275 53.397 1.00 93.61 62 LEU F CA 1
ATOM 10679 C C . LEU F 2 63 ? 42.017 150.417 52.171 1.00 93.34 62 LEU F C 1
ATOM 10680 O O . LEU F 2 63 ? 42.759 150.713 51.263 1.00 94.19 62 LEU F O 1
ATOM 10685 N N . LEU F 2 64 ? 41.214 149.378 52.096 1.00 90.69 63 LEU F N 1
ATOM 10686 C CA . LEU F 2 64 ? 41.256 148.525 50.929 1.00 90.35 63 LEU F CA 1
ATOM 10687 C C . LEU F 2 64 ? 40.192 148.873 49.914 1.00 90.43 63 LEU F C 1
ATOM 10688 O O . LEU F 2 64 ? 39.949 148.130 48.982 1.00 90.09 63 LEU F O 1
ATOM 10693 N N . GLY F 2 65 ? 39.588 150.033 50.068 1.00 94.82 64 GLY F N 1
ATOM 10694 C CA . GLY F 2 65 ? 38.577 150.451 49.134 1.00 94.52 64 GLY F CA 1
ATOM 10695 C C . GLY F 2 65 ? 37.233 149.856 49.427 1.00 94.73 64 GLY F C 1
ATOM 10696 O O . GLY F 2 65 ? 36.322 149.950 48.632 1.00 96.33 64 GLY F O 1
ATOM 10697 N N . ALA F 2 66 ? 37.086 149.251 50.588 1.00 94.76 65 ALA F N 1
ATOM 10698 C CA . ALA F 2 66 ? 35.823 148.660 50.972 1.00 94.49 65 ALA F CA 1
ATOM 10699 C C . ALA F 2 66 ? 34.852 149.795 50.971 1.00 94.91 65 ALA F C 1
ATOM 10700 O O . ALA F 2 66 ? 35.210 150.878 51.391 1.00 95.93 65 ALA F O 1
ATOM 10702 N N . PRO F 2 67 ? 33.629 149.540 50.572 1.00 98.84 66 PRO F N 1
ATOM 10703 C CA . PRO F 2 67 ? 32.618 150.580 50.526 1.00 100.22 66 PRO F CA 1
ATOM 10704 C C . PRO F 2 67 ? 32.022 150.852 51.866 1.00 100.35 66 PRO F C 1
ATOM 10705 O O . PRO F 2 67 ? 31.090 151.630 51.935 1.00 98.96 66 PRO F O 1
ATOM 10709 N N . ARG F 2 68 ? 32.527 150.171 52.891 1.00 99.26 67 ARG F N 1
ATOM 10710 C CA . ARG F 2 68 ? 32.096 150.347 54.274 1.00 99.34 67 ARG F CA 1
ATOM 10711 C C . ARG F 2 68 ? 30.881 149.517 54.684 1.00 98.97 67 ARG F C 1
ATOM 10712 O O . ARG F 2 68 ? 30.526 149.482 55.862 1.00 99.29 67 ARG F O 1
ATOM 10720 N N . GLU F 2 69 ? 30.253 148.834 53.733 1.00 96.57 68 GLU F N 1
ATOM 10721 C CA . GLU F 2 69 ? 29.089 148.023 54.072 1.00 94.85 68 GLU F CA 1
ATOM 10722 C C . GLU F 2 69 ? 29.445 146.863 55.000 1.00 93.26 68 GLU F C 1
ATOM 10723 O O . GLU F 2 69 ? 28.754 146.609 55.986 1.00 93.02 68 GLU F O 1
ATOM 10729 N N . ALA F 2 70 ? 30.529 146.164 54.674 1.00 88.28 69 ALA F N 1
ATOM 10730 C CA . ALA F 2 70 ? 30.994 145.036 55.476 1.00 88.10 69 ALA F CA 1
ATOM 10731 C C . ALA F 2 70 ? 31.501 145.438 56.858 1.00 88.83 69 ALA F C 1
ATOM 10732 O O . ALA F 2 70 ? 31.219 144.777 57.858 1.00 88.49 69 ALA F O 1
ATOM 10734 N N . ALA F 2 71 ? 32.253 146.533 56.895 1.00 86.07 70 ALA F N 1
ATOM 10735 C CA . ALA F 2 71 ? 32.850 147.040 58.127 1.00 86.24 70 ALA F CA 1
ATOM 10736 C C . ALA F 2 71 ? 31.863 147.499 59.196 1.00 86.39 70 ALA F C 1
ATOM 10737 O O . ALA F 2 71 ? 32.067 147.249 60.384 1.00 86.85 70 ALA F O 1
ATOM 10739 N N . LEU F 2 72 ? 30.796 148.170 58.776 1.00 83.46 71 LEU F N 1
ATOM 10740 C CA . LEU F 2 72 ? 29.834 148.690 59.715 1.00 83.28 71 LEU F CA 1
ATOM 10741 C C . LEU F 2 72 ? 29.119 147.568 60.366 1.00 82.66 71 LEU F C 1
ATOM 10742 O O . LEU F 2 72 ? 29.023 147.579 61.597 1.00 82.49 71 LEU F O 1
ATOM 10747 N N . PRO F 2 73 ? 28.638 146.553 59.547 1.00 79.78 72 PRO F N 1
ATOM 10748 C CA . PRO F 2 73 ? 27.981 145.490 60.321 1.00 79.04 72 PRO F CA 1
ATOM 10749 C C . PRO F 2 73 ? 28.925 144.816 61.260 1.00 78.66 72 PRO F C 1
ATOM 10750 O O . PRO F 2 73 ? 28.556 144.596 62.388 1.00 78.44 72 PRO F O 1
ATOM 10754 N N . ALA F 2 74 ? 30.137 144.527 60.844 1.00 77.26 73 ALA F N 1
ATOM 10755 C CA . ALA F 2 74 ? 31.054 143.857 61.752 1.00 77.25 73 ALA F CA 1
ATOM 10756 C C . ALA F 2 74 ? 31.359 144.660 62.986 1.00 77.40 73 ALA F C 1
ATOM 10757 O O . ALA F 2 74 ? 31.580 144.114 64.028 1.00 77.15 73 ALA F O 1
ATOM 10759 N N . ALA F 2 75 ? 31.454 145.960 62.855 1.00 78.68 74 ALA F N 1
ATOM 10760 C CA . ALA F 2 75 ? 31.764 146.815 63.969 1.00 78.92 74 ALA F CA 1
ATOM 10761 C C . ALA F 2 75 ? 30.673 146.781 64.960 1.00 78.47 74 ALA F C 1
ATOM 10762 O O . ALA F 2 75 ? 30.891 146.661 66.142 1.00 78.36 74 ALA F O 1
ATOM 10764 N N . VAL F 2 76 ? 29.457 146.846 64.467 1.00 76.30 75 VAL F N 1
ATOM 10765 C CA . VAL F 2 76 ? 28.318 146.818 65.348 1.00 76.18 75 VAL F CA 1
ATOM 10766 C C . VAL F 2 76 ? 28.395 145.509 66.068 1.00 75.37 75 VAL F C 1
ATOM 10767 O O . VAL F 2 76 ? 28.094 145.417 67.210 1.00 75.29 75 VAL F O 1
ATOM 10771 N N . ALA F 2 77 ? 28.803 144.491 65.353 1.00 74.87 76 ALA F N 1
ATOM 10772 C CA . ALA F 2 77 ? 28.950 143.165 65.899 1.00 74.47 76 ALA F CA 1
ATOM 10773 C C . ALA F 2 77 ? 29.986 143.067 66.973 1.00 74.62 76 ALA F C 1
ATOM 10774 O O . ALA F 2 77 ? 29.821 142.361 67.915 1.00 74.20 76 ALA F O 1
ATOM 10776 N N . LEU F 2 78 ? 31.094 143.741 66.852 1.00 76.55 77 LEU F N 1
ATOM 10777 C CA . LEU F 2 78 ? 32.074 143.572 67.918 1.00 76.91 77 LEU F CA 1
ATOM 10778 C C . LEU F 2 78 ? 31.661 144.169 69.226 1.00 76.78 77 LEU F C 1
ATOM 10779 O O . LEU F 2 78 ? 31.627 143.502 70.234 1.00 76.72 77 LEU F O 1
ATOM 10784 N N . GLU F 2 79 ? 31.261 145.414 69.218 1.00 77.22 78 GLU F N 1
ATOM 10785 C CA . GLU F 2 79 ? 30.920 146.015 70.472 1.00 76.99 78 GLU F CA 1
ATOM 10786 C C . GLU F 2 79 ? 30.067 145.001 71.189 1.00 76.44 78 GLU F C 1
ATOM 10787 O O . GLU F 2 79 ? 30.196 144.823 72.379 1.00 76.51 78 GLU F O 1
ATOM 10793 N N . MET F 2 80 ? 29.214 144.305 70.476 1.00 72.87 79 MET F N 1
ATOM 10794 C CA . MET F 2 80 ? 28.363 143.312 71.127 1.00 72.16 79 MET F CA 1
ATOM 10795 C C . MET F 2 80 ? 29.181 142.198 71.763 1.00 72.01 79 MET F C 1
ATOM 10796 O O . MET F 2 80 ? 28.890 141.760 72.873 1.00 71.51 79 MET F O 1
ATOM 10801 N N . LEU F 2 81 ? 30.190 141.726 71.041 1.00 74.25 80 LEU F N 1
ATOM 10802 C CA . LEU F 2 81 ? 31.050 140.664 71.543 1.00 73.76 80 LEU F CA 1
ATOM 10803 C C . LEU F 2 81 ? 31.803 141.134 72.772 1.00 74.20 80 LEU F C 1
ATOM 10804 O O . LEU F 2 81 ? 31.952 140.387 73.735 1.00 74.40 80 LEU F O 1
ATOM 10809 N N . HIS F 2 82 ? 32.280 142.362 72.753 1.00 75.44 81 HIS F N 1
ATOM 10810 C CA . HIS F 2 82 ? 32.978 142.886 73.904 1.00 75.64 81 HIS F CA 1
ATOM 10811 C C . HIS F 2 82 ? 32.059 143.061 75.079 1.00 75.38 81 HIS F C 1
ATOM 10812 O O . HIS F 2 82 ? 32.329 142.610 76.170 1.00 75.14 81 HIS F O 1
ATOM 10819 N N . ALA F 2 83 ? 30.927 143.684 74.836 1.00 76.85 82 ALA F N 1
ATOM 10820 C CA . ALA F 2 83 ? 29.950 143.897 75.892 1.00 76.95 82 ALA F CA 1
ATOM 10821 C C . ALA F 2 83 ? 29.525 142.579 76.516 1.00 76.11 82 ALA F C 1
ATOM 10822 O O . ALA F 2 83 ? 29.288 142.502 77.720 1.00 76.57 82 ALA F O 1
ATOM 10824 N N . ALA F 2 84 ? 29.435 141.544 75.689 1.00 74.82 83 ALA F N 1
ATOM 10825 C CA . ALA F 2 84 ? 29.041 140.221 76.152 1.00 74.51 83 ALA F CA 1
ATOM 10826 C C . ALA F 2 84 ? 29.988 139.708 77.223 1.00 74.38 83 ALA F C 1
ATOM 10827 O O . ALA F 2 84 ? 29.561 139.299 78.301 1.00 74.17 83 ALA F O 1
ATOM 10829 N N . SER F 2 85 ? 31.279 139.745 76.926 1.00 76.82 84 SER F N 1
ATOM 10830 C CA . SER F 2 85 ? 32.271 139.202 77.836 1.00 76.75 84 SER F CA 1
ATOM 10831 C C . SER F 2 85 ? 32.712 140.214 78.892 1.00 77.53 84 SER F C 1
ATOM 10832 O O . SER F 2 85 ? 33.336 139.838 79.881 1.00 77.53 84 SER F O 1
ATOM 10835 N N . LEU F 2 86 ? 32.383 141.471 78.729 1.00 78.93 85 LEU F N 1
ATOM 10836 C CA . LEU F 2 86 ? 32.710 142.349 79.811 1.00 79.67 85 LEU F CA 1
ATOM 10837 C C . LEU F 2 86 ? 31.763 141.976 80.941 1.00 79.45 85 LEU F C 1
ATOM 10838 O O . LEU F 2 86 ? 32.175 141.759 82.065 1.00 79.55 85 LEU F O 1
ATOM 10843 N N . VAL F 2 87 ? 30.481 141.844 80.623 1.00 83.00 86 VAL F N 1
ATOM 10844 C CA . VAL F 2 87 ? 29.513 141.503 81.656 1.00 82.32 86 VAL F CA 1
ATOM 10845 C C . VAL F 2 87 ? 30.030 140.355 82.503 1.00 81.96 86 VAL F C 1
ATOM 10846 O O . VAL F 2 87 ? 29.916 140.368 83.728 1.00 82.69 86 VAL F O 1
ATOM 10850 N N . HIS F 2 88 ? 30.507 139.338 81.820 1.00 79.45 87 HIS F N 1
ATOM 10851 C CA . HIS F 2 88 ? 31.005 138.167 82.490 1.00 79.25 87 HIS F CA 1
ATOM 10852 C C . HIS F 2 88 ? 32.228 138.493 83.288 1.00 80.34 87 HIS F C 1
ATOM 10853 O O . HIS F 2 88 ? 32.408 138.011 84.388 1.00 80.02 87 HIS F O 1
ATOM 10860 N N . ASP F 2 89 ? 33.090 139.307 82.718 1.00 88.57 88 ASP F N 1
ATOM 10861 C CA . ASP F 2 89 ? 34.322 139.633 83.394 1.00 89.31 88 ASP F CA 1
ATOM 10862 C C . ASP F 2 89 ? 34.188 140.504 84.606 1.00 89.84 88 ASP F C 1
ATOM 10863 O O . ASP F 2 89 ? 35.069 140.536 85.443 1.00 90.19 88 ASP F O 1
ATOM 10868 N N . ASP F 2 90 ? 33.089 141.227 84.687 1.00 94.64 89 ASP F N 1
ATOM 10869 C CA . ASP F 2 90 ? 32.858 142.088 85.832 1.00 95.63 89 ASP F CA 1
ATOM 10870 C C . ASP F 2 90 ? 32.125 141.327 86.906 1.00 94.72 89 ASP F C 1
ATOM 10871 O O . ASP F 2 90 ? 31.782 141.873 87.935 1.00 95.09 89 ASP F O 1
ATOM 10876 N N . LEU F 2 91 ? 31.885 140.053 86.669 1.00 89.31 90 LEU F N 1
ATOM 10877 C CA . LEU F 2 91 ? 31.163 139.259 87.627 1.00 88.49 90 LEU F CA 1
ATOM 10878 C C . LEU F 2 91 ? 31.902 139.138 88.928 1.00 88.81 90 LEU F C 1
ATOM 10879 O O . LEU F 2 91 ? 33.113 139.221 88.987 1.00 89.78 90 LEU F O 1
ATOM 10884 N N . PRO F 2 92 ? 31.088 138.922 90.020 1.00 92.88 91 PRO F N 1
ATOM 10885 C CA . PRO F 2 92 ? 31.785 138.834 91.303 1.00 92.57 91 PRO F CA 1
ATOM 10886 C C . PRO F 2 92 ? 32.772 137.712 91.367 1.00 93.18 91 PRO F C 1
ATOM 10887 O O . PRO F 2 92 ? 33.819 137.835 91.977 1.00 94.03 91 PRO F O 1
ATOM 10891 N N . CYS F 2 93 ? 32.457 136.620 90.713 1.00 94.10 92 CYS F N 1
ATOM 10892 C CA . CYS F 2 93 ? 33.307 135.462 90.786 1.00 94.96 92 CYS F CA 1
ATOM 10893 C C . CYS F 2 93 ? 34.680 135.845 90.353 1.00 95.31 92 CYS F C 1
ATOM 10894 O O . CYS F 2 93 ? 35.625 135.135 90.644 1.00 95.44 92 CYS F O 1
ATOM 10897 N N . PHE F 2 94 ? 34.807 136.961 89.663 1.00 94.31 93 PHE F N 1
ATOM 10898 C CA . PHE F 2 94 ? 36.114 137.364 89.210 1.00 95.53 93 PHE F CA 1
ATOM 10899 C C . PHE F 2 94 ? 37.207 138.224 89.808 1.00 96.82 93 PHE F C 1
ATOM 10900 O O . PHE F 2 94 ? 38.253 137.706 90.163 1.00 96.65 93 PHE F O 1
ATOM 10908 N N . ASP F 2 95 ? 36.991 139.524 89.920 1.00 115.06 94 ASP F N 1
ATOM 10909 C CA . ASP F 2 95 ? 37.749 140.377 90.818 1.00 116.12 94 ASP F CA 1
ATOM 10910 C C . ASP F 2 95 ? 37.220 140.483 92.238 1.00 115.76 94 ASP F C 1
ATOM 10911 O O . ASP F 2 95 ? 37.996 140.402 93.180 1.00 116.12 94 ASP F O 1
ATOM 10916 N N . ALA F 2 96 ? 35.918 140.638 92.402 1.00 117.10 95 ALA F N 1
ATOM 10917 C CA . ALA F 2 96 ? 35.364 140.711 93.742 1.00 117.58 95 ALA F CA 1
ATOM 10918 C C . ALA F 2 96 ? 35.797 141.958 94.476 1.00 119.43 95 ALA F C 1
ATOM 10919 O O . ALA F 2 96 ? 35.673 142.030 95.692 1.00 118.94 95 ALA F O 1
ATOM 10921 N N . ALA F 2 97 ? 36.316 142.939 93.750 1.00 124.97 96 ALA F N 1
ATOM 10922 C CA . ALA F 2 97 ? 36.742 144.175 94.386 1.00 125.55 96 ALA F CA 1
ATOM 10923 C C . ALA F 2 97 ? 35.859 145.314 93.925 1.00 127.03 96 ALA F C 1
ATOM 10924 O O . ALA F 2 97 ? 35.778 145.603 92.734 1.00 126.98 96 ALA F O 1
ATOM 10926 N N . PRO F 2 98 ? 35.181 145.983 94.933 1.00 134.67 97 PRO F N 1
ATOM 10927 C CA . PRO F 2 98 ? 34.325 147.088 94.454 1.00 134.53 97 PRO F CA 1
ATOM 10928 C C . PRO F 2 98 ? 35.063 148.079 93.545 1.00 134.74 97 PRO F C 1
ATOM 10929 O O . PRO F 2 98 ? 34.425 148.892 92.868 1.00 134.50 97 PRO F O 1
ATOM 10933 N N . ARG F 2 103 ? 27.321 152.421 84.729 1.00 111.70 102 ARG F N 1
ATOM 10934 C CA . ARG F 2 103 ? 28.300 152.655 85.777 1.00 112.04 102 ARG F CA 1
ATOM 10935 C C . ARG F 2 103 ? 28.291 151.507 86.777 1.00 111.42 102 ARG F C 1
ATOM 10936 O O . ARG F 2 103 ? 29.302 150.888 87.057 1.00 111.29 102 ARG F O 1
ATOM 10944 N N . PRO F 2 104 ? 27.128 151.225 87.314 1.00 102.00 103 PRO F N 1
ATOM 10945 C CA . PRO F 2 104 ? 26.973 150.166 88.302 1.00 100.03 103 PRO F CA 1
ATOM 10946 C C . PRO F 2 104 ? 26.869 148.916 87.503 1.00 99.46 103 PRO F C 1
ATOM 10947 O O . PRO F 2 104 ? 26.086 148.847 86.579 1.00 99.70 103 PRO F O 1
ATOM 10951 N N . SER F 2 105 ? 27.686 147.950 87.859 1.00 93.37 104 SER F N 1
ATOM 10952 C CA . SER F 2 105 ? 27.769 146.687 87.180 1.00 92.95 104 SER F CA 1
ATOM 10953 C C . SER F 2 105 ? 26.561 146.022 86.648 1.00 91.46 104 SER F C 1
ATOM 10954 O O . SER F 2 105 ? 25.576 145.890 87.308 1.00 90.86 104 SER F O 1
ATOM 10957 N N . THR F 2 106 ? 26.666 145.607 85.411 1.00 88.43 105 THR F N 1
ATOM 10958 C CA . THR F 2 106 ? 25.560 145.009 84.669 1.00 87.85 105 THR F CA 1
ATOM 10959 C C . THR F 2 106 ? 24.925 143.840 85.423 1.00 86.68 105 THR F C 1
ATOM 10960 O O . THR F 2 106 ? 23.749 143.526 85.227 1.00 84.79 105 THR F O 1
ATOM 10964 N N . HIS F 2 107 ? 25.713 143.209 86.290 1.00 86.71 106 HIS F N 1
ATOM 10965 C CA . HIS F 2 107 ? 25.263 142.049 87.051 1.00 84.92 106 HIS F CA 1
ATOM 10966 C C . HIS F 2 107 ? 24.577 142.439 88.357 1.00 84.64 106 HIS F C 1
ATOM 10967 O O . HIS F 2 107 ? 23.659 141.760 88.804 1.00 83.67 106 HIS F O 1
ATOM 10974 N N . ALA F 2 108 ? 25.022 143.532 88.968 1.00 84.32 107 ALA F N 1
ATOM 10975 C CA . ALA F 2 108 ? 24.397 144.020 90.194 1.00 83.72 107 ALA F CA 1
ATOM 10976 C C . ALA F 2 108 ? 23.261 144.968 89.853 1.00 83.09 107 ALA F C 1
ATOM 10977 O O . ALA F 2 108 ? 22.749 145.683 90.712 1.00 83.27 107 ALA F O 1
ATOM 10979 N N . ALA F 2 109 ? 22.878 144.972 88.584 1.00 80.63 108 ALA F N 1
ATOM 10980 C CA . ALA F 2 109 ? 21.759 145.776 88.132 1.00 80.84 108 ALA F CA 1
ATOM 10981 C C . ALA F 2 109 ? 20.546 144.894 87.874 1.00 80.19 108 ALA F C 1
ATOM 10982 O O . ALA F 2 109 ? 19.416 145.275 88.166 1.00 80.19 108 ALA F O 1
ATOM 10984 N N . TYR F 2 110 ? 20.785 143.707 87.329 1.00 78.25 109 TYR F N 1
ATOM 10985 C CA . TYR F 2 110 ? 19.693 142.811 86.973 1.00 77.59 109 TYR F CA 1
ATOM 10986 C C . TYR F 2 110 ? 19.789 141.459 87.691 1.00 76.85 109 TYR F C 1
ATOM 10987 O O . TYR F 2 110 ? 18.914 140.608 87.537 1.00 76.30 109 TYR F O 1
ATOM 10996 N N . GLY F 2 111 ? 20.846 141.272 88.477 1.00 79.74 110 GLY F N 1
ATOM 10997 C CA . GLY F 2 111 ? 21.056 140.026 89.199 1.00 79.10 110 GLY F CA 1
ATOM 10998 C C . GLY F 2 111 ? 22.126 139.181 88.539 1.00 78.42 110 GLY F C 1
ATOM 10999 O O . GLY F 2 111 ? 22.263 139.212 87.320 1.00 78.18 110 GLY F O 1
ATOM 11000 N N . THR F 2 112 ? 22.887 138.429 89.331 1.00 81.26 111 THR F N 1
ATOM 11001 C CA . THR F 2 112 ? 23.973 137.616 88.784 1.00 81.13 111 THR F CA 1
ATOM 11002 C C . THR F 2 112 ? 23.424 136.575 87.815 1.00 80.58 111 THR F C 1
ATOM 11003 O O . THR F 2 112 ? 24.122 136.143 86.900 1.00 80.60 111 THR F O 1
ATOM 11007 N N . ASP F 2 113 ? 22.164 136.190 88.014 1.00 86.48 112 ASP F N 1
ATOM 11008 C CA . ASP F 2 113 ? 21.503 135.202 87.161 1.00 86.05 112 ASP F CA 1
ATOM 11009 C C . ASP F 2 113 ? 21.192 135.751 85.766 1.00 85.73 112 ASP F C 1
ATOM 11010 O O . ASP F 2 113 ? 21.560 135.150 84.756 1.00 84.87 112 ASP F O 1
ATOM 11015 N N . MET F 2 114 ? 20.512 136.891 85.717 1.00 81.17 113 MET F N 1
ATOM 11016 C CA . MET F 2 114 ? 20.188 137.534 84.450 1.00 80.79 113 MET F CA 1
ATOM 11017 C C . MET F 2 114 ? 21.445 138.071 83.792 1.00 81.76 113 MET F C 1
ATOM 11018 O O . MET F 2 114 ? 21.485 138.273 82.579 1.00 82.65 113 MET F O 1
ATOM 11023 N N . ALA F 2 115 ? 22.468 138.301 84.607 1.00 77.51 114 ALA F N 1
ATOM 11024 C CA . ALA F 2 115 ? 23.745 138.819 84.134 1.00 77.76 114 ALA F CA 1
ATOM 11025 C C . ALA F 2 115 ? 24.359 137.894 83.106 1.00 77.07 114 ALA F C 1
ATOM 11026 O O . ALA F 2 115 ? 24.572 138.273 81.956 1.00 77.13 114 ALA F O 1
ATOM 11028 N N . VAL F 2 116 ? 24.657 136.680 83.553 1.00 77.24 115 VAL F N 1
ATOM 11029 C CA . VAL F 2 116 ? 25.167 135.629 82.691 1.00 77.14 115 VAL F CA 1
ATOM 11030 C C . VAL F 2 116 ? 24.279 135.475 81.460 1.00 76.63 115 VAL F C 1
ATOM 11031 O O . VAL F 2 116 ? 24.752 135.617 80.335 1.00 77.74 115 VAL F O 1
ATOM 11035 N N . LEU F 2 117 ? 22.990 135.226 81.680 1.00 72.41 116 LEU F N 1
ATOM 11036 C CA . LEU F 2 117 ? 22.033 135.048 80.587 1.00 72.17 116 LEU F CA 1
ATOM 11037 C C . LEU F 2 117 ? 22.019 136.205 79.591 1.00 72.69 116 LEU F C 1
ATOM 11038 O O . LEU F 2 117 ? 21.678 136.021 78.424 1.00 72.48 116 LEU F O 1
ATOM 11043 N N . ALA F 2 118 ? 22.395 137.395 80.044 1.00 70.42 117 ALA F N 1
ATOM 11044 C CA . ALA F 2 118 ? 22.437 138.552 79.161 1.00 70.97 117 ALA F CA 1
ATOM 11045 C C . ALA F 2 118 ? 23.534 138.411 78.100 1.00 70.80 117 ALA F C 1
ATOM 11046 O O . ALA F 2 118 ? 23.252 138.431 76.900 1.00 70.69 117 ALA F O 1
ATOM 11048 N N . GLY F 2 119 ? 24.781 138.267 78.546 1.00 72.07 118 GLY F N 1
ATOM 11049 C CA . GLY F 2 119 ? 25.904 138.101 77.643 1.00 72.70 118 GLY F CA 1
ATOM 11050 C C . GLY F 2 119 ? 25.697 136.906 76.736 1.00 72.35 118 GLY F C 1
ATOM 11051 O O . GLY F 2 119 ? 26.019 136.953 75.552 1.00 73.03 118 GLY F O 1
ATOM 11052 N N . ASP F 2 120 ? 25.128 135.842 77.293 1.00 71.58 119 ASP F N 1
ATOM 11053 C CA . ASP F 2 120 ? 24.857 134.619 76.543 1.00 70.97 119 ASP F CA 1
ATOM 11054 C C . ASP F 2 120 ? 23.853 134.816 75.414 1.00 71.34 119 ASP F C 1
ATOM 11055 O O . ASP F 2 120 ? 23.693 133.947 74.559 1.00 71.52 119 ASP F O 1
ATOM 11060 N N . ALA F 2 121 ? 23.166 135.951 75.419 1.00 69.96 120 ALA F N 1
ATOM 11061 C CA . ALA F 2 121 ? 22.307 136.310 74.302 1.00 70.08 120 ALA F CA 1
ATOM 11062 C C . ALA F 2 121 ? 23.063 137.225 73.351 1.00 71.41 120 ALA F C 1
ATOM 11063 O O . ALA F 2 121 ? 22.747 137.296 72.165 1.00 72.28 120 ALA F O 1
ATOM 11065 N N . LEU F 2 122 ? 24.073 137.911 73.879 1.00 67.91 121 LEU F N 1
ATOM 11066 C CA . LEU F 2 122 ? 24.844 138.876 73.103 1.00 68.43 121 LEU F CA 1
ATOM 11067 C C . LEU F 2 122 ? 25.767 138.223 72.084 1.00 68.07 121 LEU F C 1
ATOM 11068 O O . LEU F 2 122 ? 25.874 138.703 70.954 1.00 68.30 121 LEU F O 1
ATOM 11073 N N . PHE F 2 123 ? 26.444 137.149 72.486 1.00 70.00 122 PHE F N 1
ATOM 11074 C CA . PHE F 2 123 ? 27.278 136.397 71.555 1.00 70.11 122 PHE F CA 1
ATOM 11075 C C . PHE F 2 123 ? 26.494 136.039 70.290 1.00 70.28 122 PHE F C 1
ATOM 11076 O O . PHE F 2 123 ? 26.892 136.453 69.204 1.00 71.29 122 PHE F O 1
ATOM 11084 N N . PRO F 2 124 ? 25.361 135.307 70.419 1.00 67.93 123 PRO F N 1
ATOM 11085 C CA . PRO F 2 124 ? 24.671 134.900 69.189 1.00 67.71 123 PRO F CA 1
ATOM 11086 C C . PRO F 2 124 ? 24.070 136.080 68.434 1.00 68.28 123 PRO F C 1
ATOM 11087 O O . PRO F 2 124 ? 23.919 136.030 67.211 1.00 68.28 123 PRO F O 1
ATOM 11091 N N . LEU F 2 125 ? 23.730 137.132 69.171 1.00 66.35 124 LEU F N 1
ATOM 11092 C CA . LEU F 2 125 ? 23.199 138.346 68.575 1.00 66.98 124 LEU F CA 1
ATOM 11093 C C . LEU F 2 125 ? 24.187 138.944 67.583 1.00 67.32 124 LEU F C 1
ATOM 11094 O O . LEU F 2 125 ? 23.803 139.392 66.503 1.00 67.58 124 LEU F O 1
ATOM 11099 N N . ALA F 2 126 ? 25.461 138.944 67.962 1.00 67.20 125 ALA F N 1
ATOM 11100 C CA . ALA F 2 126 ? 26.506 139.499 67.120 1.00 67.56 125 ALA F CA 1
ATOM 11101 C C . ALA F 2 126 ? 26.552 138.786 65.777 1.00 67.22 125 ALA F C 1
ATOM 11102 O O . ALA F 2 126 ? 26.447 139.427 64.731 1.00 67.59 125 ALA F O 1
ATOM 11104 N N . TYR F 2 127 ? 26.691 137.462 65.804 1.00 67.34 126 TYR F N 1
ATOM 11105 C CA . TYR F 2 127 ? 26.813 136.690 64.574 1.00 67.02 126 TYR F CA 1
ATOM 11106 C C . TYR F 2 127 ? 25.575 136.869 63.710 1.00 67.09 126 TYR F C 1
ATOM 11107 O O . TYR F 2 127 ? 25.648 136.807 62.485 1.00 67.15 126 TYR F O 1
ATOM 11116 N N . THR F 2 128 ? 24.438 137.105 64.354 1.00 66.68 127 THR F N 1
ATOM 11117 C CA . THR F 2 128 ? 23.202 137.346 63.621 1.00 66.83 127 THR F CA 1
ATOM 11118 C C . THR F 2 128 ? 23.261 138.704 62.920 1.00 67.56 127 THR F C 1
ATOM 11119 O O . THR F 2 128 ? 22.875 138.819 61.756 1.00 67.70 127 THR F O 1
ATOM 11123 N N . HIS F 2 129 ? 23.670 139.717 63.650 1.00 70.67 128 HIS F N 1
ATOM 11124 C CA . HIS F 2 129 ? 23.711 141.031 63.077 1.00 70.58 128 HIS F CA 1
ATOM 11125 C C . HIS F 2 129 ? 24.685 141.066 61.956 1.00 71.22 128 HIS F C 1
ATOM 11126 O O . HIS F 2 129 ? 24.430 141.707 60.963 1.00 72.09 128 HIS F O 1
ATOM 11133 N N . VAL F 2 130 ? 25.814 140.389 62.105 1.00 70.85 129 VAL F N 1
ATOM 11134 C CA . VAL F 2 130 ? 26.779 140.398 61.029 1.00 71.41 129 VAL F CA 1
ATOM 11135 C C . VAL F 2 130 ? 26.110 139.771 59.852 1.00 70.74 129 VAL F C 1
ATOM 11136 O O . VAL F 2 130 ? 26.181 140.303 58.782 1.00 71.10 129 VAL F O 1
ATOM 11140 N N . ILE F 2 131 ? 25.448 138.645 60.054 1.00 68.69 130 ILE F N 1
ATOM 11141 C CA . ILE F 2 131 ? 24.772 137.956 58.965 1.00 68.44 130 ILE F CA 1
ATOM 11142 C C . ILE F 2 131 ? 23.617 138.739 58.401 1.00 68.87 130 ILE F C 1
ATOM 11143 O O . ILE F 2 131 ? 23.367 138.730 57.219 1.00 69.01 130 ILE F O 1
ATOM 11148 N N . ALA F 2 132 ? 22.880 139.382 59.275 1.00 74.93 131 ALA F N 1
ATOM 11149 C CA . ALA F 2 132 ? 21.723 140.122 58.850 1.00 74.63 131 ALA F CA 1
ATOM 11150 C C . ALA F 2 132 ? 22.010 141.277 57.932 1.00 75.88 131 ALA F C 1
ATOM 11151 O O . ALA F 2 132 ? 21.246 141.509 57.022 1.00 76.01 131 ALA F O 1
ATOM 11153 N N . HIS F 2 133 ? 23.078 142.025 58.169 1.00 75.76 132 HIS F N 1
ATOM 11154 C CA . HIS F 2 133 ? 23.339 143.187 57.333 1.00 76.32 132 HIS F CA 1
ATOM 11155 C C . HIS F 2 133 ? 24.473 143.244 56.318 1.00 77.46 132 HIS F C 1
ATOM 11156 O O . HIS F 2 133 ? 24.404 144.065 55.409 1.00 77.99 132 HIS F O 1
ATOM 11163 N N . THR F 2 134 ? 25.493 142.400 56.420 1.00 85.50 133 THR F N 1
ATOM 11164 C CA . THR F 2 134 ? 26.575 142.483 55.448 1.00 85.82 133 THR F CA 1
ATOM 11165 C C . THR F 2 134 ? 25.959 142.235 54.107 1.00 86.34 133 THR F C 1
ATOM 11166 O O . THR F 2 134 ? 25.141 141.356 53.956 1.00 85.90 133 THR F O 1
ATOM 11170 N N . PRO F 2 135 ? 26.397 143.020 53.156 1.00 91.46 134 PRO F N 1
ATOM 11171 C CA . PRO F 2 135 ? 25.892 142.916 51.818 1.00 92.61 134 PRO F CA 1
ATOM 11172 C C . PRO F 2 135 ? 26.657 141.755 51.264 1.00 93.85 134 PRO F C 1
ATOM 11173 O O . PRO F 2 135 ? 27.501 141.828 50.381 1.00 93.86 134 PRO F O 1
ATOM 11177 N N . ASP F 2 138 ? 26.133 140.119 47.337 1.00 102.54 137 ASP F N 1
ATOM 11178 C CA . ASP F 2 138 ? 26.944 140.833 46.348 1.00 102.92 137 ASP F CA 1
ATOM 11179 C C . ASP F 2 138 ? 28.348 141.317 46.670 1.00 103.36 137 ASP F C 1
ATOM 11180 O O . ASP F 2 138 ? 29.321 140.645 46.331 1.00 103.29 137 ASP F O 1
ATOM 11185 N N . PRO F 2 139 ? 28.441 142.525 47.339 1.00 97.41 138 PRO F N 1
ATOM 11186 C CA . PRO F 2 139 ? 29.815 142.978 47.573 1.00 97.78 138 PRO F CA 1
ATOM 11187 C C . PRO F 2 139 ? 30.639 142.039 48.417 1.00 97.66 138 PRO F C 1
ATOM 11188 O O . PRO F 2 139 ? 31.836 141.942 48.193 1.00 97.77 138 PRO F O 1
ATOM 11192 N N . VAL F 2 140 ? 30.040 141.385 49.391 1.00 91.09 139 VAL F N 1
ATOM 11193 C CA . VAL F 2 140 ? 30.815 140.496 50.228 1.00 90.99 139 VAL F CA 1
ATOM 11194 C C . VAL F 2 140 ? 30.527 139.058 49.875 1.00 90.42 139 VAL F C 1
ATOM 11195 O O . VAL F 2 140 ? 29.405 138.614 49.987 1.00 90.00 139 VAL F O 1
ATOM 11199 N N . PRO F 2 141 ? 31.498 138.309 49.374 1.00 86.95 140 PRO F N 1
ATOM 11200 C CA . PRO F 2 141 ? 31.229 136.906 49.060 1.00 86.40 140 PRO F CA 1
ATOM 11201 C C . PRO F 2 141 ? 31.032 136.249 50.405 1.00 86.28 140 PRO F C 1
ATOM 11202 O O . PRO F 2 141 ? 31.724 136.654 51.329 1.00 86.60 140 PRO F O 1
ATOM 11206 N N . HIS F 2 142 ? 30.137 135.286 50.540 1.00 87.18 141 HIS F N 1
ATOM 11207 C CA . HIS F 2 142 ? 29.963 134.730 51.857 1.00 86.88 141 HIS F CA 1
ATOM 11208 C C . HIS F 2 142 ? 31.210 134.063 52.369 1.00 86.77 141 HIS F C 1
ATOM 11209 O O . HIS F 2 142 ? 31.736 134.400 53.432 1.00 87.16 141 HIS F O 1
ATOM 11216 N N . ALA F 2 143 ? 31.745 133.168 51.571 1.00 83.97 142 ALA F N 1
ATOM 11217 C CA . ALA F 2 143 ? 32.970 132.497 51.998 1.00 83.47 142 ALA F CA 1
ATOM 11218 C C . ALA F 2 143 ? 33.826 133.475 52.794 1.00 84.22 142 ALA F C 1
ATOM 11219 O O . ALA F 2 143 ? 34.563 133.084 53.702 1.00 84.35 142 ALA F O 1
ATOM 11221 N N . VAL F 2 144 ? 33.700 134.752 52.450 1.00 81.45 143 VAL F N 1
ATOM 11222 C CA . VAL F 2 144 ? 34.293 135.832 53.223 1.00 82.12 143 VAL F CA 1
ATOM 11223 C C . VAL F 2 144 ? 33.609 135.970 54.581 1.00 82.34 143 VAL F C 1
ATOM 11224 O O . VAL F 2 144 ? 34.270 135.916 55.620 1.00 82.52 143 VAL F O 1
ATOM 11228 N N . LEU F 2 145 ? 32.288 136.149 54.559 1.00 78.27 144 LEU F N 1
ATOM 11229 C CA . LEU F 2 145 ? 31.470 136.230 55.770 1.00 78.13 144 LEU F CA 1
ATOM 11230 C C . LEU F 2 145 ? 31.802 135.120 56.763 1.00 78.03 144 LEU F C 1
ATOM 11231 O O . LEU F 2 145 ? 31.783 135.330 57.975 1.00 77.97 144 LEU F O 1
ATOM 11236 N N . LEU F 2 146 ? 32.002 133.947 56.204 1.00 79.79 145 LEU F N 1
ATOM 11237 C CA . LEU F 2 146 ? 32.316 132.817 57.015 1.00 79.14 145 LEU F CA 1
ATOM 11238 C C . LEU F 2 146 ? 33.652 133.055 57.580 1.00 79.56 145 LEU F C 1
ATOM 11239 O O . LEU F 2 146 ? 33.886 132.719 58.703 1.00 79.84 145 LEU F O 1
ATOM 11244 N N . ARG F 2 147 ? 34.547 133.625 56.798 1.00 79.05 146 ARG F N 1
ATOM 11245 C CA . ARG F 2 147 ? 35.867 133.872 57.315 1.00 79.73 146 ARG F CA 1
ATOM 11246 C C . ARG F 2 147 ? 35.694 134.837 58.447 1.00 79.89 146 ARG F C 1
ATOM 11247 O O . ARG F 2 147 ? 36.289 134.669 59.487 1.00 80.57 146 ARG F O 1
ATOM 11255 N N . VAL F 2 148 ? 34.833 135.819 58.270 1.00 75.40 147 VAL F N 1
ATOM 11256 C CA . VAL F 2 148 ? 34.600 136.773 59.326 1.00 75.67 147 VAL F CA 1
ATOM 11257 C C . VAL F 2 148 ? 34.019 136.126 60.550 1.00 75.15 147 VAL F C 1
ATOM 11258 O O . VAL F 2 148 ? 34.421 136.424 61.654 1.00 75.26 147 VAL F O 1
ATOM 11262 N N . LEU F 2 149 ? 33.058 135.245 60.358 1.00 73.15 148 LEU F N 1
ATOM 11263 C CA . LEU F 2 149 ? 32.432 134.615 61.485 1.00 72.66 148 LEU F CA 1
ATOM 11264 C C . LEU F 2 149 ? 33.453 133.810 62.209 1.00 72.40 148 LEU F C 1
ATOM 11265 O O . LEU F 2 149 ? 33.522 133.841 63.418 1.00 72.33 148 LEU F O 1
ATOM 11270 N N . GLY F 2 150 ? 34.285 133.105 61.472 1.00 76.73 149 GLY F N 1
ATOM 11271 C CA . GLY F 2 150 ? 35.261 132.255 62.100 1.00 76.40 149 GLY F CA 1
ATOM 11272 C C . GLY F 2 150 ? 36.144 133.106 62.937 1.00 76.85 149 GLY F C 1
ATOM 11273 O O . GLY F 2 150 ? 36.386 132.802 64.090 1.00 76.80 149 GLY F O 1
ATOM 11274 N N . GLU F 2 151 ? 36.575 134.217 62.376 1.00 82.92 150 GLU F N 1
ATOM 11275 C CA . GLU F 2 151 ? 37.443 135.079 63.118 1.00 83.84 150 GLU F CA 1
ATOM 11276 C C . GLU F 2 151 ? 36.806 135.633 64.352 1.00 84.58 150 GLU F C 1
ATOM 11277 O O . GLU F 2 151 ? 37.431 135.602 65.381 1.00 84.90 150 GLU F O 1
ATOM 11283 N N . LEU F 2 152 ? 35.572 136.101 64.291 1.00 78.31 151 LEU F N 1
ATOM 11284 C CA . LEU F 2 152 ? 34.976 136.668 65.481 1.00 78.14 151 LEU F CA 1
ATOM 11285 C C . LEU F 2 152 ? 34.908 135.616 66.558 1.00 77.82 151 LEU F C 1
ATOM 11286 O O . LEU F 2 152 ? 35.270 135.861 67.718 1.00 77.89 151 LEU F O 1
ATOM 11291 N N . ALA F 2 153 ? 34.468 134.426 66.185 1.00 78.81 152 ALA F N 1
ATOM 11292 C CA . ALA F 2 153 ? 34.315 133.404 67.189 1.00 78.35 152 ALA F CA 1
ATOM 11293 C C . ALA F 2 153 ? 35.628 133.063 67.797 1.00 78.55 152 ALA F C 1
ATOM 11294 O O . ALA F 2 153 ? 35.737 132.852 68.974 1.00 78.67 152 ALA F O 1
ATOM 11296 N N . ARG F 2 154 ? 36.644 133.001 66.980 1.00 83.23 153 ARG F N 1
ATOM 11297 C CA . ARG F 2 154 ? 37.954 132.652 67.460 1.00 83.52 153 ARG F CA 1
ATOM 11298 C C . ARG F 2 154 ? 38.430 133.677 68.436 1.00 83.52 153 ARG F C 1
ATOM 11299 O O . ARG F 2 154 ? 38.986 133.369 69.458 1.00 83.39 153 ARG F O 1
ATOM 11307 N N . ALA F 2 155 ? 38.175 134.915 68.107 1.00 82.78 154 ALA F N 1
ATOM 11308 C CA . ALA F 2 155 ? 38.607 136.021 68.900 1.00 83.76 154 ALA F CA 1
ATOM 11309 C C . ALA F 2 155 ? 38.037 135.951 70.273 1.00 83.63 154 ALA F C 1
ATOM 11310 O O . ALA F 2 155 ? 38.733 136.285 71.212 1.00 84.00 154 ALA F O 1
ATOM 11312 N N . VAL F 2 156 ? 36.818 135.504 70.488 1.00 82.10 155 VAL F N 1
ATOM 11313 C CA . VAL F 2 156 ? 36.318 135.452 71.869 1.00 81.73 155 VAL F CA 1
ATOM 11314 C C . VAL F 2 156 ? 36.425 134.074 72.519 1.00 81.68 155 VAL F C 1
ATOM 11315 O O . VAL F 2 156 ? 35.869 133.857 73.553 1.00 81.01 155 VAL F O 1
ATOM 11319 N N . GLY F 2 157 ? 37.116 133.155 71.882 1.00 88.35 156 GLY F N 1
ATOM 11320 C CA . GLY F 2 157 ? 37.237 131.786 72.329 1.00 88.17 156 GLY F CA 1
ATOM 11321 C C . GLY F 2 157 ? 38.284 131.371 73.317 1.00 87.25 156 GLY F C 1
ATOM 11322 O O . GLY F 2 157 ? 38.859 132.175 74.006 1.00 86.73 156 GLY F O 1
ATOM 11323 N N . SER F 2 158 ? 38.532 130.066 73.369 1.00 92.98 157 SER F N 1
ATOM 11324 C CA . SER F 2 158 ? 39.495 129.485 74.288 1.00 92.77 157 SER F CA 1
ATOM 11325 C C . SER F 2 158 ? 40.797 130.095 73.933 1.00 93.58 157 SER F C 1
ATOM 11326 O O . SER F 2 158 ? 41.550 130.501 74.783 1.00 93.58 157 SER F O 1
ATOM 11329 N N . THR F 2 159 ? 41.068 130.178 72.647 1.00 94.64 158 THR F N 1
ATOM 11330 C CA . THR F 2 159 ? 42.257 130.834 72.175 1.00 94.36 158 THR F CA 1
ATOM 11331 C C . THR F 2 159 ? 41.623 132.167 72.183 1.00 95.27 158 THR F C 1
ATOM 11332 O O . THR F 2 159 ? 40.417 132.192 72.001 1.00 95.11 158 THR F O 1
ATOM 11336 N N . GLY F 2 160 ? 42.354 133.246 72.375 1.00 91.01 159 GLY F N 1
ATOM 11337 C CA . GLY F 2 160 ? 41.703 134.527 72.356 1.00 90.29 159 GLY F CA 1
ATOM 11338 C C . GLY F 2 160 ? 41.135 134.979 73.663 1.00 89.78 159 GLY F C 1
ATOM 11339 O O . GLY F 2 160 ? 41.428 134.452 74.708 1.00 90.33 159 GLY F O 1
ATOM 11340 N N . MET F 2 161 ? 40.298 135.985 73.585 1.00 89.77 160 MET F N 1
ATOM 11341 C CA . MET F 2 161 ? 39.820 136.629 74.766 1.00 90.60 160 MET F CA 1
ATOM 11342 C C . MET F 2 161 ? 39.503 135.739 75.915 1.00 90.20 160 MET F C 1
ATOM 11343 O O . MET F 2 161 ? 39.783 136.114 77.036 1.00 89.94 160 MET F O 1
ATOM 11348 N N . ALA F 2 162 ? 38.911 134.589 75.673 1.00 90.19 161 ALA F N 1
ATOM 11349 C CA . ALA F 2 162 ? 38.579 133.730 76.784 1.00 89.68 161 ALA F CA 1
ATOM 11350 C C . ALA F 2 162 ? 39.852 133.316 77.471 1.00 89.94 161 ALA F C 1
ATOM 11351 O O . ALA F 2 162 ? 39.972 133.359 78.676 1.00 90.31 161 ALA F O 1
ATOM 11353 N N . ALA F 2 163 ? 40.829 132.954 76.679 1.00 90.78 162 ALA F N 1
ATOM 11354 C CA . ALA F 2 163 ? 42.068 132.490 77.215 1.00 89.91 162 ALA F CA 1
ATOM 11355 C C . ALA F 2 163 ? 42.668 133.584 78.007 1.00 91.01 162 ALA F C 1
ATOM 11356 O O . ALA F 2 163 ? 43.186 133.371 79.079 1.00 91.08 162 ALA F O 1
ATOM 11358 N N . GLY F 2 164 ? 42.596 134.776 77.470 1.00 92.64 163 GLY F N 1
ATOM 11359 C CA . GLY F 2 164 ? 43.179 135.901 78.153 1.00 93.00 163 GLY F CA 1
ATOM 11360 C C . GLY F 2 164 ? 42.554 136.193 79.486 1.00 92.76 163 GLY F C 1
ATOM 11361 O O . GLY F 2 164 ? 43.247 136.436 80.463 1.00 92.65 163 GLY F O 1
ATOM 11362 N N . GLN F 2 165 ? 41.221 136.151 79.504 1.00 92.49 164 GLN F N 1
ATOM 11363 C CA . GLN F 2 165 ? 40.444 136.428 80.698 1.00 92.69 164 GLN F CA 1
ATOM 11364 C C . GLN F 2 165 ? 40.850 135.420 81.751 1.00 92.89 164 GLN F C 1
ATOM 11365 O O . GLN F 2 165 ? 40.999 135.760 82.924 1.00 92.85 164 GLN F O 1
ATOM 11371 N N . PHE F 2 166 ? 41.030 134.172 81.325 1.00 93.72 165 PHE F N 1
ATOM 11372 C CA . PHE F 2 166 ? 41.428 133.118 82.233 1.00 92.77 165 PHE F CA 1
ATOM 11373 C C . PHE F 2 166 ? 42.858 133.335 82.647 1.00 92.57 165 PHE F C 1
ATOM 11374 O O . PHE F 2 166 ? 43.196 133.210 83.804 1.00 92.92 165 PHE F O 1
ATOM 11382 N N . LEU F 2 167 ? 43.699 133.689 81.694 1.00 94.88 166 LEU F N 1
ATOM 11383 C CA . LEU F 2 167 ? 45.097 133.868 82.008 1.00 95.81 166 LEU F CA 1
ATOM 11384 C C . LEU F 2 167 ? 45.178 134.943 83.028 1.00 96.04 166 LEU F C 1
ATOM 11385 O O . LEU F 2 167 ? 45.933 134.837 83.961 1.00 95.81 166 LEU F O 1
ATOM 11390 N N . ASP F 2 168 ? 44.369 135.969 82.869 1.00 101.49 167 ASP F N 1
ATOM 11391 C CA . ASP F 2 168 ? 44.365 137.055 83.832 1.00 102.45 167 ASP F CA 1
ATOM 11392 C C . ASP F 2 168 ? 43.499 136.660 85.003 1.00 101.39 167 ASP F C 1
ATOM 11393 O O . ASP F 2 168 ? 43.399 137.380 85.978 1.00 102.00 167 ASP F O 1
ATOM 11398 N N . LEU F 2 169 ? 42.929 135.477 84.919 1.00 101.84 168 LEU F N 1
ATOM 11399 C CA . LEU F 2 169 ? 42.032 135.074 85.959 1.00 101.28 168 LEU F CA 1
ATOM 11400 C C . LEU F 2 169 ? 42.759 135.161 87.271 1.00 101.16 168 LEU F C 1
ATOM 11401 O O . LEU F 2 169 ? 42.192 135.630 88.242 1.00 100.91 168 LEU F O 1
ATOM 11406 N N . ALA F 2 170 ? 44.010 134.744 87.307 1.00 107.78 169 ALA F N 1
ATOM 11407 C CA . ALA F 2 170 ? 44.756 134.850 88.532 1.00 107.67 169 ALA F CA 1
ATOM 11408 C C . ALA F 2 170 ? 45.354 136.214 88.401 1.00 108.11 169 ALA F C 1
ATOM 11409 O O . ALA F 2 170 ? 46.281 136.416 87.635 1.00 108.53 169 ALA F O 1
ATOM 11411 N N . THR F 2 173 ? 48.952 138.436 89.754 1.00 123.53 172 THR F N 1
ATOM 11412 C CA . THR F 2 173 ? 50.256 137.825 89.974 1.00 123.06 172 THR F CA 1
ATOM 11413 C C . THR F 2 173 ? 50.874 137.375 88.665 1.00 123.23 172 THR F C 1
ATOM 11414 O O . THR F 2 173 ? 51.146 136.195 88.465 1.00 122.90 172 THR F O 1
ATOM 11418 N N . ALA F 2 174 ? 51.080 138.315 87.766 1.00 116.05 173 ALA F N 1
ATOM 11419 C CA . ALA F 2 174 ? 51.671 137.980 86.504 1.00 116.25 173 ALA F CA 1
ATOM 11420 C C . ALA F 2 174 ? 53.040 138.571 86.516 1.00 116.85 173 ALA F C 1
ATOM 11421 O O . ALA F 2 174 ? 53.207 139.756 86.688 1.00 117.57 173 ALA F O 1
ATOM 11423 N N . LEU F 2 175 ? 54.033 137.726 86.359 1.00 118.61 174 LEU F N 1
ATOM 11424 C CA . LEU F 2 175 ? 55.409 138.168 86.330 1.00 118.91 174 LEU F CA 1
ATOM 11425 C C . LEU F 2 175 ? 56.131 137.408 85.225 1.00 118.76 174 LEU F C 1
ATOM 11426 O O . LEU F 2 175 ? 55.762 136.283 84.890 1.00 118.32 174 LEU F O 1
ATOM 11431 N N . GLY F 2 176 ? 57.174 137.997 84.661 1.00 117.26 175 GLY F N 1
ATOM 11432 C CA . GLY F 2 176 ? 57.416 139.412 84.739 1.00 117.36 175 GLY F CA 1
ATOM 11433 C C . GLY F 2 176 ? 57.035 140.029 83.419 1.00 117.48 175 GLY F C 1
ATOM 11434 O O . GLY F 2 176 ? 55.868 140.121 83.096 1.00 117.18 175 GLY F O 1
ATOM 11435 N N . GLU F 2 177 ? 58.021 140.423 82.633 1.00 109.28 176 GLU F N 1
ATOM 11436 C CA . GLU F 2 177 ? 57.746 141.081 81.363 1.00 109.42 176 GLU F CA 1
ATOM 11437 C C . GLU F 2 177 ? 56.995 140.224 80.384 1.00 108.95 176 GLU F C 1
ATOM 11438 O O . GLU F 2 177 ? 56.147 140.727 79.684 1.00 109.24 176 GLU F O 1
ATOM 11444 N N . ALA F 2 178 ? 57.298 138.940 80.317 1.00 105.30 177 ALA F N 1
ATOM 11445 C CA . ALA F 2 178 ? 56.632 138.099 79.342 1.00 104.65 177 ALA F CA 1
ATOM 11446 C C . ALA F 2 178 ? 55.241 137.634 79.702 1.00 104.62 177 ALA F C 1
ATOM 11447 O O . ALA F 2 178 ? 54.257 138.354 79.567 1.00 104.63 177 ALA F O 1
ATOM 11449 N N . GLU F 2 179 ? 55.157 136.413 80.182 1.00 106.78 178 GLU F N 1
ATOM 11450 C CA . GLU F 2 179 ? 53.852 135.877 80.452 1.00 107.75 178 GLU F CA 1
ATOM 11451 C C . GLU F 2 179 ? 52.904 137.017 80.678 1.00 107.86 178 GLU F C 1
ATOM 11452 O O . GLU F 2 179 ? 51.847 137.048 80.080 1.00 107.97 178 GLU F O 1
ATOM 11458 N N . VAL F 2 180 ? 53.305 138.012 81.452 1.00 111.11 179 VAL F N 1
ATOM 11459 C CA . VAL F 2 180 ? 52.408 139.130 81.696 1.00 111.60 179 VAL F CA 1
ATOM 11460 C C . VAL F 2 180 ? 52.095 139.851 80.408 1.00 111.39 179 VAL F C 1
ATOM 11461 O O . VAL F 2 180 ? 50.931 140.180 80.137 1.00 112.37 179 VAL F O 1
ATOM 11465 N N . MET F 2 181 ? 53.115 140.057 79.590 1.00 99.01 180 MET F N 1
ATOM 11466 C CA . MET F 2 181 ? 52.866 140.760 78.357 1.00 99.04 180 MET F CA 1
ATOM 11467 C C . MET F 2 181 ? 51.904 140.005 77.493 1.00 98.23 180 MET F C 1
ATOM 11468 O O . MET F 2 181 ? 50.927 140.573 77.033 1.00 98.45 180 MET F O 1
ATOM 11473 N N . LYS F 2 182 ? 52.107 138.706 77.353 1.00 98.79 181 LYS F N 1
ATOM 11474 C CA . LYS F 2 182 ? 51.198 137.956 76.497 1.00 98.39 181 LYS F CA 1
ATOM 11475 C C . LYS F 2 182 ? 49.795 137.906 77.036 1.00 98.14 181 LYS F C 1
ATOM 11476 O O . LYS F 2 182 ? 48.841 137.944 76.276 1.00 97.82 181 LYS F O 1
ATOM 11482 N N . VAL F 2 183 ? 49.644 137.840 78.353 1.00 93.70 182 VAL F N 1
ATOM 11483 C CA . VAL F 2 183 ? 48.310 137.822 78.914 1.00 92.56 182 VAL F CA 1
ATOM 11484 C C . VAL F 2 183 ? 47.608 139.102 78.556 1.00 93.19 182 VAL F C 1
ATOM 11485 O O . VAL F 2 183 ? 46.476 139.088 78.115 1.00 93.26 182 VAL F O 1
ATOM 11489 N N . LEU F 2 184 ? 48.298 140.219 78.696 1.00 89.25 183 LEU F N 1
ATOM 11490 C CA . LEU F 2 184 ? 47.702 141.480 78.350 1.00 90.04 183 LEU F CA 1
ATOM 11491 C C . LEU F 2 184 ? 47.317 141.524 76.879 1.00 89.88 183 LEU F C 1
ATOM 11492 O O . LEU F 2 184 ? 46.244 142.009 76.544 1.00 89.87 183 LEU F O 1
ATOM 11497 N N . THR F 2 185 ? 48.168 141.012 75.996 1.00 89.20 184 THR F N 1
ATOM 11498 C CA . THR F 2 185 ? 47.815 141.048 74.587 1.00 89.48 184 THR F CA 1
ATOM 11499 C C . THR F 2 185 ? 46.572 140.252 74.328 1.00 89.12 184 THR F C 1
ATOM 11500 O O . THR F 2 185 ? 45.685 140.714 73.626 1.00 89.72 184 THR F O 1
ATOM 11504 N N . LYS F 2 186 ? 46.493 139.063 74.916 1.00 88.25 185 LYS F N 1
ATOM 11505 C CA . LYS F 2 186 ? 45.351 138.186 74.683 1.00 87.63 185 LYS F CA 1
ATOM 11506 C C . LYS F 2 186 ? 44.029 138.734 75.158 1.00 87.41 185 LYS F C 1
ATOM 11507 O O . LYS F 2 186 ? 43.037 138.641 74.472 1.00 87.61 185 LYS F O 1
ATOM 11513 N N . LYS F 2 187 ? 44.021 139.311 76.337 1.00 85.09 186 LYS F N 1
ATOM 11514 C CA . LYS F 2 187 ? 42.812 139.885 76.897 1.00 85.08 186 LYS F CA 1
ATOM 11515 C C . LYS F 2 187 ? 42.408 141.147 76.188 1.00 85.61 186 LYS F C 1
ATOM 11516 O O . LYS F 2 187 ? 41.249 141.378 75.925 1.00 85.37 186 LYS F O 1
ATOM 11522 N N . PHE F 2 188 ? 43.399 141.966 75.893 1.00 86.76 187 PHE F N 1
ATOM 11523 C CA . PHE F 2 188 ? 43.212 143.230 75.214 1.00 87.13 187 PHE F CA 1
ATOM 11524 C C . PHE F 2 188 ? 43.653 143.216 73.766 1.00 87.26 187 PHE F C 1
ATOM 11525 O O . PHE F 2 188 ? 43.108 143.901 72.930 1.00 87.48 187 PHE F O 1
ATOM 11533 N N . GLY F 2 189 ? 44.665 142.429 73.482 1.00 86.29 188 GLY F N 1
ATOM 11534 C CA . GLY F 2 189 ? 45.265 142.377 72.163 1.00 86.37 188 GLY F CA 1
ATOM 11535 C C . GLY F 2 189 ? 44.389 141.668 71.152 1.00 85.60 188 GLY F C 1
ATOM 11536 O O . GLY F 2 189 ? 43.967 142.267 70.163 1.00 85.76 188 GLY F O 1
ATOM 11537 N N . GLU F 2 190 ? 44.102 140.395 71.416 1.00 91.01 189 GLU F N 1
ATOM 11538 C CA . GLU F 2 190 ? 43.359 139.522 70.501 1.00 90.46 189 GLU F CA 1
ATOM 11539 C C . GLU F 2 190 ? 42.049 140.101 69.972 1.00 91.33 189 GLU F C 1
ATOM 11540 O O . GLU F 2 190 ? 41.521 139.630 68.965 1.00 91.51 189 GLU F O 1
ATOM 11546 N N . MET F 2 191 ? 41.526 141.113 70.653 1.00 87.76 190 MET F N 1
ATOM 11547 C CA . MET F 2 191 ? 40.256 141.720 70.277 1.00 88.10 190 MET F CA 1
ATOM 11548 C C . MET F 2 191 ? 40.423 142.612 69.050 1.00 88.02 190 MET F C 1
ATOM 11549 O O . MET F 2 191 ? 39.818 142.371 68.005 1.00 87.83 190 MET F O 1
ATOM 11554 N N . ALA F 2 192 ? 41.255 143.640 69.187 1.00 86.30 191 ALA F N 1
ATOM 11555 C CA . ALA F 2 192 ? 41.524 144.566 68.091 1.00 87.13 191 ALA F CA 1
ATOM 11556 C C . ALA F 2 192 ? 42.211 143.849 66.931 1.00 87.60 191 ALA F C 1
ATOM 11557 O O . ALA F 2 192 ? 42.130 144.285 65.783 1.00 87.93 191 ALA F O 1
ATOM 11559 N N . GLU F 2 193 ? 42.887 142.747 67.248 1.00 91.46 192 GLU F N 1
ATOM 11560 C CA . GLU F 2 193 ? 43.588 141.937 66.252 1.00 91.21 192 GLU F CA 1
ATOM 11561 C C . GLU F 2 193 ? 42.612 141.341 65.259 1.00 90.68 192 GLU F C 1
ATOM 11562 O O . GLU F 2 193 ? 42.860 141.337 64.049 1.00 90.67 192 GLU F O 1
ATOM 11568 N N . CYS F 2 194 ? 41.499 140.843 65.778 1.00 89.84 193 CYS F N 1
ATOM 11569 C CA . CYS F 2 194 ? 40.437 140.354 64.926 1.00 90.01 193 CYS F CA 1
ATOM 11570 C C . CYS F 2 194 ? 39.725 141.539 64.288 1.00 90.14 193 CYS F C 1
ATOM 11571 O O . CYS F 2 194 ? 39.417 141.502 63.105 1.00 90.49 193 CYS F O 1
ATOM 11574 N N . SER F 2 195 ? 39.511 142.602 65.059 1.00 86.76 194 SER F N 1
ATOM 11575 C CA . SER F 2 195 ? 38.985 143.854 64.515 1.00 87.03 194 SER F CA 1
ATOM 11576 C C . SER F 2 195 ? 39.738 144.282 63.264 1.00 87.00 194 SER F C 1
ATOM 11577 O O . SER F 2 195 ? 39.140 144.731 62.290 1.00 87.28 194 SER F O 1
ATOM 11580 N N . ALA F 2 196 ? 41.056 144.138 63.297 1.00 86.49 195 ALA F N 1
ATOM 11581 C CA . ALA F 2 196 ? 41.864 144.370 62.113 1.00 86.67 195 ALA F CA 1
ATOM 11582 C C . ALA F 2 196 ? 41.597 143.277 61.093 1.00 86.31 195 ALA F C 1
ATOM 11583 O O . ALA F 2 196 ? 41.119 143.543 59.995 1.00 86.40 195 ALA F O 1
ATOM 11585 N N . ALA F 2 197 ? 41.894 142.041 61.482 1.00 91.06 196 ALA F N 1
ATOM 11586 C CA . ALA F 2 197 ? 41.788 140.894 60.589 1.00 90.81 196 ALA F CA 1
ATOM 11587 C C . ALA F 2 197 ? 40.402 140.759 59.981 1.00 90.82 196 ALA F C 1
ATOM 11588 O O . ALA F 2 197 ? 40.265 140.311 58.847 1.00 90.85 196 ALA F O 1
ATOM 11590 N N . CYS F 2 198 ? 39.373 141.144 60.729 1.00 93.59 197 CYS F N 1
ATOM 11591 C CA . CYS F 2 198 ? 38.008 141.049 60.219 1.00 94.03 197 CYS F CA 1
ATOM 11592 C C . CYS F 2 198 ? 37.721 142.169 59.224 1.00 93.96 197 CYS F C 1
ATOM 11593 O O . CYS F 2 198 ? 37.359 141.896 58.082 1.00 93.45 197 CYS F O 1
ATOM 11596 N N . GLY F 2 199 ? 37.911 143.419 59.643 1.00 90.58 198 GLY F N 1
ATOM 11597 C CA . GLY F 2 199 ? 37.732 144.561 58.759 1.00 90.05 198 GLY F CA 1
ATOM 11598 C C . GLY F 2 199 ? 38.626 144.488 57.534 1.00 90.86 198 GLY F C 1
ATOM 11599 O O . GLY F 2 199 ? 38.430 145.213 56.558 1.00 90.44 198 GLY F O 1
ATOM 11600 N N . ALA F 2 200 ? 39.613 143.597 57.605 1.00 92.80 199 ALA F N 1
ATOM 11601 C CA . ALA F 2 200 ? 40.545 143.310 56.520 1.00 92.48 199 ALA F CA 1
ATOM 11602 C C . ALA F 2 200 ? 39.891 142.589 55.349 1.00 92.40 199 ALA F C 1
ATOM 11603 O O . ALA F 2 200 ? 39.824 143.110 54.235 1.00 92.71 199 ALA F O 1
ATOM 11605 N N . MET F 2 201 ? 39.426 141.375 55.623 1.00 90.48 200 MET F N 1
ATOM 11606 C CA . MET F 2 201 ? 38.861 140.494 54.611 1.00 89.82 200 MET F CA 1
ATOM 11607 C C . MET F 2 201 ? 37.698 141.141 53.870 1.00 89.84 200 MET F C 1
ATOM 11608 O O . MET F 2 201 ? 37.418 140.803 52.722 1.00 90.46 200 MET F O 1
ATOM 11613 N N . LEU F 2 202 ? 37.033 142.084 54.527 1.00 88.20 201 LEU F N 1
ATOM 11614 C CA . LEU F 2 202 ? 35.879 142.752 53.942 1.00 89.27 201 LEU F CA 1
ATOM 11615 C C . LEU F 2 202 ? 36.300 143.760 52.886 1.00 90.38 201 LEU F C 1
ATOM 11616 O O . LEU F 2 202 ? 35.626 143.925 51.868 1.00 91.08 201 LEU F O 1
ATOM 11621 N N . GLY F 2 203 ? 37.498 144.274 53.074 1.00 95.44 202 GLY F N 1
ATOM 11622 C CA . GLY F 2 203 ? 38.155 145.118 52.106 1.00 96.08 202 GLY F CA 1
ATOM 11623 C C . GLY F 2 203 ? 38.525 144.315 50.866 1.00 95.41 202 GLY F C 1
ATOM 11624 O O . GLY F 2 203 ? 38.482 144.805 49.751 1.00 95.68 202 GLY F O 1
ATOM 11625 N N . GLY F 2 204 ? 38.907 143.062 51.061 1.00 101.34 203 GLY F N 1
ATOM 11626 C CA . GLY F 2 204 ? 39.327 142.234 49.946 1.00 101.61 203 GLY F CA 1
ATOM 11627 C C . GLY F 2 204 ? 40.831 142.067 49.883 1.00 101.50 203 GLY F C 1
ATOM 11628 O O . GLY F 2 204 ? 41.383 141.618 48.894 1.00 102.29 203 GLY F O 1
ATOM 11629 N N . ALA F 2 205 ? 41.495 142.446 50.957 1.00 101.88 204 ALA F N 1
ATOM 11630 C CA . ALA F 2 205 ? 42.943 142.370 51.047 1.00 102.76 204 ALA F CA 1
ATOM 11631 C C . ALA F 2 205 ? 43.551 140.976 51.009 1.00 102.21 204 ALA F C 1
ATOM 11632 O O . ALA F 2 205 ? 42.960 140.014 51.463 1.00 102.89 204 ALA F O 1
ATOM 11634 N N . GLY F 2 206 ? 44.752 140.906 50.449 1.00 109.96 205 GLY F N 1
ATOM 11635 C CA . GLY F 2 206 ? 45.522 139.686 50.306 1.00 110.62 205 GLY F CA 1
ATOM 11636 C C . GLY F 2 206 ? 46.133 139.186 51.591 1.00 109.99 205 GLY F C 1
ATOM 11637 O O . GLY F 2 206 ? 46.305 139.944 52.538 1.00 109.71 205 GLY F O 1
ATOM 11638 N N . PRO F 2 207 ? 46.497 137.848 51.601 1.00 109.72 206 PRO F N 1
ATOM 11639 C CA . PRO F 2 207 ? 47.056 137.380 52.875 1.00 109.76 206 PRO F CA 1
ATOM 11640 C C . PRO F 2 207 ? 48.271 138.150 53.261 1.00 110.50 206 PRO F C 1
ATOM 11641 O O . PRO F 2 207 ? 48.453 138.424 54.435 1.00 111.13 206 PRO F O 1
ATOM 11645 N N . ASP F 2 208 ? 49.100 138.520 52.300 1.00 115.71 207 ASP F N 1
ATOM 11646 C CA . ASP F 2 208 ? 50.305 139.241 52.643 1.00 116.16 207 ASP F CA 1
ATOM 11647 C C . ASP F 2 208 ? 49.891 140.482 53.369 1.00 115.90 207 ASP F C 1
ATOM 11648 O O . ASP F 2 208 ? 50.442 140.816 54.402 1.00 115.83 207 ASP F O 1
ATOM 11653 N N . GLU F 2 209 ? 48.895 141.157 52.836 1.00 112.38 208 GLU F N 1
ATOM 11654 C CA . GLU F 2 209 ? 48.424 142.360 53.479 1.00 112.79 208 GLU F CA 1
ATOM 11655 C C . GLU F 2 209 ? 47.783 142.070 54.831 1.00 112.37 208 GLU F C 1
ATOM 11656 O O . GLU F 2 209 ? 48.004 142.773 55.802 1.00 110.94 208 GLU F O 1
ATOM 11662 N N . GLU F 2 210 ? 46.991 141.014 54.887 1.00 111.76 209 GLU F N 1
ATOM 11663 C CA . GLU F 2 210 ? 46.266 140.672 56.096 1.00 111.59 209 GLU F CA 1
ATOM 11664 C C . GLU F 2 210 ? 47.081 140.322 57.311 1.00 110.39 209 GLU F C 1
ATOM 11665 O O . GLU F 2 210 ? 46.810 140.792 58.404 1.00 110.22 209 GLU F O 1
ATOM 11671 N N . ALA F 2 211 ? 48.095 139.503 57.125 1.00 109.05 210 ALA F N 1
ATOM 11672 C CA . ALA F 2 211 ? 48.906 139.096 58.246 1.00 109.73 210 ALA F CA 1
ATOM 11673 C C . ALA F 2 211 ? 49.504 140.343 58.814 1.00 110.71 210 ALA F C 1
ATOM 11674 O O . ALA F 2 211 ? 49.648 140.485 60.016 1.00 110.78 210 ALA F O 1
ATOM 11676 N N . ALA F 2 212 ? 49.859 141.260 57.935 1.00 106.52 211 ALA F N 1
ATOM 11677 C CA . ALA F 2 212 ? 50.444 142.489 58.388 1.00 106.41 211 ALA F CA 1
ATOM 11678 C C . ALA F 2 212 ? 49.427 143.161 59.253 1.00 106.89 211 ALA F C 1
ATOM 11679 O O . ALA F 2 212 ? 49.739 143.626 60.339 1.00 106.77 211 ALA F O 1
ATOM 11681 N N . LEU F 2 213 ? 48.190 143.186 58.789 1.00 103.84 212 LEU F N 1
ATOM 11682 C CA . LEU F 2 213 ? 47.161 143.829 59.563 1.00 103.52 212 LEU F CA 1
ATOM 11683 C C . LEU F 2 213 ? 46.991 143.119 60.871 1.00 102.93 212 LEU F C 1
ATOM 11684 O O . LEU F 2 213 ? 46.956 143.739 61.912 1.00 102.35 212 LEU F O 1
ATOM 11689 N N . ARG F 2 214 ? 46.965 141.807 60.879 1.00 102.41 213 ARG F N 1
ATOM 11690 C CA . ARG F 2 214 ? 46.790 141.215 62.171 1.00 101.77 213 ARG F CA 1
ATOM 11691 C C . ARG F 2 214 ? 47.900 141.692 63.067 1.00 101.92 213 ARG F C 1
ATOM 11692 O O . ARG F 2 214 ? 47.676 142.078 64.192 1.00 102.60 213 ARG F O 1
ATOM 11700 N N . ARG F 2 215 ? 49.113 141.693 62.570 1.00 107.50 214 ARG F N 1
ATOM 11701 C CA . ARG F 2 215 ? 50.234 142.090 63.402 1.00 107.96 214 ARG F CA 1
ATOM 11702 C C . ARG F 2 215 ? 50.047 143.498 63.952 1.00 108.50 214 ARG F C 1
ATOM 11703 O O . ARG F 2 215 ? 50.451 143.811 65.052 1.00 108.55 214 ARG F O 1
ATOM 11711 N N . TYR F 2 216 ? 49.497 144.362 63.103 1.00 96.65 215 TYR F N 1
ATOM 11712 C CA . TYR F 2 216 ? 49.200 14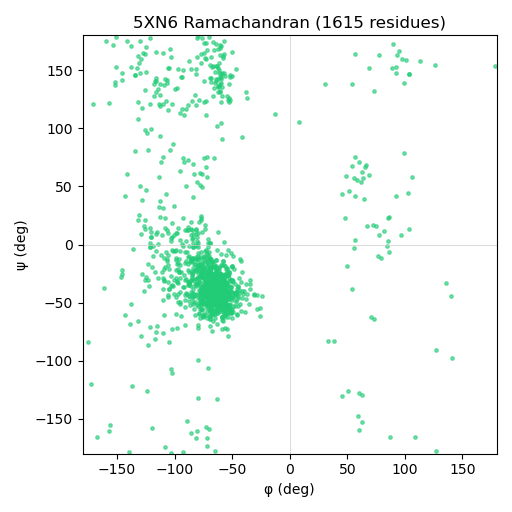5.743 63.464 1.00 96.58 215 TYR F CA 1
ATOM 11713 C C . TYR F 2 216 ? 48.112 145.818 64.534 1.00 96.63 215 TYR F C 1
ATOM 11714 O O . TYR F 2 216 ? 48.196 146.618 65.466 1.00 96.04 215 TYR F O 1
ATOM 11723 N N . GLY F 2 217 ? 47.092 144.976 64.388 1.00 96.80 216 GLY F N 1
ATOM 11724 C CA . GLY F 2 217 ? 45.997 144.943 65.312 1.00 96.35 216 GLY F CA 1
ATOM 11725 C C . GLY F 2 217 ? 46.385 144.454 66.656 1.00 95.94 216 GLY F C 1
ATOM 11726 O O . GLY F 2 217 ? 45.989 145.062 67.625 1.00 95.78 216 GLY F O 1
ATOM 11727 N N . ARG F 2 218 ? 47.159 143.391 66.720 1.00 96.78 217 ARG F N 1
ATOM 11728 C CA . ARG F 2 218 ? 47.522 142.865 68.003 1.00 96.65 217 ARG F CA 1
ATOM 11729 C C . ARG F 2 218 ? 48.259 143.938 68.752 1.00 96.85 217 ARG F C 1
ATOM 11730 O O . ARG F 2 218 ? 47.991 144.204 69.903 1.00 96.15 217 ARG F O 1
ATOM 11738 N N . THR F 2 219 ? 49.176 144.593 68.085 1.00 94.66 218 THR F N 1
ATOM 11739 C CA . THR F 2 219 ? 49.958 145.613 68.724 1.00 94.93 218 THR F CA 1
ATOM 11740 C C . THR F 2 219 ? 49.156 146.804 69.165 1.00 94.51 218 THR F C 1
ATOM 11741 O O . THR F 2 219 ? 49.300 147.299 70.275 1.00 94.59 218 THR F O 1
ATOM 11745 N N . ILE F 2 220 ? 48.269 147.247 68.308 1.00 89.24 219 ILE F N 1
ATOM 11746 C CA . ILE F 2 220 ? 47.464 148.393 68.627 1.00 89.53 219 ILE F CA 1
ATOM 11747 C C . ILE F 2 220 ? 46.553 148.105 69.790 1.00 88.93 219 ILE F C 1
ATOM 11748 O O . ILE F 2 220 ? 46.335 148.941 70.617 1.00 88.88 219 ILE F O 1
ATOM 11753 N N . GLY F 2 221 ? 46.017 146.911 69.845 1.00 89.52 220 GLY F N 1
ATOM 11754 C CA . GLY F 2 221 ? 45.122 146.557 70.908 1.00 89.05 220 GLY F CA 1
ATOM 11755 C C . GLY F 2 221 ? 45.844 146.617 72.197 1.00 88.89 220 GLY F C 1
ATOM 11756 O O . GLY F 2 221 ? 45.274 147.077 73.154 1.00 88.86 220 GLY F O 1
ATOM 11757 N N . VAL F 2 222 ? 47.072 146.125 72.240 1.00 83.66 221 VAL F N 1
ATOM 11758 C CA . VAL F 2 222 ? 47.789 146.192 73.500 1.00 84.09 221 VAL F CA 1
ATOM 11759 C C . VAL F 2 222 ? 48.160 147.574 73.884 1.00 85.18 221 VAL F C 1
ATOM 11760 O O . VAL F 2 222 ? 48.196 147.868 75.048 1.00 85.53 221 VAL F O 1
ATOM 11764 N N . LEU F 2 223 ? 48.522 148.407 72.920 1.00 82.89 222 LEU F N 1
ATOM 11765 C CA . LEU F 2 223 ? 48.981 149.731 73.278 1.00 84.02 222 LEU F CA 1
ATOM 11766 C C . LEU F 2 223 ? 47.960 150.579 73.973 1.00 84.29 222 LEU F C 1
ATOM 11767 O O . LEU F 2 223 ? 48.173 151.028 75.057 1.00 84.83 222 LEU F O 1
ATOM 11772 N N . TYR F 2 224 ? 46.795 150.729 73.411 1.00 89.20 223 TYR F N 1
ATOM 11773 C CA . TYR F 2 224 ? 45.787 151.543 74.081 1.00 89.50 223 TYR F CA 1
ATOM 11774 C C . TYR F 2 224 ? 45.576 151.130 75.532 1.00 89.32 223 TYR F C 1
ATOM 11775 O O . TYR F 2 224 ? 45.332 151.971 76.390 1.00 89.97 223 TYR F O 1
ATOM 11784 N N . GLN F 2 225 ? 45.658 149.833 75.803 1.00 95.20 224 GLN F N 1
ATOM 11785 C CA . GLN F 2 225 ? 45.435 149.342 77.155 1.00 94.84 224 GLN F CA 1
ATOM 11786 C C . GLN F 2 225 ? 46.635 149.622 78.046 1.00 95.14 224 GLN F C 1
ATOM 11787 O O . GLN F 2 225 ? 46.492 150.145 79.149 1.00 95.80 224 GLN F O 1
ATOM 11793 N N . LEU F 2 226 ? 47.821 149.283 77.557 1.00 89.64 225 LEU F N 1
ATOM 11794 C CA . LEU F 2 226 ? 49.045 149.458 78.326 1.00 90.37 225 LEU F CA 1
ATOM 11795 C C . LEU F 2 226 ? 49.282 150.923 78.670 1.00 91.59 225 LEU F C 1
ATOM 11796 O O . LEU F 2 226 ? 49.977 151.237 79.626 1.00 92.28 225 LEU F O 1
ATOM 11801 N N . VAL F 2 227 ? 48.743 151.807 77.860 1.00 91.62 226 VAL F N 1
ATOM 11802 C CA . VAL F 2 227 ? 48.815 153.221 78.134 1.00 92.76 226 VAL F CA 1
ATOM 11803 C C . VAL F 2 227 ? 47.882 153.544 79.272 1.00 92.85 226 VAL F C 1
ATOM 11804 O O . VAL F 2 227 ? 48.144 154.410 80.043 1.00 93.78 226 VAL F O 1
ATOM 11808 N N . ASP F 2 228 ? 46.745 152.890 79.324 1.00 102.01 227 ASP F N 1
ATOM 11809 C CA . ASP F 2 228 ? 45.743 153.197 80.320 1.00 102.16 227 ASP F CA 1
ATOM 11810 C C . ASP F 2 228 ? 46.041 152.945 81.755 1.00 102.82 227 ASP F C 1
ATOM 11811 O O . ASP F 2 228 ? 45.571 153.690 82.591 1.00 103.86 227 ASP F O 1
ATOM 11816 N N . ASP F 2 229 ? 46.769 151.885 82.051 1.00 111.10 228 ASP F N 1
ATOM 11817 C CA . ASP F 2 229 ? 47.105 151.582 83.424 1.00 111.10 228 ASP F CA 1
ATOM 11818 C C . ASP F 2 229 ? 47.971 152.715 83.940 1.00 111.67 228 ASP F C 1
ATOM 11819 O O . ASP F 2 229 ? 47.925 153.078 85.115 1.00 112.49 228 ASP F O 1
ATOM 11824 N N . ILE F 2 230 ? 48.783 153.250 83.035 1.00 100.45 229 ILE F N 1
ATOM 11825 C CA . ILE F 2 230 ? 49.754 154.266 83.359 1.00 101.73 229 ILE F CA 1
ATOM 11826 C C . ILE F 2 230 ? 48.997 155.459 83.870 1.00 102.51 229 ILE F C 1
ATOM 11827 O O . ILE F 2 230 ? 49.482 156.179 84.720 1.00 103.52 229 ILE F O 1
ATOM 11832 N N . ARG F 2 231 ? 47.712 155.523 83.562 1.00 113.71 230 ARG F N 1
ATOM 11833 C CA . ARG F 2 231 ? 46.878 156.547 84.177 1.00 114.02 230 ARG F CA 1
ATOM 11834 C C . ARG F 2 231 ? 45.700 155.747 83.612 1.00 113.55 230 ARG F C 1
ATOM 11835 O O . ARG F 2 231 ? 45.852 154.605 83.206 1.00 112.73 230 ARG F O 1
ATOM 11843 N N . SER F 2 232 ? 44.527 156.370 83.603 1.00 108.79 231 SER F N 1
ATOM 11844 C CA . SER F 2 232 ? 43.119 155.980 83.700 1.00 108.37 231 SER F CA 1
ATOM 11845 C C . SER F 2 232 ? 42.297 156.686 84.755 1.00 108.15 231 SER F C 1
ATOM 11846 O O . SER F 2 232 ? 41.103 156.415 84.875 1.00 106.94 231 SER F O 1
ATOM 11849 N N . ASN F 2 236 ? 36.403 152.673 83.007 1.00 102.40 235 ASN F N 1
ATOM 11850 C CA . ASN F 2 236 ? 35.175 152.015 82.601 1.00 101.65 235 ASN F CA 1
ATOM 11851 C C . ASN F 2 236 ? 35.452 151.162 81.389 1.00 101.07 235 ASN F C 1
ATOM 11852 O O . ASN F 2 236 ? 34.851 151.314 80.334 1.00 100.86 235 ASN F O 1
ATOM 11857 N N . GLY F 2 237 ? 36.385 150.251 81.585 1.00 98.08 236 GLY F N 1
ATOM 11858 C CA . GLY F 2 237 ? 36.872 149.345 80.567 1.00 98.06 236 GLY F CA 1
ATOM 11859 C C . GLY F 2 237 ? 36.696 147.929 81.060 1.00 96.90 236 GLY F C 1
ATOM 11860 O O . GLY F 2 237 ? 35.608 147.551 81.446 1.00 95.91 236 GLY F O 1
ATOM 11861 N N . LYS F 2 238 ? 37.748 147.144 81.060 1.00 92.80 237 LYS F N 1
ATOM 11862 C CA . LYS F 2 238 ? 37.634 145.801 81.554 1.00 92.06 237 LYS F CA 1
ATOM 11863 C C . LYS F 2 238 ? 38.763 145.671 82.534 1.00 92.28 237 LYS F C 1
ATOM 11864 O O . LYS F 2 238 ? 39.696 146.443 82.500 1.00 93.51 237 LYS F O 1
ATOM 11870 N N . MET F 2 239 ? 38.672 144.718 83.433 1.00 108.12 238 MET F N 1
ATOM 11871 C CA . MET F 2 239 ? 39.692 144.560 84.431 1.00 107.80 238 MET F CA 1
ATOM 11872 C C . MET F 2 239 ? 41.093 144.234 83.925 1.00 108.44 238 MET F C 1
ATOM 11873 O O . MET F 2 239 ? 41.234 143.332 83.145 1.00 108.66 238 MET F O 1
ATOM 11878 N N . ARG F 2 240 ? 42.097 144.967 84.402 1.00 118.51 239 ARG F N 1
ATOM 11879 C CA . ARG F 2 240 ? 43.510 144.693 84.184 1.00 118.69 239 ARG F CA 1
ATOM 11880 C C . ARG F 2 240 ? 43.652 143.437 85.049 1.00 118.06 239 ARG F C 1
ATOM 11881 O O . ARG F 2 240 ? 43.958 142.352 84.585 1.00 116.95 239 ARG F O 1
ATOM 11889 N N . ALA F 2 243 ? 48.613 143.271 85.955 1.00 118.60 242 ALA F N 1
ATOM 11890 C CA . ALA F 2 243 ? 49.251 144.550 86.041 1.00 119.05 242 ALA F CA 1
ATOM 11891 C C . ALA F 2 243 ? 50.160 144.792 84.863 1.00 119.29 242 ALA F C 1
ATOM 11892 O O . ALA F 2 243 ? 50.507 143.859 84.173 1.00 119.08 242 ALA F O 1
ATOM 11894 N N . SER F 2 244 ? 50.567 146.005 84.659 1.00 120.35 243 SER F N 1
ATOM 11895 C CA . SER F 2 244 ? 50.129 147.109 85.440 1.00 120.59 243 SER F CA 1
ATOM 11896 C C . SER F 2 244 ? 50.033 148.213 84.397 1.00 121.11 243 SER F C 1
ATOM 11897 O O . SER F 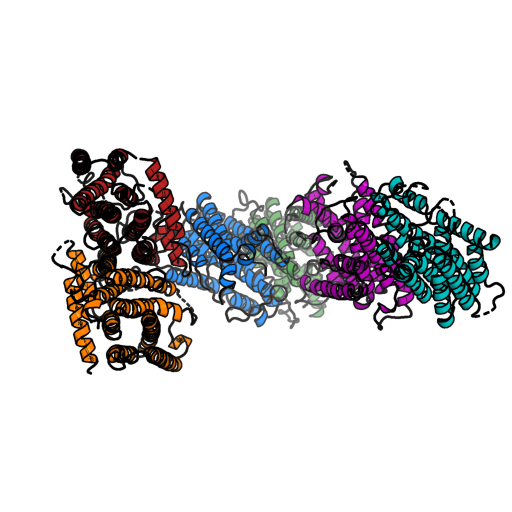2 244 ? 48.961 148.782 84.184 1.00 120.95 243 SER F O 1
ATOM 11900 N N . VAL F 2 245 ? 51.152 148.530 83.768 1.00 117.62 244 VAL F N 1
ATOM 11901 C CA . VAL F 2 2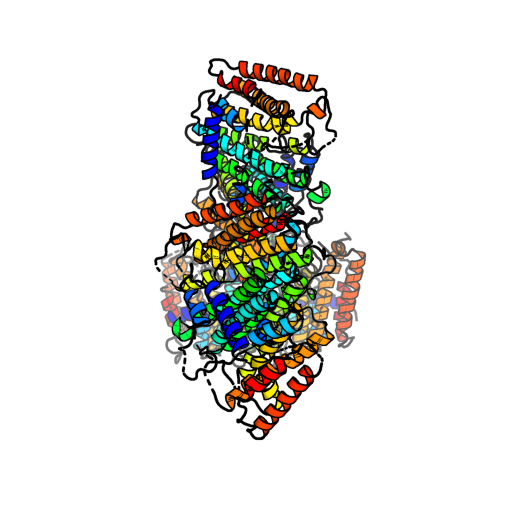45 ? 52.403 147.762 83.887 1.00 117.45 244 VAL F CA 1
ATOM 11902 C C . VAL F 2 245 ? 53.440 148.296 84.849 1.00 118.04 244 VAL F C 1
ATOM 11903 O O . VAL F 2 245 ? 54.558 147.806 84.896 1.00 118.59 244 VAL F O 1
ATOM 11907 N N . LEU F 2 246 ? 53.051 149.274 85.645 1.00 116.67 245 LEU F N 1
ATOM 11908 C CA . LEU F 2 246 ? 53.989 149.830 86.588 1.00 117.26 245 LEU F CA 1
ATOM 11909 C C . LEU F 2 246 ? 54.413 148.706 87.498 1.00 116.52 245 LEU F C 1
ATOM 11910 O O . LEU F 2 246 ? 55.579 148.569 87.836 1.00 116.55 245 LEU F O 1
ATOM 11915 N N . ARG F 2 247 ? 53.450 147.884 87.871 1.00 121.87 246 ARG F N 1
ATOM 11916 C CA . ARG F 2 247 ? 53.698 146.784 88.759 1.00 121.16 246 ARG F CA 1
ATOM 11917 C C . ARG F 2 247 ? 54.699 145.831 88.159 1.00 121.27 246 ARG F C 1
ATOM 11918 O O . ARG F 2 247 ? 54.599 145.426 87.012 1.00 121.41 246 ARG F O 1
ATOM 11926 N N . ALA F 2 248 ? 55.672 145.476 88.982 1.00 126.53 247 ALA F N 1
ATOM 11927 C CA . ALA F 2 248 ? 56.724 144.563 88.586 1.00 126.58 247 ALA F CA 1
ATOM 11928 C C . ALA F 2 248 ? 57.413 144.812 87.267 1.00 127.18 247 ALA F C 1
ATOM 11929 O O . ALA F 2 248 ? 57.968 143.876 86.691 1.00 127.00 247 ALA F O 1
ATOM 11931 N N . LEU F 2 249 ? 57.382 146.044 86.774 1.00 118.29 248 LEU F N 1
ATOM 11932 C CA . LEU F 2 249 ? 58.085 146.302 85.531 1.00 119.90 248 LEU F CA 1
ATOM 11933 C C . LEU F 2 249 ? 59.336 147.142 85.747 1.00 120.97 248 LEU F C 1
ATOM 11934 O O . LEU F 2 249 ? 60.439 146.653 85.539 1.00 121.00 248 LEU F O 1
ATOM 11939 N N . GLY F 2 250 ? 59.199 148.353 86.257 1.00 118.40 249 GLY F N 1
ATOM 11940 C CA . GLY F 2 250 ? 57.928 148.986 86.468 1.00 117.59 249 GLY F CA 1
ATOM 11941 C C . GLY F 2 250 ? 58.094 150.364 85.878 1.00 118.95 249 GLY F C 1
ATOM 11942 O O . GLY F 2 250 ? 58.973 151.121 86.274 1.00 119.47 249 GLY F O 1
ATOM 11943 N N . MET F 2 251 ? 57.247 150.705 84.930 1.00 111.82 250 MET F N 1
ATOM 11944 C CA . MET F 2 251 ? 57.287 152.024 84.338 1.00 111.34 250 MET F CA 1
ATOM 11945 C C . MET F 2 251 ? 58.496 152.656 83.689 1.00 112.16 250 MET F C 1
ATOM 11946 O O . MET F 2 251 ? 58.417 153.747 83.143 1.00 112.48 250 MET F O 1
ATOM 11951 N N . ASP F 2 252 ? 59.622 151.968 83.725 1.00 108.77 251 ASP F N 1
ATOM 11952 C CA . ASP F 2 252 ? 60.831 152.533 83.166 1.00 108.49 251 ASP F CA 1
ATOM 11953 C C . ASP F 2 252 ? 60.815 151.563 82.036 1.00 108.32 251 ASP F C 1
ATOM 11954 O O . ASP F 2 252 ? 61.129 151.889 80.907 1.00 108.29 251 ASP F O 1
ATOM 11959 N N . ARG F 2 253 ? 60.423 150.353 82.357 1.00 106.74 252 ARG F N 1
ATOM 11960 C CA . ARG F 2 253 ? 60.330 149.356 81.344 1.00 106.51 252 ARG F CA 1
ATOM 11961 C C . ARG F 2 253 ? 58.964 149.573 80.719 1.00 106.59 252 ARG F C 1
ATOM 11962 O O . ARG F 2 253 ? 58.808 149.449 79.517 1.00 106.72 252 ARG F O 1
ATOM 11970 N N . ALA F 2 254 ? 57.956 149.910 81.515 1.00 104.18 253 ALA F N 1
ATOM 11971 C CA . ALA F 2 254 ? 56.669 150.060 80.848 1.00 104.41 253 ALA F CA 1
ATOM 11972 C C . ALA F 2 254 ? 56.750 151.106 79.769 1.00 104.66 253 ALA F C 1
ATOM 11973 O O . ALA F 2 254 ? 56.210 150.963 78.682 1.00 104.27 253 ALA F O 1
ATOM 11975 N N . LEU F 2 255 ? 57.432 152.182 80.082 1.00 103.98 254 LEU F N 1
ATOM 11976 C CA . LEU F 2 255 ? 57.568 153.246 79.135 1.00 104.27 254 LEU F CA 1
ATOM 11977 C C . LEU F 2 255 ? 58.316 152.724 77.945 1.00 104.22 254 LEU F C 1
ATOM 11978 O O . LEU F 2 255 ? 57.989 153.030 76.824 1.00 104.61 254 LEU F O 1
ATOM 11983 N N . GLY F 2 256 ? 59.336 151.930 78.193 1.00 104.12 255 GLY F N 1
ATOM 11984 C CA . GLY F 2 256 ? 60.121 151.414 77.098 1.00 104.26 255 GLY F CA 1
ATOM 11985 C C . GLY F 2 256 ? 59.247 150.578 76.217 1.00 103.58 255 GLY F C 1
ATOM 11986 O O . GLY F 2 256 ? 59.309 150.650 75.003 1.00 103.88 255 GLY F O 1
ATOM 11987 N N . ILE F 2 257 ? 58.403 149.791 76.842 1.00 102.06 256 ILE F N 1
ATOM 11988 C CA . ILE F 2 257 ? 57.545 148.930 76.088 1.00 102.29 256 ILE F CA 1
ATOM 11989 C C . ILE F 2 257 ? 56.667 149.726 75.188 1.00 102.73 256 ILE F C 1
ATO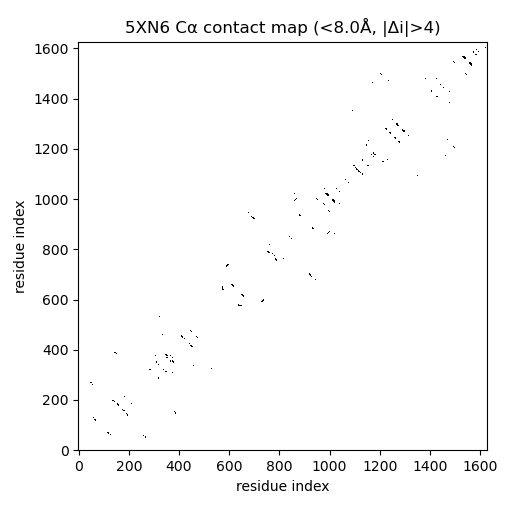M 11990 O O . ILE F 2 257 ? 56.548 149.399 74.016 1.00 103.28 256 ILE F O 1
ATOM 11995 N N . VAL F 2 258 ? 56.079 150.800 75.695 1.00 98.86 257 VAL F N 1
ATOM 11996 C CA . VAL F 2 258 ? 55.167 151.552 74.845 1.00 98.82 257 VAL F CA 1
ATOM 11997 C C . VAL F 2 258 ? 55.921 152.004 73.650 1.00 99.37 257 VAL F C 1
ATOM 11998 O O . VAL F 2 258 ? 55.460 151.901 72.544 1.00 98.93 257 VAL F O 1
ATOM 12002 N N . GLU F 2 259 ? 57.114 152.485 73.856 1.00 103.05 258 GLU F N 1
ATOM 12003 C CA . GLU F 2 259 ? 57.835 152.944 72.686 1.00 103.43 258 GLU F CA 1
ATOM 12004 C C . GLU F 2 259 ? 58.065 151.827 71.700 1.00 103.53 258 GLU F C 1
ATOM 12005 O O . GLU F 2 259 ? 57.860 152.004 70.503 1.00 104.20 258 GLU F O 1
ATOM 12011 N N . GLU F 2 260 ? 58.456 150.665 72.190 1.00 104.36 259 GLU F N 1
ATOM 12012 C CA . GLU F 2 260 ? 58.731 149.576 71.284 1.00 104.36 259 GLU F CA 1
ATOM 12013 C C . GLU F 2 260 ? 57.480 149.250 70.519 1.00 104.51 259 GLU F C 1
ATOM 12014 O O . GLU F 2 260 ? 57.523 149.067 69.322 1.00 104.40 259 GLU F O 1
ATOM 12020 N N . LEU F 2 261 ? 56.353 149.207 71.200 1.00 101.75 260 LEU F N 1
ATOM 12021 C CA . LEU F 2 261 ? 55.104 148.888 70.527 1.00 101.71 260 LEU F CA 1
ATOM 12022 C C . LEU F 2 261 ? 54.696 149.906 69.493 1.00 101.98 260 LEU F C 1
ATOM 12023 O O . LEU F 2 261 ? 54.174 149.558 68.460 1.00 102.03 260 LEU F O 1
ATOM 12028 N N . LYS F 2 262 ? 54.980 151.165 69.770 1.00 101.91 261 LYS F N 1
ATOM 12029 C CA . LYS F 2 262 ? 54.650 152.213 68.829 1.00 101.87 261 LYS F CA 1
ATOM 12030 C C . LYS F 2 262 ? 55.422 151.951 67.561 1.00 101.99 261 LYS F C 1
ATOM 12031 O O . LYS F 2 262 ? 54.905 152.056 66.459 1.00 102.33 261 LYS F O 1
ATOM 12037 N N . ALA F 2 263 ? 56.664 151.545 67.716 1.00 101.89 262 ALA F N 1
ATOM 12038 C CA . ALA F 2 263 ? 57.484 151.269 66.575 1.00 102.61 262 ALA F CA 1
ATOM 12039 C C . ALA F 2 263 ? 56.916 150.151 65.760 1.00 102.48 262 ALA F C 1
ATOM 12040 O O . ALA F 2 263 ? 56.902 150.236 64.563 1.00 102.72 262 ALA F O 1
ATOM 12042 N N . GLN F 2 264 ? 56.433 149.102 66.399 1.00 109.45 263 GLN F N 1
ATOM 12043 C CA . GLN F 2 264 ? 55.916 147.974 65.655 1.00 109.31 263 GLN F CA 1
ATOM 12044 C C . GLN F 2 264 ? 54.736 148.371 64.793 1.00 109.45 263 GLN F C 1
ATOM 12045 O O . GLN F 2 264 ? 54.666 148.054 63.601 1.00 109.74 263 GLN F O 1
ATOM 12051 N N . ALA F 2 265 ? 53.834 149.149 65.362 1.00 104.94 264 ALA F N 1
ATOM 12052 C CA . ALA F 2 265 ? 52.679 149.580 64.605 1.00 104.77 264 ALA F CA 1
ATOM 12053 C C . ALA F 2 265 ? 53.126 150.435 63.459 1.00 105.99 264 ALA F C 1
ATOM 12054 O O . ALA F 2 265 ? 52.687 150.254 62.342 1.00 105.29 264 ALA F O 1
ATOM 12056 N N . LYS F 2 266 ? 54.062 151.336 63.734 1.00 104.28 265 LYS F N 1
ATOM 12057 C CA . LYS F 2 266 ? 54.600 152.221 62.709 1.00 104.99 265 LYS F CA 1
ATOM 12058 C C . LYS F 2 266 ? 55.246 151.440 61.563 1.00 104.82 265 LYS F C 1
ATOM 12059 O O . LYS F 2 266 ? 55.101 151.811 60.398 1.00 104.86 265 LYS F O 1
ATOM 12065 N N . MET F 2 267 ? 55.956 150.363 61.891 1.00 115.31 266 MET F N 1
ATOM 12066 C CA . MET F 2 267 ? 56.607 149.565 60.877 1.00 115.50 266 MET F CA 1
ATOM 12067 C C . MET F 2 267 ? 55.563 148.909 59.986 1.00 115.84 266 MET F C 1
ATOM 12068 O O . MET F 2 267 ? 55.630 148.976 58.743 1.00 116.12 266 MET F O 1
ATOM 12073 N N . GLU F 2 268 ? 54.532 148.350 60.605 1.00 121.30 267 GLU F N 1
ATOM 12074 C CA . GLU F 2 268 ? 53.497 147.710 59.802 1.00 120.93 267 GLU F CA 1
ATOM 12075 C C . GLU F 2 268 ? 52.774 148.725 58.922 1.00 121.42 267 GLU F C 1
ATOM 12076 O O . GLU F 2 268 ? 52.431 148.441 57.790 1.00 121.85 267 GLU F O 1
ATOM 12082 N N . ALA F 2 269 ? 52.531 149.912 59.467 1.00 120.14 268 ALA F N 1
ATOM 12083 C CA . ALA F 2 269 ? 51.866 151.009 58.768 1.00 121.46 268 ALA F CA 1
ATOM 12084 C C . ALA F 2 269 ? 52.684 151.482 57.587 1.00 122.22 268 ALA F C 1
ATOM 12085 O O . ALA F 2 269 ? 52.163 151.875 56.555 1.00 122.38 268 ALA F O 1
ATOM 12087 N N . ASP F 2 270 ? 53.990 151.494 57.791 1.00 128.76 269 ASP F N 1
ATOM 12088 C CA . ASP F 2 270 ? 54.976 151.846 56.803 1.00 129.43 269 ASP F CA 1
ATOM 12089 C C . ASP F 2 270 ? 54.955 150.859 55.662 1.00 128.96 269 ASP F C 1
ATOM 12090 O O . ASP F 2 270 ? 55.279 151.250 54.544 1.00 128.00 269 ASP F O 1
ATOM 12095 N N . ARG F 2 271 ? 54.692 149.574 55.938 1.00 150.32 270 ARG F N 1
ATOM 12096 C CA . ARG F 2 271 ? 54.496 148.663 54.819 1.00 149.20 270 ARG F CA 1
ATOM 12097 C C . ARG F 2 271 ? 53.256 149.320 54.258 1.00 150.07 270 ARG F C 1
ATOM 12098 O O . ARG F 2 271 ? 52.219 149.346 54.895 1.00 150.48 270 ARG F O 1
ATOM 12106 N N . ASP F 2 274 ? 50.085 153.611 49.296 1.00 137.66 273 ASP F N 1
ATOM 12107 C CA . ASP F 2 274 ? 49.023 154.595 49.534 1.00 138.25 273 ASP F CA 1
ATOM 12108 C C . ASP F 2 274 ? 47.968 154.813 48.450 1.00 138.83 273 ASP F C 1
ATOM 12109 O O . ASP F 2 274 ? 48.307 154.752 47.279 1.00 138.93 273 ASP F O 1
ATOM 12114 N N . LYS F 2 275 ? 46.681 155.011 48.797 1.00 138.74 274 LYS F N 1
ATOM 12115 C CA . LYS F 2 275 ? 46.105 155.211 50.159 1.00 136.92 274 LYS F CA 1
ATOM 12116 C C . LYS F 2 275 ? 46.450 156.396 51.094 1.00 137.13 274 LYS F C 1
ATOM 12117 O O . LYS F 2 275 ? 46.935 156.186 52.192 1.00 136.42 274 LYS F O 1
ATOM 12123 N N . TYR F 2 276 ? 46.152 157.622 50.682 1.00 137.55 275 TYR F N 1
ATOM 12124 C CA . TYR F 2 276 ? 46.604 158.811 51.415 1.00 137.63 275 TYR F CA 1
ATOM 12125 C C . TYR F 2 276 ? 46.670 158.933 52.947 1.00 137.69 275 TYR F C 1
ATOM 12126 O O . TYR F 2 276 ? 47.679 159.402 53.445 1.00 137.26 275 TYR F O 1
ATOM 12135 N N . GLY F 2 277 ? 45.661 158.551 53.716 1.00 128.45 276 GLY F N 1
ATOM 12136 C CA . GLY F 2 277 ? 45.817 158.627 55.150 1.00 127.25 276 GLY F CA 1
ATOM 12137 C C . GLY F 2 277 ? 45.844 157.254 55.773 1.00 125.94 276 GLY F C 1
ATOM 12138 O O . GLY F 2 277 ? 44.908 156.484 55.656 1.00 124.66 276 GLY F O 1
ATOM 12139 N N . GLU F 2 278 ? 46.939 156.934 56.425 1.00 117.19 277 GLU F N 1
ATOM 12140 C CA . GLU F 2 278 ? 47.046 155.674 57.089 1.00 115.71 277 GLU F CA 1
ATOM 12141 C C . GLU F 2 278 ? 46.580 155.992 58.480 1.00 115.39 277 GLU F C 1
ATOM 12142 O O . GLU F 2 278 ? 47.284 155.812 59.472 1.00 114.96 277 GLU F O 1
ATOM 12148 N N . ARG F 2 279 ? 45.281 156.154 58.526 1.00 110.94 278 ARG F N 1
ATOM 12149 C CA . ARG F 2 279 ? 44.717 156.558 59.757 1.00 110.69 278 ARG F CA 1
ATOM 12150 C C . ARG F 2 279 ? 45.240 155.623 60.830 1.00 110.11 278 ARG F C 1
ATOM 12151 O O . ARG F 2 279 ? 45.023 155.911 61.967 1.00 110.02 278 ARG F O 1
ATOM 12159 N N . VAL F 2 280 ? 45.961 154.572 60.452 1.00 105.96 279 VAL F N 1
ATOM 12160 C CA . VAL F 2 280 ? 46.552 153.667 61.430 1.00 105.65 279 VAL F CA 1
ATOM 12161 C C . VAL F 2 280 ? 47.580 154.432 62.267 1.00 106.01 279 VAL F C 1
ATOM 12162 O O . VAL F 2 280 ? 47.667 154.252 63.482 1.00 105.83 279 VAL F O 1
ATOM 12166 N N . LEU F 2 281 ? 48.355 155.287 61.601 1.00 106.16 280 LEU F N 1
ATOM 12167 C CA . LEU F 2 281 ? 49.370 156.105 62.252 1.00 106.20 280 LEU F CA 1
ATOM 12168 C C . LEU F 2 281 ? 48.712 157.092 63.216 1.00 106.86 280 LEU F C 1
ATOM 12169 O O . LEU F 2 281 ? 49.117 157.276 64.376 1.00 107.15 280 LEU F O 1
ATOM 12174 N N . PRO F 2 282 ? 47.627 157.683 62.760 1.00 105.39 281 PRO F N 1
ATOM 12175 C CA . PRO F 2 282 ? 46.849 158.610 63.566 1.00 105.39 281 PRO F CA 1
ATOM 12176 C C . PRO F 2 282 ? 46.260 157.890 64.753 1.00 104.55 281 PRO F C 1
ATOM 12177 O O . PRO F 2 282 ? 46.210 158.428 65.829 1.00 104.53 281 PRO F O 1
ATOM 12181 N N . LEU F 2 283 ? 45.812 156.665 64.553 1.00 98.83 282 LEU F N 1
ATOM 12182 C CA . LEU F 2 283 ? 45.254 155.879 65.605 1.00 98.10 282 LEU F CA 1
ATOM 12183 C C . LEU F 2 283 ? 46.313 155.679 66.644 1.00 98.05 282 LEU F C 1
ATOM 12184 O O . LEU F 2 283 ? 46.016 155.907 67.795 1.00 98.44 282 LEU F O 1
ATOM 12189 N N . TYR F 2 284 ? 47.551 155.341 66.275 1.00 99.16 283 TYR F N 1
ATOM 12190 C CA . TYR F 2 284 ? 48.549 155.180 67.329 1.00 99.11 283 TYR F CA 1
ATOM 12191 C C . TYR F 2 284 ? 48.784 156.473 68.077 1.00 99.48 283 TYR F C 1
ATOM 12192 O O . TYR F 2 284 ? 48.807 156.450 69.297 1.00 99.32 283 TYR F O 1
ATOM 12201 N N . SER F 2 285 ? 48.844 157.604 67.388 1.00 98.98 284 SER F N 1
ATOM 12202 C CA . SER F 2 285 ? 49.044 158.850 68.130 1.00 99.24 284 SER F CA 1
ATOM 12203 C C . SER F 2 285 ? 47.866 159.172 69.084 1.00 99.49 284 SER F C 1
ATOM 12204 O O . SER F 2 285 ? 48.057 159.634 70.229 1.00 99.27 284 SER F O 1
ATOM 12207 N N . PHE F 2 286 ? 46.656 158.833 68.686 1.00 101.15 285 PHE F N 1
ATOM 12208 C CA . PHE F 2 286 ? 45.560 159.060 69.607 1.00 100.75 285 PHE F CA 1
ATOM 12209 C C . PHE F 2 286 ? 45.869 158.426 70.944 1.00 100.60 285 PHE F C 1
ATOM 12210 O O . PHE F 2 286 ? 45.283 158.809 71.959 1.00 100.64 285 PHE F O 1
ATOM 12218 N N . VAL F 2 287 ? 46.742 157.434 70.905 1.00 105.60 286 VAL F N 1
ATOM 12219 C CA . VAL F 2 287 ? 47.221 156.748 72.085 1.00 104.78 286 VAL F CA 1
ATOM 12220 C C . VAL F 2 287 ? 48.097 157.615 72.994 1.00 105.25 286 VAL F C 1
ATOM 12221 O O . VAL F 2 287 ? 48.035 157.487 74.217 1.00 105.68 286 VAL F O 1
ATOM 12225 N N . ASP F 2 288 ? 48.914 158.492 72.406 1.00 111.61 287 ASP F N 1
ATOM 12226 C CA . ASP F 2 288 ? 49.900 159.230 73.233 1.00 111.80 287 ASP F CA 1
ATOM 12227 C C . ASP F 2 288 ? 49.119 160.067 74.175 1.00 112.89 287 ASP F C 1
ATOM 12228 O O . ASP F 2 288 ? 49.258 159.930 75.370 1.00 114.14 287 ASP F O 1
ATOM 12233 N N . TYR F 2 289 ? 48.205 160.828 73.607 1.00 120.02 288 TYR F N 1
ATOM 12234 C CA . TYR F 2 289 ? 47.325 161.642 74.393 1.00 119.89 288 TYR F CA 1
ATOM 12235 C C . TYR F 2 289 ? 46.575 160.738 75.375 1.00 120.23 288 TYR F C 1
ATOM 12236 O O . TYR F 2 289 ? 46.995 160.525 76.514 1.00 119.89 288 TYR F O 1
#

Foldseek 3Di:
DDQVVVLVVVQVVLLVLLVVLQDCPDPVNVLSVLLCVQLNVDDSLQLLVLLQLLLQQQPHRLLCSLLSNLLSLLVSLVQLVCCAPVHPPPQDDDNDGRSCVVVNRVSSVVSSVVSNCSSLVSLLDPVNGDDVAPVPCQNVLSVVLSVLQVCQRPPNAQVVLSVLLVPALDDDVSVLVSQLGNQLSSSLSSSLSSNSSSVGDPLSNVLVNVLSSLLSSLLVLVVLQLVPVVRHHDCNVQNNVSSVVVSVVSLVVSVCSCVPTDCVSCVNVNVSSVCSHPPND/DCVVVVLVVVLVVVLDVLQDCDDDLSVLLCLQLPVFPQLPLQQVLLCVLHDPRLLRSLVSNLLSLLVRLVLLVQVQCVAPPDDVRSCVPVHVVSSNVNSVVSNVSSLVSNPVGNDCPDAPPCVLVVVLNVLQCCLVDCNAQVVLSVCFSDVLADPCSLPSCLRNQQSSSLVSQLNSQSRSPHDVVCNVLSSVLRRLLSCLLQLLCVVDCVDGDHSHPVVRDDVVVSVVVNVVSLVVSVVSLVVDDDDPSVVVNVSSVPSVDD/DDFVVLLVVLQVLLLVVLVVLQDCVVNLLSVLLCCQLSVDDSLQLLLLLQLLLLQQAAHSQLCSLLSNLLSLLVSLLVLVCPAPVHHADDPNDGHSCRPSNNVSSNVSSVVSNVSSLVSLQDPVNGDDPAPPVCLNVLSVVLSVLQVCQVPCNAQVVLSPLVVCPVDDDVSVLVSLLGNQLSSNLSRSLSSNSSSVHDPLSSVLSSLLSSLLSSLLVLVVLQLVVPCVHDCVHPNNVVSLVSSVVSLVVNVVSCVPTDCVSCVNVNVSSVCSSDDND/DVVLVVVLVVVLVVVQCVLQDQDPVGLQSVLLCVLLPVPACQLPLLQQLLVFLPDDRFLSSLLSNLLSLLQSLVLLVCVQCVFPVDDVHSCVVSHVVSSNVNSVVSNVSSLCSSVVGRDVVQDPVLNCVLSVLVCVCVDCFAQVVLSVLCSVPPVQDDVSQVSCLRNQQSSSLSSQLSSNVRSPDDVVSNVLSSQLRSLLRSQLVQLDVVVDDDDVHRDGYSCVDCDPVNVVVNVVSLVRSVVSVDDDDDVPDVCSNVSSVCVVDD/DDLVVVLVVLLVVLLVVLCVLQDCVVDPLSPLLCCQLNVDDSLPLLVLLQLLLLQQPAHSQLCSLLSSLLSLLVSLVQLQCCQCVHPNPQPPVGHSCPPSHDVSSVVSSVVSNCSSLVSLQDPVNGDDPDPVVQQNVLSVVLSVLQVCLVPCNAQVVLSVVVVVPCDDDVVVLVSQLGNQLSSSLSSSLSSNSSSVHDPLSSVLVSQLSSLLSCLQVLVVLQLVVVCVNGDCVNPHHCVSVVVSVVSLVSNVVSCVPTDCVSCVNVNVSSVCSNPPND/DCVQVVVLVVVLVVVLPVLQDQDPVNLQSVLLDVLQDDAAPLLSLLQVLLVLLVQPSQLSSLLSNLQSLLQSLVLLVQVDCVAPVDDVPRSCVVSHVVSSNVNSVVSNVSSLVSSVVGRDVLADVVLVVVLVVLVDCCVDCQAQVVLSVLVRDPDDDCPSQLVSLLRNQQSSSLSSQLSSNVSSVDDVVLNVLSSQLRSLLRSLLVLLDLVDHPHHDGPGNCPRCRVVVSVVVNVVSLVSNVVSLVVDDPDSCSNVSSVVSVD

Radius of gyration: 45.76 Å; Cα contacts (8 Å, |Δi|>4): 2729; chains: 6; bounding box: 101×127×115 Å

Secondary structure (DSSP, 8-state):
--HHHHHHHHHHHHHHHHHHHS-TTSSSHHHHHHHHHHHTS----HHHHHHHHHHHH---TTTTHHHHHHHHHHHHHHHHTTTSTTTT---EETTEEPHHHHH-HHHHHHHHHHHHHHHHHHHH-GGGS-SSS-TTHHHHHHHHHHHHHHHHHSTTTHHHHHHHHTT----HHHHHHHHHHHTHHHHHHHHHHHHHTTT--HHHHHHHHHHHHHHHHHHHHHHHHTTT-----HHHHH-SHHHHHHHHHHHHHHHTTGGGS-HHHHHHHHHHHHHHHS---/--HHHHHHHHHHHHHHHHHTT-----HHHHHHHHHHHSS----HHHHHHHHHHHHHT--TTTSHHHHHHHHHHHHHHHHHTTSTTT--EETTEE-HHHHH-HHHHHHHHHHHHHHHHHHHH-GGGS-SSS-TTTHHHHHHHHHHHHHHHHSTTTTHHHHHHTTT----SHHHHHHHHHHTHHHHHHHHHHHHHHHT--HHHHHHHHHHHHHHHHHHHHHHHHHTTT---HHHHT-SHHHHHHHHHHHHHHHHHGGGS-TTTTHHHHHHHHHHHT---/-THHHHHHHHHHHHHHTTS------HHHHHTTS----HHHHHHHHHHTTT--GGGTHHHHHHHHHHHHHHHHTTSSTTTS-----SSTTTHHHHHHHHHHHHHHHHHHHHHHSS--SSSS-HHHHHHHHHHHHHHHSTTTTHHHHHH-------TTTS--HIIIIITTHHHHHHHHHHHTT--THHHHHHHHHHHHHHHHHHHHHBTB--------HHHHS-HHHHHHHHHHHHHHHHHHHHH--SS--TTHHHHHHHTS--/-HHHHHHHHHHHHHHHHHHS---SSTHHHHHHHHHH-----HHHHHHHHHHHTT--STTHHHHHHHHHHHHHHHHHHHHSTTTT-----THHHH-HHHHHHHHHHHHHHHHHHHHHH----S-HHHHHHHHHHHHHHTSTTTHHHHHHHHHS-S------STTHIIIIIHHHHHHHHHHHHHHT--HHHHHHHHHHHHHHHHHHHHHHHHH----SS----TTT---HHHHHHHHHHHHHHHHHH--SS-SSS-THHHHHHHHT--/--HHHHHHHHHHHHHHHHHTTS-TT--HHHHHHHHHHTS----HHHHHHHHHHHHTTS-GGGGHHHHHHHHHHHHHHHHHHTSTTTT--SB--B-HHHHH-HHHHHHHHHHHHHHHHHHHH-GGGS-SSS-TTTHHHHHHHHHHHHHHHHSTTTHHHHHHHGGG----SHHHHHHHHHTHHHHHHHHHHHHHHTTT--HHHHHHHHHHHHHHHHHHHHHHHHHTTT----HHHHS-HHHHHHHHHHHHHHHHHTTTTS-TTTTHHHHHHHHHHHH---/-HHHHHHHHHHHHHHHHHHS---SSHHHHHHHHHHH-----HHHHHHHHHHHTT--STTHHHHHHHHHHHHHHHHHHHTSTTT-------THHHH-HHHHHHHHHHHHHHHHHHHHHH----S-HHHHHHHHHHHHHHTSTTTHHHHHHHTT----SHHHHHHHHIIIIIHHHHHHHHHHHHHHT--HHHHHHHHHHHHHHHHHHHHHHHH---------SSTTT-SSHHHHHHHHHHHHHHHHHH---S--THHHHHHHHH-

B-factor: mean 90.31, std 15.68, range [30.0, 150.48]

Sequence (1627 aa):
FDFNAYMGEKAAAVNRALDASIPADEPPAALHEAMRYALLAGGKRVRPALCLAACAVVGREAWAMPAAAAVEMVHTMSLVHDDLPCMDDDDLRRGKPTCHVVYGEPIAVLTGDALLSLSFHHMARFDSYPPDIDADKHPARVVRAIGELARCIGSEGLVAGQVVDLEMTVPLERLEYIHLHKTAALLEASVVIGAILGGGSDEQIESLRMYARSIGLLFQVVDDILDVTKKTTYPKLLGLEKSREFAEKLLSDAREQLSGFDQETAAPLLHLANYIAYRQNRLYWTSLIADVEAELDAAMPIRTPIHSAMRYAVLPRAPPVLCVAACELLGAPREAALPAAVALEMLHAASLVHDDLPCFDAAPPSTHAAYGTDMAVLAGDALFPLAYTHVIAHTPSPDPVPHAVLLRVLGELARAVGSTGMAAGQFLDLAALGEAEVMKVLTKKFGEMAECSAACGAMLGGAGPDEEAALRRYGRTIGVLYQLVDDIRSNGKMNASVLRALGMDRALGIVEELKAQAKMEADRFGDKYGERVLPLYSFVDYAFDFNAYMGEKAAAVNRALDASIPADPAALHEAMRYALLAGGKRVRPALCLAACAVVGGREAWAMPAAAAVEMVHTMSLVHDDLPCMDDLRRGKPTCHVVYGEPIAVLTGDALLSLSFHHMARFDSYPPDIDADKHPARVVRAIGELARCIGSEGLVAGQVVDLEMTVPLERLEYIHLHKTAALLEASVVIGAILGGGSDEQIESLRMYARSIGLLFQVVDDILDVTKTTYPKLLGLEKSREFAEKLLSDAREQLSGFDQETAAPLLHLANYIAYRQNLRLYWTSLIADVEAELDAAMPIRTPERIHSAMRYAVLPKRAPPVLCVAACELLGAPREAALPAAVALEMLHAASLVHDDLPCFDAAPPSTHAAYGTDMAVLAGDALFPLAYTHVIAHTPDPVPHAVLLRVLGELARAVGSTGMAAGQFLDLAGATALGEVMKVLTKKFGEMAECSAACGAMLGGAGPDEEAALRRYGRTIGVLYQLVDDIRSASGNGKMRASVLRAMDRALGIVEELKAQAKMEADRFGDKYGERVLPLYSFVDYAFDFNAYMGEKAAAVNRALDASIPADEAALHEAMRYALLAGGKRVRPALCLAACAVVGGREAWAMPAAAAVEMVHTMSLVHDDLPCMDDDDLRKPTCHVVYGEPIAVLTGDALLSLSFHHMARFDSYPPDIDADKHPARVVRAIGELARCIGSEGLVAGQVVDLEMTVPLERLEYIHLHKTAALLEASVVIGAILGGGSDEQIESLRMYARSIGLLFQVVDDILDVTKKTTYPKLLGLEKSREFAEKLLSDAREQLSGFDQETAAPLLHLANYIAYRQNLRLYWTSLIADVEAELDAAMPIRTPERIHSAMRYAVLPKRAPPVLCVAACELLGAPREAALPAAVALEMLHAASLVHDDLPCFDAAPRPSTHAAYGTDMAVLAGDALFPLAYTHVIAHTPDPVPHAVLLRVLGELARAVGSTGMAAGQFLDLATALGEAEVMKVLTKKFGEMAECSAACGAMLGGAGPDEEAALRRYGRTIGVLYQLVDDIRSNGKMRASVLRALGMDRALGIVEELKAQAKMEADRDKYGERVLPLYSFVDY

CATH classification: 1.10.600.10

Nearest PDB structures (foldseek):
  5xn6-assembly1_A  TM=1.004E+00  e=1.541E-37  Oryza sativa Japonica Group
  5xn6-assembly2_B  TM=9.937E-01  e=7.725E-32  Oryza sativa Japonica Group
  5xn6-assembly3_E  TM=9.935E-01  e=2.065E-31  Oryza sativa Japonica Group
  5xn5-assembly1_A  TM=9.874E-01  e=8.063E-32  Oryza sativa Japonica Group
  2j1p-assembly1_B  TM=9.359E-01  e=1.989E-23  Sinapis alba

Solvent-accessible surface area: 65903 Å² total; per-residue (Å²): 144,102,23,65,64,34,23,43,112,44,17,38,23,0,44,159,24,0,67,83,22,4,65,56,127,50,103,4,49,47,0,6,75,0,2,44,54,13,3,55,27,42,40,97,9,12,30,0,1,0,0,0,1,0,0,34,13,26,47,121,41,37,31,0,36,4,0,0,0,0,0,13,0,0,28,12,11,11,63,5,5,21,25,0,59,32,21,73,76,79,50,116,177,132,82,50,56,1,7,18,71,72,56,29,57,28,19,0,2,4,0,0,4,0,0,1,0,23,0,1,30,30,0,1,97,136,88,29,20,29,128,73,34,82,67,127,107,7,34,34,21,1,10,104,0,0,16,27,0,3,91,5,3,5,16,121,0,6,5,1,0,16,13,20,32,56,68,139,163,29,54,73,131,57,2,58,72,12,13,40,30,54,16,0,5,5,3,6,0,0,0,0,0,0,0,3,0,8,26,14,47,107,136,61,8,99,37,0,30,96,1,0,69,13,0,0,19,0,25,41,0,9,42,22,8,44,102,90,79,162,160,26,26,1,28,153,63,48,29,77,136,109,0,82,121,42,12,33,108,9,4,63,48,0,40,125,58,2,84,77,17,88,55,139,61,0,19,16,0,9,32,1,3,20,69,3,16,19,21,50,125,180,139,71,28,63,65,1,52,63,59,0,95,68,43,4,68,91,30,3,69,42,108,89,41,7,16,13,5,5,45,47,7,20,79,124,184,8,19,0,1,1,0,0,12,1,0,68,27,107,64,16,90,70,121,5,0,23,2,3,0,0,0,0,39,0,0,44,4,0,5,34,0,0,5,50,5,59,33,35,71,87,72,181,139,38,15,17,17,9,20,5,33,32,26,3,1,1,4,0,7,1,0,0,1,34,0,0,51,12,1,35,64,71,3,55,21,87,133,44,6,81,55,62,31,0,9,99,2,1,6,14,1,0,37,0,2,4,13,50,0,2,4,0,0,3,39,81,14,50,72,112,75,45,72,106,138,79,4,38,14,10,40,67,3,32,0,19,14,5,6,0,0,0,1,0,0,1,22,12,16,56,21,34,112,138,20,53,36,6,8,80,97,5,0,95,5,1,10,2,2,26,54,7,16,55,43,98,195,147,194,42,37,66,94,7,18,1,67,205,33,52,48,70,122,124,9,90,23,18,27,103,99,20,66,63,63,0,73,98,7,8,78,126,63,49,146,156,194,12,72,62,23,44,38,15,28,46,82,10,94,130,118,143,103,24,106,56,39,3,39,106,34,11,34,21,0,54,149,19,0,58,89,20,3,78,49,157,55,46,56,0,22,68,0,2,52,60,18,1,57,45,45,59,88,13,24,30,0,0,0,0,0,0,0,0,26,10,26,65,14,152,42,42,34,0,35,4,0,0,0,0,0,11,0,0,33,14,6,8,66,8,4,25,24,1,85,33,35,128,114,92,160,114,66,45,71,0,8,18,68,66,62,29,49,20,22,0,1,5,0,0,6,0,0,0,1,23,0,2,34,33,0,0,102,81,105,31,20,31,132,78,26,82,70,129,119,0,22,17,50,1,16,104,0,1,18,33,0,4,82,1,1,6,15,76,1,7,2,0,0,14,1,6,37,63,45,154,155,13,43,65,112,44,9,47,64,5,8,47,45,52,20,0,1,4,2,5,0,0,0,0,0,0,0,5,0,11,34,14,55,96,114,58,2,100,33,0,48,81,1,0,78,16,0,0,15,0,46,28,0,7,48,18,21,45,101,93,104,238,55,40,0,27,155,67,68,27,64,117,139,0,117,84,33,8,89,97,17,6,60,68,0,92,123,62,14,81,78,35,83,159,130,46,2,15,10,0,48,70,3,2,46,70,2,15,128,26,172,132,90,168,121,50,9,66,47,0,54,61,68,10,82,53,51,2,62,77,30,8,56,44,125,98,3,34,33,0,8,7,1,8,75,54,10,9,40,141,138,59,7,10,5,3,4,0,0,10,19,0,62,36,28,63,21,80,76,104,3,0,28,8,0,0,0,0,1,34,0,1,28,5,0,9,38,2,1,7,65,3,56,35,25,74,85,89,180,111,35,20,24,28,3,25,3,39,40,15,1,1,3,1,0,3,0,0,2,0,35,0,0,44,10,0,35,60,93,16,47,148,80,7,60,74,46,21,10,3,108,0,2,3,16,0,0,41,1,5,4,13,63,0,5,5,0,0,3,33,84,23,56,60,37,98,106,21,108,48,138,94,39,32,18,10,13,70,7,30,0,18,8,4,12,0,0,1,0,0,0,0,10,12,12,64,11,37,109,131,39,36,41,29,30,84,1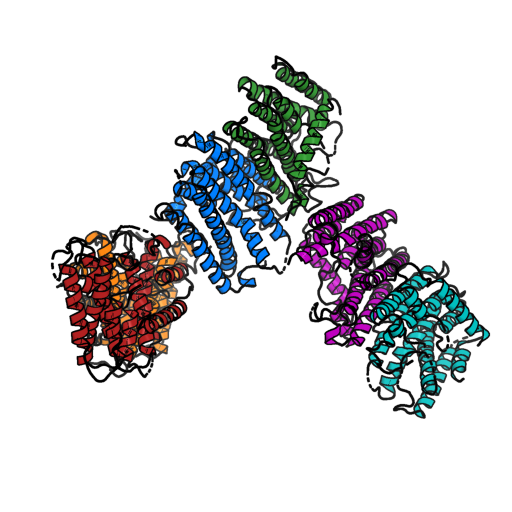29,21,0,99,9,1,10,2,2,24,18,0,18,40,12,56,154,78,66,74,55,148,35,14,90,43,25,24,13,57,199,51,109,128,141,0,73,24,24,17,83,84,24,75,53,65,0,76,133,31,20,114,91,126,49,87,66,176,43,17,102,24,63,45,10,8,73,33,12,122,100,87,147,77,39,78,54,43,20,43,96,49,17,34,23,0,60,156,21,0,58,86,20,5,56,52,127,93,66,48,4,9,74,0,2,46,40,12,0,59,39,45,52,86,12,13,22,0,1,1,0,1,3,0,0,35,9,23,65,9,122,52,41,32,0,37,5,0,0,0,0,0,9,0,0,37,7,3,12,86,6,6,36,32,1,58,42,28,88,52,102,100,142,181,155,58,4,13,34,64,78,61,28,45,22,19,0,2,0,0,0,4,0,0,0,0,27,0,3,34,35,0,1,105,72,115,26,18,28,130,74,22,76,75,127,55,3,23,46,49,0,16,75,0,1,19,29,0,2,93,5,0,8,13,77,1,10,0,0,0,25,0,6,49,49,100,146,166,34,86,69,123,88,13,56,37,10,13,52,37,42,13,2,7,6,0,8,0,0,0,0,0,0,0,0,2,8,28,7,57,96,146,58,0,73,29,0,22,86,0,0,80,8,0,0,17,0,23,47,1,2,37,28,20,27,117,80,98,195,219,29,27,10,7,164,41,108,25,84,78,136,6,41,77,54,1,21,114,11,4,60,47,0,37,122,69,8,85,68,24,86,77,116,65,2,11,18,0,21,17,4,1,16,70,10,2,60,14,71,112,87,183,128,50,27,54,60,12,63,56,79,5,68,60,59,4,68,72,36,5,51,108,116,68,5,107,80,0,3,38,1,8,82,77,14,19,39,151,182,75,8,9,4,4,7,0,3,13,18,0,70,52,36,60,10,90,90,69,3,0,9,8,0,0,0,0,3,27,0,2,23,4,0,1,33,1,0,3,58,5,55,41,26,66,83,66,187,235,78,32,14,26,76,46,72,27,46,40,14,1,2,5,1,0,4,1,0,2,1,40,0,0,44,9,1,32,63,95,17,43,154,68,11,75,76,45,24,12,3,127,0,2,6,6,1,1,59,2,3,5,17,57,0,2,0,18,0,5,49,76,37,49,86,149,31,127,33,60,74,115,4,27,90,12,17,4,58,8,30,0,17,9,5,25,1,0,3,0,0,0,1,16,19,18,64,22,27,113,130,93,26,37,10,39,55,114,12,0,60,0,4,11,0,2,26,21,0,31,58,29,46,204,111,149,49,20,41,119,36,7,0,74,147,67,38,36,60,129,75,0,71,26,5,19,104,92,19,61,49,63,1,93,90,10,15,104,162,150,113,221,50,28,91,25,51,41,10,16,51,54,11,110,206

Organism: Oryza sativa subsp. japonica (NCBI:txid39947)